Protein 9IP3 (pdb70)

Organism: Zaire ebolavirus (strain Mayinga-76) (NCBI:txid128952)

InterPro domains:
  IPR014023 Mononegavirales RNA-directed RNA polymerase catalytic domain [PF00946] (10-1089)
  IPR014023 Mononegavirales RNA-directed RNA polymerase catalytic domain [PS50526] (625-809)
  IPR017235 RNA-directed RNA polymerase L, filovirus [PIRSF037548] (1-2212)
  IPR025786 Mononegavirus L protein 2-O-ribose methyltransferase [PS51590] (1805-2003)
  IPR026890 Mononegavirales mRNA-capping domain V [PF14318] (1105-1357)
  IPR029063 S-adenosyl-L-methionine-dependent methyltransferase superfamily [G3DSA:3.40.50.150] (1848-2016)
  IPR039736 RNA-directed RNA polymerase L, C-terminal [TIGR04198] (1215-1593)
  IPR039736 RNA-directed RNA polymerase L, C-terminal [TIGR04198] (1752-2202)

Structure (mmCIF, N/CA/C/O backbone):
data_9IP3
#
_entry.id   9IP3
#
_cell.length_a   1.00
_cell.length_b   1.00
_cell.length_c   1.00
_cell.angle_alpha   90.00
_cell.angle_beta   90.00
_cell.angle_gamma   90.00
#
_symmetry.space_group_name_H-M   'P 1'
#
loop_
_entity.id
_entity.type
_entity.pdbx_description
1 polymer 'Maltose/maltodextrin-binding periplasmic protein,RNA-directed RNA polymerase L'
2 polymer 'Maltose/maltodextrin-binding periplasmic protein,Polymerase cofactor VP35'
3 non-polymer 'ZINC ION'
#
loop_
_atom_site.group_PDB
_atom_site.id
_atom_site.type_symbol
_atom_site.label_atom_id
_atom_site.label_alt_id
_atom_site.label_comp_id
_atom_site.label_asym_id
_atom_site.label_entity_id
_atom_site.label_seq_id
_atom_site.pdbx_PDB_ins_code
_atom_site.Cartn_x
_atom_site.Cartn_y
_atom_site.Cartn_z
_atom_site.occupancy
_atom_site.B_iso_or_equiv
_atom_site.auth_seq_id
_atom_site.auth_comp_id
_atom_site.auth_asym_id
_atom_site.auth_atom_id
_atom_site.pdbx_PDB_model_num
ATOM 1 N N . THR A 1 435 ? 90.041 116.537 105.238 1.00 116.64 6 THR A N 1
ATOM 2 C CA . THR A 1 435 ? 91.127 117.479 105.504 1.00 115.21 6 THR A CA 1
ATOM 3 C C . THR A 1 435 ? 92.235 116.806 106.317 1.00 104.23 6 THR A C 1
ATOM 4 O O . THR A 1 435 ? 92.287 116.938 107.546 1.00 102.45 6 THR A O 1
ATOM 8 N N . GLN A 1 436 ? 93.118 116.080 105.630 1.00 99.15 7 GLN A N 1
ATOM 9 C CA . GLN A 1 436 ? 94.162 115.350 106.333 1.00 87.92 7 GLN A CA 1
ATOM 10 C C . GLN A 1 436 ? 95.303 115.047 105.379 1.00 60.11 7 GLN A C 1
ATOM 11 O O . GLN A 1 436 ? 95.165 115.138 104.156 1.00 61.61 7 GLN A O 1
ATOM 17 N N . TYR A 1 437 ? 96.427 114.718 105.959 1.00 45.72 8 TYR A N 1
ATOM 18 C CA . TYR A 1 437 ? 97.595 114.454 105.156 1.00 42.30 8 TYR A CA 1
ATOM 19 C C . TYR A 1 437 ? 98.566 113.590 105.924 1.00 49.06 8 TYR A C 1
ATOM 20 O O . TYR A 1 437 ? 99.230 114.082 106.843 1.00 60.07 8 TYR A O 1
ATOM 29 N N . PRO A 1 438 ? 98.691 112.313 105.578 1.00 45.62 9 PRO A N 1
ATOM 30 C CA . PRO A 1 438 ? 99.648 111.445 106.283 1.00 46.36 9 PRO A CA 1
ATOM 31 C C . PRO A 1 438 ? 101.089 111.856 106.010 1.00 47.98 9 PRO A C 1
ATOM 32 O O . PRO A 1 438 ? 101.493 112.056 104.864 1.00 50.28 9 PRO A O 1
ATOM 36 N N . ASP A 1 439 ? 101.860 111.981 107.083 1.00 57.09 10 ASP A N 1
ATOM 37 C CA . ASP A 1 439 ? 103.250 112.379 106.967 1.00 58.35 10 ASP A CA 1
ATOM 38 C C . ASP A 1 439 ? 104.055 111.305 106.243 1.00 55.44 10 ASP A C 1
ATOM 39 O O . ASP A 1 439 ? 103.748 110.107 106.301 1.00 54.12 10 ASP A O 1
ATOM 44 N N . ALA A 1 440 ? 105.071 111.762 105.510 1.00 58.62 11 ALA A N 1
ATOM 45 C CA . ALA A 1 440 ? 105.879 110.850 104.708 1.00 59.26 11 ALA A CA 1
ATOM 46 C C . ALA A 1 440 ? 106.843 110.042 105.572 1.00 61.41 11 ALA A C 1
ATOM 47 O O . ALA A 1 440 ? 106.980 108.827 105.380 1.00 59.88 11 ALA A O 1
ATOM 49 N N . ARG A 1 441 ? 107.506 110.693 106.531 1.00 63.96 12 ARG A N 1
ATOM 50 C CA . ARG A 1 441 ? 108.496 110.065 107.399 1.00 58.34 12 ARG A CA 1
ATOM 51 C C . ARG A 1 441 ? 107.906 109.831 108.781 1.00 51.26 12 ARG A C 1
ATOM 52 O O . ARG A 1 441 ? 106.857 110.370 109.139 1.00 57.52 12 ARG A O 1
ATOM 60 N N . LEU A 1 442 ? 108.600 109.019 109.565 1.00 48.38 13 LEU A N 1
ATOM 61 C CA . LEU A 1 442 ? 108.178 108.777 110.934 1.00 47.36 13 LEU A CA 1
ATOM 62 C C . LEU A 1 442 ? 108.350 110.065 111.727 1.00 65.52 13 LEU A C 1
ATOM 63 O O . LEU A 1 442 ? 109.466 110.586 111.810 1.00 72.82 13 LEU A O 1
ATOM 68 N N . SER A 1 443 ? 107.262 110.595 112.312 1.00 63.42 14 SER A N 1
ATOM 69 C CA . SER A 1 443 ? 107.369 111.785 113.160 1.00 56.60 14 SER A CA 1
ATOM 70 C C . SER A 1 443 ? 106.601 111.690 114.470 1.00 47.95 14 SER A C 1
ATOM 71 O O . SER A 1 443 ? 106.573 112.668 115.222 1.00 53.83 14 SER A O 1
ATOM 74 N N . SER A 1 444 ? 106.005 110.550 114.776 1.00 51.40 15 SER A N 1
ATOM 75 C CA . SER A 1 444 ? 105.224 110.371 115.987 1.00 51.05 15 SER A CA 1
ATOM 76 C C . SER A 1 444 ? 105.756 109.176 116.760 1.00 40.85 15 SER A C 1
ATOM 77 O O . SER A 1 444 ? 106.361 108.275 116.174 1.00 48.98 15 SER A O 1
ATOM 80 N N . PRO A 1 445 ? 105.581 109.152 118.068 1.00 31.33 16 PRO A N 1
ATOM 81 C CA . PRO A 1 445 ? 106.136 108.047 118.834 1.00 28.51 16 PRO A CA 1
ATOM 82 C C . PRO A 1 445 ? 105.371 106.798 118.501 1.00 34.53 16 PRO A C 1
ATOM 83 O O . PRO A 1 445 ? 104.158 106.823 118.293 1.00 40.33 16 PRO A O 1
ATOM 87 N N . ILE A 1 446 ? 106.096 105.691 118.436 1.00 32.50 17 ILE A N 1
ATOM 88 C CA . ILE A 1 446 ? 105.459 104.443 118.075 1.00 26.18 17 ILE A CA 1
ATOM 89 C C . ILE A 1 446 ? 104.641 104.066 119.295 1.00 27.64 17 ILE A C 1
ATOM 90 O O . ILE A 1 446 ? 105.181 103.568 120.275 1.00 40.07 17 ILE A O 1
ATOM 95 N N . VAL A 1 447 ? 103.361 104.363 119.278 1.00 19.15 18 VAL A N 1
ATOM 96 C CA . VAL A 1 447 ? 102.501 103.951 120.360 1.00 22.62 18 VAL A CA 1
ATOM 97 C C . VAL A 1 447 ? 101.444 103.050 119.764 1.00 30.27 18 VAL A C 1
ATOM 98 O O . VAL A 1 447 ? 100.720 103.452 118.845 1.00 33.31 18 VAL A O 1
ATOM 102 N N . LEU A 1 448 ? 101.366 101.826 120.264 1.00 26.43 19 LEU A N 1
ATOM 103 C CA . LEU A 1 448 ? 100.505 100.845 119.643 1.00 24.36 19 LEU A CA 1
ATOM 104 C C . LEU A 1 448 ? 99.264 100.550 120.460 1.00 36.87 19 LEU A C 1
ATOM 105 O O . LEU A 1 448 ? 98.615 99.524 120.227 1.00 46.52 19 LEU A O 1
ATOM 110 N N . ASP A 1 449 ? 98.909 101.401 121.422 1.00 35.58 20 ASP A N 1
ATOM 111 C CA . ASP A 1 449 ? 97.722 101.081 122.217 1.00 42.31 20 ASP A CA 1
ATOM 112 C C . ASP A 1 449 ? 96.470 101.023 121.351 1.00 42.84 20 ASP A C 1
ATOM 113 O O . ASP A 1 449 ? 95.555 100.248 121.641 1.00 46.15 20 ASP A O 1
ATOM 118 N N . GLN A 1 450 ? 96.410 101.817 120.286 1.00 39.38 21 GLN A N 1
ATOM 119 C CA . GLN A 1 450 ? 95.233 101.787 119.433 1.00 33.15 21 GLN A CA 1
ATOM 120 C C . GLN A 1 450 ? 95.095 100.450 118.736 1.00 32.86 21 GLN A C 1
ATOM 121 O O . GLN A 1 450 ? 93.977 99.981 118.503 1.00 42.81 21 GLN A O 1
ATOM 127 N N . CYS A 1 451 ? 96.208 99.807 118.401 1.00 27.48 22 CYS A N 1
ATOM 128 C CA . CYS A 1 451 ? 96.073 98.535 117.711 1.00 27.71 22 CYS A CA 1
ATOM 129 C C . CYS A 1 451 ? 95.320 97.537 118.552 1.00 32.66 22 CYS A C 1
ATOM 130 O O . CYS A 1 451 ? 94.658 96.647 118.011 1.00 47.02 22 CYS A O 1
ATOM 133 N N . ASP A 1 452 ? 95.350 97.702 119.865 1.00 34.71 23 ASP A N 1
ATOM 134 C CA . ASP A 1 452 ? 94.638 96.770 120.723 1.00 37.69 23 ASP A CA 1
ATOM 135 C C . ASP A 1 452 ? 93.134 96.766 120.440 1.00 43.21 23 ASP A C 1
ATOM 136 O O . ASP A 1 452 ? 92.492 95.716 120.577 1.00 50.59 23 ASP A O 1
ATOM 141 N N . LEU A 1 453 ? 92.541 97.911 120.050 1.00 39.96 24 LEU A N 1
ATOM 142 C CA . LEU A 1 453 ? 91.122 97.872 119.683 1.00 33.45 24 LEU A CA 1
ATOM 143 C C . LEU A 1 453 ? 90.934 97.204 118.334 1.00 40.72 24 LEU A C 1
ATOM 144 O O . LEU A 1 453 ? 89.978 96.444 118.149 1.00 47.47 24 LEU A O 1
ATOM 149 N N . VAL A 1 454 ? 91.836 97.468 117.381 1.00 36.89 25 VAL A N 1
ATOM 150 C CA . VAL A 1 454 ? 91.692 96.869 116.059 1.00 27.04 25 VAL A CA 1
ATOM 151 C C . VAL A 1 454 ? 91.567 95.369 116.179 1.00 35.60 25 VAL A C 1
ATOM 152 O O . VAL A 1 454 ? 90.610 94.772 115.675 1.00 51.01 25 VAL A O 1
ATOM 156 N N . THR A 1 455 ? 92.479 94.741 116.906 1.00 31.34 26 THR A N 1
ATOM 157 C CA . THR A 1 455 ? 92.421 93.293 116.978 1.00 37.93 26 THR A CA 1
ATOM 158 C C . THR A 1 455 ? 91.109 92.823 117.600 1.00 43.81 26 THR A C 1
ATOM 159 O O . THR A 1 455 ? 90.595 91.756 117.235 1.00 52.02 26 THR A O 1
ATOM 163 N N . ARG A 1 456 ? 90.531 93.609 118.506 1.00 36.84 27 ARG A N 1
ATOM 164 C CA . ARG A 1 456 ? 89.289 93.175 119.129 1.00 35.89 27 ARG A CA 1
ATOM 165 C C . ARG A 1 456 ? 88.126 93.264 118.159 1.00 34.22 27 ARG A C 1
ATOM 166 O O . ARG A 1 456 ? 87.181 92.477 118.242 1.00 37.85 27 ARG A O 1
ATOM 174 N N . ALA A 1 457 ? 88.179 94.211 117.237 1.00 37.12 28 ALA A N 1
ATOM 175 C CA . ALA A 1 457 ? 87.127 94.300 116.245 1.00 37.96 28 ALA A CA 1
ATOM 176 C C . ALA A 1 457 ? 87.261 93.188 115.224 1.00 44.47 28 ALA A C 1
ATOM 177 O O . ALA A 1 457 ? 86.258 92.599 114.808 1.00 57.56 28 ALA A O 1
ATOM 179 N N . CYS A 1 458 ? 88.485 92.882 114.806 1.00 37.55 29 CYS A N 1
ATOM 180 C CA . CYS A 1 458 ? 88.644 91.847 113.796 1.00 41.80 29 CYS A CA 1
ATOM 181 C C . CYS A 1 458 ? 88.376 90.446 114.329 1.00 51.90 29 CYS A C 1
ATOM 182 O O . CYS A 1 458 ? 88.321 89.500 113.535 1.00 53.15 29 CYS A O 1
ATOM 185 N N . GLY A 1 459 ? 88.200 90.282 115.636 1.00 47.22 30 GLY A N 1
ATOM 186 C CA . GLY A 1 459 ? 88.143 88.963 116.213 1.00 41.36 30 GLY A CA 1
ATOM 187 C C . GLY A 1 459 ? 89.474 88.445 116.700 1.00 43.46 30 GLY A C 1
ATOM 188 O O . GLY A 1 459 ? 89.505 87.399 117.359 1.00 49.00 30 GLY A O 1
ATOM 189 N N . LEU A 1 460 ? 90.567 89.153 116.423 1.00 36.26 31 LEU A N 1
ATOM 190 C CA . LEU A 1 460 ? 91.887 88.763 116.898 1.00 35.58 31 LEU A CA 1
ATOM 191 C C . LEU A 1 460 ? 92.038 89.049 118.401 1.00 45.67 31 LEU A C 1
ATOM 192 O O . LEU A 1 460 ? 91.082 89.395 119.103 1.00 44.33 31 LEU A O 1
ATOM 197 N N . TYR A 1 461 ? 93.259 88.874 118.916 1.00 46.59 32 TYR A N 1
ATOM 198 C CA . TYR A 1 461 ? 93.618 89.173 120.297 1.00 40.92 32 TYR A CA 1
ATOM 199 C C . TYR A 1 461 ? 95.027 89.742 120.328 1.00 42.53 32 TYR A C 1
ATOM 200 O O . TYR A 1 461 ? 95.923 89.211 119.665 1.00 45.47 32 TYR A O 1
ATOM 209 N N . SER A 1 462 ? 95.228 90.801 121.104 1.00 48.79 33 SER A N 1
ATOM 210 C CA . SER A 1 462 ? 96.555 91.378 121.291 1.00 50.76 33 SER A CA 1
ATOM 211 C C . SER A 1 462 ? 96.566 92.110 122.620 1.00 52.23 33 SER A C 1
ATOM 212 O O . SER A 1 462 ? 95.515 92.486 123.142 1.00 60.83 33 SER A O 1
ATOM 215 N N . SER A 1 463 ? 97.750 92.323 123.175 1.00 41.17 34 SER A N 1
ATOM 216 C CA . SER A 1 463 ? 97.801 93.024 124.448 1.00 39.23 34 SER A CA 1
ATOM 217 C C . SER A 1 463 ? 98.910 94.064 124.457 1.00 41.29 34 SER A C 1
ATOM 218 O O . SER A 1 463 ? 99.704 94.153 125.396 1.00 43.26 34 SER A O 1
ATOM 221 N N . TYR A 1 464 ? 98.965 94.879 123.396 1.00 39.91 35 TYR A N 1
ATOM 222 C CA . TYR A 1 464 ? 99.945 95.956 123.337 1.00 29.07 35 TYR A CA 1
ATOM 223 C C . TYR A 1 464 ? 99.838 96.848 124.561 1.00 38.99 35 TYR A C 1
ATOM 224 O O . TYR A 1 464 ? 100.849 97.202 125.173 1.00 49.12 35 TYR A O 1
ATOM 233 N N . SER A 1 465 ? 98.624 97.236 124.930 1.00 30.87 36 SER A N 1
ATOM 234 C CA . SER A 1 465 ? 98.464 98.291 125.909 1.00 26.41 36 SER A CA 1
ATOM 235 C C . SER A 1 465 ? 98.485 97.699 127.300 1.00 41.50 36 SER A C 1
ATOM 236 O O . SER A 1 465 ? 97.889 96.648 127.546 1.00 45.59 36 SER A O 1
ATOM 239 N N . LEU A 1 466 ? 99.182 98.380 128.211 1.00 43.64 37 LEU A N 1
ATOM 240 C CA . LEU A 1 466 ? 99.177 98.019 129.618 1.00 29.03 37 LEU A CA 1
ATOM 241 C C . LEU A 1 466 ? 97.959 98.515 130.320 1.00 30.96 37 LEU A C 1
ATOM 242 O O . LEU A 1 466 ? 97.920 98.499 131.549 1.00 40.14 37 LEU A O 1
ATOM 247 N N . ASN A 1 467 ? 96.982 98.992 129.590 1.00 27.16 38 ASN A N 1
ATOM 248 C CA . ASN A 1 467 ? 95.873 99.619 130.234 1.00 25.56 38 ASN A CA 1
ATOM 249 C C . ASN A 1 467 ? 94.707 98.659 130.190 1.00 28.58 38 ASN A C 1
ATOM 250 O O . ASN A 1 467 ? 94.281 98.291 129.091 1.00 41.89 38 ASN A O 1
ATOM 255 N N . PRO A 1 468 ? 94.164 98.209 131.314 1.00 27.73 39 PRO A N 1
ATOM 256 C CA . PRO A 1 468 ? 93.044 97.267 131.243 1.00 26.76 39 PRO A CA 1
ATOM 257 C C . PRO A 1 468 ? 91.827 97.860 130.622 1.00 32.22 39 PRO A C 1
ATOM 258 O O . PRO A 1 468 ? 90.920 97.112 130.250 1.00 43.07 39 PRO A O 1
ATOM 262 N N . GLN A 1 469 ? 91.755 99.183 130.529 1.00 36.87 40 GLN A N 1
ATOM 263 C CA . GLN A 1 469 ? 90.594 99.807 129.911 1.00 39.64 40 GLN A CA 1
ATOM 264 C C . GLN A 1 469 ? 90.466 99.394 128.453 1.00 40.97 40 GLN A C 1
ATOM 265 O O . GLN A 1 469 ? 89.352 99.187 127.966 1.00 53.34 40 GLN A O 1
ATOM 271 N N . LEU A 1 470 ? 91.582 99.253 127.736 1.00 30.13 41 LEU A N 1
ATOM 272 C CA . LEU A 1 470 ? 91.443 98.946 126.320 1.00 27.88 41 LEU A CA 1
ATOM 273 C C . LEU A 1 470 ? 90.965 97.531 126.049 1.00 36.38 41 LEU A C 1
ATOM 274 O O . LEU A 1 470 ? 90.621 97.226 124.906 1.00 40.48 41 LEU A O 1
ATOM 279 N N . ARG A 1 471 ? 90.933 96.661 127.054 1.00 44.66 42 ARG A N 1
ATOM 280 C CA . ARG A 1 471 ? 90.377 95.326 126.854 1.00 45.42 42 ARG A CA 1
ATOM 281 C C . ARG A 1 471 ? 88.877 95.374 126.639 1.00 46.07 42 ARG A C 1
ATOM 282 O O . ARG A 1 471 ? 88.357 94.736 125.717 1.00 53.65 42 ARG A O 1
ATOM 290 N N . ASN A 1 472 ? 88.163 96.126 127.474 1.00 44.52 43 ASN A N 1
ATOM 291 C CA . ASN A 1 472 ? 86.706 96.076 127.508 1.00 50.27 43 ASN A CA 1
ATOM 292 C C . ASN A 1 472 ? 86.064 97.435 127.263 1.00 49.25 43 ASN A C 1
ATOM 293 O O . ASN A 1 472 ? 84.935 97.668 127.701 1.00 53.43 43 ASN A O 1
ATOM 298 N N . CYS A 1 473 ? 86.759 98.347 126.604 1.00 44.50 44 CYS A N 1
ATOM 299 C CA . CYS A 1 473 ? 86.138 99.616 126.278 1.00 42.13 44 CYS A CA 1
ATOM 300 C C . CYS A 1 473 ? 85.264 99.466 125.043 1.00 44.40 44 CYS A C 1
ATOM 301 O O . CYS A 1 473 ? 85.358 98.492 124.299 1.00 51.21 44 CYS A O 1
ATOM 304 N N . LYS A 1 474 ? 84.411 100.452 124.821 1.00 46.46 45 LYS A N 1
ATOM 305 C CA . LYS A 1 474 ? 83.550 100.409 123.654 1.00 40.75 45 LYS A CA 1
ATOM 306 C C . LYS A 1 474 ? 84.360 100.726 122.409 1.00 42.95 45 LYS A C 1
ATOM 307 O O . LYS A 1 474 ? 85.139 101.682 122.393 1.00 50.24 45 LYS A O 1
ATOM 313 N N . LEU A 1 475 ? 84.186 99.917 121.371 1.00 43.63 46 LEU A N 1
ATOM 314 C CA . LEU A 1 475 ? 84.976 100.070 120.157 1.00 40.60 46 LEU A CA 1
ATOM 315 C C . LEU A 1 475 ? 84.645 101.381 119.461 1.00 37.22 46 LEU A C 1
ATOM 316 O O . LEU A 1 475 ? 83.479 101.764 119.388 1.00 54.15 46 LEU A O 1
ATOM 321 N N . PRO A 1 476 ? 85.637 102.100 118.968 1.00 32.36 47 PRO A N 1
ATOM 322 C CA . PRO A 1 476 ? 85.345 103.287 118.172 1.00 36.61 47 PRO A CA 1
ATOM 323 C C . PRO A 1 476 ? 84.565 102.879 116.944 1.00 55.22 47 PRO A C 1
ATOM 324 O O . PRO A 1 476 ? 84.814 101.820 116.365 1.00 62.25 47 PRO A O 1
ATOM 328 N N . LYS A 1 477 ? 83.601 103.719 116.547 1.00 64.16 48 LYS A N 1
ATOM 329 C CA . LYS A 1 477 ? 82.774 103.390 115.385 1.00 65.38 48 LYS A CA 1
ATOM 330 C C . LYS A 1 477 ? 83.582 103.374 114.102 1.00 49.99 48 LYS A C 1
ATOM 331 O O . LYS A 1 477 ? 83.192 102.715 113.134 1.00 54.92 48 LYS A O 1
ATOM 337 N N . HIS A 1 478 ? 84.704 104.067 114.084 1.00 51.00 49 HIS A N 1
ATOM 338 C CA . HIS A 1 478 ? 85.550 104.022 112.912 1.00 58.38 49 HIS A CA 1
ATOM 339 C C . HIS A 1 478 ? 86.015 102.604 112.612 1.00 54.95 49 HIS A C 1
ATOM 340 O O . HIS A 1 478 ? 85.977 102.165 111.459 1.00 62.37 49 HIS A O 1
ATOM 347 N N . ILE A 1 479 ? 86.466 101.873 113.636 1.00 59.24 50 ILE A N 1
ATOM 348 C CA . ILE A 1 479 ? 87.043 100.541 113.449 1.00 55.41 50 ILE A CA 1
ATOM 349 C C . ILE A 1 479 ? 86.108 99.433 113.862 1.00 48.48 50 ILE A C 1
ATOM 350 O O . ILE A 1 479 ? 86.454 98.254 113.694 1.00 58.20 50 ILE A O 1
ATOM 355 N N . TYR A 1 480 ? 84.964 99.752 114.432 1.00 44.09 51 TYR A N 1
ATOM 356 C CA . TYR A 1 480 ? 84.002 98.703 114.644 1.00 38.97 51 TYR A CA 1
ATOM 357 C C . TYR A 1 480 ? 83.554 98.118 113.329 1.00 45.85 51 TYR A C 1
ATOM 358 O O . TYR A 1 480 ? 83.113 96.969 113.291 1.00 59.59 51 TYR A O 1
ATOM 367 N N . ARG A 1 481 ? 83.686 98.864 112.244 1.00 45.64 52 ARG A N 1
ATOM 368 C CA . ARG A 1 481 ? 83.175 98.370 110.982 1.00 50.58 52 ARG A CA 1
ATOM 369 C C . ARG A 1 481 ? 84.060 97.300 110.367 1.00 55.71 52 ARG A C 1
ATOM 370 O O . ARG A 1 481 ? 83.641 96.671 109.389 1.00 65.07 52 ARG A O 1
ATOM 378 N N . LEU A 1 482 ? 85.258 97.068 110.903 1.00 48.77 53 LEU A N 1
ATOM 379 C CA . LEU A 1 482 ? 86.107 96.031 110.334 1.00 42.91 53 LEU A CA 1
ATOM 380 C C . LEU A 1 482 ? 85.397 94.692 110.317 1.00 54.48 53 LEU A C 1
ATOM 381 O O . LEU A 1 482 ? 85.652 93.863 109.436 1.00 60.89 53 LEU A O 1
ATOM 386 N N . LYS A 1 483 ? 84.509 94.454 111.281 1.00 49.75 54 LYS A N 1
ATOM 387 C CA . LYS A 1 483 ? 83.804 93.190 111.258 1.00 57.08 54 LYS A CA 1
ATOM 388 C C . LYS A 1 483 ? 82.836 93.115 110.086 1.00 57.49 54 LYS A C 1
ATOM 389 O O . LYS A 1 483 ? 82.517 92.011 109.635 1.00 63.16 54 LYS A O 1
ATOM 395 N N . TYR A 1 484 ? 82.380 94.249 109.565 1.00 53.56 55 TYR A N 1
ATOM 396 C CA . TYR A 1 484 ? 81.538 94.213 108.378 1.00 55.95 55 TYR A CA 1
ATOM 397 C C . TYR A 1 484 ? 82.350 94.171 107.106 1.00 49.54 55 TYR A C 1
ATOM 398 O O . TYR A 1 484 ? 81.785 93.961 106.032 1.00 57.97 55 TYR A O 1
ATOM 407 N N . ASP A 1 485 ? 83.647 94.390 107.199 1.00 44.27 56 ASP A N 1
ATOM 408 C CA . ASP A 1 485 ? 84.477 94.329 106.017 1.00 43.49 56 ASP A CA 1
ATOM 409 C C . ASP A 1 485 ? 84.573 92.892 105.528 1.00 52.17 56 ASP A C 1
ATOM 410 O O . ASP A 1 485 ? 84.683 91.959 106.327 1.00 57.27 56 ASP A O 1
ATOM 415 N N . VAL A 1 486 ? 84.529 92.711 104.208 1.00 52.41 57 VAL A N 1
ATOM 416 C CA . VAL A 1 486 ? 84.764 91.394 103.617 1.00 50.62 57 VAL A CA 1
ATOM 417 C C . VAL A 1 486 ? 86.249 91.133 103.393 1.00 54.17 57 VAL A C 1
ATOM 418 O O . VAL A 1 486 ? 86.727 90.023 103.648 1.00 62.50 57 VAL A O 1
ATOM 422 N N . THR A 1 487 ? 86.997 92.146 102.948 1.00 49.82 58 THR A N 1
ATOM 423 C CA . THR A 1 487 ? 88.414 91.962 102.663 1.00 44.79 58 THR A CA 1
ATOM 424 C C . THR A 1 487 ? 89.172 91.552 103.928 1.00 50.68 58 THR A C 1
ATOM 425 O O . THR A 1 487 ? 90.018 90.648 103.892 1.00 57.79 58 THR A O 1
ATOM 429 N N . VAL A 1 488 ? 88.846 92.158 105.069 1.00 47.46 59 VAL A N 1
ATOM 430 C CA . VAL A 1 488 ? 89.547 91.816 106.303 1.00 44.75 59 VAL A CA 1
ATOM 431 C C . VAL A 1 488 ? 89.189 90.409 106.765 1.00 49.22 59 VAL A C 1
ATOM 432 O O . VAL A 1 488 ? 90.058 89.652 107.221 1.00 60.52 59 VAL A O 1
ATOM 436 N N . THR A 1 489 ? 87.916 90.033 106.675 1.00 43.06 60 THR A N 1
ATOM 437 C CA . THR A 1 489 ? 87.539 88.688 107.085 1.00 34.82 60 THR A CA 1
ATOM 438 C C . THR A 1 489 ? 88.209 87.640 106.219 1.00 45.56 60 THR A C 1
ATOM 439 O O . THR A 1 489 ? 88.708 86.628 106.729 1.00 57.17 60 THR A O 1
ATOM 443 N N . LYS A 1 490 ? 88.240 87.859 104.906 1.00 45.15 61 LYS A N 1
ATOM 444 C CA . LYS A 1 490 ? 88.880 86.881 104.034 1.00 46.84 61 LYS A CA 1
ATOM 445 C C . LYS A 1 490 ? 90.381 86.843 104.255 1.00 45.89 61 LYS A C 1
ATOM 446 O O . LYS A 1 490 ? 91.014 85.805 104.044 1.00 54.14 61 LYS A O 1
ATOM 452 N N . PHE A 1 491 ? 90.964 87.958 104.682 1.00 45.64 62 PHE A N 1
ATOM 453 C CA . PHE A 1 491 ? 92.389 87.979 104.979 1.00 39.84 62 PHE A CA 1
ATOM 454 C C . PHE A 1 491 ? 92.719 87.161 106.210 1.00 41.03 62 PHE A C 1
ATOM 455 O O . PHE A 1 491 ? 93.631 86.330 106.188 1.00 52.18 62 PHE A O 1
ATOM 463 N N . LEU A 1 492 ? 91.993 87.381 107.300 1.00 43.22 63 LEU A N 1
ATOM 464 C CA . LEU A 1 492 ? 92.298 86.683 108.542 1.00 55.08 63 LEU A CA 1
ATOM 465 C C . LEU A 1 492 ? 91.470 85.392 108.751 1.00 69.24 63 LEU A C 1
ATOM 466 O O . LEU A 1 492 ? 91.403 84.896 109.885 1.00 71.03 63 LEU A O 1
ATOM 471 N N . SER A 1 493 ? 90.856 84.826 107.697 1.00 61.60 64 SER A N 1
ATOM 472 C CA . SER A 1 493 ? 90.113 83.575 107.874 1.00 52.04 64 SER A CA 1
ATOM 473 C C . SER A 1 493 ? 91.029 82.422 108.258 1.00 52.02 64 SER A C 1
ATOM 474 O O . SER A 1 493 ? 90.666 81.594 109.099 1.00 63.02 64 SER A O 1
ATOM 477 N N . ASP A 1 494 ? 92.213 82.339 107.647 1.00 51.04 65 ASP A N 1
ATOM 478 C CA . ASP A 1 494 ? 93.154 81.241 107.871 1.00 57.14 65 ASP A CA 1
ATOM 479 C C . ASP A 1 494 ? 94.237 81.568 108.905 1.00 61.77 65 ASP A C 1
ATOM 480 O O . ASP A 1 494 ? 95.367 81.076 108.797 1.00 58.30 65 ASP A O 1
ATOM 485 N N . VAL A 1 495 ? 93.910 82.383 109.907 1.00 64.66 66 VAL A N 1
ATOM 486 C CA . VAL A 1 495 ? 94.836 82.846 110.948 1.00 59.18 66 VAL A CA 1
ATOM 487 C C . VAL A 1 495 ? 94.222 82.589 112.321 1.00 55.26 66 VAL A C 1
ATOM 488 O O . VAL A 1 495 ? 93.007 82.766 112.499 1.00 58.04 66 VAL A O 1
ATOM 492 N N . PRO A 1 496 ? 95.002 82.189 113.316 1.00 43.85 67 PRO A N 1
ATOM 493 C CA . PRO A 1 496 ? 94.427 81.927 114.629 1.00 41.05 67 PRO A CA 1
ATOM 494 C C . PRO A 1 496 ? 94.043 83.230 115.282 1.00 36.67 67 PRO A C 1
ATOM 495 O O . PRO A 1 496 ? 94.463 84.309 114.869 1.00 46.27 67 PRO A O 1
ATOM 499 N N . VAL A 1 497 ? 93.254 83.110 116.343 1.00 31.76 68 VAL A N 1
ATOM 500 C CA . VAL A 1 497 ? 92.864 84.295 117.079 1.00 24.41 68 VAL A CA 1
ATOM 501 C C . VAL A 1 497 ? 94.071 84.991 117.667 1.00 35.37 68 VAL A C 1
ATOM 502 O O . VAL A 1 497 ? 94.082 86.219 117.791 1.00 46.02 68 VAL A O 1
ATOM 506 N N . ALA A 1 498 ? 95.115 84.252 118.004 1.00 34.59 69 ALA A N 1
ATOM 507 C CA . ALA A 1 498 ? 96.286 84.895 118.587 1.00 38.73 69 ALA A CA 1
ATOM 508 C C . ALA A 1 498 ? 97.059 85.699 117.545 1.00 29.44 69 ALA A C 1
ATOM 509 O O . ALA A 1 498 ? 97.078 85.368 116.361 1.00 41.75 69 ALA A O 1
ATOM 511 N N . THR A 1 499 ? 97.680 86.772 117.989 1.00 21.99 70 THR A N 1
ATOM 512 C CA . THR A 1 499 ? 98.575 87.526 117.155 1.00 20.99 70 THR A CA 1
ATOM 513 C C . THR A 1 499 ? 99.854 87.736 117.921 1.00 32.44 70 THR A C 1
ATOM 514 O O . THR A 1 499 ? 99.996 87.300 119.060 1.00 46.38 70 THR A O 1
ATOM 518 N N . LEU A 1 500 ? 100.770 88.477 117.336 1.00 28.89 71 LEU A N 1
ATOM 519 C CA . LEU A 1 500 ? 102.018 88.679 118.041 1.00 30.25 71 LEU A CA 1
ATOM 520 C C . LEU A 1 500 ? 102.402 90.140 118.005 1.00 35.99 71 LEU A C 1
ATOM 521 O O . LEU A 1 500 ? 102.102 90.841 117.034 1.00 43.01 71 LEU A O 1
ATOM 526 N N . PRO A 1 501 ? 103.072 90.620 119.040 1.00 34.49 72 PRO A N 1
ATOM 527 C CA . PRO A 1 501 ? 103.490 92.014 119.036 1.00 34.47 72 PRO A CA 1
ATOM 528 C C . PRO A 1 501 ? 104.436 92.309 117.887 1.00 29.27 72 PRO A C 1
ATOM 529 O O . PRO A 1 501 ? 105.262 91.476 117.501 1.00 33.62 72 PRO A O 1
ATOM 533 N N . ILE A 1 502 ? 104.256 93.492 117.280 1.00 31.22 73 ILE A N 1
ATOM 534 C CA . ILE A 1 502 ? 105.055 93.833 116.094 1.00 26.34 73 ILE A CA 1
ATOM 535 C C . ILE A 1 502 ? 106.479 94.210 116.460 1.00 34.52 73 ILE A C 1
ATOM 536 O O . ILE A 1 502 ? 107.319 94.292 115.592 1.00 46.87 73 ILE A O 1
ATOM 541 N N . ASP A 1 503 ? 106.734 94.382 117.733 1.00 37.64 74 ASP A N 1
ATOM 542 C CA . ASP A 1 503 ? 108.096 94.505 118.221 1.00 49.68 74 ASP A CA 1
ATOM 543 C C . ASP A 1 503 ? 109.012 93.340 117.780 1.00 43.59 74 ASP A C 1
ATOM 544 O O . ASP A 1 503 ? 110.160 93.535 117.317 1.00 42.99 74 ASP A O 1
ATOM 549 N N . PHE A 1 504 ? 108.515 92.129 117.922 1.00 33.76 75 PHE A N 1
ATOM 550 C CA . PHE A 1 504 ? 109.274 90.950 117.593 1.00 25.92 75 PHE A CA 1
ATOM 551 C C . PHE A 1 504 ? 109.211 90.629 116.125 1.00 38.75 75 PHE A C 1
ATOM 552 O O . PHE A 1 504 ? 110.085 89.914 115.624 1.00 48.69 75 PHE A O 1
ATOM 560 N N . ILE A 1 505 ? 108.206 91.130 115.419 1.00 34.75 76 ILE A N 1
ATOM 561 C CA . ILE A 1 505 ? 108.094 90.799 114.011 1.00 27.06 76 ILE A CA 1
ATOM 562 C C . ILE A 1 505 ? 108.809 91.805 113.140 1.00 27.15 76 ILE A C 1
ATOM 563 O O . ILE A 1 505 ? 109.037 91.534 111.958 1.00 40.57 76 ILE A O 1
ATOM 568 N N . VAL A 1 506 ? 109.140 92.972 113.658 1.00 29.17 77 VAL A N 1
ATOM 569 C CA . VAL A 1 506 ? 109.790 93.963 112.822 1.00 28.01 77 VAL A CA 1
ATOM 570 C C . VAL A 1 506 ? 111.084 93.413 112.273 1.00 28.79 77 VAL A C 1
ATOM 571 O O . VAL A 1 506 ? 111.330 93.574 111.073 1.00 46.89 77 VAL A O 1
ATOM 575 N N . PRO A 1 507 ? 111.926 92.738 113.041 1.00 28.20 78 PRO A N 1
ATOM 576 C CA . PRO A 1 507 ? 113.160 92.184 112.457 1.00 36.86 78 PRO A CA 1
ATOM 577 C C . PRO A 1 507 ? 112.913 91.109 111.422 1.00 39.17 78 PRO A C 1
ATOM 578 O O . PRO A 1 507 ? 113.709 90.965 110.484 1.00 44.51 78 PRO A O 1
ATOM 582 N N . VAL A 1 508 ? 111.850 90.325 111.583 1.00 35.90 79 VAL A N 1
ATOM 583 C CA . VAL A 1 508 ? 111.490 89.346 110.563 1.00 29.30 79 VAL A CA 1
ATOM 584 C C . VAL A 1 508 ? 111.136 90.044 109.251 1.00 33.61 79 VAL A C 1
ATOM 585 O O . VAL A 1 508 ? 111.647 89.695 108.184 1.00 45.76 79 VAL A O 1
ATOM 589 N N . LEU A 1 509 ? 110.256 91.044 109.311 1.00 36.51 80 LEU A N 1
ATOM 590 C CA . LEU A 1 509 ? 109.877 91.757 108.098 1.00 37.72 80 LEU A CA 1
ATOM 591 C C . LEU A 1 509 ? 111.099 92.361 107.434 1.00 41.69 80 LEU A C 1
ATOM 592 O O . LEU A 1 509 ? 111.192 92.391 106.203 1.00 52.28 80 LEU A O 1
ATOM 597 N N . LEU A 1 510 ? 112.051 92.848 108.225 1.00 37.07 81 LEU A N 1
ATOM 598 C CA . LEU A 1 510 ? 113.191 93.511 107.612 1.00 42.38 81 LEU A CA 1
ATOM 599 C C . LEU A 1 510 ? 114.080 92.554 106.842 1.00 54.04 81 LEU A C 1
ATOM 600 O O . LEU A 1 510 ? 114.929 93.019 106.075 1.00 63.49 81 LEU A O 1
ATOM 605 N N . LYS A 1 511 ? 113.898 91.248 107.007 1.00 52.51 82 LYS A N 1
ATOM 606 C CA . LYS A 1 511 ? 114.623 90.238 106.236 1.00 53.70 82 LYS A CA 1
ATOM 607 C C . LYS A 1 511 ? 113.729 89.429 105.303 1.00 51.64 82 LYS A C 1
ATOM 608 O O . LYS A 1 511 ? 114.129 89.138 104.174 1.00 54.36 82 LYS A O 1
ATOM 614 N N . ALA A 1 512 ? 112.520 89.062 105.739 1.00 49.43 83 ALA A N 1
ATOM 615 C CA . ALA A 1 512 ? 111.641 88.253 104.902 1.00 44.11 83 ALA A CA 1
ATOM 616 C C . ALA A 1 512 ? 111.121 89.049 103.721 1.00 44.48 83 ALA A C 1
ATOM 617 O O . ALA A 1 512 ? 111.026 88.521 102.611 1.00 55.82 83 ALA A O 1
ATOM 619 N N . LEU A 1 513 ? 110.762 90.308 103.935 1.00 46.26 84 LEU A N 1
ATOM 620 C CA . LEU A 1 513 ? 110.165 91.089 102.859 1.00 51.53 84 LEU A CA 1
ATOM 621 C C . LEU A 1 513 ? 111.198 91.390 101.781 1.00 54.47 84 LEU A C 1
ATOM 622 O O . LEU A 1 513 ? 112.351 91.724 102.073 1.00 54.81 84 LEU A O 1
ATOM 627 N N . SER A 1 514 ? 110.775 91.236 100.526 1.00 52.25 85 SER A N 1
ATOM 628 C CA . SER A 1 514 ? 111.571 91.553 99.346 1.00 49.55 85 SER A CA 1
ATOM 629 C C . SER A 1 514 ? 110.637 92.166 98.310 1.00 52.89 85 SER A C 1
ATOM 630 O O . SER A 1 514 ? 109.465 92.433 98.589 1.00 60.70 85 SER A O 1
ATOM 633 N N . GLY A 1 515 ? 111.135 92.381 97.099 1.00 57.75 86 GLY A N 1
ATOM 634 C CA . GLY A 1 515 ? 110.312 92.925 96.038 1.00 67.18 86 GLY A CA 1
ATOM 635 C C . GLY A 1 515 ? 109.715 91.938 95.048 1.00 70.19 86 GLY A C 1
ATOM 636 O O . GLY A 1 515 ? 109.144 92.373 94.041 1.00 72.77 86 GLY A O 1
ATOM 637 N N . ASN A 1 516 ? 109.811 90.631 95.291 1.00 65.56 87 ASN A N 1
ATOM 638 C CA . ASN A 1 516 ? 109.501 89.675 94.236 1.00 63.08 87 ASN A CA 1
ATOM 639 C C . ASN A 1 516 ? 108.016 89.421 94.050 1.00 65.59 87 ASN A C 1
ATOM 640 O O . ASN A 1 516 ? 107.636 88.827 93.037 1.00 69.68 87 ASN A O 1
ATOM 645 N N . GLY A 1 517 ? 107.164 89.838 94.981 1.00 70.05 88 GLY A N 1
ATOM 646 C CA . GLY A 1 517 ? 105.745 89.563 94.878 1.00 71.27 88 GLY A CA 1
ATOM 647 C C . GLY A 1 517 ? 104.995 90.611 94.070 1.00 65.20 88 GLY A C 1
ATOM 648 O O . GLY A 1 517 ? 105.575 91.510 93.463 1.00 69.48 88 GLY A O 1
ATOM 649 N N . PHE A 1 518 ? 103.670 90.483 94.073 1.00 56.65 89 PHE A N 1
ATOM 650 C CA . PHE A 1 518 ? 102.816 91.457 93.413 1.00 60.17 89 PHE A CA 1
ATOM 651 C C . PHE A 1 518 ? 102.286 92.479 94.407 1.00 66.19 89 PHE A C 1
ATOM 652 O O . PHE A 1 518 ? 101.723 92.107 95.441 1.00 67.90 89 PHE A O 1
ATOM 660 N N . CYS A 1 519 ? 102.438 93.765 94.074 1.00 69.53 90 CYS A N 1
ATOM 661 C CA . CYS A 1 519 ? 101.996 94.885 94.903 1.00 65.14 90 CYS A CA 1
ATOM 662 C C . CYS A 1 519 ? 101.080 95.811 94.107 1.00 66.19 90 CYS A C 1
ATOM 663 O O . CYS A 1 519 ? 101.387 96.121 92.946 1.00 75.28 90 CYS A O 1
ATOM 666 N N . PRO A 1 520 ? 99.952 96.265 94.668 1.00 44.28 91 PRO A N 1
ATOM 667 C CA . PRO A 1 520 ? 99.004 97.084 93.893 1.00 42.33 91 PRO A CA 1
ATOM 668 C C . PRO A 1 520 ? 99.432 98.545 93.781 1.00 49.64 91 PRO A C 1
ATOM 669 O O . PRO A 1 520 ? 98.722 99.473 94.192 1.00 57.81 91 PRO A O 1
ATOM 673 N N . VAL A 1 521 ? 100.608 98.755 93.202 1.00 42.09 92 VAL A N 1
ATOM 674 C CA . VAL A 1 521 ? 101.178 100.068 92.952 1.00 26.21 92 VAL A CA 1
ATOM 675 C C . VAL A 1 521 ? 101.709 100.063 91.541 1.00 37.65 92 VAL A C 1
ATOM 676 O O . VAL A 1 521 ? 102.523 99.203 91.186 1.00 46.94 92 VAL A O 1
ATOM 680 N N . GLU A 1 522 ? 101.262 101.011 90.731 1.00 39.78 93 GLU A N 1
ATOM 681 C CA . GLU A 1 522 ? 101.800 101.086 89.398 1.00 38.56 93 GLU A CA 1
ATOM 682 C C . GLU A 1 522 ? 102.016 102.543 89.049 1.00 34.48 93 GLU A C 1
ATOM 683 O O . GLU A 1 522 ? 101.108 103.363 89.238 1.00 47.14 93 GLU A O 1
ATOM 689 N N . PRO A 1 523 ? 103.178 102.894 88.545 1.00 27.96 94 PRO A N 1
ATOM 690 C CA . PRO A 1 523 ? 104.284 101.986 88.295 1.00 33.42 94 PRO A CA 1
ATOM 691 C C . PRO A 1 523 ? 105.037 101.647 89.541 1.00 42.70 94 PRO A C 1
ATOM 692 O O . PRO A 1 523 ? 105.155 102.514 90.402 1.00 45.68 94 PRO A O 1
ATOM 696 N N . ARG A 1 524 ? 105.566 100.426 89.623 1.00 43.83 95 ARG A N 1
ATOM 697 C CA . ARG A 1 524 ? 106.338 100.024 90.790 1.00 40.13 95 ARG A CA 1
ATOM 698 C C . ARG A 1 524 ? 107.572 100.894 90.903 1.00 40.12 95 ARG A C 1
ATOM 699 O O . ARG A 1 524 ? 108.123 101.355 89.902 1.00 48.25 95 ARG A O 1
ATOM 707 N N . CYS A 1 525 ? 108.002 101.141 92.131 1.00 40.80 96 CYS A N 1
ATOM 708 C CA . CYS A 1 525 ? 109.226 101.905 92.272 1.00 41.98 96 CYS A CA 1
ATOM 709 C C . CYS A 1 525 ? 110.429 101.150 91.726 1.00 38.23 96 CYS A C 1
ATOM 710 O O . CYS A 1 525 ? 111.471 101.767 91.488 1.00 46.70 96 CYS A O 1
ATOM 713 N N . GLN A 1 526 ? 110.313 99.846 91.499 1.00 36.08 97 GLN A N 1
ATOM 714 C CA . GLN A 1 526 ? 111.469 99.115 90.999 1.00 38.43 97 GLN A CA 1
ATOM 715 C C . GLN A 1 526 ? 111.769 99.468 89.559 1.00 49.74 97 GLN A C 1
ATOM 716 O O . GLN A 1 526 ? 112.929 99.404 89.137 1.00 56.38 97 GLN A O 1
ATOM 722 N N . GLN A 1 527 ? 110.749 99.829 88.787 1.00 49.17 98 GLN A N 1
ATOM 723 C CA . GLN A 1 527 ? 110.990 100.158 87.390 1.00 46.67 98 GLN A CA 1
ATOM 724 C C . GLN A 1 527 ? 111.903 101.368 87.274 1.00 41.68 98 GLN A C 1
ATOM 725 O O . GLN A 1 527 ? 112.797 101.407 86.421 1.00 44.28 98 GLN A O 1
ATOM 731 N N . PHE A 1 528 ? 111.709 102.354 88.141 1.00 35.19 99 PHE A N 1
ATOM 732 C CA . PHE A 1 528 ? 112.547 103.528 88.067 1.00 32.46 99 PHE A CA 1
ATOM 733 C C . PHE A 1 528 ? 114.004 103.176 88.201 1.00 32.41 99 PHE A C 1
ATOM 734 O O . PHE A 1 528 ? 114.844 103.919 87.695 1.00 47.06 99 PHE A O 1
ATOM 742 N N . LEU A 1 529 ? 114.325 102.063 88.844 1.00 29.67 100 LEU A N 1
ATOM 743 C CA . LEU A 1 529 ? 115.714 101.806 89.183 1.00 30.02 100 LEU A CA 1
ATOM 744 C C . LEU A 1 529 ? 116.608 101.969 87.974 1.00 31.61 100 LEU A C 1
ATOM 745 O O . LEU A 1 529 ? 117.600 102.702 88.015 1.00 43.37 100 LEU A O 1
ATOM 750 N N . ASP A 1 530 ? 116.213 101.372 86.858 1.00 42.40 101 ASP A N 1
ATOM 751 C CA . ASP A 1 530 ? 117.071 101.321 85.677 1.00 51.93 101 ASP A CA 1
ATOM 752 C C . ASP A 1 530 ? 117.512 102.715 85.222 1.00 44.11 101 ASP A C 1
ATOM 753 O O . ASP A 1 530 ? 118.619 102.875 84.694 1.00 45.60 101 ASP A O 1
ATOM 758 N N . GLU A 1 531 ? 116.679 103.734 85.420 1.00 38.36 102 GLU A N 1
ATOM 759 C CA . GLU A 1 531 ? 117.083 105.075 85.035 1.00 34.72 102 GLU A CA 1
ATOM 760 C C . GLU A 1 531 ? 117.607 105.887 86.201 1.00 39.81 102 GLU A C 1
ATOM 761 O O . GLU A 1 531 ? 118.444 106.768 85.986 1.00 45.67 102 GLU A O 1
ATOM 767 N N . ILE A 1 532 ? 117.168 105.603 87.432 1.00 37.09 103 ILE A N 1
ATOM 768 C CA . ILE A 1 532 ? 117.781 106.253 88.587 1.00 26.30 103 ILE A CA 1
ATOM 769 C C . ILE A 1 532 ? 119.271 106.027 88.564 1.00 25.82 103 ILE A C 1
ATOM 770 O O . ILE A 1 532 ? 120.062 106.963 88.703 1.00 34.51 103 ILE A O 1
ATOM 775 N N . ILE A 1 533 ? 119.675 104.781 88.358 1.00 28.01 104 ILE A N 1
ATOM 776 C CA . ILE A 1 533 ? 121.090 104.501 88.235 1.00 25.50 104 ILE A CA 1
ATOM 777 C C . ILE A 1 533 ? 121.669 105.259 87.073 1.00 28.77 104 ILE A C 1
ATOM 778 O O . ILE A 1 533 ? 122.712 105.911 87.203 1.00 44.47 104 ILE A O 1
ATOM 783 N N . LYS A 1 534 ? 120.975 105.265 85.946 1.00 28.40 105 LYS A N 1
ATOM 784 C CA . LYS A 1 534 ? 121.506 106.018 84.820 1.00 34.67 105 LYS A CA 1
ATOM 785 C C . LYS A 1 534 ? 121.726 107.477 85.196 1.00 32.81 105 LYS A C 1
ATOM 786 O O . LYS A 1 534 ? 122.688 108.101 84.729 1.00 38.19 105 LYS A O 1
ATOM 792 N N . TYR A 1 535 ? 120.883 108.023 86.077 1.00 32.14 106 TYR A N 1
ATOM 793 C CA . TYR A 1 535 ? 121.092 109.393 86.527 1.00 28.70 106 TYR A CA 1
ATOM 794 C C . TYR A 1 535 ? 122.224 109.457 87.526 1.00 29.83 106 TYR A C 1
ATOM 795 O O . TYR A 1 535 ? 123.123 110.291 87.398 1.00 38.82 106 TYR A O 1
ATOM 804 N N . THR A 1 536 ? 122.202 108.570 88.522 1.00 28.89 107 THR A N 1
ATOM 805 C CA . THR A 1 536 ? 123.232 108.601 89.547 1.00 19.66 107 THR A CA 1
ATOM 806 C C . THR A 1 536 ? 124.584 108.567 88.921 1.00 23.93 107 THR A C 1
ATOM 807 O O . THR A 1 536 ? 125.411 109.449 89.161 1.00 38.93 107 THR A O 1
ATOM 811 N N . MET A 1 537 ? 124.816 107.588 88.064 1.00 26.61 108 MET A N 1
ATOM 812 C CA . MET A 1 537 ? 126.107 107.538 87.410 1.00 37.98 108 MET A CA 1
ATOM 813 C C . MET A 1 537 ? 126.367 108.839 86.687 1.00 39.84 108 MET A C 1
ATOM 814 O O . MET A 1 537 ? 127.402 109.485 86.911 1.00 48.74 108 MET A O 1
ATOM 819 N N . GLN A 1 538 ? 125.397 109.307 85.906 1.00 29.00 109 GLN A N 1
ATOM 820 C CA . GLN A 1 538 ? 125.652 110.547 85.185 1.00 31.10 109 GLN A CA 1
ATOM 821 C C . GLN A 1 538 ? 125.983 111.671 86.136 1.00 30.03 109 GLN A C 1
ATOM 822 O O . GLN A 1 538 ? 126.930 112.428 85.895 1.00 41.76 109 GLN A O 1
ATOM 828 N N . ASP A 1 539 ? 125.268 111.766 87.258 1.00 30.56 110 ASP A N 1
ATOM 829 C CA . ASP A 1 539 ? 125.596 112.842 88.187 1.00 29.17 110 ASP A CA 1
ATOM 830 C C . ASP A 1 539 ? 126.988 112.671 88.762 1.00 29.81 110 ASP A C 1
ATOM 831 O O . ASP A 1 539 ? 127.776 113.625 88.779 1.00 32.43 110 ASP A O 1
ATOM 836 N N . ALA A 1 540 ? 127.329 111.458 89.192 1.00 29.14 111 ALA A N 1
ATOM 837 C CA . ALA A 1 540 ? 128.694 111.218 89.620 1.00 26.42 111 ALA A CA 1
ATOM 838 C C . ALA A 1 540 ? 129.640 111.715 88.555 1.00 26.80 111 ALA A C 1
ATOM 839 O O . ALA A 1 540 ? 130.595 112.440 88.846 1.00 40.52 111 ALA A O 1
ATOM 841 N N . LEU A 1 541 ? 129.336 111.411 87.300 1.00 25.64 112 LEU A N 1
ATOM 842 C CA . LEU A 1 541 ? 130.247 111.797 86.240 1.00 28.91 112 LEU A CA 1
ATOM 843 C C . LEU A 1 541 ? 130.393 113.308 86.193 1.00 29.79 112 LEU A C 1
ATOM 844 O O . LEU A 1 541 ? 131.514 113.832 86.189 1.00 38.90 112 LEU A O 1
ATOM 849 N N . PHE A 1 542 ? 129.274 114.029 86.250 1.00 30.12 113 PHE A N 1
ATOM 850 C CA . PHE A 1 542 ? 129.340 115.487 86.332 1.00 31.54 113 PHE A CA 1
ATOM 851 C C . PHE A 1 542 ? 130.251 115.933 87.458 1.00 30.74 113 PHE A C 1
ATOM 852 O O . PHE A 1 542 ? 131.126 116.784 87.262 1.00 34.67 113 PHE A O 1
ATOM 860 N N . LEU A 1 543 ? 130.064 115.361 88.646 1.00 31.52 114 LEU A N 1
ATOM 861 C CA . LEU A 1 543 ? 130.891 115.786 89.756 1.00 24.11 114 LEU A CA 1
ATOM 862 C C . LEU A 1 543 ? 132.325 115.624 89.376 1.00 23.01 114 LEU A C 1
ATOM 863 O O . LEU A 1 543 ? 133.095 116.588 89.419 1.00 39.69 114 LEU A O 1
ATOM 868 N N . LYS A 1 544 ? 132.677 114.458 88.863 1.00 20.59 115 LYS A N 1
ATOM 869 C CA . LYS A 1 544 ? 134.064 114.287 88.492 1.00 28.99 115 LYS A CA 1
ATOM 870 C C . LYS A 1 544 ? 134.478 115.339 87.476 1.00 31.69 115 LYS A C 1
ATOM 871 O O . LYS A 1 544 ? 135.521 115.988 87.635 1.00 41.60 115 LYS A O 1
ATOM 877 N N . TYR A 1 545 ? 133.623 115.607 86.497 1.00 24.63 116 TYR A N 1
ATOM 878 C CA . TYR A 1 545 ? 133.978 116.593 85.489 1.00 23.89 116 TYR A CA 1
ATOM 879 C C . TYR A 1 545 ? 134.203 117.941 86.119 1.00 19.95 116 TYR A C 1
ATOM 880 O O . TYR A 1 545 ? 135.223 118.587 85.872 1.00 33.71 116 TYR A O 1
ATOM 889 N N . TYR A 1 546 ? 133.310 118.346 86.991 1.00 19.84 117 TYR A N 1
ATOM 890 C CA . TYR A 1 546 ? 133.502 119.610 87.665 1.00 20.26 117 TYR A CA 1
ATOM 891 C C . TYR A 1 546 ? 134.873 119.657 88.283 1.00 24.64 117 TYR A C 1
ATOM 892 O O . TYR A 1 546 ? 135.659 120.562 88.002 1.00 35.68 117 TYR A O 1
ATOM 901 N N . LEU A 1 547 ? 135.222 118.629 89.052 1.00 24.91 118 LEU A N 1
ATOM 902 C CA . LEU A 1 547 ? 136.499 118.661 89.746 1.00 22.55 118 LEU A CA 1
ATOM 903 C C . LEU A 1 547 ? 137.655 118.717 88.763 1.00 29.08 118 LEU A C 1
ATOM 904 O O . LEU A 1 547 ? 138.610 119.474 88.971 1.00 40.77 118 LEU A O 1
ATOM 909 N N . LYS A 1 548 ? 137.550 118.003 87.640 1.00 30.19 119 LYS A N 1
ATOM 910 C CA . LYS A 1 548 ? 138.614 118.061 86.635 1.00 38.26 119 LYS A CA 1
ATOM 911 C C . LYS A 1 548 ? 138.897 119.488 86.157 1.00 45.22 119 LYS A C 1
ATOM 912 O O . LYS A 1 548 ? 140.047 119.804 85.824 1.00 46.37 119 LYS A O 1
ATOM 918 N N . ASN A 1 549 ? 137.887 120.362 86.079 1.00 37.42 120 ASN A N 1
ATOM 919 C CA . ASN A 1 549 ? 138.262 121.686 85.612 1.00 38.95 120 ASN A CA 1
ATOM 920 C C . ASN A 1 549 ? 138.570 122.641 86.761 1.00 49.93 120 ASN A C 1
ATOM 921 O O . ASN A 1 549 ? 139.104 123.728 86.512 1.00 54.33 120 ASN A O 1
ATOM 926 N N . VAL A 1 550 ? 138.265 122.278 88.007 1.00 37.27 121 VAL A N 1
ATOM 927 C CA . VAL A 1 550 ? 138.611 123.187 89.084 1.00 26.16 121 VAL A CA 1
ATOM 928 C C . VAL A 1 550 ? 140.035 122.952 89.512 1.00 30.79 121 VAL A C 1
ATOM 929 O O . VAL A 1 550 ? 140.666 123.855 90.071 1.00 42.85 121 VAL A O 1
ATOM 933 N N . GLY A 1 551 ? 140.582 121.789 89.217 1.00 37.82 122 GLY A N 1
ATOM 934 C CA . GLY A 1 551 ? 141.910 121.450 89.662 1.00 47.85 122 GLY A CA 1
ATOM 935 C C . GLY A 1 551 ? 141.965 120.572 90.890 1.00 49.57 122 GLY A C 1
ATOM 936 O O . GLY A 1 551 ? 143.044 120.435 91.481 1.00 50.26 122 GLY A O 1
ATOM 937 N N . ALA A 1 552 ? 140.852 119.963 91.288 1.00 36.70 123 ALA A N 1
ATOM 938 C CA . ALA A 1 552 ? 140.803 119.151 92.493 1.00 33.73 123 ALA A CA 1
ATOM 939 C C . ALA A 1 552 ? 140.564 117.682 92.176 1.00 37.08 123 ALA A C 1
ATOM 940 O O . ALA A 1 552 ? 139.819 116.998 92.882 1.00 40.10 123 ALA A O 1
ATOM 942 N N . GLN A 1 553 ? 141.188 117.163 91.118 1.00 41.02 124 GLN A N 1
ATOM 943 C CA . GLN A 1 553 ? 141.010 115.756 90.773 1.00 43.21 124 GLN A CA 1
ATOM 944 C C . GLN A 1 553 ? 142.113 114.930 91.401 1.00 49.13 124 GLN A C 1
ATOM 945 O O . GLN A 1 553 ? 143.281 115.328 91.405 1.00 54.43 124 GLN A O 1
ATOM 951 N N . GLU A 1 554 ? 141.728 113.782 91.945 1.00 50.86 125 GLU A N 1
ATOM 952 C CA . GLU A 1 554 ? 142.704 112.858 92.492 1.00 49.92 125 GLU A CA 1
ATOM 953 C C . GLU A 1 554 ? 143.699 112.437 91.421 1.00 56.37 125 GLU A C 1
ATOM 954 O O . GLU A 1 554 ? 143.331 112.194 90.269 1.00 64.44 125 GLU A O 1
ATOM 960 N N . ASP A 1 555 ? 144.969 112.358 91.805 1.00 53.12 126 ASP A N 1
ATOM 961 C CA . ASP A 1 555 ? 145.994 111.927 90.861 1.00 58.69 126 ASP A CA 1
ATOM 962 C C . ASP A 1 555 ? 145.762 110.490 90.406 1.00 72.28 126 ASP A C 1
ATOM 963 O O . ASP A 1 555 ? 145.852 110.180 89.212 1.00 76.68 126 ASP A O 1
ATOM 968 N N . CYS A 1 556 ? 145.463 109.595 91.349 1.00 79.40 127 CYS A N 1
ATOM 969 C CA . CYS A 1 556 ? 145.166 108.198 91.042 1.00 80.23 127 CYS A CA 1
ATOM 970 C C . CYS A 1 556 ? 143.731 108.086 90.538 1.00 85.23 127 CYS A C 1
ATOM 971 O O . CYS A 1 556 ? 142.785 108.474 91.238 1.00 83.87 127 CYS A O 1
ATOM 974 N N . VAL A 1 557 ? 143.564 107.550 89.332 1.00 89.60 128 VAL A N 1
ATOM 975 C CA . VAL A 1 557 ? 142.268 107.497 88.660 1.00 89.83 128 VAL A CA 1
ATOM 976 C C . VAL A 1 557 ? 141.823 106.039 88.592 1.00 87.64 128 VAL A C 1
ATOM 977 O O . VAL A 1 557 ? 142.515 105.201 87.996 1.00 85.34 128 VAL A O 1
ATOM 981 N N . ASP A 1 558 ? 140.668 105.736 89.202 1.00 88.93 129 ASP A N 1
ATOM 982 C CA . ASP A 1 558 ? 140.090 104.390 89.153 1.00 84.07 129 ASP A CA 1
ATOM 983 C C . ASP A 1 558 ? 139.451 104.203 87.780 1.00 77.36 129 ASP A C 1
ATOM 984 O O . ASP A 1 558 ? 138.432 104.828 87.463 1.00 78.25 129 ASP A O 1
ATOM 989 N N . GLU A 1 559 ? 140.064 103.354 86.958 1.00 73.68 130 GLU A N 1
ATOM 990 C CA . GLU A 1 559 ? 139.615 103.218 85.584 1.00 75.02 130 GLU A CA 1
ATOM 991 C C . GLU A 1 559 ? 138.183 102.719 85.516 1.00 76.49 130 GLU A C 1
ATOM 992 O O . GLU A 1 559 ? 137.451 103.061 84.580 1.00 83.56 130 GLU A O 1
ATOM 998 N N . HIS A 1 560 ? 137.755 101.934 86.502 1.00 67.40 131 HIS A N 1
ATOM 999 C CA . HIS A 1 560 ? 136.417 101.368 86.507 1.00 61.55 131 HIS A CA 1
ATOM 1000 C C . HIS A 1 560 ? 135.501 102.082 87.481 1.00 56.78 131 HIS A C 1
ATOM 1001 O O . HIS A 1 560 ? 134.658 101.451 88.115 1.00 66.20 131 HIS A O 1
ATOM 1008 N N . PHE A 1 561 ? 135.629 103.397 87.596 1.00 52.29 132 PHE A N 1
ATOM 1009 C CA . PHE A 1 561 ? 134.900 104.076 88.650 1.00 45.87 132 PHE A CA 1
ATOM 1010 C C . PHE A 1 561 ? 133.409 103.993 88.418 1.00 49.57 132 PHE A C 1
ATOM 1011 O O . PHE A 1 561 ? 132.651 103.621 89.324 1.00 59.70 132 PHE A O 1
ATOM 1019 N N . GLN A 1 562 ? 132.965 104.312 87.201 1.00 49.73 133 GLN A N 1
ATOM 1020 C CA . GLN A 1 562 ? 131.548 104.153 86.894 1.00 57.65 133 GLN A CA 1
ATOM 1021 C C . GLN A 1 562 ? 131.116 102.707 87.091 1.00 54.57 133 GLN A C 1
ATOM 1022 O O . GLN A 1 562 ? 130.024 102.439 87.605 1.00 55.28 133 GLN A O 1
ATOM 1028 N N . GLU A 1 563 ? 131.956 101.759 86.696 1.00 56.26 134 GLU A N 1
ATOM 1029 C CA . GLU A 1 563 ? 131.543 100.372 86.792 1.00 52.19 134 GLU A CA 1
ATOM 1030 C C . GLU A 1 563 ? 131.329 100.027 88.249 1.00 44.38 134 GLU A C 1
ATOM 1031 O O . GLU A 1 563 ? 130.368 99.347 88.609 1.00 49.02 134 GLU A O 1
ATOM 1037 N N . LYS A 1 564 ? 132.262 100.451 89.094 1.00 41.73 135 LYS A N 1
ATOM 1038 C CA . LYS A 1 564 ? 132.167 100.143 90.506 1.00 40.73 135 LYS A CA 1
ATOM 1039 C C . LYS A 1 564 ? 130.904 100.736 91.079 1.00 45.70 135 LYS A C 1
ATOM 1040 O O . LYS A 1 564 ? 130.241 100.105 91.897 1.00 54.75 135 LYS A O 1
ATOM 1046 N N . ILE A 1 565 ? 130.582 101.973 90.705 1.00 48.56 136 ILE A N 1
ATOM 1047 C CA . ILE A 1 565 ? 129.344 102.576 91.187 1.00 41.20 136 ILE A CA 1
ATOM 1048 C C . ILE A 1 565 ? 128.161 101.734 90.777 1.00 48.38 136 ILE A C 1
ATOM 1049 O O . ILE A 1 565 ? 127.245 101.497 91.570 1.00 57.14 136 ILE A O 1
ATOM 1054 N N . LEU A 1 566 ? 128.150 101.280 89.526 1.00 53.50 137 LEU A N 1
ATOM 1055 C CA . LEU A 1 566 ? 127.019 100.496 89.044 1.00 50.23 137 LEU A CA 1
ATOM 1056 C C . LEU A 1 566 ? 126.907 99.187 89.815 1.00 46.35 137 LEU A C 1
ATOM 1057 O O . LEU A 1 566 ? 125.825 98.822 90.287 1.00 51.28 137 LEU A O 1
ATOM 1062 N N . SER A 1 567 ? 128.030 98.489 89.997 1.00 45.16 138 SER A N 1
ATOM 1063 C CA . SER A 1 567 ? 128.007 97.253 90.773 1.00 44.45 138 SER A CA 1
ATOM 1064 C C . SER A 1 567 ? 127.549 97.524 92.195 1.00 38.98 138 SER A C 1
ATOM 1065 O O . SER A 1 567 ? 126.654 96.846 92.706 1.00 46.54 138 SER A O 1
ATOM 1068 N N . SER A 1 568 ? 128.114 98.547 92.825 1.00 36.04 139 SER A N 1
ATOM 1069 C CA . SER A 1 568 ? 127.775 98.856 94.199 1.00 34.84 139 SER A CA 1
ATOM 1070 C C . SER A 1 568 ? 126.296 99.132 94.338 1.00 40.44 139 SER A C 1
ATOM 1071 O O . SER A 1 568 ? 125.658 98.668 95.288 1.00 51.96 139 SER A O 1
ATOM 1074 N N . ILE A 1 569 ? 125.723 99.891 93.417 1.00 40.27 140 ILE A N 1
ATOM 1075 C CA . ILE A 1 569 ? 124.313 100.200 93.569 1.00 41.19 140 ILE A CA 1
ATOM 1076 C C . ILE A 1 569 ? 123.477 98.955 93.311 1.00 45.60 140 ILE A C 1
ATOM 1077 O O . ILE A 1 569 ? 122.484 98.710 94.006 1.00 48.40 140 ILE A O 1
ATOM 1082 N N . GLN A 1 570 ? 123.865 98.139 92.323 1.00 46.72 141 GLN A N 1
ATOM 1083 C CA . GLN A 1 570 ? 123.072 96.953 92.005 1.00 44.89 141 GLN A CA 1
ATOM 1084 C C . GLN A 1 570 ? 123.158 95.919 93.117 1.00 45.90 141 GLN A C 1
ATOM 1085 O O . GLN A 1 570 ? 122.141 95.363 93.542 1.00 49.39 141 GLN A O 1
ATOM 1091 N N . GLY A 1 571 ? 124.351 95.654 93.607 1.00 44.11 142 GLY A N 1
ATOM 1092 C CA . GLY A 1 571 ? 124.472 94.581 94.562 1.00 45.87 142 GLY A CA 1
ATOM 1093 C C . GLY A 1 571 ? 124.137 94.947 95.979 1.00 43.14 142 GLY A C 1
ATOM 1094 O O . GLY A 1 571 ? 124.195 94.081 96.858 1.00 49.32 142 GLY A O 1
ATOM 1095 N N . ASN A 1 572 ? 123.810 96.210 96.230 1.00 38.16 143 ASN A N 1
ATOM 1096 C CA . ASN A 1 572 ? 123.369 96.622 97.548 1.00 30.44 143 ASN A CA 1
ATOM 1097 C C . ASN A 1 572 ? 122.261 95.699 98.017 1.00 37.09 143 ASN A C 1
ATOM 1098 O O . ASN A 1 572 ? 121.396 95.303 97.232 1.00 42.58 143 ASN A O 1
ATOM 1103 N N . GLU A 1 573 ? 122.309 95.302 99.277 1.00 29.22 144 GLU A N 1
ATOM 1104 C CA . GLU A 1 573 ? 121.377 94.268 99.664 1.00 26.19 144 GLU A CA 1
ATOM 1105 C C . GLU A 1 573 ? 120.041 94.811 100.128 1.00 37.08 144 GLU A C 1
ATOM 1106 O O . GLU A 1 573 ? 119.104 94.028 100.299 1.00 50.26 144 GLU A O 1
ATOM 1112 N N . PHE A 1 574 ? 119.907 96.111 100.334 1.00 35.07 145 PHE A N 1
ATOM 1113 C CA . PHE A 1 574 ? 118.612 96.671 100.694 1.00 37.06 145 PHE A CA 1
ATOM 1114 C C . PHE A 1 574 ? 117.988 97.442 99.551 1.00 34.52 145 PHE A C 1
ATOM 1115 O O . PHE A 1 574 ? 117.078 98.240 99.782 1.00 36.38 145 PHE A O 1
ATOM 1123 N N . LEU A 1 575 ? 118.495 97.264 98.334 1.00 34.36 146 LEU A N 1
ATOM 1124 C CA . LEU A 1 575 ? 117.929 97.971 97.199 1.00 24.67 146 LEU A CA 1
ATOM 1125 C C . LEU A 1 575 ? 116.492 97.530 96.977 1.00 34.37 146 LEU A C 1
ATOM 1126 O O . LEU A 1 575 ? 115.550 98.319 97.136 1.00 47.21 146 LEU A O 1
ATOM 1131 N N . HIS A 1 576 ? 116.291 96.258 96.650 1.00 32.72 147 HIS A N 1
ATOM 1132 C CA . HIS A 1 576 ? 114.935 95.829 96.352 1.00 31.14 147 HIS A CA 1
ATOM 1133 C C . HIS A 1 576 ? 114.052 95.918 97.565 1.00 27.52 147 HIS A C 1
ATOM 1134 O O . HIS A 1 576 ? 112.856 96.201 97.443 1.00 40.43 147 HIS A O 1
ATOM 1141 N N . GLN A 1 577 ? 114.619 95.772 98.737 1.00 23.55 148 GLN A N 1
ATOM 1142 C CA . GLN A 1 577 ? 113.785 95.943 99.905 1.00 33.14 148 GLN A CA 1
ATOM 1143 C C . GLN A 1 577 ? 113.360 97.397 100.058 1.00 32.47 148 GLN A C 1
ATOM 1144 O O . GLN A 1 577 ? 112.219 97.673 100.440 1.00 40.62 148 GLN A O 1
ATOM 1150 N N . MET A 1 578 ? 114.262 98.341 99.779 1.00 28.67 149 MET A N 1
ATOM 1151 C CA . MET A 1 578 ? 113.906 99.752 99.919 1.00 29.02 149 MET A CA 1
ATOM 1152 C C . MET A 1 578 ? 112.785 100.133 98.971 1.00 42.59 149 MET A C 1
ATOM 1153 O O . MET A 1 578 ? 111.836 100.832 99.358 1.00 45.94 149 MET A O 1
ATOM 1158 N N . PHE A 1 579 ? 112.885 99.705 97.714 1.00 37.18 150 PHE A N 1
ATOM 1159 C CA . PHE A 1 579 ? 111.796 99.979 96.792 1.00 26.92 150 PHE A CA 1
ATOM 1160 C C . PHE A 1 579 ? 110.501 99.337 97.257 1.00 27.66 150 PHE A C 1
ATOM 1161 O O . PHE A 1 579 ? 109.435 99.962 97.198 1.00 43.51 150 PHE A O 1
ATOM 1169 N N . PHE A 1 580 ? 110.560 98.114 97.747 1.00 20.88 151 PHE A N 1
ATOM 1170 C CA . PHE A 1 580 ? 109.322 97.533 98.209 1.00 22.11 151 PHE A CA 1
ATOM 1171 C C . PHE A 1 580 ? 108.731 98.329 99.363 1.00 37.04 151 PHE A C 1
ATOM 1172 O O . PHE A 1 580 ? 107.508 98.508 99.445 1.00 49.97 151 PHE A O 1
ATOM 1180 N N . TRP A 1 581 ? 109.571 98.814 100.275 1.00 37.76 152 TRP A N 1
ATOM 1181 C CA . TRP A 1 581 ? 109.056 99.534 101.439 1.00 29.53 152 TRP A CA 1
ATOM 1182 C C . TRP A 1 581 ? 108.526 100.892 101.061 1.00 35.80 152 TRP A C 1
ATOM 1183 O O . TRP A 1 581 ? 107.636 101.414 101.742 1.00 45.24 152 TRP A O 1
ATOM 1194 N N . TYR A 1 582 ? 109.039 101.479 99.972 1.00 42.10 153 TYR A N 1
ATOM 1195 C CA . TYR A 1 582 ? 108.417 102.700 99.458 1.00 42.40 153 TYR A CA 1
ATOM 1196 C C . TYR A 1 582 ? 107.063 102.407 98.836 1.00 37.49 153 TYR A C 1
ATOM 1197 O O . TYR A 1 582 ? 106.142 103.217 98.949 1.00 45.23 153 TYR A O 1
ATOM 1206 N N . ASP A 1 583 ? 106.909 101.268 98.181 1.00 32.40 154 ASP A N 1
ATOM 1207 C CA . ASP A 1 583 ? 105.572 100.943 97.702 1.00 34.96 154 ASP A CA 1
ATOM 1208 C C . ASP A 1 583 ? 104.610 100.785 98.854 1.00 29.94 154 ASP A C 1
ATOM 1209 O O . ASP A 1 583 ? 103.470 101.260 98.789 1.00 42.83 154 ASP A O 1
ATOM 1214 N N . LEU A 1 584 ? 105.032 100.105 99.906 1.00 27.71 155 LEU A N 1
ATOM 1215 C CA . LEU A 1 584 ? 104.128 99.958 101.039 1.00 37.41 155 LEU A CA 1
ATOM 1216 C C . LEU A 1 584 ? 103.815 101.316 101.676 1.00 41.84 155 LEU A C 1
ATOM 1217 O O . LEU A 1 584 ? 102.677 101.567 102.087 1.00 42.33 155 LEU A O 1
ATOM 1222 N N . ALA A 1 585 ? 104.807 102.204 101.775 1.00 36.14 156 ALA A N 1
ATOM 1223 C CA . ALA A 1 585 ? 104.533 103.527 102.309 1.00 26.62 156 ALA A CA 1
ATOM 1224 C C . ALA A 1 585 ? 103.571 104.302 101.408 1.00 41.92 156 ALA A C 1
ATOM 1225 O O . ALA A 1 585 ? 102.677 104.978 101.910 1.00 47.31 156 ALA A O 1
ATOM 1227 N N . ILE A 1 586 ? 103.738 104.226 100.076 1.00 42.76 157 ILE A N 1
ATOM 1228 C CA . ILE A 1 586 ? 102.801 104.864 99.139 1.00 24.13 157 ILE A CA 1
ATOM 1229 C C . ILE A 1 586 ? 101.391 104.379 99.386 1.00 25.39 157 ILE A C 1
ATOM 1230 O O . ILE A 1 586 ? 100.447 105.168 99.532 1.00 33.33 157 ILE A O 1
ATOM 1235 N N . LEU A 1 587 ? 101.233 103.066 99.407 1.00 22.74 158 LEU A N 1
ATOM 1236 C CA . LEU A 1 587 ? 99.935 102.498 99.661 1.00 20.49 158 LEU A CA 1
ATOM 1237 C C . LEU A 1 587 ? 99.387 102.974 100.973 1.00 24.78 158 LEU A C 1
ATOM 1238 O O . LEU A 1 587 ? 98.216 103.335 101.054 1.00 36.38 158 LEU A O 1
ATOM 1243 N N . THR A 1 588 ? 100.192 102.982 102.021 1.00 26.54 159 THR A N 1
ATOM 1244 C CA . THR A 1 588 ? 99.594 103.341 103.301 1.00 34.34 159 THR A CA 1
ATOM 1245 C C . THR A 1 588 ? 99.359 104.835 103.431 1.00 44.77 159 THR A C 1
ATOM 1246 O O . THR A 1 588 ? 98.502 105.239 104.223 1.00 50.03 159 THR A O 1
ATOM 1250 N N . ARG A 1 589 ? 100.050 105.658 102.631 1.00 43.03 160 ARG A N 1
ATOM 1251 C CA . ARG A 1 589 ? 99.760 107.087 102.615 1.00 36.30 160 ARG A CA 1
ATOM 1252 C C . ARG A 1 589 ? 98.402 107.331 101.975 1.00 33.81 160 ARG A C 1
ATOM 1253 O O . ARG A 1 589 ? 97.493 107.880 102.606 1.00 39.58 160 ARG A O 1
ATOM 1261 N N . ARG A 1 590 ? 98.234 106.861 100.742 1.00 31.63 161 ARG A N 1
ATOM 1262 C CA . ARG A 1 590 ? 96.920 106.887 100.122 1.00 26.80 161 ARG A CA 1
ATOM 1263 C C . ARG A 1 590 ? 95.869 106.332 101.043 1.00 28.08 161 ARG A C 1
ATOM 1264 O O . ARG A 1 590 ? 94.756 106.849 101.104 1.00 45.14 161 ARG A O 1
ATOM 1272 N N . GLY A 1 591 ? 96.192 105.259 101.750 1.00 30.58 162 GLY A N 1
ATOM 1273 C CA . GLY A 1 591 ? 95.215 104.654 102.619 1.00 33.09 162 GLY A CA 1
ATOM 1274 C C . GLY A 1 591 ? 94.830 105.586 103.737 1.00 39.09 162 GLY A C 1
ATOM 1275 O O . GLY A 1 591 ? 93.658 105.695 104.084 1.00 59.29 162 GLY A O 1
ATOM 1276 N N . ARG A 1 592 ? 95.802 106.276 104.314 1.00 33.06 163 ARG A N 1
ATOM 1277 C CA . ARG A 1 592 ? 95.481 107.157 105.428 1.00 42.88 163 ARG A CA 1
ATOM 1278 C C . ARG A 1 592 ? 94.683 108.368 104.958 1.00 52.64 163 ARG A C 1
ATOM 1279 O O . ARG A 1 592 ? 93.764 108.821 105.652 1.00 59.15 163 ARG A O 1
ATOM 1287 N N . LEU A 1 593 ? 95.022 108.906 103.781 1.00 56.28 164 LEU A N 1
ATOM 1288 C CA . LEU A 1 593 ? 94.365 110.118 103.295 1.00 45.26 164 LEU A CA 1
ATOM 1289 C C . LEU A 1 593 ? 92.872 109.914 103.177 1.00 51.95 164 LEU A C 1
ATOM 1290 O O . LEU A 1 593 ? 92.087 110.816 103.488 1.00 66.98 164 LEU A O 1
ATOM 1295 N N . ASN A 1 594 ? 92.457 108.730 102.768 1.00 52.86 165 ASN A N 1
ATOM 1296 C CA . ASN A 1 594 ? 91.036 108.474 102.615 1.00 73.65 165 ASN A CA 1
ATOM 1297 C C . ASN A 1 594 ? 90.601 107.352 103.554 1.00 86.70 165 ASN A C 1
ATOM 1298 O O . ASN A 1 594 ? 89.927 106.403 103.137 1.00 96.37 165 ASN A O 1
ATOM 1303 N N . ARG A 1 595 ? 90.994 107.461 104.832 1.00 86.77 166 ARG A N 1
ATOM 1304 C CA . ARG A 1 595 ? 90.774 106.392 105.814 1.00 99.02 166 ARG A CA 1
ATOM 1305 C C . ARG A 1 595 ? 89.294 106.037 105.991 1.00 111.99 166 ARG A C 1
ATOM 1306 O O . ARG A 1 595 ? 88.970 104.878 106.292 1.00 108.07 166 ARG A O 1
ATOM 1314 N N . GLY A 1 596 ? 88.387 107.018 105.843 1.00 111.90 167 GLY A N 1
ATOM 1315 C CA . GLY A 1 596 ? 86.953 106.760 105.939 1.00 115.32 167 GLY A CA 1
ATOM 1316 C C . GLY A 1 596 ? 86.301 106.210 104.677 1.00 118.71 167 GLY A C 1
ATOM 1317 O O . GLY A 1 596 ? 85.195 105.663 104.757 1.00 116.25 167 GLY A O 1
ATOM 1318 N N . ASN A 1 597 ? 86.956 106.346 103.519 1.00 118.23 168 ASN A N 1
ATOM 1319 C CA . ASN A 1 597 ? 86.439 105.888 102.231 1.00 123.48 168 ASN A CA 1
ATOM 1320 C C . ASN A 1 597 ? 86.757 104.395 102.020 1.00 120.86 168 ASN A C 1
ATOM 1321 O O . ASN A 1 597 ? 87.443 103.757 102.829 1.00 115.44 168 ASN A O 1
ATOM 1326 N N . SER A 1 598 ? 86.246 103.833 100.910 1.00 120.50 169 SER A N 1
ATOM 1327 C CA . SER A 1 598 ? 86.445 102.410 100.611 1.00 120.67 169 SER A CA 1
ATOM 1328 C C . SER A 1 598 ? 87.866 102.092 100.131 1.00 112.08 169 SER A C 1
ATOM 1329 O O . SER A 1 598 ? 88.288 100.929 100.208 1.00 99.73 169 SER A O 1
ATOM 1332 N N . ARG A 1 599 ? 88.616 103.099 99.657 1.00 112.34 170 ARG A N 1
ATOM 1333 C CA . ARG A 1 599 ? 89.972 102.944 99.121 1.00 108.07 170 ARG A CA 1
ATOM 1334 C C . ARG A 1 599 ? 91.021 102.669 100.204 1.00 95.30 170 ARG A C 1
ATOM 1335 O O . ARG A 1 599 ? 92.193 102.463 99.855 1.00 88.58 170 ARG A O 1
ATOM 1343 N N . SER A 1 600 ? 90.644 102.668 101.493 1.00 89.68 171 SER A N 1
ATOM 1344 C CA . SER A 1 600 ? 91.633 102.471 102.555 1.00 84.82 171 SER A CA 1
ATOM 1345 C C . SER A 1 600 ? 92.304 101.100 102.454 1.00 76.58 171 SER A C 1
ATOM 1346 O O . SER A 1 600 ? 93.532 100.995 102.582 1.00 66.59 171 SER A O 1
ATOM 1349 N N . THR A 1 601 ? 91.527 100.041 102.221 1.00 63.21 172 THR A N 1
ATOM 1350 C CA . THR A 1 601 ? 92.102 98.711 102.273 1.00 35.07 172 THR A CA 1
ATOM 1351 C C . THR A 1 601 ? 92.993 98.491 101.086 1.00 24.66 172 THR A C 1
ATOM 1352 O O . THR A 1 601 ? 92.694 98.916 99.975 1.00 39.89 172 THR A O 1
ATOM 1356 N N . TRP A 1 602 ? 94.101 97.839 101.334 1.00 24.98 173 TRP A N 1
ATOM 1357 C CA . TRP A 1 602 ? 95.001 97.462 100.271 1.00 33.29 173 TRP A CA 1
ATOM 1358 C C . TRP A 1 602 ? 95.653 96.163 100.685 1.00 38.94 173 TRP A C 1
ATOM 1359 O O . TRP A 1 602 ? 95.775 95.868 101.878 1.00 45.24 173 TRP A O 1
ATOM 1370 N N . PHE A 1 603 ? 96.045 95.374 99.701 1.00 35.37 174 PHE A N 1
ATOM 1371 C CA . PHE A 1 603 ? 96.525 94.031 99.964 1.00 29.93 174 PHE A CA 1
ATOM 1372 C C . PHE A 1 603 ? 97.789 93.790 99.180 1.00 26.02 174 PHE A C 1
ATOM 1373 O O . PHE A 1 603 ? 97.831 94.033 97.976 1.00 39.72 174 PHE A O 1
ATOM 1381 N N . VAL A 1 604 ? 98.798 93.281 99.842 1.00 27.16 175 VAL A N 1
ATOM 1382 C CA . VAL A 1 604 ? 100.049 92.974 99.192 1.00 26.12 175 VAL A CA 1
ATOM 1383 C C . VAL A 1 604 ? 100.445 91.569 99.570 1.00 35.23 175 VAL A C 1
ATOM 1384 O O . VAL A 1 604 ? 100.387 91.193 100.745 1.00 46.31 175 VAL A O 1
ATOM 1388 N N . HIS A 1 605 ? 100.836 90.796 98.592 1.00 38.94 176 HIS A N 1
ATOM 1389 C CA . HIS A 1 605 ? 101.205 89.414 98.814 1.00 39.38 176 HIS A CA 1
ATOM 1390 C C . HIS A 1 605 ? 102.631 89.240 98.361 1.00 44.58 176 HIS A C 1
ATOM 1391 O O . HIS A 1 605 ? 102.890 89.123 97.160 1.00 56.98 176 HIS A O 1
ATOM 1398 N N . ASP A 1 606 ? 103.547 89.210 99.308 1.00 50.99 177 ASP A N 1
ATOM 1399 C CA . ASP A 1 606 ? 104.929 88.917 98.976 1.00 54.09 177 ASP A CA 1
ATOM 1400 C C . ASP A 1 606 ? 105.125 87.407 98.881 1.00 61.12 177 ASP A C 1
ATOM 1401 O O . ASP A 1 606 ? 104.165 86.631 98.847 1.00 65.02 177 ASP A O 1
ATOM 1406 N N . ASP A 1 607 ? 106.383 86.977 98.820 1.00 57.31 178 ASP A N 1
ATOM 1407 C CA . ASP A 1 607 ? 106.663 85.555 98.706 1.00 57.69 178 ASP A CA 1
ATOM 1408 C C . ASP A 1 607 ? 106.027 84.780 99.852 1.00 58.12 178 ASP A C 1
ATOM 1409 O O . ASP A 1 607 ? 105.406 83.735 99.630 1.00 62.62 178 ASP A O 1
ATOM 1414 N N . LEU A 1 608 ? 106.130 85.295 101.078 1.00 57.69 179 LEU A N 1
ATOM 1415 C CA . LEU A 1 608 ? 105.603 84.588 102.237 1.00 51.83 179 LEU A CA 1
ATOM 1416 C C . LEU A 1 608 ? 104.877 85.477 103.241 1.00 43.92 179 LEU A C 1
ATOM 1417 O O . LEU A 1 608 ? 104.354 84.952 104.227 1.00 48.25 179 LEU A O 1
ATOM 1422 N N . ILE A 1 609 ? 104.797 86.784 103.012 1.00 44.00 180 ILE A N 1
ATOM 1423 C CA . ILE A 1 609 ? 104.195 87.737 103.939 1.00 44.99 180 ILE A CA 1
ATOM 1424 C C . ILE A 1 609 ? 102.970 88.373 103.286 1.00 47.41 180 ILE A C 1
ATOM 1425 O O . ILE A 1 609 ? 103.026 88.772 102.118 1.00 56.27 180 ILE A O 1
ATOM 1430 N N . ASP A 1 610 ? 101.875 88.499 104.030 1.00 31.23 181 ASP A N 1
ATOM 1431 C CA . ASP A 1 610 ? 100.696 89.188 103.532 1.00 24.96 181 ASP A CA 1
ATOM 1432 C C . ASP A 1 610 ? 100.442 90.413 104.372 1.00 27.87 181 ASP A C 1
ATOM 1433 O O . ASP A 1 610 ? 100.419 90.332 105.598 1.00 40.42 181 ASP A O 1
ATOM 1438 N N . ILE A 1 611 ? 100.244 91.534 103.724 1.00 24.04 182 ILE A N 1
ATOM 1439 C CA . ILE A 1 611 ? 100.427 92.774 104.437 1.00 22.61 182 ILE A CA 1
ATOM 1440 C C . ILE A 1 611 ? 99.146 93.555 104.315 1.00 21.20 182 ILE A C 1
ATOM 1441 O O . ILE A 1 611 ? 99.170 94.776 104.185 1.00 32.51 182 ILE A O 1
ATOM 1446 N N . LEU A 1 612 ? 98.018 92.879 104.314 1.00 24.15 183 LEU A N 1
ATOM 1447 C CA . LEU A 1 612 ? 96.777 93.613 104.117 1.00 27.20 183 LEU A CA 1
ATOM 1448 C C . LEU A 1 612 ? 96.670 94.763 105.081 1.00 21.52 183 LEU A C 1
ATOM 1449 O O . LEU A 1 612 ? 96.999 94.632 106.257 1.00 36.50 183 LEU A O 1
ATOM 1454 N N . GLY A 1 613 ? 96.196 95.887 104.593 1.00 27.45 184 GLY A N 1
ATOM 1455 C CA . GLY A 1 613 ? 96.253 97.074 105.419 1.00 34.03 184 GLY A CA 1
ATOM 1456 C C . GLY A 1 613 ? 95.008 97.928 105.354 1.00 37.18 184 GLY A C 1
ATOM 1457 O O . GLY A 1 613 ? 94.450 98.144 104.274 1.00 47.62 184 GLY A O 1
ATOM 1458 N N . TYR A 1 614 ? 94.571 98.424 106.491 1.00 29.88 185 TYR A N 1
ATOM 1459 C CA . TYR A 1 614 ? 93.401 99.275 106.601 1.00 25.46 185 TYR A CA 1
ATOM 1460 C C . TYR A 1 614 ? 93.837 100.725 106.536 1.00 30.10 185 TYR A C 1
ATOM 1461 O O . TYR A 1 614 ? 94.960 101.023 106.128 1.00 36.97 185 TYR A O 1
ATOM 1470 N N . GLY A 1 615 ? 92.968 101.634 106.941 1.00 38.01 186 GLY A N 1
ATOM 1471 C CA . GLY A 1 615 ? 93.342 103.029 106.913 1.00 48.24 186 GLY A CA 1
ATOM 1472 C C . GLY A 1 615 ? 94.715 103.317 107.493 1.00 41.99 186 GLY A C 1
ATOM 1473 O O . GLY A 1 615 ? 95.657 103.607 106.745 1.00 44.07 186 GLY A O 1
ATOM 1474 N N . ASP A 1 616 ? 94.862 103.200 108.809 1.00 37.03 187 ASP A N 1
ATOM 1475 C CA . ASP A 1 616 ? 96.161 103.382 109.443 1.00 33.32 187 ASP A CA 1
ATOM 1476 C C . ASP A 1 616 ? 96.470 102.219 110.362 1.00 35.53 187 ASP A C 1
ATOM 1477 O O . ASP A 1 616 ? 97.199 102.379 111.339 1.00 45.39 187 ASP A O 1
ATOM 1482 N N . TYR A 1 617 ? 95.896 101.070 110.081 1.00 31.93 188 TYR A N 1
ATOM 1483 C CA . TYR A 1 617 ? 96.294 99.832 110.698 1.00 26.22 188 TYR A CA 1
ATOM 1484 C C . TYR A 1 617 ? 96.797 98.894 109.622 1.00 35.03 188 TYR A C 1
ATOM 1485 O O . TYR A 1 617 ? 96.122 98.696 108.608 1.00 43.73 188 TYR A O 1
ATOM 1494 N N . VAL A 1 618 ? 97.954 98.294 109.844 1.00 28.91 189 VAL A N 1
ATOM 1495 C CA . VAL A 1 618 ? 98.520 97.345 108.902 1.00 23.69 189 VAL A CA 1
ATOM 1496 C C . VAL A 1 618 ? 98.513 95.976 109.540 1.00 29.84 189 VAL A C 1
ATOM 1497 O O . VAL A 1 618 ? 99.172 95.773 110.565 1.00 40.83 189 VAL A O 1
ATOM 1501 N N . PHE A 1 619 ? 97.829 95.024 108.926 1.00 25.06 190 PHE A N 1
ATOM 1502 C CA . PHE A 1 619 ? 97.900 93.638 109.372 1.00 24.91 190 PHE A CA 1
ATOM 1503 C C . PHE A 1 619 ? 99.039 92.941 108.644 1.00 39.71 190 PHE A C 1
ATOM 1504 O O . PHE A 1 619 ? 99.158 93.065 107.421 1.00 46.75 190 PHE A O 1
ATOM 1512 N N . TRP A 1 620 ? 99.886 92.220 109.370 1.00 29.46 191 TRP A N 1
ATOM 1513 C CA . TRP A 1 620 ? 100.933 91.459 108.712 1.00 29.07 191 TRP A CA 1
ATOM 1514 C C . TRP A 1 620 ? 100.679 89.979 108.943 1.00 44.10 191 TRP A C 1
ATOM 1515 O O . TRP A 1 620 ? 100.538 89.553 110.091 1.00 50.78 191 TRP A O 1
ATOM 1526 N N . LYS A 1 621 ? 100.640 89.195 107.871 1.00 40.86 192 LYS A N 1
ATOM 1527 C CA . LYS A 1 621 ? 100.464 87.758 107.986 1.00 35.04 192 LYS A CA 1
ATOM 1528 C C . LYS A 1 621 ? 101.818 87.109 107.755 1.00 41.31 192 LYS A C 1
ATOM 1529 O O . LYS A 1 621 ? 102.359 87.190 106.652 1.00 51.36 192 LYS A O 1
ATOM 1535 N N . ILE A 1 622 ? 102.366 86.467 108.780 1.00 43.16 193 ILE A N 1
ATOM 1536 C CA . ILE A 1 622 ? 103.731 85.939 108.715 1.00 47.86 193 ILE A CA 1
ATOM 1537 C C . ILE A 1 622 ? 103.732 84.444 108.998 1.00 48.35 193 ILE A C 1
ATOM 1538 O O . ILE A 1 622 ? 102.872 83.956 109.747 1.00 56.50 193 ILE A O 1
ATOM 1543 N N . PRO A 1 623 ? 104.691 83.688 108.465 1.00 39.64 194 PRO A N 1
ATOM 1544 C CA . PRO A 1 623 ? 104.747 82.255 108.763 1.00 41.02 194 PRO A CA 1
ATOM 1545 C C . PRO A 1 623 ? 105.264 82.023 110.174 1.00 50.29 194 PRO A C 1
ATOM 1546 O O . PRO A 1 623 ? 106.265 82.615 110.585 1.00 56.87 194 PRO A O 1
ATOM 1550 N N . ILE A 1 624 ? 104.583 81.150 110.920 1.00 40.52 195 ILE A N 1
ATOM 1551 C CA . ILE A 1 624 ? 105.069 80.846 112.256 1.00 33.03 195 ILE A CA 1
ATOM 1552 C C . ILE A 1 624 ? 106.470 80.285 112.183 1.00 44.68 195 ILE A C 1
ATOM 1553 O O . ILE A 1 624 ? 107.292 80.522 113.077 1.00 54.19 195 ILE A O 1
ATOM 1558 N N . SER A 1 625 ? 106.783 79.567 111.110 1.00 40.86 196 SER A N 1
ATOM 1559 C CA . SER A 1 625 ? 108.038 78.836 111.091 1.00 46.07 196 SER A CA 1
ATOM 1560 C C . SER A 1 625 ? 109.224 79.764 111.291 1.00 51.43 196 SER A C 1
ATOM 1561 O O . SER A 1 625 ? 110.243 79.345 111.854 1.00 60.07 196 SER A O 1
ATOM 1564 N N . MET A 1 626 ? 109.118 81.024 110.879 1.00 42.66 197 MET A N 1
ATOM 1565 C CA . MET A 1 626 ? 110.299 81.872 110.901 1.00 44.70 197 MET A CA 1
ATOM 1566 C C . MET A 1 626 ? 110.397 82.720 112.160 1.00 49.31 197 MET A C 1
ATOM 1567 O O . MET A 1 626 ? 111.141 83.706 112.167 1.00 57.64 197 MET A O 1
ATOM 1572 N N . LEU A 1 627 ? 109.664 82.371 113.220 1.00 46.40 198 LEU A N 1
ATOM 1573 C CA . LEU A 1 627 ? 109.841 83.012 114.529 1.00 46.98 198 LEU A CA 1
ATOM 1574 C C . LEU A 1 627 ? 110.828 82.207 115.374 1.00 55.06 198 LEU A C 1
ATOM 1575 O O . LEU A 1 627 ? 110.677 80.981 115.483 1.00 56.89 198 LEU A O 1
ATOM 1580 N N . PRO A 1 628 ? 111.844 82.826 115.984 1.00 45.28 199 PRO A N 1
ATOM 1581 C CA . PRO A 1 628 ? 112.685 82.074 116.924 1.00 37.46 199 PRO A CA 1
ATOM 1582 C C . PRO A 1 628 ? 111.861 81.552 118.093 1.00 41.02 199 PRO A C 1
ATOM 1583 O O . PRO A 1 628 ? 110.983 82.247 118.608 1.00 45.57 199 PRO A O 1
ATOM 1587 N N . LEU A 1 629 ? 112.158 80.327 118.524 1.00 33.17 200 LEU A N 1
ATOM 1588 C CA . LEU A 1 629 ? 111.429 79.707 119.620 1.00 27.69 200 LEU A CA 1
ATOM 1589 C C . LEU A 1 629 ? 112.178 79.852 120.928 1.00 32.72 200 LEU A C 1
ATOM 1590 O O . LEU A 1 629 ? 113.350 80.215 120.973 1.00 38.38 200 LEU A O 1
ATOM 1595 N N . ASN A 1 630 ? 111.476 79.574 122.003 1.00 33.62 201 ASN A N 1
ATOM 1596 C CA . ASN A 1 630 ? 112.048 79.570 123.337 1.00 37.04 201 ASN A CA 1
ATOM 1597 C C . ASN A 1 630 ? 112.124 78.125 123.820 1.00 40.14 201 ASN A C 1
ATOM 1598 O O . ASN A 1 630 ? 111.802 77.192 123.083 1.00 46.77 201 ASN A O 1
ATOM 1603 N N . THR A 1 631 ? 112.565 77.917 125.056 1.00 34.93 202 THR A N 1
ATOM 1604 C CA . THR A 1 631 ? 112.641 76.535 125.509 1.00 37.15 202 THR A CA 1
ATOM 1605 C C . THR A 1 631 ? 111.264 75.925 125.638 1.00 42.75 202 THR A C 1
ATOM 1606 O O . THR A 1 631 ? 111.092 74.730 125.389 1.00 53.48 202 THR A O 1
ATOM 1610 N N . GLN A 1 632 ? 110.276 76.713 126.042 1.00 43.56 203 GLN A N 1
ATOM 1611 C CA . GLN A 1 632 ? 108.954 76.144 126.243 1.00 46.84 203 GLN A CA 1
ATOM 1612 C C . GLN A 1 632 ? 108.287 75.732 124.942 1.00 49.68 203 GLN A C 1
ATOM 1613 O O . GLN A 1 632 ? 107.248 75.067 124.989 1.00 58.92 203 GLN A O 1
ATOM 1619 N N . GLY A 1 633 ? 108.836 76.114 123.793 1.00 43.14 204 GLY A N 1
ATOM 1620 C CA . GLY A 1 633 ? 108.270 75.727 122.516 1.00 51.21 204 GLY A CA 1
ATOM 1621 C C . GLY A 1 633 ? 107.326 76.722 121.865 1.00 49.93 204 GLY A C 1
ATOM 1622 O O . GLY A 1 633 ? 106.653 76.362 120.895 1.00 53.30 204 GLY A O 1
ATOM 1623 N N . ILE A 1 634 ? 107.239 77.946 122.369 1.00 38.74 205 ILE A N 1
ATOM 1624 C CA . ILE A 1 634 ? 106.435 78.976 121.733 1.00 27.79 205 ILE A CA 1
ATOM 1625 C C . ILE A 1 634 ? 107.366 80.080 121.268 1.00 30.67 205 ILE A C 1
ATOM 1626 O O . ILE A 1 634 ? 108.453 80.238 121.827 1.00 43.44 205 ILE A O 1
ATOM 1631 N N . PRO A 1 635 ? 106.996 80.870 120.280 1.00 31.02 206 PRO A N 1
ATOM 1632 C CA . PRO A 1 635 ? 107.892 81.932 119.827 1.00 31.04 206 PRO A CA 1
ATOM 1633 C C . PRO A 1 635 ? 108.138 82.915 120.946 1.00 35.68 206 PRO A C 1
ATOM 1634 O O . PRO A 1 635 ? 107.299 83.089 121.830 1.00 43.97 206 PRO A O 1
ATOM 1638 N N . HIS A 1 636 ? 109.302 83.565 120.903 1.00 32.27 207 HIS A N 1
ATOM 1639 C CA . HIS A 1 636 ? 109.613 84.557 121.924 1.00 34.65 207 HIS A CA 1
ATOM 1640 C C . HIS A 1 636 ? 108.584 85.675 121.962 1.00 30.65 207 HIS A C 1
ATOM 1641 O O . HIS A 1 636 ? 108.385 86.288 123.011 1.00 37.32 207 HIS A O 1
ATOM 1648 N N . ALA A 1 637 ? 107.906 85.934 120.854 1.00 32.75 208 ALA A N 1
ATOM 1649 C CA . ALA A 1 637 ? 106.838 86.919 120.882 1.00 39.79 208 ALA A CA 1
ATOM 1650 C C . ALA A 1 637 ? 105.693 86.456 121.760 1.00 29.65 208 ALA A C 1
ATOM 1651 O O . ALA A 1 637 ? 105.014 87.274 122.384 1.00 42.66 208 ALA A O 1
ATOM 1653 N N . ALA A 1 638 ? 105.446 85.174 121.808 1.00 24.67 209 ALA A N 1
ATOM 1654 C CA . ALA A 1 638 ? 104.280 84.768 122.555 1.00 38.05 209 ALA A CA 1
ATOM 1655 C C . ALA A 1 638 ? 104.520 84.802 124.051 1.00 46.48 209 ALA A C 1
ATOM 1656 O O . ALA A 1 638 ? 103.553 84.795 124.820 1.00 53.53 209 ALA A O 1
ATOM 1658 N N . MET A 1 639 ? 105.773 84.833 124.483 1.00 42.49 210 MET A N 1
ATOM 1659 C CA . MET A 1 639 ? 106.033 84.751 125.910 1.00 42.80 210 MET A CA 1
ATOM 1660 C C . MET A 1 639 ? 105.398 85.916 126.641 1.00 38.57 210 MET A C 1
ATOM 1661 O O . MET A 1 639 ? 104.810 85.737 127.709 1.00 48.71 210 MET A O 1
ATOM 1666 N N . ASP A 1 640 ? 105.478 87.113 126.076 1.00 39.10 211 ASP A N 1
ATOM 1667 C CA . ASP A 1 640 ? 104.925 88.253 126.789 1.00 51.86 211 ASP A CA 1
ATOM 1668 C C . ASP A 1 640 ? 103.428 88.093 127.032 1.00 51.51 211 ASP A C 1
ATOM 1669 O O . ASP A 1 640 ? 102.938 88.416 128.118 1.00 60.27 211 ASP A O 1
ATOM 1674 N N . TRP A 1 641 ? 102.684 87.594 126.060 1.00 38.96 212 TRP A N 1
ATOM 1675 C CA . TRP A 1 641 ? 101.239 87.709 126.148 1.00 32.50 212 TRP A CA 1
ATOM 1676 C C . TRP A 1 641 ? 100.542 86.422 126.521 1.00 41.82 212 TRP A C 1
ATOM 1677 O O . TRP A 1 641 ? 99.589 86.449 127.299 1.00 47.08 212 TRP A O 1
ATOM 1688 N N . TYR A 1 642 ? 100.975 85.302 125.954 1.00 42.92 213 TYR A N 1
ATOM 1689 C CA . TYR A 1 642 ? 100.311 84.015 126.099 1.00 39.16 213 TYR A CA 1
ATOM 1690 C C . TYR A 1 642 ? 101.121 83.100 126.993 1.00 43.47 213 TYR A C 1
ATOM 1691 O O . TYR A 1 642 ? 102.322 82.913 126.770 1.00 50.10 213 TYR A O 1
ATOM 1700 N N . GLN A 1 643 ? 100.463 82.493 127.966 1.00 45.07 214 GLN A N 1
ATOM 1701 C CA . GLN A 1 643 ? 101.103 81.400 128.674 1.00 50.62 214 GLN A CA 1
ATOM 1702 C C . GLN A 1 643 ? 101.278 80.226 127.718 1.00 54.26 214 GLN A C 1
ATOM 1703 O O . GLN A 1 643 ? 100.392 79.944 126.909 1.00 62.73 214 GLN A O 1
ATOM 1709 N N . ALA A 1 644 ? 102.433 79.558 127.774 1.00 51.39 215 ALA A N 1
ATOM 1710 C CA . ALA A 1 644 ? 102.654 78.411 126.897 1.00 48.85 215 ALA A CA 1
ATOM 1711 C C . ALA A 1 644 ? 101.543 77.388 127.103 1.00 56.73 215 ALA A C 1
ATOM 1712 O O . ALA A 1 644 ? 100.826 77.412 128.109 1.00 65.34 215 ALA A O 1
ATOM 1714 N N . SER A 1 645 ? 101.380 76.496 126.129 1.00 53.01 216 SER A N 1
ATOM 1715 C CA . SER A 1 645 ? 100.286 75.518 126.069 1.00 60.74 216 SER A CA 1
ATOM 1716 C C . SER A 1 645 ? 98.944 76.194 125.903 1.00 55.90 216 SER A C 1
ATOM 1717 O O . SER A 1 645 ? 97.911 75.513 125.902 1.00 59.75 216 SER A O 1
ATOM 1720 N N . VAL A 1 646 ? 98.920 77.518 125.854 1.00 50.81 217 VAL A N 1
ATOM 1721 C CA . VAL A 1 646 ? 97.785 78.256 125.352 1.00 46.20 217 VAL A CA 1
ATOM 1722 C C . VAL A 1 646 ? 98.093 78.894 124.007 1.00 51.95 217 VAL A C 1
ATOM 1723 O O . VAL A 1 646 ? 97.175 79.081 123.202 1.00 60.91 217 VAL A O 1
ATOM 1727 N N . PHE A 1 647 ? 99.363 79.206 123.725 1.00 55.37 218 PHE A N 1
ATOM 1728 C CA . PHE A 1 647 ? 99.709 79.686 122.391 1.00 50.00 218 PHE A CA 1
ATOM 1729 C C . PHE A 1 647 ? 99.747 78.548 121.388 1.00 57.72 218 PHE A C 1
ATOM 1730 O O . PHE A 1 647 ? 99.330 78.715 120.234 1.00 64.22 218 PHE A O 1
ATOM 1738 N N . LYS A 1 648 ? 100.289 77.399 121.788 1.00 52.92 219 LYS A N 1
ATOM 1739 C CA . LYS A 1 648 ? 100.344 76.283 120.859 1.00 51.66 219 LYS A CA 1
ATOM 1740 C C . LYS A 1 648 ? 98.981 75.614 120.679 1.00 57.43 219 LYS A C 1
ATOM 1741 O O . LYS A 1 648 ? 98.794 74.875 119.706 1.00 63.81 219 LYS A O 1
ATOM 1747 N N . GLU A 1 649 ? 98.019 75.847 121.578 1.00 51.34 220 GLU A N 1
ATOM 1748 C CA . GLU A 1 649 ? 96.677 75.335 121.312 1.00 54.29 220 GLU A CA 1
ATOM 1749 C C . GLU A 1 649 ? 95.876 76.296 120.452 1.00 49.15 220 GLU A C 1
ATOM 1750 O O . GLU A 1 649 ? 95.013 75.862 119.683 1.00 56.03 220 GLU A O 1
ATOM 1756 N N . ALA A 1 650 ? 96.142 77.594 120.568 1.00 47.94 221 ALA A N 1
ATOM 1757 C CA . ALA A 1 650 ? 95.546 78.547 119.642 1.00 49.72 221 ALA A CA 1
ATOM 1758 C C . ALA A 1 650 ? 96.144 78.390 118.255 1.00 46.75 221 ALA A C 1
ATOM 1759 O O . ALA A 1 650 ? 95.416 78.335 117.260 1.00 55.02 221 ALA A O 1
ATOM 1761 N N . VAL A 1 651 ? 97.468 78.313 118.168 1.00 41.01 222 VAL A N 1
ATOM 1762 C CA . VAL A 1 651 ? 98.142 78.112 116.879 1.00 44.61 222 VAL A CA 1
ATOM 1763 C C . VAL A 1 651 ? 98.312 76.609 116.707 1.00 54.76 222 VAL A C 1
ATOM 1764 O O . VAL A 1 651 ? 99.394 76.043 116.875 1.00 59.54 222 VAL A O 1
ATOM 1768 N N . GLN A 1 652 ? 97.229 75.945 116.304 1.00 57.53 223 GLN A N 1
ATOM 1769 C CA . GLN A 1 652 ? 97.249 74.489 116.268 1.00 62.53 223 GLN A CA 1
ATOM 1770 C C . GLN A 1 652 ? 97.585 73.975 114.876 1.00 62.12 223 GLN A C 1
ATOM 1771 O O . GLN A 1 652 ? 98.619 73.331 114.675 1.00 68.53 223 GLN A O 1
ATOM 1777 N N . GLY A 1 653 ? 96.729 74.254 113.906 1.00 58.74 224 GLY A N 1
ATOM 1778 C CA . GLY A 1 653 ? 97.004 73.814 112.558 1.00 57.92 224 GLY A CA 1
ATOM 1779 C C . GLY A 1 653 ? 97.480 74.970 111.713 1.00 60.37 224 GLY A C 1
ATOM 1780 O O . GLY A 1 653 ? 97.927 74.781 110.578 1.00 63.95 224 GLY A O 1
ATOM 1781 N N . HIS A 1 654 ? 97.391 76.178 112.253 1.00 57.26 225 HIS A N 1
ATOM 1782 C CA . HIS A 1 654 ? 97.700 77.337 111.439 1.00 48.58 225 HIS A CA 1
ATOM 1783 C C . HIS A 1 654 ? 99.187 77.437 111.212 1.00 34.92 225 HIS A C 1
ATOM 1784 O O . HIS A 1 654 ? 99.999 77.121 112.079 1.00 40.30 225 HIS A O 1
ATOM 1791 N N . THR A 1 655 ? 99.530 77.880 110.034 1.00 33.76 226 THR A N 1
ATOM 1792 C CA . THR A 1 655 ? 100.901 78.107 109.696 1.00 34.79 226 THR A CA 1
ATOM 1793 C C . THR A 1 655 ? 101.206 79.571 109.584 1.00 38.91 226 THR A C 1
ATOM 1794 O O . THR A 1 655 ? 102.381 79.941 109.590 1.00 49.26 226 THR A O 1
ATOM 1798 N N . HIS A 1 656 ? 100.193 80.406 109.469 1.00 39.12 227 HIS A N 1
ATOM 1799 C CA . HIS A 1 656 ? 100.391 81.839 109.408 1.00 43.86 227 HIS A CA 1
ATOM 1800 C C . HIS A 1 656 ? 99.672 82.527 110.552 1.00 49.68 227 HIS A C 1
ATOM 1801 O O . HIS A 1 656 ? 98.569 82.131 110.939 1.00 56.15 227 HIS A O 1
ATOM 1808 N N . ILE A 1 657 ? 100.302 83.576 111.060 1.00 41.24 228 ILE A N 1
ATOM 1809 C CA . ILE A 1 657 ? 99.782 84.334 112.184 1.00 40.49 228 ILE A CA 1
ATOM 1810 C C . ILE A 1 657 ? 99.860 85.823 111.855 1.00 56.52 228 ILE A C 1
ATOM 1811 O O . ILE A 1 657 ? 100.749 86.260 111.119 1.00 58.84 228 ILE A O 1
ATOM 1816 N N . VAL A 1 658 ? 98.904 86.612 112.376 1.00 50.95 229 VAL A N 1
ATOM 1817 C CA . VAL A 1 658 ? 98.817 88.041 112.040 1.00 36.09 229 VAL A CA 1
ATOM 1818 C C . VAL A 1 658 ? 99.413 88.823 113.195 1.00 40.05 229 VAL A C 1
ATOM 1819 O O . VAL A 1 658 ? 99.638 88.292 114.282 1.00 52.25 229 VAL A O 1
ATOM 1823 N N . SER A 1 659 ? 99.715 90.107 112.941 1.00 34.71 230 SER A N 1
ATOM 1824 C CA . SER A 1 659 ? 100.315 91.000 113.942 1.00 35.97 230 SER A CA 1
ATOM 1825 C C . SER A 1 659 ? 99.926 92.441 113.591 1.00 39.08 230 SER A C 1
ATOM 1826 O O . SER A 1 659 ? 100.533 93.050 112.707 1.00 43.74 230 SER A O 1
ATOM 1829 N N . VAL A 1 660 ? 98.878 92.949 114.228 1.00 26.49 231 VAL A N 1
ATOM 1830 C CA . VAL A 1 660 ? 98.319 94.252 113.887 1.00 18.96 231 VAL A CA 1
ATOM 1831 C C . VAL A 1 660 ? 99.237 95.359 114.357 1.00 35.78 231 VAL A C 1
ATOM 1832 O O . VAL A 1 660 ? 99.607 95.400 115.533 1.00 50.98 231 VAL A O 1
ATOM 1836 N N . SER A 1 661 ? 99.583 96.286 113.468 1.00 33.03 232 SER A N 1
ATOM 1837 C CA . SER A 1 661 ? 100.471 97.378 113.850 1.00 34.02 232 SER A CA 1
ATOM 1838 C C . SER A 1 661 ? 100.020 98.657 113.173 1.00 33.76 232 SER A C 1
ATOM 1839 O O . SER A 1 661 ? 99.364 98.626 112.130 1.00 43.32 232 SER A O 1
ATOM 1842 N N . THR A 1 662 ? 100.371 99.788 113.771 1.00 32.14 233 THR A N 1
ATOM 1843 C CA . THR A 1 662 ? 99.932 101.046 113.202 1.00 29.44 233 THR A CA 1
ATOM 1844 C C . THR A 1 662 ? 100.751 101.355 111.965 1.00 32.06 233 THR A C 1
ATOM 1845 O O . THR A 1 662 ? 101.850 100.840 111.781 1.00 47.56 233 THR A O 1
ATOM 1849 N N . ALA A 1 663 ? 100.192 102.175 111.089 1.00 30.16 234 ALA A N 1
ATOM 1850 C CA . ALA A 1 663 ? 100.906 102.504 109.875 1.00 27.66 234 ALA A CA 1
ATOM 1851 C C . ALA A 1 663 ? 102.229 103.152 110.186 1.00 40.61 234 ALA A C 1
ATOM 1852 O O . ALA A 1 663 ? 103.135 103.116 109.348 1.00 54.99 234 ALA A O 1
ATOM 1854 N N . ASP A 1 664 ? 102.371 103.732 111.375 1.00 42.28 235 ASP A N 1
ATOM 1855 C CA . ASP A 1 664 ? 103.649 104.334 111.738 1.00 49.28 235 ASP A CA 1
ATOM 1856 C C . ASP A 1 664 ? 104.773 103.305 111.785 1.00 49.65 235 ASP A C 1
ATOM 1857 O O . ASP A 1 664 ? 105.930 103.646 111.516 1.00 54.48 235 ASP A O 1
ATOM 1862 N N . VAL A 1 665 ? 104.473 102.056 112.146 1.00 44.82 236 VAL A N 1
ATOM 1863 C CA . VAL A 1 665 ? 105.510 101.036 112.111 1.00 32.14 236 VAL A CA 1
ATOM 1864 C C . VAL A 1 665 ? 105.895 100.736 110.679 1.00 33.29 236 VAL A C 1
ATOM 1865 O O . VAL A 1 665 ? 107.076 100.549 110.381 1.00 46.85 236 VAL A O 1
ATOM 1869 N N . LEU A 1 666 ? 104.933 100.705 109.763 1.00 31.72 237 LEU A N 1
ATOM 1870 C CA . LEU A 1 666 ? 105.318 100.550 108.364 1.00 34.55 237 LEU A CA 1
ATOM 1871 C C . LEU A 1 666 ? 106.209 101.707 107.921 1.00 48.83 237 LEU A C 1
ATOM 1872 O O . LEU A 1 666 ? 107.206 101.500 107.209 1.00 52.11 237 LEU A O 1
ATOM 1877 N N . ILE A 1 667 ? 105.885 102.928 108.368 1.00 48.92 238 ILE A N 1
ATOM 1878 C CA . ILE A 1 667 ? 106.684 104.109 108.026 1.00 46.43 238 ILE A CA 1
ATOM 1879 C C . ILE A 1 667 ? 108.115 103.983 108.572 1.00 45.63 238 ILE A C 1
ATOM 1880 O O . ILE A 1 667 ? 109.094 104.241 107.859 1.00 45.79 238 ILE A O 1
ATOM 1885 N N . MET A 1 668 ? 108.263 103.599 109.847 1.00 43.52 239 MET A N 1
ATOM 1886 C CA . MET A 1 668 ? 109.615 103.491 110.389 1.00 40.95 239 MET A CA 1
ATOM 1887 C C . MET A 1 668 ? 110.366 102.317 109.790 1.00 40.48 239 MET A C 1
ATOM 1888 O O . MET A 1 668 ? 111.592 102.356 109.741 1.00 48.21 239 MET A O 1
ATOM 1893 N N . CYS A 1 669 ? 109.698 101.244 109.387 1.00 34.63 240 CYS A N 1
ATOM 1894 C CA . CYS A 1 669 ? 110.476 100.204 108.736 1.00 26.80 240 CYS A CA 1
ATOM 1895 C C . CYS A 1 669 ? 110.951 100.694 107.394 1.00 31.77 240 CYS A C 1
ATOM 1896 O O . CYS A 1 669 ? 112.063 100.374 106.968 1.00 43.70 240 CYS A O 1
ATOM 1899 N N . LYS A 1 670 ? 110.143 101.495 106.719 1.00 32.84 241 LYS A N 1
ATOM 1900 C CA . LYS A 1 670 ? 110.637 102.123 105.499 1.00 39.75 241 LYS A CA 1
ATOM 1901 C C . LYS A 1 670 ? 111.842 103.020 105.784 1.00 44.16 241 LYS A C 1
ATOM 1902 O O . LYS A 1 670 ? 112.822 103.022 105.024 1.00 44.88 241 LYS A O 1
ATOM 1908 N N . ASP A 1 671 ? 111.799 103.770 106.886 1.00 45.56 242 ASP A N 1
ATOM 1909 C CA . ASP A 1 671 ? 112.927 104.630 107.243 1.00 35.84 242 ASP A CA 1
ATOM 1910 C C . ASP A 1 671 ? 114.160 103.809 107.605 1.00 37.86 242 ASP A C 1
ATOM 1911 O O . ASP A 1 671 ? 115.284 104.157 107.223 1.00 43.89 242 ASP A O 1
ATOM 1916 N N . LEU A 1 672 ? 113.975 102.715 108.337 1.00 32.05 243 LEU A N 1
ATOM 1917 C CA . LEU A 1 672 ? 115.093 101.829 108.580 1.00 22.12 243 LEU A CA 1
ATOM 1918 C C . LEU A 1 672 ? 115.691 101.372 107.278 1.00 32.92 243 LEU A C 1
ATOM 1919 O O . LEU A 1 672 ? 116.909 101.401 107.109 1.00 41.00 243 LEU A O 1
ATOM 1924 N N . ILE A 1 673 ? 114.864 100.865 106.371 1.00 27.03 244 ILE A N 1
ATOM 1925 C CA . ILE A 1 673 ? 115.453 100.217 105.222 1.00 19.89 244 ILE A CA 1
ATOM 1926 C C . ILE A 1 673 ? 116.138 101.239 104.341 1.00 27.12 244 ILE A C 1
ATOM 1927 O O . ILE A 1 673 ? 117.204 100.973 103.783 1.00 35.35 244 ILE A O 1
ATOM 1932 N N . THR A 1 674 ? 115.583 102.438 104.227 1.00 28.14 245 THR A N 1
ATOM 1933 C CA . THR A 1 674 ? 116.297 103.411 103.412 1.00 29.20 245 THR A CA 1
ATOM 1934 C C . THR A 1 674 ? 117.578 103.900 104.100 1.00 35.79 245 THR A C 1
ATOM 1935 O O . THR A 1 674 ? 118.564 104.179 103.407 1.00 37.45 245 THR A O 1
ATOM 1939 N N . CYS A 1 675 ? 117.606 103.989 105.448 1.00 38.02 246 CYS A N 1
ATOM 1940 C CA . CYS A 1 675 ? 118.852 104.326 106.148 1.00 30.87 246 CYS A CA 1
ATOM 1941 C C . CYS A 1 675 ? 119.889 103.231 105.975 1.00 31.75 246 CYS A C 1
ATOM 1942 O O . CYS A 1 675 ? 121.070 103.514 105.748 1.00 36.70 246 CYS A O 1
ATOM 1945 N N . ARG A 1 676 ? 119.474 101.979 106.108 1.00 27.04 247 ARG A N 1
ATOM 1946 C CA . ARG A 1 676 ? 120.388 100.885 105.878 1.00 21.43 247 ARG A CA 1
ATOM 1947 C C . ARG A 1 676 ? 120.912 100.922 104.465 1.00 26.37 247 ARG A C 1
ATOM 1948 O O . ARG A 1 676 ? 122.107 100.697 104.238 1.00 35.73 247 ARG A O 1
ATOM 1956 N N . PHE A 1 677 ? 120.045 101.213 103.500 1.00 23.30 248 PHE A N 1
ATOM 1957 C CA . PHE A 1 677 ? 120.501 101.277 102.123 1.00 22.48 248 PHE A CA 1
ATOM 1958 C C . PHE A 1 677 ? 121.539 102.378 101.943 1.00 27.64 248 PHE A C 1
ATOM 1959 O O . PHE A 1 677 ? 122.617 102.145 101.387 1.00 33.33 248 PHE A O 1
ATOM 1967 N N . ASN A 1 678 ? 121.253 103.580 102.433 1.00 32.15 249 ASN A N 1
ATOM 1968 C CA . ASN A 1 678 ? 122.223 104.660 102.300 1.00 25.05 249 ASN A CA 1
ATOM 1969 C C . ASN A 1 678 ? 123.544 104.259 102.927 1.00 29.54 249 ASN A C 1
ATOM 1970 O O . ASN A 1 678 ? 124.598 104.465 102.333 1.00 34.94 249 ASN A O 1
ATOM 1975 N N . THR A 1 679 ? 123.501 103.686 104.142 1.00 29.89 250 THR A N 1
ATOM 1976 C CA . THR A 1 679 ? 124.722 103.356 104.876 1.00 22.86 250 THR A CA 1
ATOM 1977 C C . THR A 1 679 ? 125.560 102.325 104.132 1.00 27.01 250 THR A C 1
ATOM 1978 O O . THR A 1 679 ? 126.785 102.469 104.022 1.00 33.36 250 THR A O 1
ATOM 1982 N N . THR A 1 680 ? 124.923 101.294 103.586 1.00 23.24 251 THR A N 1
ATOM 1983 C CA . THR A 1 680 ? 125.705 100.294 102.877 1.00 19.66 251 THR A CA 1
ATOM 1984 C C . THR A 1 680 ? 126.194 100.830 101.534 1.00 24.51 251 THR A C 1
ATOM 1985 O O . THR A 1 680 ? 127.320 100.531 101.123 1.00 41.30 251 THR A O 1
ATOM 1989 N N . LEU A 1 681 ? 125.398 101.643 100.842 1.00 22.51 252 LEU A N 1
ATOM 1990 C CA . LEU A 1 681 ? 125.889 102.267 99.611 1.00 21.84 252 LEU A CA 1
ATOM 1991 C C . LEU A 1 681 ? 127.044 103.211 99.878 1.00 27.15 252 LEU A C 1
ATOM 1992 O O . LEU A 1 681 ? 127.998 103.266 99.101 1.00 36.26 252 LEU A O 1
ATOM 1997 N N . ILE A 1 682 ? 126.956 103.982 100.955 1.00 25.54 253 ILE A N 1
ATOM 1998 C CA . ILE A 1 682 ? 127.986 104.946 101.298 1.00 17.67 253 ILE A CA 1
ATOM 1999 C C . ILE A 1 682 ? 129.283 104.229 101.615 1.00 29.47 253 ILE A C 1
ATOM 2000 O O . ILE A 1 682 ? 130.354 104.598 101.116 1.00 37.11 253 ILE A O 1
ATOM 2005 N N . SER A 1 683 ? 129.206 103.184 102.449 1.00 31.20 254 SER A N 1
ATOM 2006 C CA . SER A 1 683 ? 130.401 102.406 102.770 1.00 30.03 254 SER A CA 1
ATOM 2007 C C . SER A 1 683 ? 130.992 101.776 101.521 1.00 32.44 254 SER A C 1
ATOM 2008 O O . SER A 1 683 ? 132.218 101.769 101.338 1.00 44.94 254 SER A O 1
ATOM 2011 N N . LYS A 1 684 ? 130.149 101.252 100.643 1.00 24.08 255 LYS A N 1
ATOM 2012 C CA . LYS A 1 684 ? 130.706 100.606 99.482 1.00 21.55 255 LYS A CA 1
ATOM 2013 C C . LYS A 1 684 ? 131.356 101.618 98.542 1.00 38.09 255 LYS A C 1
ATOM 2014 O O . LYS A 1 684 ? 132.456 101.371 98.025 1.00 52.65 255 LYS A O 1
ATOM 2020 N N . ILE A 1 685 ? 130.722 102.776 98.316 1.00 31.40 256 ILE A N 1
ATOM 2021 C CA . ILE A 1 685 ? 131.332 103.763 97.420 1.00 29.24 256 ILE A CA 1
ATOM 2022 C C . ILE A 1 685 ? 132.602 104.345 98.032 1.00 39.27 256 ILE A C 1
ATOM 2023 O O . ILE A 1 685 ? 133.535 104.720 97.308 1.00 48.94 256 ILE A O 1
ATOM 2028 N N . ALA A 1 686 ? 132.672 104.448 99.357 1.00 35.45 257 ALA A N 1
ATOM 2029 C CA . ALA A 1 686 ? 133.928 104.850 99.971 1.00 35.80 257 ALA A CA 1
ATOM 2030 C C . ALA A 1 686 ? 135.022 103.827 99.695 1.00 29.26 257 ALA A C 1
ATOM 2031 O O . ALA A 1 686 ? 136.156 104.192 99.383 1.00 38.66 257 ALA A O 1
ATOM 2033 N N . GLU A 1 687 ? 134.712 102.543 99.813 1.00 33.78 258 GLU A N 1
ATOM 2034 C CA . GLU A 1 687 ? 135.722 101.554 99.456 1.00 34.33 258 GLU A CA 1
ATOM 2035 C C . GLU A 1 687 ? 136.160 101.725 98.027 1.00 32.31 258 GLU A C 1
ATOM 2036 O O . GLU A 1 687 ? 137.302 101.414 97.688 1.00 43.51 258 GLU A O 1
ATOM 2042 N N . ILE A 1 688 ? 135.260 102.193 97.171 1.00 38.55 259 ILE A N 1
ATOM 2043 C CA . ILE A 1 688 ? 135.617 102.388 95.766 1.00 41.26 259 ILE A CA 1
ATOM 2044 C C . ILE A 1 688 ? 136.574 103.564 95.606 1.00 39.36 259 ILE A C 1
ATOM 2045 O O . ILE A 1 688 ? 137.531 103.501 94.827 1.00 50.40 259 ILE A O 1
ATOM 2050 N N . GLU A 1 689 ? 136.322 104.664 96.315 1.00 48.36 260 GLU A N 1
ATOM 2051 C CA . GLU A 1 689 ? 137.184 105.835 96.176 1.00 49.42 260 GLU A CA 1
ATOM 2052 C C . GLU A 1 689 ? 138.437 105.766 97.048 1.00 51.53 260 GLU A C 1
ATOM 2053 O O . GLU A 1 689 ? 139.378 106.525 96.795 1.00 55.49 260 GLU A O 1
ATOM 2059 N N . ASP A 1 690 ? 138.480 104.878 98.051 1.00 51.35 261 ASP A N 1
ATOM 2060 C CA . ASP A 1 690 ? 139.622 104.757 98.968 1.00 45.59 261 ASP A CA 1
ATOM 2061 C C . ASP A 1 690 ? 139.838 103.305 99.400 1.00 49.81 261 ASP A C 1
ATOM 2062 O O . ASP A 1 690 ? 139.429 102.897 100.497 1.00 44.74 261 ASP A O 1
ATOM 2067 N N . PRO A 1 691 ? 140.487 102.491 98.555 1.00 48.43 262 PRO A N 1
ATOM 2068 C CA . PRO A 1 691 ? 140.567 101.053 98.851 1.00 35.92 262 PRO A CA 1
ATOM 2069 C C . PRO A 1 691 ? 141.313 100.754 100.131 1.00 42.59 262 PRO A C 1
ATOM 2070 O O . PRO A 1 691 ? 140.968 99.800 100.839 1.00 46.12 262 PRO A O 1
ATOM 2074 N N . VAL A 1 692 ? 142.326 101.556 100.453 1.00 48.88 263 VAL A N 1
ATOM 2075 C CA . VAL A 1 692 ? 143.224 101.243 101.564 1.00 46.61 263 VAL A CA 1
ATOM 2076 C C . VAL A 1 692 ? 142.493 101.326 102.899 1.00 48.50 263 VAL A C 1
ATOM 2077 O O . VAL A 1 692 ? 142.408 100.337 103.634 1.00 52.30 263 VAL A O 1
ATOM 2081 N N . CYS A 1 693 ? 141.962 102.507 103.241 1.00 44.22 264 CYS A N 1
ATOM 2082 C CA . CYS A 1 693 ? 141.252 102.668 104.510 1.00 33.13 264 CYS A CA 1
ATOM 2083 C C . CYS A 1 693 ? 140.175 103.741 104.370 1.00 35.15 264 CYS A C 1
ATOM 2084 O O . CYS A 1 693 ? 140.462 104.927 104.548 1.00 41.98 264 CYS A O 1
ATOM 2087 N N . SER A 1 694 ? 138.942 103.326 104.097 1.00 32.63 265 SER A N 1
ATOM 2088 C CA . SER A 1 694 ? 137.841 104.271 103.984 1.00 30.55 265 SER A CA 1
ATOM 2089 C C . SER A 1 694 ? 137.331 104.640 105.362 1.00 28.85 265 SER A C 1
ATOM 2090 O O . SER A 1 694 ? 137.311 103.818 106.278 1.00 36.00 265 SER A O 1
ATOM 2093 N N . ASP A 1 695 ? 136.873 105.868 105.502 1.00 26.48 266 ASP A N 1
ATOM 2094 C CA . ASP A 1 695 ? 136.456 106.256 106.828 1.00 21.92 266 ASP A CA 1
ATOM 2095 C C . ASP A 1 695 ? 135.128 105.659 107.216 1.00 32.15 266 ASP A C 1
ATOM 2096 O O . ASP A 1 695 ? 134.772 105.719 108.395 1.00 39.88 266 ASP A O 1
ATOM 2101 N N . TYR A 1 696 ? 134.413 105.096 106.310 1.00 27.67 267 TYR A N 1
ATOM 2102 C CA . TYR A 1 696 ? 133.187 104.540 106.839 1.00 23.96 267 TYR A CA 1
ATOM 2103 C C . TYR A 1 696 ? 133.441 103.119 107.299 1.00 27.25 267 TYR A C 1
ATOM 2104 O O . TYR A 1 696 ? 134.429 102.497 106.902 1.00 36.39 267 TYR A O 1
ATOM 2113 N N . PRO A 1 697 ? 132.606 102.587 108.175 1.00 20.45 268 PRO A N 1
ATOM 2114 C CA . PRO A 1 697 ? 132.796 101.202 108.605 1.00 21.79 268 PRO A CA 1
ATOM 2115 C C . PRO A 1 697 ? 132.576 100.301 107.416 1.00 31.01 268 PRO A C 1
ATOM 2116 O O . PRO A 1 697 ? 131.708 100.572 106.588 1.00 41.44 268 PRO A O 1
ATOM 2120 N N . ASN A 1 698 ? 133.345 99.220 107.329 1.00 30.51 269 ASN A N 1
ATOM 2121 C CA . ASN A 1 698 ? 133.168 98.304 106.209 1.00 21.86 269 ASN A CA 1
ATOM 2122 C C . ASN A 1 698 ? 131.738 97.790 106.168 1.00 34.47 269 ASN A C 1
ATOM 2123 O O . ASN A 1 698 ? 131.198 97.366 107.192 1.00 41.96 269 ASN A O 1
ATOM 2128 N N . PHE A 1 699 ? 131.125 97.818 104.978 1.00 37.50 270 PHE A N 1
ATOM 2129 C CA . PHE A 1 699 ? 129.687 97.566 104.873 1.00 31.53 270 PHE A CA 1
ATOM 2130 C C . PHE A 1 699 ? 129.323 96.155 105.301 1.00 33.20 270 PHE A C 1
ATOM 2131 O O . PHE A 1 699 ? 128.186 95.916 105.714 1.00 39.53 270 PHE A O 1
ATOM 2139 N N . LYS A 1 700 ? 130.259 95.205 105.198 1.00 37.56 271 LYS A N 1
ATOM 2140 C CA . LYS A 1 700 ? 130.016 93.858 105.720 1.00 34.60 271 LYS A CA 1
ATOM 2141 C C . LYS A 1 700 ? 129.846 93.861 107.233 1.00 30.28 271 LYS A C 1
ATOM 2142 O O . LYS A 1 700 ? 128.936 93.217 107.756 1.00 39.16 271 LYS A O 1
ATOM 2148 N N . ILE A 1 701 ? 130.727 94.550 107.955 1.00 30.25 272 ILE A N 1
ATOM 2149 C CA . ILE A 1 701 ? 130.587 94.619 109.401 1.00 25.02 272 ILE A CA 1
ATOM 2150 C C . ILE A 1 701 ? 129.291 95.306 109.764 1.00 30.71 272 ILE A C 1
ATOM 2151 O O . ILE A 1 701 ? 128.580 94.873 110.671 1.00 45.11 272 ILE A O 1
ATOM 2156 N N . VAL A 1 702 ? 128.985 96.414 109.105 1.00 31.24 273 VAL A N 1
ATOM 2157 C CA . VAL A 1 702 ? 127.735 97.091 109.403 1.00 27.99 273 VAL A CA 1
ATOM 2158 C C . VAL A 1 702 ? 126.564 96.162 109.152 1.00 37.48 273 VAL A C 1
ATOM 2159 O O . VAL A 1 702 ? 125.606 96.136 109.932 1.00 45.79 273 VAL A O 1
ATOM 2163 N N . SER A 1 703 ? 126.606 95.390 108.060 1.00 38.77 274 SER A N 1
ATOM 2164 C CA . SER A 1 703 ? 125.511 94.465 107.773 1.00 29.37 274 SER A CA 1
ATOM 2165 C C . SER A 1 703 ? 125.400 93.396 108.839 1.00 35.98 274 SER A C 1
ATOM 2166 O O . SER A 1 703 ? 124.294 93.012 109.238 1.00 47.63 274 SER A O 1
ATOM 2169 N N . MET A 1 704 ? 126.535 92.892 109.297 1.00 36.54 275 MET A N 1
ATOM 2170 C CA . MET A 1 704 ? 126.515 91.938 110.389 1.00 33.77 275 MET A CA 1
ATOM 2171 C C . MET A 1 704 ? 125.927 92.581 111.636 1.00 28.82 275 MET A C 1
ATOM 2172 O O . MET A 1 704 ? 125.174 91.940 112.366 1.00 40.33 275 MET A O 1
ATOM 2177 N N . LEU A 1 705 ? 126.257 93.844 111.898 1.00 27.34 276 LEU A N 1
ATOM 2178 C CA . LEU A 1 705 ? 125.668 94.542 113.038 1.00 33.04 276 LEU A CA 1
ATOM 2179 C C . LEU A 1 705 ? 124.166 94.638 112.895 1.00 34.67 276 LEU A C 1
ATOM 2180 O O . LEU A 1 705 ? 123.429 94.500 113.874 1.00 39.46 276 LEU A O 1
ATOM 2185 N N . TYR A 1 706 ? 123.699 94.899 111.687 1.00 29.81 277 TYR A N 1
ATOM 2186 C CA . TYR A 1 706 ? 122.271 94.965 111.464 1.00 26.05 277 TYR A CA 1
ATOM 2187 C C . TYR A 1 706 ? 121.628 93.623 111.778 1.00 34.19 277 TYR A C 1
ATOM 2188 O O . TYR A 1 706 ? 120.594 93.561 112.448 1.00 41.16 277 TYR A O 1
ATOM 2197 N N . GLN A 1 707 ? 122.230 92.532 111.297 1.00 35.19 278 GLN A N 1
ATOM 2198 C CA . GLN A 1 707 ? 121.645 91.209 111.522 1.00 33.40 278 GLN A CA 1
ATOM 2199 C C . GLN A 1 707 ? 121.673 90.828 112.992 1.00 33.87 278 GLN A C 1
ATOM 2200 O O . GLN A 1 707 ? 120.706 90.264 113.509 1.00 42.16 278 GLN A O 1
ATOM 2206 N N . SER A 1 708 ? 122.783 91.091 113.673 1.00 32.06 279 SER A N 1
ATOM 2207 C CA . SER A 1 708 ? 122.842 90.838 115.103 1.00 27.49 279 SER A CA 1
ATOM 2208 C C . SER A 1 708 ? 121.772 91.625 115.825 1.00 29.77 279 SER A C 1
ATOM 2209 O O . SER A 1 708 ? 121.055 91.086 116.670 1.00 41.92 279 SER A O 1
ATOM 2212 N N . GLY A 1 709 ? 121.647 92.905 115.508 1.00 33.59 280 GLY A N 1
ATOM 2213 C CA . GLY A 1 709 ? 120.678 93.723 116.204 1.00 36.64 280 GLY A CA 1
ATOM 2214 C C . GLY A 1 709 ? 119.266 93.245 115.963 1.00 32.28 280 GLY A C 1
ATOM 2215 O O . GLY A 1 709 ? 118.448 93.211 116.881 1.00 44.27 280 GLY A O 1
ATOM 2216 N N . ASP A 1 710 ? 118.966 92.852 114.735 1.00 30.87 281 ASP A N 1
ATOM 2217 C CA . ASP A 1 710 ? 117.629 92.353 114.454 1.00 36.45 281 ASP A CA 1
ATOM 2218 C C . ASP A 1 710 ? 117.378 91.025 115.150 1.00 40.56 281 ASP A C 1
ATOM 2219 O O . ASP A 1 710 ? 116.269 90.763 115.621 1.00 43.90 281 ASP A O 1
ATOM 2224 N N . TYR A 1 711 ? 118.375 90.157 115.196 1.00 40.57 282 TYR A N 1
ATOM 2225 C CA . TYR A 1 711 ? 118.194 88.907 115.909 1.00 37.62 282 TYR A CA 1
ATOM 2226 C C . TYR A 1 711 ? 117.892 89.183 117.371 1.00 27.20 282 TYR A C 1
ATOM 2227 O O . TYR A 1 711 ? 116.946 88.634 117.953 1.00 37.15 282 TYR A O 1
ATOM 2236 N N . LEU A 1 712 ? 118.651 90.084 117.949 1.00 30.29 283 LEU A N 1
ATOM 2237 C CA . LEU A 1 712 ? 118.452 90.452 119.330 1.00 28.72 283 LEU A CA 1
ATOM 2238 C C . LEU A 1 712 ? 117.066 90.990 119.526 1.00 28.58 283 LEU A C 1
ATOM 2239 O O . LEU A 1 712 ? 116.409 90.684 120.522 1.00 41.09 283 LEU A O 1
ATOM 2244 N N . LEU A 1 713 ? 116.607 91.806 118.593 1.00 34.80 284 LEU A N 1
ATOM 2245 C CA . LEU A 1 713 ? 115.271 92.357 118.729 1.00 37.21 284 LEU A CA 1
ATOM 2246 C C . LEU A 1 713 ? 114.221 91.257 118.576 1.00 42.98 284 LEU A C 1
ATOM 2247 O O . LEU A 1 713 ? 113.207 91.285 119.278 1.00 45.63 284 LEU A O 1
ATOM 2252 N N . SER A 1 714 ? 114.465 90.253 117.711 1.00 33.61 285 SER A N 1
ATOM 2253 C CA . SER A 1 714 ? 113.436 89.244 117.473 1.00 26.52 285 SER A CA 1
ATOM 2254 C C . SER A 1 714 ? 113.288 88.337 118.679 1.00 36.45 285 SER A C 1
ATOM 2255 O O . SER A 1 714 ? 112.231 87.725 118.874 1.00 41.99 285 SER A O 1
ATOM 2258 N N . ILE A 1 715 ? 114.337 88.228 119.482 1.00 38.12 286 ILE A N 1
ATOM 2259 C CA . ILE A 1 715 ? 114.256 87.438 120.704 1.00 26.71 286 ILE A CA 1
ATOM 2260 C C . ILE A 1 715 ? 113.768 88.258 121.874 1.00 23.02 286 ILE A C 1
ATOM 2261 O O . ILE A 1 715 ? 112.990 87.777 122.686 1.00 37.02 286 ILE A O 1
ATOM 2266 N N . LEU A 1 716 ? 114.186 89.499 121.995 1.00 25.88 287 LEU A N 1
ATOM 2267 C CA . LEU A 1 716 ? 113.881 90.269 123.186 1.00 33.80 287 LEU A CA 1
ATOM 2268 C C . LEU A 1 716 ? 112.631 91.128 123.051 1.00 39.52 287 LEU A C 1
ATOM 2269 O O . LEU A 1 716 ? 111.792 91.121 123.953 1.00 46.27 287 LEU A O 1
ATOM 2274 N N . GLY A 1 717 ? 112.494 91.890 121.967 1.00 37.47 288 GLY A N 1
ATOM 2275 C CA . GLY A 1 717 ? 111.353 92.767 121.823 1.00 43.83 288 GLY A CA 1
ATOM 2276 C C . GLY A 1 717 ? 111.743 94.229 121.818 1.00 47.73 288 GLY A C 1
ATOM 2277 O O . GLY A 1 717 ? 112.839 94.573 121.360 1.00 43.73 288 GLY A O 1
ATOM 2278 N N . SER A 1 718 ? 110.855 95.106 122.310 1.00 47.21 289 SER A N 1
ATOM 2279 C CA . SER A 1 718 ? 111.244 96.498 122.480 1.00 44.46 289 SER A CA 1
ATOM 2280 C C . SER A 1 718 ? 112.387 96.631 123.471 1.00 44.73 289 SER A C 1
ATOM 2281 O O . SER A 1 718 ? 113.157 97.593 123.390 1.00 49.46 289 SER A O 1
ATOM 2284 N N . ASP A 1 719 ? 112.521 95.682 124.395 1.00 42.15 290 ASP A N 1
ATOM 2285 C CA . ASP A 1 719 ? 113.635 95.731 125.330 1.00 41.59 290 ASP A CA 1
ATOM 2286 C C . ASP A 1 719 ? 114.965 95.626 124.613 1.00 37.02 290 ASP A C 1
ATOM 2287 O O . ASP A 1 719 ? 115.970 96.163 125.088 1.00 41.77 290 ASP A O 1
ATOM 2292 N N . GLY A 1 720 ? 114.997 94.953 123.471 1.00 35.90 291 GLY A N 1
ATOM 2293 C CA . GLY A 1 720 ? 116.260 94.819 122.799 1.00 29.70 291 GLY A CA 1
ATOM 2294 C C . GLY A 1 720 ? 116.897 96.154 122.556 1.00 27.92 291 GLY A C 1
ATOM 2295 O O . GLY A 1 720 ? 118.122 96.246 122.419 1.00 35.06 291 GLY A O 1
ATOM 2296 N N . TYR A 1 721 ? 116.101 97.210 122.536 1.00 26.93 292 TYR A N 1
ATOM 2297 C CA . TYR A 1 721 ? 116.730 98.488 122.326 1.00 26.19 292 TYR A CA 1
ATOM 2298 C C . TYR A 1 721 ? 117.561 98.866 123.523 1.00 32.09 292 TYR A C 1
ATOM 2299 O O . TYR A 1 721 ? 118.482 99.670 123.381 1.00 44.53 292 TYR A O 1
ATOM 2308 N N . LYS A 1 722 ? 117.321 98.260 124.682 1.00 29.73 293 LYS A N 1
ATOM 2309 C CA . LYS A 1 722 ? 118.198 98.570 125.798 1.00 24.89 293 LYS A CA 1
ATOM 2310 C C . LYS A 1 722 ? 119.580 97.984 125.604 1.00 25.88 293 LYS A C 1
ATOM 2311 O O . LYS A 1 722 ? 120.465 98.246 126.423 1.00 33.24 293 LYS A O 1
ATOM 2317 N N . ILE A 1 723 ? 119.785 97.182 124.565 1.00 28.38 294 ILE A N 1
ATOM 2318 C CA . ILE A 1 723 ? 121.118 96.763 124.181 1.00 23.02 294 ILE A CA 1
ATOM 2319 C C . ILE A 1 723 ? 121.596 97.484 122.936 1.00 25.98 294 ILE A C 1
ATOM 2320 O O . ILE A 1 723 ? 122.778 97.826 122.847 1.00 31.77 294 ILE A O 1
ATOM 2325 N N . ILE A 1 724 ? 120.702 97.762 121.993 1.00 27.59 295 ILE A N 1
ATOM 2326 C CA . ILE A 1 724 ? 121.120 98.486 120.802 1.00 22.54 295 ILE A CA 1
ATOM 2327 C C . ILE A 1 724 ? 121.606 99.850 121.224 1.00 23.15 295 ILE A C 1
ATOM 2328 O O . ILE A 1 724 ? 122.498 100.425 120.604 1.00 32.64 295 ILE A O 1
ATOM 2333 N N . LYS A 1 725 ? 121.010 100.399 122.275 1.00 25.24 296 LYS A N 1
ATOM 2334 C CA . LYS A 1 725 ? 121.360 101.715 122.744 1.00 24.55 296 LYS A CA 1
ATOM 2335 C C . LYS A 1 725 ? 122.819 101.804 123.113 1.00 27.75 296 LYS A C 1
ATOM 2336 O O . LYS A 1 725 ? 123.390 102.890 123.073 1.00 33.93 296 LYS A O 1
ATOM 2342 N N . PHE A 1 726 ? 123.447 100.701 123.434 1.00 25.47 297 PHE A N 1
ATOM 2343 C CA . PHE A 1 726 ? 124.843 100.786 123.791 1.00 22.75 297 PHE A CA 1
ATOM 2344 C C . PHE A 1 726 ? 125.730 100.802 122.613 1.00 24.18 297 PHE A C 1
ATOM 2345 O O . PHE A 1 726 ? 126.900 100.444 122.755 1.00 30.03 297 PHE A O 1
ATOM 2353 N N . LEU A 1 727 ? 125.218 101.105 121.429 1.00 24.27 298 LEU A N 1
ATOM 2354 C CA . LEU A 1 727 ? 126.117 101.219 120.290 1.00 26.75 298 LEU A CA 1
ATOM 2355 C C . LEU A 1 727 ? 126.948 102.496 120.381 1.00 37.59 298 LEU A C 1
ATOM 2356 O O . LEU A 1 727 ? 128.174 102.465 120.218 1.00 43.22 298 LEU A O 1
ATOM 2361 N N . GLU A 1 728 ? 126.302 103.631 120.659 1.00 37.74 299 GLU A N 1
ATOM 2362 C CA . GLU A 1 728 ? 127.034 104.895 120.748 1.00 36.13 299 GLU A CA 1
ATOM 2363 C C . GLU A 1 728 ? 128.044 104.914 121.887 1.00 33.40 299 GLU A C 1
ATOM 2364 O O . GLU A 1 728 ? 129.181 105.356 121.662 1.00 40.39 299 GLU A O 1
ATOM 2370 N N . PRO A 1 729 ? 127.713 104.533 123.110 1.00 20.75 300 PRO A N 1
ATOM 2371 C CA . PRO A 1 729 ? 128.738 104.562 124.133 1.00 19.72 300 PRO A CA 1
ATOM 2372 C C . PRO A 1 729 ? 129.854 103.603 123.838 1.00 29.39 300 PRO A C 1
ATOM 2373 O O . PRO A 1 729 ? 131.014 103.876 124.166 1.00 36.88 300 PRO A O 1
ATOM 2377 N N . LEU A 1 730 ? 129.556 102.478 123.213 1.00 25.86 301 LEU A N 1
ATOM 2378 C CA . LEU A 1 730 ? 130.641 101.567 122.904 1.00 21.49 301 LEU A CA 1
ATOM 2379 C C . LEU A 1 730 ? 131.488 102.114 121.775 1.00 24.40 301 LEU A C 1
ATOM 2380 O O . LEU A 1 730 ? 132.703 101.923 121.778 1.00 43.13 301 LEU A O 1
ATOM 2385 N N . CYS A 1 731 ? 130.898 102.836 120.833 1.00 22.52 302 CYS A N 1
ATOM 2386 C CA . CYS A 1 731 ? 131.722 103.503 119.832 1.00 31.70 302 CYS A CA 1
ATOM 2387 C C . CYS A 1 731 ? 132.572 104.616 120.437 1.00 38.96 302 CYS A C 1
ATOM 2388 O O . CYS A 1 731 ? 133.724 104.798 120.036 1.00 44.66 302 CYS A O 1
ATOM 2391 N N . LEU A 1 732 ? 132.032 105.382 121.389 1.00 36.44 303 LEU A N 1
ATOM 2392 C CA . LEU A 1 732 ? 132.846 106.421 122.017 1.00 35.63 303 LEU A CA 1
ATOM 2393 C C . LEU A 1 732 ? 133.991 105.804 122.824 1.00 37.37 303 LEU A C 1
ATOM 2394 O O . LEU A 1 732 ? 135.131 106.293 122.777 1.00 45.98 303 LEU A O 1
ATOM 2399 N N . ALA A 1 733 ? 133.724 104.715 123.540 1.00 26.32 304 ALA A N 1
ATOM 2400 C CA . ALA A 1 733 ? 134.805 103.999 124.197 1.00 26.33 304 ALA A CA 1
ATOM 2401 C C . ALA A 1 733 ? 135.849 103.566 123.199 1.00 24.79 304 ALA A C 1
ATOM 2402 O O . ALA A 1 733 ? 137.047 103.777 123.407 1.00 40.04 304 ALA A O 1
ATOM 2404 N N . LYS A 1 734 ? 135.422 102.921 122.129 1.00 21.28 305 LYS A N 1
ATOM 2405 C CA . LYS A 1 734 ? 136.395 102.380 121.207 1.00 24.29 305 LYS A CA 1
ATOM 2406 C C . LYS A 1 734 ? 137.203 103.490 120.533 1.00 38.11 305 LYS A C 1
ATOM 2407 O O . LYS A 1 734 ? 138.367 103.274 120.179 1.00 46.52 305 LYS A O 1
ATOM 2413 N N . ILE A 1 735 ? 136.621 104.683 120.358 1.00 41.66 306 ILE A N 1
ATOM 2414 C CA . ILE A 1 735 ? 137.384 105.821 119.834 1.00 35.82 306 ILE A CA 1
ATOM 2415 C C . ILE A 1 735 ? 138.446 106.238 120.834 1.00 36.44 306 ILE A C 1
ATOM 2416 O O . ILE A 1 735 ? 139.621 106.404 120.497 1.00 42.05 306 ILE A O 1
ATOM 2421 N N . GLN A 1 736 ? 138.034 106.430 122.081 1.00 34.85 307 GLN A N 1
ATOM 2422 C CA . GLN A 1 736 ? 138.959 106.922 123.081 1.00 32.18 307 GLN A CA 1
ATOM 2423 C C . GLN A 1 736 ? 140.133 105.969 123.221 1.00 27.70 307 GLN A C 1
ATOM 2424 O O . GLN A 1 736 ? 141.280 106.397 123.326 1.00 39.51 307 GLN A O 1
ATOM 2430 N N . LEU A 1 737 ? 139.876 104.676 123.183 1.00 30.90 308 LEU A N 1
ATOM 2431 C CA . LEU A 1 737 ? 141.012 103.777 123.302 1.00 26.87 308 LEU A CA 1
ATOM 2432 C C . LEU A 1 737 ? 141.948 103.850 122.149 1.00 28.55 308 LEU A C 1
ATOM 2433 O O . LEU A 1 737 ? 142.907 103.086 122.146 1.00 39.06 308 LEU A O 1
ATOM 2438 N N . CYS A 1 738 ? 141.720 104.692 121.161 1.00 33.85 309 CYS A N 1
ATOM 2439 C CA . CYS A 1 738 ? 142.622 104.730 120.016 1.00 47.03 309 CYS A CA 1
ATOM 2440 C C . CYS A 1 738 ? 143.777 105.697 120.221 1.00 45.74 309 CYS A C 1
ATOM 2441 O O . CYS A 1 738 ? 144.606 105.857 119.320 1.00 45.28 309 CYS A O 1
ATOM 2444 N N . SER A 1 739 ? 143.834 106.350 121.373 1.00 47.88 310 SER A N 1
ATOM 2445 C CA . SER A 1 739 ? 144.939 107.212 121.742 1.00 52.62 310 SER A CA 1
ATOM 2446 C C . SER A 1 739 ? 145.854 106.451 122.698 1.00 50.58 310 SER A C 1
ATOM 2447 O O . SER A 1 739 ? 145.642 105.269 122.984 1.00 51.49 310 SER A O 1
ATOM 2450 N N . LYS A 1 740 ? 146.886 107.129 123.196 1.00 48.92 311 LYS A N 1
ATOM 2451 C CA . LYS A 1 740 ? 147.788 106.493 124.135 1.00 42.47 311 LYS A CA 1
ATOM 2452 C C . LYS A 1 740 ? 146.980 105.976 125.301 1.00 48.19 311 LYS A C 1
ATOM 2453 O O . LYS A 1 740 ? 146.082 106.660 125.793 1.00 60.73 311 LYS A O 1
ATOM 2459 N N . TYR A 1 741 ? 147.259 104.752 125.710 1.00 52.88 312 TYR A N 1
ATOM 2460 C CA . TYR A 1 741 ? 146.437 104.093 126.714 1.00 51.53 312 TYR A CA 1
ATOM 2461 C C . TYR A 1 741 ? 146.817 104.541 128.119 1.00 65.98 312 TYR A C 1
ATOM 2462 O O . TYR A 1 741 ? 147.936 104.286 128.582 1.00 63.55 312 TYR A O 1
ATOM 2471 N N . THR A 1 742 ? 145.858 105.181 128.800 1.00 73.67 313 THR A N 1
ATOM 2472 C CA . THR A 1 742 ? 145.953 105.631 130.186 1.00 66.78 313 THR A CA 1
ATOM 2473 C C . THR A 1 742 ? 144.874 104.917 130.996 1.00 62.21 313 THR A C 1
ATOM 2474 O O . THR A 1 742 ? 143.784 104.634 130.488 1.00 61.33 313 THR A O 1
ATOM 2478 N N . GLU A 1 743 ? 145.170 104.642 132.266 1.00 63.08 314 GLU A N 1
ATOM 2479 C CA . GLU A 1 743 ? 144.329 103.720 133.017 1.00 60.00 314 GLU A CA 1
ATOM 2480 C C . GLU A 1 743 ? 142.866 104.105 132.902 1.00 56.17 314 GLU A C 1
ATOM 2481 O O . GLU A 1 743 ? 142.001 103.234 132.779 1.00 63.94 314 GLU A O 1
ATOM 2487 N N . ARG A 1 744 ? 142.565 105.400 132.894 1.00 56.99 315 ARG A N 1
ATOM 2488 C CA . ARG A 1 744 ? 141.168 105.799 132.809 1.00 59.08 315 ARG A CA 1
ATOM 2489 C C . ARG A 1 744 ? 140.641 105.767 131.382 1.00 60.61 315 ARG A C 1
ATOM 2490 O O . ARG A 1 744 ? 139.455 106.049 131.177 1.00 57.37 315 ARG A O 1
ATOM 2498 N N . LYS A 1 745 ? 141.485 105.480 130.387 1.00 54.81 316 LYS A N 1
ATOM 2499 C CA . LYS A 1 745 ? 140.964 105.365 129.029 1.00 51.40 316 LYS A CA 1
ATOM 2500 C C . LYS A 1 745 ? 140.149 104.096 128.883 1.00 48.22 316 LYS A C 1
ATOM 2501 O O . LYS A 1 745 ? 139.030 104.118 128.362 1.00 53.88 316 LYS A O 1
ATOM 2507 N N . GLY A 1 746 ? 140.686 102.982 129.358 1.00 51.11 317 GLY A N 1
ATOM 2508 C CA . GLY A 1 746 ? 139.954 101.745 129.246 1.00 51.79 317 GLY A CA 1
ATOM 2509 C C . GLY A 1 746 ? 138.777 101.654 130.184 1.00 41.28 317 GLY A C 1
ATOM 2510 O O . GLY A 1 746 ? 137.918 100.794 130.009 1.00 45.43 317 GLY A O 1
ATOM 2511 N N . ARG A 1 747 ? 138.712 102.531 131.173 1.00 35.89 318 ARG A N 1
ATOM 2512 C CA . ARG A 1 747 ? 137.626 102.474 132.126 1.00 32.56 318 ARG A CA 1
ATOM 2513 C C . ARG A 1 747 ? 136.306 102.873 131.510 1.00 35.66 318 ARG A C 1
ATOM 2514 O O . ARG A 1 747 ? 135.265 102.384 131.964 1.00 47.14 318 ARG A O 1
ATOM 2522 N N . PHE A 1 748 ? 136.326 103.654 130.435 1.00 38.18 319 PHE A N 1
ATOM 2523 C CA . PHE A 1 748 ? 135.098 103.919 129.707 1.00 39.88 319 PHE A CA 1
ATOM 2524 C C . PHE A 1 748 ? 134.560 102.592 129.154 1.00 40.93 319 PHE A C 1
ATOM 2525 O O . PHE A 1 748 ? 133.453 102.168 129.491 1.00 44.77 319 PHE A O 1
ATOM 2533 N N . LEU A 1 749 ? 135.347 101.928 128.288 1.00 36.29 320 LEU A N 1
ATOM 2534 C CA . LEU A 1 749 ? 134.934 100.663 127.678 1.00 30.37 320 LEU A CA 1
ATOM 2535 C C . LEU A 1 749 ? 134.615 99.596 128.718 1.00 40.12 320 LEU A C 1
ATOM 2536 O O . LEU A 1 749 ? 133.684 98.819 128.520 1.00 43.53 320 LEU A O 1
ATOM 2541 N N . THR A 1 750 ? 135.376 99.508 129.811 1.00 32.60 321 THR A N 1
ATOM 2542 C CA . THR A 1 750 ? 135.038 98.531 130.836 1.00 21.46 321 THR A CA 1
ATOM 2543 C C . THR A 1 750 ? 133.708 98.838 131.473 1.00 26.92 321 THR A C 1
ATOM 2544 O O . THR A 1 750 ? 132.897 97.935 131.674 1.00 40.33 321 THR A O 1
ATOM 2548 N N . GLN A 1 751 ? 133.442 100.099 131.798 1.00 29.52 322 GLN A N 1
ATOM 2549 C CA . GLN A 1 751 ? 132.135 100.406 132.369 1.00 29.57 322 GLN A CA 1
ATOM 2550 C C . GLN A 1 751 ? 131.021 100.145 131.376 1.00 38.03 322 GLN A C 1
ATOM 2551 O O . GLN A 1 751 ? 129.977 99.613 131.753 1.00 46.48 322 GLN A O 1
ATOM 2557 N N . MET A 1 752 ? 131.211 100.508 130.104 1.00 36.77 323 MET A N 1
ATOM 2558 C CA . MET A 1 752 ? 130.170 100.230 129.112 1.00 33.67 323 MET A CA 1
ATOM 2559 C C . MET A 1 752 ? 130.002 98.740 128.883 1.00 35.20 323 MET A C 1
ATOM 2560 O O . MET A 1 752 ? 128.878 98.257 128.730 1.00 42.70 323 MET A O 1
ATOM 2565 N N . HIS A 1 753 ? 131.093 97.996 128.857 1.00 24.50 324 HIS A N 1
ATOM 2566 C CA . HIS A 1 753 ? 130.992 96.566 128.674 1.00 23.82 324 HIS A CA 1
ATOM 2567 C C . HIS A 1 753 ? 130.306 95.900 129.851 1.00 31.45 324 HIS A C 1
ATOM 2568 O O . HIS A 1 753 ? 129.450 95.027 129.668 1.00 39.57 324 HIS A O 1
ATOM 2575 N N . LEU A 1 754 ? 130.662 96.294 131.070 1.00 29.91 325 LEU A N 1
ATOM 2576 C CA . LEU A 1 754 ? 129.943 95.810 132.238 1.00 28.91 325 LEU A CA 1
ATOM 2577 C C . LEU A 1 754 ? 128.477 96.205 132.167 1.00 31.11 325 LEU A C 1
ATOM 2578 O O . LEU A 1 754 ? 127.594 95.403 132.482 1.00 38.38 325 LEU A O 1
ATOM 2583 N N . ALA A 1 755 ? 128.196 97.434 131.770 1.00 21.51 326 ALA A N 1
ATOM 2584 C CA . ALA A 1 755 ? 126.814 97.841 131.693 1.00 19.44 326 ALA A CA 1
ATOM 2585 C C . ALA A 1 755 ? 126.076 96.988 130.697 1.00 26.84 326 ALA A C 1
ATOM 2586 O O . ALA A 1 755 ? 124.948 96.577 130.962 1.00 38.26 326 ALA A O 1
ATOM 2588 N N . VAL A 1 756 ? 126.689 96.708 129.542 1.00 25.44 327 VAL A N 1
ATOM 2589 C CA . VAL A 1 756 ? 126.014 95.915 128.515 1.00 19.61 327 VAL A CA 1
ATOM 2590 C C . VAL A 1 756 ? 125.721 94.530 129.034 1.00 28.75 327 VAL A C 1
ATOM 2591 O O . VAL A 1 756 ? 124.628 94.003 128.833 1.00 36.61 327 VAL A O 1
ATOM 2595 N N . ASN A 1 757 ? 126.699 93.907 129.695 1.00 29.19 328 ASN A N 1
ATOM 2596 C CA . ASN A 1 757 ? 126.455 92.582 130.244 1.00 20.27 328 ASN A CA 1
ATOM 2597 C C . ASN A 1 757 ? 125.376 92.612 131.288 1.00 23.25 328 ASN A C 1
ATOM 2598 O O . ASN A 1 757 ? 124.500 91.748 131.294 1.00 39.30 328 ASN A O 1
ATOM 2603 N N . HIS A 1 758 ? 125.412 93.575 132.190 1.00 20.25 329 HIS A N 1
ATOM 2604 C CA . HIS A 1 758 ? 124.368 93.586 133.197 1.00 26.18 329 HIS A CA 1
ATOM 2605 C C . HIS A 1 758 ? 123.005 93.773 132.557 1.00 29.94 329 HIS A C 1
ATOM 2606 O O . HIS A 1 758 ? 122.042 93.097 132.929 1.00 40.89 329 HIS A O 1
ATOM 2613 N N . THR A 1 759 ? 122.904 94.655 131.572 1.00 26.23 330 THR A N 1
ATOM 2614 C CA . THR A 1 759 ? 121.624 94.849 130.919 1.00 23.46 330 THR A CA 1
ATOM 2615 C C . THR A 1 759 ? 121.201 93.581 130.209 1.00 30.14 330 THR A C 1
ATOM 2616 O O . THR A 1 759 ? 120.026 93.189 130.260 1.00 43.55 330 THR A O 1
ATOM 2620 N N . LEU A 1 760 ? 122.145 92.912 129.559 1.00 25.67 331 LEU A N 1
ATOM 2621 C CA . LEU A 1 760 ? 121.787 91.736 128.789 1.00 26.93 331 LEU A CA 1
ATOM 2622 C C . LEU A 1 760 ? 121.328 90.617 129.709 1.00 32.98 331 LEU A C 1
ATOM 2623 O O . LEU A 1 760 ? 120.404 89.867 129.377 1.00 43.17 331 LEU A O 1
ATOM 2628 N N . GLU A 1 761 ? 121.937 90.506 130.882 1.00 30.69 332 GLU A N 1
ATOM 2629 C CA . GLU A 1 761 ? 121.493 89.497 131.832 1.00 34.17 332 GLU A CA 1
ATOM 2630 C C . GLU A 1 761 ? 120.127 89.843 132.401 1.00 35.90 332 GLU A C 1
ATOM 2631 O O . GLU A 1 761 ? 119.295 88.955 132.602 1.00 49.94 332 GLU A O 1
ATOM 2637 N N . GLU A 1 762 ? 119.881 91.118 132.692 1.00 33.18 333 GLU A N 1
ATOM 2638 C CA . GLU A 1 762 ? 118.621 91.476 133.331 1.00 31.80 333 GLU A CA 1
ATOM 2639 C C . GLU A 1 762 ? 117.449 91.288 132.394 1.00 41.55 333 GLU A C 1
ATOM 2640 O O . GLU A 1 762 ? 116.380 90.846 132.825 1.00 50.25 333 GLU A O 1
ATOM 2646 N N . ILE A 1 763 ? 117.605 91.635 131.112 1.00 39.47 334 ILE A N 1
ATOM 2647 C CA . ILE A 1 763 ? 116.463 91.468 130.211 1.00 34.20 334 ILE A CA 1
ATOM 2648 C C . ILE A 1 763 ? 116.295 90.051 129.686 1.00 40.34 334 ILE A C 1
ATOM 2649 O O . ILE A 1 763 ? 115.234 89.734 129.142 1.00 47.95 334 ILE A O 1
ATOM 2654 N N . THR A 1 764 ? 117.292 89.183 129.822 1.00 38.58 335 THR A N 1
ATOM 2655 C CA . THR A 1 764 ? 117.150 87.809 129.375 1.00 32.47 335 THR A CA 1
ATOM 2656 C C . THR A 1 764 ? 117.024 86.831 130.519 1.00 35.68 335 THR A C 1
ATOM 2657 O O . THR A 1 764 ? 117.011 85.621 130.282 1.00 43.39 335 THR A O 1
ATOM 2661 N N . GLU A 1 765 ? 116.961 87.303 131.753 1.00 37.94 336 GLU A N 1
ATOM 2662 C CA . GLU A 1 765 ? 116.968 86.353 132.853 1.00 51.31 336 GLU A CA 1
ATOM 2663 C C . GLU A 1 765 ? 115.689 85.527 132.845 1.00 57.49 336 GLU A C 1
ATOM 2664 O O . GLU A 1 765 ? 115.735 84.292 132.844 1.00 58.20 336 GLU A O 1
ATOM 2670 N N . MET A 1 766 ? 114.540 86.194 132.768 1.00 56.53 337 MET A N 1
ATOM 2671 C CA . MET A 1 766 ? 113.239 85.551 132.874 1.00 42.59 337 MET A CA 1
ATOM 2672 C C . MET A 1 766 ? 112.715 85.034 131.546 1.00 43.76 337 MET A C 1
ATOM 2673 O O . MET A 1 766 ? 111.643 84.430 131.518 1.00 51.79 337 MET A O 1
ATOM 2678 N N . ARG A 1 767 ? 113.434 85.262 130.451 1.00 48.28 338 ARG A N 1
ATOM 2679 C CA . ARG A 1 767 ? 113.017 84.844 129.117 1.00 41.17 338 ARG A CA 1
ATOM 2680 C C . ARG A 1 767 ? 113.749 83.559 128.795 1.00 46.19 338 ARG A C 1
ATOM 2681 O O . ARG A 1 767 ? 114.982 83.541 128.756 1.00 50.88 338 ARG A O 1
ATOM 2689 N N . ALA A 1 768 ? 113.009 82.488 128.585 1.00 40.53 339 ALA A N 1
ATOM 2690 C CA . ALA A 1 768 ? 113.666 81.217 128.331 1.00 34.93 339 ALA A CA 1
ATOM 2691 C C . ALA A 1 768 ? 114.317 81.287 126.969 1.00 27.92 339 ALA A C 1
ATOM 2692 O O . ALA A 1 768 ? 113.629 81.337 125.953 1.00 45.35 339 ALA A O 1
ATOM 2694 N N . LEU A 1 769 ? 115.624 81.317 126.918 1.00 25.12 340 LEU A N 1
ATOM 2695 C CA . LEU A 1 769 ? 116.300 81.248 125.638 1.00 31.33 340 LEU A CA 1
ATOM 2696 C C . LEU A 1 769 ? 116.970 79.891 125.519 1.00 31.15 340 LEU A C 1
ATOM 2697 O O . LEU A 1 769 ? 117.588 79.405 126.471 1.00 35.38 340 LEU A O 1
ATOM 2702 N N . LYS A 1 770 ? 116.869 79.283 124.355 1.00 29.74 341 LYS A N 1
ATOM 2703 C CA . LYS A 1 770 ? 117.649 78.087 124.146 1.00 31.63 341 LYS A CA 1
ATOM 2704 C C . LYS A 1 770 ? 119.133 78.441 124.236 1.00 31.46 341 LYS A C 1
ATOM 2705 O O . LYS A 1 770 ? 119.507 79.601 124.059 1.00 39.16 341 LYS A O 1
ATOM 2711 N N . PRO A 1 771 ? 119.993 77.477 124.571 1.00 27.40 342 PRO A N 1
ATOM 2712 C CA . PRO A 1 771 ? 121.428 77.782 124.661 1.00 26.00 342 PRO A CA 1
ATOM 2713 C C . PRO A 1 771 ? 122.012 78.302 123.365 1.00 34.08 342 PRO A C 1
ATOM 2714 O O . PRO A 1 771 ? 122.866 79.196 123.387 1.00 39.43 342 PRO A O 1
ATOM 2718 N N . SER A 1 772 ? 121.584 77.763 122.228 1.00 32.47 343 SER A N 1
ATOM 2719 C CA . SER A 1 772 ? 121.985 78.350 120.958 1.00 26.93 343 SER A CA 1
ATOM 2720 C C . SER A 1 772 ? 121.672 79.826 120.927 1.00 27.70 343 SER A C 1
ATOM 2721 O O . SER A 1 772 ? 122.522 80.640 120.568 1.00 42.45 343 SER A O 1
ATOM 2724 N N . GLN A 1 773 ? 120.447 80.188 121.294 1.00 30.70 344 GLN A N 1
ATOM 2725 C CA . GLN A 1 773 ? 120.051 81.589 121.260 1.00 33.62 344 GLN A CA 1
ATOM 2726 C C . GLN A 1 773 ? 120.869 82.434 122.233 1.00 39.75 344 GLN A C 1
ATOM 2727 O O . GLN A 1 773 ? 121.243 83.565 121.907 1.00 49.79 344 GLN A O 1
ATOM 2733 N N . ALA A 1 774 ? 121.166 81.915 123.425 1.00 34.35 345 ALA A N 1
ATOM 2734 C CA . ALA A 1 774 ? 121.963 82.694 124.370 1.00 31.96 345 ALA A CA 1
ATOM 2735 C C . ALA A 1 774 ? 123.322 83.041 123.783 1.00 29.75 345 ALA A C 1
ATOM 2736 O O . ALA A 1 774 ? 123.792 84.173 123.912 1.00 38.10 345 ALA A O 1
ATOM 2738 N N . GLN A 1 775 ? 123.960 82.089 123.122 1.00 34.11 346 GLN A N 1
ATOM 2739 C CA . GLN A 1 775 ? 125.261 82.366 122.534 1.00 40.07 346 GLN A CA 1
ATOM 2740 C C . GLN A 1 775 ? 125.157 83.335 121.369 1.00 39.68 346 GLN A C 1
ATOM 2741 O O . GLN A 1 775 ? 126.088 84.106 121.115 1.00 44.63 346 GLN A O 1
ATOM 2747 N N . LYS A 1 776 ? 124.035 83.323 120.669 1.00 42.79 347 LYS A N 1
ATOM 2748 C CA . LYS A 1 776 ? 123.894 84.100 119.448 1.00 48.54 347 LYS A CA 1
ATOM 2749 C C . LYS A 1 776 ? 123.238 85.457 119.672 1.00 40.53 347 LYS A C 1
ATOM 2750 O O . LYS A 1 776 ? 123.403 86.350 118.835 1.00 49.56 347 LYS A O 1
ATOM 2756 N N . ILE A 1 777 ? 122.489 85.638 120.759 1.00 31.94 348 ILE A N 1
ATOM 2757 C CA . ILE A 1 777 ? 121.934 86.950 121.024 1.00 26.04 348 ILE A CA 1
ATOM 2758 C C . ILE A 1 777 ? 123.038 87.897 121.400 1.00 34.08 348 ILE A C 1
ATOM 2759 O O . ILE A 1 777 ? 122.855 89.115 121.346 1.00 42.63 348 ILE A O 1
ATOM 2764 N N . ARG A 1 778 ? 124.198 87.375 121.774 1.00 34.63 349 ARG A N 1
ATOM 2765 C CA . ARG A 1 778 ? 125.294 88.227 122.201 1.00 32.29 349 ARG A CA 1
ATOM 2766 C C . ARG A 1 778 ? 126.191 88.672 121.067 1.00 29.18 349 ARG A C 1
ATOM 2767 O O . ARG A 1 778 ? 127.157 89.383 121.323 1.00 41.16 349 ARG A O 1
ATOM 2775 N N . GLU A 1 779 ? 125.912 88.282 119.830 1.00 31.13 350 GLU A N 1
ATOM 2776 C CA . GLU A 1 779 ? 126.802 88.658 118.741 1.00 30.74 350 GLU A CA 1
ATOM 2777 C C . GLU A 1 779 ? 126.833 90.160 118.532 1.00 38.18 350 GLU A C 1
ATOM 2778 O O . GLU A 1 779 ? 127.820 90.693 118.010 1.00 43.78 350 GLU A O 1
ATOM 2784 N N . PHE A 1 780 ? 125.770 90.862 118.923 1.00 34.46 351 PHE A N 1
ATOM 2785 C CA . PHE A 1 780 ? 125.700 92.291 118.655 1.00 29.73 351 PHE A CA 1
ATOM 2786 C C . PHE A 1 780 ? 126.810 93.032 119.387 1.00 33.00 351 PHE A C 1
ATOM 2787 O O . PHE A 1 780 ? 127.743 93.565 118.771 1.00 40.80 351 PHE A O 1
ATOM 2795 N N . HIS A 1 781 ? 126.763 93.028 120.716 1.00 33.75 352 HIS A N 1
ATOM 2796 C CA . HIS A 1 781 ? 127.787 93.749 121.444 1.00 26.58 352 HIS A CA 1
ATOM 2797 C C . HIS A 1 781 ? 129.111 93.029 121.411 1.00 26.44 352 HIS A C 1
ATOM 2798 O O . HIS A 1 781 ? 130.147 93.659 121.622 1.00 37.61 352 HIS A O 1
ATOM 2805 N N . ARG A 1 782 ? 129.115 91.735 121.138 1.00 28.83 353 ARG A N 1
ATOM 2806 C CA . ARG A 1 782 ? 130.391 91.057 120.990 1.00 26.69 353 ARG A CA 1
ATOM 2807 C C . ARG A 1 782 ? 131.154 91.607 119.798 1.00 27.04 353 ARG A C 1
ATOM 2808 O O . ARG A 1 782 ? 132.352 91.902 119.900 1.00 38.69 353 ARG A O 1
ATOM 2816 N N . THR A 1 783 ? 130.472 91.808 118.672 1.00 31.25 354 THR A N 1
ATOM 2817 C CA . THR A 1 783 ? 131.105 92.511 117.558 1.00 29.43 354 THR A CA 1
ATOM 2818 C C . THR A 1 783 ? 131.463 93.936 117.930 1.00 30.89 354 THR A C 1
ATOM 2819 O O . THR A 1 783 ? 132.516 94.431 117.531 1.00 38.58 354 THR A O 1
ATOM 2823 N N . LEU A 1 784 ? 130.601 94.624 118.683 1.00 37.58 355 LEU A N 1
ATOM 2824 C CA . LEU A 1 784 ? 130.897 96.024 119.013 1.00 34.30 355 LEU A CA 1
ATOM 2825 C C . LEU A 1 784 ? 132.152 96.160 119.861 1.00 32.54 355 LEU A C 1
ATOM 2826 O O . LEU A 1 784 ? 132.781 97.220 119.888 1.00 37.89 355 LEU A O 1
ATOM 2831 N N . ILE A 1 785 ? 132.497 95.130 120.605 1.00 30.41 356 ILE A N 1
ATOM 2832 C CA . ILE A 1 785 ? 133.689 95.194 121.417 1.00 24.73 356 ILE A CA 1
ATOM 2833 C C . ILE A 1 785 ? 134.902 94.761 120.638 1.00 29.71 356 ILE A C 1
ATOM 2834 O O . ILE A 1 785 ? 135.948 95.408 120.684 1.00 40.32 356 ILE A O 1
ATOM 2839 N N . ARG A 1 786 ? 134.786 93.657 119.922 1.00 26.52 357 ARG A N 1
ATOM 2840 C CA . ARG A 1 786 ? 135.956 93.110 119.266 1.00 25.04 357 ARG A CA 1
ATOM 2841 C C . ARG A 1 786 ? 136.481 94.020 118.159 1.00 42.51 357 ARG A C 1
ATOM 2842 O O . ARG A 1 786 ? 137.700 94.104 117.948 1.00 48.42 357 ARG A O 1
ATOM 2850 N N . LEU A 1 787 ? 135.590 94.712 117.451 1.00 46.31 358 LEU A N 1
ATOM 2851 C CA . LEU A 1 787 ? 135.947 95.230 116.142 1.00 39.65 358 LEU A CA 1
ATOM 2852 C C . LEU A 1 787 ? 136.951 96.342 116.309 1.00 28.73 358 LEU A C 1
ATOM 2853 O O . LEU A 1 787 ? 136.815 97.208 117.172 1.00 33.80 358 LEU A O 1
ATOM 2858 N N . GLU A 1 788 ? 137.993 96.261 115.523 1.00 32.92 359 GLU A N 1
ATOM 2859 C CA . GLU A 1 788 ? 139.083 97.203 115.565 1.00 41.63 359 GLU A CA 1
ATOM 2860 C C . GLU A 1 788 ? 139.003 98.065 114.319 1.00 37.65 359 GLU A C 1
ATOM 2861 O O . GLU A 1 788 ? 138.990 97.550 113.198 1.00 43.17 359 GLU A O 1
ATOM 2867 N N . MET A 1 789 ? 138.878 99.363 114.515 1.00 27.83 360 MET A N 1
ATOM 2868 C CA . MET A 1 789 ? 138.664 100.242 113.393 1.00 29.49 360 MET A CA 1
ATOM 2869 C C . MET A 1 789 ? 139.380 101.527 113.729 1.00 34.89 360 MET A C 1
ATOM 2870 O O . MET A 1 789 ? 139.684 101.782 114.896 1.00 40.66 360 MET A O 1
ATOM 2875 N N . THR A 1 790 ? 139.654 102.339 112.709 1.00 26.79 361 THR A N 1
ATOM 2876 C CA . THR A 1 790 ? 140.251 103.640 112.956 1.00 22.40 361 THR A CA 1
ATOM 2877 C C . THR A 1 790 ? 139.258 104.514 113.719 1.00 26.02 361 THR A C 1
ATOM 2878 O O . THR A 1 790 ? 138.061 104.228 113.730 1.00 34.88 361 THR A O 1
ATOM 2882 N N . PRO A 1 791 ? 139.721 105.550 114.412 1.00 19.62 362 PRO A N 1
ATOM 2883 C CA . PRO A 1 791 ? 138.760 106.363 115.146 1.00 17.20 362 PRO A CA 1
ATOM 2884 C C . PRO A 1 791 ? 137.688 106.892 114.234 1.00 35.21 362 PRO A C 1
ATOM 2885 O O . PRO A 1 791 ? 136.511 106.815 114.605 1.00 40.64 362 PRO A O 1
ATOM 2889 N N . GLN A 1 792 ? 138.053 107.365 113.019 1.00 31.03 363 GLN A N 1
ATOM 2890 C CA . GLN A 1 792 ? 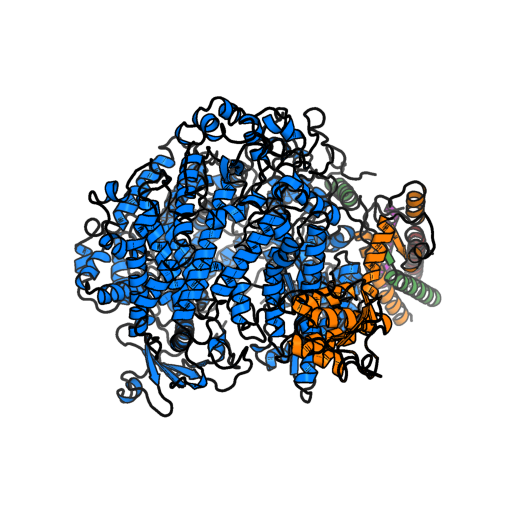137.064 107.903 112.079 1.00 21.70 363 GLN A CA 1
ATOM 2891 C C . GLN A 1 792 ? 135.976 106.888 111.753 1.00 28.96 363 GLN A C 1
ATOM 2892 O O . GLN A 1 792 ? 134.784 107.229 111.740 1.00 37.02 363 GLN A O 1
ATOM 2898 N N . GLN A 1 793 ? 136.363 105.639 111.477 1.00 27.41 364 GLN A N 1
ATOM 2899 C CA . GLN A 1 793 ? 135.374 104.600 111.218 1.00 25.01 364 GLN A CA 1
ATOM 2900 C C . GLN A 1 793 ? 134.443 104.437 112.397 1.00 24.34 364 GLN A C 1
ATOM 2901 O O . GLN A 1 793 ? 133.229 104.306 112.226 1.00 29.78 364 GLN A O 1
ATOM 2907 N N . LEU A 1 794 ? 134.988 104.434 113.599 1.00 24.32 365 LEU A N 1
ATOM 2908 C CA . LEU A 1 794 ? 134.119 104.294 114.745 1.00 28.77 365 LEU A CA 1
ATOM 2909 C C . LEU A 1 794 ? 133.181 105.488 114.878 1.00 32.94 365 LEU A C 1
ATOM 2910 O O . LEU A 1 794 ? 132.039 105.326 115.313 1.00 38.76 365 LEU A O 1
ATOM 2915 N N . CYS A 1 795 ? 133.616 106.689 114.499 1.00 35.14 366 CYS A N 1
ATOM 2916 C CA . CYS A 1 795 ? 132.751 107.853 114.695 1.00 32.76 366 CYS A CA 1
ATOM 2917 C C . CYS A 1 795 ? 131.640 107.899 113.653 1.00 35.77 366 CYS A C 1
ATOM 2918 O O . CYS A 1 795 ? 130.589 108.516 113.884 1.00 36.10 366 CYS A O 1
ATOM 2921 N N . GLU A 1 796 ? 131.873 107.271 112.499 1.00 36.39 367 GLU A N 1
ATOM 2922 C CA . GLU A 1 796 ? 130.803 107.064 111.528 1.00 26.87 367 GLU A CA 1
ATOM 2923 C C . GLU A 1 796 ? 129.837 105.977 111.989 1.00 32.08 367 GLU A C 1
ATOM 2924 O O . GLU A 1 796 ? 128.616 106.160 111.940 1.00 42.00 367 GLU A O 1
ATOM 2930 N N . LEU A 1 797 ? 130.359 104.845 112.456 1.00 30.91 368 LEU A N 1
ATOM 2931 C CA . LEU A 1 797 ? 129.492 103.816 113.024 1.00 26.92 368 LEU A CA 1
ATOM 2932 C C . LEU A 1 797 ? 128.664 104.365 114.165 1.00 25.02 368 LEU A C 1
ATOM 2933 O O . LEU A 1 797 ? 127.564 103.883 114.422 1.00 32.97 368 LEU A O 1
ATOM 2938 N N . PHE A 1 798 ? 129.181 105.362 114.863 1.00 28.38 369 PHE A N 1
ATOM 2939 C CA . PHE A 1 798 ? 128.454 105.933 115.980 1.00 27.12 369 PHE A CA 1
ATOM 2940 C C . PHE A 1 798 ? 127.089 106.387 115.537 1.00 29.00 369 PHE A C 1
ATOM 2941 O O . PHE A 1 798 ? 126.123 106.268 116.291 1.00 38.03 369 PHE A O 1
ATOM 2949 N N . SER A 1 799 ? 126.987 106.909 114.317 1.00 35.81 370 SER A N 1
ATOM 2950 C CA . SER A 1 799 ? 125.740 107.478 113.794 1.00 35.70 370 SER A CA 1
ATOM 2951 C C . SER A 1 799 ? 124.957 106.452 113.005 1.00 28.33 370 SER A C 1
ATOM 2952 O O . SER A 1 799 ? 124.528 106.716 111.887 1.00 28.10 370 SER A O 1
ATOM 2955 N N . ILE A 1 800 ? 124.766 105.267 113.568 1.00 29.93 371 ILE A N 1
ATOM 2956 C CA . ILE A 1 800 ? 123.821 104.324 112.996 1.00 24.03 371 ILE A CA 1
ATOM 2957 C C . ILE A 1 800 ? 122.961 103.844 114.138 1.00 19.85 371 ILE A C 1
ATOM 2958 O O . ILE A 1 800 ? 122.359 102.771 114.071 1.00 28.11 371 ILE A O 1
ATOM 2963 N N . GLN A 1 801 ? 122.894 104.608 115.204 1.00 17.85 372 GLN A N 1
ATOM 2964 C CA . GLN A 1 801 ? 122.223 103.997 116.320 1.00 24.48 372 GLN A CA 1
ATOM 2965 C C . GLN A 1 801 ? 120.744 103.830 116.057 1.00 31.35 372 GLN A C 1
ATOM 2966 O O . GLN A 1 801 ? 120.139 102.874 116.554 1.00 41.74 372 GLN A O 1
ATOM 2972 N N . LYS A 1 802 ? 120.144 104.668 115.232 1.00 25.81 373 LYS A N 1
ATOM 2973 C CA . LYS A 1 802 ? 118.703 104.519 115.074 1.00 28.63 373 LYS A CA 1
ATOM 2974 C C . LYS A 1 802 ? 118.333 103.623 113.899 1.00 30.91 373 LYS A C 1
ATOM 2975 O O . LYS A 1 802 ? 117.174 103.627 113.475 1.00 39.44 373 LYS A O 1
ATOM 2981 N N . HIS A 1 803 ? 119.275 102.895 113.333 1.00 19.04 374 HIS A N 1
ATOM 2982 C CA . HIS A 1 803 ? 118.891 102.122 112.184 1.00 7.76 374 HIS A CA 1
ATOM 2983 C C . HIS A 1 803 ? 118.165 100.853 112.556 1.00 23.68 374 HIS A C 1
ATOM 2984 O O . HIS A 1 803 ? 117.725 100.144 111.649 1.00 36.18 374 HIS A O 1
ATOM 2991 N N . TRP A 1 804 ? 118.021 100.522 113.841 1.00 25.70 375 TRP A N 1
ATOM 2992 C CA . TRP A 1 804 ? 117.261 99.336 114.208 1.00 21.73 375 TRP A CA 1
ATOM 2993 C C . TRP A 1 804 ? 115.842 99.670 114.591 1.00 22.59 375 TRP A C 1
ATOM 2994 O O . TRP A 1 804 ? 115.040 98.757 114.801 1.00 35.16 375 TRP A O 1
ATOM 3005 N N . GLY A 1 805 ? 115.494 100.916 114.634 1.00 14.94 376 GLY A N 1
ATOM 3006 C CA . GLY A 1 805 ? 114.122 101.137 114.973 1.00 18.61 376 GLY A CA 1
ATOM 3007 C C . GLY A 1 805 ? 113.991 102.139 116.092 1.00 31.69 376 GLY A C 1
ATOM 3008 O O . GLY A 1 805 ? 114.887 102.952 116.334 1.00 38.85 376 GLY A O 1
ATOM 3009 N N . HIS A 1 806 ? 112.834 102.110 116.754 1.00 34.32 377 HIS A N 1
ATOM 3010 C CA . HIS A 1 806 ? 112.557 102.868 117.956 1.00 27.45 377 HIS A CA 1
ATOM 3011 C C . HIS A 1 806 ? 111.542 102.072 118.751 1.00 25.68 377 HIS A C 1
ATOM 3012 O O . HIS A 1 806 ? 110.580 101.557 118.174 1.00 36.96 377 HIS A O 1
ATOM 3019 N N . PRO A 1 807 ? 111.709 101.971 120.039 1.00 12.51 378 PRO A N 1
ATOM 3020 C CA . PRO A 1 807 ? 110.911 101.043 120.797 1.00 15.38 378 PRO A CA 1
ATOM 3021 C C . PRO A 1 807 ? 109.494 101.526 120.823 1.00 27.83 378 PRO A C 1
ATOM 3022 O O . PRO A 1 807 ? 109.240 102.728 120.749 1.00 34.24 378 PRO A O 1
ATOM 3026 N N . VAL A 1 808 ? 108.566 100.584 120.976 1.00 29.31 379 VAL A N 1
ATOM 3027 C CA . VAL A 1 808 ? 107.161 100.929 121.147 1.00 26.21 379 VAL A CA 1
ATOM 3028 C C . VAL A 1 808 ? 106.920 101.559 122.514 1.00 31.84 379 VAL A C 1
ATOM 3029 O O . VAL A 1 808 ? 106.839 100.857 123.529 1.00 37.54 379 VAL A O 1
ATOM 3033 N N . LEU A 1 809 ? 106.778 102.879 122.556 1.00 25.01 380 LEU A N 1
ATOM 3034 C CA . LEU A 1 809 ? 106.655 103.551 123.835 1.00 18.82 380 LEU A CA 1
ATOM 3035 C C . LEU A 1 809 ? 105.352 103.199 124.501 1.00 26.77 380 LEU A C 1
ATOM 3036 O O . LEU A 1 809 ? 104.309 103.106 123.856 1.00 36.91 380 LEU A O 1
ATOM 3041 N N . HIS A 1 810 ? 105.396 103.031 125.799 1.00 24.72 381 HIS A N 1
ATOM 3042 C CA . HIS A 1 810 ? 104.160 102.961 126.542 1.00 27.39 381 HIS A CA 1
ATOM 3043 C C . HIS A 1 810 ? 104.009 104.213 127.376 1.00 33.41 381 HIS A C 1
ATOM 3044 O O . HIS A 1 810 ? 104.994 104.802 127.832 1.00 38.53 381 HIS A O 1
ATOM 3051 N N . SER A 1 811 ? 102.763 104.626 127.562 1.00 35.15 382 SER A N 1
ATOM 3052 C CA . SER A 1 811 ? 102.526 105.717 128.487 1.00 32.50 382 SER A CA 1
ATOM 3053 C C . SER A 1 811 ? 102.935 105.313 129.891 1.00 29.00 382 SER A C 1
ATOM 3054 O O . SER A 1 811 ? 103.494 106.124 130.633 1.00 38.95 382 SER A O 1
ATOM 3057 N N . GLU A 1 812 ? 102.689 104.061 130.271 1.00 26.08 383 GLU A N 1
ATOM 3058 C CA . GLU A 1 812 ? 102.995 103.662 131.634 1.00 24.34 383 GLU A CA 1
ATOM 3059 C C . GLU A 1 812 ? 104.489 103.621 131.883 1.00 29.21 383 GLU A C 1
ATOM 3060 O O . GLU A 1 812 ? 104.961 104.122 132.905 1.00 39.73 383 GLU A O 1
ATOM 3066 N N . THR A 1 813 ? 105.260 103.028 130.983 1.00 28.41 384 THR A N 1
ATOM 3067 C CA . THR A 1 813 ? 106.683 102.957 131.291 1.00 28.74 384 THR A CA 1
ATOM 3068 C C . THR A 1 813 ? 107.380 104.314 131.204 1.00 33.06 384 THR A C 1
ATOM 3069 O O . THR A 1 813 ? 108.526 104.419 131.649 1.00 41.51 384 THR A O 1
ATOM 3073 N N . ALA A 1 814 ? 106.748 105.343 130.638 1.00 29.11 385 ALA A N 1
ATOM 3074 C CA . ALA A 1 814 ? 107.361 106.662 130.532 1.00 27.38 385 ALA A CA 1
ATOM 3075 C C . ALA A 1 814 ? 106.934 107.613 131.637 1.00 37.00 385 ALA A C 1
ATOM 3076 O O . ALA A 1 814 ? 107.422 108.746 131.676 1.00 44.45 385 ALA A O 1
ATOM 3078 N N . ILE A 1 815 ? 106.017 107.204 132.511 1.00 32.36 386 ILE A N 1
ATOM 3079 C CA . ILE A 1 815 ? 105.619 108.016 133.653 1.00 22.29 386 ILE A CA 1
ATOM 3080 C C . ILE A 1 815 ? 106.290 107.485 134.895 1.00 32.95 386 ILE A C 1
ATOM 3081 O O . ILE A 1 815 ? 106.619 108.248 135.804 1.00 42.85 386 ILE A O 1
ATOM 3086 N N . GLN A 1 816 ? 106.513 106.178 134.943 1.00 30.18 387 GLN A N 1
ATOM 3087 C CA . GLN A 1 816 ? 107.294 105.639 136.041 1.00 30.59 387 GLN A CA 1
ATOM 3088 C C . GLN A 1 816 ? 108.676 106.268 136.077 1.00 34.98 387 GLN A C 1
ATOM 3089 O O . GLN A 1 816 ? 109.169 106.647 137.153 1.00 46.49 387 GLN A O 1
ATOM 3095 N N . LYS A 1 817 ? 109.300 106.431 134.912 1.00 24.78 388 LYS A N 1
ATOM 3096 C CA . LYS A 1 817 ? 110.631 107.015 134.885 1.00 27.82 388 LYS A CA 1
ATOM 3097 C C . LYS A 1 817 ? 110.654 108.383 135.528 1.00 33.74 388 LYS A C 1
ATOM 3098 O O . LYS A 1 817 ? 111.518 108.662 136.360 1.00 44.33 388 LYS A O 1
ATOM 3104 N N . VAL A 1 818 ? 109.734 109.268 135.142 1.00 34.60 389 VAL A N 1
ATOM 3105 C CA . VAL A 1 818 ? 109.773 110.607 135.725 1.00 36.29 389 VAL A CA 1
ATOM 3106 C C . VAL A 1 818 ? 109.312 110.583 137.173 1.00 33.36 389 VAL A C 1
ATOM 3107 O O . VAL A 1 818 ? 109.783 111.379 137.992 1.00 43.67 389 VAL A O 1
ATOM 3111 N N . LYS A 1 819 ? 108.394 109.694 137.523 1.00 31.09 390 LYS A N 1
ATOM 3112 C CA . LYS A 1 819 ? 107.884 109.701 138.882 1.00 28.94 390 LYS A CA 1
ATOM 3113 C C . LYS A 1 819 ? 108.977 109.355 139.870 1.00 28.81 390 LYS A C 1
ATOM 3114 O O . LYS A 1 819 ? 109.111 110.006 140.909 1.00 38.75 390 LYS A O 1
ATOM 3120 N N . LYS A 1 820 ? 109.803 108.376 139.552 1.00 31.79 391 LYS A N 1
ATOM 3121 C CA . LYS A 1 820 ? 110.813 107.988 140.534 1.00 40.09 391 LYS A CA 1
ATOM 3122 C C . LYS A 1 820 ? 111.890 109.044 140.736 1.00 30.45 391 LYS A C 1
ATOM 3123 O O . LYS A 1 820 ? 112.524 109.069 141.791 1.00 35.87 391 LYS A O 1
ATOM 3129 N N . HIS A 1 821 ? 112.115 109.912 139.772 1.00 26.63 392 HIS A N 1
ATOM 3130 C CA . HIS A 1 821 ? 113.158 110.891 139.940 1.00 21.18 392 HIS A CA 1
ATOM 3131 C C . HIS A 1 821 ? 112.628 112.237 140.349 1.00 28.75 392 HIS A C 1
ATOM 3132 O O . HIS A 1 821 ? 113.409 113.090 140.779 1.00 33.77 392 HIS A O 1
ATOM 3139 N N . ALA A 1 822 ? 111.335 112.461 140.187 1.00 30.30 393 ALA A N 1
ATOM 3140 C CA . ALA A 1 822 ? 110.747 113.745 140.504 1.00 26.34 393 ALA A CA 1
ATOM 3141 C C . ALA A 1 822 ? 110.000 113.739 141.824 1.00 27.61 393 ALA A C 1
ATOM 3142 O O . ALA A 1 822 ? 109.713 114.810 142.365 1.00 35.72 393 ALA A O 1
ATOM 3144 N N . THR A 1 823 ? 109.698 112.580 142.368 1.00 27.26 394 THR A N 1
ATOM 3145 C CA . THR A 1 823 ? 109.072 112.528 143.669 1.00 28.78 394 THR A CA 1
ATOM 3146 C C . THR A 1 823 ? 110.049 112.159 144.792 1.00 28.28 394 THR A C 1
ATOM 3147 O O . THR A 1 823 ? 109.701 112.305 145.967 1.00 35.06 394 THR A O 1
ATOM 3151 N N . VAL A 1 824 ? 111.278 111.747 144.480 1.00 25.25 395 VAL A N 1
ATOM 3152 C CA . VAL A 1 824 ? 112.175 111.270 145.526 1.00 23.12 395 VAL A CA 1
ATOM 3153 C C . VAL A 1 824 ? 112.604 112.431 146.412 1.00 30.61 395 VAL A C 1
ATOM 3154 O O . VAL A 1 824 ? 112.813 113.551 145.943 1.00 37.77 395 VAL A O 1
ATOM 3158 N N . LEU A 1 825 ? 112.692 112.171 147.713 1.00 34.21 396 LEU A N 1
ATOM 3159 C CA . LEU A 1 825 ? 113.216 113.122 148.679 1.00 29.62 396 LEU A CA 1
ATOM 3160 C C . LEU A 1 825 ? 114.742 113.193 148.529 1.00 30.32 396 LEU A C 1
ATOM 3161 O O . LEU A 1 825 ? 115.403 112.171 148.355 1.00 41.88 396 LEU A O 1
ATOM 3166 N N . LYS A 1 826 ? 115.315 114.395 148.679 1.00 20.28 397 LYS A N 1
ATOM 3167 C CA . LYS A 1 826 ? 116.752 114.604 148.512 1.00 24.21 397 LYS A CA 1
ATOM 3168 C C . LYS A 1 826 ? 117.348 115.291 149.735 1.00 39.77 397 LYS A C 1
ATOM 3169 O O . LYS A 1 826 ? 116.739 116.207 150.301 1.00 46.52 397 LYS A O 1
ATOM 3175 N N . ALA A 1 827 ? 118.553 114.885 150.109 1.00 33.82 398 ALA A N 1
ATOM 3176 C CA . ALA A 1 827 ? 119.293 115.526 151.175 1.00 25.56 398 ALA A CA 1
ATOM 3177 C C . ALA A 1 827 ? 120.247 116.530 150.563 1.00 36.39 398 ALA A C 1
ATOM 3178 O O . ALA A 1 827 ? 121.046 116.172 149.694 1.00 40.30 398 ALA A O 1
ATOM 3180 N N . LEU A 1 828 ? 120.164 117.781 151.021 1.00 45.88 399 LEU A N 1
ATOM 3181 C CA . LEU A 1 828 ? 120.980 118.894 150.535 1.00 43.24 399 LEU A CA 1
ATOM 3182 C C . LEU A 1 828 ? 121.827 119.480 151.664 1.00 47.32 399 LEU A C 1
ATOM 3183 O O . LEU A 1 828 ? 121.326 119.697 152.774 1.00 49.21 399 LEU A O 1
ATOM 3188 N N . ARG A 1 829 ? 123.095 119.776 151.385 1.00 35.60 400 ARG A N 1
ATOM 3189 C CA . ARG A 1 829 ? 123.909 120.492 152.355 1.00 27.24 400 ARG A CA 1
ATOM 3190 C C . ARG A 1 829 ? 123.761 121.983 152.134 1.00 36.28 400 ARG A C 1
ATOM 3191 O O . ARG A 1 829 ? 124.181 122.479 151.081 1.00 42.98 400 ARG A O 1
ATOM 3199 N N . PRO A 1 830 ? 123.205 122.733 153.075 1.00 22.91 401 PRO A N 1
ATOM 3200 C CA . PRO A 1 830 ? 122.993 124.142 152.808 1.00 19.37 401 PRO A CA 1
ATOM 3201 C C . PRO A 1 830 ? 124.272 124.822 152.516 1.00 20.57 401 PRO A C 1
ATOM 3202 O O . PRO A 1 830 ? 124.309 125.718 151.676 1.00 30.28 401 PRO A O 1
ATOM 3206 N N . ILE A 1 831 ? 125.338 124.438 153.189 1.00 20.89 402 ILE A N 1
ATOM 3207 C CA . ILE A 1 831 ? 126.574 125.147 152.924 1.00 21.41 402 ILE A CA 1
ATOM 3208 C C . ILE A 1 831 ? 126.919 125.101 151.468 1.00 28.28 402 ILE A C 1
ATOM 3209 O O . ILE A 1 831 ? 127.452 126.072 150.929 1.00 42.89 402 ILE A O 1
ATOM 3214 N N . VAL A 1 832 ? 126.629 123.995 150.790 1.00 28.69 403 VAL A N 1
ATOM 3215 C CA . VAL A 1 832 ? 126.963 123.986 149.372 1.00 29.39 403 VAL A CA 1
ATOM 3216 C C . VAL A 1 832 ? 125.952 124.813 148.600 1.00 33.44 403 VAL A C 1
ATOM 3217 O O . VAL A 1 832 ? 126.316 125.541 147.667 1.00 44.89 403 VAL A O 1
ATOM 3221 N N . ILE A 1 833 ? 124.682 124.774 149.000 1.00 27.71 404 ILE A N 1
ATOM 3222 C CA . ILE A 1 833 ? 123.706 125.618 148.318 1.00 23.68 404 ILE A CA 1
ATOM 3223 C C . ILE A 1 833 ? 124.034 127.079 148.527 1.00 28.02 404 ILE A C 1
ATOM 3224 O O . ILE A 1 833 ? 123.879 127.906 147.624 1.00 34.73 404 ILE A O 1
ATOM 3229 N N . PHE A 1 834 ? 124.492 127.426 149.716 1.00 28.64 405 PHE A N 1
ATOM 3230 C CA . PHE A 1 834 ? 124.923 128.793 149.912 1.00 28.59 405 PHE A CA 1
ATOM 3231 C C . PHE A 1 834 ? 126.083 129.128 148.997 1.00 28.15 405 PHE A C 1
ATOM 3232 O O . PHE A 1 834 ? 126.111 130.197 148.387 1.00 35.60 405 PHE A O 1
ATOM 3240 N N . GLU A 1 835 ? 127.064 128.249 148.908 1.00 23.79 406 GLU A N 1
ATOM 3241 C CA . GLU A 1 835 ? 128.212 128.607 148.106 1.00 25.92 406 GLU A CA 1
ATOM 3242 C C . GLU A 1 835 ? 127.856 128.660 146.631 1.00 34.55 406 GLU A C 1
ATOM 3243 O O . GLU A 1 835 ? 128.390 129.497 145.891 1.00 41.83 406 GLU A O 1
ATOM 3249 N N . THR A 1 836 ? 126.958 127.795 146.178 1.00 30.43 407 THR A N 1
ATOM 3250 C CA . THR A 1 836 ? 126.579 127.864 144.776 1.00 25.59 407 THR A CA 1
ATOM 3251 C C . THR A 1 836 ? 125.856 129.166 144.481 1.00 36.80 407 THR A C 1
ATOM 3252 O O . THR A 1 836 ? 126.113 129.791 143.451 1.00 46.35 407 THR A O 1
ATOM 3256 N N . TYR A 1 837 ? 124.970 129.612 145.383 1.00 35.01 408 TYR A N 1
ATOM 3257 C CA . TYR A 1 837 ? 124.251 130.872 145.172 1.00 23.89 408 TYR A CA 1
ATOM 3258 C C . TYR A 1 837 ? 125.190 132.061 145.157 1.00 31.42 408 TYR A C 1
ATOM 3259 O O . TYR A 1 837 ? 125.022 132.986 144.355 1.00 39.51 408 TYR A O 1
ATOM 3268 N N . CYS A 1 838 ? 126.157 132.083 146.068 1.00 28.26 409 CYS A N 1
ATOM 3269 C CA . CYS A 1 838 ? 127.097 133.183 146.066 1.00 20.59 409 CYS A CA 1
ATOM 3270 C C . CYS A 1 838 ? 127.916 133.176 144.812 1.00 22.98 409 CYS A C 1
ATOM 3271 O O . CYS A 1 838 ? 128.195 134.230 144.257 1.00 36.34 409 CYS A O 1
ATOM 3274 N N . VAL A 1 839 ? 128.297 132.009 144.325 1.00 20.66 410 VAL A N 1
ATOM 3275 C CA . VAL A 1 839 ? 129.017 132.049 143.069 1.00 21.82 410 VAL A CA 1
ATOM 3276 C C . VAL A 1 839 ? 128.103 132.446 141.928 1.00 30.13 410 VAL A C 1
ATOM 3277 O O . VAL A 1 839 ? 128.549 133.061 140.958 1.00 42.97 410 VAL A O 1
ATOM 3281 N N . PHE A 1 840 ? 126.818 132.143 142.024 1.00 28.02 411 PHE A N 1
ATOM 3282 C CA . PHE A 1 840 ? 125.853 132.610 141.029 1.00 31.46 411 PHE A CA 1
ATOM 3283 C C . PHE A 1 840 ? 125.852 134.136 140.958 1.00 37.68 411 PHE A C 1
ATOM 3284 O O . PHE A 1 840 ? 126.051 134.734 139.885 1.00 46.46 411 PHE A O 1
ATOM 3292 N N . LYS A 1 841 ? 125.695 134.783 142.111 1.00 34.26 412 LYS A N 1
ATOM 3293 C CA . LYS A 1 841 ? 125.773 136.237 142.148 1.00 29.89 412 LYS A CA 1
ATOM 3294 C C . LYS A 1 841 ? 127.125 136.705 141.682 1.00 27.68 412 LYS A C 1
ATOM 3295 O O . LYS A 1 841 ? 127.238 137.742 141.034 1.00 43.90 412 LYS A O 1
ATOM 3301 N N . TYR A 1 842 ? 128.167 135.987 142.040 1.00 29.26 413 TYR A N 1
ATOM 3302 C CA . TYR A 1 842 ? 129.483 136.444 141.665 1.00 33.89 413 TYR A CA 1
ATOM 3303 C C . TYR A 1 842 ? 129.607 136.455 140.170 1.00 38.23 413 TYR A C 1
ATOM 3304 O O . TYR A 1 842 ? 130.197 137.376 139.600 1.00 56.54 413 TYR A O 1
ATOM 3313 N N . SER A 1 843 ? 129.044 135.458 139.508 1.00 33.67 414 SER A N 1
ATOM 3314 C CA . SER A 1 843 ? 129.248 135.397 138.066 1.00 48.58 414 SER A CA 1
ATOM 3315 C C . SER A 1 843 ? 128.388 136.440 137.354 1.00 51.71 414 SER A C 1
ATOM 3316 O O . SER A 1 843 ? 128.788 136.962 136.303 1.00 53.24 414 SER A O 1
ATOM 3319 N N . ILE A 1 844 ? 127.232 136.799 137.934 1.00 51.08 415 ILE A N 1
ATOM 3320 C CA . ILE A 1 844 ? 126.424 137.882 137.353 1.00 43.92 415 ILE A CA 1
ATOM 3321 C C . ILE A 1 844 ? 127.085 139.243 137.578 1.00 44.30 415 ILE A C 1
ATOM 3322 O O . ILE A 1 844 ? 127.107 140.089 136.677 1.00 53.94 415 ILE A O 1
ATOM 3327 N N . ALA A 1 845 ? 127.627 139.481 138.769 1.00 32.62 416 ALA A N 1
ATOM 3328 C CA . ALA A 1 845 ? 128.381 140.701 138.990 1.00 28.73 416 ALA A CA 1
ATOM 3329 C C . ALA A 1 845 ? 129.547 140.790 138.040 1.00 32.10 416 ALA A C 1
ATOM 3330 O O . ALA A 1 845 ? 129.850 141.867 137.526 1.00 47.17 416 ALA A O 1
ATOM 3332 N N . LYS A 1 846 ? 130.225 139.675 137.799 1.00 35.70 417 LYS A N 1
ATOM 3333 C CA . LYS A 1 846 ? 131.372 139.703 136.898 1.00 46.42 417 LYS A CA 1
ATOM 3334 C C . LYS A 1 846 ? 130.954 139.988 135.461 1.00 53.73 417 LYS A C 1
ATOM 3335 O O . LYS A 1 846 ? 131.638 140.733 134.752 1.00 63.47 417 LYS A O 1
ATOM 3341 N N . HIS A 1 847 ? 129.856 139.392 134.999 1.00 52.46 418 HIS A N 1
ATOM 3342 C CA . HIS A 1 847 ? 129.384 139.676 133.645 1.00 50.53 418 HIS A CA 1
ATOM 3343 C C . HIS A 1 847 ? 128.951 141.123 133.493 1.00 57.68 418 HIS A C 1
ATOM 3344 O O . HIS A 1 847 ? 129.174 141.736 132.443 1.00 62.57 418 HIS A O 1
ATOM 3351 N N . TYR A 1 848 ? 128.275 141.669 134.508 1.00 56.01 419 TYR A N 1
ATOM 3352 C CA . TYR A 1 848 ? 127.881 143.070 134.455 1.00 49.76 419 TYR A CA 1
ATOM 3353 C C . TYR A 1 848 ? 129.093 143.973 134.437 1.00 42.78 419 TYR A C 1
ATOM 3354 O O . TYR A 1 848 ? 129.156 144.931 133.666 1.00 55.35 419 TYR A O 1
ATOM 3363 N N . PHE A 1 849 ? 130.078 143.664 135.257 1.00 42.68 420 PHE A N 1
ATOM 3364 C CA . PHE A 1 849 ? 131.268 144.485 135.284 1.00 45.71 420 PHE A CA 1
ATOM 3365 C C . PHE A 1 849 ? 131.943 144.549 133.920 1.00 59.54 420 PHE A C 1
ATOM 3366 O O . PHE A 1 849 ? 132.344 145.631 133.480 1.00 70.88 420 PHE A O 1
ATOM 3374 N N . ASP A 1 850 ? 132.082 143.413 133.229 1.00 59.44 421 ASP A N 1
ATOM 3375 C CA . ASP A 1 850 ? 132.856 143.407 131.982 1.00 61.99 421 ASP A CA 1
ATOM 3376 C C . ASP A 1 850 ? 132.149 144.167 130.868 1.00 56.52 421 ASP A C 1
ATOM 3377 O O . ASP A 1 850 ? 132.796 144.876 130.088 1.00 58.61 421 ASP A O 1
ATOM 3382 N N . SER A 1 851 ? 130.831 144.028 130.769 1.00 58.68 422 SER A N 1
ATOM 3383 C CA . SER A 1 851 ? 130.108 144.668 129.677 1.00 65.23 422 SER A CA 1
ATOM 3384 C C . SER A 1 851 ? 129.925 146.154 129.948 1.00 64.37 422 SER A C 1
ATOM 3385 O O . SER A 1 851 ? 130.372 147.002 129.167 1.00 66.52 422 SER A O 1
ATOM 3388 N N . GLN A 1 852 ? 129.283 146.479 131.061 1.00 59.33 423 GLN A N 1
ATOM 3389 C CA . GLN A 1 852 ? 129.012 147.856 131.414 1.00 56.63 423 GLN A CA 1
ATOM 3390 C C . GLN A 1 852 ? 130.250 148.585 131.886 1.00 51.96 423 GLN A C 1
ATOM 3391 O O . GLN A 1 852 ? 130.197 149.797 132.099 1.00 61.10 423 GLN A O 1
ATOM 3397 N N . GLY A 1 853 ? 131.344 147.886 132.092 1.00 47.13 424 GLY A N 1
ATOM 3398 C CA . GLY A 1 853 ? 132.561 148.571 132.409 1.00 59.03 424 GLY A CA 1
ATOM 3399 C C . GLY A 1 853 ? 132.681 149.054 133.834 1.00 61.45 424 GLY A C 1
ATOM 3400 O O . GLY A 1 853 ? 133.771 149.494 134.223 1.00 66.72 424 GLY A O 1
ATOM 3401 N N . SER A 1 854 ? 131.625 148.985 134.642 1.00 49.63 425 SER A N 1
ATOM 3402 C CA . SER A 1 854 ? 131.813 149.267 136.059 1.00 58.69 425 SER A CA 1
ATOM 3403 C C . SER A 1 854 ? 130.765 148.545 136.883 1.00 57.40 425 SER A C 1
ATOM 3404 O O . SER A 1 854 ? 129.815 147.966 136.351 1.00 56.76 425 SER A O 1
ATOM 3407 N N . TRP A 1 855 ? 130.970 148.574 138.199 1.00 45.74 426 TRP A N 1
ATOM 3408 C CA . TRP A 1 855 ? 130.045 147.936 139.104 1.00 35.03 426 TRP A CA 1
ATOM 3409 C C . TRP A 1 855 ? 128.650 148.472 138.890 1.00 47.81 426 TRP A C 1
ATOM 3410 O O . TRP A 1 855 ? 128.453 149.582 138.394 1.00 54.40 426 TRP A O 1
ATOM 3421 N N . TYR A 1 856 ? 127.667 147.654 139.243 1.00 46.27 427 TYR A N 1
ATOM 3422 C CA . TYR A 1 856 ? 126.318 148.173 139.284 1.00 40.35 427 TYR A CA 1
ATOM 3423 C C . TYR A 1 856 ? 126.116 148.920 140.593 1.00 41.82 427 TYR A C 1
ATOM 3424 O O . TYR A 1 856 ? 126.846 148.728 141.569 1.00 45.24 427 TYR A O 1
ATOM 3433 N N . SER A 1 857 ? 125.122 149.790 140.601 1.00 40.27 428 SER A N 1
ATOM 3434 C CA . SER A 1 857 ? 124.914 150.676 141.739 1.00 47.46 428 SER A CA 1
ATOM 3435 C C . SER A 1 857 ? 124.486 149.857 142.949 1.00 48.45 428 SER A C 1
ATOM 3436 O O . SER A 1 857 ? 123.359 149.358 143.013 1.00 53.68 428 SER A O 1
ATOM 3439 N N . VAL A 1 858 ? 125.376 149.723 143.923 1.00 44.90 429 VAL A N 1
ATOM 3440 C CA . VAL A 1 858 ? 125.129 148.819 145.033 1.00 40.22 429 VAL A CA 1
ATOM 3441 C C . VAL A 1 858 ? 124.256 149.549 146.037 1.00 38.12 429 VAL A C 1
ATOM 3442 O O . VAL A 1 858 ? 124.739 150.354 146.825 1.00 53.13 429 VAL A O 1
ATOM 3446 N N . THR A 1 859 ? 122.985 149.240 146.045 1.00 42.01 430 THR A N 1
ATOM 3447 C CA . THR A 1 859 ? 122.092 149.913 146.966 1.00 57.70 430 THR A CA 1
ATOM 3448 C C . THR A 1 859 ? 122.068 149.270 148.346 1.00 57.88 430 THR A C 1
ATOM 3449 O O . THR A 1 859 ? 121.334 149.744 149.220 1.00 64.04 430 THR A O 1
ATOM 3453 N N . SER A 1 860 ? 122.836 148.214 148.577 1.00 56.10 431 SER A N 1
ATOM 3454 C CA . SER A 1 860 ? 122.757 147.561 149.874 1.00 60.21 431 SER A CA 1
ATOM 3455 C C . SER A 1 860 ? 123.648 148.280 150.874 1.00 56.23 431 SER A C 1
ATOM 3456 O O . SER A 1 860 ? 124.389 149.204 150.535 1.00 64.66 431 SER A O 1
ATOM 3459 N N . ASP A 1 861 ? 123.586 147.838 152.121 1.00 51.71 432 ASP A N 1
ATOM 3460 C CA . ASP A 1 861 ? 124.435 148.422 153.139 1.00 57.87 432 ASP A CA 1
ATOM 3461 C C . ASP A 1 861 ? 125.896 148.126 152.825 1.00 66.94 432 ASP A C 1
ATOM 3462 O O . ASP A 1 861 ? 126.246 147.019 152.411 1.00 70.58 432 ASP A O 1
ATOM 3467 N N . ARG A 1 862 ? 126.747 149.139 152.979 1.00 65.95 433 ARG A N 1
ATOM 3468 C CA . ARG A 1 862 ? 128.173 148.950 152.771 1.00 59.86 433 ARG A CA 1
ATOM 3469 C C . ARG A 1 862 ? 128.834 148.256 153.940 1.00 58.35 433 ARG A C 1
ATOM 3470 O O . ARG A 1 862 ? 12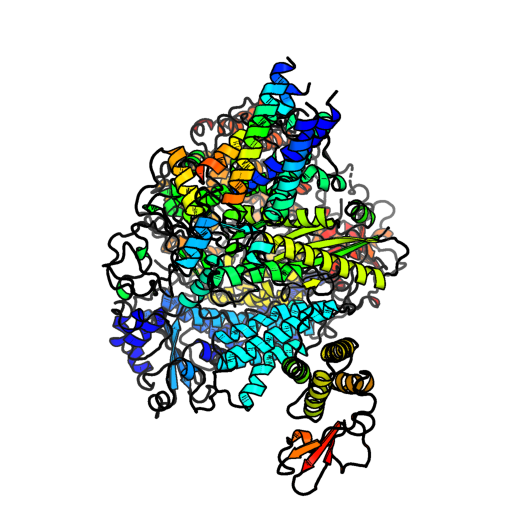9.930 147.707 153.785 1.00 66.53 433 ARG A O 1
ATOM 3478 N N . ASN A 1 863 ? 128.212 148.289 155.110 1.00 50.70 434 ASN A N 1
ATOM 3479 C CA . ASN A 1 863 ? 128.766 147.547 156.224 1.00 52.30 434 ASN A CA 1
ATOM 3480 C C . ASN A 1 863 ? 128.717 146.040 155.974 1.00 77.22 434 ASN A C 1
ATOM 3481 O O . ASN A 1 863 ? 129.656 145.318 156.332 1.00 78.90 434 ASN A O 1
ATOM 3486 N N . LEU A 1 864 ? 127.628 145.541 155.362 1.00 78.66 435 LEU A N 1
ATOM 3487 C CA . LEU A 1 864 ? 127.423 144.094 155.206 1.00 70.49 435 LEU A CA 1
ATOM 3488 C C . LEU A 1 864 ? 128.470 143.429 154.327 1.00 57.48 435 LEU A C 1
ATOM 3489 O O . LEU A 1 864 ? 128.590 142.201 154.338 1.00 65.57 435 LEU A O 1
ATOM 3494 N N . THR A 1 865 ? 129.212 144.198 153.565 1.00 47.38 436 THR A N 1
ATOM 3495 C CA . THR A 1 865 ? 130.195 143.665 152.643 1.00 52.43 436 THR A CA 1
ATOM 3496 C C . THR A 1 865 ? 131.514 144.359 152.947 1.00 62.17 436 THR A C 1
ATOM 3497 O O . THR A 1 865 ? 131.963 145.235 152.196 1.00 69.55 436 THR A O 1
ATOM 3501 N N . PRO A 1 866 ? 132.157 144.006 154.053 1.00 58.57 437 PRO A N 1
ATOM 3502 C CA . PRO A 1 866 ? 133.390 144.706 154.432 1.00 54.64 437 PRO A CA 1
ATOM 3503 C C . PRO A 1 866 ? 134.484 144.589 153.410 1.00 48.52 437 PRO A C 1
ATOM 3504 O O . PRO A 1 866 ? 135.278 145.519 153.255 1.00 61.24 437 PRO A O 1
ATOM 3508 N N . GLY A 1 867 ? 134.576 143.477 152.719 1.00 48.06 438 GLY A N 1
ATOM 3509 C CA . GLY A 1 867 ? 135.671 143.349 151.796 1.00 56.70 438 GLY A CA 1
ATOM 3510 C C . GLY A 1 867 ? 135.267 143.855 150.438 1.00 54.85 438 GLY A C 1
ATOM 3511 O O . GLY A 1 867 ? 136.030 144.548 149.767 1.00 62.46 438 GLY A O 1
ATOM 3512 N N . LEU A 1 868 ? 134.052 143.537 150.033 1.00 53.42 439 LEU A N 1
ATOM 3513 C CA . LEU A 1 868 ? 133.641 143.890 148.688 1.00 62.59 439 LEU A CA 1
ATOM 3514 C C . LEU A 1 868 ? 133.560 145.401 148.489 1.00 73.17 439 LEU A C 1
ATOM 3515 O O . LEU A 1 868 ? 133.844 145.893 147.385 1.00 77.63 439 LEU A O 1
ATOM 3520 N N . ASN A 1 869 ? 133.153 146.151 149.520 1.00 67.18 440 ASN A N 1
ATOM 3521 C CA . ASN A 1 869 ? 132.920 147.577 149.316 1.00 64.22 440 ASN A CA 1
ATOM 3522 C C . ASN A 1 869 ? 134.203 148.283 148.936 1.00 59.90 440 ASN A C 1
ATOM 3523 O O . ASN A 1 869 ? 134.169 149.282 148.214 1.00 69.13 440 ASN A O 1
ATOM 3528 N N . SER A 1 870 ? 135.340 147.777 149.404 1.00 52.19 441 SER A N 1
ATOM 3529 C CA . SER A 1 870 ? 136.603 148.375 149.008 1.00 62.65 441 SER A CA 1
ATOM 3530 C C . SER A 1 870 ? 136.849 148.216 147.506 1.00 64.50 441 SER A C 1
ATOM 3531 O O . SER A 1 870 ? 137.250 149.174 146.828 1.00 71.39 441 SER A O 1
ATOM 3534 N N . TYR A 1 871 ? 136.588 147.031 146.958 1.00 60.61 442 TYR A N 1
ATOM 3535 C CA . TYR A 1 871 ? 136.743 146.854 145.519 1.00 60.56 442 TYR A CA 1
ATOM 3536 C C . TYR A 1 871 ? 135.770 147.737 144.760 1.00 60.86 442 TYR A C 1
ATOM 3537 O O . TYR A 1 871 ? 136.151 148.391 143.783 1.00 68.62 442 TYR A O 1
ATOM 3546 N N . ILE A 1 872 ? 134.517 147.799 145.211 1.00 59.10 443 ILE A N 1
ATOM 3547 C CA . ILE A 1 872 ? 133.546 148.660 144.543 1.00 60.38 443 ILE A CA 1
ATOM 3548 C C . ILE A 1 872 ? 134.031 150.114 144.543 1.00 65.61 443 ILE A C 1
ATOM 3549 O O . ILE A 1 872 ? 133.927 150.820 143.531 1.00 66.15 443 ILE A O 1
ATOM 3554 N N . LYS A 1 873 ? 134.583 150.581 145.667 1.00 66.39 444 LYS A N 1
ATOM 3555 C CA . LYS A 1 873 ? 135.074 151.954 145.731 1.00 60.00 444 LYS A CA 1
ATOM 3556 C C . LYS A 1 873 ? 136.196 152.176 144.744 1.00 53.60 444 LYS A C 1
ATOM 3557 O O . LYS A 1 873 ? 136.200 153.165 144.003 1.00 63.35 444 LYS A O 1
ATOM 3563 N N . ARG A 1 874 ? 137.149 151.262 144.702 1.00 54.72 445 ARG A N 1
ATOM 3564 C CA . ARG A 1 874 ? 138.164 151.419 143.680 1.00 61.05 445 ARG A CA 1
ATOM 3565 C C . ARG A 1 874 ? 137.591 151.141 142.305 1.00 66.09 445 ARG A C 1
ATOM 3566 O O . ARG A 1 874 ? 138.271 151.332 141.306 1.00 70.55 445 ARG A O 1
ATOM 3574 N N . ASN A 1 875 ? 136.354 150.672 142.231 1.00 63.15 446 ASN A N 1
ATOM 3575 C CA . ASN A 1 875 ? 135.638 150.377 140.969 1.00 63.85 446 ASN A CA 1
ATOM 3576 C C . ASN A 1 875 ? 136.384 149.289 140.143 1.00 73.29 446 ASN A C 1
ATOM 3577 O O . ASN A 1 875 ? 136.386 149.319 138.908 1.00 73.20 446 ASN A O 1
ATOM 3582 N N . GLN A 1 876 ? 137.044 148.305 140.778 1.00 73.60 447 GLN A N 1
ATOM 3583 C CA . GLN A 1 876 ? 137.722 147.230 140.045 1.00 66.75 447 GLN A CA 1
ATOM 3584 C C . GLN A 1 876 ? 137.245 145.878 140.568 1.00 65.97 447 GLN A C 1
ATOM 3585 O O . GLN A 1 876 ? 136.869 145.739 141.740 1.00 66.28 447 GLN A O 1
ATOM 3591 N N . PHE A 1 877 ? 137.234 144.886 139.675 1.00 70.09 448 PHE A N 1
ATOM 3592 C CA . PHE A 1 877 ? 136.580 143.652 140.105 1.00 68.99 448 PHE A CA 1
ATOM 3593 C C . PHE A 1 877 ? 137.606 142.735 140.755 1.00 62.61 448 PHE A C 1
ATOM 3594 O O . PHE A 1 877 ? 138.730 142.616 140.260 1.00 67.85 448 PHE A O 1
ATOM 3602 N N . PRO A 1 878 ? 137.247 142.101 141.863 1.00 66.50 449 PRO A N 1
ATOM 3603 C CA . PRO A 1 878 ? 138.207 141.273 142.589 1.00 71.82 449 PRO A CA 1
ATOM 3604 C C . PRO A 1 878 ? 138.675 140.104 141.741 1.00 67.18 449 PRO A C 1
ATOM 3605 O O . PRO A 1 878 ? 137.904 139.549 140.946 1.00 72.48 449 PRO A O 1
ATOM 3609 N N . PRO A 1 879 ? 139.936 139.713 141.869 1.00 64.33 450 PRO A N 1
ATOM 3610 C CA . PRO A 1 879 ? 140.461 138.629 141.040 1.00 56.12 450 PRO A CA 1
ATOM 3611 C C . PRO A 1 879 ? 139.891 137.304 141.500 1.00 67.22 450 PRO A C 1
ATOM 3612 O O . PRO A 1 879 ? 139.319 137.187 142.583 1.00 73.25 450 PRO A O 1
ATOM 3616 N N . LEU A 1 880 ? 140.071 136.291 140.656 1.00 71.97 451 LEU A N 1
ATOM 3617 C CA . LEU A 1 880 ? 139.569 134.949 140.959 1.00 68.39 451 LEU A CA 1
ATOM 3618 C C . LEU A 1 880 ? 140.186 134.292 142.193 1.00 63.54 451 LEU A C 1
ATOM 3619 O O . LEU A 1 880 ? 139.461 133.550 142.880 1.00 63.72 451 LEU A O 1
ATOM 3624 N N . PRO A 1 881 ? 141.484 134.437 142.491 1.00 65.37 452 PRO A N 1
ATOM 3625 C CA . PRO A 1 881 ? 142.013 133.793 143.704 1.00 70.44 452 PRO A CA 1
ATOM 3626 C C . PRO A 1 881 ? 141.377 134.281 144.984 1.00 70.20 452 PRO A C 1
ATOM 3627 O O . PRO A 1 881 ? 141.196 133.492 145.920 1.00 74.33 452 PRO A O 1
ATOM 3631 N N . MET A 1 882 ? 141.049 135.564 145.068 1.00 70.17 453 MET A N 1
ATOM 3632 C CA . MET A 1 882 ? 140.600 136.136 146.329 1.00 75.11 453 MET A CA 1
ATOM 3633 C C . MET A 1 882 ? 139.099 136.016 146.531 1.00 65.79 453 MET A C 1
ATOM 3634 O O . MET A 1 882 ? 138.597 136.381 147.599 1.00 71.22 453 MET A O 1
ATOM 3639 N N . ILE A 1 883 ? 138.378 135.493 145.542 1.00 58.13 454 ILE A N 1
ATOM 3640 C CA . ILE A 1 883 ? 136.963 135.242 145.711 1.00 50.53 454 ILE A CA 1
ATOM 3641 C C . ILE A 1 883 ? 136.700 134.285 146.848 1.00 52.47 454 ILE A C 1
ATOM 3642 O O . ILE A 1 883 ? 135.603 134.278 147.406 1.00 64.01 454 ILE A O 1
ATOM 3647 N N . LYS A 1 884 ? 137.678 133.479 147.225 1.00 54.49 455 LYS A N 1
ATOM 3648 C CA . LYS A 1 884 ? 137.376 132.417 148.168 1.00 60.29 455 LYS A CA 1
ATOM 3649 C C . LYS A 1 884 ? 136.937 132.985 149.508 1.00 54.47 455 LYS A C 1
ATOM 3650 O O . LYS A 1 884 ? 135.947 132.528 150.087 1.00 58.35 455 LYS A O 1
ATOM 3656 N N . GLU A 1 885 ? 137.635 134.009 149.997 1.00 56.85 456 GLU A N 1
ATOM 3657 C CA . GLU A 1 885 ? 137.319 134.586 151.302 1.00 64.31 456 GLU A CA 1
ATOM 3658 C C . GLU A 1 885 ? 136.144 135.553 151.248 1.00 62.40 456 GLU A C 1
ATOM 3659 O O . GLU A 1 885 ? 135.385 135.655 152.216 1.00 59.28 456 GLU A O 1
ATOM 3665 N N . LEU A 1 886 ? 136.010 136.283 150.143 1.00 63.63 457 LEU A N 1
ATOM 3666 C CA . LEU A 1 886 ? 134.939 137.238 149.912 1.00 57.68 457 LEU A CA 1
ATOM 3667 C C . LEU A 1 886 ? 133.676 136.572 149.391 1.00 65.04 457 LEU A C 1
ATOM 3668 O O . LEU A 1 886 ? 132.711 137.272 149.064 1.00 66.39 457 LEU A O 1
ATOM 3673 N N . LEU A 1 887 ? 133.668 135.246 149.263 1.00 61.35 458 LEU A N 1
ATOM 3674 C CA . LEU A 1 887 ? 132.557 134.604 148.584 1.00 42.42 458 LEU A CA 1
ATOM 3675 C C . LEU A 1 887 ? 131.269 134.874 149.309 1.00 44.65 458 LEU A C 1
ATOM 3676 O O . LEU A 1 887 ? 130.243 135.136 148.676 1.00 57.39 458 LEU A O 1
ATOM 3681 N N . TRP A 1 888 ? 131.291 134.834 150.634 1.00 42.76 459 TRP A N 1
ATOM 3682 C CA . TRP A 1 888 ? 130.028 135.009 151.332 1.00 56.55 459 TRP A CA 1
ATOM 3683 C C . TRP A 1 888 ? 129.519 136.438 151.205 1.00 60.17 459 TRP A C 1
ATOM 3684 O O . TRP A 1 888 ? 128.301 136.671 151.196 1.00 55.94 459 TRP A O 1
ATOM 3695 N N . GLU A 1 889 ? 130.431 137.403 151.092 1.00 58.67 460 GLU A N 1
ATOM 3696 C CA . GLU A 1 889 ? 129.990 138.784 151.001 1.00 52.83 460 GLU A CA 1
ATOM 3697 C C . GLU A 1 889 ? 129.024 138.961 149.856 1.00 44.73 460 GLU A C 1
ATOM 3698 O O . GLU A 1 889 ? 128.079 139.746 149.963 1.00 53.50 460 GLU A O 1
ATOM 3704 N N . PHE A 1 890 ? 129.223 138.232 148.767 1.00 39.17 461 PHE A N 1
ATOM 3705 C CA . PHE A 1 890 ? 128.387 138.472 147.607 1.00 36.63 461 PHE A CA 1
ATOM 3706 C C . PHE A 1 890 ? 126.928 138.305 147.935 1.00 42.96 461 PHE A C 1
ATOM 3707 O O . PHE A 1 890 ? 126.073 138.872 147.250 1.00 52.28 461 PHE A O 1
ATOM 3715 N N . TYR A 1 891 ? 126.614 137.525 148.959 1.00 42.11 462 TYR A N 1
ATOM 3716 C CA . TYR A 1 891 ? 125.211 137.327 149.269 1.00 43.06 462 TYR A CA 1
ATOM 3717 C C . TYR A 1 891 ? 124.529 138.646 149.559 1.00 51.90 462 TYR A C 1
ATOM 3718 O O . TYR A 1 891 ? 123.342 138.810 149.258 1.00 58.92 462 TYR A O 1
ATOM 3727 N N . HIS A 1 892 ? 125.264 139.593 150.143 1.00 52.07 463 HIS A N 1
ATOM 3728 C CA . HIS A 1 892 ? 124.711 140.838 150.650 1.00 43.04 463 HIS A CA 1
ATOM 3729 C C . HIS A 1 892 ? 124.623 141.941 149.613 1.00 46.07 463 HIS A C 1
ATOM 3730 O O . HIS A 1 892 ? 124.005 142.970 149.899 1.00 54.81 463 HIS A O 1
ATOM 3737 N N . LEU A 1 893 ? 125.219 141.774 148.437 1.00 45.48 464 LEU A N 1
ATOM 3738 C CA . LEU A 1 893 ? 125.068 142.781 147.394 1.00 44.77 464 LEU A CA 1
ATOM 3739 C C . LEU A 1 893 ? 123.621 142.872 146.951 1.00 56.94 464 LEU A C 1
ATOM 3740 O O . LEU A 1 893 ? 122.972 141.853 146.694 1.00 61.48 464 LEU A O 1
ATOM 3745 N N . ASP A 1 894 ? 123.124 144.094 146.833 1.00 54.51 465 ASP A N 1
ATOM 3746 C CA . ASP A 1 894 ? 121.806 144.345 146.280 1.00 51.03 465 ASP A CA 1
ATOM 3747 C C . ASP A 1 894 ? 121.952 145.426 145.221 1.00 52.51 465 ASP A C 1
ATOM 3748 O O . ASP A 1 894 ? 122.962 146.132 145.172 1.00 60.11 465 ASP A O 1
ATOM 3753 N N . HIS A 1 895 ? 120.949 145.557 144.368 1.00 48.01 466 HIS A N 1
ATOM 3754 C CA . HIS A 1 895 ? 121.033 146.493 143.259 1.00 44.40 466 HIS A CA 1
ATOM 3755 C C . HIS A 1 895 ? 119.671 146.563 142.572 1.00 52.65 466 HIS A C 1
ATOM 3756 O O . HIS A 1 895 ? 118.845 145.660 142.732 1.00 58.10 466 HIS A O 1
ATOM 3763 N N . PRO A 1 896 ? 119.413 147.625 141.826 1.00 40.79 467 PRO A N 1
ATOM 3764 C CA . PRO A 1 896 ? 118.152 147.743 141.106 1.00 33.20 467 PRO A CA 1
ATOM 3765 C C . PRO A 1 896 ? 118.116 146.763 139.957 1.00 36.31 467 PRO A C 1
ATOM 3766 O O . PRO A 1 896 ? 119.152 146.199 139.586 1.00 51.82 467 PRO A O 1
ATOM 3770 N N . PRO A 1 897 ? 116.965 146.582 139.338 1.00 36.29 468 PRO A N 1
ATOM 3771 C CA . PRO A 1 897 ? 116.845 145.667 138.189 1.00 36.77 468 PRO A CA 1
ATOM 3772 C C . PRO A 1 897 ? 117.955 145.802 137.173 1.00 27.01 468 PRO A C 1
ATOM 3773 O O . PRO A 1 897 ? 118.276 146.894 136.735 1.00 36.91 468 PRO A O 1
ATOM 3777 N N . LEU A 1 898 ? 118.539 144.675 136.795 1.00 29.07 469 LEU A N 1
ATOM 3778 C CA . LEU A 1 898 ? 119.684 144.695 135.907 1.00 31.61 469 LEU A CA 1
ATOM 3779 C C . LEU A 1 898 ? 119.370 144.243 134.503 1.00 39.65 469 LEU A C 1
ATOM 3780 O O . LEU A 1 898 ? 120.302 144.020 133.730 1.00 47.39 469 LEU A O 1
ATOM 3785 N N . PHE A 1 899 ? 118.099 144.077 134.153 1.00 46.38 470 PHE A N 1
ATOM 3786 C CA . PHE A 1 899 ? 117.733 143.722 132.783 1.00 53.17 470 PHE A CA 1
ATOM 3787 C C . PHE A 1 899 ? 116.320 144.194 132.503 1.00 51.23 470 PHE A C 1
ATOM 3788 O O . PHE A 1 899 ? 115.528 144.439 133.416 1.00 54.09 470 PHE A O 1
ATOM 3796 N N . SER A 1 900 ? 116.007 144.316 131.230 1.00 47.85 471 SER A N 1
ATOM 3797 C CA . SER A 1 900 ? 114.723 144.894 130.902 1.00 55.27 471 SER A CA 1
ATOM 3798 C C . SER A 1 900 ? 113.683 143.800 130.780 1.00 54.65 471 SER A C 1
ATOM 3799 O O . SER A 1 900 ? 113.989 142.634 130.530 1.00 58.55 471 SER A O 1
ATOM 3802 N N . THR A 1 901 ? 112.442 144.193 130.980 1.00 57.85 472 THR A N 1
ATOM 3803 C CA . THR A 1 901 ? 111.331 143.272 130.879 1.00 61.61 472 THR A CA 1
ATOM 3804 C C . THR A 1 901 ? 110.764 143.219 129.475 1.00 66.73 472 THR A C 1
ATOM 3805 O O . THR A 1 901 ? 109.814 142.463 129.229 1.00 68.85 472 THR A O 1
ATOM 3809 N N . LYS A 1 902 ? 111.329 143.995 128.549 1.00 62.98 473 LYS A N 1
ATOM 3810 C CA . LYS A 1 902 ? 110.890 144.020 127.153 1.00 60.61 473 LYS A CA 1
ATOM 3811 C C . LYS A 1 902 ? 112.110 143.889 126.258 1.00 45.94 473 LYS A C 1
ATOM 3812 O O . LYS A 1 902 ? 112.703 144.894 125.861 1.00 55.39 473 LYS A O 1
ATOM 3818 N N . ILE A 1 903 ? 112.485 142.649 125.951 1.00 44.53 474 ILE A N 1
ATOM 3819 C CA . ILE A 1 903 ? 113.647 142.386 125.121 1.00 46.96 474 ILE A CA 1
ATOM 3820 C C . ILE A 1 903 ? 113.308 141.474 123.961 1.00 59.07 474 ILE A C 1
ATOM 3821 O O . ILE A 1 903 ? 114.178 141.190 123.137 1.00 65.73 474 ILE A O 1
ATOM 3826 N N . ILE A 1 904 ? 112.074 140.996 123.867 1.00 68.15 475 ILE A N 1
ATOM 3827 C CA . ILE A 1 904 ? 111.743 140.073 122.783 1.00 79.57 475 ILE A CA 1
ATOM 3828 C C . ILE A 1 904 ? 111.616 140.848 121.474 1.00 77.44 475 ILE A C 1
ATOM 3829 O O . ILE A 1 904 ? 110.995 141.915 121.412 1.00 76.45 475 ILE A O 1
ATOM 3834 N N . SER A 1 905 ? 112.206 140.307 120.413 1.00 79.44 476 SER A N 1
ATOM 3835 C CA . SER A 1 905 ? 112.160 140.927 119.094 1.00 81.07 476 SER A CA 1
ATOM 3836 C C . SER A 1 905 ? 111.468 140.048 118.067 1.00 85.39 476 SER A C 1
ATOM 3837 O O . SER A 1 905 ? 110.745 140.551 117.196 1.00 86.32 476 SER A O 1
ATOM 3840 N N . ASP A 1 906 ? 111.644 138.739 118.169 1.00 84.66 477 ASP A N 1
ATOM 3841 C CA . ASP A 1 906 ? 110.986 137.798 117.273 1.00 84.85 477 ASP A CA 1
ATOM 3842 C C . ASP A 1 906 ? 109.668 137.399 117.919 1.00 74.00 477 ASP A C 1
ATOM 3843 O O . ASP A 1 906 ? 109.626 136.510 118.770 1.00 76.70 477 ASP A O 1
ATOM 3848 N N . LEU A 1 907 ? 108.583 138.057 117.518 1.00 68.27 478 LEU A N 1
ATOM 3849 C CA . LEU A 1 907 ? 107.274 137.694 118.042 1.00 64.03 478 LEU A CA 1
ATOM 3850 C C . LEU A 1 907 ? 106.849 136.299 117.612 1.00 69.65 478 LEU A C 1
ATOM 3851 O O . LEU A 1 907 ? 105.873 135.766 118.158 1.00 70.82 478 LEU A O 1
ATOM 3856 N N . SER A 1 908 ? 107.553 135.703 116.642 1.00 70.78 479 SER A N 1
ATOM 3857 C CA . SER A 1 908 ? 107.220 134.371 116.151 1.00 64.92 479 SER A CA 1
ATOM 3858 C C . SER A 1 908 ? 107.317 133.307 117.236 1.00 66.49 479 SER A C 1
ATOM 3859 O O . SER A 1 908 ? 106.735 132.231 117.082 1.00 65.78 479 SER A O 1
ATOM 3862 N N . ILE A 1 909 ? 108.041 133.577 118.327 1.00 72.25 480 ILE A N 1
ATOM 3863 C CA . ILE A 1 909 ? 108.094 132.614 119.421 1.00 66.36 480 ILE A CA 1
ATOM 3864 C C . ILE A 1 909 ? 106.710 132.420 120.002 1.00 55.83 480 ILE A C 1
ATOM 3865 O O . ILE A 1 909 ? 106.363 131.321 120.444 1.00 62.96 480 ILE A O 1
ATOM 3870 N N . PHE A 1 910 ? 105.900 133.466 120.011 1.00 53.43 481 PHE A N 1
ATOM 3871 C CA . PHE A 1 910 ? 104.578 133.326 120.588 1.00 56.44 481 PHE A CA 1
ATOM 3872 C C . PHE A 1 910 ? 103.580 132.712 119.619 1.00 59.34 481 PHE A C 1
ATOM 3873 O O . PHE A 1 910 ? 102.514 132.269 120.058 1.00 62.06 481 PHE A O 1
ATOM 3881 N N . ILE A 1 911 ? 103.913 132.657 118.329 1.00 62.22 482 ILE A N 1
ATOM 3882 C CA . ILE A 1 911 ? 103.102 131.989 117.310 1.00 58.26 482 ILE A CA 1
ATOM 3883 C C . ILE A 1 911 ? 103.733 130.687 116.835 1.00 58.33 482 ILE A C 1
ATOM 3884 O O . ILE A 1 911 ? 103.041 129.884 116.189 1.00 62.52 482 ILE A O 1
ATOM 3889 N N . LYS A 1 912 ? 105.013 130.451 117.145 1.00 67.81 483 LYS A N 1
ATOM 3890 C CA . LYS A 1 912 ? 105.741 129.291 116.645 1.00 62.53 483 LYS A CA 1
ATOM 3891 C C . LYS A 1 912 ? 104.926 128.039 116.904 1.00 67.21 483 LYS A C 1
ATOM 3892 O O . LYS A 1 912 ? 104.495 127.794 118.031 1.00 73.93 483 LYS A O 1
ATOM 3898 N N . ASP A 1 913 ? 104.708 127.256 115.852 1.00 75.34 484 ASP A N 1
ATOM 3899 C CA . ASP A 1 913 ? 103.741 126.165 115.905 1.00 77.62 484 ASP A CA 1
ATOM 3900 C C . ASP A 1 913 ? 104.192 125.047 116.847 1.00 84.42 484 ASP A C 1
ATOM 3901 O O . ASP A 1 913 ? 105.358 124.637 116.842 1.00 87.88 484 ASP A O 1
ATOM 3906 N N . ARG A 1 914 ? 103.249 124.555 117.653 1.00 83.54 485 ARG A N 1
ATOM 3907 C CA . ARG A 1 914 ? 103.469 123.527 118.675 1.00 83.69 485 ARG A CA 1
ATOM 3908 C C . ARG A 1 914 ? 102.107 123.162 119.272 1.00 79.93 485 ARG A C 1
ATOM 3909 O O . ARG A 1 914 ? 101.059 123.614 118.798 1.00 79.58 485 ARG A O 1
ATOM 3917 N N . ALA A 1 915 ? 102.125 122.319 120.301 1.00 71.44 486 ALA A N 1
ATOM 3918 C CA . ALA A 1 915 ? 100.927 121.999 121.063 1.00 60.20 486 ALA A CA 1
ATOM 3919 C C . ALA A 1 915 ? 101.084 122.453 122.510 1.00 49.37 486 ALA A C 1
ATOM 3920 O O . ALA A 1 915 ? 102.196 122.571 123.035 1.00 49.83 486 ALA A O 1
ATOM 3922 N N . THR A 1 916 ? 99.954 122.727 123.140 1.00 37.73 487 THR A N 1
ATOM 3923 C CA . THR A 1 916 ? 99.912 123.160 124.521 1.00 27.12 487 THR A CA 1
ATOM 3924 C C . THR A 1 916 ? 98.795 122.410 125.218 1.00 23.78 487 THR A C 1
ATOM 3925 O O . THR A 1 916 ? 97.816 122.010 124.591 1.00 37.60 487 THR A O 1
ATOM 3929 N N . ALA A 1 917 ? 98.932 122.214 126.507 1.00 17.49 488 ALA A N 1
ATOM 3930 C CA . ALA A 1 917 ? 97.918 121.439 127.180 1.00 16.59 488 ALA A CA 1
ATOM 3931 C C . ALA A 1 917 ? 96.622 122.205 127.195 1.00 15.27 488 ALA A C 1
ATOM 3932 O O . ALA A 1 917 ? 96.607 123.426 127.261 1.00 23.49 488 ALA A O 1
ATOM 3934 N N . VAL A 1 918 ? 95.531 121.487 127.111 1.00 15.30 489 VAL A N 1
ATOM 3935 C CA . VAL A 1 918 ? 94.274 122.122 127.310 1.00 15.30 489 VAL A CA 1
ATOM 3936 C C . VAL A 1 918 ? 94.116 122.439 128.775 1.00 21.22 489 VAL A C 1
ATOM 3937 O O . VAL A 1 918 ? 94.676 121.767 129.644 1.00 29.33 489 VAL A O 1
ATOM 3941 N N . GLU A 1 919 ? 93.280 123.431 129.055 1.00 25.15 490 GLU A N 1
ATOM 3942 C CA . GLU A 1 919 ? 93.069 123.917 130.411 1.00 22.46 490 GLU A CA 1
ATOM 3943 C C . GLU A 1 919 ? 92.521 122.817 131.301 1.00 25.81 490 GLU A C 1
ATOM 3944 O O . GLU A 1 919 ? 92.022 121.801 130.827 1.00 37.81 490 GLU A O 1
ATOM 3950 N N . ARG A 1 920 ? 92.600 123.035 132.613 1.00 26.56 491 ARG A N 1
ATOM 3951 C CA . ARG A 1 920 ? 92.242 121.992 133.576 1.00 31.09 491 ARG A CA 1
ATOM 3952 C C . ARG A 1 920 ? 90.772 121.605 133.511 1.00 40.60 491 ARG A C 1
ATOM 3953 O O . ARG A 1 920 ? 90.430 120.445 133.766 1.00 43.85 491 ARG A O 1
ATOM 3961 N N . THR A 1 921 ? 89.887 122.552 133.219 1.00 35.39 492 THR A N 1
ATOM 3962 C CA . THR A 1 921 ? 88.480 122.209 133.220 1.00 24.76 492 THR A CA 1
ATOM 3963 C C . THR A 1 921 ? 88.167 121.183 132.152 1.00 35.30 492 THR A C 1
ATOM 3964 O O . THR A 1 921 ? 87.252 120.374 132.322 1.00 49.48 492 THR A O 1
ATOM 3968 N N . CYS A 1 922 ? 88.929 121.166 131.073 1.00 33.82 493 CYS A N 1
ATOM 3969 C CA . CYS A 1 922 ? 88.703 120.254 129.961 1.00 32.57 493 CYS A CA 1
ATOM 3970 C C . CYS A 1 922 ? 89.936 119.399 129.689 1.00 39.02 493 CYS A C 1
ATOM 3971 O O . CYS A 1 922 ? 90.271 119.113 128.536 1.00 45.37 493 CYS A O 1
ATOM 3974 N N . TRP A 1 923 ? 90.632 118.976 130.750 1.00 36.76 494 TRP A N 1
ATOM 3975 C CA . TRP A 1 923 ? 91.900 118.265 130.576 1.00 32.34 494 TRP A CA 1
ATOM 3976 C C . TRP A 1 923 ? 91.724 116.932 129.878 1.00 34.25 494 TRP A C 1
ATOM 3977 O O . TRP A 1 923 ? 92.595 116.521 129.103 1.00 41.23 494 TRP A O 1
ATOM 3988 N N . ASP A 1 924 ? 90.623 116.246 130.133 1.00 34.31 495 ASP A N 1
ATOM 3989 C CA . ASP A 1 924 ? 90.398 114.939 129.559 1.00 28.01 495 ASP A CA 1
ATOM 3990 C C . ASP A 1 924 ? 89.790 115.029 128.213 1.00 25.99 495 ASP A C 1
ATOM 3991 O O . ASP A 1 924 ? 89.305 114.025 127.701 1.00 40.89 495 ASP A O 1
ATOM 3996 N N . ALA A 1 925 ? 89.742 116.204 127.647 1.00 27.91 496 ALA A N 1
ATOM 3997 C CA . ALA A 1 925 ? 89.258 116.244 126.295 1.00 31.84 496 ALA A CA 1
ATOM 3998 C C . ALA A 1 925 ? 90.235 115.624 125.331 1.00 27.61 496 ALA A C 1
ATOM 3999 O O . ALA A 1 925 ? 89.841 115.323 124.207 1.00 43.50 496 ALA A O 1
ATOM 4001 N N . VAL A 1 926 ? 91.486 115.413 125.721 1.00 23.80 497 VAL A N 1
ATOM 4002 C CA . VAL A 1 926 ? 92.423 114.912 124.727 1.00 31.87 497 VAL A CA 1
ATOM 4003 C C . VAL A 1 926 ? 92.247 113.430 124.441 1.00 38.92 497 VAL A C 1
ATOM 4004 O O . VAL A 1 926 ? 92.620 112.982 123.360 1.00 46.27 497 VAL A O 1
ATOM 4008 N N . PHE A 1 927 ? 91.695 112.654 125.362 1.00 38.69 498 PHE A N 1
ATOM 4009 C CA . PHE A 1 927 ? 91.486 111.232 125.133 1.00 37.17 498 PHE A CA 1
ATOM 4010 C C . PHE A 1 927 ? 90.193 110.989 124.388 1.00 48.32 498 PHE A C 1
ATOM 4011 O O . PHE A 1 927 ? 89.190 111.662 124.646 1.00 55.57 498 PHE A O 1
ATOM 4019 N N . GLU A 1 928 ? 90.201 109.999 123.468 1.00 47.55 499 GLU A N 1
ATOM 4020 C CA . GLU A 1 928 ? 89.020 109.926 122.622 1.00 44.81 499 GLU A CA 1
ATOM 4021 C C . GLU A 1 928 ? 87.875 109.256 123.366 1.00 33.82 499 GLU A C 1
ATOM 4022 O O . GLU A 1 928 ? 88.097 108.323 124.129 1.00 51.44 499 GLU A O 1
ATOM 4028 N N . PRO A 1 929 ? 86.644 109.691 123.136 1.00 31.23 500 PRO A N 1
ATOM 4029 C CA . PRO A 1 929 ? 85.568 109.392 124.096 1.00 41.49 500 PRO A CA 1
ATOM 4030 C C . PRO A 1 929 ? 85.250 107.916 124.277 1.00 53.09 500 PRO A C 1
ATOM 4031 O O . PRO A 1 929 ? 84.853 107.515 125.383 1.00 52.77 500 PRO A O 1
ATOM 4035 N N . ASN A 1 930 ? 85.395 107.096 123.231 1.00 55.51 501 ASN A N 1
ATOM 4036 C CA . ASN A 1 930 ? 85.079 105.671 123.350 1.00 54.68 501 ASN A CA 1
ATOM 4037 C C . ASN A 1 930 ? 86.057 104.942 124.281 1.00 56.78 501 ASN A C 1
ATOM 4038 O O . ASN A 1 930 ? 85.629 104.172 125.151 1.00 59.05 501 ASN A O 1
ATOM 4043 N N . VAL A 1 931 ? 87.372 105.154 124.112 1.00 44.68 502 VAL A N 1
ATOM 4044 C CA . VAL A 1 931 ? 88.324 104.547 125.042 1.00 35.08 502 VAL A CA 1
ATOM 4045 C C . VAL A 1 931 ? 88.211 105.188 126.407 1.00 42.10 502 VAL A C 1
ATOM 4046 O O . VAL A 1 931 ? 88.390 104.523 127.436 1.00 47.97 502 VAL A O 1
ATOM 4050 N N . LEU A 1 932 ? 87.906 106.480 126.445 1.00 43.18 503 LEU A N 1
ATOM 4051 C CA . LEU A 1 932 ? 87.730 107.163 127.714 1.00 36.54 503 LEU A CA 1
ATOM 4052 C C . LEU A 1 932 ? 86.537 106.616 128.460 1.00 33.97 503 LEU A C 1
ATOM 4053 O O . LEU A 1 932 ? 86.545 106.569 129.690 1.00 42.35 503 LEU A O 1
ATOM 4058 N N . GLY A 1 933 ? 85.517 106.176 127.746 1.00 35.58 504 GLY A N 1
ATOM 4059 C CA . GLY A 1 933 ? 84.394 105.543 128.396 1.00 40.46 504 GLY A CA 1
ATOM 4060 C C . GLY A 1 933 ? 83.295 106.475 128.855 1.00 47.54 504 GLY A C 1
ATOM 4061 O O . GLY A 1 933 ? 82.313 106.002 129.440 1.00 50.09 504 GLY A O 1
ATOM 4062 N N . TYR A 1 934 ? 83.427 107.777 128.626 1.00 46.70 505 TYR A N 1
ATOM 4063 C CA . TYR A 1 934 ? 82.370 108.743 128.900 1.00 45.57 505 TYR A CA 1
ATOM 4064 C C . TYR A 1 934 ? 82.647 109.972 128.055 1.00 54.47 505 TYR A C 1
ATOM 4065 O O . TYR A 1 934 ? 83.790 110.232 127.669 1.00 59.47 505 TYR A O 1
ATOM 4074 N N . ASN A 1 935 ? 81.602 110.730 127.783 1.00 53.95 506 ASN A N 1
ATOM 4075 C CA . ASN A 1 935 ? 82.025 111.849 126.948 1.00 52.27 506 ASN A CA 1
ATOM 4076 C C . ASN A 1 935 ? 82.535 112.989 127.817 1.00 53.43 506 ASN A C 1
ATOM 4077 O O . ASN A 1 935 ? 81.974 113.251 128.886 1.00 58.58 506 ASN A O 1
ATOM 4082 N N . PRO A 1 936 ? 83.602 113.658 127.394 1.00 51.06 507 PRO A N 1
ATOM 4083 C CA . PRO A 1 936 ? 84.202 114.717 128.226 1.00 50.42 507 PRO A CA 1
ATOM 4084 C C . PRO A 1 936 ? 83.236 115.874 128.403 1.00 53.82 507 PRO A C 1
ATOM 4085 O O . PRO A 1 936 ? 82.765 116.447 127.411 1.00 62.60 507 PRO A O 1
ATOM 4089 N N . PRO A 1 937 ? 82.904 116.243 129.642 1.00 44.04 508 PRO A N 1
ATOM 4090 C CA . PRO A 1 937 ? 81.819 117.216 129.842 1.00 43.53 508 PRO A CA 1
ATOM 4091 C C . PRO A 1 937 ? 82.076 118.555 129.201 1.00 58.67 508 PRO A C 1
ATOM 4092 O O . PRO A 1 937 ? 81.117 119.218 128.783 1.00 68.47 508 PRO A O 1
ATOM 4096 N N . HIS A 1 938 ? 83.327 118.984 129.104 1.00 55.50 509 HIS A N 1
ATOM 4097 C CA . HIS A 1 938 ? 83.649 120.277 128.515 1.00 53.81 509 HIS A CA 1
ATOM 4098 C C . HIS A 1 938 ? 84.568 120.059 127.336 1.00 44.11 509 HIS A C 1
ATOM 4099 O O . HIS A 1 938 ? 85.661 119.508 127.483 1.00 52.88 509 HIS A O 1
ATOM 4106 N N . LYS A 1 939 ? 84.116 120.470 126.172 1.00 52.52 510 LYS A N 1
ATOM 4107 C CA . LYS A 1 939 ? 84.996 120.390 125.035 1.00 57.11 510 LYS A CA 1
ATOM 4108 C C . LYS A 1 939 ? 86.045 121.473 125.152 1.00 49.10 510 LYS A C 1
ATOM 4109 O O . LYS A 1 939 ? 85.979 122.351 126.013 1.00 51.24 510 LYS A O 1
ATOM 4115 N N . PHE A 1 940 ? 87.029 121.394 124.277 1.00 58.46 511 PHE A N 1
ATOM 4116 C CA . PHE A 1 940 ? 88.079 122.393 124.182 1.00 73.85 511 PHE A CA 1
ATOM 4117 C C . PHE A 1 940 ? 88.026 123.028 122.801 1.00 85.59 511 PHE A C 1
ATOM 4118 O O . PHE A 1 940 ? 87.729 122.351 121.811 1.00 87.50 511 PHE A O 1
ATOM 4126 N N . SER A 1 941 ? 88.291 124.339 122.743 1.00 92.17 512 SER A N 1
ATOM 4127 C CA . SER A 1 941 ? 88.220 125.064 121.472 1.00 103.57 512 SER A CA 1
ATOM 4128 C C . SER A 1 941 ? 89.325 124.621 120.512 1.00 95.79 512 SER A C 1
ATOM 4129 O O . SER A 1 941 ? 89.066 124.327 119.338 1.00 94.67 512 SER A O 1
ATOM 4132 N N . THR A 1 942 ? 90.563 124.580 120.994 1.00 89.28 513 THR A N 1
ATOM 4133 C CA . THR A 1 942 ? 91.737 124.188 120.225 1.00 84.79 513 THR A CA 1
ATOM 4134 C C . THR A 1 942 ? 92.903 124.002 121.172 1.00 89.61 513 THR A C 1
ATOM 4135 O O . THR A 1 942 ? 92.996 124.666 122.212 1.00 89.76 513 THR A O 1
ATOM 4139 N N . LYS A 1 943 ? 93.798 123.102 120.790 1.00 88.52 514 LYS A N 1
ATOM 4140 C CA . LYS A 1 943 ? 95.030 122.875 121.524 1.00 84.31 514 LYS A CA 1
ATOM 4141 C C . LYS A 1 943 ? 96.221 123.431 120.761 1.00 80.54 514 LYS A C 1
ATOM 4142 O O . LYS A 1 943 ? 97.368 123.241 121.179 1.00 77.42 514 LYS A O 1
ATOM 4148 N N . ARG A 1 944 ? 95.978 124.133 119.665 1.00 66.19 515 ARG A N 1
ATOM 4149 C CA . ARG A 1 944 ? 97.067 124.622 118.847 1.00 61.54 515 ARG A CA 1
ATOM 4150 C C . ARG A 1 944 ? 97.474 126.001 119.327 1.00 53.41 515 ARG A C 1
ATOM 4151 O O . ARG A 1 944 ? 96.623 126.793 119.736 1.00 61.67 515 ARG A O 1
ATOM 4159 N N . VAL A 1 945 ? 98.777 126.272 119.311 1.00 50.37 516 VAL A N 1
ATOM 4160 C CA . VAL A 1 945 ? 99.290 127.566 119.759 1.00 49.38 516 VAL A CA 1
ATOM 4161 C C . VAL A 1 945 ? 99.012 128.696 118.770 1.00 54.95 516 VAL A C 1
ATOM 4162 O O . VAL A 1 945 ? 98.834 129.837 119.219 1.00 59.28 516 VAL A O 1
ATOM 4166 N N . PRO A 1 946 ? 98.994 128.494 117.443 1.00 48.25 517 PRO A N 1
ATOM 4167 C CA . PRO A 1 946 ? 98.739 129.660 116.598 1.00 38.42 517 PRO A CA 1
ATOM 4168 C C . PRO A 1 946 ? 97.322 130.146 116.698 1.00 38.76 517 PRO A C 1
ATOM 4169 O O . PRO A 1 946 ? 97.102 131.360 116.785 1.00 53.63 517 PRO A O 1
ATOM 4173 N N . GLU A 1 947 ? 96.348 129.248 116.693 1.00 37.64 518 GLU A N 1
ATOM 4174 C CA . GLU A 1 947 ? 94.985 129.711 116.874 1.00 44.66 518 GLU A CA 1
ATOM 4175 C C . GLU A 1 947 ? 94.803 130.344 118.245 1.00 47.15 518 GLU A C 1
ATOM 4176 O O . GLU A 1 947 ? 94.082 131.335 118.378 1.00 55.74 518 GLU A O 1
ATOM 4182 N N . GLN A 1 948 ? 95.450 129.798 119.277 1.00 46.08 519 GLN A N 1
ATOM 4183 C CA . GLN A 1 948 ? 95.345 130.405 120.603 1.00 51.19 519 GLN A CA 1
ATOM 4184 C C . GLN A 1 948 ? 95.937 131.815 120.618 1.00 54.24 519 GLN A C 1
ATOM 4185 O O . GLN A 1 948 ? 95.348 132.737 121.195 1.00 58.76 519 GLN A O 1
ATOM 4191 N N . PHE A 1 949 ? 97.108 132.001 120.002 1.00 43.81 520 PHE A N 1
ATOM 4192 C CA . PHE A 1 949 ? 97.722 133.322 119.952 1.00 34.42 520 PHE A CA 1
ATOM 4193 C C . PHE A 1 949 ? 96.855 134.301 119.212 1.00 35.52 520 PHE A C 1
ATOM 4194 O O . PHE A 1 949 ? 96.766 135.471 119.585 1.00 47.56 520 PHE A O 1
ATOM 4202 N N . LEU A 1 950 ? 96.268 133.868 118.119 1.00 34.62 521 LEU A N 1
ATOM 4203 C CA . LEU A 1 950 ? 95.384 134.777 117.450 1.00 30.87 521 LEU A CA 1
ATOM 4204 C C . LEU A 1 950 ? 94.114 134.994 118.236 1.00 37.44 521 LEU A C 1
ATOM 4205 O O . LEU A 1 950 ? 93.466 136.026 118.058 1.00 53.84 521 LEU A O 1
ATOM 4210 N N . GLU A 1 951 ? 93.732 134.081 119.103 1.00 36.76 522 GLU A N 1
ATOM 4211 C CA . GLU A 1 951 ? 92.469 134.293 119.792 1.00 44.30 522 GLU A CA 1
ATOM 4212 C C . GLU A 1 951 ? 92.602 135.146 121.040 1.00 53.72 522 GLU A C 1
ATOM 4213 O O . GLU A 1 951 ? 91.581 135.509 121.634 1.00 59.92 522 GLU A O 1
ATOM 4219 N N . GLN A 1 952 ? 93.819 135.477 121.452 1.00 49.31 523 GLN A N 1
ATOM 4220 C CA . GLN A 1 952 ? 94.035 136.173 122.712 1.00 45.09 523 GLN A CA 1
ATOM 4221 C C . GLN A 1 952 ? 93.946 137.669 122.454 1.00 53.20 523 GLN A C 1
ATOM 4222 O O . GLN A 1 952 ? 94.844 138.252 121.840 1.00 53.12 523 GLN A O 1
ATOM 4228 N N . GLU A 1 953 ? 92.866 138.296 122.928 1.00 58.10 524 GLU A N 1
ATOM 4229 C CA . GLU A 1 953 ? 92.674 139.722 122.678 1.00 50.53 524 GLU A CA 1
ATOM 4230 C C . GLU A 1 953 ? 93.707 140.540 123.418 1.00 45.43 524 GLU A C 1
ATOM 4231 O O . GLU A 1 953 ? 94.622 141.113 122.816 1.00 46.46 524 GLU A O 1
ATOM 4237 N N . ASN A 1 954 ? 93.622 140.539 124.740 1.00 51.45 525 ASN A N 1
ATOM 4238 C CA . ASN A 1 954 ? 94.514 141.352 125.554 1.00 61.01 525 ASN A CA 1
ATOM 4239 C C . ASN A 1 954 ? 95.880 140.672 125.641 1.00 54.44 525 ASN A C 1
ATOM 4240 O O . ASN A 1 954 ? 96.325 140.209 126.694 1.00 58.72 525 ASN A O 1
ATOM 4245 N N . PHE A 1 955 ? 96.558 140.608 124.507 1.00 35.09 526 PHE A N 1
ATOM 4246 C CA . PHE A 1 955 ? 97.878 140.029 124.507 1.00 27.53 526 PHE A CA 1
ATOM 4247 C C . PHE A 1 955 ? 98.890 141.139 124.471 1.00 27.86 526 PHE A C 1
ATOM 4248 O O . PHE A 1 955 ? 98.824 142.000 123.598 1.00 43.11 526 PHE A O 1
ATOM 4256 N N . SER A 1 956 ? 99.831 141.109 125.392 1.00 27.29 527 SER A N 1
ATOM 4257 C CA . SER A 1 956 ? 100.981 141.987 125.284 1.00 35.38 527 SER A CA 1
ATOM 4258 C C . SER A 1 956 ? 102.012 141.510 126.284 1.00 52.55 527 SER A C 1
ATOM 4259 O O . SER A 1 956 ? 101.689 140.765 127.210 1.00 57.99 527 SER A O 1
ATOM 4262 N N . ILE A 1 957 ? 103.254 141.963 126.117 1.00 47.11 528 ILE A N 1
ATOM 4263 C CA . ILE A 1 957 ? 104.312 141.439 126.972 1.00 36.47 528 ILE A CA 1
ATOM 4264 C C . ILE A 1 957 ? 104.124 141.879 128.412 1.00 39.76 528 ILE A C 1
ATOM 4265 O O . ILE A 1 957 ? 104.284 141.082 129.343 1.00 51.79 528 ILE A O 1
ATOM 4270 N N . GLU A 1 958 ? 103.784 143.139 128.633 1.00 41.16 529 GLU A N 1
ATOM 4271 C CA . GLU A 1 958 ? 103.469 143.525 129.997 1.00 40.03 529 GLU A CA 1
ATOM 4272 C C . GLU A 1 958 ? 102.253 142.777 130.497 1.00 41.71 529 GLU A C 1
ATOM 4273 O O . GLU A 1 958 ? 102.092 142.597 131.704 1.00 49.74 529 GLU A O 1
ATOM 4279 N N . ASN A 1 959 ? 101.395 142.307 129.598 1.00 41.28 530 ASN A N 1
ATOM 4280 C CA . ASN A 1 959 ? 100.245 141.542 130.059 1.00 41.42 530 ASN A CA 1
ATOM 4281 C C . ASN A 1 959 ? 100.614 140.101 130.390 1.00 40.20 530 ASN A C 1
ATOM 4282 O O . ASN A 1 959 ? 100.045 139.523 131.320 1.00 49.83 530 ASN A O 1
ATOM 4287 N N . VAL A 1 960 ? 101.567 139.513 129.665 1.00 33.46 531 VAL A N 1
ATOM 4288 C CA . VAL A 1 960 ? 102.156 138.250 130.099 1.00 27.14 531 VAL A CA 1
ATOM 4289 C C . VAL A 1 960 ? 102.760 138.406 131.482 1.00 38.41 531 VAL A C 1
ATOM 4290 O O . VAL A 1 960 ? 102.574 137.557 132.362 1.00 47.25 531 VAL A O 1
ATOM 4294 N N . LEU A 1 961 ? 103.509 139.484 131.695 1.00 42.03 532 LEU A N 1
ATOM 4295 C CA . LEU A 1 961 ? 104.089 139.705 133.012 1.00 38.31 532 LEU A CA 1
ATOM 4296 C C . LEU A 1 961 ? 103.014 139.886 134.071 1.00 39.39 532 LEU A C 1
ATOM 4297 O O . LEU A 1 961 ? 103.185 139.434 135.199 1.00 50.71 532 LEU A O 1
ATOM 4302 N N . SER A 1 962 ? 101.931 140.590 133.764 1.00 36.19 533 SER A N 1
ATOM 4303 C CA . SER A 1 962 ? 100.903 140.752 134.784 1.00 37.97 533 SER A CA 1
ATOM 4304 C C . SER A 1 962 ? 100.205 139.437 135.066 1.00 45.32 533 SER A C 1
ATOM 4305 O O . SER A 1 962 ? 99.685 139.235 136.167 1.00 55.66 533 SER A O 1
ATOM 4308 N N . TYR A 1 963 ? 100.146 138.552 134.074 1.00 43.39 534 TYR A N 1
ATOM 4309 C CA . TYR A 1 963 ? 99.684 137.188 134.316 1.00 45.83 534 TYR A CA 1
ATOM 4310 C C . TYR A 1 963 ? 100.618 136.447 135.260 1.00 52.17 534 TYR A C 1
ATOM 4311 O O . TYR A 1 963 ? 100.163 135.717 136.150 1.00 53.31 534 TYR A O 1
ATOM 4320 N N . ALA A 1 964 ? 101.931 136.606 135.065 1.00 51.01 535 ALA A N 1
ATOM 4321 C CA . ALA A 1 964 ? 102.896 135.920 135.921 1.00 43.90 535 ALA A CA 1
ATOM 4322 C C . ALA A 1 964 ? 102.888 136.519 137.326 1.00 34.08 535 ALA A C 1
ATOM 4323 O O . ALA A 1 964 ? 102.522 135.854 138.298 1.00 39.05 535 ALA A O 1
ATOM 4325 N N . GLN A 1 965 ? 103.232 137.793 137.440 1.00 31.55 536 GLN A N 1
ATOM 4326 C CA . GLN A 1 965 ? 103.392 138.395 138.748 1.00 28.02 536 GLN A CA 1
ATOM 4327 C C . GLN A 1 965 ? 102.159 138.216 139.565 1.00 28.17 536 GLN A C 1
ATOM 4328 O O . GLN A 1 965 ? 102.233 138.043 140.780 1.00 41.40 536 GLN A O 1
ATOM 4334 N N . LYS A 1 966 ? 101.023 138.253 138.935 1.00 30.90 537 LYS A N 1
ATOM 4335 C CA . LYS A 1 966 ? 99.856 138.103 139.763 1.00 47.51 537 LYS A CA 1
ATOM 4336 C C . LYS A 1 966 ? 99.556 136.654 140.068 1.00 52.74 537 LYS A C 1
ATOM 4337 O O . LYS A 1 966 ? 98.478 136.356 140.601 1.00 58.60 537 LYS A O 1
ATOM 4343 N N . LEU A 1 967 ? 100.483 135.751 139.756 1.00 50.74 538 LEU A N 1
ATOM 4344 C CA . LEU A 1 967 ? 100.326 134.335 140.081 1.00 52.14 538 LEU A CA 1
ATOM 4345 C C . LEU A 1 967 ? 99.110 133.742 139.380 1.00 45.31 538 LEU A C 1
ATOM 4346 O O . LEU A 1 967 ? 98.459 132.832 139.894 1.00 53.93 538 LEU A O 1
ATOM 4351 N N . GLU A 1 968 ? 98.772 134.260 138.207 1.00 42.42 539 GLU A N 1
ATOM 4352 C CA . GLU A 1 968 ? 97.614 133.710 137.536 1.00 46.50 539 GLU A CA 1
ATOM 4353 C C . GLU A 1 968 ? 97.862 132.283 137.091 1.00 48.79 539 GLU A C 1
ATOM 4354 O O . GLU A 1 968 ? 96.900 131.548 136.847 1.00 55.57 539 GLU A O 1
ATOM 4360 N N . TYR A 1 969 ? 99.114 131.848 137.018 1.00 35.31 540 TYR A N 1
ATOM 4361 C CA . TYR A 1 969 ? 99.294 130.464 136.631 1.00 30.94 540 TYR A CA 1
ATOM 4362 C C . TYR A 1 969 ? 98.888 129.493 137.720 1.00 29.60 540 TYR A C 1
ATOM 4363 O O . TYR A 1 969 ? 98.839 128.291 137.463 1.00 41.20 540 TYR A O 1
ATOM 4372 N N . LEU A 1 970 ? 98.572 129.961 138.904 1.00 27.74 541 LEU A N 1
ATOM 4373 C CA . LEU A 1 970 ? 98.042 129.071 139.913 1.00 27.82 541 LEU A CA 1
ATOM 4374 C C . LEU A 1 970 ? 96.537 129.019 139.888 1.00 34.75 541 LEU A C 1
ATOM 4375 O O . LEU A 1 970 ? 95.938 128.416 140.781 1.00 48.60 541 LEU A O 1
ATOM 4380 N N . LEU A 1 971 ? 95.902 129.654 138.922 1.00 33.76 542 LEU A N 1
ATOM 4381 C CA . LEU A 1 971 ? 94.455 129.609 138.888 1.00 36.54 542 LEU A CA 1
ATOM 4382 C C . LEU A 1 971 ? 93.998 128.189 138.587 1.00 39.65 542 LEU A C 1
ATOM 4383 O O . LEU A 1 971 ? 94.720 127.427 137.939 1.00 49.23 542 LEU A O 1
ATOM 4388 N N . PRO A 1 972 ? 92.801 127.815 139.027 1.00 31.48 543 PRO A N 1
ATOM 4389 C CA . PRO A 1 972 ? 92.350 126.436 138.816 1.00 33.91 543 PRO A CA 1
ATOM 4390 C C . PRO A 1 972 ? 92.379 126.025 137.368 1.00 40.64 543 PRO A C 1
ATOM 4391 O O . PRO A 1 972 ? 92.761 124.894 137.052 1.00 46.34 543 PRO A O 1
ATOM 4395 N N . GLN A 1 973 ? 92.001 126.911 136.463 1.00 37.78 544 GLN A N 1
ATOM 4396 C CA . GLN A 1 973 ? 91.936 126.452 135.095 1.00 34.87 544 GLN A CA 1
ATOM 4397 C C . GLN A 1 973 ? 93.309 126.272 134.493 1.00 33.38 544 GLN A C 1
ATOM 4398 O O . GLN A 1 973 ? 93.423 125.619 133.453 1.00 49.69 544 GLN A O 1
ATOM 4404 N N . TYR A 1 974 ? 94.355 126.817 135.083 1.00 24.08 545 TYR A N 1
ATOM 4405 C CA . TYR A 1 974 ? 95.646 126.659 134.443 1.00 27.89 545 TYR A CA 1
ATOM 4406 C C . TYR A 1 974 ? 96.544 125.674 135.164 1.00 39.25 545 TYR A C 1
ATOM 4407 O O . TYR A 1 974 ? 97.716 125.537 134.798 1.00 46.23 545 TYR A O 1
ATOM 4416 N N . ARG A 1 975 ? 96.038 124.984 136.182 1.00 37.69 546 ARG A N 1
ATOM 4417 C CA . ARG A 1 975 ? 96.779 123.889 136.802 1.00 32.80 546 ARG A CA 1
ATOM 4418 C C . ARG A 1 975 ? 96.565 122.624 135.967 1.00 40.84 546 ARG A C 1
ATOM 4419 O O . ARG A 1 975 ? 95.811 121.719 136.330 1.00 39.92 546 ARG A O 1
ATOM 4427 N N . ASN A 1 976 ? 97.194 122.599 134.790 1.00 36.40 547 ASN A N 1
ATOM 4428 C CA . ASN A 1 976 ? 97.184 121.415 133.946 1.00 22.54 547 ASN A CA 1
ATOM 4429 C C . ASN A 1 976 ? 98.550 121.203 133.349 1.00 23.53 547 ASN A C 1
ATOM 4430 O O . ASN A 1 976 ? 99.276 122.159 133.084 1.00 36.22 547 ASN A O 1
ATOM 4435 N N . PHE A 1 977 ? 98.880 119.949 133.099 1.00 21.20 548 PHE A N 1
ATOM 4436 C CA . PHE A 1 977 ? 100.183 119.636 132.553 1.00 18.60 548 PHE A CA 1
ATOM 4437 C C . PHE A 1 977 ? 100.186 118.254 131.972 1.00 24.80 548 PHE A C 1
ATOM 4438 O O . PHE A 1 977 ? 99.708 117.324 132.615 1.00 36.42 548 PHE A O 1
ATOM 4446 N N . SER A 1 978 ? 100.789 118.089 130.809 1.00 20.04 549 SER A N 1
ATOM 4447 C CA . SER A 1 978 ? 100.569 116.826 130.126 1.00 21.57 549 SER A CA 1
ATOM 4448 C C . SER A 1 978 ? 101.761 116.450 129.279 1.00 25.45 549 SER A C 1
ATOM 4449 O O . SER A 1 978 ? 102.134 117.194 128.370 1.00 39.53 549 SER A O 1
ATOM 4452 N N . PHE A 1 979 ? 102.328 115.291 129.541 1.00 25.05 550 PHE A N 1
ATOM 4453 C CA . PHE A 1 979 ? 103.524 114.930 128.815 1.00 24.66 550 PHE A CA 1
ATOM 4454 C C . PHE A 1 979 ? 103.157 114.465 127.424 1.00 19.34 550 PHE A C 1
ATOM 4455 O O . PHE A 1 979 ? 101.994 114.326 127.063 1.00 28.17 550 PHE A O 1
ATOM 4463 N N . SER A 1 980 ? 104.172 114.194 126.648 1.00 19.21 551 SER A N 1
ATOM 4464 C CA . SER A 1 980 ? 103.938 113.674 125.325 1.00 20.76 551 SER A CA 1
ATOM 4465 C C . SER A 1 980 ? 105.195 112.927 124.914 1.00 38.05 551 SER A C 1
ATOM 4466 O O . SER A 1 980 ? 106.285 113.508 124.915 1.00 44.73 551 SER A O 1
ATOM 4469 N N . LEU A 1 981 ? 105.062 111.653 124.586 1.00 29.54 552 LEU A N 1
ATOM 4470 C CA . LEU A 1 981 ? 106.243 110.861 124.323 1.00 19.89 552 LEU A CA 1
ATOM 4471 C C . LEU A 1 981 ? 107.017 111.469 123.178 1.00 19.77 552 LEU A C 1
ATOM 4472 O O . LEU A 1 981 ? 106.451 111.797 122.140 1.00 32.79 552 LEU A O 1
ATOM 4477 N N . LYS A 1 982 ? 108.301 111.661 123.382 1.00 24.69 553 LYS A N 1
ATOM 4478 C CA . LYS A 1 982 ? 109.173 112.056 122.289 1.00 35.94 553 LYS A CA 1
ATOM 4479 C C . LYS A 1 982 ? 109.392 110.912 121.311 1.00 42.33 553 LYS A C 1
ATOM 4480 O O . LYS A 1 982 ? 109.543 109.755 121.708 1.00 43.98 553 LYS A O 1
ATOM 4486 N N . GLU A 1 983 ? 109.467 111.255 120.030 1.00 38.75 554 GLU A N 1
ATOM 4487 C CA . GLU A 1 983 ? 109.654 110.280 118.973 1.00 34.64 554 GLU A CA 1
ATOM 4488 C C . GLU A 1 983 ? 111.121 110.144 118.617 1.00 40.09 554 GLU A C 1
ATOM 4489 O O . GLU A 1 983 ? 111.943 111.001 118.938 1.00 52.11 554 GLU A O 1
ATOM 4495 N N . LYS A 1 984 ? 111.435 109.050 117.924 1.00 46.01 555 LYS A N 1
ATOM 4496 C CA . LYS A 1 984 ? 112.799 108.722 117.512 1.00 49.53 555 LYS A CA 1
ATOM 4497 C C . LYS A 1 984 ? 113.761 108.713 118.694 1.00 50.26 555 LYS A C 1
ATOM 4498 O O . LYS A 1 984 ? 114.808 109.361 118.684 1.00 60.48 555 LYS A O 1
ATOM 4504 N N . GLU A 1 985 ? 113.396 107.968 119.727 1.00 50.59 556 GLU A N 1
ATOM 4505 C CA . GLU A 1 985 ? 114.197 107.856 120.938 1.00 54.08 556 GLU A CA 1
ATOM 4506 C C . GLU A 1 985 ? 114.394 106.376 121.224 1.00 61.66 556 GLU A C 1
ATOM 4507 O O . GLU A 1 985 ? 113.407 105.635 121.307 1.00 57.05 556 GLU A O 1
ATOM 4513 N N . LEU A 1 986 ? 115.652 105.938 121.386 1.00 51.43 557 LEU A N 1
ATOM 4514 C CA . LEU A 1 986 ? 115.857 104.541 121.754 1.00 39.08 557 LEU A CA 1
ATOM 4515 C C . LEU A 1 986 ? 115.537 104.213 123.200 1.00 48.73 557 LEU A C 1
ATOM 4516 O O . LEU A 1 986 ? 115.315 103.033 123.504 1.00 48.82 557 LEU A O 1
ATOM 4521 N N . ASN A 1 987 ? 115.490 105.198 124.090 1.00 41.64 558 ASN A N 1
ATOM 4522 C CA . ASN A 1 987 ? 115.220 104.884 125.474 1.00 34.84 558 ASN A CA 1
ATOM 4523 C C . ASN A 1 987 ? 113.740 104.670 125.647 1.00 39.66 558 ASN A C 1
ATOM 4524 O O . ASN A 1 987 ? 112.924 105.239 124.922 1.00 45.31 558 ASN A O 1
ATOM 4529 N N . VAL A 1 988 ? 113.398 103.816 126.602 1.00 51.29 559 VAL A N 1
ATOM 4530 C CA . VAL A 1 988 ? 112.030 103.684 127.084 1.00 47.27 559 VAL A CA 1
ATOM 4531 C C . VAL A 1 988 ? 111.497 105.092 127.311 1.00 48.58 559 VAL A C 1
ATOM 4532 O O . VAL A 1 988 ? 112.256 105.999 127.683 1.00 50.40 559 VAL A O 1
ATOM 4536 N N . GLY A 1 989 ? 110.213 105.296 127.030 1.00 45.26 560 GLY A N 1
ATOM 4537 C CA . GLY A 1 989 ? 109.688 106.621 126.716 1.00 59.44 560 GLY A CA 1
ATOM 4538 C C . GLY A 1 989 ? 110.237 107.837 127.457 1.00 55.20 560 GLY A C 1
ATOM 4539 O O . GLY A 1 989 ? 110.190 107.909 128.691 1.00 51.88 560 GLY A O 1
ATOM 4540 N N . ARG A 1 990 ? 110.763 108.803 126.710 1.00 43.37 561 ARG A N 1
ATOM 4541 C CA . ARG A 1 990 ? 111.190 110.069 127.268 1.00 40.88 561 ARG A CA 1
ATOM 4542 C C . ARG A 1 990 ? 110.199 111.137 126.822 1.00 48.26 561 ARG A C 1
ATOM 4543 O O . ARG A 1 990 ? 109.808 111.164 125.651 1.00 55.67 561 ARG A O 1
ATOM 4551 N N . THR A 1 991 ? 109.781 112.011 127.749 1.00 44.03 562 THR A N 1
ATOM 4552 C CA . THR A 1 991 ? 108.616 112.878 127.562 1.00 38.13 562 THR A CA 1
ATOM 4553 C C . THR A 1 991 ? 108.995 114.359 127.563 1.00 45.03 562 THR A C 1
ATOM 4554 O O . THR A 1 991 ? 109.983 114.757 128.185 1.00 55.74 562 THR A O 1
ATOM 4558 N N . PHE A 1 992 ? 108.195 115.188 126.880 1.00 39.83 563 PHE A N 1
ATOM 4559 C CA . PHE A 1 992 ? 108.341 116.639 126.954 1.00 35.93 563 PHE A CA 1
ATOM 4560 C C . PHE A 1 992 ? 107.038 117.294 127.361 1.00 25.69 563 PHE A C 1
ATOM 4561 O O . PHE A 1 992 ? 105.972 116.954 126.845 1.00 31.38 563 PHE A O 1
ATOM 4569 N N . GLY A 1 993 ? 107.136 118.266 128.250 1.00 23.77 564 GLY A N 1
ATOM 4570 C CA . GLY A 1 993 ? 105.946 118.815 128.854 1.00 31.27 564 GLY A CA 1
ATOM 4571 C C . GLY A 1 993 ? 105.145 119.723 127.932 1.00 31.27 564 GLY A C 1
ATOM 4572 O O . GLY A 1 993 ? 105.655 120.325 126.997 1.00 37.87 564 GLY A O 1
ATOM 4573 N N . LYS A 1 994 ? 103.862 119.821 128.215 1.00 19.76 565 LYS A N 1
ATOM 4574 C CA . LYS A 1 994 ? 102.996 120.792 127.590 1.00 14.82 565 LYS A CA 1
ATOM 4575 C C . LYS A 1 994 ? 102.175 121.454 128.681 1.00 29.19 565 LYS A C 1
ATOM 4576 O O . LYS A 1 994 ? 101.647 120.764 129.555 1.00 36.94 565 LYS A O 1
ATOM 4582 N N . LEU A 1 995 ? 102.029 122.778 128.618 1.00 33.09 566 LEU A N 1
ATOM 4583 C CA . LEU A 1 995 ? 101.370 123.623 129.613 1.00 26.92 566 LEU A CA 1
ATOM 4584 C C . LEU A 1 995 ? 100.201 124.374 128.987 1.00 26.05 566 LEU A C 1
ATOM 4585 O O . LEU A 1 995 ? 100.091 124.438 127.759 1.00 31.20 566 LEU A O 1
ATOM 4590 N N . PRO A 1 996 ? 99.294 124.921 129.787 1.00 19.55 567 PRO A N 1
ATOM 4591 C CA . PRO A 1 996 ? 98.179 125.656 129.205 1.00 17.66 567 PRO A CA 1
ATOM 4592 C C . PRO A 1 996 ? 98.699 126.913 128.566 1.00 30.91 567 PRO A C 1
ATOM 4593 O O . PRO A 1 996 ? 99.665 127.502 129.048 1.00 40.06 567 PRO A O 1
ATOM 4597 N N . TYR A 1 997 ? 98.037 127.337 127.487 1.00 33.02 568 TYR A N 1
ATOM 4598 C CA . TYR A 1 997 ? 98.593 128.384 126.633 1.00 28.66 568 TYR A CA 1
ATOM 4599 C C . TYR A 1 997 ? 99.097 129.586 127.406 1.00 27.94 568 TYR A C 1
ATOM 4600 O O . TYR A 1 997 ? 100.161 130.111 127.045 1.00 40.75 568 TYR A O 1
ATOM 4609 N N . PRO A 1 998 ? 98.439 130.061 128.449 1.00 18.49 569 PRO A N 1
ATOM 4610 C CA . PRO A 1 998 ? 98.992 131.221 129.125 1.00 22.70 569 PRO A CA 1
ATOM 4611 C C . PRO A 1 998 ? 100.240 130.886 129.922 1.00 47.05 569 PRO A C 1
ATOM 4612 O O . PRO A 1 998 ? 101.212 131.664 129.905 1.00 52.71 569 PRO A O 1
ATOM 4616 N N . THR A 1 999 ? 100.262 129.747 130.631 1.00 41.88 570 THR A N 1
ATOM 4617 C CA . THR A 1 999 ? 101.510 129.360 131.283 1.00 27.89 570 THR A CA 1
ATOM 4618 C C . THR A 1 999 ? 102.590 129.165 130.236 1.00 25.85 570 THR A C 1
ATOM 4619 O O . THR A 1 999 ? 103.755 129.456 130.494 1.00 39.94 570 THR A O 1
ATOM 4623 N N . ARG A 1 1000 ? 102.214 128.717 129.041 1.00 25.75 571 ARG A N 1
ATOM 4624 C CA . ARG A 1 1000 ? 103.182 128.564 127.971 1.00 25.53 571 ARG A CA 1
ATOM 4625 C C . ARG A 1 1000 ? 103.765 129.896 127.559 1.00 38.30 571 ARG A C 1
ATOM 4626 O O . ARG A 1 1000 ? 104.967 129.990 127.286 1.00 52.22 571 ARG A O 1
ATOM 4634 N N . ASN A 1 1001 ? 102.937 130.937 127.483 1.00 36.95 572 ASN A N 1
ATOM 4635 C CA . ASN A 1 1001 ? 103.485 132.264 127.220 1.00 35.52 572 ASN A CA 1
ATOM 4636 C C . ASN A 1 1001 ? 104.432 132.696 128.330 1.00 41.60 572 ASN A C 1
ATOM 4637 O O . ASN A 1 1001 ? 105.470 133.306 128.055 1.00 48.12 572 ASN A O 1
ATOM 4642 N N . VAL A 1 1002 ? 104.102 132.393 129.588 1.00 31.77 573 VAL A N 1
ATOM 4643 C CA . VAL A 1 1002 ? 105.024 132.762 130.659 1.00 24.39 573 VAL A CA 1
ATOM 4644 C C . VAL A 1 1002 ? 106.347 132.046 130.494 1.00 31.56 573 VAL A C 1
ATOM 4645 O O . VAL A 1 1002 ? 107.416 132.621 130.718 1.00 42.97 573 VAL A O 1
ATOM 4649 N N . GLN A 1 1003 ? 106.305 130.781 130.113 1.00 36.89 574 GLN A N 1
ATOM 4650 C CA . GLN A 1 1003 ? 107.552 130.057 129.909 1.00 37.86 574 GLN A CA 1
ATOM 4651 C C . GLN A 1 1003 ? 108.349 130.643 128.766 1.00 39.50 574 GLN A C 1
ATOM 4652 O O . GLN A 1 1003 ? 109.568 130.799 128.871 1.00 53.27 574 GLN A O 1
ATOM 4658 N N . THR A 1 1004 ? 107.689 130.973 127.665 1.00 35.12 575 THR A N 1
ATOM 4659 C CA . THR A 1 1004 ? 108.437 131.527 126.550 1.00 36.07 575 THR A CA 1
ATOM 4660 C C . THR A 1 1004 ? 109.028 132.875 126.915 1.00 34.57 575 THR A C 1
ATOM 4661 O O . THR A 1 1004 ? 110.149 133.199 126.514 1.00 41.69 575 THR A O 1
ATOM 4665 N N . LEU A 1 1005 ? 108.293 133.676 127.670 1.00 32.86 576 LEU A N 1
ATOM 4666 C CA . LEU A 1 1005 ? 108.844 134.951 128.088 1.00 28.35 576 LEU A CA 1
ATOM 4667 C C . LEU A 1 1005 ? 110.042 134.749 128.990 1.00 42.17 576 LEU A C 1
ATOM 4668 O O . LEU A 1 1005 ? 111.029 135.470 128.861 1.00 54.01 576 LEU A O 1
ATOM 4673 N N . CYS A 1 1006 ? 109.976 133.799 129.938 1.00 45.36 577 CYS A N 1
ATOM 4674 C CA . CYS A 1 1006 ? 111.108 133.598 130.853 1.00 38.02 577 CYS A CA 1
ATOM 4675 C C . CYS A 1 1006 ? 112.325 133.102 130.106 1.00 36.42 577 CYS A C 1
ATOM 4676 O O . CYS A 1 1006 ? 113.453 133.481 130.424 1.00 45.36 577 CYS A O 1
ATOM 4679 N N . GLU A 1 1007 ? 112.115 132.259 129.108 1.00 37.46 578 GLU A N 1
ATOM 4680 C CA . GLU A 1 1007 ? 113.242 131.791 128.326 1.00 36.58 578 GLU A CA 1
ATOM 4681 C C . GLU A 1 1007 ? 113.813 132.915 127.487 1.00 42.78 578 GLU A C 1
ATOM 4682 O O . GLU A 1 1007 ? 115.034 133.033 127.351 1.00 57.17 578 GLU A O 1
ATOM 4688 N N . ALA A 1 1008 ? 112.952 133.745 126.903 1.00 40.59 579 ALA A N 1
ATOM 4689 C CA . ALA A 1 1008 ? 113.451 134.862 126.115 1.00 43.22 579 ALA A CA 1
ATOM 4690 C C . ALA A 1 1008 ? 114.161 135.863 126.999 1.00 44.53 579 ALA A C 1
ATOM 4691 O O . ALA A 1 1008 ? 115.223 136.376 126.635 1.00 57.48 579 ALA A O 1
ATOM 4693 N N . LEU A 1 1009 ? 113.600 136.134 128.172 1.00 33.26 580 LEU A N 1
ATOM 4694 C CA . LEU A 1 1009 ? 114.223 137.068 129.084 1.00 32.00 580 LEU A CA 1
ATOM 4695 C C . LEU A 1 1009 ? 115.604 136.594 129.517 1.00 51.19 580 LEU A C 1
ATOM 4696 O O . LEU A 1 1009 ? 116.563 137.372 129.490 1.00 59.48 580 LEU A O 1
ATOM 4701 N N . LEU A 1 1010 ? 115.736 135.328 129.918 1.00 47.04 581 LEU A N 1
ATOM 4702 C CA . LEU A 1 1010 ? 117.032 134.851 130.391 1.00 36.02 581 LEU A CA 1
ATOM 4703 C C . LEU A 1 1010 ? 118.054 134.849 129.271 1.00 40.49 581 LEU A C 1
ATOM 4704 O O . LEU A 1 1010 ? 119.184 135.302 129.459 1.00 56.52 581 LEU A O 1
ATOM 4709 N N . ALA A 1 1011 ? 117.679 134.368 128.091 1.00 43.65 582 ALA A N 1
ATOM 4710 C CA . ALA A 1 1011 ? 118.660 134.245 127.016 1.00 55.94 582 ALA A CA 1
ATOM 4711 C C . ALA A 1 1011 ? 119.267 135.597 126.645 1.00 61.99 582 ALA A C 1
ATOM 4712 O O . ALA A 1 1011 ? 120.484 135.698 126.444 1.00 66.16 582 ALA A O 1
ATOM 4714 N N . ASP A 1 1012 ? 118.443 136.650 126.548 1.00 57.19 583 ASP A N 1
ATOM 4715 C CA . ASP A 1 1012 ? 118.960 137.968 126.172 1.00 59.75 583 ASP A CA 1
ATOM 4716 C C . ASP A 1 1012 ? 119.636 138.702 127.326 1.00 59.59 583 ASP A C 1
ATOM 4717 O O . ASP A 1 1012 ? 120.449 139.597 127.079 1.00 64.34 583 ASP A O 1
ATOM 4722 N N . GLY A 1 1013 ? 119.327 138.345 128.570 1.00 59.73 584 GLY A N 1
ATOM 4723 C CA . GLY A 1 1013 ? 119.857 139.007 129.749 1.00 51.06 584 GLY A CA 1
ATOM 4724 C C . GLY A 1 1013 ? 120.801 138.152 130.586 1.00 59.99 584 GLY A C 1
ATOM 4725 O O . GLY A 1 1013 ? 121.999 138.062 130.292 1.00 64.66 584 GLY A O 1
ATOM 4726 N N . LEU A 1 1014 ? 120.252 137.522 131.642 1.00 61.44 585 LEU A N 1
ATOM 4727 C CA . LEU A 1 1014 ? 121.044 136.872 132.694 1.00 53.34 585 LEU A CA 1
ATOM 4728 C C . LEU A 1 1014 ? 121.853 135.688 132.189 1.00 44.34 585 LEU A C 1
ATOM 4729 O O . LEU A 1 1014 ? 123.001 135.496 132.596 1.00 51.92 585 LEU A O 1
ATOM 4734 N N . ALA A 1 1015 ? 121.257 134.850 131.356 1.00 44.42 586 ALA A N 1
ATOM 4735 C CA . ALA A 1 1015 ? 121.959 133.657 130.932 1.00 45.52 586 ALA A CA 1
ATOM 4736 C C . ALA A 1 1015 ? 123.215 134.006 130.183 1.00 42.67 586 ALA A C 1
ATOM 4737 O O . ALA A 1 1015 ? 124.104 133.161 130.076 1.00 55.54 586 ALA A O 1
ATOM 4739 N N . LYS A 1 1016 ? 123.318 135.223 129.663 1.00 41.85 587 LYS A N 1
ATOM 4740 C CA . LYS A 1 1016 ? 124.598 135.606 129.092 1.00 54.08 587 LYS A CA 1
ATOM 4741 C C . LYS A 1 1016 ? 125.696 135.726 130.147 1.00 63.20 587 LYS A C 1
ATOM 4742 O O . LYS A 1 1016 ? 126.871 135.812 129.769 1.00 68.18 587 LYS A O 1
ATOM 4748 N N . ALA A 1 1017 ? 125.359 135.729 131.448 1.00 53.39 588 ALA A N 1
ATOM 4749 C CA . ALA A 1 1017 ? 126.383 135.743 132.497 1.00 49.83 588 ALA A CA 1
ATOM 4750 C C . ALA A 1 1017 ? 127.061 134.384 132.704 1.00 52.14 588 ALA A C 1
ATOM 4751 O O . ALA A 1 1017 ? 128.086 134.322 133.389 1.00 55.82 588 ALA A O 1
ATOM 4753 N N . PHE A 1 1018 ? 126.514 133.305 132.147 1.00 48.51 589 PHE A N 1
ATOM 4754 C CA . PHE A 1 1018 ? 127.089 131.966 132.238 1.00 37.52 589 PHE A CA 1
ATOM 4755 C C . PHE A 1 1018 ? 127.213 131.414 130.835 1.00 45.32 589 PHE A C 1
ATOM 4756 O O . PHE A 1 1018 ? 126.444 130.538 130.426 1.00 47.68 589 PHE A O 1
ATOM 4764 N N . PRO A 1 1019 ? 128.161 131.894 130.082 1.00 49.10 590 PRO A N 1
ATOM 4765 C CA . PRO A 1 1019 ? 128.236 131.510 128.677 1.00 54.01 590 PRO A CA 1
ATOM 4766 C C . PRO A 1 1019 ? 128.669 130.070 128.553 1.00 63.78 590 PRO A C 1
ATOM 4767 O O . PRO A 1 1019 ? 129.840 129.738 128.764 1.00 73.63 590 PRO A O 1
ATOM 4771 N N . SER A 1 1020 ? 127.732 129.200 128.223 1.00 70.17 591 SER A N 1
ATOM 4772 C CA . SER A 1 1020 ? 128.034 127.783 128.110 1.00 82.10 591 SER A CA 1
ATOM 4773 C C . SER A 1 1020 ? 128.316 127.355 126.679 1.00 77.17 591 SER A C 1
ATOM 4774 O O . SER A 1 1020 ? 128.546 126.170 126.430 1.00 78.94 591 SER A O 1
ATOM 4777 N N . ASN A 1 1021 ? 128.301 128.276 125.736 1.00 77.89 592 ASN A N 1
ATOM 4778 C CA . ASN A 1 1021 ? 128.610 127.908 124.369 1.00 92.94 592 ASN A CA 1
ATOM 4779 C C . ASN A 1 1021 ? 130.114 127.919 124.115 1.00 99.50 592 ASN A C 1
ATOM 4780 O O . ASN A 1 1021 ? 130.543 127.671 122.980 1.00 99.70 592 ASN A O 1
ATOM 4785 N N . MET A 1 1022 ? 130.921 128.183 125.146 1.00 90.05 593 MET A N 1
ATOM 4786 C CA . MET A 1 1022 ? 132.358 128.369 124.966 1.00 85.51 593 MET A CA 1
ATOM 4787 C C . MET A 1 1022 ? 132.973 127.045 124.568 1.00 84.94 593 MET A C 1
ATOM 4788 O O . MET A 1 1022 ? 133.201 126.176 125.411 1.00 90.90 593 MET A O 1
ATOM 4793 N N . MET A 1 1023 ? 133.246 126.887 123.282 1.00 81.16 594 MET A N 1
ATOM 4794 C CA . MET A 1 1023 ? 133.835 125.658 122.780 1.00 86.96 594 MET A CA 1
ATOM 4795 C C . MET A 1 1023 ? 135.345 125.719 122.953 1.00 88.03 594 MET A C 1
ATOM 4796 O O . MET A 1 1023 ? 135.981 126.707 122.569 1.00 93.13 594 MET A O 1
ATOM 4801 N N . VAL A 1 1024 ? 135.912 124.669 123.539 1.00 85.43 595 VAL A N 1
ATOM 4802 C CA . VAL A 1 1024 ? 137.334 124.617 123.853 1.00 90.14 595 VAL A CA 1
ATOM 4803 C C . VAL A 1 1024 ? 137.909 123.331 123.268 1.00 82.84 595 VAL A C 1
ATOM 4804 O O . VAL A 1 1024 ? 137.495 122.230 123.654 1.00 83.42 595 VAL A O 1
ATOM 4808 N N . VAL A 1 1025 ? 138.840 123.471 122.326 1.00 77.74 596 VAL A N 1
ATOM 4809 C CA . VAL A 1 1025 ? 139.693 122.376 121.872 1.00 72.60 596 VAL A CA 1
ATOM 4810 C C . VAL A 1 1025 ? 141.126 122.819 122.102 1.00 75.57 596 VAL A C 1
ATOM 4811 O O . VAL A 1 1025 ? 141.610 123.748 121.443 1.00 83.40 596 VAL A O 1
ATOM 4815 N N . THR A 1 1026 ? 141.810 122.156 123.029 1.00 70.44 597 THR A N 1
ATOM 4816 C CA . THR A 1 1026 ? 143.067 122.697 123.516 1.00 69.64 597 THR A CA 1
ATOM 4817 C C . THR A 1 1026 ? 144.174 122.607 122.472 1.00 76.98 597 THR A C 1
ATOM 4818 O O . THR A 1 1026 ? 145.048 123.481 122.426 1.00 88.47 597 THR A O 1
ATOM 4822 N N . GLU A 1 1027 ? 144.150 121.585 121.616 1.00 74.96 598 GLU A N 1
ATOM 4823 C CA . GLU A 1 1027 ? 145.275 121.355 120.707 1.00 83.94 598 GLU A CA 1
ATOM 4824 C C . GLU A 1 1027 ? 145.403 122.440 119.639 1.00 85.21 598 GLU A C 1
ATOM 4825 O O . GLU A 1 1027 ? 146.513 122.713 119.162 1.00 83.58 598 GLU A O 1
ATOM 4831 N N . ARG A 1 1028 ? 144.286 123.053 119.241 1.00 86.85 599 ARG A N 1
ATOM 4832 C CA . ARG A 1 1028 ? 144.305 124.015 118.144 1.00 86.61 599 ARG A CA 1
ATOM 4833 C C . ARG A 1 1028 ? 144.671 125.419 118.611 1.00 93.87 599 ARG A C 1
ATOM 4834 O O . ARG A 1 1028 ? 145.281 126.180 117.850 1.00 94.07 599 ARG A O 1
ATOM 4842 N N . GLU A 1 1029 ? 144.308 125.774 119.845 1.00 95.54 600 GLU A N 1
ATOM 4843 C CA . GLU A 1 1029 ? 144.474 127.138 120.333 1.00 104.50 600 GLU A CA 1
ATOM 4844 C C . GLU A 1 1029 ? 145.953 127.488 120.520 1.00 107.12 600 GLU A C 1
ATOM 4845 O O . GLU A 1 1029 ? 146.786 126.630 120.831 1.00 108.33 600 GLU A O 1
ATOM 4851 N N . GLN A 1 1030 ? 146.269 128.771 120.325 1.00 98.99 601 GLN A N 1
ATOM 4852 C CA . GLN A 1 1030 ? 147.630 129.268 120.500 1.00 92.47 601 GLN A CA 1
ATOM 4853 C C . GLN A 1 1030 ? 148.115 129.022 121.924 1.00 99.25 601 GLN A C 1
ATOM 4854 O O . GLN A 1 1030 ? 147.344 129.099 122.884 1.00 107.89 601 GLN A O 1
ATOM 4860 N N . LYS A 1 1031 ? 149.410 128.733 122.068 1.00 94.43 602 LYS A N 1
ATOM 4861 C CA . LYS A 1 1031 ? 149.943 128.431 123.397 1.00 101.72 602 LYS A CA 1
ATOM 4862 C C . LYS A 1 1031 ? 149.821 129.616 124.357 1.00 98.73 602 LYS A C 1
ATOM 4863 O O . LYS A 1 1031 ? 149.421 129.443 125.515 1.00 96.19 602 LYS A O 1
ATOM 4869 N N . GLU A 1 1032 ? 150.162 130.823 123.901 1.00 102.81 603 GLU A N 1
ATOM 4870 C CA . GLU A 1 1032 ? 150.211 131.973 124.805 1.00 105.35 603 GLU A CA 1
ATOM 4871 C C . GLU A 1 1032 ? 148.828 132.317 125.346 1.00 89.09 603 GLU A C 1
ATOM 4872 O O . GLU A 1 1032 ? 148.653 132.531 126.552 1.00 93.56 603 GLU A O 1
ATOM 4878 N N . SER A 1 1033 ? 147.842 132.411 124.461 1.00 88.53 604 SER A N 1
ATOM 4879 C CA . SER A 1 1033 ? 146.503 132.735 124.917 1.00 81.78 604 SER A CA 1
ATOM 4880 C C . SER A 1 1033 ? 146.004 131.666 125.860 1.00 78.22 604 SER A C 1
ATOM 4881 O O . SER A 1 1033 ? 145.308 131.967 126.832 1.00 88.12 604 SER A O 1
ATOM 4884 N N . LEU A 1 1034 ? 146.361 130.409 125.594 1.00 85.48 605 LEU A N 1
ATOM 4885 C CA . LEU A 1 1034 ? 145.955 129.329 126.487 1.00 98.69 605 LEU A CA 1
ATOM 4886 C C . LEU A 1 1034 ? 146.575 129.491 127.871 1.00 106.12 605 LEU A C 1
ATOM 4887 O O . LEU A 1 1034 ? 145.891 129.329 128.892 1.00 105.25 605 LEU A O 1
ATOM 4892 N N . LEU A 1 1035 ? 147.874 129.809 127.930 1.00 102.37 606 LEU A N 1
ATOM 4893 C CA . LEU A 1 1035 ? 148.534 129.931 129.230 1.00 98.55 606 LEU A CA 1
ATOM 4894 C C . LEU A 1 1035 ? 147.963 131.101 130.028 1.00 94.64 606 LEU A C 1
ATOM 4895 O O . LEU A 1 1035 ? 147.695 130.969 131.226 1.00 97.75 606 LEU A O 1
ATOM 4900 N N . HIS A 1 1036 ? 147.749 132.249 129.376 1.00 99.48 607 HIS A N 1
ATOM 4901 C CA . HIS A 1 1036 ? 147.151 133.386 130.076 1.00 101.32 607 HIS A CA 1
ATOM 4902 C C . HIS A 1 1036 ? 145.685 133.141 130.372 1.00 93.29 607 HIS A C 1
ATOM 4903 O O . HIS A 1 1036 ? 145.098 133.856 131.188 1.00 95.79 607 HIS A O 1
ATOM 4910 N N . GLN A 1 1037 ? 145.082 132.164 129.705 1.00 90.75 608 GLN A N 1
ATOM 4911 C CA . GLN A 1 1037 ? 143.709 131.812 130.008 1.00 95.75 608 GLN A CA 1
ATOM 4912 C C . GLN A 1 1037 ? 143.625 130.915 131.226 1.00 96.32 608 GLN A C 1
ATOM 4913 O O . GLN A 1 1037 ? 142.627 130.958 131.954 1.00 101.86 608 GLN A O 1
ATOM 4919 N N . ALA A 1 1038 ? 144.653 130.109 131.475 1.00 96.90 609 ALA A N 1
ATOM 4920 C CA . ALA A 1 1038 ? 144.672 129.227 132.635 1.00 107.15 609 ALA A CA 1
ATOM 4921 C C . ALA A 1 1038 ? 145.545 129.766 133.779 1.00 111.44 609 ALA A C 1
ATOM 4922 O O . ALA A 1 1038 ? 145.923 129.001 134.675 1.00 107.63 609 ALA A O 1
ATOM 4924 N N . SER A 1 1039 ? 145.858 131.070 133.771 1.00 112.68 610 SER A N 1
ATOM 4925 C CA . SER A 1 1039 ? 146.742 131.655 134.783 1.00 116.98 610 SER A CA 1
ATOM 4926 C C . SER A 1 1039 ? 146.143 131.621 136.186 1.00 119.42 610 SER A C 1
ATOM 4927 O O . SER A 1 1039 ? 146.901 131.673 137.164 1.00 121.72 610 SER A O 1
ATOM 4930 N N . TRP A 1 1040 ? 144.816 131.547 136.306 1.00 115.09 611 TRP A N 1
ATOM 4931 C CA . TRP A 1 1040 ? 144.124 131.517 137.604 1.00 117.58 611 TRP A CA 1
ATOM 4932 C C . TRP A 1 1040 ? 144.439 132.760 138.451 1.00 116.57 611 TRP A C 1
ATOM 4933 O O . TRP A 1 1040 ? 143.960 133.860 138.170 1.00 113.10 611 TRP A O 1
ATOM 4944 N N . ALA A 1 1051 ? 155.614 128.286 130.854 1.00 100.86 622 ALA A N 1
ATOM 4945 C CA . ALA A 1 1051 ? 154.959 127.063 131.321 1.00 97.37 622 ALA A CA 1
ATOM 4946 C C . ALA A 1 1051 ? 154.052 126.472 130.233 1.00 85.41 622 ALA A C 1
ATOM 4947 O O . ALA A 1 1051 ? 153.936 127.040 129.150 1.00 86.35 622 ALA A O 1
ATOM 4949 N N . THR A 1 1052 ? 153.415 125.333 130.520 1.00 83.47 623 THR A N 1
ATOM 4950 C CA . THR A 1 1052 ? 152.493 124.692 129.586 1.00 79.52 623 THR A CA 1
ATOM 4951 C C . THR A 1 1052 ? 151.126 124.513 130.229 1.00 75.47 623 THR A C 1
ATOM 4952 O O . THR A 1 1052 ? 150.977 124.564 131.454 1.00 77.93 623 THR A O 1
ATOM 4956 N N . VAL A 1 1053 ? 150.122 124.294 129.390 1.00 66.31 624 VAL A N 1
ATOM 4957 C CA . VAL A 1 1053 ? 148.751 124.169 129.852 1.00 60.39 624 VAL A CA 1
ATOM 4958 C C . VAL A 1 1053 ? 148.093 122.987 129.165 1.00 58.19 624 VAL A C 1
ATOM 4959 O O . VAL A 1 1053 ? 148.186 122.841 127.943 1.00 66.20 624 VAL A O 1
ATOM 4963 N N . ARG A 1 1054 ? 147.448 122.132 129.955 1.00 57.63 625 ARG A N 1
ATOM 4964 C CA . ARG A 1 1054 ? 146.853 120.912 129.434 1.00 53.49 625 ARG A CA 1
ATOM 4965 C C . ARG A 1 1054 ? 145.417 120.786 129.907 1.00 49.89 625 ARG A C 1
ATOM 4966 O O . ARG A 1 1054 ? 145.105 121.059 131.072 1.00 55.00 625 ARG A O 1
ATOM 4974 N N . GLY A 1 1055 ? 144.550 120.365 129.001 1.00 43.45 626 GLY A N 1
ATOM 4975 C CA . GLY A 1 1055 ? 143.142 120.371 129.299 1.00 41.94 626 GLY A CA 1
ATOM 4976 C C . GLY A 1 1055 ? 142.516 119.019 129.130 1.00 33.70 626 GLY A C 1
ATOM 4977 O O . GLY A 1 1055 ? 142.720 118.346 128.121 1.00 43.58 626 GLY A O 1
ATOM 4978 N N . SER A 1 1056 ? 141.757 118.606 130.113 1.00 27.54 627 SER A N 1
ATOM 4979 C CA . SER A 1 1056 ? 141.126 117.311 130.028 1.00 27.54 627 SER A CA 1
ATOM 4980 C C . SER A 1 1056 ? 139.766 117.441 130.646 1.00 28.98 627 SER A C 1
ATOM 4981 O O . SER A 1 1056 ? 139.594 118.181 131.607 1.00 41.92 627 SER A O 1
ATOM 4984 N N . SER A 1 1057 ? 138.801 116.760 130.096 1.00 25.90 628 SER A N 1
ATOM 4985 C CA . SER A 1 1057 ? 137.438 117.104 130.409 1.00 26.81 628 SER A CA 1
ATOM 4986 C C . SER A 1 1057 ? 136.752 115.936 131.052 1.00 23.80 628 SER A C 1
ATOM 4987 O O . SER A 1 1057 ? 137.331 114.879 131.257 1.00 37.58 628 SER A O 1
ATOM 4990 N N . PHE A 1 1058 ? 135.500 116.131 131.359 1.00 20.71 629 PHE A N 1
ATOM 4991 C CA . PHE A 1 1058 ? 134.716 114.976 131.680 1.00 20.71 629 PHE A CA 1
ATOM 4992 C C . PHE A 1 1058 ? 133.293 115.347 131.425 1.00 31.58 629 PHE A C 1
ATOM 4993 O O . PHE A 1 1058 ? 132.867 116.433 131.816 1.00 44.85 629 PHE A O 1
ATOM 5001 N N . VAL A 1 1059 ? 132.574 114.478 130.751 1.00 32.11 630 VAL A N 1
ATOM 5002 C CA . VAL A 1 1059 ? 131.275 114.826 130.206 1.00 37.97 630 VAL A CA 1
ATOM 5003 C C . VAL A 1 1059 ? 130.205 114.170 131.046 1.00 40.02 630 VAL A C 1
ATOM 5004 O O . VAL A 1 1059 ? 130.254 112.960 131.294 1.00 53.15 630 VAL A O 1
ATOM 5008 N N . THR A 1 1060 ? 129.251 114.961 131.496 1.00 37.64 631 THR A N 1
ATOM 5009 C CA . THR A 1 1060 ? 128.163 114.472 132.314 1.00 45.12 631 THR A CA 1
ATOM 5010 C C . THR A 1 1060 ? 126.881 114.665 131.537 1.00 58.42 631 THR A C 1
ATOM 5011 O O . THR A 1 1060 ? 126.858 115.348 130.513 1.00 64.75 631 THR A O 1
ATOM 5015 N N . ASP A 1 1061 ? 125.799 114.090 132.046 1.00 61.58 632 ASP A N 1
ATOM 5016 C CA . ASP A 1 1061 ? 124.503 114.171 131.382 1.00 58.18 632 ASP A CA 1
ATOM 5017 C C . ASP A 1 1061 ? 123.637 115.196 132.114 1.00 57.85 632 ASP A C 1
ATOM 5018 O O . ASP A 1 1061 ? 123.006 114.880 133.123 1.00 64.64 632 ASP A O 1
ATOM 5023 N N . LEU A 1 1062 ? 123.600 116.428 131.589 1.00 63.99 633 LEU A N 1
ATOM 5024 C CA . LEU A 1 1062 ? 122.774 117.504 132.140 1.00 64.36 633 LEU A CA 1
ATOM 5025 C C . LEU A 1 1062 ? 121.278 117.240 131.993 1.00 67.79 633 LEU A C 1
ATOM 5026 O O . LEU A 1 1062 ? 120.483 117.926 132.645 1.00 65.95 633 LEU A O 1
ATOM 5031 N N . GLU A 1 1063 ? 120.875 116.270 131.162 1.00 73.80 634 GLU A N 1
ATOM 5032 C CA . GLU A 1 1063 ? 119.451 115.987 130.968 1.00 74.15 634 GLU A CA 1
ATOM 5033 C C . GLU A 1 1063 ? 118.794 115.499 132.254 1.00 67.84 634 GLU A C 1
ATOM 5034 O O . GLU A 1 1063 ? 117.662 115.889 132.569 1.00 62.61 634 GLU A O 1
ATOM 5040 N N . LYS A 1 1064 ? 119.487 114.639 133.003 1.00 60.67 635 LYS A N 1
ATOM 5041 C CA . LYS A 1 1064 ? 118.951 114.083 134.235 1.00 48.17 635 LYS A CA 1
ATOM 5042 C C . LYS A 1 1064 ? 119.003 115.048 135.405 1.00 39.42 635 LYS A C 1
ATOM 5043 O O . LYS A 1 1064 ? 118.451 114.744 136.466 1.00 40.81 635 LYS A O 1
ATOM 5049 N N . TYR A 1 1065 ? 119.656 116.191 135.247 1.00 41.59 636 TYR A N 1
ATOM 5050 C CA . TYR A 1 1065 ? 119.552 117.219 136.265 1.00 42.05 636 TYR A CA 1
ATOM 5051 C C . TYR A 1 1065 ? 118.097 117.643 136.434 1.00 36.77 636 TYR A C 1
ATOM 5052 O O . TYR A 1 1065 ? 117.627 117.840 137.558 1.00 39.34 636 TYR A O 1
ATOM 5061 N N . ASN A 1 1066 ? 117.360 117.749 135.333 1.00 30.57 637 ASN A N 1
ATOM 5062 C CA . ASN A 1 1066 ? 116.079 118.425 135.388 1.00 21.45 637 ASN A CA 1
ATOM 5063 C C . ASN A 1 1066 ? 115.163 117.774 136.371 1.00 22.32 637 ASN A C 1
ATOM 5064 O O . ASN A 1 1066 ? 114.483 118.458 137.135 1.00 36.57 637 ASN A O 1
ATOM 5069 N N . LEU A 1 1067 ? 115.127 116.465 136.395 1.00 24.06 638 LEU A N 1
ATOM 5070 C CA . LEU A 1 1067 ? 114.201 115.864 137.331 1.00 27.67 638 LEU A CA 1
ATOM 5071 C C . LEU A 1 1067 ? 114.677 116.007 138.768 1.00 28.11 638 LEU A C 1
ATOM 5072 O O . LEU A 1 1067 ? 113.873 115.893 139.696 1.00 32.65 638 LEU A O 1
ATOM 5077 N N . ALA A 1 1068 ? 115.951 116.268 138.976 1.00 28.97 639 ALA A N 1
ATOM 5078 C CA . ALA A 1 1068 ? 116.481 116.312 140.322 1.00 26.98 639 ALA A CA 1
ATOM 5079 C C . ALA A 1 1068 ? 116.478 117.700 140.923 1.00 24.10 639 ALA A C 1
ATOM 5080 O O . ALA A 1 1068 ? 116.894 117.851 142.073 1.00 33.88 639 ALA A O 1
ATOM 5082 N N . PHE A 1 1069 ? 116.056 118.720 140.203 1.00 19.01 640 PHE A N 1
ATOM 5083 C CA . PHE A 1 1069 ? 116.064 120.024 140.830 1.00 18.12 640 PHE A CA 1
ATOM 5084 C C . PHE A 1 1069 ? 115.016 120.076 141.905 1.00 17.56 640 PHE A C 1
ATOM 5085 O O . PHE A 1 1069 ? 113.986 119.416 141.826 1.00 27.49 640 PHE A O 1
ATOM 5093 N N . ARG A 1 1070 ? 115.296 120.801 142.925 1.00 10.44 641 ARG A N 1
ATOM 5094 C CA . ARG A 1 1070 ? 114.336 120.909 143.974 1.00 14.50 641 ARG A CA 1
ATOM 5095 C C . ARG A 1 1070 ? 114.192 122.358 144.357 1.00 26.04 641 ARG A C 1
ATOM 5096 O O . ARG A 1 1070 ? 115.146 123.127 144.252 1.00 35.52 641 ARG A O 1
ATOM 5104 N N . TYR A 1 1071 ? 113.011 122.733 144.840 1.00 22.89 642 TYR A N 1
ATOM 5105 C CA . TYR A 1 1071 ? 112.838 124.134 145.188 1.00 25.34 642 TYR A CA 1
ATOM 5106 C C . TYR A 1 1071 ? 113.697 124.549 146.376 1.00 32.77 642 TYR A C 1
ATOM 5107 O O . TYR A 1 1071 ? 114.146 125.694 146.434 1.00 38.20 642 TYR A O 1
ATOM 5116 N N . GLU A 1 1072 ? 113.961 123.657 147.321 1.00 31.90 643 GLU A N 1
ATOM 5117 C CA . GLU A 1 1072 ? 114.861 124.039 148.397 1.00 21.77 643 GLU A CA 1
ATOM 5118 C C . GLU A 1 1072 ? 116.202 124.369 147.852 1.00 17.71 643 GLU A C 1
ATOM 5119 O O . GLU A 1 1072 ? 116.969 125.089 148.474 1.00 32.90 643 GLU A O 1
ATOM 5125 N N . PHE A 1 1073 ? 116.503 123.859 146.701 1.00 18.93 644 PHE A N 1
ATOM 5126 C CA . PHE A 1 1073 ? 117.751 124.218 146.097 1.00 25.90 644 PHE A CA 1
ATOM 5127 C C . PHE A 1 1073 ? 117.636 125.414 145.182 1.00 34.77 644 PHE A C 1
ATOM 5128 O O . PHE A 1 1073 ? 118.542 126.252 145.176 1.00 39.65 644 PHE A O 1
ATOM 5136 N N . THR A 1 1074 ? 116.533 125.533 144.445 1.00 26.71 645 THR A N 1
ATOM 5137 C CA . THR A 1 1074 ? 116.414 126.498 143.373 1.00 16.99 645 THR A CA 1
ATOM 5138 C C . THR A 1 1074 ? 115.777 127.785 143.848 1.00 20.19 645 THR A C 1
ATOM 5139 O O . THR A 1 1074 ? 115.650 128.723 143.071 1.00 32.58 645 THR A O 1
ATOM 5143 N N . ALA A 1 1075 ? 115.366 127.875 145.093 1.00 22.12 646 ALA A N 1
ATOM 5144 C CA . ALA A 1 1075 ? 114.720 129.106 145.531 1.00 20.12 646 ALA A CA 1
ATOM 5145 C C . ALA A 1 1075 ? 115.630 130.306 145.447 1.00 20.07 646 ALA A C 1
ATOM 5146 O O . ALA A 1 1075 ? 115.186 131.343 144.940 1.00 38.60 646 ALA A O 1
ATOM 5148 N N . PRO A 1 1076 ? 116.858 130.274 145.926 1.00 19.51 647 PRO A N 1
ATOM 5149 C CA . PRO A 1 1076 ? 117.644 131.509 145.913 1.00 22.65 647 PRO A CA 1
ATOM 5150 C C . PRO A 1 1076 ? 117.923 131.988 144.521 1.00 27.31 647 PRO A C 1
ATOM 5151 O O . PRO A 1 1076 ? 117.829 133.186 144.240 1.00 36.35 647 PRO A O 1
ATOM 5155 N N . PHE A 1 1077 ? 118.247 131.070 143.624 1.00 26.13 648 PHE A N 1
ATOM 5156 C CA . PHE A 1 1077 ? 118.523 131.465 142.252 1.00 27.54 648 PHE A CA 1
ATOM 5157 C C . PHE A 1 1077 ? 117.303 132.089 141.609 1.00 28.67 648 PHE A C 1
ATOM 5158 O O . PHE A 1 1077 ? 117.410 133.110 140.924 1.00 40.23 648 PHE A O 1
ATOM 5166 N N . ILE A 1 1078 ? 116.128 131.509 141.836 1.00 31.82 649 ILE A N 1
ATOM 5167 C CA . ILE A 1 1078 ? 114.916 132.039 141.225 1.00 24.50 649 ILE A CA 1
ATOM 5168 C C . ILE A 1 1078 ? 114.561 133.388 141.809 1.00 28.47 649 ILE A C 1
ATOM 5169 O O . ILE A 1 1078 ? 114.232 134.330 141.075 1.00 42.06 649 ILE A O 1
ATOM 5174 N N . GLU A 1 1079 ? 114.593 133.507 143.125 1.00 26.14 650 GLU A N 1
ATOM 5175 C CA . GLU A 1 1079 ? 114.349 134.807 143.715 1.00 27.23 650 GLU A CA 1
ATOM 5176 C C . GLU A 1 1079 ? 115.291 135.839 143.130 1.00 30.64 650 GLU A C 1
ATOM 5177 O O . GLU A 1 1079 ? 114.881 136.964 142.814 1.00 39.91 650 GLU A O 1
ATOM 5183 N N . TYR A 1 1080 ? 116.546 135.470 142.941 1.00 29.38 651 TYR A N 1
ATOM 5184 C CA . TYR A 1 1080 ? 117.465 136.455 142.419 1.00 30.48 651 TYR A CA 1
ATOM 5185 C C . TYR A 1 1080 ? 117.147 136.782 140.981 1.00 25.05 651 TYR A C 1
ATOM 5186 O O . TYR A 1 1080 ? 117.349 137.916 140.564 1.00 40.86 651 TYR A O 1
ATOM 5195 N N . CYS A 1 1081 ? 116.688 135.827 140.194 1.00 21.92 652 CYS A N 1
ATOM 5196 C CA . CYS A 1 1081 ? 116.367 136.198 138.826 1.00 22.80 652 CYS A CA 1
ATOM 5197 C C . CYS A 1 1081 ? 115.209 137.178 138.800 1.00 29.80 652 CYS A C 1
ATOM 5198 O O . CYS A 1 1081 ? 115.197 138.124 138.002 1.00 39.85 652 CYS A O 1
ATOM 5201 N N . ASN A 1 1082 ? 114.232 136.985 139.677 1.00 29.34 653 ASN A N 1
ATOM 5202 C CA . ASN A 1 1082 ? 113.150 137.952 139.754 1.00 22.63 653 ASN A CA 1
ATOM 5203 C C . ASN A 1 1082 ? 113.697 139.328 140.112 1.00 26.60 653 ASN A C 1
ATOM 5204 O O . ASN A 1 1082 ? 113.412 140.318 139.434 1.00 38.25 653 ASN A O 1
ATOM 5209 N N . ARG A 1 1083 ? 114.529 139.404 141.144 1.00 22.79 654 ARG A N 1
ATOM 5210 C CA . ARG A 1 1083 ? 114.988 140.707 141.605 1.00 20.13 654 ARG A CA 1
ATOM 5211 C C . ARG A 1 1083 ? 115.921 141.363 140.612 1.00 19.82 654 ARG A C 1
ATOM 5212 O O . ARG A 1 1083 ? 116.029 142.586 140.559 1.00 29.36 654 ARG A O 1
ATOM 5220 N N . CYS A 1 1084 ? 116.606 140.560 139.838 1.00 31.81 655 CYS A N 1
ATOM 5221 C CA . CYS A 1 1084 ? 117.495 140.989 138.777 1.00 35.09 655 CYS A CA 1
ATOM 5222 C C . CYS A 1 1084 ? 116.735 141.489 137.554 1.00 37.43 655 CYS A C 1
ATOM 5223 O O . CYS A 1 1084 ? 117.264 142.326 136.815 1.00 47.90 655 CYS A O 1
ATOM 5226 N N . TYR A 1 1085 ? 115.518 141.010 137.322 1.00 23.36 656 TYR A N 1
ATOM 5227 C CA . TYR A 1 1085 ? 114.707 141.531 136.243 1.00 23.67 656 TYR A CA 1
ATOM 5228 C C . TYR A 1 1085 ? 113.636 142.511 136.704 1.00 31.79 656 TYR A C 1
ATOM 5229 O O . TYR A 1 1085 ? 112.801 142.926 135.893 1.00 37.55 656 TYR A O 1
ATOM 5238 N N . GLY A 1 1086 ? 113.628 142.888 137.975 1.00 30.53 657 GLY A N 1
ATOM 5239 C CA . GLY A 1 1086 ? 112.619 143.831 138.430 1.00 29.11 657 GLY A CA 1
ATOM 5240 C C . GLY A 1 1086 ? 111.192 143.352 138.273 1.00 28.27 657 GLY A C 1
ATOM 5241 O O . GLY A 1 1086 ? 110.325 144.129 137.858 1.00 37.53 657 GLY A O 1
ATOM 5242 N N . VAL A 1 1087 ? 110.925 142.085 138.584 1.00 25.54 658 VAL A N 1
ATOM 5243 C CA . VAL A 1 1087 ? 109.579 141.524 138.597 1.00 27.43 658 VAL A CA 1
ATOM 5244 C C . VAL A 1 1087 ? 109.400 140.732 139.884 1.00 25.25 658 VAL A C 1
ATOM 5245 O O . VAL A 1 1087 ? 110.298 140.665 140.717 1.00 31.79 658 VAL A O 1
ATOM 5249 N N . LYS A 1 1088 ? 108.237 140.120 140.041 1.00 23.13 659 LYS A N 1
ATOM 5250 C CA . LYS A 1 1088 ? 107.994 139.294 141.215 1.00 26.04 659 LYS A CA 1
ATOM 5251 C C . LYS A 1 1088 ? 107.243 138.048 140.798 1.00 27.14 659 LYS A C 1
ATOM 5252 O O . LYS A 1 1088 ? 106.168 138.146 140.207 1.00 34.25 659 LYS A O 1
ATOM 5258 N N . ASN A 1 1089 ? 107.796 136.889 141.111 1.00 24.79 660 ASN A N 1
ATOM 5259 C CA . ASN A 1 1089 ? 107.130 135.631 140.853 1.00 25.37 660 ASN A CA 1
ATOM 5260 C C . ASN A 1 1089 ? 107.073 135.325 139.373 1.00 26.75 660 ASN A C 1
ATOM 5261 O O . ASN A 1 1089 ? 106.162 134.643 138.910 1.00 34.09 660 ASN A O 1
ATOM 5266 N N . VAL A 1 1090 ? 108.006 135.818 138.585 1.00 22.31 661 VAL A N 1
ATOM 5267 C CA . VAL A 1 1090 ? 107.866 135.471 137.184 1.00 28.23 661 VAL A CA 1
ATOM 5268 C C . VAL A 1 1090 ? 108.683 134.210 136.927 1.00 33.42 661 VAL A C 1
ATOM 5269 O O . VAL A 1 1090 ? 108.149 133.194 136.465 1.00 30.43 661 VAL A O 1
ATOM 5273 N N . PHE A 1 1091 ? 109.987 134.248 137.270 1.00 36.59 662 PHE A N 1
ATOM 5274 C CA . PHE A 1 1091 ? 110.930 133.138 137.046 1.00 30.43 662 PHE A CA 1
ATOM 5275 C C . PHE A 1 1091 ? 110.730 132.047 137.962 1.00 33.67 662 PHE A C 1
ATOM 5276 O O . PHE A 1 1091 ? 111.464 131.055 138.030 1.00 42.92 662 PHE A O 1
ATOM 5284 N N . ASN A 1 1092 ? 109.670 132.222 138.707 1.00 29.49 663 ASN A N 1
ATOM 5285 C CA . ASN A 1 1092 ? 109.299 131.313 139.755 1.00 25.62 663 ASN A CA 1
ATOM 5286 C C . ASN A 1 1092 ? 108.246 130.306 139.332 1.00 34.79 663 ASN A C 1
ATOM 5287 O O . ASN A 1 1092 ? 107.895 129.445 140.133 1.00 41.85 663 ASN A O 1
ATOM 5292 N N . TRP A 1 1093 ? 107.743 130.380 138.097 1.00 36.02 664 TRP A N 1
ATOM 5293 C CA . TRP A 1 1093 ? 106.422 129.836 137.786 1.00 24.62 664 TRP A CA 1
ATOM 5294 C C . TRP A 1 1093 ? 106.382 128.330 137.877 1.00 30.01 664 TRP A C 1
ATOM 5295 O O . TRP A 1 1093 ? 105.382 127.771 138.330 1.00 35.90 664 TRP A O 1
ATOM 5306 N N . MET A 1 1094 ? 107.432 127.646 137.411 1.00 36.49 665 MET A N 1
ATOM 5307 C CA . MET A 1 1094 ? 107.388 126.183 137.371 1.00 34.13 665 MET A CA 1
ATOM 5308 C C . MET A 1 1094 ? 107.299 125.601 138.766 1.00 26.05 665 MET A C 1
ATOM 5309 O O . MET A 1 1094 ? 106.463 124.739 139.041 1.00 36.00 665 MET A O 1
ATOM 5314 N N . HIS A 1 1095 ? 108.148 126.050 139.664 1.00 20.82 666 HIS A N 1
ATOM 5315 C CA . HIS A 1 1095 ? 108.082 125.359 140.920 1.00 18.96 666 HIS A CA 1
ATOM 5316 C C . HIS A 1 1095 ? 106.806 125.678 141.644 1.00 21.16 666 HIS A C 1
ATOM 5317 O O . HIS A 1 1095 ? 106.450 124.933 142.549 1.00 35.05 666 HIS A O 1
ATOM 5324 N N . TYR A 1 1096 ? 106.065 126.693 141.207 1.00 18.11 667 TYR A N 1
ATOM 5325 C CA . TYR A 1 1096 ? 104.748 126.943 141.854 1.00 26.78 667 TYR A CA 1
ATOM 5326 C C . TYR A 1 1096 ? 103.653 126.169 141.124 1.00 39.94 667 TYR A C 1
ATOM 5327 O O . TYR A 1 1096 ? 102.706 125.717 141.796 1.00 43.78 667 TYR A O 1
ATOM 5336 N N . THR A 1 1097 ? 103.780 125.993 139.806 1.00 36.67 668 THR A N 1
ATOM 5337 C CA . THR A 1 1097 ? 102.694 125.360 139.020 1.00 27.71 668 THR A CA 1
ATOM 5338 C C . THR A 1 1097 ? 102.861 123.858 138.938 1.00 38.29 668 THR A C 1
ATOM 5339 O O . THR A 1 1097 ? 101.937 123.151 139.389 1.00 47.92 668 THR A O 1
ATOM 5343 N N . ILE A 1 1098 ? 103.983 123.370 138.400 1.00 31.53 669 ILE A N 1
ATOM 5344 C CA . ILE A 1 1098 ? 104.138 121.899 138.160 1.00 20.72 669 ILE A CA 1
ATOM 5345 C C . ILE A 1 1098 ? 103.800 121.095 139.428 1.00 27.58 669 ILE A C 1
ATOM 5346 O O . ILE A 1 1098 ? 102.971 120.168 139.320 1.00 44.35 669 ILE A O 1
ATOM 5351 N N . PRO A 1 1099 ? 104.376 121.377 140.615 1.00 20.98 670 PRO A N 1
ATOM 5352 C CA . PRO A 1 1099 ? 104.130 120.560 141.836 1.00 25.78 670 PRO A CA 1
ATOM 5353 C C . PRO A 1 1099 ? 102.639 120.414 142.107 1.00 35.53 670 PRO A C 1
ATOM 5354 O O . PRO A 1 1099 ? 102.250 119.439 142.786 1.00 44.31 670 PRO A O 1
ATOM 5358 N N . GLN A 1 1100 ? 101.823 121.338 141.597 1.00 29.00 671 GLN A N 1
ATOM 5359 C CA . GLN A 1 1100 ? 100.367 121.314 141.897 1.00 25.28 671 GLN A CA 1
ATOM 5360 C C . GLN A 1 1100 ? 99.567 120.969 140.632 1.00 34.97 671 GLN A C 1
ATOM 5361 O O . GLN A 1 1100 ? 98.479 121.551 140.450 1.00 40.72 671 GLN A O 1
ATOM 5367 N N . CYS A 1 1101 ? 100.082 120.058 139.802 1.00 31.09 672 CYS A N 1
ATOM 5368 C CA . CYS A 1 1101 ? 99.348 119.621 138.586 1.00 29.07 672 CYS A CA 1
ATOM 5369 C C . CYS A 1 1101 ? 99.075 118.112 138.670 1.00 35.83 672 CYS A C 1
ATOM 5370 O O . CYS A 1 1101 ? 99.548 117.487 139.640 1.00 39.16 672 CYS A O 1
ATOM 5373 N N . TYR A 1 1102 ? 98.338 117.557 137.704 1.00 32.10 673 TYR A N 1
ATOM 5374 C CA . TYR A 1 1102 ? 98.052 116.119 137.676 1.00 23.45 673 TYR A CA 1
ATOM 5375 C C . TYR A 1 1102 ? 98.795 115.527 136.506 1.00 23.13 673 TYR A C 1
ATOM 5376 O O . TYR A 1 1102 ? 98.267 115.446 135.403 1.00 34.78 673 TYR A O 1
ATOM 5385 N N . MET A 1 1103 ? 100.013 115.098 136.743 1.00 18.74 674 MET A N 1
ATOM 5386 C CA . MET A 1 1103 ? 100.879 114.753 135.636 1.00 20.87 674 MET A CA 1
ATOM 5387 C C . MET A 1 1103 ? 100.351 113.518 134.932 1.00 30.30 674 MET A C 1
ATOM 5388 O O . MET A 1 1103 ? 100.068 112.511 135.584 1.00 39.07 674 MET A O 1
ATOM 5393 N N . HIS A 1 1104 ? 100.221 113.576 133.609 1.00 26.65 675 HIS A N 1
ATOM 5394 C CA . HIS A 1 1104 ? 99.766 112.413 132.858 1.00 24.66 675 HIS A CA 1
ATOM 5395 C C . HIS A 1 1104 ? 100.256 112.547 131.453 1.00 24.74 675 HIS A C 1
ATOM 5396 O O . HIS A 1 1104 ? 100.884 113.544 131.101 1.00 37.16 675 HIS A O 1
ATOM 5403 N N . VAL A 1 1105 ? 99.926 111.584 130.619 1.00 22.60 676 VAL A N 1
ATOM 5404 C CA . VAL A 1 1105 ? 100.357 111.670 129.237 1.00 29.99 676 VAL A CA 1
ATOM 5405 C C . VAL A 1 1105 ? 99.135 111.844 128.351 1.00 33.50 676 VAL A C 1
ATOM 5406 O O . VAL A 1 1105 ? 98.158 111.093 128.453 1.00 37.14 676 VAL A O 1
ATOM 5410 N N . SER A 1 1106 ? 99.197 112.856 127.492 1.00 31.51 677 SER A N 1
ATOM 5411 C CA . SER A 1 1106 ? 98.102 113.241 126.618 1.00 30.81 677 SER A CA 1
ATOM 5412 C C . SER A 1 1106 ? 98.041 112.295 125.424 1.00 46.52 677 SER A C 1
ATOM 5413 O O . SER A 1 1106 ? 98.085 112.703 124.261 1.00 45.39 677 SER A O 1
ATOM 5416 N N . ASP A 1 1107 ? 97.955 110.998 125.743 1.00 58.80 678 ASP A N 1
ATOM 5417 C CA . ASP A 1 1107 ? 97.955 109.917 124.754 1.00 56.74 678 ASP A CA 1
ATOM 5418 C C . ASP A 1 1107 ? 96.531 109.655 124.280 1.00 42.53 678 ASP A C 1
ATOM 5419 O O . ASP A 1 1107 ? 95.644 109.369 125.091 1.00 46.71 678 ASP A O 1
ATOM 5424 N N . TYR A 1 1108 ? 96.313 109.745 122.978 1.00 33.19 679 TYR A N 1
ATOM 5425 C CA . TYR A 1 1108 ? 94.940 109.803 122.511 1.00 36.37 679 TYR A CA 1
ATOM 5426 C C . TYR A 1 1108 ? 94.148 108.552 122.870 1.00 39.10 679 TYR A C 1
ATOM 5427 O O . TYR A 1 1108 ? 92.944 108.638 123.139 1.00 47.17 679 TYR A O 1
ATOM 5436 N N . TYR A 1 1109 ? 94.787 107.385 122.887 1.00 34.12 680 TYR A N 1
ATOM 5437 C CA . TYR A 1 1109 ? 94.061 106.137 123.094 1.00 35.76 680 TYR A CA 1
ATOM 5438 C C . TYR A 1 1109 ? 94.370 105.454 124.410 1.00 42.84 680 TYR A C 1
ATOM 5439 O O . TYR A 1 1109 ? 94.147 104.243 124.544 1.00 46.74 680 TYR A O 1
ATOM 5448 N N . ASN A 1 1110 ? 94.897 106.181 125.374 1.00 37.97 681 ASN A N 1
ATOM 5449 C CA . ASN A 1 1110 ? 95.304 105.593 126.641 1.00 23.69 681 ASN A CA 1
ATOM 5450 C C . ASN A 1 1110 ? 95.188 106.668 127.672 1.00 21.84 681 ASN A C 1
ATOM 5451 O O . ASN A 1 1110 ? 96.152 107.375 127.987 1.00 34.88 681 ASN A O 1
ATOM 5456 N N . PRO A 1 1111 ? 94.005 106.862 128.184 1.00 20.05 682 PRO A N 1
ATOM 5457 C CA . PRO A 1 1111 ? 93.802 107.703 129.350 1.00 42.64 682 PRO A CA 1
ATOM 5458 C C . PRO A 1 1111 ? 94.436 107.107 130.606 1.00 46.74 682 PRO A C 1
ATOM 5459 O O . PRO A 1 1111 ? 94.765 105.909 130.635 1.00 47.31 682 PRO A O 1
ATOM 5463 N N . PRO A 1 1112 ? 94.640 107.913 131.664 1.00 25.05 683 PRO A N 1
ATOM 5464 C CA . PRO A 1 1112 ? 95.128 107.375 132.926 1.00 16.49 683 PRO A CA 1
ATOM 5465 C C . PRO A 1 1112 ? 94.186 106.330 133.451 1.00 24.42 683 PRO A C 1
ATOM 5466 O O . PRO A 1 1112 ? 92.977 106.408 133.257 1.00 36.46 683 PRO A O 1
ATOM 5470 N N . HIS A 1 1113 ? 94.742 105.357 134.135 1.00 23.74 684 HIS A N 1
ATOM 5471 C CA . HIS A 1 1113 ? 93.954 104.195 134.453 1.00 21.74 684 HIS A CA 1
ATOM 5472 C C . HIS A 1 1113 ? 92.801 104.591 135.328 1.00 19.11 684 HIS A C 1
ATOM 5473 O O . HIS A 1 1113 ? 92.822 105.628 135.981 1.00 30.26 684 HIS A O 1
ATOM 5480 N N . ASN A 1 1114 ? 91.758 103.790 135.270 1.00 27.86 685 ASN A N 1
ATOM 5481 C CA . ASN A 1 1114 ? 90.635 103.877 136.187 1.00 36.10 685 ASN A CA 1
ATOM 5482 C C . ASN A 1 1114 ? 89.935 105.221 136.116 1.00 47.84 685 ASN A C 1
ATOM 5483 O O . ASN A 1 1114 ? 89.232 105.610 137.058 1.00 53.16 685 ASN A O 1
ATOM 5488 N N . LEU A 1 1115 ? 90.125 105.943 135.018 1.00 43.27 686 LEU A N 1
ATOM 5489 C CA . LEU A 1 1115 ? 89.524 107.256 134.859 1.00 37.82 686 LEU A CA 1
ATOM 5490 C C . LEU A 1 1115 ? 88.083 107.096 134.434 1.00 39.82 686 LEU A C 1
ATOM 5491 O O . LEU A 1 1115 ? 87.795 106.403 133.457 1.00 48.35 686 LEU A O 1
ATOM 5496 N N . THR A 1 1116 ? 87.174 107.717 135.168 1.00 41.34 687 THR A N 1
ATOM 5497 C CA . THR A 1 1116 ? 85.760 107.627 134.842 1.00 50.02 687 THR A CA 1
ATOM 5498 C C . THR A 1 1116 ? 85.141 109.011 134.995 1.00 61.70 687 THR A C 1
ATOM 5499 O O . THR A 1 1116 ? 85.788 109.952 135.466 1.00 62.98 687 THR A O 1
ATOM 5503 N N . LEU A 1 1117 ? 83.876 109.144 134.576 1.00 66.38 688 LEU A N 1
ATOM 5504 C CA . LEU A 1 1117 ? 83.175 110.418 134.724 1.00 57.66 688 LEU A CA 1
ATOM 5505 C C . LEU A 1 1117 ? 82.890 110.758 136.180 1.00 53.75 688 LEU A C 1
ATOM 5506 O O . LEU A 1 1117 ? 82.695 111.933 136.502 1.00 59.33 688 LEU A O 1
ATOM 5511 N N . GLU A 1 1118 ? 82.870 109.767 137.066 1.00 49.43 689 GLU A N 1
ATOM 5512 C CA . GLU A 1 1118 ? 82.657 110.070 138.472 1.00 48.80 689 GLU A CA 1
ATOM 5513 C C . GLU A 1 1118 ? 83.843 110.823 139.054 1.00 49.72 689 GLU A C 1
ATOM 5514 O O . GLU A 1 1118 ? 83.667 111.846 139.722 1.00 54.19 689 GLU A O 1
ATOM 5520 N N . ASN A 1 1119 ? 85.063 110.349 138.807 1.00 48.78 690 ASN A N 1
ATOM 5521 C CA . ASN A 1 1119 ? 86.253 110.977 139.376 1.00 43.74 690 ASN A CA 1
ATOM 5522 C C . ASN A 1 1119 ? 87.024 111.774 138.336 1.00 47.61 690 ASN A C 1
ATOM 5523 O O . ASN A 1 1119 ? 88.255 111.757 138.321 1.00 53.25 690 ASN A O 1
ATOM 5528 N N . ARG A 1 1120 ? 86.330 112.447 137.424 1.00 45.49 691 ARG A N 1
ATOM 5529 C CA . ARG A 1 1120 ? 87.055 113.248 136.448 1.00 38.89 691 ARG A CA 1
ATOM 5530 C C . ARG A 1 1120 ? 87.672 114.477 137.092 1.00 50.68 691 ARG A C 1
ATOM 5531 O O . ARG A 1 1120 ? 88.781 114.882 136.726 1.00 56.65 691 ARG A O 1
ATOM 5539 N N . ASP A 1 1121 ? 86.984 115.075 138.066 1.00 52.83 692 ASP A N 1
ATOM 5540 C CA . ASP A 1 1121 ? 87.516 116.269 138.722 1.00 57.13 692 ASP A CA 1
ATOM 5541 C C . ASP A 1 1121 ? 88.762 115.966 139.558 1.00 57.70 692 ASP A C 1
ATOM 5542 O O . ASP A 1 1121 ? 89.694 116.780 139.610 1.00 61.66 692 ASP A O 1
ATOM 5547 N N . ASN A 1 1122 ? 88.808 114.803 140.205 1.00 49.29 693 ASN A N 1
ATOM 5548 C CA . ASN A 1 1122 ? 89.885 114.422 141.117 1.00 46.23 693 ASN A CA 1
ATOM 5549 C C . ASN A 1 1122 ? 90.439 113.081 140.653 1.00 48.44 693 ASN A C 1
ATOM 5550 O O . ASN A 1 1122 ? 90.189 112.045 141.288 1.00 55.62 693 ASN A O 1
ATOM 5555 N N . PRO A 1 1123 ? 91.207 113.060 139.566 1.00 40.16 694 PRO A N 1
ATOM 5556 C CA . PRO A 1 1123 ? 91.561 111.790 138.950 1.00 37.29 694 PRO A CA 1
ATOM 5557 C C . PRO A 1 1123 ? 92.385 110.948 139.934 1.00 41.20 694 PRO A C 1
ATOM 5558 O O . PRO A 1 1123 ? 93.103 111.503 140.775 1.00 54.36 694 PRO A O 1
ATOM 5562 N N . PRO A 1 1124 ? 92.268 109.640 139.850 1.00 31.83 695 PRO A N 1
ATOM 5563 C CA . PRO A 1 1124 ? 93.139 108.799 140.680 1.00 33.33 695 PRO A CA 1
ATOM 5564 C C . PRO A 1 1124 ? 94.531 108.671 140.088 1.00 39.74 695 PRO A C 1
ATOM 5565 O O . PRO A 1 1124 ? 94.707 108.548 138.874 1.00 44.38 695 PRO A O 1
ATOM 5569 N N . GLU A 1 1125 ? 95.524 108.681 140.973 1.00 41.69 696 GLU A N 1
ATOM 5570 C CA . GLU A 1 1125 ? 96.867 108.262 140.608 1.00 38.17 696 GLU A CA 1
ATOM 5571 C C . GLU A 1 1125 ? 96.845 106.817 140.141 1.00 40.19 696 GLU A C 1
ATOM 5572 O O . GLU A 1 1125 ? 96.026 106.013 140.586 1.00 49.52 696 GLU A O 1
ATOM 5578 N N . GLY A 1 1126 ? 97.749 106.484 139.238 1.00 37.00 697 GLY A N 1
ATOM 5579 C CA . GLY A 1 1126 ? 97.846 105.133 138.749 1.00 34.54 697 GLY A CA 1
ATOM 5580 C C . GLY A 1 1126 ? 99.182 104.968 138.084 1.00 32.98 697 GLY A C 1
ATOM 5581 O O . GLY A 1 1126 ? 100.048 105.835 138.184 1.00 43.37 697 GLY A O 1
ATOM 5582 N N . PRO A 1 1127 ? 99.389 103.856 137.397 1.00 24.51 698 PRO A N 1
ATOM 5583 C CA . PRO A 1 1127 ? 100.644 103.684 136.660 1.00 25.22 698 PRO A CA 1
ATOM 5584 C C . PRO A 1 1127 ? 100.822 104.659 135.528 1.00 27.93 698 PRO A C 1
ATOM 5585 O O . PRO A 1 1127 ? 101.953 104.872 135.078 1.00 35.44 698 PRO A O 1
ATOM 5589 N N . SER A 1 1128 ? 99.756 105.270 135.050 1.00 34.12 699 SER A N 1
ATOM 5590 C CA . SER A 1 1128 ? 99.893 106.233 133.968 1.00 35.27 699 SER A CA 1
ATOM 5591 C C . SER A 1 1128 ? 100.082 107.657 134.463 1.00 34.71 699 SER A C 1
ATOM 5592 O O . SER A 1 1128 ? 100.715 108.460 133.774 1.00 41.30 699 SER A O 1
ATOM 5595 N N . SER A 1 1129 ? 99.557 107.994 135.639 1.00 31.08 700 SER A N 1
ATOM 5596 C CA . SER A 1 1129 ? 99.527 109.374 136.095 1.00 28.20 700 SER A CA 1
ATOM 5597 C C . SER A 1 1129 ? 99.934 109.462 137.555 1.00 28.20 700 SER A C 1
ATOM 5598 O O . SER A 1 1129 ? 99.652 108.554 138.336 1.00 41.71 700 SER A O 1
ATOM 5601 N N . TYR A 1 1130 ? 100.556 110.570 137.938 1.00 22.16 701 TYR A N 1
ATOM 5602 C CA . TYR A 1 1130 ? 100.970 110.746 139.317 1.00 21.42 701 TYR A CA 1
ATOM 5603 C C . TYR A 1 1130 ? 100.858 112.194 139.693 1.00 24.42 701 TYR A C 1
ATOM 5604 O O . TYR A 1 1130 ? 100.915 113.072 138.838 1.00 33.81 701 TYR A O 1
ATOM 5613 N N . ARG A 1 1131 ? 100.741 112.458 140.986 1.00 25.40 702 ARG A N 1
ATOM 5614 C CA . ARG A 1 1131 ? 100.261 113.783 141.340 1.00 23.59 702 ARG A CA 1
ATOM 5615 C C . ARG A 1 1131 ? 101.381 114.773 141.608 1.00 26.49 702 ARG A C 1
ATOM 5616 O O . ARG A 1 1131 ? 101.520 115.773 140.894 1.00 32.45 702 ARG A O 1
ATOM 5624 N N . GLY A 1 1132 ? 102.180 114.544 142.637 1.00 31.55 703 GLY A N 1
ATOM 5625 C CA . GLY A 1 1132 ? 103.105 115.564 143.069 1.00 32.74 703 GLY A CA 1
ATOM 5626 C C . GLY A 1 1132 ? 104.403 115.461 142.319 1.00 20.57 703 GLY A C 1
ATOM 5627 O O . GLY A 1 1132 ? 105.035 114.410 142.312 1.00 34.38 703 GLY A O 1
ATOM 5628 N N . HIS A 1 1133 ? 104.821 116.552 141.727 1.00 13.12 704 HIS A N 1
ATOM 5629 C CA . HIS A 1 1133 ? 106.020 116.518 140.919 1.00 16.45 704 HIS A CA 1
ATOM 5630 C C . HIS A 1 1133 ? 106.973 117.532 141.486 1.00 23.69 704 HIS A C 1
ATOM 5631 O O . HIS A 1 1133 ? 107.044 118.665 141.010 1.00 35.24 704 HIS A O 1
ATOM 5638 N N . MET A 1 1134 ? 107.707 117.143 142.507 1.00 21.01 705 MET A N 1
ATOM 5639 C CA . MET A 1 1134 ? 108.616 118.075 143.145 1.00 19.52 705 MET A CA 1
ATOM 5640 C C . MET A 1 1134 ? 109.913 118.103 142.355 1.00 23.47 705 MET A C 1
ATOM 5641 O O . MET A 1 1134 ? 110.908 117.482 142.728 1.00 34.62 705 MET A O 1
ATOM 5646 N N . GLY A 1 1135 ? 109.922 118.817 141.241 1.00 16.09 706 GLY A N 1
ATOM 5647 C CA . GLY A 1 1135 ? 111.090 118.718 140.390 1.00 17.21 706 GLY A CA 1
ATOM 5648 C C . GLY A 1 1135 ? 110.973 119.549 139.150 1.00 21.06 706 GLY A C 1
ATOM 5649 O O . GLY A 1 1135 ? 110.100 120.411 139.045 1.00 33.68 706 GLY A O 1
ATOM 5650 N N . GLY A 1 1136 ? 111.864 119.290 138.200 1.00 18.30 707 GLY A N 1
ATOM 5651 C CA . GLY A 1 1136 ? 111.815 119.950 136.920 1.00 25.91 707 GLY A CA 1
ATOM 5652 C C . GLY A 1 1136 ? 111.182 119.079 135.845 1.00 34.31 707 GLY A C 1
ATOM 5653 O O . GLY A 1 1136 ? 110.818 117.929 136.066 1.00 40.39 707 GLY A O 1
ATOM 5654 N N . ILE A 1 1137 ? 111.046 119.672 134.660 1.00 36.82 708 ILE A N 1
ATOM 5655 C CA . ILE A 1 1137 ? 110.611 118.994 133.444 1.00 34.52 708 ILE A CA 1
ATOM 5656 C C . ILE A 1 1137 ? 111.611 119.309 132.348 1.00 46.30 708 ILE A C 1
ATOM 5657 O O . ILE A 1 1137 ? 112.134 120.426 132.274 1.00 55.24 708 ILE A O 1
ATOM 5662 N N . GLU A 1 1138 ? 111.866 118.341 131.479 1.00 38.85 709 GLU A N 1
ATOM 5663 C CA . GLU A 1 1138 ? 112.820 118.591 130.414 1.00 46.05 709 GLU A CA 1
ATOM 5664 C C . GLU A 1 1138 ? 112.382 119.777 129.569 1.00 52.43 709 GLU A C 1
ATOM 5665 O O . GLU A 1 1138 ? 111.207 119.918 129.220 1.00 52.41 709 GLU A O 1
ATOM 5671 N N . GLY A 1 1139 ? 113.341 120.647 129.267 1.00 62.18 710 GLY A N 1
ATOM 5672 C CA . GLY A 1 1139 ? 113.148 121.812 128.417 1.00 59.70 710 GLY A CA 1
ATOM 5673 C C . GLY A 1 1139 ? 112.711 123.069 129.134 1.00 58.32 710 GLY A C 1
ATOM 5674 O O . GLY A 1 1139 ? 113.213 124.159 128.847 1.00 63.08 710 GLY A O 1
ATOM 5675 N N . LEU A 1 1140 ? 111.778 122.935 130.069 1.00 50.31 711 LEU A N 1
ATOM 5676 C CA . LEU A 1 1140 ? 111.264 124.082 130.801 1.00 45.35 711 LEU A CA 1
ATOM 5677 C C . LEU A 1 1140 ? 112.377 124.667 131.655 1.00 50.81 711 LEU A C 1
ATOM 5678 O O . LEU A 1 1140 ? 113.078 123.925 132.344 1.00 55.93 711 LEU A O 1
ATOM 5683 N N . GLN A 1 1141 ? 112.570 125.984 131.599 1.00 46.42 712 GLN A N 1
ATOM 5684 C CA . GLN A 1 1141 ? 113.658 126.633 132.345 1.00 43.65 712 GLN A CA 1
ATOM 5685 C C . GLN A 1 1141 ? 115.010 125.986 132.058 1.00 36.02 712 GLN A C 1
ATOM 5686 O O . GLN A 1 1141 ? 115.841 125.814 132.948 1.00 39.82 712 GLN A O 1
ATOM 5692 N N . GLN A 1 1142 ? 115.229 125.606 130.809 1.00 35.38 713 GLN A N 1
ATOM 5693 C CA . GLN A 1 1142 ? 116.562 125.187 130.426 1.00 33.31 713 GLN A CA 1
ATOM 5694 C C . GLN A 1 1142 ? 117.574 126.298 130.680 1.00 45.25 713 GLN A C 1
ATOM 5695 O O . GLN A 1 1142 ? 118.708 126.032 131.091 1.00 51.76 713 GLN A O 1
ATOM 5701 N N . LYS A 1 1143 ? 117.193 127.553 130.430 1.00 46.76 714 LYS A N 1
ATOM 5702 C CA . LYS A 1 1143 ? 118.136 128.649 130.633 1.00 38.19 714 LYS A CA 1
ATOM 5703 C C . LYS A 1 1143 ? 118.468 128.836 132.102 1.00 28.84 714 LYS A C 1
ATOM 5704 O O . LYS A 1 1143 ? 119.586 129.226 132.440 1.00 38.34 714 LYS A O 1
ATOM 5710 N N . LEU A 1 1144 ? 117.513 128.632 132.987 1.00 24.59 715 LEU A N 1
ATOM 5711 C CA . LEU A 1 1144 ? 117.877 128.833 134.374 1.00 20.56 715 LEU A CA 1
ATOM 5712 C C . LEU A 1 1144 ? 118.729 127.698 134.878 1.00 30.95 715 LEU A C 1
ATOM 5713 O O . LEU A 1 1144 ? 119.711 127.922 135.588 1.00 45.55 715 LEU A O 1
ATOM 5718 N N . TRP A 1 1145 ? 118.383 126.474 134.523 1.00 32.14 716 TRP A N 1
ATOM 5719 C CA . TRP A 1 1145 ? 119.103 125.339 135.078 1.00 27.46 716 TRP A CA 1
ATOM 5720 C C . TRP A 1 1145 ? 120.529 125.306 134.588 1.00 27.90 716 TRP A C 1
ATOM 5721 O O . TRP A 1 1145 ? 121.442 125.039 135.370 1.00 42.92 716 TRP A O 1
ATOM 5732 N N . THR A 1 1146 ? 120.750 125.599 133.317 1.00 23.88 717 THR A N 1
ATOM 5733 C CA . THR A 1 1146 ? 122.121 125.670 132.856 1.00 27.97 717 THR A CA 1
ATOM 5734 C C . THR A 1 1146 ? 122.890 126.754 133.596 1.00 32.30 717 THR A C 1
ATOM 5735 O O . THR A 1 1146 ? 124.101 126.618 133.807 1.00 45.58 717 THR A O 1
ATOM 5739 N N . SER A 1 1147 ? 122.215 127.813 134.038 1.00 24.44 718 SER A N 1
ATOM 5740 C CA . SER A 1 1147 ? 122.910 128.847 134.802 1.00 24.37 718 SER A CA 1
ATOM 5741 C C . SER A 1 1147 ? 123.311 128.354 136.188 1.00 33.14 718 SER A C 1
ATOM 5742 O O . SER A 1 1147 ? 124.410 128.659 136.665 1.00 41.80 718 SER A O 1
ATOM 5745 N N . ILE A 1 1148 ? 122.447 127.602 136.863 1.00 26.50 719 ILE A N 1
ATOM 5746 C CA . ILE A 1 1148 ? 122.848 127.051 138.145 1.00 19.42 719 ILE A CA 1
ATOM 5747 C C . ILE A 1 1148 ? 123.933 126.019 137.966 1.00 34.19 719 ILE A C 1
ATOM 5748 O O . ILE A 1 1148 ? 124.802 125.857 138.830 1.00 47.54 719 ILE A O 1
ATOM 5753 N N . SER A 1 1149 ? 123.888 125.274 136.862 1.00 34.91 720 SER A N 1
ATOM 5754 C CA . SER A 1 1149 ? 124.962 124.332 136.555 1.00 34.51 720 SER A CA 1
ATOM 5755 C C . SER A 1 1149 ? 126.309 125.037 136.395 1.00 39.04 720 SER A C 1
ATOM 5756 O O . SER A 1 1149 ? 127.322 124.582 136.946 1.00 49.81 720 SER A O 1
ATOM 5759 N N . CYS A 1 1150 ? 126.350 126.149 135.653 1.00 31.78 721 CYS A N 1
ATOM 5760 C CA . CYS A 1 1150 ? 127.615 126.877 135.535 1.00 32.19 721 CYS A CA 1
ATOM 5761 C C . CYS A 1 1150 ? 128.018 127.527 136.848 1.00 34.71 721 CYS A C 1
ATOM 5762 O O . CYS A 1 1150 ? 129.211 127.717 137.104 1.00 38.91 721 CYS A O 1
ATOM 5765 N N . ALA A 1 1151 ? 127.047 127.864 137.693 1.00 34.40 722 ALA A N 1
ATOM 5766 C CA . ALA A 1 1151 ? 127.377 128.319 139.037 1.00 34.43 722 ALA A CA 1
ATOM 5767 C C . ALA A 1 1151 ? 128.081 127.223 139.840 1.00 41.78 722 ALA A C 1
ATOM 5768 O O . ALA A 1 1151 ? 129.075 127.498 140.521 1.00 51.21 722 ALA A O 1
ATOM 5770 N N . GLN A 1 1152 ? 127.588 125.977 139.785 1.00 31.66 723 GLN A N 1
ATOM 5771 C CA . GLN A 1 1152 ? 128.269 124.883 140.488 1.00 24.98 723 GLN A CA 1
ATOM 5772 C C . GLN A 1 1152 ? 129.661 124.636 139.916 1.00 29.48 723 GLN A C 1
ATOM 5773 O O . GLN A 1 1152 ? 130.607 124.362 140.665 1.00 35.65 723 GLN A O 1
ATOM 5779 N N . ILE A 1 1153 ? 129.805 124.712 138.587 1.00 29.18 724 ILE A N 1
ATOM 5780 C CA . ILE A 1 1153 ? 131.122 124.544 137.969 1.00 25.95 724 ILE A CA 1
ATOM 5781 C C . ILE A 1 1153 ? 132.087 125.622 138.442 1.00 35.88 724 ILE A C 1
ATOM 5782 O O . ILE A 1 1153 ? 133.261 125.345 138.727 1.00 43.73 724 ILE A O 1
ATOM 5787 N N . SER A 1 1154 ? 131.626 126.872 138.530 1.00 35.69 725 SER A N 1
ATOM 5788 C CA . SER A 1 1154 ? 132.510 127.915 139.040 1.00 29.01 725 SER A CA 1
ATOM 5789 C C . SER A 1 1154 ? 132.778 127.755 140.528 1.00 31.71 725 SER A C 1
ATOM 5790 O O . SER A 1 1154 ? 133.851 128.144 140.999 1.00 44.64 725 SER A O 1
ATOM 5793 N N . LEU A 1 1155 ? 131.843 127.199 141.293 1.00 22.93 726 LEU A N 1
ATOM 5794 C CA . LEU A 1 1155 ? 132.154 126.950 142.691 1.00 17.74 726 LEU A CA 1
ATOM 5795 C C . LEU A 1 1155 ? 133.276 125.933 142.820 1.00 27.53 726 LEU A C 1
ATOM 5796 O O . LEU A 1 1155 ? 134.191 126.102 143.637 1.00 39.91 726 LEU A O 1
ATOM 5801 N N . VAL A 1 1156 ? 133.238 124.876 142.007 1.00 33.55 727 VAL A N 1
ATOM 5802 C CA . VAL A 1 1156 ? 134.326 123.895 142.029 1.00 27.30 727 VAL A CA 1
ATOM 5803 C C . VAL A 1 1156 ? 135.629 124.530 141.578 1.00 31.98 727 VAL A C 1
ATOM 5804 O O . VAL A 1 1156 ? 136.699 124.198 142.092 1.00 43.27 727 VAL A O 1
ATOM 5808 N N . GLU A 1 1157 ? 135.570 125.447 140.610 1.00 34.75 728 GLU A N 1
ATOM 5809 C CA . GLU A 1 1157 ? 136.783 126.144 140.176 1.00 31.51 728 GLU A CA 1
ATOM 5810 C C . GLU A 1 1157 ? 137.398 126.987 141.288 1.00 33.31 728 GLU A C 1
ATOM 5811 O O . GLU A 1 1157 ? 138.620 127.012 141.452 1.00 45.49 728 GLU A O 1
ATOM 5817 N N . ILE A 1 1158 ? 136.571 127.691 142.052 1.00 37.29 729 ILE A N 1
ATOM 5818 C CA . ILE A 1 1158 ? 137.064 128.461 143.196 1.00 33.70 729 ILE A CA 1
ATOM 5819 C C . ILE A 1 1158 ? 137.704 127.552 144.233 1.00 39.92 729 ILE A C 1
ATOM 5820 O O . ILE A 1 1158 ? 138.788 127.844 144.747 1.00 48.62 729 ILE A O 1
ATOM 5825 N N . LYS A 1 1159 ? 137.022 126.453 144.583 1.00 43.81 730 LYS A N 1
ATOM 5826 C CA . LYS A 1 1159 ? 137.513 125.552 145.632 1.00 41.94 730 LYS A CA 1
ATOM 5827 C C . LYS A 1 1159 ? 138.775 124.807 145.199 1.00 45.22 730 LYS A C 1
ATOM 5828 O O . LYS A 1 1159 ? 139.835 124.945 145.820 1.00 50.73 730 LYS A O 1
ATOM 5834 N N . THR A 1 1160 ? 138.672 123.982 144.156 1.00 30.15 731 THR A N 1
ATOM 5835 C CA . THR A 1 1160 ? 139.817 123.194 143.740 1.00 24.49 731 THR A CA 1
ATOM 5836 C C . THR A 1 1160 ? 140.931 124.098 143.270 1.00 29.97 731 THR A C 1
ATOM 5837 O O . THR A 1 1160 ? 142.057 124.029 143.769 1.00 42.83 731 THR A O 1
ATOM 5841 N N . GLY A 1 1161 ? 140.632 124.982 142.342 1.00 31.09 732 GLY A N 1
ATOM 5842 C CA . GLY A 1 1161 ? 141.613 125.930 141.904 1.00 38.07 732 GLY A CA 1
ATOM 5843 C C . GLY A 1 1161 ? 142.127 125.721 140.516 1.00 42.04 732 GLY A C 1
ATOM 5844 O O . GLY A 1 1161 ? 143.166 126.291 140.176 1.00 58.30 732 GLY A O 1
ATOM 5845 N N . PHE A 1 1162 ? 141.454 124.932 139.696 1.00 43.88 733 PHE A N 1
ATOM 5846 C CA . PHE A 1 1162 ? 141.862 124.767 138.308 1.00 53.48 733 PHE A CA 1
ATOM 5847 C C . PHE A 1 1162 ? 140.955 125.601 137.413 1.00 50.76 733 PHE A C 1
ATOM 5848 O O . PHE A 1 1162 ? 139.863 126.000 137.816 1.00 56.77 733 PHE A O 1
ATOM 5856 N N . LYS A 1 1163 ? 141.407 125.868 136.187 1.00 48.66 734 LYS A N 1
ATOM 5857 C CA . LYS A 1 1163 ? 140.617 126.709 135.285 1.00 50.37 734 LYS A CA 1
ATOM 5858 C C . LYS A 1 1163 ? 139.535 125.878 134.600 1.00 50.98 734 LYS A C 1
ATOM 5859 O O . LYS A 1 1163 ? 139.833 125.071 133.719 1.00 55.28 734 LYS A O 1
ATOM 5865 N N . LEU A 1 1164 ? 138.280 126.075 134.955 1.00 42.48 735 LEU A N 1
ATOM 5866 C CA . LEU A 1 1164 ? 137.236 125.231 134.406 1.00 35.04 735 LEU A CA 1
ATOM 5867 C C . LEU A 1 1164 ? 136.547 125.953 133.263 1.00 50.09 735 LEU A C 1
ATOM 5868 O O . LEU A 1 1164 ? 136.224 127.138 133.378 1.00 64.74 735 LEU A O 1
ATOM 5873 N N . ARG A 1 1165 ? 136.332 125.241 132.165 1.00 45.41 736 ARG A N 1
ATOM 5874 C CA . ARG A 1 1165 ? 135.527 125.716 131.047 1.00 41.40 736 ARG A CA 1
ATOM 5875 C C . ARG A 1 1165 ? 134.299 124.838 130.917 1.00 45.76 736 ARG A C 1
ATOM 5876 O O . ARG A 1 1165 ? 134.421 123.638 130.669 1.00 53.03 736 ARG A O 1
ATOM 5884 N N . SER A 1 1166 ? 133.127 125.425 131.034 1.00 53.06 737 SER A N 1
ATOM 5885 C CA . SER A 1 1166 ? 131.894 124.656 130.993 1.00 55.38 737 SER A CA 1
ATOM 5886 C C . SER A 1 1166 ? 131.201 124.893 129.661 1.00 65.60 737 SER A C 1
ATOM 5887 O O . SER A 1 1166 ? 131.030 126.043 129.238 1.00 76.83 737 SER A O 1
ATOM 5890 N N . ALA A 1 1167 ? 130.810 123.809 129.001 1.00 57.62 738 ALA A N 1
ATOM 5891 C CA . ALA A 1 1167 ? 130.156 123.896 127.705 1.00 56.49 738 ALA A CA 1
ATOM 5892 C C . ALA A 1 1167 ? 129.067 122.838 127.621 1.00 57.55 738 ALA A C 1
ATOM 5893 O O . ALA A 1 1167 ? 129.334 121.659 127.868 1.00 62.02 738 ALA A O 1
ATOM 5895 N N . VAL A 1 1168 ? 127.848 123.254 127.268 1.00 58.28 739 VAL A N 1
ATOM 5896 C CA . VAL A 1 1168 ? 126.694 122.364 127.189 1.00 45.69 739 VAL A CA 1
ATOM 5897 C C . VAL A 1 1168 ? 126.173 122.356 125.767 1.00 40.92 739 VAL A C 1
ATOM 5898 O O . VAL A 1 1168 ? 126.154 123.390 125.095 1.00 56.42 739 VAL A O 1
ATOM 5902 N N . MET A 1 1169 ? 125.774 121.182 125.298 1.00 46.92 740 MET A N 1
ATOM 5903 C CA . MET A 1 1169 ? 125.167 121.084 123.981 1.00 51.19 740 MET A CA 1
ATOM 5904 C C . MET A 1 1169 ? 124.233 119.890 123.962 1.00 48.53 740 MET A C 1
ATOM 5905 O O . MET A 1 1169 ? 124.669 118.759 124.177 1.00 51.06 740 MET A O 1
ATOM 5910 N N . GLY A 1 1170 ? 122.961 120.142 123.673 1.00 45.98 741 GLY A N 1
ATOM 5911 C CA . GLY A 1 1170 ? 121.976 119.096 123.767 1.00 45.31 741 GLY A CA 1
ATOM 5912 C C . GLY A 1 1170 ? 121.838 118.684 125.210 1.00 49.83 741 GLY A C 1
ATOM 5913 O O . GLY A 1 1170 ? 121.525 119.513 126.068 1.00 57.51 741 GLY A O 1
ATOM 5914 N N . ASP A 1 1171 ? 122.085 117.411 125.496 1.00 54.68 742 ASP A N 1
ATOM 5915 C CA . ASP A 1 1171 ? 121.911 116.905 126.849 1.00 58.65 742 ASP A CA 1
ATOM 5916 C C . ASP A 1 1171 ? 123.196 116.915 127.664 1.00 66.36 742 ASP A C 1
ATOM 5917 O O . ASP A 1 1171 ? 123.132 117.010 128.893 1.00 74.35 742 ASP A O 1
ATOM 5922 N N . ASN A 1 1172 ? 124.361 116.826 127.030 1.00 56.22 743 ASN A N 1
ATOM 5923 C CA . ASN A 1 1172 ? 125.605 116.653 127.766 1.00 50.49 743 ASN A CA 1
ATOM 5924 C C . ASN A 1 1172 ? 126.234 117.981 128.149 1.00 52.30 743 ASN A C 1
ATOM 5925 O O . ASN A 1 1172 ? 126.117 118.977 127.434 1.00 60.64 743 ASN A O 1
ATOM 5930 N N . GLN A 1 1173 ? 126.914 117.983 129.292 1.00 53.18 744 GLN A N 1
ATOM 5931 C CA . GLN A 1 1173 ? 127.730 119.111 129.715 1.00 46.43 744 GLN A CA 1
ATOM 5932 C C . GLN A 1 1173 ? 129.159 118.649 129.898 1.00 40.12 744 GLN A C 1
ATOM 5933 O O . GLN A 1 1173 ? 129.433 117.756 130.704 1.00 50.72 744 GLN A O 1
ATOM 5939 N N . CYS A 1 1174 ? 130.060 119.267 129.168 1.00 39.67 745 CYS A N 1
ATOM 5940 C CA . CYS A 1 1174 ? 131.468 118.927 129.199 1.00 38.10 745 CYS A CA 1
ATOM 5941 C C . CYS A 1 1174 ? 132.212 119.974 130.002 1.00 43.16 745 CYS A C 1
ATOM 5942 O O . CYS A 1 1174 ? 132.145 121.162 129.676 1.00 55.39 745 CYS A O 1
ATOM 5945 N N . ILE A 1 1175 ? 132.931 119.553 131.028 1.00 29.12 746 ILE A N 1
ATOM 5946 C CA . ILE A 1 1175 ? 133.670 120.494 131.846 1.00 25.05 746 ILE A CA 1
ATOM 5947 C C . ILE A 1 1175 ? 135.142 120.254 131.590 1.00 29.98 746 ILE A C 1
ATOM 5948 O O . ILE A 1 1175 ? 135.704 119.266 132.073 1.00 41.61 746 ILE A O 1
ATOM 5953 N N . THR A 1 1176 ? 135.782 121.142 130.847 1.00 29.49 747 THR A N 1
ATOM 5954 C CA . THR A 1 1176 ? 137.200 121.000 130.545 1.00 32.13 747 THR A CA 1
ATOM 5955 C C . THR A 1 1176 ? 138.031 121.629 131.654 1.00 34.11 747 THR A C 1
ATOM 5956 O O . THR A 1 1176 ? 137.938 122.835 131.896 1.00 46.56 747 THR A O 1
ATOM 5960 N N . VAL A 1 1177 ? 138.830 120.826 132.326 1.00 26.56 748 VAL A N 1
ATOM 5961 C CA . VAL A 1 1177 ? 139.701 121.304 133.373 1.00 26.56 748 VAL A CA 1
ATOM 5962 C C . VAL A 1 1177 ? 141.024 121.624 132.766 1.00 26.56 748 VAL A C 1
ATOM 5963 O O . VAL A 1 1177 ? 141.689 120.733 132.231 1.00 44.34 748 VAL A O 1
ATOM 5967 N N . LEU A 1 1178 ? 141.429 122.863 132.861 1.00 32.26 749 LEU A N 1
ATOM 5968 C CA . LEU A 1 1178 ? 142.739 123.261 132.397 1.00 43.64 749 LEU A CA 1
ATOM 5969 C C . LEU A 1 1178 ? 143.647 123.357 133.605 1.00 42.56 749 LEU A C 1
ATOM 5970 O O . LEU A 1 1178 ? 143.305 124.017 134.600 1.00 48.78 749 LEU A O 1
ATOM 5975 N N . SER A 1 1179 ? 144.776 122.674 133.522 1.00 35.63 750 SER A N 1
ATOM 5976 C CA . SER A 1 1179 ? 145.760 122.661 134.575 1.00 35.63 750 SER A CA 1
ATOM 5977 C C . SER A 1 1179 ? 147.082 123.102 133.991 1.00 46.66 750 SER A C 1
ATOM 5978 O O . SER A 1 1179 ? 147.446 122.677 132.891 1.00 55.60 750 SER A O 1
ATOM 5981 N N . VAL A 1 1180 ? 147.796 123.956 134.723 1.00 49.33 751 VAL A N 1
ATOM 5982 C CA . VAL A 1 1180 ? 149.088 124.475 134.282 1.00 50.16 751 VAL A CA 1
ATOM 5983 C C . VAL A 1 1180 ? 150.205 123.649 134.887 1.00 54.55 751 VAL A C 1
ATOM 5984 O O . VAL A 1 1180 ? 150.162 123.298 136.070 1.00 61.70 751 VAL A O 1
ATOM 5988 N N . PHE A 1 1181 ? 151.207 123.346 134.079 1.00 57.14 752 PHE A N 1
ATOM 5989 C CA . PHE A 1 1181 ? 152.393 122.638 134.504 1.00 62.97 752 PHE A CA 1
ATOM 5990 C C . PHE A 1 1181 ? 153.635 123.459 134.218 1.00 78.04 752 PHE A C 1
ATOM 5991 O O . PHE A 1 1181 ? 153.630 124.315 133.324 1.00 87.38 752 PHE A O 1
ATOM 5999 N N . PRO A 1 1182 ? 154.714 123.223 134.960 1.00 78.95 753 PRO A N 1
ATOM 6000 C CA . PRO A 1 1182 ? 156.022 123.746 134.547 1.00 94.72 753 PRO A CA 1
ATOM 6001 C C . PRO A 1 1182 ? 156.448 123.162 133.201 1.00 102.09 753 PRO A C 1
ATOM 6002 O O . PRO A 1 1182 ? 156.104 122.028 132.858 1.00 103.17 753 PRO A O 1
ATOM 6006 N N . LEU A 1 1183 ? 157.195 123.964 132.427 1.00 103.60 754 LEU A N 1
ATOM 6007 C CA . LEU A 1 1183 ? 157.584 123.558 131.072 1.00 109.91 754 LEU A CA 1
ATOM 6008 C C . LEU A 1 1183 ? 158.487 122.326 131.084 1.00 113.41 754 LEU A C 1
ATOM 6009 O O . LEU A 1 1183 ? 158.354 121.439 130.229 1.00 111.31 754 LEU A O 1
ATOM 6014 N N . GLU A 1 1184 ? 159.420 122.259 132.034 1.00 111.88 755 GLU A N 1
ATOM 6015 C CA . GLU A 1 1184 ? 160.343 121.130 132.148 1.00 108.78 755 GLU A CA 1
ATOM 6016 C C . GLU A 1 1184 ? 159.658 119.963 132.868 1.00 116.59 755 GLU A C 1
ATOM 6017 O O . GLU A 1 1184 ? 159.989 119.597 133.999 1.00 113.98 755 GLU A O 1
ATOM 6023 N N . THR A 1 1185 ? 158.671 119.376 132.177 1.00 119.29 756 THR A N 1
ATOM 6024 C CA . THR A 1 1185 ? 157.986 118.167 132.632 1.00 119.65 756 THR A CA 1
ATOM 6025 C C . THR A 1 1185 ? 157.807 117.216 131.451 1.00 117.13 756 THR A C 1
ATOM 6026 O O . THR A 1 1185 ? 157.759 117.640 130.291 1.00 111.52 756 THR A O 1
ATOM 6030 N N . ASP A 1 1186 ? 157.719 115.921 131.760 1.00 117.61 757 ASP A N 1
ATOM 6031 C CA . ASP A 1 1186 ? 157.581 114.896 130.728 1.00 117.37 757 ASP A CA 1
ATOM 6032 C C . ASP A 1 1186 ? 156.194 114.993 130.094 1.00 107.73 757 ASP A C 1
ATOM 6033 O O . ASP A 1 1186 ? 155.188 115.119 130.799 1.00 106.10 757 ASP A O 1
ATOM 6038 N N . ALA A 1 1187 ? 156.142 114.944 128.758 1.00 105.21 758 ALA A N 1
ATOM 6039 C CA . ALA A 1 1187 ? 154.859 115.043 128.061 1.00 106.90 758 ALA A CA 1
ATOM 6040 C C . ALA A 1 1187 ? 153.942 113.870 128.404 1.00 98.77 758 ALA A C 1
ATOM 6041 O O . ALA A 1 1187 ? 152.722 114.039 128.522 1.00 96.35 758 ALA A O 1
ATOM 6043 N N . ASP A 1 1188 ? 154.502 112.669 128.538 1.00 102.69 759 ASP A N 1
ATOM 6044 C CA . ASP A 1 1188 ? 153.696 111.539 128.987 1.00 104.36 759 ASP A CA 1
ATOM 6045 C C . ASP A 1 1188 ? 153.231 111.739 130.422 1.00 87.99 759 ASP A C 1
ATOM 6046 O O . ASP A 1 1188 ? 152.091 111.404 130.761 1.00 87.72 759 ASP A O 1
ATOM 6051 N N . GLU A 1 1189 ? 154.104 112.270 131.282 1.00 88.08 760 GLU A N 1
ATOM 6052 C CA . GLU A 1 1189 ? 153.727 112.477 132.677 1.00 92.33 760 GLU A CA 1
ATOM 6053 C C . GLU A 1 1189 ? 152.681 113.579 132.813 1.00 93.97 760 GLU A C 1
ATOM 6054 O O . GLU A 1 1189 ? 151.728 113.443 133.594 1.00 90.32 760 GLU A O 1
ATOM 6060 N N . GLN A 1 1190 ? 152.830 114.677 132.062 1.00 95.15 761 GLN A N 1
ATOM 6061 C CA . GLN A 1 1190 ? 151.888 115.784 132.211 1.00 86.85 761 GLN A CA 1
ATOM 6062 C C . GLN A 1 1190 ? 150.490 115.392 131.751 1.00 73.05 761 GLN A C 1
ATOM 6063 O O . GLN A 1 1190 ? 149.506 115.838 132.340 1.00 73.77 761 GLN A O 1
ATOM 6069 N N . GLU A 1 1191 ? 150.373 114.575 130.709 1.00 71.06 762 GLU A N 1
ATOM 6070 C CA . GLU A 1 1191 ? 149.047 114.141 130.310 1.00 64.65 762 GLU A CA 1
ATOM 6071 C C . GLU A 1 1191 ? 148.402 113.334 131.410 1.00 54.60 762 GLU A C 1
ATOM 6072 O O . GLU A 1 1191 ? 147.220 113.521 131.718 1.00 68.05 762 GLU A O 1
ATOM 6078 N N . GLN A 1 1192 ? 149.147 112.412 131.986 1.00 50.23 763 GLN A N 1
ATOM 6079 C CA . GLN A 1 1192 ? 148.603 111.665 133.095 1.00 50.36 763 GLN A CA 1
ATOM 6080 C C . GLN A 1 1192 ? 148.170 112.600 134.211 1.00 68.21 763 GLN A C 1
ATOM 6081 O O . GLN A 1 1192 ? 147.074 112.446 134.763 1.00 72.56 763 GLN A O 1
ATOM 6087 N N . SER A 1 1193 ? 148.996 113.599 134.546 1.00 64.87 764 SER A N 1
ATOM 6088 C CA . SER A 1 1193 ? 148.644 114.463 135.673 1.00 59.18 764 SER A CA 1
ATOM 6089 C C . SER A 1 1193 ? 147.435 115.325 135.344 1.00 47.00 764 SER A C 1
ATOM 6090 O O . SER A 1 1193 ? 146.620 115.616 136.221 1.00 54.77 764 SER A O 1
ATOM 6093 N N . ALA A 1 1194 ? 147.309 115.750 134.093 1.00 47.87 765 ALA A N 1
ATOM 6094 C CA . ALA A 1 1194 ? 146.151 116.528 133.688 1.00 45.41 765 ALA A CA 1
ATOM 6095 C C . ALA A 1 1194 ? 144.893 115.704 133.791 1.00 44.02 765 ALA A C 1
ATOM 6096 O O . ALA A 1 1194 ? 143.863 116.188 134.270 1.00 54.03 765 ALA A O 1
ATOM 6098 N N . GLU A 1 1195 ? 144.947 114.462 133.339 1.00 40.32 766 GLU A N 1
ATOM 6099 C CA . GLU A 1 1195 ? 143.788 113.609 133.509 1.00 38.81 766 GLU A CA 1
ATOM 6100 C C . GLU A 1 1195 ? 143.476 113.417 134.978 1.00 40.29 766 GLU A C 1
ATOM 6101 O O . GLU A 1 1195 ? 142.305 113.367 135.367 1.00 50.83 766 GLU A O 1
ATOM 6107 N N . ASP A 1 1196 ? 144.502 113.314 135.817 1.00 38.08 767 ASP A N 1
ATOM 6108 C CA . ASP A 1 1196 ? 144.236 113.181 137.244 1.00 43.00 767 ASP A CA 1
ATOM 6109 C C . ASP A 1 1196 ? 143.562 114.427 137.809 1.00 49.75 767 ASP A C 1
ATOM 6110 O O . ASP A 1 1196 ? 142.651 114.323 138.637 1.00 53.17 767 ASP A O 1
ATOM 6115 N N . ASN A 1 1197 ? 144.003 115.612 137.384 1.00 46.62 768 ASN A N 1
ATOM 6116 C CA . ASN A 1 1197 ? 143.355 116.851 137.802 1.00 36.59 768 ASN A CA 1
ATOM 6117 C C . ASN A 1 1197 ? 141.905 116.880 137.356 1.00 40.40 768 ASN A C 1
ATOM 6118 O O . ASN A 1 1197 ? 141.028 117.367 138.079 1.00 45.61 768 ASN A O 1
ATOM 6123 N N . ALA A 1 1198 ? 141.633 116.377 136.159 1.00 38.09 769 ALA A N 1
ATOM 6124 C CA . ALA A 1 1198 ? 140.252 116.321 135.713 1.00 33.32 769 ALA A CA 1
ATOM 6125 C C . ALA A 1 1198 ? 139.453 115.383 136.582 1.00 32.33 769 ALA A C 1
ATOM 6126 O O . ALA A 1 1198 ? 138.296 115.661 136.896 1.00 46.04 769 ALA A O 1
ATOM 6128 N N . ALA A 1 1199 ? 140.035 114.268 136.981 1.00 29.98 770 ALA A N 1
ATOM 6129 C CA . ALA A 1 1199 ? 139.256 113.375 137.819 1.00 31.34 770 ALA A CA 1
ATOM 6130 C C . ALA A 1 1199 ? 139.064 113.968 139.199 1.00 37.43 770 ALA A C 1
ATOM 6131 O O . ALA A 1 1199 ? 138.052 113.689 139.851 1.00 49.36 770 ALA A O 1
ATOM 6133 N N . ARG A 1 1200 ? 140.006 114.797 139.659 1.00 37.66 771 ARG A N 1
ATOM 6134 C CA . ARG A 1 1200 ? 139.850 115.449 140.964 1.00 40.73 771 ARG A CA 1
ATOM 6135 C C . ARG A 1 1200 ? 138.766 116.513 140.934 1.00 38.25 771 ARG A C 1
ATOM 6136 O O . ARG A 1 1200 ? 137.974 116.633 141.880 1.00 42.92 771 ARG A O 1
ATOM 6144 N N . VAL A 1 1201 ? 138.723 117.293 139.852 1.00 38.67 772 VAL A N 1
ATOM 6145 C CA . VAL A 1 1201 ? 137.612 118.209 139.621 1.00 28.50 772 VAL A CA 1
ATOM 6146 C C . VAL A 1 1201 ? 136.306 117.460 139.554 1.00 28.30 772 VAL A C 1
ATOM 6147 O O . VAL A 1 1201 ? 135.295 117.910 140.090 1.00 38.89 772 VAL A O 1
ATOM 6151 N N . ALA A 1 1202 ? 136.289 116.329 138.869 1.00 30.48 773 ALA A N 1
ATOM 6152 C CA . ALA A 1 1202 ? 135.055 115.567 138.781 1.00 34.60 773 ALA A CA 1
ATOM 6153 C C . ALA A 1 1202 ? 134.616 115.076 140.151 1.00 34.03 773 ALA A C 1
ATOM 6154 O O . ALA A 1 1202 ? 133.423 115.080 140.451 1.00 47.91 773 ALA A O 1
ATOM 6156 N N . ALA A 1 1203 ? 135.551 114.650 140.998 1.00 31.42 774 ALA A N 1
ATOM 6157 C CA . ALA A 1 1203 ? 135.160 114.220 142.340 1.00 30.86 774 ALA A CA 1
ATOM 6158 C C . ALA A 1 1203 ? 134.607 115.383 143.160 1.00 37.48 774 ALA A C 1
ATOM 6159 O O . ALA A 1 1203 ? 133.568 115.245 143.826 1.00 45.34 774 ALA A O 1
ATOM 6161 N N . SER A 1 1204 ? 135.268 116.542 143.117 1.00 32.11 775 SER A N 1
ATOM 6162 C CA . SER A 1 1204 ? 134.717 117.700 143.815 1.00 25.47 775 SER A CA 1
ATOM 6163 C C . SER A 1 1204 ? 133.347 118.063 143.270 1.00 29.64 775 SER A C 1
ATOM 6164 O O . SER A 1 1204 ? 132.428 118.360 144.037 1.00 37.58 775 SER A O 1
ATOM 6167 N N . LEU A 1 1205 ? 133.192 118.064 141.953 1.00 30.78 776 LEU A N 1
ATOM 6168 C CA . LEU A 1 1205 ? 131.910 118.422 141.377 1.00 26.46 776 LEU A CA 1
ATOM 6169 C C . LEU A 1 1205 ? 130.873 117.393 141.737 1.00 22.25 776 LEU A C 1
ATOM 6170 O O . LEU A 1 1205 ? 129.697 117.722 141.895 1.00 36.46 776 LEU A O 1
ATOM 6175 N N . ALA A 1 1206 ? 131.286 116.163 141.920 1.00 20.54 777 ALA A N 1
ATOM 6176 C CA . ALA A 1 1206 ? 130.337 115.179 142.382 1.00 26.18 777 ALA A CA 1
ATOM 6177 C C . ALA A 1 1206 ? 129.868 115.530 143.768 1.00 25.69 777 ALA A C 1
ATOM 6178 O O . ALA A 1 1206 ? 128.676 115.442 144.058 1.00 35.33 777 ALA A O 1
ATOM 6180 N N . LYS A 1 1207 ? 130.779 115.962 144.631 1.00 25.39 778 LYS A N 1
ATOM 6181 C CA . LYS A 1 1207 ? 130.371 116.303 145.997 1.00 30.90 778 LYS A CA 1
ATOM 6182 C C . LYS A 1 1207 ? 129.443 117.520 146.005 1.00 31.54 778 LYS A C 1
ATOM 6183 O O . LYS A 1 1207 ? 128.381 117.515 146.646 1.00 34.50 778 LYS A O 1
ATOM 6189 N N . VAL A 1 1208 ? 129.818 118.553 145.249 1.00 32.59 779 VAL A N 1
ATOM 6190 C CA . VAL A 1 1208 ? 129.025 119.775 145.140 1.00 23.22 779 VAL A CA 1
ATOM 6191 C C . VAL A 1 1208 ? 127.617 119.457 144.676 1.00 24.06 779 VAL A C 1
ATOM 6192 O O . VAL A 1 1208 ? 126.641 119.711 145.389 1.00 30.79 779 VAL A O 1
ATOM 6196 N N . THR A 1 1209 ? 127.489 118.884 143.472 1.00 24.93 780 THR A N 1
ATOM 6197 C CA . THR A 1 1209 ? 126.157 118.632 142.940 1.00 23.60 780 THR A CA 1
ATOM 6198 C C . THR A 1 1209 ? 125.406 117.626 143.771 1.00 32.03 780 THR A C 1
ATOM 6199 O O . THR A 1 1209 ? 124.178 117.707 143.852 1.00 48.42 780 THR A O 1
ATOM 6203 N N . SER A 1 1210 ? 126.088 116.646 144.358 1.00 29.95 781 SER A N 1
ATOM 6204 C CA . SER A 1 1210 ? 125.383 115.733 145.237 1.00 27.04 781 SER A CA 1
ATOM 6205 C C . SER A 1 1210 ? 124.722 116.494 146.358 1.00 32.06 781 SER A C 1
ATOM 6206 O O . SER A 1 1210 ? 123.588 116.191 146.743 1.00 43.07 781 SER A O 1
ATOM 6209 N N . ALA A 1 1211 ? 125.410 117.496 146.887 1.00 33.72 782 ALA A N 1
ATOM 6210 C CA . ALA A 1 1211 ? 124.798 118.295 147.935 1.00 39.14 782 ALA A CA 1
ATOM 6211 C C . ALA A 1 1211 ? 123.689 119.176 147.382 1.00 38.48 782 ALA A C 1
ATOM 6212 O O . ALA A 1 1211 ? 122.757 119.527 148.113 1.00 46.20 782 ALA A O 1
ATOM 6214 N N . CYS A 1 1212 ? 123.778 119.562 146.116 1.00 33.54 783 CYS A N 1
ATOM 6215 C CA . CYS A 1 1212 ? 122.739 120.402 145.531 1.00 37.09 783 CYS A CA 1
ATOM 6216 C C . CYS A 1 1212 ? 121.494 119.609 145.150 1.00 44.84 783 CYS A C 1
ATOM 6217 O O . CYS A 1 1212 ? 120.479 120.212 144.776 1.00 46.78 783 CYS A O 1
ATOM 6220 N N . GLY A 1 1213 ? 121.546 118.276 145.243 1.00 39.36 784 GLY A N 1
ATOM 6221 C CA . GLY A 1 1213 ? 120.451 117.412 144.881 1.00 37.59 784 GLY A CA 1
ATOM 6222 C C . GLY A 1 1213 ? 120.650 116.627 143.601 1.00 42.91 784 GLY A C 1
ATOM 6223 O O . GLY A 1 1213 ? 119.924 115.652 143.378 1.00 48.10 784 GLY A O 1
ATOM 6224 N N . ILE A 1 1214 ? 121.602 117.012 142.759 1.00 35.09 785 ILE A N 1
ATOM 6225 C CA . ILE A 1 1214 ? 121.795 116.379 141.460 1.00 34.32 785 ILE A CA 1
ATOM 6226 C C . ILE A 1 1214 ? 122.902 115.348 141.586 1.00 39.67 785 ILE A C 1
ATOM 6227 O O . ILE A 1 1214 ? 124.075 115.709 141.745 1.00 46.36 785 ILE A O 1
ATOM 6232 N N . PHE A 1 1215 ? 122.571 114.066 141.485 1.00 41.02 786 PHE A N 1
ATOM 6233 C CA . PHE A 1 1215 ? 123.578 113.034 141.694 1.00 38.47 786 PHE A CA 1
ATOM 6234 C C . PHE A 1 1215 ? 124.266 112.756 140.375 1.00 36.51 786 PHE A C 1
ATOM 6235 O O . PHE A 1 1215 ? 123.662 112.244 139.432 1.00 41.71 786 PHE A O 1
ATOM 6243 N N . LEU A 1 1216 ? 125.534 113.104 140.329 1.00 41.51 787 LEU A N 1
ATOM 6244 C CA . LEU A 1 1216 ? 126.428 112.812 139.225 1.00 41.72 787 LEU A CA 1
ATOM 6245 C C . LEU A 1 1216 ? 126.894 111.379 139.391 1.00 54.87 787 LEU A C 1
ATOM 6246 O O . LEU A 1 1216 ? 127.778 111.098 140.203 1.00 60.02 787 LEU A O 1
ATOM 6251 N N . LYS A 1 1217 ? 126.320 110.464 138.630 1.00 57.68 788 LYS A N 1
ATOM 6252 C CA . LYS A 1 1217 ? 126.708 109.062 138.765 1.00 56.61 788 LYS A CA 1
ATOM 6253 C C . LYS A 1 1217 ? 128.143 108.869 138.295 1.00 52.53 788 LYS A C 1
ATOM 6254 O O . LYS A 1 1217 ? 128.408 109.037 137.100 1.00 62.82 788 LYS A O 1
ATOM 6260 N N . PRO A 1 1218 ? 129.092 108.548 139.173 1.00 37.92 789 PRO A N 1
ATOM 6261 C CA . PRO A 1 1218 ? 130.474 108.400 138.721 1.00 40.08 789 PRO A CA 1
ATOM 6262 C C . PRO A 1 1218 ? 130.696 107.243 137.750 1.00 56.84 789 PRO A C 1
ATOM 6263 O O . PRO A 1 1218 ? 131.701 107.261 137.029 1.00 63.61 789 PRO A O 1
ATOM 6267 N N . ASP A 1 1219 ? 129.823 106.231 137.704 1.00 57.11 790 ASP A N 1
ATOM 6268 C CA . ASP A 1 1219 ? 130.021 105.155 136.729 1.00 55.27 790 ASP A CA 1
ATOM 6269 C C . ASP A 1 1219 ? 129.890 105.655 135.303 1.00 54.45 790 ASP A C 1
ATOM 6270 O O . ASP A 1 1219 ? 130.670 105.265 134.430 1.00 61.41 790 ASP A O 1
ATOM 6275 N N . GLU A 1 1220 ? 128.897 106.496 135.038 1.00 63.83 791 GLU A N 1
ATOM 6276 C CA . GLU A 1 1220 ? 128.544 106.880 133.679 1.00 67.09 791 GLU A CA 1
ATOM 6277 C C . GLU A 1 1220 ? 129.130 108.227 133.263 1.00 67.88 791 GLU A C 1
ATOM 6278 O O . GLU A 1 1220 ? 128.780 108.729 132.189 1.00 71.56 791 GLU A O 1
ATOM 6284 N N . THR A 1 1221 ? 129.996 108.830 134.082 1.00 57.95 792 THR A N 1
ATOM 6285 C CA . THR A 1 1221 ? 130.747 110.017 133.689 1.00 48.47 792 THR A CA 1
ATOM 6286 C C . THR A 1 1221 ? 132.206 109.663 133.595 1.00 38.05 792 THR A C 1
ATOM 6287 O O . THR A 1 1221 ? 132.740 108.961 134.453 1.00 52.76 792 THR A O 1
ATOM 6291 N N . PHE A 1 1222 ? 132.845 110.127 132.562 1.00 30.76 793 PHE A N 1
ATOM 6292 C CA . PHE A 1 1222 ? 134.175 109.637 132.322 1.00 39.10 793 PHE A CA 1
ATOM 6293 C C . PHE A 1 1222 ? 135.125 110.791 132.094 1.00 45.26 793 PHE A C 1
ATOM 6294 O O . PHE A 1 1222 ? 134.740 111.838 131.577 1.00 52.27 793 PHE A O 1
ATOM 6302 N N . VAL A 1 1223 ? 136.368 110.590 132.500 1.00 37.10 794 VAL A N 1
ATOM 6303 C CA . VAL A 1 1223 ? 137.406 111.591 132.364 1.00 23.52 794 VAL A CA 1
ATOM 6304 C C . VAL A 1 1223 ? 138.138 111.360 131.056 1.00 27.90 794 VAL A C 1
ATOM 6305 O O . VAL A 1 1223 ? 138.875 110.384 130.907 1.00 38.56 794 VAL A O 1
ATOM 6309 N N . HIS A 1 1224 ? 137.970 112.277 130.126 1.00 31.56 795 HIS A N 1
ATOM 6310 C CA . HIS A 1 1224 ? 138.510 112.142 128.786 1.00 36.11 795 HIS A CA 1
ATOM 6311 C C . HIS A 1 1224 ? 139.678 113.097 128.672 1.00 30.58 795 HIS A C 1
ATOM 6312 O O . HIS A 1 1224 ? 139.511 114.302 128.841 1.00 39.32 795 HIS A O 1
ATOM 6319 N N . SER A 1 1225 ? 140.829 112.598 128.346 1.00 29.50 796 SER A N 1
ATOM 6320 C CA . SER A 1 1225 ? 141.934 113.507 128.142 1.00 34.86 796 SER A CA 1
ATOM 6321 C C . SER A 1 1225 ? 142.165 113.567 126.636 1.00 41.35 796 SER A C 1
ATOM 6322 O O . SER A 1 1225 ? 142.807 112.693 126.052 1.00 53.34 796 SER A O 1
ATOM 6325 N N . GLY A 1 1226 ? 141.616 114.580 125.997 1.00 35.46 797 GLY A N 1
ATOM 6326 C CA . GLY A 1 1226 ? 141.870 114.790 124.588 1.00 40.77 797 GLY A CA 1
ATOM 6327 C C . GLY A 1 1226 ? 140.730 114.416 123.668 1.00 50.59 797 GLY A C 1
ATOM 6328 O O . GLY A 1 1226 ? 140.758 114.807 122.492 1.00 56.37 797 GLY A O 1
ATOM 6329 N N . PHE A 1 1227 ? 139.729 113.682 124.148 1.00 44.23 798 PHE A N 1
ATOM 6330 C CA . PHE A 1 1227 ? 138.544 113.346 123.350 1.00 38.27 798 PHE A CA 1
ATOM 6331 C C . PHE A 1 1227 ? 137.363 114.244 123.737 1.00 44.27 798 PHE A C 1
ATOM 6332 O O . PHE A 1 1227 ? 136.657 113.983 124.716 1.00 50.13 798 PHE A O 1
ATOM 6340 N N . ILE A 1 1228 ? 137.165 115.307 122.958 1.00 41.98 799 ILE A N 1
ATOM 6341 C CA . ILE A 1 1228 ? 136.070 116.264 123.104 1.00 39.16 799 ILE A CA 1
ATOM 6342 C C . ILE A 1 1228 ? 134.951 115.788 122.189 1.00 46.16 799 ILE A C 1
ATOM 6343 O O . ILE A 1 1228 ? 135.035 115.962 120.969 1.00 53.95 799 ILE A O 1
ATOM 6348 N N . TYR A 1 1229 ? 133.902 115.181 122.730 1.00 43.19 800 TYR A N 1
ATOM 6349 C CA . TYR A 1 1229 ? 132.892 114.635 121.837 1.00 47.66 800 TYR A CA 1
ATOM 6350 C C . TYR A 1 1229 ? 131.509 115.189 122.056 1.00 53.00 800 TYR A C 1
ATOM 6351 O O . TYR A 1 1229 ? 130.598 114.849 121.296 1.00 60.65 800 TYR A O 1
ATOM 6360 N N . PHE A 1 1230 ? 131.311 116.010 123.066 1.00 59.74 801 PHE A N 1
ATOM 6361 C CA . PHE A 1 1230 ? 130.050 116.714 123.134 1.00 59.89 801 PHE A CA 1
ATOM 6362 C C . PHE A 1 1230 ? 129.953 117.651 121.943 1.00 61.23 801 PHE A C 1
ATOM 6363 O O . PHE A 1 1230 ? 130.932 117.913 121.237 1.00 64.95 801 PHE A O 1
ATOM 6371 N N . GLY A 1 1231 ? 128.761 118.157 121.720 1.00 72.37 802 GLY A N 1
ATOM 6372 C CA . GLY A 1 1231 ? 128.581 119.197 120.735 1.00 78.73 802 GLY A CA 1
ATOM 6373 C C . GLY A 1 1231 ? 128.508 118.681 119.311 1.00 68.91 802 GLY A C 1
ATOM 6374 O O . GLY A 1 1231 ? 128.436 117.479 119.033 1.00 68.72 802 GLY A O 1
ATOM 6375 N N . LYS A 1 1232 ? 128.523 119.632 118.387 1.00 59.77 803 LYS A N 1
ATOM 6376 C CA . LYS A 1 1232 ? 128.287 119.241 117.016 1.00 56.25 803 LYS A CA 1
ATOM 6377 C C . LYS A 1 1232 ? 129.469 118.485 116.458 1.00 53.48 803 LYS A C 1
ATOM 6378 O O . LYS A 1 1232 ? 129.278 117.580 115.640 1.00 60.64 803 LYS A O 1
ATOM 6384 N N . LYS A 1 1233 ? 130.679 118.789 116.902 1.00 41.51 804 LYS A N 1
ATOM 6385 C CA . LYS A 1 1233 ? 131.852 118.193 116.289 1.00 44.26 804 LYS A CA 1
ATOM 6386 C C . LYS A 1 1233 ? 132.681 117.431 117.312 1.00 47.96 804 LYS A C 1
ATOM 6387 O O . LYS A 1 1233 ? 132.991 117.958 118.384 1.00 52.43 804 LYS A O 1
ATOM 6393 N N . GLN A 1 1234 ? 133.029 116.186 116.980 1.00 37.25 805 GLN A N 1
ATOM 6394 C CA . GLN A 1 1234 ? 133.844 115.360 117.854 1.00 29.26 805 GLN A CA 1
ATOM 6395 C C . GLN A 1 1234 ? 135.302 115.516 117.497 1.00 35.41 805 GLN A C 1
ATOM 6396 O O . GLN A 1 1234 ? 135.663 115.448 116.319 1.00 46.01 805 GLN A O 1
ATOM 6402 N N . TYR A 1 1235 ? 136.142 115.687 118.506 1.00 29.69 806 TYR A N 1
ATOM 6403 C CA . TYR A 1 1235 ? 137.569 115.807 118.290 1.00 25.81 806 TYR A CA 1
ATOM 6404 C C . TYR A 1 1235 ? 138.293 114.748 119.089 1.00 30.02 806 TYR A C 1
ATOM 6405 O O . TYR A 1 1235 ? 137.955 114.497 120.242 1.00 44.84 806 TYR A O 1
ATOM 6414 N N . LEU A 1 1236 ? 139.290 114.137 118.485 1.00 29.93 807 LEU A N 1
ATOM 6415 C CA . LEU A 1 1236 ? 140.194 113.230 119.179 1.00 29.61 807 LEU A CA 1
ATOM 6416 C C . LEU A 1 1236 ? 141.571 113.861 119.186 1.00 36.72 807 LEU A C 1
ATOM 6417 O O . LEU A 1 1236 ? 142.240 113.886 118.149 1.00 51.71 807 LEU A O 1
ATOM 6422 N N . ASN A 1 1237 ? 141.999 114.373 120.329 1.00 35.43 808 ASN A N 1
ATOM 6423 C CA . ASN A 1 1237 ? 143.259 115.109 120.402 1.00 35.94 808 ASN A CA 1
ATOM 6424 C C . ASN A 1 1237 ? 143.315 116.205 119.354 1.00 42.71 808 ASN A C 1
ATOM 6425 O O . ASN A 1 1237 ? 144.367 116.483 118.774 1.00 50.30 808 ASN A O 1
ATOM 6430 N N . GLY A 1 1238 ? 142.171 116.820 119.082 1.00 45.82 809 GLY A N 1
ATOM 6431 C CA . GLY A 1 1238 ? 142.121 117.901 118.119 1.00 53.20 809 GLY A CA 1
ATOM 6432 C C . GLY A 1 1238 ? 142.061 117.493 116.654 1.00 45.83 809 GLY A C 1
ATOM 6433 O O . GLY A 1 1238 ? 141.948 118.370 115.791 1.00 47.85 809 GLY A O 1
ATOM 6434 N N . VAL A 1 1239 ? 142.143 116.216 116.331 1.00 32.51 810 VAL A N 1
ATOM 6435 C CA . VAL A 1 1239 ? 141.869 115.783 114.980 1.00 21.73 810 VAL A CA 1
ATOM 6436 C C . VAL A 1 1239 ? 140.373 115.625 114.882 1.00 33.24 810 VAL A C 1
ATOM 6437 O O . VAL A 1 1239 ? 139.771 114.931 115.708 1.00 41.34 810 VAL A O 1
ATOM 6441 N N . GLN A 1 1240 ? 139.754 116.284 113.914 1.00 29.06 811 GLN A N 1
ATOM 6442 C CA . GLN A 1 1240 ? 138.308 116.241 113.860 1.00 24.15 811 GLN A CA 1
ATOM 6443 C C . GLN A 1 1240 ? 137.843 114.915 113.292 1.00 26.19 811 GLN A C 1
ATOM 6444 O O . GLN A 1 1240 ? 138.328 114.471 112.250 1.00 35.80 811 GLN A O 1
ATOM 6450 N N . LEU A 1 1241 ? 136.983 114.288 113.977 1.00 22.00 812 LEU A N 1
ATOM 6451 C CA . LEU A 1 1241 ? 136.482 113.039 113.458 1.00 22.35 812 LEU A CA 1
ATOM 6452 C C . LEU A 1 1241 ? 135.238 113.293 112.622 1.00 29.52 812 LEU A C 1
ATOM 6453 O O . LEU A 1 1241 ? 134.487 114.233 112.891 1.00 42.73 812 LEU A O 1
ATOM 6458 N N . PRO A 1 1242 ? 134.969 112.477 111.617 1.00 16.65 813 PRO A N 1
ATOM 6459 C CA . PRO A 1 1242 ? 133.786 112.681 110.790 1.00 18.61 813 PRO A CA 1
ATOM 6460 C C . PRO A 1 1242 ? 132.565 112.009 111.373 1.00 27.32 813 PRO A C 1
ATOM 6461 O O . PRO A 1 1242 ? 132.626 110.870 111.836 1.00 40.59 813 PRO A O 1
ATOM 6465 N N . GLN A 1 1243 ? 131.425 112.696 111.314 1.00 29.01 814 GLN A N 1
ATOM 6466 C CA . GLN A 1 1243 ? 130.137 112.038 111.549 1.00 30.44 814 GLN A CA 1
ATOM 6467 C C . GLN A 1 1243 ? 129.292 112.400 110.342 1.00 35.58 814 GLN A C 1
ATOM 6468 O O . GLN A 1 1243 ? 128.436 113.284 110.381 1.00 43.82 814 GLN A O 1
ATOM 6474 N N . SER A 1 1244 ? 129.512 111.689 109.248 1.00 32.60 815 SER A N 1
ATOM 6475 C CA . SER A 1 1244 ? 128.756 112.024 108.058 1.00 26.32 815 SER A CA 1
ATOM 6476 C C . SER A 1 1244 ? 127.407 111.347 108.038 1.00 27.61 815 SER A C 1
ATOM 6477 O O . SER A 1 1244 ? 126.425 111.955 107.613 1.00 34.59 815 SER A O 1
ATOM 6480 N N . LEU A 1 1245 ? 127.329 110.107 108.503 1.00 28.63 816 LEU A N 1
ATOM 6481 C CA . LEU A 1 1245 ? 126.113 109.348 108.279 1.00 30.02 816 LEU A CA 1
ATOM 6482 C C . LEU A 1 1245 ? 124.907 109.929 109.000 1.00 33.16 816 LEU A C 1
ATOM 6483 O O . LEU A 1 1245 ? 123.778 109.580 108.640 1.00 41.59 816 LEU A O 1
ATOM 6488 N N . LYS A 1 1246 ? 125.085 110.788 110.000 1.00 25.25 817 LYS A N 1
ATOM 6489 C CA . LYS A 1 1246 ? 123.883 111.212 110.705 1.00 27.72 817 LYS A CA 1
ATOM 6490 C C . LYS A 1 1246 ? 123.012 112.123 109.851 1.00 37.24 817 LYS A C 1
ATOM 6491 O O . LYS A 1 1246 ? 121.819 112.265 110.141 1.00 44.31 817 LYS A O 1
ATOM 6497 N N . THR A 1 1247 ? 123.572 112.731 108.798 1.00 36.38 818 THR A N 1
ATOM 6498 C CA . THR A 1 1247 ? 122.806 113.505 107.823 1.00 32.61 818 THR A CA 1
ATOM 6499 C C . THR A 1 1247 ? 122.739 112.860 106.456 1.00 33.48 818 THR A C 1
ATOM 6500 O O . THR A 1 1247 ? 121.817 113.153 105.691 1.00 39.51 818 THR A O 1
ATOM 6504 N N . ALA A 1 1248 ? 123.718 112.027 106.116 1.00 28.83 819 ALA A N 1
ATOM 6505 C CA . ALA A 1 1248 ? 123.713 111.403 104.806 1.00 22.76 819 ALA A CA 1
ATOM 6506 C C . ALA A 1 1248 ? 122.693 110.295 104.721 1.00 25.82 819 ALA A C 1
ATOM 6507 O O . ALA A 1 1248 ? 122.202 110.017 103.625 1.00 37.09 819 ALA A O 1
ATOM 6509 N N . THR A 1 1249 ? 122.353 109.652 105.842 1.00 25.08 820 THR A N 1
ATOM 6510 C CA . THR A 1 1249 ? 121.356 108.585 105.820 1.00 26.09 820 THR A CA 1
ATOM 6511 C C . THR A 1 1249 ? 119.948 109.094 106.031 1.00 30.91 820 THR A C 1
ATOM 6512 O O . THR A 1 1249 ? 119.007 108.302 106.019 1.00 43.76 820 THR A O 1
ATOM 6516 N N . ARG A 1 1250 ? 119.766 110.373 106.234 1.00 33.78 821 ARG A N 1
ATOM 6517 C CA . ARG A 1 1250 ? 118.404 110.858 106.287 1.00 41.59 821 ARG A CA 1
ATOM 6518 C C . ARG A 1 1250 ? 117.834 111.205 104.906 1.00 47.22 821 ARG A C 1
ATOM 6519 O O . ARG A 1 1250 ? 116.657 111.568 104.819 1.00 57.90 821 ARG A O 1
ATOM 6527 N N . MET A 1 1251 ? 118.618 111.110 103.832 1.00 34.56 822 MET A N 1
ATOM 6528 C CA . MET A 1 1251 ? 118.107 111.438 102.511 1.00 25.49 822 MET A CA 1
ATOM 6529 C C . MET A 1 1251 ? 117.036 110.454 102.094 1.00 39.69 822 MET A C 1
ATOM 6530 O O . MET A 1 1251 ? 117.149 109.252 102.347 1.00 43.82 822 MET A O 1
ATOM 6535 N N . ALA A 1 1252 ? 115.996 110.965 101.440 1.00 37.64 823 ALA A N 1
ATOM 6536 C CA . ALA A 1 1252 ? 114.857 110.124 101.101 1.00 36.52 823 ALA A CA 1
ATOM 6537 C C . ALA A 1 1252 ? 114.020 110.821 100.054 1.00 35.69 823 ALA A C 1
ATOM 6538 O O . ALA A 1 1252 ? 113.926 112.053 100.055 1.00 46.33 823 ALA A O 1
ATOM 6540 N N . PRO A 1 1253 ? 113.396 110.066 99.160 1.00 29.59 824 PRO A N 1
ATOM 6541 C CA . PRO A 1 1253 ? 112.544 110.668 98.132 1.00 34.58 824 PRO A CA 1
ATOM 6542 C C . PRO A 1 1253 ? 111.330 111.363 98.688 1.00 37.53 824 PRO A C 1
ATOM 6543 O O . PRO A 1 1253 ? 110.725 112.196 98.002 1.00 42.15 824 PRO A O 1
ATOM 6547 N N . LEU A 1 1254 ? 110.902 111.013 99.873 1.00 28.65 825 LEU A N 1
ATOM 6548 C CA . LEU A 1 1254 ? 109.733 111.648 100.418 1.00 28.04 825 LEU A CA 1
ATOM 6549 C C . LEU A 1 1254 ? 110.208 112.326 101.679 1.00 42.42 825 LEU A C 1
ATOM 6550 O O . LEU A 1 1254 ? 110.844 111.690 102.522 1.00 51.30 825 LEU A O 1
ATOM 6555 N N . SER A 1 1255 ? 109.868 113.592 101.843 1.00 44.22 826 SER A N 1
ATOM 6556 C CA . SER A 1 1255 ? 110.212 114.337 103.042 1.00 40.22 826 SER A CA 1
ATOM 6557 C C . SER A 1 1255 ? 108.996 115.134 103.470 1.00 45.33 826 SER A C 1
ATOM 6558 O O . SER A 1 1255 ? 107.978 115.161 102.779 1.00 51.53 826 SER A O 1
ATOM 6561 N N . ASP A 1 1256 ? 109.070 115.799 104.612 1.00 56.78 827 ASP A N 1
ATOM 6562 C CA . ASP A 1 1256 ? 107.937 116.602 105.057 1.00 62.98 827 ASP A CA 1
ATOM 6563 C C . ASP A 1 1256 ? 107.981 118.025 104.507 1.00 51.65 827 ASP A C 1
ATOM 6564 O O . ASP A 1 1256 ? 108.124 118.987 105.257 1.00 54.77 827 ASP A O 1
ATOM 6569 N N . ALA A 1 1257 ? 107.856 118.143 103.193 1.00 45.73 828 ALA A N 1
ATOM 6570 C CA . ALA A 1 1257 ? 107.857 119.408 102.489 1.00 55.14 828 ALA A CA 1
ATOM 6571 C C . ALA A 1 1257 ? 106.461 119.994 102.525 1.00 69.83 828 ALA A C 1
ATOM 6572 O O . ALA A 1 1257 ? 105.512 119.316 102.903 1.00 70.90 828 ALA A O 1
ATOM 6574 N N . ILE A 1 1258 ? 106.312 121.266 102.169 1.00 72.94 829 ILE A N 1
ATOM 6575 C CA . ILE A 1 1258 ? 104.970 121.827 102.122 1.00 72.26 829 ILE A CA 1
ATOM 6576 C C . ILE A 1 1258 ? 104.306 121.065 100.983 1.00 65.47 829 ILE A C 1
ATOM 6577 O O . ILE A 1 1258 ? 104.893 120.938 99.897 1.00 65.85 829 ILE A O 1
ATOM 6582 N N . PHE A 1 1259 ? 103.085 120.592 101.231 1.00 64.25 830 PHE A N 1
ATOM 6583 C CA . PHE A 1 1259 ? 102.330 119.757 100.298 1.00 63.34 830 PHE A CA 1
ATOM 6584 C C . PHE A 1 1259 ? 103.259 118.595 100.012 1.00 50.46 830 PHE A C 1
ATOM 6585 O O . PHE A 1 1259 ? 103.688 117.907 100.933 1.00 59.52 830 PHE A O 1
ATOM 6593 N N . ASP A 1 1260 ? 103.518 118.315 98.751 1.00 40.18 831 ASP A N 1
ATOM 6594 C CA . ASP A 1 1260 ? 104.449 117.255 98.423 1.00 37.97 831 ASP A CA 1
ATOM 6595 C C . ASP A 1 1260 ? 105.359 117.824 97.369 1.00 31.80 831 ASP A C 1
ATOM 6596 O O . ASP A 1 1260 ? 105.675 117.162 96.380 1.00 38.44 831 ASP A O 1
ATOM 6601 N N . ASP A 1 1261 ? 105.783 119.062 97.576 1.00 32.89 832 ASP A N 1
ATOM 6602 C CA . ASP A 1 1261 ? 106.589 119.740 96.579 1.00 30.58 832 ASP A CA 1
ATOM 6603 C C . ASP A 1 1261 ? 107.860 118.997 96.273 1.00 28.28 832 ASP A C 1
ATOM 6604 O O . ASP A 1 1261 ? 108.536 118.507 97.166 1.00 40.74 832 ASP A O 1
ATOM 6609 N N . LEU A 1 1262 ? 108.157 118.881 94.986 1.00 26.61 833 LEU A N 1
ATOM 6610 C CA . LEU A 1 1262 ? 109.371 118.232 94.533 1.00 21.16 833 LEU A CA 1
ATOM 6611 C C . LEU A 1 1262 ? 110.559 119.061 94.950 1.00 32.07 833 LEU A C 1
ATOM 6612 O O . LEU A 1 1262 ? 111.577 118.534 95.393 1.00 42.29 833 LEU A O 1
ATOM 6617 N N . GLN A 1 1263 ? 110.413 120.374 94.823 1.00 36.29 834 GLN A N 1
ATOM 6618 C CA . GLN A 1 1263 ? 111.470 121.305 95.159 1.00 30.10 834 GLN A CA 1
ATOM 6619 C C . GLN A 1 1263 ? 111.809 121.210 96.621 1.00 31.00 834 GLN A C 1
ATOM 6620 O O . GLN A 1 1263 ? 112.977 121.225 96.988 1.00 37.99 834 GLN A O 1
ATOM 6626 N N . GLY A 1 1264 ? 110.798 121.102 97.465 1.00 30.12 835 GLY A N 1
ATOM 6627 C CA . GLY A 1 1264 ? 111.061 120.984 98.878 1.00 33.64 835 GLY A CA 1
ATOM 6628 C C . GLY A 1 1264 ? 111.826 119.712 99.166 1.00 39.84 835 GLY A C 1
ATOM 6629 O O . GLY A 1 1264 ? 112.771 119.719 99.947 1.00 45.24 835 GLY A O 1
ATOM 6630 N N . THR A 1 1265 ? 111.422 118.615 98.536 1.00 32.77 836 THR A N 1
ATOM 6631 C CA . THR A 1 1265 ? 112.097 117.340 98.737 1.00 28.83 836 THR A CA 1
ATOM 6632 C C . THR A 1 1265 ? 113.521 117.364 98.232 1.00 28.93 836 THR A C 1
ATOM 6633 O O . THR A 1 1265 ? 114.431 116.877 98.891 1.00 38.37 836 THR A O 1
ATOM 6637 N N . LEU A 1 1266 ? 113.714 117.936 97.056 1.00 24.60 837 LEU A N 1
ATOM 6638 C CA . LEU A 1 1266 ? 115.037 118.037 96.477 1.00 24.92 837 LEU A CA 1
ATOM 6639 C C . LEU A 1 1266 ? 115.917 118.951 97.313 1.00 27.77 837 LEU A C 1
ATOM 6640 O O . LEU A 1 1266 ? 117.098 118.689 97.487 1.00 29.20 837 LEU A O 1
ATOM 6645 N N . ALA A 1 1267 ? 115.340 120.024 97.836 1.00 28.31 838 ALA A N 1
ATOM 6646 C CA . ALA A 1 1267 ? 116.100 120.939 98.668 1.00 30.66 838 ALA A CA 1
ATOM 6647 C C . ALA A 1 1267 ? 116.586 120.232 99.916 1.00 35.04 838 ALA A C 1
ATOM 6648 O O . ALA A 1 1267 ? 117.724 120.429 100.335 1.00 42.53 838 ALA A O 1
ATOM 6650 N N . SER A 1 1268 ? 115.734 119.412 100.519 1.00 28.42 839 SER A N 1
ATOM 6651 C CA . SER A 1 1268 ? 116.132 118.685 101.710 1.00 24.06 839 SER A CA 1
ATOM 6652 C C . SER A 1 1268 ? 117.310 117.813 101.360 1.00 29.08 839 SER A C 1
ATOM 6653 O O . SER A 1 1268 ? 118.318 117.826 102.058 1.00 36.63 839 SER A O 1
ATOM 6656 N N . ILE A 1 1269 ? 117.199 117.051 100.279 1.00 27.85 840 ILE A N 1
ATOM 6657 C CA . ILE A 1 1269 ? 118.330 116.222 99.872 1.00 19.55 840 ILE A CA 1
ATOM 6658 C C . ILE A 1 1269 ? 119.570 117.075 99.625 1.00 25.59 840 ILE A C 1
ATOM 6659 O O . ILE A 1 1269 ? 120.688 116.675 99.962 1.00 39.03 840 ILE A O 1
ATOM 6664 N N . GLY A 1 1270 ? 119.408 118.255 99.032 1.00 26.34 841 GLY A N 1
ATOM 6665 C CA . GLY A 1 1270 ? 120.561 119.111 98.815 1.00 23.64 841 GLY A CA 1
ATOM 6666 C C . GLY A 1 1270 ? 121.172 119.570 100.116 1.00 26.01 841 GLY A C 1
ATOM 6667 O O . GLY A 1 1270 ? 122.396 119.638 100.247 1.00 37.34 841 GLY A O 1
ATOM 6668 N N . THR A 1 1271 ? 120.334 119.875 101.102 1.00 24.27 842 THR A N 1
ATOM 6669 C CA . THR A 1 1271 ? 120.860 120.289 102.394 1.00 24.69 842 THR A CA 1
ATOM 6670 C C . THR A 1 1271 ? 121.575 119.145 103.079 1.00 27.03 842 THR A C 1
ATOM 6671 O O . THR A 1 1271 ? 122.675 119.327 103.620 1.00 41.92 842 THR A O 1
ATOM 6675 N N . ALA A 1 1272 ? 120.969 117.962 103.085 1.00 24.40 843 ALA A N 1
ATOM 6676 C CA . ALA A 1 1272 ? 121.659 116.820 103.671 1.00 25.11 843 ALA A CA 1
ATOM 6677 C C . ALA A 1 1272 ? 122.976 116.548 102.952 1.00 26.85 843 ALA A C 1
ATOM 6678 O O . ALA A 1 1272 ? 123.953 116.133 103.583 1.00 36.61 843 ALA A O 1
ATOM 6680 N N . PHE A 1 1273 ? 123.050 116.820 101.651 1.00 23.19 844 PHE A N 1
ATOM 6681 C CA . PHE A 1 1273 ? 124.299 116.569 100.946 1.00 21.45 844 PHE A CA 1
ATOM 6682 C C . PHE A 1 1273 ? 125.367 117.584 101.292 1.00 30.32 844 PHE A C 1
ATOM 6683 O O . PHE A 1 1273 ? 126.548 117.228 101.422 1.00 42.44 844 PHE A O 1
ATOM 6691 N N . GLU A 1 1274 ? 124.991 118.853 101.425 1.00 33.32 845 GLU A N 1
ATOM 6692 C CA . GLU A 1 1274 ? 125.967 119.857 101.852 1.00 29.63 845 GLU A CA 1
ATOM 6693 C C . GLU A 1 1274 ? 126.508 119.523 103.221 1.00 27.40 845 GLU A C 1
ATOM 6694 O O . GLU A 1 1274 ? 127.727 119.496 103.432 1.00 40.46 845 GLU A O 1
ATOM 6700 N N . ARG A 1 1275 ? 125.616 119.239 104.167 1.00 21.55 846 ARG A N 1
ATOM 6701 C CA . ARG A 1 1275 ? 126.096 118.955 105.506 1.00 21.98 846 ARG A CA 1
ATOM 6702 C C . ARG A 1 1275 ? 126.968 117.706 105.536 1.00 32.21 846 ARG A C 1
ATOM 6703 O O . ARG A 1 1275 ? 128.047 117.702 106.161 1.00 43.32 846 ARG A O 1
ATOM 6711 N N . SER A 1 1276 ? 126.555 116.641 104.851 1.00 23.18 847 SER A N 1
ATOM 6712 C CA . SER A 1 1276 ? 127.340 115.426 104.953 1.00 20.11 847 SER A CA 1
ATOM 6713 C C . SER A 1 1276 ? 128.708 115.608 104.338 1.00 24.64 847 SER A C 1
ATOM 6714 O O . SER A 1 1276 ? 129.694 115.114 104.887 1.00 38.62 847 SER A O 1
ATOM 6717 N N . ILE A 1 1277 ? 128.814 116.318 103.215 1.00 24.42 848 ILE A N 1
ATOM 6718 C CA . ILE A 1 1277 ? 130.152 116.641 102.722 1.00 23.41 848 ILE A CA 1
ATOM 6719 C C . ILE A 1 1277 ? 130.960 117.362 103.785 1.00 28.44 848 ILE A C 1
ATOM 6720 O O . ILE A 1 1277 ? 132.138 117.051 103.997 1.00 32.09 848 ILE A O 1
ATOM 6725 N N . SER A 1 1278 ? 130.334 118.311 104.500 1.00 33.48 849 SER A N 1
ATOM 6726 C CA . SER A 1 1278 ? 131.092 119.093 105.480 1.00 34.68 849 SER A CA 1
ATOM 6727 C C . SER A 1 1278 ? 131.754 118.216 106.497 1.00 28.77 849 SER A C 1
ATOM 6728 O O . SER A 1 1278 ? 132.865 118.506 106.946 1.00 39.14 849 SER A O 1
ATOM 6731 N N . GLU A 1 1279 ? 131.052 117.232 106.978 1.00 29.12 850 GLU A N 1
ATOM 6732 C CA . GLU A 1 1279 ? 131.562 116.560 108.147 1.00 27.38 850 GLU A CA 1
ATOM 6733 C C . GLU A 1 1279 ? 132.085 115.190 107.784 1.00 27.32 850 GLU A C 1
ATOM 6734 O O . GLU A 1 1279 ? 131.848 114.226 108.497 1.00 36.52 850 GLU A O 1
ATOM 6740 N N . THR A 1 1280 ? 132.800 115.094 106.667 1.00 29.99 851 THR A N 1
ATOM 6741 C CA . THR A 1 1280 ? 133.552 113.889 106.343 1.00 22.83 851 THR A CA 1
ATOM 6742 C C . THR A 1 1280 ? 134.513 114.163 105.205 1.00 28.25 851 THR A C 1
ATOM 6743 O O . THR A 1 1280 ? 134.383 115.150 104.480 1.00 39.39 851 THR A O 1
ATOM 6747 N N . ARG A 1 1281 ? 135.453 113.260 105.026 1.00 23.95 852 ARG A N 1
ATOM 6748 C CA . ARG A 1 1281 ? 136.468 113.494 104.026 1.00 25.83 852 ARG A CA 1
ATOM 6749 C C . ARG A 1 1281 ? 136.185 112.774 102.725 1.00 45.39 852 ARG A C 1
ATOM 6750 O O . ARG A 1 1281 ? 137.077 112.688 101.873 1.00 52.76 852 ARG A O 1
ATOM 6758 N N . HIS A 1 1282 ? 134.978 112.257 102.535 1.00 45.51 853 HIS A N 1
ATOM 6759 C CA . HIS A 1 1282 ? 134.640 111.545 101.307 1.00 48.04 853 HIS A CA 1
ATOM 6760 C C . HIS A 1 1282 ? 133.538 112.265 100.528 1.00 50.11 853 HIS A C 1
ATOM 6761 O O . HIS A 1 1282 ? 132.454 112.531 101.068 1.00 43.59 853 HIS A O 1
ATOM 6768 N N . ILE A 1 1283 ? 133.805 112.530 99.250 1.00 43.92 854 ILE A N 1
ATOM 6769 C CA . ILE A 1 1283 ? 132.893 113.306 98.425 1.00 27.41 854 ILE A CA 1
ATOM 6770 C C . ILE A 1 1283 ? 131.900 112.412 97.724 1.00 32.48 854 ILE A C 1
ATOM 6771 O O . ILE A 1 1283 ? 130.695 112.671 97.737 1.00 41.81 854 ILE A O 1
ATOM 6776 N N . PHE A 1 1284 ? 132.378 111.377 97.093 1.00 30.13 855 PHE A N 1
ATOM 6777 C CA . PHE A 1 1284 ? 131.499 110.656 96.201 1.00 26.86 855 PHE A CA 1
ATOM 6778 C C . PHE A 1 1284 ? 130.460 109.779 96.889 1.00 28.28 855 PHE A C 1
ATOM 6779 O O . PHE A 1 1284 ? 129.416 109.536 96.280 1.00 40.87 855 PHE A O 1
ATOM 6787 N N . PRO A 1 1285 ? 130.681 109.238 98.089 1.00 23.02 856 PRO A N 1
ATOM 6788 C CA . PRO A 1 1285 ? 129.607 108.448 98.689 1.00 22.50 856 PRO A CA 1
ATOM 6789 C C . PRO A 1 1285 ? 128.333 109.243 98.841 1.00 35.11 856 PRO A C 1
ATOM 6790 O O . PRO A 1 1285 ? 127.263 108.797 98.388 1.00 42.73 856 PRO A O 1
ATOM 6794 N N . CYS A 1 1286 ? 128.414 110.432 99.451 1.00 35.02 857 CYS A N 1
ATOM 6795 C CA . CYS A 1 1286 ? 127.208 111.237 99.660 1.00 33.04 857 CYS A CA 1
ATOM 6796 C C . CYS A 1 1286 ? 126.689 111.821 98.357 1.00 32.36 857 CYS A C 1
ATOM 6797 O O . CYS A 1 1286 ? 125.477 111.983 98.194 1.00 38.44 857 CYS A O 1
ATOM 6800 N N . ARG A 1 1287 ? 127.572 112.147 97.425 1.00 28.15 858 ARG A N 1
ATOM 6801 C CA . ARG A 1 1287 ? 127.085 112.602 96.136 1.00 26.63 858 ARG A CA 1
ATOM 6802 C C . ARG A 1 1287 ? 126.240 111.534 95.478 1.00 28.02 858 ARG A C 1
ATOM 6803 O O . ARG A 1 1287 ? 125.189 111.834 94.902 1.00 35.37 858 ARG A O 1
ATOM 6811 N N . ILE A 1 1288 ? 126.677 110.277 95.559 1.00 24.18 859 ILE A N 1
ATOM 6812 C CA . ILE A 1 1288 ? 125.923 109.189 94.960 1.00 16.68 859 ILE A CA 1
ATOM 6813 C C . ILE A 1 1288 ? 124.594 109.006 95.668 1.00 23.85 859 ILE A C 1
ATOM 6814 O O . ILE A 1 1288 ? 123.558 108.817 95.019 1.00 32.54 859 ILE A O 1
ATOM 6819 N N . THR A 1 1289 ? 124.582 109.073 96.999 1.00 21.78 860 THR A N 1
ATOM 6820 C CA . THR A 1 1289 ? 123.311 108.896 97.705 1.00 21.25 860 THR A CA 1
ATOM 6821 C C . THR A 1 1289 ? 122.325 110.033 97.403 1.00 26.56 860 THR A C 1
ATOM 6822 O O . THR A 1 1289 ? 121.121 109.794 97.223 1.00 32.85 860 THR A O 1
ATOM 6826 N N . ALA A 1 1290 ? 122.807 111.270 97.303 1.00 28.48 861 ALA A N 1
ATOM 6827 C CA . ALA A 1 1290 ? 121.900 112.380 96.999 1.00 30.84 861 ALA A CA 1
ATOM 6828 C C . ALA A 1 1290 ? 121.426 112.353 95.545 1.00 22.74 861 ALA A C 1
ATOM 6829 O O . ALA A 1 1290 ? 120.278 112.699 95.269 1.00 29.73 861 ALA A O 1
ATOM 6831 N N . ALA A 1 1291 ? 122.278 111.968 94.599 1.00 17.91 862 ALA A N 1
ATOM 6832 C CA . ALA A 1 1291 ? 121.794 111.826 93.235 1.00 16.69 862 ALA A CA 1
ATOM 6833 C C . ALA A 1 1291 ? 120.713 110.771 93.165 1.00 20.10 862 ALA A C 1
ATOM 6834 O O . ALA A 1 1291 ? 119.652 110.981 92.551 1.00 24.43 862 ALA A O 1
ATOM 6836 N N . PHE A 1 1292 ? 120.982 109.613 93.775 1.00 20.32 863 PHE A N 1
ATOM 6837 C CA . PHE A 1 1292 ? 120.037 108.509 93.741 1.00 18.82 863 PHE A CA 1
ATOM 6838 C C . PHE A 1 1292 ? 118.693 108.970 94.274 1.00 20.94 863 PHE A C 1
ATOM 6839 O O . PHE A 1 1292 ? 117.655 108.827 93.614 1.00 29.23 863 PHE A O 1
ATOM 6847 N N . HIS A 1 1293 ? 118.695 109.601 95.432 1.00 17.20 864 HIS A N 1
ATOM 6848 C CA . HIS A 1 1293 ? 117.410 109.988 95.973 1.00 19.53 864 HIS A CA 1
ATOM 6849 C C . HIS A 1 1293 ? 116.789 111.198 95.254 1.00 22.42 864 HIS A C 1
ATOM 6850 O O . HIS A 1 1293 ? 115.565 111.341 95.271 1.00 26.69 864 HIS A O 1
ATOM 6857 N N . THR A 1 1294 ? 117.579 112.065 94.614 1.00 21.89 865 THR A N 1
ATOM 6858 C CA . THR A 1 1294 ? 116.999 113.155 93.837 1.00 14.54 865 THR A CA 1
ATOM 6859 C C . THR A 1 1294 ? 116.165 112.613 92.700 1.00 20.22 865 THR A C 1
ATOM 6860 O O . THR A 1 1294 ? 114.982 112.960 92.540 1.00 31.52 865 THR A O 1
ATOM 6864 N N . PHE A 1 1295 ? 116.755 111.746 91.900 1.00 17.97 866 PHE A N 1
ATOM 6865 C CA . PHE A 1 1295 ? 115.947 111.197 90.832 1.00 17.43 866 PHE A CA 1
ATOM 6866 C C . PHE A 1 1295 ? 114.780 110.403 91.359 1.00 16.66 866 PHE A C 1
ATOM 6867 O O . PHE A 1 1295 ? 113.696 110.430 90.770 1.00 27.52 866 PHE A O 1
ATOM 6875 N N . PHE A 1 1296 ? 114.976 109.676 92.436 1.00 17.89 867 PHE A N 1
ATOM 6876 C CA . PHE A 1 1296 ? 113.885 108.850 92.891 1.00 18.00 867 PHE A CA 1
ATOM 6877 C C . PHE A 1 1296 ? 112.748 109.690 93.418 1.00 23.63 867 PHE A C 1
ATOM 6878 O O . PHE A 1 1296 ? 111.590 109.295 93.269 1.00 36.23 867 PHE A O 1
ATOM 6886 N N . SER A 1 1297 ? 113.030 110.873 93.962 1.00 21.38 868 SER A N 1
ATOM 6887 C CA . SER A 1 1297 ? 111.933 111.753 94.341 1.00 17.02 868 SER A CA 1
ATOM 6888 C C . SER A 1 1297 ? 111.180 112.216 93.130 1.00 17.94 868 SER A C 1
ATOM 6889 O O . SER A 1 1297 ? 109.946 112.209 93.125 1.00 24.50 868 SER A O 1
ATOM 6892 N N . VAL A 1 1298 ? 111.909 112.659 92.105 1.00 19.52 869 VAL A N 1
ATOM 6893 C CA . VAL A 1 1298 ? 111.235 113.130 90.900 1.00 15.24 869 VAL A CA 1
ATOM 6894 C C . VAL A 1 1298 ? 110.249 112.090 90.427 1.00 15.71 869 VAL A C 1
ATOM 6895 O O . VAL A 1 1298 ? 109.057 112.362 90.274 1.00 27.41 869 VAL A O 1
ATOM 6899 N N . ARG A 1 1299 ? 110.714 110.879 90.244 1.00 14.09 870 ARG A N 1
ATOM 6900 C CA . ARG A 1 1299 ? 109.818 109.870 89.731 1.00 15.51 870 ARG A CA 1
ATOM 6901 C C . ARG A 1 1299 ? 108.691 109.578 90.700 1.00 21.73 870 ARG A C 1
ATOM 6902 O O . ARG A 1 1299 ? 107.549 109.370 90.278 1.00 30.08 870 ARG A O 1
ATOM 6910 N N . ILE A 1 1300 ? 108.981 109.508 91.994 1.00 17.39 871 ILE A N 1
ATOM 6911 C CA . ILE A 1 1300 ? 107.966 108.981 92.891 1.00 15.80 871 ILE A CA 1
ATOM 6912 C C . ILE A 1 1300 ? 106.847 109.992 93.098 1.00 24.36 871 ILE A C 1
ATOM 6913 O O . ILE A 1 1300 ? 105.695 109.617 93.345 1.00 30.70 871 ILE A O 1
ATOM 6918 N N . LEU A 1 1301 ? 107.143 111.280 93.004 1.00 26.22 872 LEU A N 1
ATOM 6919 C CA . LEU A 1 1301 ? 106.075 112.265 93.019 1.00 17.07 872 LEU A CA 1
ATOM 6920 C C . LEU A 1 1301 ? 105.451 112.393 91.655 1.00 22.82 872 LEU A C 1
ATOM 6921 O O . LEU A 1 1301 ? 104.326 112.881 91.555 1.00 34.95 872 LEU A O 1
ATOM 6926 N N . GLN A 1 1302 ? 106.163 111.989 90.601 1.00 22.40 873 GLN A N 1
ATOM 6927 C CA . GLN A 1 1302 ? 105.590 112.104 89.273 1.00 20.80 873 GLN A CA 1
ATOM 6928 C C . GLN A 1 1302 ? 104.351 111.253 89.155 1.00 26.90 873 GLN A C 1
ATOM 6929 O O . GLN A 1 1302 ? 103.322 111.728 88.671 1.00 44.64 873 GLN A O 1
ATOM 6935 N N . TYR A 1 1303 ? 104.397 110.021 89.632 1.00 26.04 874 TYR A N 1
ATOM 6936 C CA . TYR A 1 1303 ? 103.249 109.141 89.473 1.00 25.00 874 TYR A CA 1
ATOM 6937 C C . TYR A 1 1303 ? 102.347 109.088 90.689 1.00 25.29 874 TYR A C 1
ATOM 6938 O O . TYR A 1 1303 ? 101.131 109.233 90.562 1.00 33.63 874 TYR A O 1
ATOM 6947 N N . HIS A 1 1304 ? 102.926 108.927 91.866 1.00 23.67 875 HIS A N 1
ATOM 6948 C CA . HIS A 1 1304 ? 102.186 108.652 93.087 1.00 23.92 875 HIS A CA 1
ATOM 6949 C C . HIS A 1 1304 ? 102.003 109.887 93.952 1.00 23.65 875 HIS A C 1
ATOM 6950 O O . HIS A 1 1304 ? 102.160 109.816 95.170 1.00 30.99 875 HIS A O 1
ATOM 6957 N N . HIS A 1 1305 ? 101.741 111.045 93.380 1.00 23.84 876 HIS A N 1
ATOM 6958 C CA . HIS A 1 1305 ? 101.684 112.221 94.226 1.00 25.59 876 HIS A CA 1
ATOM 6959 C C . HIS A 1 1305 ? 100.544 112.032 95.191 1.00 17.86 876 HIS A C 1
ATOM 6960 O O . HIS A 1 1305 ? 99.528 111.438 94.847 1.00 26.28 876 HIS A O 1
ATOM 6967 N N . LEU A 1 1306 ? 100.735 112.445 96.426 1.00 23.10 877 LEU A N 1
ATOM 6968 C CA . LEU A 1 1306 ? 99.662 112.189 97.375 1.00 30.00 877 LEU A CA 1
ATOM 6969 C C . LEU A 1 1306 ? 98.534 113.199 97.249 1.00 41.02 877 LEU A C 1
ATOM 6970 O O . LEU A 1 1306 ? 97.378 112.881 97.560 1.00 46.13 877 LEU A O 1
ATOM 6975 N N . GLY A 1 1307 ? 98.841 114.420 96.819 1.00 43.77 878 GLY A N 1
ATOM 6976 C CA . GLY A 1 1307 ? 97.788 115.401 96.645 1.00 38.62 878 GLY A CA 1
ATOM 6977 C C . GLY A 1 1307 ? 96.831 115.028 95.533 1.00 35.11 878 GLY A C 1
ATOM 6978 O O . GLY A 1 1307 ? 95.615 115.110 95.701 1.00 47.82 878 GLY A O 1
ATOM 6979 N N . PHE A 1 1308 ? 97.356 114.589 94.402 1.00 24.98 879 PHE A N 1
ATOM 6980 C CA . PHE A 1 1308 ? 96.508 114.265 93.276 1.00 27.97 879 PHE A CA 1
ATOM 6981 C C . PHE A 1 1308 ? 95.905 112.878 93.396 1.00 38.25 879 PHE A C 1
ATOM 6982 O O . PHE A 1 1308 ? 96.329 112.055 94.205 1.00 44.85 879 PHE A O 1
ATOM 6990 N N . ASN A 1 1309 ? 94.892 112.618 92.575 1.00 37.67 880 ASN A N 1
ATOM 6991 C CA . ASN A 1 1309 ? 94.196 111.349 92.691 1.00 40.63 880 ASN A CA 1
ATOM 6992 C C . ASN A 1 1309 ? 95.078 110.199 92.226 1.00 46.93 880 ASN A C 1
ATOM 6993 O O . ASN A 1 1309 ? 96.146 110.387 91.642 1.00 45.92 880 ASN A O 1
ATOM 6998 N N . LYS A 1 1310 ? 94.628 108.988 92.536 1.00 44.43 881 LYS A N 1
ATOM 6999 C CA . LYS A 1 1310 ? 95.407 107.813 92.203 1.00 34.23 881 LYS A CA 1
ATOM 7000 C C . LYS A 1 1310 ? 95.623 107.758 90.705 1.00 38.69 881 LYS A C 1
ATOM 7001 O O . LYS A 1 1310 ? 94.736 108.112 89.928 1.00 47.89 881 LYS A O 1
ATOM 7007 N N . GLY A 1 1311 ? 96.819 107.348 90.299 1.00 43.49 882 GLY A N 1
ATOM 7008 C CA . GLY A 1 1311 ? 97.111 107.213 88.879 1.00 46.36 882 GLY A CA 1
ATOM 7009 C C . GLY A 1 1311 ? 97.056 108.525 88.126 1.00 48.77 882 GLY A C 1
ATOM 7010 O O . GLY A 1 1311 ? 96.466 108.598 87.040 1.00 54.77 882 GLY A O 1
ATOM 7011 N N . PHE A 1 1312 ? 97.636 109.564 88.687 1.00 39.00 883 PHE A N 1
ATOM 7012 C CA . PHE A 1 1312 ? 97.624 110.901 88.124 1.00 36.61 883 PHE A CA 1
ATOM 7013 C C . PHE A 1 1312 ? 99.054 111.166 87.717 1.00 32.60 883 PHE A C 1
ATOM 7014 O O . PHE A 1 1312 ? 99.868 111.634 88.507 1.00 41.33 883 PHE A O 1
ATOM 7022 N N . ASP A 1 1313 ? 99.370 110.836 86.496 1.00 35.01 884 ASP A N 1
ATOM 7023 C CA . ASP A 1 1313 ? 100.729 111.031 86.035 1.00 33.35 884 ASP A CA 1
ATOM 7024 C C . ASP A 1 1313 ? 101.017 112.518 85.922 1.00 37.37 884 ASP A C 1
ATOM 7025 O O . ASP A 1 1313 ? 100.698 113.148 84.914 1.00 51.02 884 ASP A O 1
ATOM 7030 N N . LEU A 1 1314 ? 101.650 113.090 86.941 1.00 32.14 885 LEU A N 1
ATOM 7031 C CA . LEU A 1 1314 ? 101.934 114.506 86.857 1.00 28.17 885 LEU A CA 1
ATOM 7032 C C . LEU A 1 1314 ? 102.768 114.817 85.646 1.00 39.39 885 LEU A C 1
ATOM 7033 O O . LEU A 1 1314 ? 102.748 115.956 85.172 1.00 47.34 885 LEU A O 1
ATOM 7038 N N . GLY A 1 1315 ? 103.490 113.834 85.126 1.00 37.75 886 GLY A N 1
ATOM 7039 C CA . GLY A 1 1315 ? 104.256 114.102 83.931 1.00 51.94 886 GLY A CA 1
ATOM 7040 C C . GLY A 1 1315 ? 103.428 114.211 82.675 1.00 52.42 886 GLY A C 1
ATOM 7041 O O . GLY A 1 1315 ? 103.937 114.658 81.643 1.00 54.73 886 GLY A O 1
ATOM 7042 N N . GLN A 1 1316 ? 102.158 113.826 82.746 1.00 50.20 887 GLN A N 1
ATOM 7043 C CA . GLN A 1 1316 ? 101.266 113.811 81.598 1.00 48.24 887 GLN A CA 1
ATOM 7044 C C . GLN A 1 1316 ? 100.362 115.023 81.565 1.00 41.83 887 GLN A C 1
ATOM 7045 O O . GLN A 1 1316 ? 100.121 115.583 80.493 1.00 50.75 887 GLN A O 1
ATOM 7051 N N . LEU A 1 1317 ? 99.866 115.448 82.719 1.00 36.62 888 LEU A N 1
ATOM 7052 C CA . LEU A 1 1317 ? 99.020 116.621 82.739 1.00 40.56 888 LEU A CA 1
ATOM 7053 C C . LEU A 1 1317 ? 99.802 117.913 82.584 1.00 48.67 888 LEU A C 1
ATOM 7054 O O . LEU A 1 1317 ? 99.186 118.979 82.493 1.00 53.63 888 LEU A O 1
ATOM 7059 N N . THR A 1 1318 ? 101.128 117.860 82.537 1.00 40.04 889 THR A N 1
ATOM 7060 C CA . THR A 1 1318 ? 101.913 119.044 82.243 1.00 32.78 889 THR A CA 1
ATOM 7061 C C . THR A 1 1318 ? 102.547 118.992 80.870 1.00 37.79 889 THR A C 1
ATOM 7062 O O . THR A 1 1318 ? 102.398 119.922 80.077 1.00 50.75 889 THR A O 1
ATOM 7066 N N . LEU A 1 1319 ? 103.262 117.924 80.577 1.00 41.30 890 LEU A N 1
ATOM 7067 C CA . LEU A 1 1319 ? 103.998 117.808 79.329 1.00 46.10 890 LEU A CA 1
ATOM 7068 C C . LEU A 1 1319 ? 103.193 117.193 78.203 1.00 43.29 890 LEU A C 1
ATOM 7069 O O . LEU A 1 1319 ? 103.699 117.104 77.081 1.00 45.33 890 LEU A O 1
ATOM 7074 N N . GLY A 1 1320 ? 101.997 116.713 78.470 1.00 41.48 891 GLY A N 1
ATOM 7075 C CA . GLY A 1 1320 ? 101.275 116.112 77.370 1.00 40.34 891 GLY A CA 1
ATOM 7076 C C . GLY A 1 1320 ? 101.866 114.802 76.906 1.00 47.81 891 GLY A C 1
ATOM 7077 O O . GLY A 1 1320 ? 101.137 113.821 76.744 1.00 56.59 891 GLY A O 1
ATOM 7078 N N . LYS A 1 1321 ? 103.173 114.756 76.664 1.00 45.65 892 LYS A N 1
ATOM 7079 C CA . LYS A 1 1321 ? 103.879 113.502 76.423 1.00 50.00 892 LYS A CA 1
ATOM 7080 C C . LYS A 1 1321 ? 104.636 113.127 77.684 1.00 56.05 892 LYS A C 1
ATOM 7081 O O . LYS A 1 1321 ? 104.917 113.986 78.525 1.00 65.99 892 LYS A O 1
ATOM 7087 N N . PRO A 1 1322 ? 104.961 111.860 77.870 1.00 40.59 893 PRO A N 1
ATOM 7088 C CA . PRO A 1 1322 ? 105.595 111.444 79.132 1.00 51.09 893 PRO A CA 1
ATOM 7089 C C . PRO A 1 1322 ? 106.992 112.044 79.337 1.00 63.33 893 PRO A C 1
ATOM 7090 O O . PRO A 1 1322 ? 107.782 112.160 78.396 1.00 61.65 893 PRO A O 1
ATOM 7094 N N . LEU A 1 1323 ? 107.292 112.419 80.596 1.00 60.14 894 LEU A N 1
ATOM 7095 C CA . LEU A 1 1323 ? 108.623 112.908 80.963 1.00 42.57 894 LEU A CA 1
ATOM 7096 C C . LEU A 1 1323 ? 109.644 111.831 80.724 1.00 39.09 894 LEU A C 1
ATOM 7097 O O . LEU A 1 1323 ? 109.512 110.713 81.223 1.00 53.30 894 LEU A O 1
ATOM 7102 N N . ASP A 1 1324 ? 110.674 112.153 80.024 1.00 32.48 895 ASP A N 1
ATOM 7103 C CA . ASP A 1 1324 ? 111.678 111.134 79.818 1.00 41.70 895 ASP A CA 1
ATOM 7104 C C . ASP A 1 1324 ? 112.881 111.399 80.722 1.00 44.46 895 ASP A C 1
ATOM 7105 O O . ASP A 1 1324 ? 112.896 112.338 81.522 1.00 48.62 895 ASP A O 1
ATOM 7110 N N . PHE A 1 1325 ? 113.873 110.518 80.639 1.00 41.49 896 PHE A N 1
ATOM 7111 C CA . PHE A 1 1325 ? 115.125 110.791 81.324 1.00 33.95 896 PHE A CA 1
ATOM 7112 C C . PHE A 1 1325 ? 115.679 112.139 80.912 1.00 36.68 896 PHE A C 1
ATOM 7113 O O . PHE A 1 1325 ? 116.231 112.868 81.739 1.00 45.30 896 PHE A O 1
ATOM 7121 N N . GLY A 1 1326 ? 115.543 112.488 79.636 1.00 34.72 897 GLY A N 1
ATOM 7122 C CA . GLY A 1 1326 ? 116.141 113.718 79.163 1.00 30.42 897 GLY A CA 1
ATOM 7123 C C . GLY A 1 1326 ? 115.583 114.935 79.868 1.00 33.14 897 GLY A C 1
ATOM 7124 O O . GLY A 1 1326 ? 116.338 115.793 80.327 1.00 40.03 897 GLY A O 1
ATOM 7125 N N . THR A 1 1327 ? 114.257 115.019 79.989 1.00 29.50 898 THR A N 1
ATOM 7126 C CA . THR A 1 1327 ? 113.667 116.228 80.556 1.00 25.53 898 THR A CA 1
ATOM 7127 C C . THR A 1 1327 ? 113.964 116.349 82.034 1.00 32.32 898 THR A C 1
ATOM 7128 O O . THR A 1 1327 ? 114.259 117.443 82.527 1.00 39.75 898 THR A O 1
ATOM 7132 N N . ILE A 1 1328 ? 113.868 115.251 82.765 1.00 27.29 899 ILE A N 1
ATOM 7133 C CA . ILE A 1 1328 ? 114.189 115.314 84.174 1.00 19.63 899 ILE A CA 1
ATOM 7134 C C . ILE A 1 1328 ? 115.640 115.690 84.373 1.00 22.69 899 ILE A C 1
ATOM 7135 O O . ILE A 1 1328 ? 115.962 116.575 85.170 1.00 32.54 899 ILE A O 1
ATOM 7140 N N . SER A 1 1329 ? 116.538 115.052 83.644 1.00 24.75 900 SER A N 1
ATOM 7141 C CA . SER A 1 1329 ? 117.949 115.298 83.889 1.00 27.05 900 SER A CA 1
ATOM 7142 C C . SER A 1 1329 ? 118.323 116.740 83.583 1.00 29.06 900 SER A C 1
ATOM 7143 O O . SER A 1 1329 ? 119.267 117.275 84.178 1.00 36.26 900 SER A O 1
ATOM 7146 N N . LEU A 1 1330 ? 117.615 117.385 82.658 1.00 28.72 901 LEU A N 1
ATOM 7147 C CA . LEU A 1 1330 ? 117.886 118.794 82.393 1.00 27.51 901 LEU A CA 1
ATOM 7148 C C . LEU A 1 1330 ? 117.172 119.726 83.363 1.00 32.37 901 LEU A C 1
ATOM 7149 O O . LEU A 1 1330 ? 117.663 120.827 83.619 1.00 40.59 901 LEU A O 1
ATOM 7154 N N . ALA A 1 1331 ? 116.029 119.328 83.911 1.00 26.11 902 ALA A N 1
ATOM 7155 C CA . ALA A 1 1331 ? 115.439 120.125 84.972 1.00 21.19 902 ALA A CA 1
ATOM 7156 C C . ALA A 1 1331 ? 116.164 119.949 86.290 1.00 23.78 902 ALA A C 1
ATOM 7157 O O . ALA A 1 1331 ? 115.969 120.766 87.191 1.00 32.32 902 ALA A O 1
ATOM 7159 N N . LEU A 1 1332 ? 116.973 118.903 86.444 1.00 24.86 903 LEU A N 1
ATOM 7160 C CA . LEU A 1 1332 ? 117.819 118.774 87.626 1.00 24.60 903 LEU A CA 1
ATOM 7161 C C . LEU A 1 1332 ? 119.191 119.398 87.441 1.00 29.23 903 LEU A C 1
ATOM 7162 O O . LEU A 1 1332 ? 120.002 119.315 88.363 1.00 35.05 903 LEU A O 1
ATOM 7167 N N . ALA A 1 1333 ? 119.483 120.008 86.289 1.00 23.86 904 ALA A N 1
ATOM 7168 C CA . ALA A 1 1333 ? 120.756 120.691 86.095 1.00 22.28 904 ALA A CA 1
ATOM 7169 C C . ALA A 1 1333 ? 120.635 122.196 86.155 1.00 24.80 904 ALA A C 1
ATOM 7170 O O . ALA A 1 1333 ? 121.665 122.873 86.146 1.00 28.85 904 ALA A O 1
ATOM 7172 N N . VAL A 1 1334 ? 119.416 122.729 86.238 1.00 28.49 905 VAL A N 1
ATOM 7173 C CA . VAL A 1 1334 ? 119.184 124.169 86.320 1.00 22.90 905 VAL A CA 1
ATOM 7174 C C . VAL A 1 1334 ? 119.071 124.545 87.794 1.00 16.02 905 VAL A C 1
ATOM 7175 O O . VAL A 1 1334 ? 118.059 124.211 88.424 1.00 24.16 905 VAL A O 1
ATOM 7179 N N . PRO A 1 1335 ? 120.030 125.260 88.351 1.00 11.95 906 PRO A N 1
ATOM 7180 C CA . PRO A 1 1335 ? 120.016 125.520 89.777 1.00 13.41 906 PRO A CA 1
ATOM 7181 C C . PRO A 1 1335 ? 118.772 126.277 90.122 1.00 18.01 906 PRO A C 1
ATOM 7182 O O . PRO A 1 1335 ? 118.205 126.980 89.293 1.00 28.12 906 PRO A O 1
ATOM 7186 N N . GLN A 1 1336 ? 118.364 126.146 91.373 1.00 21.68 907 GLN A N 1
ATOM 7187 C CA . GLN A 1 1336 ? 117.055 126.639 91.766 1.00 22.76 907 GLN A CA 1
ATOM 7188 C C . GLN A 1 1336 ? 116.912 128.133 91.539 1.00 29.44 907 GLN A C 1
ATOM 7189 O O . GLN A 1 1336 ? 115.808 128.608 91.251 1.00 37.35 907 GLN A O 1
ATOM 7195 N N . VAL A 1 1337 ? 117.999 128.897 91.647 1.00 25.63 908 VAL A N 1
ATOM 7196 C CA . VAL A 1 1337 ? 117.835 130.337 91.554 1.00 17.30 908 VAL A CA 1
ATOM 7197 C C . VAL A 1 1337 ? 117.614 130.762 90.113 1.00 20.09 908 VAL A C 1
ATOM 7198 O O . VAL A 1 1337 ? 116.933 131.757 89.858 1.00 37.14 908 VAL A O 1
ATOM 7202 N N . LEU A 1 1338 ? 118.159 130.042 89.144 1.00 18.32 909 LEU A N 1
ATOM 7203 C CA . LEU A 1 1338 ? 117.711 130.283 87.782 1.00 14.19 909 LEU A CA 1
ATOM 7204 C C . LEU A 1 1338 ? 116.313 129.777 87.538 1.00 24.68 909 LEU A C 1
ATOM 7205 O O . LEU A 1 1338 ? 115.695 130.170 86.546 1.00 40.94 909 LEU A O 1
ATOM 7210 N N . GLY A 1 1339 ? 115.810 128.897 88.382 1.00 21.15 910 GLY A N 1
ATOM 7211 C CA . GLY A 1 1339 ? 114.477 128.378 88.180 1.00 28.01 910 GLY A CA 1
ATOM 7212 C C . GLY A 1 1339 ? 114.566 126.976 87.645 1.00 29.17 910 GLY A C 1
ATOM 7213 O O . GLY A 1 1339 ? 114.766 126.760 86.447 1.00 34.35 910 GLY A O 1
ATOM 7214 N N . GLY A 1 1340 ? 114.421 126.009 88.539 1.00 30.04 911 GLY A N 1
ATOM 7215 C CA . GLY A 1 1340 ? 114.722 124.631 88.197 1.00 37.12 911 GLY A CA 1
ATOM 7216 C C . GLY A 1 1340 ? 114.780 123.809 89.467 1.00 38.62 911 GLY A C 1
ATOM 7217 O O . GLY A 1 1340 ? 114.281 124.239 90.507 1.00 41.62 911 GLY A O 1
ATOM 7218 N N . LEU A 1 1341 ? 115.393 122.633 89.384 1.00 21.00 912 LEU A N 1
ATOM 7219 C CA . LEU A 1 1341 ? 115.412 121.779 90.553 1.00 16.76 912 LEU A CA 1
ATOM 7220 C C . LEU A 1 1341 ? 116.814 121.355 90.975 1.00 36.92 912 LEU A C 1
ATOM 7221 O O . LEU A 1 1341 ? 116.948 120.459 91.815 1.00 39.22 912 LEU A O 1
ATOM 7226 N N . SER A 1 1342 ? 117.864 121.940 90.426 1.00 26.11 913 SER A N 1
ATOM 7227 C CA . SER A 1 1342 ? 119.199 121.537 90.850 1.00 19.22 913 SER A CA 1
ATOM 7228 C C . SER A 1 1342 ? 119.535 122.188 92.177 1.00 28.77 913 SER A C 1
ATOM 7229 O O . SER A 1 1342 ? 119.932 123.350 92.228 1.00 33.23 913 SER A O 1
ATOM 7232 N N . PHE A 1 1343 ? 119.403 121.437 93.268 1.00 28.73 914 PHE A N 1
ATOM 7233 C CA . PHE A 1 1343 ? 119.911 121.888 94.558 1.00 21.10 914 PHE A CA 1
ATOM 7234 C C . PHE A 1 1343 ? 121.240 121.261 94.960 1.00 27.21 914 PHE A C 1
ATOM 7235 O O . PHE A 1 1343 ? 121.731 121.543 96.053 1.00 32.81 914 PHE A O 1
ATOM 7243 N N . LEU A 1 1344 ? 121.813 120.391 94.130 1.00 31.44 915 LEU A N 1
ATOM 7244 C CA . LEU A 1 1344 ? 123.098 119.748 94.404 1.00 26.81 915 LEU A CA 1
ATOM 7245 C C . LEU A 1 1344 ? 124.166 120.509 93.641 1.00 25.89 915 LEU A C 1
ATOM 7246 O O . LEU A 1 1344 ? 124.516 120.182 92.510 1.00 33.36 915 LEU A O 1
ATOM 7251 N N . ASN A 1 1345 ? 124.648 121.503 94.238 1.00 24.90 916 ASN A N 1
ATOM 7252 C CA . ASN A 1 1345 ? 125.641 122.280 93.516 1.00 24.84 916 ASN A CA 1
ATOM 7253 C C . ASN A 1 1345 ? 127.024 121.780 93.867 1.00 25.11 916 ASN A C 1
ATOM 7254 O O . ASN A 1 1345 ? 127.353 121.691 95.050 1.00 40.46 916 ASN A O 1
ATOM 7259 N N . PRO A 1 1346 ? 127.846 121.410 92.898 1.00 23.71 917 PRO A N 1
ATOM 7260 C CA . PRO A 1 1346 ? 129.177 120.911 93.240 1.00 28.10 917 PRO A CA 1
ATOM 7261 C C . PRO A 1 1346 ? 129.989 121.901 94.023 1.00 36.56 917 PRO A C 1
ATOM 7262 O O . PRO A 1 1346 ? 130.770 121.510 94.896 1.00 44.10 917 PRO A O 1
ATOM 7266 N N . GLU A 1 1347 ? 129.810 123.180 93.760 1.00 39.17 918 GLU A N 1
ATOM 7267 C CA . GLU A 1 1347 ? 130.591 124.186 94.453 1.00 36.34 918 GLU A CA 1
ATOM 7268 C C . GLU A 1 1347 ? 130.385 124.123 95.952 1.00 32.65 918 GLU A C 1
ATOM 7269 O O . GLU A 1 1347 ? 131.220 124.630 96.700 1.00 45.76 918 GLU A O 1
ATOM 7275 N N . LYS A 1 1348 ? 129.304 123.514 96.417 1.00 29.74 919 LYS A N 1
ATOM 7276 C CA . LYS A 1 1348 ? 129.117 123.504 97.854 1.00 29.45 919 LYS A CA 1
ATOM 7277 C C . LYS A 1 1348 ? 130.075 122.550 98.548 1.00 39.89 919 LYS A C 1
ATOM 7278 O O . LYS A 1 1348 ? 130.129 122.561 99.778 1.00 45.28 919 LYS A O 1
ATOM 7284 N N . CYS A 1 1349 ? 130.823 121.719 97.800 1.00 46.57 920 CYS A N 1
ATOM 7285 C CA . CYS A 1 1349 ? 131.907 120.900 98.372 1.00 39.92 920 CYS A CA 1
ATOM 7286 C C . CYS A 1 1349 ? 133.118 121.737 98.747 1.00 41.17 920 CYS A C 1
ATOM 7287 O O . CYS A 1 1349 ? 133.935 121.307 99.570 1.00 50.13 920 CYS A O 1
ATOM 7290 N N . PHE A 1 1350 ? 133.265 122.899 98.130 1.00 31.23 921 PHE A N 1
ATOM 7291 C CA . PHE A 1 1350 ? 134.350 123.797 98.433 1.00 25.84 921 PHE A CA 1
ATOM 7292 C C . PHE A 1 1350 ? 134.020 124.772 99.557 1.00 40.92 921 PHE A C 1
ATOM 7293 O O . PHE A 1 1350 ? 134.919 125.112 100.333 1.00 48.36 921 PHE A O 1
ATOM 7301 N N . TYR A 1 1351 ? 132.775 125.244 99.674 1.00 35.97 922 TYR A N 1
ATOM 7302 C CA . TYR A 1 1351 ? 132.429 126.112 100.791 1.00 28.97 922 TYR A CA 1
ATOM 7303 C C . TYR A 1 1351 ? 130.938 126.270 100.903 1.00 30.64 922 TYR A C 1
ATOM 7304 O O . TYR A 1 1351 ? 130.204 126.211 99.918 1.00 43.46 922 TYR A O 1
ATOM 7313 N N . ARG A 1 1352 ? 130.521 126.574 102.113 1.00 35.01 923 ARG A N 1
ATOM 7314 C CA . ARG A 1 1352 ? 129.112 126.470 102.452 1.00 40.59 923 ARG A CA 1
ATOM 7315 C C . ARG A 1 1352 ? 128.350 127.663 101.896 1.00 51.67 923 ARG A C 1
ATOM 7316 O O . ARG A 1 1352 ? 127.575 127.538 100.946 1.00 57.50 923 ARG A O 1
ATOM 7324 N N . ASN A 1 1353 ? 128.601 128.843 102.443 1.00 52.52 924 ASN A N 1
ATOM 7325 C CA . ASN A 1 1353 ? 127.830 130.004 102.048 1.00 41.22 924 ASN A CA 1
ATOM 7326 C C . ASN A 1 1353 ? 128.384 130.521 100.749 1.00 41.11 924 ASN A C 1
ATOM 7327 O O . ASN A 1 1353 ? 129.594 130.577 100.547 1.00 52.82 924 ASN A O 1
ATOM 7332 N N . LEU A 1 1354 ? 127.504 130.892 99.865 1.00 36.89 925 LEU A N 1
ATOM 7333 C CA . LEU A 1 1354 ? 127.895 131.121 98.498 1.00 38.86 925 LEU A CA 1
ATOM 7334 C C . LEU A 1 1354 ? 127.809 132.610 98.210 1.00 46.96 925 LEU A C 1
ATOM 7335 O O . LEU A 1 1354 ? 126.814 133.254 98.561 1.00 49.50 925 LEU A O 1
ATOM 7340 N N . GLY A 1 1355 ? 128.851 133.157 97.575 1.00 49.38 926 GLY A N 1
ATOM 7341 C CA . GLY A 1 1355 ? 128.907 134.601 97.380 1.00 53.78 926 GLY A CA 1
ATOM 7342 C C . GLY A 1 1355 ? 127.706 135.133 96.624 1.00 45.50 926 GLY A C 1
ATOM 7343 O O . GLY A 1 1355 ? 127.034 136.066 97.071 1.00 48.54 926 GLY A O 1
ATOM 7344 N N . ASP A 1 1356 ? 127.392 134.524 95.510 1.00 33.67 927 ASP A N 1
ATOM 7345 C CA . ASP A 1 1356 ? 126.176 134.922 94.827 1.00 27.71 927 ASP A CA 1
ATOM 7346 C C . ASP A 1 1356 ? 125.476 133.722 94.221 1.00 34.67 927 ASP A C 1
ATOM 7347 O O . ASP A 1 1356 ? 126.045 133.070 93.339 1.00 44.62 927 ASP A O 1
ATOM 7352 N N . PRO A 1 1357 ? 124.263 133.390 94.641 1.00 23.39 928 PRO A N 1
ATOM 7353 C CA . PRO A 1 1357 ? 123.640 132.186 94.101 1.00 20.35 928 PRO A CA 1
ATOM 7354 C C . PRO A 1 1357 ? 123.450 132.256 92.610 1.00 26.50 928 PRO A C 1
ATOM 7355 O O . PRO A 1 1357 ? 123.601 131.238 91.934 1.00 31.71 928 PRO A O 1
ATOM 7359 N N . VAL A 1 1358 ? 123.137 133.419 92.055 1.00 25.93 929 VAL A N 1
ATOM 7360 C CA . VAL A 1 1358 ? 122.937 133.452 90.620 1.00 16.92 929 VAL A CA 1
ATOM 7361 C C . VAL A 1 1358 ? 124.224 133.204 89.896 1.00 22.03 929 VAL A C 1
ATOM 7362 O O . VAL A 1 1358 ? 124.248 132.434 88.941 1.00 36.37 929 VAL A O 1
ATOM 7366 N N . THR A 1 1359 ? 125.312 133.826 90.312 1.00 18.11 930 THR A N 1
ATOM 7367 C CA . THR A 1 1359 ? 126.548 133.600 89.579 1.00 21.51 930 THR A CA 1
ATOM 7368 C C . THR A 1 1359 ? 127.050 132.167 89.720 1.00 31.58 930 THR A C 1
ATOM 7369 O O . THR A 1 1359 ? 127.524 131.570 88.744 1.00 39.41 930 THR A O 1
ATOM 7373 N N . SER A 1 1360 ? 126.972 131.594 90.920 1.00 32.27 931 SER A N 1
ATOM 7374 C CA . SER A 1 1360 ? 127.390 130.201 91.086 1.00 40.08 931 SER A CA 1
ATOM 7375 C C . SER A 1 1360 ? 126.504 129.264 90.286 1.00 37.83 931 SER A C 1
ATOM 7376 O O . SER A 1 1360 ? 126.996 128.351 89.616 1.00 44.81 931 SER A O 1
ATOM 7379 N N . GLY A 1 1361 ? 125.189 129.444 90.390 1.00 31.11 932 GLY A N 1
ATOM 7380 C CA . GLY A 1 1361 ? 124.288 128.623 89.613 1.00 32.26 932 GLY A CA 1
ATOM 7381 C C . GLY A 1 1361 ? 124.577 128.736 88.136 1.00 23.49 932 GLY A C 1
ATOM 7382 O O . GLY A 1 1361 ? 124.552 127.744 87.410 1.00 29.06 932 GLY A O 1
ATOM 7383 N N . LEU A 1 1362 ? 124.868 129.933 87.676 1.00 19.25 933 LEU A N 1
ATOM 7384 C CA . LEU A 1 1362 ? 125.126 130.062 86.274 1.00 20.98 933 LEU A CA 1
ATOM 7385 C C . LEU A 1 1362 ? 126.385 129.316 85.912 1.00 27.43 933 LEU A C 1
ATOM 7386 O O . LEU A 1 1362 ? 126.424 128.619 84.892 1.00 38.68 933 LEU A O 1
ATOM 7391 N N . PHE A 1 1363 ? 127.418 129.424 86.731 1.00 24.40 934 PHE A N 1
ATOM 7392 C CA . PHE A 1 1363 ? 128.644 128.710 86.396 1.00 30.34 934 PHE A CA 1
ATOM 7393 C C . PHE A 1 1363 ? 128.439 127.207 86.388 1.00 30.34 934 PHE A C 1
ATOM 7394 O O . PHE A 1 1363 ? 129.022 126.495 85.562 1.00 37.82 934 PHE A O 1
ATOM 7402 N N . GLN A 1 1364 ? 127.645 126.702 87.327 1.00 27.65 935 GLN A N 1
ATOM 7403 C CA . GLN A 1 1364 ? 127.357 125.278 87.352 1.00 23.51 935 GLN A CA 1
ATOM 7404 C C . GLN A 1 1364 ? 126.614 124.850 86.111 1.00 26.42 935 GLN A C 1
ATOM 7405 O O . GLN A 1 1364 ? 126.946 123.830 85.492 1.00 35.33 935 GLN A O 1
ATOM 7411 N N . LEU A 1 1365 ? 125.584 125.598 85.747 1.00 24.95 936 LEU A N 1
ATOM 7412 C CA . LEU A 1 1365 ? 124.831 125.239 84.560 1.00 22.85 936 LEU A CA 1
ATOM 7413 C C . LEU A 1 1365 ? 125.735 125.252 83.362 1.00 17.90 936 LEU A C 1
ATOM 7414 O O . LEU A 1 1365 ? 125.639 124.390 82.488 1.00 27.68 936 LEU A O 1
ATOM 7419 N N . LYS A 1 1366 ? 126.641 126.197 83.320 1.00 17.59 937 LYS A N 1
ATOM 7420 C CA . LYS A 1 1366 ? 127.490 126.267 82.162 1.00 20.57 937 LYS A CA 1
ATOM 7421 C C . LYS A 1 1366 ? 128.401 125.065 82.096 1.00 28.13 937 LYS A C 1
ATOM 7422 O O . LYS A 1 1366 ? 128.582 124.492 81.018 1.00 38.79 937 LYS A O 1
ATOM 7428 N N . THR A 1 1367 ? 128.977 124.651 83.230 1.00 28.96 938 THR A N 1
ATOM 7429 C CA . THR A 1 1367 ? 129.866 123.481 83.197 1.00 26.93 938 THR A CA 1
ATOM 7430 C C . THR A 1 1367 ? 129.115 122.198 82.858 1.00 32.03 938 THR A C 1
ATOM 7431 O O . THR A 1 1367 ? 129.617 121.365 82.092 1.00 40.01 938 THR A O 1
ATOM 7435 N N . TYR A 1 1368 ? 127.912 122.016 83.401 1.00 27.58 939 TYR A N 1
ATOM 7436 C CA . TYR A 1 1368 ? 127.113 120.858 83.009 1.00 25.39 939 TYR A CA 1
ATOM 7437 C C . TYR A 1 1368 ? 126.881 120.843 81.513 1.00 28.08 939 TYR A C 1
ATOM 7438 O O . TYR A 1 1368 ? 127.107 119.826 80.843 1.00 38.60 939 TYR A O 1
ATOM 7447 N N . LEU A 1 1369 ? 126.407 121.960 80.967 1.00 26.08 940 LEU A N 1
ATOM 7448 C CA . LEU A 1 1369 ? 126.123 121.946 79.550 1.00 20.62 940 LEU A CA 1
ATOM 7449 C C . LEU A 1 1369 ? 127.383 121.730 78.779 1.00 25.92 940 LEU A C 1
ATOM 7450 O O . LEU A 1 1369 ? 127.342 121.110 77.718 1.00 40.37 940 LEU A O 1
ATOM 7455 N N . ARG A 1 1370 ? 128.515 122.174 79.288 1.00 21.54 941 ARG A N 1
ATOM 7456 C CA . ARG A 1 1370 ? 129.698 121.872 78.510 1.00 31.00 941 ARG A CA 1
ATOM 7457 C C . ARG A 1 1370 ? 129.996 120.392 78.553 1.00 34.84 941 ARG A C 1
ATOM 7458 O O . ARG A 1 1370 ? 130.526 119.833 77.591 1.00 47.21 941 ARG A O 1
ATOM 7466 N N . MET A 1 1371 ? 129.649 119.737 79.642 1.00 34.22 942 MET A N 1
ATOM 7467 C CA . MET A 1 1371 ? 129.928 118.311 79.713 1.00 39.87 942 MET A CA 1
ATOM 7468 C C . MET A 1 1371 ? 129.085 117.559 78.697 1.00 32.28 942 MET A C 1
ATOM 7469 O O . MET A 1 1371 ? 129.615 116.854 77.832 1.00 36.90 942 MET A O 1
ATOM 7474 N N . ILE A 1 1372 ? 127.774 117.759 78.735 1.00 31.57 943 ILE A N 1
ATOM 7475 C CA . ILE A 1 1372 ? 126.901 116.908 77.934 1.00 36.24 943 ILE A CA 1
ATOM 7476 C C . ILE A 1 1372 ? 126.859 117.423 76.492 1.00 41.31 943 ILE A C 1
ATOM 7477 O O . ILE A 1 1372 ? 126.043 116.968 75.680 1.00 47.82 943 ILE A O 1
ATOM 7482 N N . GLU A 1 1373 ? 127.741 118.359 76.156 1.00 31.21 944 GLU A N 1
ATOM 7483 C CA . GLU A 1 1373 ? 127.818 118.887 74.801 1.00 27.38 944 GLU A CA 1
ATOM 7484 C C . GLU A 1 1373 ? 126.461 119.377 74.342 1.00 25.95 944 GLU A C 1
ATOM 7485 O O . GLU A 1 1373 ? 125.888 118.881 73.381 1.00 35.35 944 GLU A O 1
ATOM 7491 N N . MET A 1 1374 ? 125.922 120.317 75.084 1.00 31.80 945 MET A N 1
ATOM 7492 C CA . MET A 1 1374 ? 124.719 121.030 74.713 1.00 28.47 945 MET A CA 1
ATOM 7493 C C . MET A 1 1374 ? 124.889 122.500 75.038 1.00 39.83 945 MET A C 1
ATOM 7494 O O . MET A 1 1374 ? 123.995 123.153 75.583 1.00 45.16 945 MET A O 1
ATOM 7499 N N . ASP A 1 1375 ? 126.075 123.034 74.724 1.00 36.10 946 ASP A N 1
ATOM 7500 C CA . ASP A 1 1375 ? 126.359 124.437 75.002 1.00 32.74 946 ASP A CA 1
ATOM 7501 C C . ASP A 1 1375 ? 125.258 125.328 74.465 1.00 33.00 946 ASP A C 1
ATOM 7502 O O . ASP A 1 1375 ? 124.789 126.230 75.155 1.00 35.25 946 ASP A O 1
ATOM 7507 N N . ASP A 1 1376 ? 124.812 125.065 73.245 1.00 37.42 947 ASP A N 1
ATOM 7508 C CA . ASP A 1 1376 ? 123.838 125.932 72.617 1.00 36.81 947 ASP A CA 1
ATOM 7509 C C . ASP A 1 1376 ? 122.535 125.960 73.379 1.00 31.78 947 ASP A C 1
ATOM 7510 O O . ASP A 1 1376 ? 121.700 126.828 73.125 1.00 41.39 947 ASP A O 1
ATOM 7515 N N . LEU A 1 1377 ? 122.343 125.059 74.311 1.00 29.15 948 LEU A N 1
ATOM 7516 C CA . LEU A 1 1377 ? 121.116 125.055 75.069 1.00 32.23 948 LEU A CA 1
ATOM 7517 C C . LEU A 1 1377 ? 121.210 125.971 76.255 1.00 38.62 948 LEU A C 1
ATOM 7518 O O . LEU A 1 1377 ? 120.291 126.000 77.079 1.00 46.76 948 LEU A O 1
ATOM 7523 N N . PHE A 1 1378 ? 122.306 126.728 76.354 1.00 39.72 949 PHE A N 1
ATOM 7524 C CA . PHE A 1 1378 ? 122.593 127.526 77.548 1.00 45.79 949 PHE A CA 1
ATOM 7525 C C . PHE A 1 1378 ? 121.585 128.659 77.716 1.00 46.42 949 PHE A C 1
ATOM 7526 O O . PHE A 1 1378 ? 120.765 128.645 78.646 1.00 43.45 949 PHE A O 1
ATOM 7534 N N . LEU A 1 1379 ? 121.595 129.612 76.784 1.00 39.95 950 LEU A N 1
ATOM 7535 C CA . LEU A 1 1379 ? 120.898 130.864 76.965 1.00 24.03 950 LEU A CA 1
ATOM 7536 C C . LEU A 1 1379 ? 119.436 130.559 77.156 1.00 27.59 950 LEU A C 1
ATOM 7537 O O . LEU A 1 1379 ? 118.839 131.044 78.115 1.00 44.40 950 LEU A O 1
ATOM 7542 N N . PRO A 1 1380 ? 118.842 129.724 76.327 1.00 16.40 951 PRO A N 1
ATOM 7543 C CA . PRO A 1 1380 ? 117.431 129.414 76.532 1.00 20.83 951 PRO A CA 1
ATOM 7544 C C . PRO A 1 1380 ? 117.090 128.881 77.896 1.00 28.31 951 PRO A C 1
ATOM 7545 O O . PRO A 1 1380 ? 116.046 129.259 78.430 1.00 38.06 951 PRO A O 1
ATOM 7549 N N . LEU A 1 1381 ? 117.903 128.019 78.485 1.00 28.64 952 LEU A N 1
ATOM 7550 C CA . LEU A 1 1381 ? 117.578 127.566 79.833 1.00 33.48 952 LEU A CA 1
ATOM 7551 C C . LEU A 1 1381 ? 117.576 128.722 80.828 1.00 48.23 952 LEU A C 1
ATOM 7552 O O . LEU A 1 1381 ? 116.778 128.744 81.776 1.00 47.74 952 LEU A O 1
ATOM 7557 N N . ILE A 1 1382 ? 118.505 129.665 80.652 1.00 46.75 953 ILE A N 1
ATOM 7558 C CA . ILE A 1 1382 ? 118.628 130.814 81.547 1.00 38.31 953 ILE A CA 1
ATOM 7559 C C . ILE A 1 1382 ? 117.475 131.773 81.343 1.00 45.17 953 ILE A C 1
ATOM 7560 O O . ILE A 1 1382 ? 116.621 131.946 82.217 1.00 52.10 953 ILE A O 1
ATOM 7565 N N . ALA A 1 1383 ? 117.433 132.400 80.175 1.00 41.69 954 ALA A N 1
ATOM 7566 C CA . ALA A 1 1383 ? 116.452 133.434 79.919 1.00 43.67 954 ALA A CA 1
ATOM 7567 C C . ALA A 1 1383 ? 115.075 132.847 80.069 1.00 33.24 954 ALA A C 1
ATOM 7568 O O . ALA A 1 1383 ? 114.627 132.079 79.217 1.00 47.52 954 ALA A O 1
ATOM 7570 N N . LYS A 1 1384 ? 114.402 133.175 81.141 1.00 24.47 955 LYS A N 1
ATOM 7571 C CA . LYS A 1 1384 ? 113.015 132.791 81.217 1.00 40.65 955 LYS A CA 1
ATOM 7572 C C . LYS A 1 1384 ? 112.153 134.037 81.142 1.00 47.29 955 LYS A C 1
ATOM 7573 O O . LYS A 1 1384 ? 112.643 135.168 81.111 1.00 52.69 955 LYS A O 1
ATOM 7579 N N . ASN A 1 1385 ? 110.864 133.822 81.089 1.00 48.87 956 ASN A N 1
ATOM 7580 C CA . ASN A 1 1385 ? 109.949 134.940 81.185 1.00 49.01 956 ASN A CA 1
ATOM 7581 C C . ASN A 1 1385 ? 109.917 135.402 82.630 1.00 39.05 956 ASN A C 1
ATOM 7582 O O . ASN A 1 1385 ? 109.562 134.618 83.517 1.00 43.88 956 ASN A O 1
ATOM 7587 N N . PRO A 1 1386 ? 110.293 136.632 82.913 1.00 28.94 957 PRO A N 1
ATOM 7588 C CA . PRO A 1 1386 ? 110.231 137.113 84.281 1.00 25.96 957 PRO A CA 1
ATOM 7589 C C . PRO A 1 1386 ? 108.813 137.027 84.770 1.00 22.91 957 PRO A C 1
ATOM 7590 O O . PRO A 1 1386 ? 107.866 137.182 84.007 1.00 32.61 957 PRO A O 1
ATOM 7594 N N . GLY A 1 1387 ? 108.676 136.733 86.047 1.00 30.54 958 GLY A N 1
ATOM 7595 C CA . GLY A 1 1387 ? 107.374 136.607 86.655 1.00 39.20 958 GLY A CA 1
ATOM 7596 C C . GLY A 1 1387 ? 106.870 137.928 87.176 1.00 34.52 958 GLY A C 1
ATOM 7597 O O . GLY A 1 1387 ? 107.482 138.977 87.002 1.00 41.65 958 GLY A O 1
ATOM 7598 N N . ASN A 1 1388 ? 105.720 137.870 87.821 1.00 35.53 959 ASN A N 1
ATOM 7599 C CA . ASN A 1 1388 ? 105.104 139.056 88.395 1.00 40.67 959 ASN A CA 1
ATOM 7600 C C . ASN A 1 1388 ? 105.282 139.011 89.897 1.00 49.85 959 ASN A C 1
ATOM 7601 O O . ASN A 1 1388 ? 104.470 138.435 90.619 1.00 54.10 959 ASN A O 1
ATOM 7606 N N . CYS A 1 1389 ? 106.342 139.652 90.370 1.00 52.43 960 CYS A N 1
ATOM 7607 C CA . CYS A 1 1389 ? 106.663 139.685 91.788 1.00 52.41 960 CYS A CA 1
ATOM 7608 C C . CYS A 1 1389 ? 106.802 141.122 92.241 1.00 40.77 960 CYS A C 1
ATOM 7609 O O . CYS A 1 1389 ? 107.454 141.933 91.579 1.00 45.90 960 CYS A O 1
ATOM 7612 N N . THR A 1 1390 ? 106.200 141.424 93.372 1.00 43.92 961 THR A N 1
ATOM 7613 C CA . THR A 1 1390 ? 106.186 142.791 93.840 1.00 55.51 961 THR A CA 1
ATOM 7614 C C . THR A 1 1390 ? 107.520 143.142 94.482 1.00 40.37 961 THR A C 1
ATOM 7615 O O . THR A 1 1390 ? 108.429 142.325 94.602 1.00 44.17 961 THR A O 1
ATOM 7619 N N . ALA A 1 1391 ? 107.641 144.386 94.890 1.00 31.71 962 ALA A N 1
ATOM 7620 C CA . ALA A 1 1391 ? 108.858 144.739 95.557 1.00 30.86 962 ALA A CA 1
ATOM 7621 C C . ALA A 1 1391 ? 108.962 144.050 96.889 1.00 38.38 962 ALA A C 1
ATOM 7622 O O . ALA A 1 1391 ? 110.077 143.907 97.404 1.00 52.60 962 ALA A O 1
ATOM 7624 N N . ILE A 1 1392 ? 107.849 143.615 97.473 1.00 32.34 963 ILE A N 1
ATOM 7625 C CA . ILE A 1 1392 ? 107.989 142.935 98.752 1.00 35.38 963 ILE A CA 1
ATOM 7626 C C . ILE A 1 1392 ? 108.827 141.680 98.579 1.00 59.19 963 ILE A C 1
ATOM 7627 O O . ILE A 1 1392 ? 109.669 141.352 99.429 1.00 62.74 963 ILE A O 1
ATOM 7632 N N . ASP A 1 1393 ? 108.613 140.953 97.473 1.00 61.44 964 ASP A N 1
ATOM 7633 C CA . ASP A 1 1393 ? 109.371 139.725 97.219 1.00 56.53 964 ASP A CA 1
ATOM 7634 C C . ASP A 1 1393 ? 110.842 140.028 97.005 1.00 36.66 964 ASP A C 1
ATOM 7635 O O . ASP A 1 1393 ? 111.713 139.319 97.514 1.00 46.30 964 ASP A O 1
ATOM 7640 N N . PHE A 1 1394 ? 111.129 141.093 96.282 1.00 33.70 965 PHE A N 1
ATOM 7641 C CA . PHE A 1 1394 ? 112.509 141.458 96.074 1.00 29.96 965 PHE A CA 1
ATOM 7642 C C . PHE A 1 1394 ? 113.197 141.737 97.377 1.00 29.99 965 PHE A C 1
ATOM 7643 O O . PHE A 1 1394 ? 114.349 141.351 97.570 1.00 44.70 965 PHE A O 1
ATOM 7651 N N . VAL A 1 1395 ? 112.532 142.445 98.272 1.00 37.28 966 VAL A N 1
ATOM 7652 C CA . VAL A 1 1395 ? 113.183 142.772 99.530 1.00 40.20 966 VAL A CA 1
ATOM 7653 C C . VAL A 1 1395 ? 113.336 141.526 100.393 1.00 49.41 966 VAL A C 1
ATOM 7654 O O . VAL A 1 1395 ? 114.349 141.364 101.086 1.00 52.70 966 VAL A O 1
ATOM 7658 N N . LEU A 1 1396 ? 112.346 140.617 100.358 1.00 49.47 967 LEU A N 1
ATOM 7659 C CA . LEU A 1 1396 ? 112.439 139.375 101.136 1.00 47.57 967 LEU A CA 1
ATOM 7660 C C . LEU A 1 1396 ? 113.491 138.406 100.596 1.00 57.88 967 LEU A C 1
ATOM 7661 O O . LEU A 1 1396 ? 114.026 137.588 101.356 1.00 60.69 967 LEU A O 1
ATOM 7666 N N . ASN A 1 1397 ? 113.774 138.441 99.297 1.00 47.96 968 ASN A N 1
ATOM 7667 C CA . ASN A 1 1397 ? 114.745 137.548 98.679 1.00 28.15 968 ASN A CA 1
ATOM 7668 C C . ASN A 1 1397 ? 115.659 138.342 97.771 1.00 31.91 968 ASN A C 1
ATOM 7669 O O . ASN A 1 1397 ? 115.503 138.313 96.545 1.00 43.40 968 ASN A O 1
ATOM 7674 N N . PRO A 1 1398 ? 116.617 139.039 98.318 1.00 31.41 969 PRO A N 1
ATOM 7675 C CA . PRO A 1 1398 ? 117.380 139.992 97.511 1.00 27.90 969 PRO A CA 1
ATOM 7676 C C . PRO A 1 1398 ? 118.174 139.329 96.413 1.00 31.31 969 PRO A C 1
ATOM 7677 O O . PRO A 1 1398 ? 118.086 139.717 95.244 1.00 42.38 969 PRO A O 1
ATOM 7681 N N . SER A 1 1399 ? 118.937 138.313 96.761 1.00 25.48 970 SER A N 1
ATOM 7682 C CA . SER A 1 1399 ? 119.888 137.835 95.774 1.00 32.93 970 SER A CA 1
ATOM 7683 C C . SER A 1 1399 ? 119.231 137.190 94.570 1.00 27.42 970 SER A C 1
ATOM 7684 O O . SER A 1 1399 ? 119.899 137.021 93.548 1.00 32.69 970 SER A O 1
ATOM 7687 N N . GLY A 1 1400 ? 117.954 136.844 94.648 1.00 32.70 971 GLY A N 1
ATOM 7688 C CA . GLY A 1 1400 ? 117.343 135.988 93.647 1.00 45.20 971 GLY A CA 1
ATOM 7689 C C . GLY A 1 1400 ? 117.020 136.685 92.321 1.00 46.18 971 GLY A C 1
ATOM 7690 O O . GLY A 1 1400 ? 117.315 137.859 92.092 1.00 47.87 971 GLY A O 1
ATOM 7691 N N . LEU A 1 1401 ? 116.422 135.919 91.419 1.00 26.48 972 LEU A N 1
ATOM 7692 C CA . LEU A 1 1401 ? 115.889 136.488 90.207 1.00 16.64 972 LEU A CA 1
ATOM 7693 C C . LEU A 1 1401 ? 114.379 136.473 90.265 1.00 39.38 972 LEU A C 1
ATOM 7694 O O . LEU A 1 1401 ? 113.765 135.769 91.069 1.00 45.06 972 LEU A O 1
ATOM 7699 N N . ASN A 1 1402 ? 113.779 137.225 89.354 1.00 35.69 973 ASN A N 1
ATOM 7700 C CA . ASN A 1 1402 ? 112.329 137.284 89.232 1.00 27.97 973 ASN A CA 1
ATOM 7701 C C . ASN A 1 1402 ? 111.816 136.227 88.263 1.00 37.10 973 ASN A C 1
ATOM 7702 O O . ASN A 1 1402 ? 111.208 136.524 87.239 1.00 46.04 973 ASN A O 1
ATOM 7707 N N . VAL A 1 1403 ? 112.026 134.967 88.624 1.00 33.35 974 VAL A N 1
ATOM 7708 C CA . VAL A 1 1403 ? 111.626 133.836 87.801 1.00 26.25 974 VAL A CA 1
ATOM 7709 C C . VAL A 1 1403 ? 110.659 132.983 88.603 1.00 25.28 974 VAL A C 1
ATOM 7710 O O . VAL A 1 1403 ? 110.974 132.611 89.731 1.00 38.37 974 VAL A O 1
ATOM 7714 N N . PRO A 1 1404 ? 109.477 132.684 88.090 1.00 21.12 975 PRO A N 1
ATOM 7715 C CA . PRO A 1 1404 ? 108.493 131.969 88.903 1.00 25.44 975 PRO A CA 1
ATOM 7716 C C . PRO A 1 1404 ? 108.962 130.611 89.342 1.00 36.89 975 PRO A C 1
ATOM 7717 O O . PRO A 1 1404 ? 108.628 130.175 90.451 1.00 40.23 975 PRO A O 1
ATOM 7721 N N . GLY A 1 1405 ? 109.741 129.921 88.516 1.00 41.19 976 GLY A N 1
ATOM 7722 C CA . GLY A 1 1405 ? 110.316 128.665 88.969 1.00 43.79 976 GLY A CA 1
ATOM 7723 C C . GLY A 1 1405 ? 111.167 128.837 90.215 1.00 44.20 976 GLY A C 1
ATOM 7724 O O . GLY A 1 1405 ? 111.156 127.991 91.110 1.00 49.98 976 GLY A O 1
ATOM 7725 N N . SER A 1 1406 ? 111.887 129.947 90.307 1.00 37.28 977 SER A N 1
ATOM 7726 C CA . SER A 1 1406 ? 112.768 130.189 91.438 1.00 36.45 977 SER A CA 1
ATOM 7727 C C . SER A 1 1406 ? 111.993 130.673 92.656 1.00 41.63 977 SER A C 1
ATOM 7728 O O . SER A 1 1406 ? 112.317 131.713 93.239 1.00 51.47 977 SER A O 1
ATOM 7731 N N . GLN A 1 1407 ? 110.966 129.951 93.051 1.00 34.96 978 GLN A N 1
ATOM 7732 C CA . GLN A 1 1407 ? 110.093 130.435 94.100 1.00 36.82 978 GLN A CA 1
ATOM 7733 C C . GLN A 1 1407 ? 109.648 129.260 94.930 1.00 48.98 978 GLN A C 1
ATOM 7734 O O . GLN A 1 1407 ? 109.200 128.251 94.380 1.00 54.52 978 GLN A O 1
ATOM 7740 N N . ASP A 1 1408 ? 109.751 129.392 96.239 1.00 55.49 979 ASP A N 1
ATOM 7741 C CA . ASP A 1 1408 ? 109.287 128.331 97.117 1.00 54.44 979 ASP A CA 1
ATOM 7742 C C . ASP A 1 1408 ? 107.887 128.638 97.612 1.00 38.57 979 ASP A C 1
ATOM 7743 O O . ASP A 1 1408 ? 107.385 129.752 97.483 1.00 48.84 979 ASP A O 1
ATOM 7748 N N . LEU A 1 1409 ? 107.287 127.675 98.179 1.00 31.66 980 LEU A N 1
ATOM 7749 C CA . LEU A 1 1409 ? 105.928 127.977 98.466 1.00 29.08 980 LEU A CA 1
ATOM 7750 C C . LEU A 1 1409 ? 105.770 128.977 99.487 1.00 43.50 980 LEU A C 1
ATOM 7751 O O . LEU A 1 1409 ? 104.612 129.168 99.821 1.00 57.15 980 LEU A O 1
ATOM 7756 N N . THR A 1 1410 ? 106.798 129.657 100.004 1.00 52.72 981 THR A N 1
ATOM 7757 C CA . THR A 1 1410 ? 106.602 130.499 101.187 1.00 61.41 981 THR A CA 1
ATOM 7758 C C . THR A 1 1410 ? 105.641 131.646 100.910 1.00 55.97 981 THR A C 1
ATOM 7759 O O . THR A 1 1410 ? 104.857 132.024 101.787 1.00 59.72 981 THR A O 1
ATOM 7763 N N . SER A 1 1411 ? 105.706 132.242 99.720 1.00 51.61 982 SER A N 1
ATOM 7764 C CA . SER A 1 1411 ? 104.800 133.348 99.434 1.00 52.92 982 SER A CA 1
ATOM 7765 C C . SER A 1 1411 ? 103.356 132.898 99.552 1.00 46.47 982 SER A C 1
ATOM 7766 O O . SER A 1 1411 ? 102.530 133.569 100.181 1.00 52.30 982 SER A O 1
ATOM 7769 N N . PHE A 1 1412 ? 103.046 131.750 98.972 1.00 38.80 983 PHE A N 1
ATOM 7770 C CA . PHE A 1 1412 ? 101.691 131.255 99.035 1.00 34.24 983 PHE A CA 1
ATOM 7771 C C . PHE A 1 1412 ? 101.263 131.015 100.475 1.00 38.68 983 PHE A C 1
ATOM 7772 O O . PHE A 1 1412 ? 100.156 131.396 100.881 1.00 51.48 983 PHE A O 1
ATOM 7780 N N . LEU A 1 1413 ? 102.128 130.418 101.274 1.00 34.46 984 LEU A N 1
ATOM 7781 C CA . LEU A 1 1413 ? 101.745 130.167 102.649 1.00 34.28 984 LEU A CA 1
ATOM 7782 C C . LEU A 1 1413 ? 101.536 131.467 103.392 1.00 44.69 984 LEU A C 1
ATOM 7783 O O . LEU A 1 1413 ? 100.633 131.567 104.230 1.00 55.31 984 LEU A O 1
ATOM 7788 N N . ARG A 1 1414 ? 102.394 132.462 103.147 1.00 43.22 985 ARG A N 1
ATOM 7789 C CA . ARG A 1 1414 ? 102.257 133.711 103.887 1.00 46.30 985 ARG A CA 1
ATOM 7790 C C . ARG A 1 1414 ? 100.991 134.426 103.490 1.00 39.07 985 ARG A C 1
ATOM 7791 O O . ARG A 1 1414 ? 100.365 135.092 104.316 1.00 44.78 985 ARG A O 1
ATOM 7799 N N . GLN A 1 1415 ? 100.582 134.271 102.250 1.00 35.42 986 GLN A N 1
ATOM 7800 C CA . GLN A 1 1415 ? 99.302 134.824 101.875 1.00 34.07 986 GLN A CA 1
ATOM 7801 C C . GLN A 1 1415 ? 98.172 134.102 102.602 1.00 32.92 986 GLN A C 1
ATOM 7802 O O . GLN A 1 1415 ? 97.203 134.735 103.019 1.00 41.73 986 GLN A O 1
ATOM 7808 N N . ILE A 1 1416 ? 98.259 132.786 102.777 1.00 30.93 987 ILE A N 1
ATOM 7809 C CA . ILE A 1 1416 ? 97.184 132.134 103.530 1.00 29.08 987 ILE A CA 1
ATOM 7810 C C . ILE A 1 1416 ? 97.172 132.525 104.997 1.00 38.57 987 ILE A C 1
ATOM 7811 O O . ILE A 1 1416 ? 96.103 132.720 105.587 1.00 48.93 987 ILE A O 1
ATOM 7816 N N . VAL A 1 1417 ? 98.330 132.639 105.622 1.00 39.59 988 VAL A N 1
ATOM 7817 C CA . VAL A 1 1417 ? 98.313 133.096 107.004 1.00 33.95 988 VAL A CA 1
ATOM 7818 C C . VAL A 1 1417 ? 97.767 134.516 107.073 1.00 42.30 988 VAL A C 1
ATOM 7819 O O . VAL A 1 1417 ? 97.045 134.871 108.004 1.00 47.49 988 VAL A O 1
ATOM 7823 N N . ARG A 1 1418 ? 98.121 135.363 106.101 1.00 40.35 989 ARG A N 1
ATOM 7824 C CA . ARG A 1 1418 ? 97.616 136.726 106.107 1.00 33.07 989 ARG A CA 1
ATOM 7825 C C . ARG A 1 1418 ? 96.117 136.733 105.984 1.00 30.33 989 ARG A C 1
ATOM 7826 O O . ARG A 1 1418 ? 95.432 137.494 106.667 1.00 44.43 989 ARG A O 1
ATOM 7834 N N . ARG A 1 1419 ? 95.591 135.901 105.116 1.00 33.71 990 ARG A N 1
ATOM 7835 C CA . ARG A 1 1419 ? 94.151 135.835 104.988 1.00 42.39 990 ARG A CA 1
ATOM 7836 C C . ARG A 1 1419 ? 93.522 135.364 106.286 1.00 38.84 990 ARG A C 1
ATOM 7837 O O . ARG A 1 1419 ? 92.502 135.904 106.723 1.00 52.85 990 ARG A O 1
ATOM 7845 N N . THR A 1 1420 ? 94.120 134.376 106.935 1.00 34.60 991 THR A N 1
ATOM 7846 C CA . THR A 1 1420 ? 93.514 133.921 108.173 1.00 39.06 991 THR A CA 1
ATOM 7847 C C . THR A 1 1420 ? 93.691 134.920 109.297 1.00 43.74 991 THR A C 1
ATOM 7848 O O . THR A 1 1420 ? 92.963 134.855 110.292 1.00 50.40 991 THR A O 1
ATOM 7852 N N . ILE A 1 1421 ? 94.652 135.823 109.173 1.00 43.29 992 ILE A N 1
ATOM 7853 C CA . ILE A 1 1421 ? 94.832 136.838 110.194 1.00 38.39 992 ILE A CA 1
ATOM 7854 C C . ILE A 1 1421 ? 93.811 137.939 110.019 1.00 41.37 992 ILE A C 1
ATOM 7855 O O . ILE A 1 1421 ? 93.111 138.320 110.963 1.00 53.61 992 ILE A O 1
ATOM 7860 N N . THR A 1 1422 ? 93.669 138.428 108.801 1.00 38.53 993 THR A N 1
ATOM 7861 C CA . THR A 1 1422 ? 92.642 139.419 108.555 1.00 42.10 993 THR A CA 1
ATOM 7862 C C . THR A 1 1422 ? 91.248 138.852 108.754 1.00 37.25 993 THR A C 1
ATOM 7863 O O . THR A 1 1422 ? 90.303 139.615 108.949 1.00 47.28 993 THR A O 1
ATOM 7867 N N . LEU A 1 1423 ? 91.083 137.545 108.718 1.00 39.35 994 LEU A N 1
ATOM 7868 C CA . LEU A 1 1423 ? 89.721 137.054 108.755 1.00 40.90 994 LEU A CA 1
ATOM 7869 C C . LEU A 1 1423 ? 89.278 136.782 110.183 1.00 51.63 994 LEU A C 1
ATOM 7870 O O . LEU A 1 1423 ? 88.299 137.366 110.651 1.00 61.15 994 LEU A O 1
ATOM 7875 N N . SER A 1 1424 ? 89.987 135.906 110.889 1.00 56.81 995 SER A N 1
ATOM 7876 C CA . SER A 1 1424 ? 89.537 135.426 112.197 1.00 65.82 995 SER A CA 1
ATOM 7877 C C . SER A 1 1424 ? 90.683 135.440 113.213 1.00 66.70 995 SER A C 1
ATOM 7878 O O . SER A 1 1424 ? 90.929 134.464 113.925 1.00 71.22 995 SER A O 1
ATOM 7881 N N . ALA A 1 1425 ? 91.407 136.560 113.286 1.00 57.23 996 ALA A N 1
ATOM 7882 C CA . ALA A 1 1425 ? 92.375 136.804 114.351 1.00 50.44 996 ALA A CA 1
ATOM 7883 C C . ALA A 1 1425 ? 91.829 137.924 115.226 1.00 50.21 996 ALA A C 1
ATOM 7884 O O . ALA A 1 1425 ? 91.794 139.086 114.809 1.00 56.35 996 ALA A O 1
ATOM 7886 N N . LYS A 1 1426 ? 91.412 137.579 116.432 1.00 39.51 997 LYS A N 1
ATOM 7887 C CA . LYS A 1 1426 ? 90.845 138.547 117.344 1.00 32.11 997 LYS A CA 1
ATOM 7888 C C . LYS A 1 1426 ? 91.8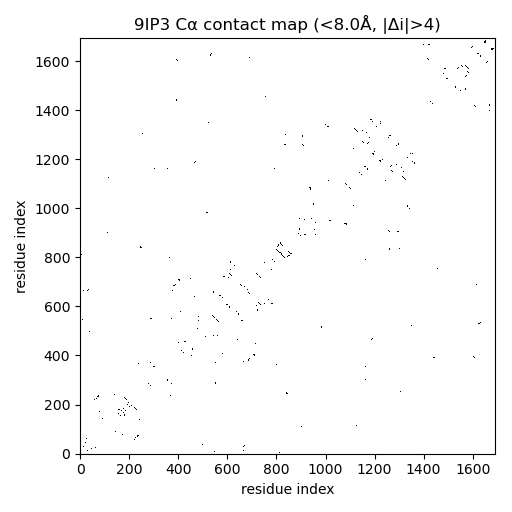82 139.227 118.202 1.00 32.15 997 LYS A C 1
ATOM 7889 O O . LYS A 1 1426 ? 91.525 140.087 118.999 1.00 43.32 997 LYS A O 1
ATOM 7895 N N . ASN A 1 1427 ? 93.143 138.852 118.081 1.00 38.24 998 ASN A N 1
ATOM 7896 C CA . ASN A 1 1427 ? 94.196 139.474 118.869 1.00 36.61 998 ASN A CA 1
ATOM 7897 C C . ASN A 1 1427 ? 94.270 140.968 118.630 1.00 46.20 998 ASN A C 1
ATOM 7898 O O . ASN A 1 1427 ? 94.305 141.424 117.483 1.00 51.77 998 ASN A O 1
ATOM 7903 N N . LYS A 1 1428 ? 94.351 141.735 119.716 1.00 47.77 999 LYS A N 1
ATOM 7904 C CA . LYS A 1 1428 ? 94.330 143.186 119.570 1.00 36.40 999 LYS A CA 1
ATOM 7905 C C . LYS A 1 1428 ? 95.633 143.703 119.002 1.00 31.80 999 LYS A C 1
ATOM 7906 O O . LYS A 1 1428 ? 95.634 144.552 118.114 1.00 40.49 999 LYS A O 1
ATOM 7912 N N . LEU A 1 1429 ? 96.745 143.222 119.497 1.00 33.35 1000 LEU A N 1
ATOM 7913 C CA . LEU A 1 1429 ? 97.996 143.782 119.038 1.00 35.26 1000 LEU A CA 1
ATOM 7914 C C . LEU A 1 1429 ? 98.466 143.137 117.763 1.00 43.62 1000 LEU A C 1
ATOM 7915 O O . LEU A 1 1429 ? 99.598 143.402 117.351 1.00 52.68 1000 LEU A O 1
ATOM 7920 N N . ILE A 1 1430 ? 97.665 142.257 117.170 1.00 40.95 1001 ILE A N 1
ATOM 7921 C CA . ILE A 1 1430 ? 97.907 141.777 115.810 1.00 48.08 1001 ILE A CA 1
ATOM 7922 C C . ILE A 1 1430 ? 96.985 142.459 114.803 1.00 47.29 1001 ILE A C 1
ATOM 7923 O O . ILE A 1 1430 ? 97.401 142.776 113.688 1.00 48.71 1001 ILE A O 1
ATOM 7928 N N . ASN A 1 1431 ? 95.735 142.710 115.172 1.00 38.39 1002 ASN A N 1
ATOM 7929 C CA . ASN A 1 1431 ? 94.888 143.475 114.282 1.00 30.52 1002 ASN A CA 1
ATOM 7930 C C . ASN A 1 1431 ? 95.425 144.880 114.089 1.00 43.02 1002 ASN A C 1
ATOM 7931 O O . ASN A 1 1431 ? 95.403 145.412 112.975 1.00 50.61 1002 ASN A O 1
ATOM 7936 N N . THR A 1 1432 ? 95.914 145.505 115.153 1.00 39.60 1003 THR A N 1
ATOM 7937 C CA . THR A 1 1432 ? 96.565 146.795 114.980 1.00 34.85 1003 THR A CA 1
ATOM 7938 C C . THR A 1 1432 ? 97.818 146.655 114.142 1.00 30.93 1003 THR A C 1
ATOM 7939 O O . THR A 1 1432 ? 98.102 147.500 113.293 1.00 42.31 1003 THR A O 1
ATOM 7943 N N . LEU A 1 1433 ? 98.585 145.611 114.363 1.00 29.41 1004 LEU A N 1
ATOM 7944 C CA . LEU A 1 1433 ? 99.738 145.421 113.509 1.00 32.71 1004 LEU A CA 1
ATOM 7945 C C . LEU A 1 1433 ? 99.325 145.081 112.081 1.00 52.97 1004 LEU A C 1
ATOM 7946 O O . LEU A 1 1433 ? 99.917 145.598 111.125 1.00 57.72 1004 LEU A O 1
ATOM 7951 N N . PHE A 1 1434 ? 98.333 144.195 111.908 1.00 54.23 1005 PHE A N 1
ATOM 7952 C CA . PHE A 1 1434 ? 97.809 143.819 110.580 1.00 44.53 1005 PHE A CA 1
ATOM 7953 C C . PHE A 1 1434 ? 96.481 144.539 110.333 1.00 47.21 1005 PHE A C 1
ATOM 7954 O O . PHE A 1 1434 ? 95.407 143.934 110.290 1.00 47.02 1005 PHE A O 1
ATOM 7962 N N . HIS A 1 1435 ? 96.560 145.860 110.208 1.00 45.44 1006 HIS A N 1
ATOM 7963 C CA . HIS A 1 1435 ? 95.387 146.693 109.959 1.00 38.85 1006 HIS A CA 1
ATOM 7964 C C . HIS A 1 1435 ? 94.912 146.499 108.522 1.00 47.48 1006 HIS A C 1
ATOM 7965 O O . HIS A 1 1435 ? 95.388 145.631 107.787 1.00 57.22 1006 HIS A O 1
ATOM 7972 N N . ALA A 1 1436 ? 93.944 147.301 108.096 1.00 40.75 1007 ALA A N 1
ATOM 7973 C CA . ALA A 1 1436 ? 93.402 147.082 106.763 1.00 41.48 1007 ALA A CA 1
ATOM 7974 C C . ALA A 1 1436 ? 94.435 147.388 105.696 1.00 39.27 1007 ALA A C 1
ATOM 7975 O O . ALA A 1 1436 ? 94.635 146.591 104.776 1.00 47.66 1007 ALA A O 1
ATOM 7977 N N . SER A 1 1437 ? 95.138 148.507 105.827 1.00 37.30 1008 SER A N 1
ATOM 7978 C CA . SER A 1 1437 ? 96.079 148.923 104.801 1.00 42.74 1008 SER A CA 1
ATOM 7979 C C . SER A 1 1437 ? 97.431 148.283 104.990 1.00 43.76 1008 SER A C 1
ATOM 7980 O O . SER A 1 1437 ? 98.453 148.881 104.646 1.00 53.66 1008 SER A O 1
ATOM 7983 N N . ALA A 1 1438 ? 97.471 147.102 105.583 1.00 41.80 1009 ALA A N 1
ATOM 7984 C CA . ALA A 1 1438 ? 98.750 146.445 105.756 1.00 49.48 1009 ALA A CA 1
ATOM 7985 C C . ALA A 1 1438 ? 99.423 146.261 104.419 1.00 49.03 1009 ALA A C 1
ATOM 7986 O O . ALA A 1 1438 ? 100.591 146.630 104.237 1.00 61.10 1009 ALA A O 1
ATOM 7988 N N . ASP A 1 1439 ? 98.694 145.708 103.463 1.00 43.65 1010 ASP A N 1
ATOM 7989 C CA . ASP A 1 1439 ? 99.340 145.368 102.215 1.00 58.01 1010 ASP A CA 1
ATOM 7990 C C . ASP A 1 1439 ? 99.859 146.620 101.536 1.00 60.64 1010 ASP A C 1
ATOM 7991 O O . ASP A 1 1439 ? 100.989 146.641 101.019 1.00 70.50 1010 ASP A O 1
ATOM 7996 N N . PHE A 1 1440 ? 99.061 147.680 101.562 1.00 55.57 1011 PHE A N 1
ATOM 7997 C CA . PHE A 1 1440 ? 99.469 148.919 100.924 1.00 57.80 1011 PHE A CA 1
ATOM 7998 C C . PHE A 1 1440 ? 100.752 149.452 101.547 1.00 57.35 1011 PHE A C 1
ATOM 7999 O O . PHE A 1 1440 ? 101.659 149.902 100.838 1.00 62.11 1011 PHE A O 1
ATOM 8007 N N . GLU A 1 1441 ? 100.847 149.396 102.875 1.00 59.98 1012 GLU A N 1
ATOM 8008 C CA . GLU A 1 1441 ? 102.026 149.905 103.564 1.00 53.83 1012 GLU A CA 1
ATOM 8009 C C . GLU A 1 1441 ? 103.264 149.107 103.192 1.00 50.06 1012 GLU A C 1
ATOM 8010 O O . GLU A 1 1441 ? 104.333 149.680 102.974 1.00 55.12 1012 GLU A O 1
ATOM 8016 N N . ASP A 1 1442 ? 103.154 147.780 103.148 1.00 55.79 1013 ASP A N 1
ATOM 8017 C CA . ASP A 1 1442 ? 104.331 146.987 102.810 1.00 51.34 1013 ASP A CA 1
ATOM 8018 C C . ASP A 1 1442 ? 104.785 147.291 101.409 1.00 40.72 1013 ASP A C 1
ATOM 8019 O O . ASP A 1 1442 ? 105.982 147.422 101.158 1.00 55.33 1013 ASP A O 1
ATOM 8024 N N . GLU A 1 1443 ? 103.850 147.436 100.487 1.00 42.60 1014 GLU A N 1
ATOM 8025 C CA . GLU A 1 1443 ? 104.250 147.832 99.146 1.00 53.15 1014 GLU A CA 1
ATOM 8026 C C . GLU A 1 1443 ? 104.926 149.204 99.146 1.00 62.47 1014 GLU A C 1
ATOM 8027 O O . GLU A 1 1443 ? 105.946 149.386 98.475 1.00 63.69 1014 GLU A O 1
ATOM 8033 N N . MET A 1 1444 ? 104.381 150.184 99.886 1.00 56.98 1015 MET A N 1
ATOM 8034 C CA . MET A 1 1444 ? 104.973 151.525 99.872 1.00 41.62 1015 MET A CA 1
ATOM 8035 C C . MET A 1 1444 ? 106.344 151.534 100.502 1.00 41.03 1015 MET A C 1
ATOM 8036 O O . MET A 1 1444 ? 107.290 152.109 99.951 1.00 55.01 1015 MET A O 1
ATOM 8041 N N . VAL A 1 1445 ? 106.467 150.901 101.652 1.00 35.61 1016 VAL A N 1
ATOM 8042 C CA . VAL A 1 1445 ? 107.757 150.778 102.290 1.00 33.33 1016 VAL A CA 1
ATOM 8043 C C . VAL A 1 1445 ? 108.745 150.131 101.342 1.00 37.71 1016 VAL A C 1
ATOM 8044 O O . VAL A 1 1445 ? 109.867 150.614 101.165 1.00 47.50 1016 VAL A O 1
ATOM 8048 N N . CYS A 1 1446 ? 108.345 149.042 100.700 1.00 39.84 1017 CYS A N 1
ATOM 8049 C CA . CYS A 1 1446 ? 109.304 148.337 99.870 1.00 43.30 1017 CYS A CA 1
ATOM 8050 C C . CYS A 1 1446 ? 109.688 149.147 98.647 1.00 48.08 1017 CYS A C 1
ATOM 8051 O O . CYS A 1 1446 ? 110.867 149.201 98.287 1.00 59.88 1017 CYS A O 1
ATOM 8054 N N . LYS A 1 1447 ? 108.731 149.778 97.981 1.00 41.94 1018 LYS A N 1
ATOM 8055 C CA . LYS A 1 1447 ? 109.116 150.578 96.831 1.00 36.15 1018 LYS A CA 1
ATOM 8056 C C . LYS A 1 1447 ? 110.063 151.659 97.274 1.00 37.43 1018 LYS A C 1
ATOM 8057 O O . LYS A 1 1447 ? 111.029 151.981 96.572 1.00 45.18 1018 LYS A O 1
ATOM 8063 N N . TRP A 1 1448 ? 109.834 152.197 98.468 1.00 42.13 1019 TRP A N 1
ATOM 8064 C CA . TRP A 1 1448 ? 110.703 153.261 98.927 1.00 45.52 1019 TRP A CA 1
ATOM 8065 C C . TRP A 1 1448 ? 112.118 152.758 99.151 1.00 46.31 1019 TRP A C 1
ATOM 8066 O O . TRP A 1 1448 ? 113.065 153.259 98.532 1.00 47.77 1019 TRP A O 1
ATOM 8077 N N . LEU A 1 1449 ? 112.269 151.700 99.943 1.00 43.92 1020 LEU A N 1
ATOM 8078 C CA . LEU A 1 1449 ? 113.607 151.213 100.234 1.00 36.28 1020 LEU A CA 1
ATOM 8079 C C . LEU A 1 1449 ? 114.342 150.914 98.946 1.00 34.46 1020 LEU A C 1
ATOM 8080 O O . LEU A 1 1449 ? 115.572 150.973 98.894 1.00 44.69 1020 LEU A O 1
ATOM 8085 N N . LEU A 1 1450 ? 113.605 150.643 97.889 1.00 34.45 1021 LEU A N 1
ATOM 8086 C CA . LEU A 1 1450 ? 114.192 150.453 96.583 1.00 43.71 1021 LEU A CA 1
ATOM 8087 C C . LEU A 1 1450 ? 114.025 151.673 95.704 1.00 47.80 1021 LEU A C 1
ATOM 8088 O O . LEU A 1 1450 ? 114.245 151.583 94.493 1.00 50.48 1021 LEU A O 1
ATOM 8093 N N . SER A 1 1451 ? 113.602 152.794 96.255 1.00 37.05 1022 SER A N 1
ATOM 8094 C CA . SER A 1 1451 ? 113.489 153.952 95.399 1.00 33.99 1022 SER A CA 1
ATOM 8095 C C . SER A 1 1451 ? 114.794 154.726 95.299 1.00 40.79 1022 SER A C 1
ATOM 8096 O O . SER A 1 1451 ? 114.851 155.718 94.567 1.00 49.65 1022 SER A O 1
ATOM 8099 N N . SER A 1 1452 ? 115.840 154.306 95.998 1.00 34.78 1023 SER A N 1
ATOM 8100 C CA . SER A 1 1452 ? 117.102 155.020 95.918 1.00 36.11 1023 SER A CA 1
ATOM 8101 C C . SER A 1 1452 ? 117.673 154.929 94.521 1.00 36.26 1023 SER A C 1
ATOM 8102 O O . SER A 1 1452 ? 117.451 153.955 93.807 1.00 44.03 1023 SER A O 1
ATOM 8105 N N . THR A 1 1453 ? 118.422 155.954 94.129 1.00 43.40 1024 THR A N 1
ATOM 8106 C CA . THR A 1 1453 ? 118.955 155.968 92.769 1.00 49.10 1024 THR A CA 1
ATOM 8107 C C . THR A 1 1453 ? 119.941 154.843 92.518 1.00 51.60 1024 THR A C 1
ATOM 8108 O O . THR A 1 1453 ? 119.838 154.190 91.465 1.00 56.38 1024 THR A O 1
ATOM 8112 N N . PRO A 1 1454 ? 120.913 154.577 93.374 1.00 44.17 1025 PRO A N 1
ATOM 8113 C CA . PRO A 1 1454 ? 121.531 153.246 93.351 1.00 46.41 1025 PRO A CA 1
ATOM 8114 C C . PRO A 1 1454 ? 120.750 152.304 94.250 1.00 48.91 1025 PRO A C 1
ATOM 8115 O O . PRO A 1 1454 ? 120.684 152.539 95.460 1.00 56.11 1025 PRO A O 1
ATOM 8119 N N . VAL A 1 1455 ? 120.149 151.255 93.702 1.00 39.07 1026 VAL A N 1
ATOM 8120 C CA . VAL A 1 1455 ? 119.282 150.389 94.483 1.00 31.94 1026 VAL A CA 1
ATOM 8121 C C . VAL A 1 1455 ? 120.127 149.303 95.110 1.00 42.93 1026 VAL A C 1
ATOM 8122 O O . VAL A 1 1455 ? 120.936 148.668 94.425 1.00 51.00 1026 VAL A O 1
ATOM 8126 N N . MET A 1 1456 ? 119.955 149.086 96.411 1.00 42.65 1027 MET A N 1
ATOM 8127 C CA . MET A 1 1456 ? 120.721 148.065 97.127 1.00 48.36 1027 MET A CA 1
ATOM 8128 C C . MET A 1 1456 ? 119.744 147.148 97.842 1.00 51.17 1027 MET A C 1
ATOM 8129 O O . MET A 1 1456 ? 119.232 147.476 98.914 1.00 54.10 1027 MET A O 1
ATOM 8134 N N . SER A 1 1457 ? 119.507 145.991 97.239 1.00 53.10 1028 SER A N 1
ATOM 8135 C CA . SER A 1 1457 ? 118.494 145.098 97.762 1.00 47.65 1028 SER A CA 1
ATOM 8136 C C . SER A 1 1457 ? 118.841 144.661 99.166 1.00 44.58 1028 SER A C 1
ATOM 8137 O O . SER A 1 1457 ? 117.962 144.577 100.030 1.00 57.60 1028 SER A O 1
ATOM 8140 N N . ARG A 1 1458 ? 120.110 144.374 99.421 1.00 44.90 1029 ARG A N 1
ATOM 8141 C CA . ARG A 1 1458 ? 120.433 143.826 100.728 1.00 56.89 1029 ARG A CA 1
ATOM 8142 C C . ARG A 1 1458 ? 120.159 144.845 101.825 1.00 66.38 1029 ARG A C 1
ATOM 8143 O O . ARG A 1 1458 ? 119.623 144.495 102.885 1.00 71.79 1029 ARG A O 1
ATOM 8151 N N . PHE A 1 1459 ? 120.487 146.116 101.581 1.00 68.60 1030 PHE A N 1
ATOM 8152 C CA . PHE A 1 1459 ? 120.196 147.167 102.560 1.00 68.38 1030 PHE A CA 1
ATOM 8153 C C . PHE A 1 1459 ? 118.696 147.308 102.771 1.00 52.73 1030 PHE A C 1
ATOM 8154 O O . PHE A 1 1459 ? 118.223 147.497 103.900 1.00 56.51 1030 PHE A O 1
ATOM 8162 N N . ALA A 1 1460 ? 117.938 147.236 101.683 1.00 52.19 1031 ALA A N 1
ATOM 8163 C CA . ALA A 1 1460 ? 116.501 147.219 101.812 1.00 47.14 1031 ALA A CA 1
ATOM 8164 C C . ALA A 1 1460 ? 116.088 146.125 102.768 1.00 44.77 1031 ALA A C 1
ATOM 8165 O O . ALA A 1 1460 ? 115.268 146.347 103.665 1.00 54.06 1031 ALA A O 1
ATOM 8167 N N . ALA A 1 1461 ? 116.660 144.942 102.609 1.00 45.06 1032 ALA A N 1
ATOM 8168 C CA . ALA A 1 1461 ? 116.231 143.835 103.446 1.00 50.01 1032 ALA A CA 1
ATOM 8169 C C . ALA A 1 1461 ? 116.598 144.100 104.890 1.00 49.12 1032 ALA A C 1
ATOM 8170 O O . ALA A 1 1461 ? 115.835 143.773 105.810 1.00 56.54 1032 ALA A O 1
ATOM 8172 N N . ASP A 1 1462 ? 117.745 144.734 105.099 1.00 48.94 1033 ASP A N 1
ATOM 8173 C CA . ASP A 1 1462 ? 118.216 144.948 106.457 1.00 52.30 1033 ASP A CA 1
ATOM 8174 C C . ASP A 1 1462 ? 117.324 145.929 107.203 1.00 53.67 1033 ASP A C 1
ATOM 8175 O O . ASP A 1 1462 ? 116.912 145.662 108.337 1.00 58.79 1033 ASP A O 1
ATOM 8180 N N . ILE A 1 1463 ? 117.002 147.059 106.584 1.00 50.82 1034 ILE A N 1
ATOM 8181 C CA . ILE A 1 1463 ? 116.075 147.989 107.224 1.00 45.58 1034 ILE A CA 1
ATOM 8182 C C . ILE A 1 1463 ? 114.726 147.317 107.434 1.00 47.72 1034 ILE A C 1
ATOM 8183 O O . ILE A 1 1463 ? 114.175 147.314 108.540 1.00 51.26 1034 ILE A O 1
ATOM 8188 N N . PHE A 1 1464 ? 114.200 146.698 106.378 1.00 47.22 1035 PHE A N 1
ATOM 8189 C CA . PHE A 1 1464 ? 112.911 146.048 106.451 1.00 33.53 1035 PHE A CA 1
ATOM 8190 C C . PHE A 1 1464 ? 112.839 145.156 107.656 1.00 31.18 1035 PHE A C 1
ATOM 8191 O O . PHE A 1 1464 ? 111.798 145.065 108.290 1.00 39.89 1035 PHE A O 1
ATOM 8199 N N . SER A 1 1465 ? 113.938 144.509 108.014 1.00 36.78 1036 SER A N 1
ATOM 8200 C CA . SER A 1 1465 ? 113.876 143.657 109.192 1.00 43.39 1036 SER A CA 1
ATOM 8201 C C . SER A 1 1465 ? 113.478 144.437 110.439 1.00 55.62 1036 SER A C 1
ATOM 8202 O O . SER A 1 1465 ? 112.949 143.839 111.383 1.00 63.94 1036 SER A O 1
ATOM 8205 N N . ARG A 1 1466 ? 113.715 145.751 110.465 1.00 48.38 1037 ARG A N 1
ATOM 8206 C CA . ARG A 1 1466 ? 113.403 146.594 111.615 1.00 41.77 1037 ARG A CA 1
ATOM 8207 C C . ARG A 1 1466 ? 112.090 147.330 111.471 1.00 40.46 1037 ARG A C 1
ATOM 8208 O O . ARG A 1 1466 ? 111.508 147.725 112.481 1.00 49.81 1037 ARG A O 1
ATOM 8216 N N . THR A 1 1467 ? 111.639 147.546 110.245 1.00 40.80 1038 THR A N 1
ATOM 8217 C CA . THR A 1 1467 ? 110.416 148.266 110.009 1.00 36.17 1038 THR A CA 1
ATOM 8218 C C . THR A 1 1467 ? 109.258 147.378 110.439 1.00 32.08 1038 THR A C 1
ATOM 8219 O O . THR A 1 1467 ? 109.427 146.176 110.619 1.00 43.99 1038 THR A O 1
ATOM 8223 N N . PRO A 1 1468 ? 108.101 147.951 110.696 1.00 30.11 1039 PRO A N 1
ATOM 8224 C CA . PRO A 1 1468 ? 106.965 147.123 111.077 1.00 33.58 1039 PRO A CA 1
ATOM 8225 C C . PRO A 1 1468 ? 106.587 146.117 110.030 1.00 48.32 1039 PRO A C 1
ATOM 8226 O O . PRO A 1 1468 ? 106.017 145.066 110.362 1.00 57.70 1039 PRO A O 1
ATOM 8230 N N . SER A 1 1469 ? 106.864 146.396 108.767 1.00 40.83 1040 SER A N 1
ATOM 8231 C CA . SER A 1 1469 ? 106.540 145.406 107.755 1.00 38.02 1040 SER A CA 1
ATOM 8232 C C . SER A 1 1469 ? 107.365 144.139 107.940 1.00 43.74 1040 SER A C 1
ATOM 8233 O O . SER A 1 1469 ? 106.870 143.035 107.700 1.00 56.44 1040 SER A O 1
ATOM 8236 N N . GLY A 1 1470 ? 108.604 144.266 108.408 1.00 46.60 1041 GLY A N 1
ATOM 8237 C CA . GLY A 1 1470 ? 109.388 143.085 108.731 1.00 38.59 1041 GLY A CA 1
ATOM 8238 C C . GLY A 1 1470 ? 108.798 142.295 109.878 1.00 43.75 1041 GLY A C 1
ATOM 8239 O O . GLY A 1 1470 ? 108.845 141.064 109.877 1.00 54.82 1041 GLY A O 1
ATOM 8240 N N . LYS A 1 1471 ? 108.228 142.984 110.869 1.00 43.04 1042 LYS A N 1
ATOM 8241 C CA . LYS A 1 1471 ? 107.548 142.289 111.963 1.00 52.19 1042 LYS A CA 1
ATOM 8242 C C . LYS A 1 1471 ? 106.311 141.544 111.474 1.00 45.72 1042 LYS A C 1
ATOM 8243 O O . LYS A 1 1471 ? 106.023 140.430 111.933 1.00 52.37 1042 LYS A O 1
ATOM 8249 N N . ARG A 1 1472 ? 105.567 142.135 110.551 1.00 38.41 1043 ARG A N 1
ATOM 8250 C CA . ARG A 1 1472 ? 104.456 141.398 109.971 1.00 36.57 1043 ARG A CA 1
ATOM 8251 C C . ARG A 1 1472 ? 104.956 140.176 109.199 1.00 42.83 1043 ARG A C 1
ATOM 8252 O O . ARG A 1 1472 ? 104.345 139.103 109.272 1.00 50.43 1043 ARG A O 1
ATOM 8260 N N . LEU A 1 1473 ? 106.071 140.304 108.459 1.00 37.25 1044 LEU A N 1
ATOM 8261 C CA . LEU A 1 1473 ? 106.591 139.146 107.725 1.00 28.79 1044 LEU A CA 1
ATOM 8262 C C . LEU A 1 1473 ? 107.140 138.074 108.635 1.00 31.72 1044 LEU A C 1
ATOM 8263 O O . LEU A 1 1473 ? 107.203 136.912 108.237 1.00 39.51 1044 LEU A O 1
ATOM 8268 N N . GLN A 1 1474 ? 107.582 138.439 109.826 1.00 35.12 1045 GLN A N 1
ATOM 8269 C CA . GLN A 1 1474 ? 108.002 137.432 110.790 1.00 37.73 1045 GLN A CA 1
ATOM 8270 C C . GLN A 1 1474 ? 106.814 136.743 111.421 1.00 30.22 1045 GLN A C 1
ATOM 8271 O O . GLN A 1 1474 ? 106.814 135.524 111.577 1.00 45.73 1045 GLN A O 1
ATOM 8277 N N . ILE A 1 1475 ? 105.801 137.490 111.801 1.00 25.96 1046 ILE A N 1
ATOM 8278 C CA . ILE A 1 1475 ? 104.638 136.837 112.359 1.00 25.96 1046 ILE A CA 1
ATOM 8279 C C . ILE A 1 1475 ? 104.018 135.890 111.348 1.00 36.45 1046 ILE A C 1
ATOM 8280 O O . ILE A 1 1475 ? 103.620 134.776 111.700 1.00 45.08 1046 ILE A O 1
ATOM 8285 N N . LEU A 1 1476 ? 103.916 136.313 110.075 1.00 41.32 1047 LEU A N 1
ATOM 8286 C CA . LEU A 1 1476 ? 103.296 135.470 109.044 1.00 32.41 1047 LEU A CA 1
ATOM 8287 C C . LEU A 1 1476 ? 104.076 134.191 108.811 1.00 43.81 1047 LEU A C 1
ATOM 8288 O O . LEU A 1 1476 ? 103.482 133.125 108.620 1.00 54.69 1047 LEU A O 1
ATOM 8293 N N . GLY A 1 1477 ? 105.400 134.276 108.764 1.00 42.24 1048 GLY A N 1
ATOM 8294 C CA . GLY A 1 1477 ? 106.190 133.096 108.481 1.00 44.36 1048 GLY A CA 1
ATOM 8295 C C . GLY A 1 1477 ? 106.243 132.142 109.655 1.00 54.78 1048 GLY A C 1
ATOM 8296 O O . GLY A 1 1477 ? 107.299 131.976 110.276 1.00 59.81 1048 GLY A O 1
ATOM 8297 N N . TYR A 1 1478 ? 105.105 131.525 109.993 1.00 56.62 1049 TYR A N 1
ATOM 8298 C CA . TYR A 1 1478 ? 105.069 130.500 111.029 1.00 60.69 1049 TYR A CA 1
ATOM 8299 C C . TYR A 1 1478 ? 104.545 129.155 110.545 1.00 70.84 1049 TYR A C 1
ATOM 8300 O O . TYR A 1 1478 ? 104.521 128.202 111.333 1.00 75.50 1049 TYR A O 1
ATOM 8309 N N . LEU A 1 1479 ? 104.114 129.045 109.293 1.00 69.52 1050 LEU A N 1
ATOM 8310 C CA . LEU A 1 1479 ? 103.514 127.822 108.767 1.00 70.36 1050 LEU A CA 1
ATOM 8311 C C . LEU A 1 1479 ? 104.559 127.057 107.959 1.00 72.36 1050 LEU A C 1
ATOM 8312 O O . LEU A 1 1479 ? 104.968 127.506 106.883 1.00 77.98 1050 LEU A O 1
ATOM 8317 N N . GLU A 1 1480 ? 104.999 125.902 108.472 1.00 72.37 1051 GLU A N 1
ATOM 8318 C CA . GLU A 1 1480 ? 105.964 125.083 107.745 1.00 77.39 1051 GLU A CA 1
ATOM 8319 C C . GLU A 1 1480 ? 105.599 123.601 107.696 1.00 78.66 1051 GLU A C 1
ATOM 8320 O O . GLU A 1 1480 ? 106.415 122.793 107.240 1.00 85.49 1051 GLU A O 1
ATOM 8326 N N . GLY A 1 1481 ? 104.411 123.216 108.135 1.00 74.08 1052 GLY A N 1
ATOM 8327 C CA . GLY A 1 1481 ? 103.952 121.839 108.028 1.00 71.72 1052 GLY A CA 1
ATOM 8328 C C . GLY A 1 1481 ? 102.830 121.751 107.009 1.00 77.89 1052 GLY A C 1
ATOM 8329 O O . GLY A 1 1481 ? 102.084 122.712 106.816 1.00 85.59 1052 GLY A O 1
ATOM 8330 N N . THR A 1 1482 ? 102.737 120.606 106.334 1.00 76.38 1053 THR A N 1
ATOM 8331 C CA . THR A 1 1482 ? 101.636 120.395 105.396 1.00 77.81 1053 THR A CA 1
ATOM 8332 C C . THR A 1 1482 ? 100.326 120.096 106.115 1.00 74.70 1053 THR A C 1
ATOM 8333 O O . THR A 1 1482 ? 99.259 120.572 105.705 1.00 83.01 1053 THR A O 1
ATOM 8337 N N . ARG A 1 1483 ? 100.383 119.298 107.177 1.00 77.10 1054 ARG A N 1
ATOM 8338 C CA . ARG A 1 1483 ? 99.173 118.980 107.924 1.00 79.53 1054 ARG A CA 1
ATOM 8339 C C . ARG A 1 1483 ? 98.593 120.221 108.592 1.00 84.06 1054 ARG A C 1
ATOM 8340 O O . ARG A 1 1483 ? 97.370 120.373 108.662 1.00 91.93 1054 ARG A O 1
ATOM 8348 N N . THR A 1 1484 ? 99.446 121.118 109.102 1.00 82.30 1055 THR A N 1
ATOM 8349 C CA . THR A 1 1484 ? 98.924 122.336 109.721 1.00 81.93 1055 THR A CA 1
ATOM 8350 C C . THR A 1 1484 ? 98.201 123.203 108.696 1.00 79.27 1055 THR A C 1
ATOM 8351 O O . THR A 1 1484 ? 97.105 123.705 108.959 1.00 91.10 1055 THR A O 1
ATOM 8355 N N . LEU A 1 1485 ? 98.792 123.374 107.516 1.00 74.71 1056 LEU A N 1
ATOM 8356 C CA . LEU A 1 1485 ? 98.129 124.142 106.473 1.00 74.67 1056 LEU A CA 1
ATOM 8357 C C . LEU A 1 1485 ? 96.802 123.505 106.085 1.00 83.01 1056 LEU A C 1
ATOM 8358 O O . LEU A 1 1485 ? 95.778 124.189 105.997 1.00 93.78 1056 LEU A O 1
ATOM 8363 N N . LEU A 1 1486 ? 96.795 122.192 105.877 1.00 90.02 1057 LEU A N 1
ATOM 8364 C CA . LEU A 1 1486 ? 95.664 121.506 105.262 1.00 88.98 1057 LEU A CA 1
ATOM 8365 C C . LEU A 1 1486 ? 94.618 121.046 106.265 1.00 85.67 1057 LEU A C 1
ATOM 8366 O O . LEU A 1 1486 ? 93.585 120.513 105.853 1.00 94.14 1057 LEU A O 1
ATOM 8371 N N . ALA A 1 1487 ? 94.850 121.228 107.563 1.00 89.46 1058 ALA A N 1
ATOM 8372 C CA . ALA A 1 1487 ? 93.913 120.704 108.548 1.00 103.94 1058 ALA A CA 1
ATOM 8373 C C . ALA A 1 1487 ? 93.717 121.629 109.742 1.00 117.66 1058 ALA A C 1
ATOM 8374 O O . ALA A 1 1487 ? 93.158 121.188 110.758 1.00 119.65 1058 ALA A O 1
ATOM 8376 N N . SER A 1 1488 ? 94.170 122.881 109.669 1.00 115.99 1059 SER A N 1
ATOM 8377 C CA . SER A 1 1488 ? 93.984 123.810 110.780 1.00 126.94 1059 SER A CA 1
ATOM 8378 C C . SER A 1 1488 ? 92.524 124.273 110.854 1.00 135.12 1059 SER A C 1
ATOM 8379 O O . SER A 1 1488 ? 91.855 124.433 109.826 1.00 133.66 1059 SER A O 1
ATOM 8382 N N . LYS A 1 1489 ? 92.021 124.470 112.087 1.00 138.11 1060 LYS A N 1
ATOM 8383 C CA . LYS A 1 1489 ? 90.664 124.992 112.284 1.00 141.61 1060 LYS A CA 1
ATOM 8384 C C . LYS A 1 1489 ? 90.550 126.473 111.908 1.00 138.92 1060 LYS A C 1
ATOM 8385 O O . LYS A 1 1489 ? 89.438 126.943 111.628 1.00 139.33 1060 LYS A O 1
ATOM 8391 N N . ILE A 1 1490 ? 91.674 127.205 111.870 1.00 139.19 1061 ILE A N 1
ATOM 8392 C CA . ILE A 1 1490 ? 91.676 128.630 111.517 1.00 139.88 1061 ILE A CA 1
ATOM 8393 C C . ILE A 1 1490 ? 92.148 128.896 110.066 1.00 135.13 1061 ILE A C 1
ATOM 8394 O O . ILE A 1 1490 ? 92.021 130.039 109.595 1.00 124.35 1061 ILE A O 1
ATOM 8399 N N . ILE A 1 1491 ? 92.659 127.883 109.344 1.00 137.25 1062 ILE A N 1
ATOM 8400 C CA . ILE A 1 1491 ? 93.144 128.045 107.951 1.00 134.84 1062 ILE A CA 1
ATOM 8401 C C . ILE A 1 1491 ? 92.083 127.644 106.916 1.00 136.98 1062 ILE A C 1
ATOM 8402 O O . ILE A 1 1491 ? 91.858 128.373 105.942 1.00 136.94 1062 ILE A O 1
ATOM 8407 N N . ASN A 1 1492 ? 91.422 126.488 107.104 1.00 139.73 1063 ASN A N 1
ATOM 8408 C CA . ASN A 1 1492 ? 90.425 125.970 106.162 1.00 144.56 1063 ASN A CA 1
ATOM 8409 C C . ASN A 1 1492 ? 89.047 126.634 106.291 1.00 148.45 1063 ASN A C 1
ATOM 8410 O O . ASN A 1 1492 ? 88.150 126.312 105.498 1.00 144.86 1063 ASN A O 1
ATOM 8415 N N . ASN A 1 1493 ? 88.853 127.564 107.242 1.00 147.12 1064 ASN A N 1
ATOM 8416 C CA . ASN A 1 1493 ? 87.554 128.224 107.407 1.00 152.50 1064 ASN A CA 1
ATOM 8417 C C . ASN A 1 1493 ? 87.273 129.294 106.344 1.00 157.12 1064 ASN A C 1
ATOM 8418 O O . ASN A 1 1493 ? 86.155 129.823 106.319 1.00 152.39 1064 ASN A O 1
ATOM 8423 N N . ASN A 1 1494 ? 88.242 129.623 105.475 1.00 156.79 1065 ASN A N 1
ATOM 8424 C CA . ASN A 1 1494 ? 88.053 130.676 104.473 1.00 154.25 1065 ASN A CA 1
ATOM 8425 C C . ASN A 1 1494 ? 86.907 130.328 103.518 1.00 157.25 1065 ASN A C 1
ATOM 8426 O O . ASN A 1 1494 ? 86.688 129.157 103.183 1.00 156.23 1065 ASN A O 1
ATOM 8431 N N . THR A 1 1495 ? 86.160 131.354 103.083 1.00 154.51 1066 THR A N 1
ATOM 8432 C CA . THR A 1 1495 ? 85.015 131.159 102.188 1.00 157.52 1066 THR A CA 1
ATOM 8433 C C . THR A 1 1495 ? 85.410 131.125 100.705 1.00 154.44 1066 THR A C 1
ATOM 8434 O O . THR A 1 1495 ? 84.531 130.976 99.846 1.00 147.85 1066 THR A O 1
ATOM 8438 N N . GLU A 1 1496 ? 86.709 131.236 100.393 1.00 152.32 1067 GLU A N 1
ATOM 8439 C CA . GLU A 1 1496 ? 87.230 131.206 99.026 1.00 145.66 1067 GLU A CA 1
ATOM 8440 C C . GLU A 1 1496 ? 87.353 129.748 98.540 1.00 131.89 1067 GLU A C 1
ATOM 8441 O O . GLU A 1 1496 ? 86.795 128.820 99.135 1.00 123.95 1067 GLU A O 1
ATOM 8447 N N . THR A 1 1497 ? 88.069 129.536 97.426 1.00 127.75 1068 THR A N 1
ATOM 8448 C CA . THR A 1 1497 ? 88.319 128.182 96.926 1.00 113.09 1068 THR A CA 1
ATOM 8449 C C . THR A 1 1497 ? 89.154 127.398 97.942 1.00 93.08 1068 THR A C 1
ATOM 8450 O O . THR A 1 1497 ? 90.049 127.967 98.580 1.00 99.74 1068 THR A O 1
ATOM 8454 N N . PRO A 1 1498 ? 88.887 126.110 98.135 1.00 70.14 1069 PRO A N 1
ATOM 8455 C CA . PRO A 1 1498 ? 89.531 125.393 99.235 1.00 63.46 1069 PRO A CA 1
ATOM 8456 C C . PRO A 1 1498 ? 91.026 125.319 99.012 1.00 70.77 1069 PRO A C 1
ATOM 8457 O O . PRO A 1 1498 ? 91.521 125.400 97.886 1.00 76.17 1069 PRO A O 1
ATOM 8461 N N . VAL A 1 1499 ? 91.746 125.158 100.119 1.00 66.59 1070 VAL A N 1
ATOM 8462 C CA . VAL A 1 1499 ? 93.200 125.151 100.057 1.00 61.95 1070 VAL A CA 1
ATOM 8463 C C . VAL A 1 1499 ? 93.683 124.046 99.138 1.00 54.45 1070 VAL A C 1
ATOM 8464 O O . VAL A 1 1499 ? 94.634 124.229 98.371 1.00 59.31 1070 VAL A O 1
ATOM 8468 N N . LEU A 1 1500 ? 93.031 122.891 99.185 1.00 56.65 1071 LEU A N 1
ATOM 8469 C CA . LEU A 1 1500 ? 93.543 121.758 98.433 1.00 54.90 1071 LEU A CA 1
ATOM 8470 C C . LEU A 1 1500 ? 93.504 122.035 96.935 1.00 51.06 1071 LEU A C 1
ATOM 8471 O O . LEU A 1 1500 ? 94.436 121.671 96.207 1.00 57.42 1071 LEU A O 1
ATOM 8476 N N . ASP A 1 1501 ? 92.447 122.680 96.448 1.00 43.99 1072 ASP A N 1
ATOM 8477 C CA . ASP A 1 1501 ? 92.382 122.910 95.011 1.00 45.09 1072 ASP A CA 1
ATOM 8478 C C . ASP A 1 1501 ? 93.398 123.943 94.579 1.00 44.42 1072 ASP A C 1
ATOM 8479 O O . ASP A 1 1501 ? 94.018 123.816 93.514 1.00 53.51 1072 ASP A O 1
ATOM 8484 N N . ARG A 1 1502 ? 93.603 124.960 95.397 1.00 47.69 1073 ARG A N 1
ATOM 8485 C CA . ARG A 1 1502 ? 94.622 125.935 95.063 1.00 51.90 1073 ARG A CA 1
ATOM 8486 C C . ARG A 1 1502 ? 95.980 125.277 95.027 1.00 46.92 1073 ARG A C 1
ATOM 8487 O O . ARG A 1 1502 ? 96.809 125.575 94.160 1.00 54.83 1073 ARG A O 1
ATOM 8495 N N . LEU A 1 1503 ? 96.219 124.377 95.969 1.00 46.84 1074 LEU A N 1
ATOM 8496 C CA . LEU A 1 1503 ? 97.491 123.682 96.011 1.00 46.64 1074 LEU A CA 1
ATOM 8497 C C . LEU A 1 1503 ? 97.670 122.836 94.762 1.00 39.22 1074 LEU A C 1
ATOM 8498 O O . LEU A 1 1503 ? 98.773 122.751 94.216 1.00 48.38 1074 LEU A O 1
ATOM 8503 N N . ARG A 1 1504 ? 96.608 122.194 94.296 1.00 33.61 1075 ARG A N 1
ATOM 8504 C CA . ARG A 1 1504 ? 96.775 121.382 93.103 1.00 32.43 1075 ARG A CA 1
ATOM 8505 C C . ARG A 1 1504 ? 97.120 122.256 91.914 1.00 38.54 1075 ARG A C 1
ATOM 8506 O O . ARG A 1 1504 ? 97.977 121.904 91.094 1.00 47.85 1075 ARG A O 1
ATOM 8514 N N . LYS A 1 1505 ? 96.468 123.408 91.809 1.00 40.25 1076 LYS A N 1
ATOM 8515 C CA . LYS A 1 1505 ? 96.780 124.312 90.714 1.00 35.59 1076 LYS A CA 1
ATOM 8516 C C . LYS A 1 1505 ? 98.234 124.731 90.769 1.00 36.41 1076 LYS A C 1
ATOM 8517 O O . LYS A 1 1505 ? 98.934 124.725 89.753 1.00 45.19 1076 LYS A O 1
ATOM 8523 N N . ILE A 1 1506 ? 98.702 125.107 91.956 1.00 39.24 1077 ILE A N 1
ATOM 8524 C CA . ILE A 1 1506 ? 100.074 125.577 92.098 1.00 32.93 1077 ILE A CA 1
ATOM 8525 C C . ILE A 1 1506 ? 101.041 124.464 91.740 1.00 39.31 1077 ILE A C 1
ATOM 8526 O O . ILE A 1 1506 ? 102.042 124.695 91.055 1.00 46.38 1077 ILE A O 1
ATOM 8531 N N . THR A 1 1507 ? 100.769 123.239 92.211 1.00 40.12 1078 THR A N 1
ATOM 8532 C CA . THR A 1 1507 ? 101.633 122.107 91.894 1.00 30.21 1078 THR A CA 1
ATOM 8533 C C . THR A 1 1507 ? 101.725 121.919 90.406 1.00 29.62 1078 THR A C 1
ATOM 8534 O O . THR A 1 1507 ? 102.812 121.749 89.854 1.00 38.62 1078 THR A O 1
ATOM 8538 N N . LEU A 1 1508 ? 100.602 121.980 89.739 1.00 32.48 1079 LEU A N 1
ATOM 8539 C CA . LEU A 1 1508 ? 100.618 121.642 88.340 1.00 30.20 1079 LEU A CA 1
ATOM 8540 C C . LEU A 1 1508 ? 101.311 122.739 87.556 1.00 32.16 1079 LEU A C 1
ATOM 8541 O O . LEU A 1 1508 ? 102.066 122.455 86.624 1.00 42.00 1079 LEU A O 1
ATOM 8546 N N . GLN A 1 1509 ? 101.108 124.001 87.948 1.00 32.22 1080 GLN A N 1
ATOM 8547 C CA . GLN A 1 1509 ? 101.836 125.098 87.311 1.00 30.76 1080 GLN A CA 1
ATOM 8548 C C . GLN A 1 1509 ? 103.334 124.964 87.531 1.00 39.98 1080 GLN A C 1
ATOM 8549 O O . GLN A 1 1509 ? 104.126 125.159 86.605 1.00 48.35 1080 GLN A O 1
ATOM 8555 N N . ARG A 1 1510 ? 103.746 124.688 88.765 1.00 30.45 1081 ARG A N 1
ATOM 8556 C CA . ARG A 1 1510 ? 105.158 124.534 89.050 1.00 20.48 1081 ARG A CA 1
ATOM 8557 C C . ARG A 1 1510 ? 105.748 123.410 88.230 1.00 26.12 1081 ARG A C 1
ATOM 8558 O O . ARG A 1 1510 ? 106.852 123.533 87.689 1.00 35.17 1081 ARG A O 1
ATOM 8566 N N . TRP A 1 1511 ? 105.054 122.288 88.158 1.00 25.19 1082 TRP A N 1
ATOM 8567 C CA . TRP A 1 1511 ? 105.563 121.209 87.337 1.00 23.97 1082 TRP A CA 1
ATOM 8568 C C . TRP A 1 1511 ? 105.689 121.669 85.903 1.00 30.3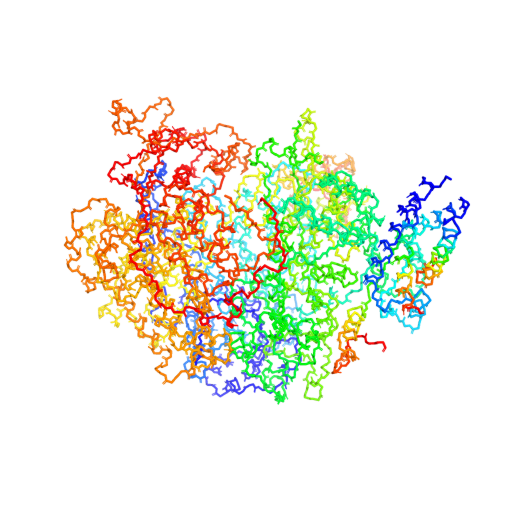8 1082 TRP A C 1
ATOM 8569 O O . TRP A 1 1511 ? 106.676 121.353 85.224 1.00 42.71 1082 TRP A O 1
ATOM 8580 N N . SER A 1 1512 ? 104.731 122.464 85.441 1.00 26.73 1083 SER A N 1
ATOM 8581 C CA . SER A 1 1512 ? 104.822 122.995 84.094 1.00 25.57 1083 SER A CA 1
ATOM 8582 C C . SER A 1 1512 ? 106.074 123.828 83.919 1.00 30.09 1083 SER A C 1
ATOM 8583 O O . SER A 1 1512 ? 106.760 123.732 82.898 1.00 38.91 1083 SER A O 1
ATOM 8586 N N . LEU A 1 1513 ? 106.378 124.659 84.902 1.00 30.49 1084 LEU A N 1
ATOM 8587 C CA . LEU A 1 1513 ? 107.513 125.564 84.782 1.00 30.03 1084 LEU A CA 1
ATOM 8588 C C . LEU A 1 1513 ? 108.809 124.780 84.717 1.00 30.21 1084 LEU A C 1
ATOM 8589 O O . LEU A 1 1513 ? 109.636 124.987 83.821 1.00 35.20 1084 LEU A O 1
ATOM 8594 N N . TRP A 1 1514 ? 108.973 123.840 85.648 1.00 29.73 1085 TRP A N 1
ATOM 8595 C CA . TRP A 1 1514 ? 110.221 123.099 85.785 1.00 26.39 1085 TRP A CA 1
ATOM 8596 C C . TRP A 1 1514 ? 110.485 122.222 84.575 1.00 32.47 1085 TRP A C 1
ATOM 8597 O O . TRP A 1 1514 ? 111.614 122.145 84.078 1.00 32.67 1085 TRP A O 1
ATOM 8608 N N . PHE A 1 1515 ? 109.470 121.506 84.124 1.00 27.25 1086 PHE A N 1
ATOM 8609 C CA . PHE A 1 1515 ? 109.722 120.459 83.173 1.00 22.93 1086 PHE A CA 1
ATOM 8610 C C . PHE A 1 1515 ? 109.315 120.809 81.762 1.00 40.77 1086 PHE A C 1
ATOM 8611 O O . PHE A 1 1515 ? 109.342 119.929 80.901 1.00 55.29 1086 PHE A O 1
ATOM 8619 N N . SER A 1 1516 ? 108.968 122.058 81.479 1.00 38.45 1087 SER A N 1
ATOM 8620 C CA . SER A 1 1516 ? 108.826 122.511 80.094 1.00 35.83 1087 SER A CA 1
ATOM 8621 C C . SER A 1 1516 ? 109.617 123.798 79.989 1.00 39.16 1087 SER A C 1
ATOM 8622 O O . SER A 1 1516 ? 109.145 124.854 80.409 1.00 48.01 1087 SER A O 1
ATOM 8625 N N . TYR A 1 1517 ? 110.822 123.720 79.458 1.00 42.44 1088 TYR A N 1
ATOM 8626 C CA . TYR A 1 1517 ? 111.617 124.930 79.393 1.00 54.83 1088 TYR A CA 1
ATOM 8627 C C . TYR A 1 1517 ? 111.471 125.668 78.063 1.00 63.23 1088 TYR A C 1
ATOM 8628 O O . TYR A 1 1517 ? 111.669 126.888 78.025 1.00 66.89 1088 TYR A O 1
ATOM 8637 N N . LEU A 1 1518 ? 111.138 124.979 76.968 1.00 57.89 1089 LEU A N 1
ATOM 8638 C CA . LEU A 1 1518 ? 110.949 125.684 75.702 1.00 54.33 1089 LEU A CA 1
ATOM 8639 C C . LEU A 1 1518 ? 109.752 126.606 75.775 1.00 51.99 1089 LEU A C 1
ATOM 8640 O O . LEU A 1 1518 ? 109.764 127.704 75.210 1.00 56.32 1089 LEU A O 1
ATOM 8645 N N . ASP A 1 1519 ? 108.706 126.168 76.463 1.00 56.27 1090 ASP A N 1
ATOM 8646 C CA . ASP A 1 1519 ? 107.516 126.988 76.566 1.00 56.13 1090 ASP A CA 1
ATOM 8647 C C . ASP A 1 1519 ? 107.839 128.282 77.265 1.00 49.92 1090 ASP A C 1
ATOM 8648 O O . ASP A 1 1519 ? 107.722 129.366 76.689 1.00 62.80 1090 ASP A O 1
ATOM 8653 N N . HIS A 1 1520 ? 108.306 128.188 78.489 1.00 50.43 1091 HIS A N 1
ATOM 8654 C CA . HIS A 1 1520 ? 108.519 129.387 79.277 1.00 62.25 1091 HIS A CA 1
ATOM 8655 C C . HIS A 1 1520 ? 109.903 129.907 78.936 1.00 64.12 1091 HIS A C 1
ATOM 8656 O O . HIS A 1 1520 ? 110.869 129.773 79.694 1.00 68.47 1091 HIS A O 1
ATOM 8663 N N . CYS A 1 1521 ? 110.013 130.497 77.764 1.00 48.70 1092 CYS A N 1
ATOM 8664 C CA . CYS A 1 1521 ? 111.270 131.139 77.472 1.00 46.31 1092 CYS A CA 1
ATOM 8665 C C . CYS A 1 1521 ? 110.963 132.508 76.917 1.00 52.15 1092 CYS A C 1
ATOM 8666 O O . CYS A 1 1521 ? 109.934 132.703 76.272 1.00 64.21 1092 CYS A O 1
ATOM 8669 N N . ASP A 1 1522 ? 111.839 133.463 77.196 1.00 55.71 1093 ASP A N 1
ATOM 8670 C CA . ASP A 1 1522 ? 111.717 134.805 76.643 1.00 55.50 1093 ASP A CA 1
ATOM 8671 C C . ASP A 1 1522 ? 112.809 135.001 75.606 1.00 54.32 1093 ASP A C 1
ATOM 8672 O O . ASP A 1 1522 ? 113.993 134.839 75.916 1.00 59.70 1093 ASP A O 1
ATOM 8677 N N . ASN A 1 1523 ? 112.422 135.374 74.394 1.00 50.62 1094 ASN A N 1
ATOM 8678 C CA . ASN A 1 1523 ? 113.431 135.587 73.366 1.00 55.59 1094 ASN A CA 1
ATOM 8679 C C . ASN A 1 1523 ? 114.155 136.925 73.489 1.00 63.84 1094 ASN A C 1
ATOM 8680 O O . ASN A 1 1523 ? 115.325 137.029 73.097 1.00 65.41 1094 ASN A O 1
ATOM 8685 N N . ILE A 1 1524 ? 113.489 137.961 73.986 1.00 60.74 1095 ILE A N 1
ATOM 8686 C CA . ILE A 1 1524 ? 114.155 139.250 74.121 1.00 58.22 1095 ILE A CA 1
ATOM 8687 C C . ILE A 1 1524 ? 115.388 139.099 74.999 1.00 59.31 1095 ILE A C 1
ATOM 8688 O O . ILE A 1 1524 ? 116.517 139.387 74.584 1.00 55.43 1095 ILE A O 1
ATOM 8693 N N . LEU A 1 1525 ? 115.182 138.572 76.209 1.00 66.00 1096 LEU A N 1
ATOM 8694 C CA . LEU A 1 1525 ? 116.271 138.361 77.151 1.00 53.72 1096 LEU A CA 1
ATOM 8695 C C . LEU A 1 1525 ? 117.312 137.452 76.553 1.00 42.93 1096 LEU A C 1
ATOM 8696 O O . LEU A 1 1525 ? 118.510 137.652 76.757 1.00 56.43 1096 LEU A O 1
ATOM 8701 N N . ALA A 1 1526 ? 116.871 136.446 75.814 1.00 46.94 1097 ALA A N 1
ATOM 8702 C CA . ALA A 1 1526 ? 117.819 135.556 75.172 1.00 51.14 1097 ALA A CA 1
ATOM 8703 C C . ALA A 1 1526 ? 118.693 136.323 74.205 1.00 54.35 1097 ALA A C 1
ATOM 8704 O O . ALA A 1 1526 ? 119.868 135.989 74.026 1.00 62.73 1097 ALA A O 1
ATOM 8706 N N . GLU A 1 1527 ? 118.150 137.362 73.579 1.00 51.51 1098 GLU A N 1
ATOM 8707 C CA . GLU A 1 1527 ? 118.992 138.194 72.726 1.00 59.54 1098 GLU A CA 1
ATOM 8708 C C . GLU A 1 1527 ? 119.891 139.101 73.549 1.00 50.89 1098 GLU A C 1
ATOM 8709 O O . GLU A 1 1527 ? 121.063 139.298 73.214 1.00 54.52 1098 GLU A O 1
ATOM 8715 N N . ALA A 1 1528 ? 119.362 139.651 74.633 1.00 47.20 1099 ALA A N 1
ATOM 8716 C CA . ALA A 1 1528 ? 120.174 140.478 75.507 1.00 44.74 1099 ALA A CA 1
ATOM 8717 C C . ALA A 1 1528 ? 121.375 139.706 76.032 1.00 50.19 1099 ALA A C 1
ATOM 8718 O O . ALA A 1 1528 ? 122.497 140.221 76.043 1.00 56.90 1099 ALA A O 1
ATOM 8720 N N . LEU A 1 1529 ? 121.168 138.464 76.443 1.00 47.98 1100 LEU A N 1
ATOM 8721 C CA . LEU A 1 1529 ? 122.212 137.704 77.107 1.00 46.39 1100 LEU A CA 1
ATOM 8722 C C . LEU A 1 1529 ? 123.238 137.130 76.148 1.00 47.07 1100 LEU A C 1
ATOM 8723 O O . LEU A 1 1529 ? 124.214 136.522 76.598 1.00 55.51 1100 LEU A O 1
ATOM 8728 N N . THR A 1 1530 ? 123.043 137.271 74.855 1.00 44.70 1101 THR A N 1
ATOM 8729 C CA . THR A 1 1530 ? 123.968 136.651 73.928 1.00 52.34 1101 THR A CA 1
ATOM 8730 C C . THR A 1 1530 ? 125.377 137.231 74.086 1.00 49.60 1101 THR A C 1
ATOM 8731 O O . THR A 1 1530 ? 125.570 138.344 74.583 1.00 50.75 1101 THR A O 1
ATOM 8735 N N . GLN A 1 1531 ? 126.361 136.432 73.692 1.00 51.99 1102 GLN A N 1
ATOM 8736 C CA . GLN A 1 1531 ? 127.757 136.843 73.541 1.00 55.67 1102 GLN A CA 1
ATOM 8737 C C . GLN A 1 1531 ? 128.223 137.697 74.713 1.00 54.56 1102 GLN A C 1
ATOM 8738 O O . GLN A 1 1531 ? 128.564 138.871 74.568 1.00 54.31 1102 GLN A O 1
ATOM 8744 N N . ILE A 1 1532 ? 128.215 137.079 75.894 1.00 57.92 1103 ILE A N 1
ATOM 8745 C CA . ILE A 1 1532 ? 128.741 137.691 77.108 1.00 48.59 1103 ILE A CA 1
ATOM 8746 C C . ILE A 1 1532 ? 129.555 136.664 77.879 1.00 46.82 1103 ILE A C 1
ATOM 8747 O O . ILE A 1 1532 ? 129.018 135.650 78.337 1.00 49.80 1103 ILE A O 1
ATOM 8752 N N . THR A 1 1533 ? 130.833 136.948 78.068 1.00 47.92 1104 THR A N 1
ATOM 8753 C CA . THR A 1 1533 ? 131.745 135.912 78.515 1.00 46.79 1104 THR A CA 1
ATOM 8754 C C . THR A 1 1533 ? 131.482 135.543 79.965 1.00 42.19 1104 THR A C 1
ATOM 8755 O O . THR A 1 1533 ? 131.112 134.406 80.262 1.00 47.89 1104 THR A O 1
ATOM 8759 N N . CYS A 1 1534 ? 131.628 136.503 80.876 1.00 53.60 1105 CYS A N 1
ATOM 8760 C CA . CYS A 1 1534 ? 131.814 136.184 82.288 1.00 58.72 1105 CYS A CA 1
ATOM 8761 C C . CYS A 1 1534 ? 130.487 136.067 83.021 1.00 40.60 1105 CYS A C 1
ATOM 8762 O O . CYS A 1 1534 ? 129.496 136.712 82.685 1.00 47.06 1105 CYS A O 1
ATOM 8765 N N . THR A 1 1535 ? 130.483 135.232 84.043 1.00 35.95 1106 THR A N 1
ATOM 8766 C CA . THR A 1 1535 ? 129.226 134.984 84.697 1.00 27.35 1106 THR A CA 1
ATOM 8767 C C . THR A 1 1535 ? 128.744 136.209 85.413 1.00 39.70 1106 THR A C 1
ATOM 8768 O O . THR A 1 1535 ? 127.537 136.398 85.538 1.00 47.95 1106 THR A O 1
ATOM 8772 N N . VAL A 1 1536 ? 129.645 137.060 85.897 1.00 43.17 1107 VAL A N 1
ATOM 8773 C CA . VAL A 1 1536 ? 129.155 138.168 86.711 1.00 37.84 1107 VAL A CA 1
ATOM 8774 C C . VAL A 1 1536 ? 128.341 139.120 85.857 1.00 39.40 1107 VAL A C 1
ATOM 8775 O O . VAL A 1 1536 ? 127.284 139.601 86.278 1.00 46.56 1107 VAL A O 1
ATOM 8779 N N . ASP A 1 1537 ? 128.789 139.373 84.632 1.00 36.99 1108 ASP A N 1
ATOM 8780 C CA . ASP A 1 1537 ? 127.997 140.188 83.729 1.00 31.56 1108 ASP A CA 1
ATOM 8781 C C . ASP A 1 1537 ? 126.656 139.547 83.450 1.00 38.10 1108 ASP A C 1
ATOM 8782 O O . ASP A 1 1537 ? 125.614 140.211 83.522 1.00 45.60 1108 ASP A O 1
ATOM 8787 N N . LEU A 1 1538 ? 126.660 138.273 83.061 1.00 37.24 1109 LEU A N 1
ATOM 8788 C CA . LEU A 1 1538 ? 125.390 137.620 82.802 1.00 30.72 1109 LEU A CA 1
ATOM 8789 C C . LEU A 1 1538 ? 124.496 137.794 83.988 1.00 29.45 1109 LEU A C 1
ATOM 8790 O O . LEU A 1 1538 ? 123.314 138.096 83.845 1.00 47.93 1109 LEU A O 1
ATOM 8795 N N . ALA A 1 1539 ? 125.042 137.634 85.166 1.00 24.46 1110 ALA A N 1
ATOM 8796 C CA . ALA A 1 1539 ? 124.171 137.630 86.311 1.00 31.42 1110 ALA A CA 1
ATOM 8797 C C . ALA A 1 1539 ? 123.615 139.012 86.544 1.00 45.80 1110 ALA A C 1
ATOM 8798 O O . ALA A 1 1539 ? 122.467 139.152 86.966 1.00 48.69 1110 ALA A O 1
ATOM 8800 N N . GLN A 1 1540 ? 124.398 140.054 86.245 1.00 50.63 1111 GLN A N 1
ATOM 8801 C CA . GLN A 1 1540 ? 123.912 141.401 86.539 1.00 50.11 1111 GLN A CA 1
ATOM 8802 C C . GLN A 1 1540 ? 122.911 141.869 85.498 1.00 45.16 1111 GLN A C 1
ATOM 8803 O O . GLN A 1 1540 ? 121.917 142.514 85.840 1.00 50.71 1111 GLN A O 1
ATOM 8809 N N . ILE A 1 1541 ? 123.118 141.523 84.231 1.00 31.94 1112 ILE A N 1
ATOM 8810 C CA . ILE A 1 1541 ? 122.110 141.934 83.262 1.00 31.37 1112 ILE A CA 1
ATOM 8811 C C . ILE A 1 1541 ? 120.877 141.061 83.363 1.00 31.34 1112 ILE A C 1
ATOM 8812 O O . ILE A 1 1541 ? 119.756 141.520 83.115 1.00 39.58 1112 ILE A O 1
ATOM 8817 N N . LEU A 1 1542 ? 121.032 139.825 83.792 1.00 29.46 1113 LEU A N 1
ATOM 8818 C CA . LEU A 1 1542 ? 119.851 139.038 84.001 1.00 24.15 1113 LEU A CA 1
ATOM 8819 C C . LEU A 1 1542 ? 119.161 139.462 85.255 1.00 23.40 1113 LEU A C 1
ATOM 8820 O O . LEU A 1 1542 ? 117.930 139.505 85.296 1.00 39.53 1113 LEU A O 1
ATOM 8825 N N . ARG A 1 1543 ? 119.907 139.824 86.263 1.00 22.07 1114 ARG A N 1
ATOM 8826 C CA . ARG A 1 1543 ? 119.245 140.254 87.466 1.00 32.69 1114 ARG A CA 1
ATOM 8827 C C . ARG A 1 1543 ? 118.533 141.589 87.261 1.00 37.47 1114 ARG A C 1
ATOM 8828 O O . ARG A 1 1543 ? 117.431 141.784 87.787 1.00 40.73 1114 ARG A O 1
ATOM 8836 N N . GLU A 1 1544 ? 119.091 142.485 86.448 1.00 39.17 1115 GLU A N 1
ATOM 8837 C CA . GLU A 1 1544 ? 118.421 143.755 86.201 1.00 34.62 1115 GLU A CA 1
ATOM 8838 C C . GLU A 1 1544 ? 117.215 143.587 85.287 1.00 34.99 1115 GLU A C 1
ATOM 8839 O O . GLU A 1 1544 ? 116.219 144.307 85.435 1.00 41.21 1115 GLU A O 1
ATOM 8845 N N . TYR A 1 1545 ? 117.273 142.649 84.340 1.00 30.75 1116 TYR A N 1
ATOM 8846 C CA . TYR A 1 1545 ? 116.119 142.429 83.480 1.00 34.37 1116 TYR A CA 1
ATOM 8847 C C . TYR A 1 1545 ? 114.978 141.744 84.205 1.00 26.85 1116 TYR A C 1
ATOM 8848 O O . TYR A 1 1545 ? 113.817 141.915 83.836 1.00 35.44 1116 TYR A O 1
ATOM 8857 N N . SER A 1 1546 ? 115.280 140.899 85.162 1.00 24.24 1117 SER A N 1
ATOM 8858 C CA . SER A 1 1546 ? 114.186 140.267 85.853 1.00 23.91 1117 SER A CA 1
ATOM 8859 C C . SER A 1 1546 ? 113.426 141.299 86.632 1.00 27.59 1117 SER A C 1
ATOM 8860 O O . SER A 1 1546 ? 112.228 141.493 86.418 1.00 41.75 1117 SER A O 1
ATOM 8863 N N . TRP A 1 1547 ? 114.115 142.018 87.503 1.00 27.77 1118 TRP A N 1
ATOM 8864 C CA . TRP A 1 1547 ? 113.441 143.033 88.296 1.00 35.32 1118 TRP A CA 1
ATOM 8865 C C . TRP A 1 1547 ? 113.297 144.343 87.550 1.00 39.66 1118 TRP A C 1
ATOM 8866 O O . TRP A 1 1547 ? 113.152 145.391 88.193 1.00 47.48 1118 TRP A O 1
ATOM 8877 N N . ALA A 1 1548 ? 113.312 144.319 86.216 1.00 36.08 1119 ALA A N 1
ATOM 8878 C CA . ALA A 1 1548 ? 113.213 145.571 85.480 1.00 34.30 1119 ALA A CA 1
ATOM 8879 C C . ALA A 1 1548 ? 112.070 146.411 86.014 1.00 33.08 1119 ALA A C 1
ATOM 8880 O O . ALA A 1 1548 ? 112.265 147.571 86.386 1.00 41.36 1119 ALA A O 1
ATOM 8882 N N . HIS A 1 1549 ? 110.899 145.815 86.166 1.00 29.62 1120 HIS A N 1
ATOM 8883 C CA . HIS A 1 1549 ? 109.763 146.656 86.454 1.00 31.71 1120 HIS A CA 1
ATOM 8884 C C . HIS A 1 1549 ? 109.848 147.273 87.832 1.00 32.63 1120 HIS A C 1
ATOM 8885 O O . HIS A 1 1549 ? 109.214 148.299 88.075 1.00 46.77 1120 HIS A O 1
ATOM 8892 N N . ILE A 1 1550 ? 110.594 146.694 88.746 1.00 27.69 1121 ILE A N 1
ATOM 8893 C CA . ILE A 1 1550 ? 110.736 147.379 90.018 1.00 29.49 1121 ILE A CA 1
ATOM 8894 C C . ILE A 1 1550 ? 111.896 148.354 89.980 1.00 35.10 1121 ILE A C 1
ATOM 8895 O O . ILE A 1 1550 ? 111.833 149.423 90.584 1.00 48.59 1121 ILE A O 1
ATOM 8900 N N . LEU A 1 1551 ? 112.980 148.020 89.295 1.00 36.76 1122 LEU A N 1
ATOM 8901 C CA . LEU A 1 1551 ? 114.104 148.947 89.250 1.00 39.14 1122 LEU A CA 1
ATOM 8902 C C . LEU A 1 1551 ? 113.786 150.173 88.409 1.00 46.49 1122 LEU A C 1
ATOM 8903 O O . LEU A 1 1551 ? 114.205 151.287 88.748 1.00 53.70 1122 LEU A O 1
ATOM 8908 N N . GLU A 1 1552 ? 113.067 149.995 87.307 1.00 43.99 1123 GLU A N 1
ATOM 8909 C CA . GLU A 1 1552 ? 112.776 151.101 86.408 1.00 36.83 1123 GLU A CA 1
ATOM 8910 C C . GLU A 1 1552 ? 114.076 151.782 86.013 1.00 37.77 1123 GLU A C 1
ATOM 8911 O O . GLU A 1 1552 ? 114.279 152.975 86.232 1.00 43.46 1123 GLU A O 1
ATOM 8917 N N . GLY A 1 1553 ? 115.010 150.981 85.519 1.00 41.81 1124 GLY A N 1
ATOM 8918 C CA . GLY A 1 1553 ? 116.228 151.508 84.948 1.00 46.37 1124 GLY A CA 1
ATOM 8919 C C . GLY A 1 1553 ? 117.276 151.972 85.934 1.00 37.13 1124 GLY A C 1
ATOM 8920 O O . GLY A 1 1553 ? 118.449 152.089 85.561 1.00 36.28 1124 GLY A O 1
ATOM 8921 N N . ARG A 1 1554 ? 116.908 152.254 87.165 1.00 31.70 1125 ARG A N 1
ATOM 8922 C CA . ARG A 1 1554 ? 117.919 152.631 88.134 1.00 34.51 1125 ARG A CA 1
ATOM 8923 C C . ARG A 1 1554 ? 118.879 151.460 88.333 1.00 36.87 1125 ARG A C 1
ATOM 8924 O O . ARG A 1 1554 ? 118.439 150.306 88.356 1.00 50.34 1125 ARG A O 1
ATOM 8932 N N . PRO A 1 1555 ? 120.180 151.700 88.458 1.00 28.45 1126 PRO A N 1
ATOM 8933 C CA . PRO A 1 1555 ? 121.125 150.586 88.497 1.00 24.77 1126 PRO A CA 1
ATOM 8934 C C . PRO A 1 1555 ? 120.911 149.807 89.761 1.00 42.97 1126 PRO A C 1
ATOM 8935 O O . PRO A 1 1555 ? 120.515 150.367 90.785 1.00 48.68 1126 PRO A O 1
ATOM 8939 N N . LEU A 1 1556 ? 121.204 148.509 89.699 1.00 49.84 1127 LEU A N 1
ATOM 8940 C CA . LEU A 1 1556 ? 121.183 147.645 90.875 1.00 42.46 1127 LEU A CA 1
ATOM 8941 C C . LEU A 1 1556 ? 122.609 147.275 91.226 1.00 42.94 1127 LEU A C 1
ATOM 8942 O O . LEU A 1 1556 ? 123.321 146.692 90.406 1.00 52.18 1127 LEU A O 1
ATOM 8947 N N . ILE A 1 1557 ? 123.034 147.633 92.426 1.00 40.50 1128 ILE A N 1
ATOM 8948 C CA . ILE A 1 1557 ? 124.380 147.314 92.854 1.00 35.97 1128 ILE A CA 1
ATOM 8949 C C . ILE A 1 1557 ? 124.297 146.641 94.203 1.00 48.35 1128 ILE A C 1
ATOM 8950 O O . ILE A 1 1557 ? 123.300 146.741 94.921 1.00 53.92 1128 ILE A O 1
ATOM 8955 N N . GLY A 1 1558 ? 125.384 145.974 94.562 1.00 60.88 1129 GLY A N 1
ATOM 8956 C CA . GLY A 1 1558 ? 125.388 145.213 95.794 1.00 69.11 1129 GLY A CA 1
ATOM 8957 C C . GLY A 1 1558 ? 124.613 143.916 95.705 1.00 76.49 1129 GLY A C 1
ATOM 8958 O O . GLY A 1 1558 ? 124.057 143.464 96.713 1.00 72.67 1129 GLY A O 1
ATOM 8959 N N . ALA A 1 1559 ? 124.547 143.306 94.517 1.00 65.61 1130 ALA A N 1
ATOM 8960 C CA . ALA A 1 1559 ? 123.826 142.049 94.374 1.00 59.31 1130 ALA A CA 1
ATOM 8961 C C . ALA A 1 1559 ? 124.518 141.011 93.508 1.00 50.33 1130 ALA A C 1
ATOM 8962 O O . ALA A 1 1559 ? 123.992 139.901 93.388 1.00 50.86 1130 ALA A O 1
ATOM 8964 N N . THR A 1 1560 ? 125.649 141.311 92.886 1.00 39.06 1131 THR A N 1
ATOM 8965 C CA . THR A 1 1560 ? 126.337 140.324 92.069 1.00 37.54 1131 THR A CA 1
ATOM 8966 C C . THR A 1 1560 ? 127.810 140.219 92.462 1.00 39.11 1131 THR A C 1
ATOM 8967 O O . THR A 1 1560 ? 128.553 141.203 92.408 1.00 42.96 1131 THR A O 1
ATOM 8971 N N . LEU A 1 1561 ? 128.226 139.029 92.856 1.00 27.18 1132 LEU A N 1
ATOM 8972 C CA . LEU A 1 1561 ? 129.583 138.747 93.249 1.00 17.95 1132 LEU A CA 1
ATOM 8973 C C . LEU A 1 1561 ? 130.072 137.557 92.474 1.00 20.91 1132 LEU A C 1
ATOM 8974 O O . LEU A 1 1561 ? 129.307 136.641 92.202 1.00 34.11 1132 LEU A O 1
ATOM 8979 N N . PRO A 1 1562 ? 131.336 137.518 92.159 1.00 20.64 1133 PRO A N 1
ATOM 8980 C CA . PRO A 1 1562 ? 131.822 136.525 91.211 1.00 25.47 1133 PRO A CA 1
ATOM 8981 C C . PRO A 1 1562 ? 131.750 135.127 91.788 1.00 39.49 1133 PRO A C 1
ATOM 8982 O O . PRO A 1 1562 ? 131.881 134.917 92.996 1.00 41.28 1133 PRO A O 1
ATOM 8986 N N . CYS A 1 1563 ? 131.544 134.160 90.899 1.00 42.00 1134 CYS A N 1
ATOM 8987 C CA . CYS A 1 1563 ? 131.548 132.753 91.285 1.00 31.95 1134 CYS A CA 1
ATOM 8988 C C . CYS A 1 1563 ? 132.976 132.305 91.493 1.00 29.78 1134 CYS A C 1
ATOM 8989 O O . CYS A 1 1563 ? 133.698 132.037 90.529 1.00 34.19 1134 CYS A O 1
ATOM 8992 N N . MET A 1 1564 ? 133.369 132.177 92.748 1.00 32.36 1135 MET A N 1
ATOM 8993 C CA . MET A 1 1564 ? 134.784 132.088 93.045 1.00 28.74 1135 MET A CA 1
ATOM 8994 C C . MET A 1 1564 ? 135.461 131.005 92.256 1.00 27.78 1135 MET A C 1
ATOM 8995 O O . MET A 1 1564 ? 136.679 131.050 92.092 1.00 40.71 1135 MET A O 1
ATOM 9000 N N . ILE A 1 1565 ? 134.728 130.026 91.765 1.00 24.76 1136 ILE A N 1
ATOM 9001 C CA . ILE A 1 1565 ? 135.445 128.979 91.072 1.00 29.70 1136 ILE A CA 1
ATOM 9002 C C . ILE A 1 1565 ? 135.984 129.483 89.754 1.00 36.89 1136 ILE A C 1
ATOM 9003 O O . ILE A 1 1565 ? 137.073 129.082 89.324 1.00 45.91 1136 ILE A O 1
ATOM 9008 N N . GLU A 1 1566 ? 135.265 130.365 89.092 1.00 34.54 1137 GLU A N 1
ATOM 9009 C CA . GLU A 1 1566 ? 135.820 130.892 87.855 1.00 37.60 1137 GLU A CA 1
ATOM 9010 C C . GLU A 1 1566 ? 136.779 132.035 88.113 1.00 39.21 1137 GLU A C 1
ATOM 9011 O O . GLU A 1 1566 ? 137.652 132.312 87.285 1.00 43.98 1137 GLU A O 1
ATOM 9017 N N . GLN A 1 1567 ? 136.640 132.696 89.253 1.00 42.74 1138 GLN A N 1
ATOM 9018 C CA . GLN A 1 1567 ? 137.479 133.843 89.541 1.00 36.52 1138 GLN A CA 1
ATOM 9019 C C . GLN A 1 1567 ? 138.910 133.411 89.746 1.00 28.90 1138 GLN A C 1
ATOM 9020 O O . GLN A 1 1567 ? 139.830 134.043 89.233 1.00 44.00 1138 GLN A O 1
ATOM 9026 N N . PHE A 1 1568 ? 139.115 132.319 90.435 1.00 23.39 1139 PHE A N 1
ATOM 9027 C CA . PHE A 1 1568 ? 140.443 131.873 90.754 1.00 25.09 1139 PHE A CA 1
ATOM 9028 C C . PHE A 1 1568 ? 140.723 130.545 90.097 1.00 34.56 1139 PHE A C 1
ATOM 9029 O O . PHE A 1 1568 ? 139.963 129.588 90.273 1.00 40.57 1139 PHE A O 1
ATOM 9037 N N . LYS A 1 1569 ? 141.839 130.471 89.401 1.00 29.83 1140 LYS A N 1
ATOM 9038 C CA . LYS A 1 1569 ? 142.302 129.235 88.806 1.00 26.68 1140 LYS A CA 1
ATOM 9039 C C . LYS A 1 1569 ? 143.501 128.708 89.577 1.00 38.12 1140 LYS A C 1
ATOM 9040 O O . LYS A 1 1569 ? 144.372 129.488 89.974 1.00 44.91 1140 LYS A O 1
ATOM 9046 N N . VAL A 1 1570 ? 143.567 127.380 89.766 1.00 39.31 1141 VAL A N 1
ATOM 9047 C CA . VAL A 1 1570 ? 144.518 126.745 90.689 1.00 30.68 1141 VAL A CA 1
ATOM 9048 C C . VAL A 1 1570 ? 145.737 126.248 89.951 1.00 28.24 1141 VAL A C 1
ATOM 9049 O O . VAL A 1 1570 ? 145.619 125.432 89.033 1.00 42.40 1141 VAL A O 1
ATOM 9053 N N . PHE A 1 1571 ? 146.906 126.651 90.409 1.00 29.70 1142 PHE A N 1
ATOM 9054 C CA . PHE A 1 1571 ? 148.164 126.162 89.867 1.00 36.22 1142 PHE A CA 1
ATOM 9055 C C . PHE A 1 1571 ? 148.976 125.480 90.953 1.00 44.87 1142 PHE A C 1
ATOM 9056 O O . PHE A 1 1571 ? 149.586 126.158 91.790 1.00 49.16 1142 PHE A O 1
ATOM 9064 N N . TRP A 1 1572 ? 148.963 124.146 90.948 1.00 42.60 1143 TRP A N 1
ATOM 9065 C CA . TRP A 1 1572 ? 149.739 123.397 91.918 1.00 42.75 1143 TRP A CA 1
ATOM 9066 C C . TRP A 1 1572 ? 151.194 123.422 91.521 1.00 49.57 1143 TRP A C 1
ATOM 9067 O O . TRP A 1 1572 ? 151.535 123.619 90.353 1.00 53.14 1143 TRP A O 1
ATOM 9078 N N . LEU A 1 1573 ? 152.059 123.186 92.497 1.00 45.31 1144 LEU A N 1
ATOM 9079 C CA . LEU A 1 1573 ? 153.480 123.272 92.242 1.00 43.61 1144 LEU A CA 1
ATOM 9080 C C . LEU A 1 1573 ? 154.198 122.122 92.915 1.00 54.52 1144 LEU A C 1
ATOM 9081 O O . LEU A 1 1573 ? 153.939 121.827 94.084 1.00 61.88 1144 LEU A O 1
ATOM 9086 N N . LYS A 1 1574 ? 155.095 121.480 92.183 1.00 53.44 1145 LYS A N 1
ATOM 9087 C CA . LYS A 1 1574 ? 156.045 120.586 92.812 1.00 55.24 1145 LYS A CA 1
ATOM 9088 C C . LYS A 1 1574 ? 157.136 121.399 93.518 1.00 60.47 1145 LYS A C 1
ATOM 9089 O O . LYS A 1 1574 ? 157.444 122.521 93.103 1.00 66.06 1145 LYS A O 1
ATOM 9095 N N . PRO A 1 1575 ? 157.726 120.869 94.594 1.00 53.81 1146 PRO A N 1
ATOM 9096 C CA . PRO A 1 1575 ? 158.726 121.646 95.331 1.00 53.64 1146 PRO A CA 1
ATOM 9097 C C . PRO A 1 1575 ? 159.854 122.057 94.416 1.00 57.77 1146 PRO A C 1
ATOM 9098 O O . PRO A 1 1575 ? 160.201 121.345 93.474 1.00 62.91 1146 PRO A O 1
ATOM 9102 N N . TYR A 1 1576 ? 160.383 123.242 94.666 1.00 58.38 1147 TYR A N 1
ATOM 9103 C CA . TYR A 1 1576 ? 161.459 123.786 93.853 1.00 68.91 1147 TYR A CA 1
ATOM 9104 C C . TYR A 1 1576 ? 160.993 123.978 92.422 1.00 75.96 1147 TYR A C 1
ATOM 9105 O O . TYR A 1 1576 ? 161.679 123.596 91.472 1.00 81.43 1147 TYR A O 1
ATOM 9114 N N . GLU A 1 1577 ? 159.803 124.543 92.269 1.00 75.25 1148 GLU A N 1
ATOM 9115 C CA . GLU A 1 1577 ? 159.356 124.943 90.943 1.00 85.98 1148 GLU A CA 1
ATOM 9116 C C . GLU A 1 1577 ? 158.454 126.161 91.057 1.00 87.88 1148 GLU A C 1
ATOM 9117 O O . GLU A 1 1577 ? 157.769 126.351 92.066 1.00 85.75 1148 GLU A O 1
ATOM 9123 N N . GLN A 1 1578 ? 158.458 126.986 90.015 1.00 82.22 1149 GLN A N 1
ATOM 9124 C CA . GLN A 1 1578 ? 157.620 128.175 89.970 1.00 82.28 1149 GLN A CA 1
ATOM 9125 C C . GLN A 1 1578 ? 156.446 127.961 89.017 1.00 86.61 1149 GLN A C 1
ATOM 9126 O O . GLN A 1 1578 ? 156.561 127.252 88.011 1.00 90.84 1149 GLN A O 1
ATOM 9132 N N . CYS A 1 1579 ? 155.285 128.562 89.362 1.00 74.55 1150 CYS A N 1
ATOM 9133 C CA . CYS A 1 1579 ? 154.106 128.307 88.546 1.00 67.26 1150 CYS A CA 1
ATOM 9134 C C . CYS A 1 1579 ? 154.142 129.133 87.265 1.00 69.98 1150 CYS A C 1
ATOM 9135 O O . CYS A 1 1579 ? 154.691 130.235 87.245 1.00 83.52 1150 CYS A O 1
ATOM 9138 N N . PRO A 1 1580 ? 153.602 128.599 86.173 1.00 66.45 1151 PRO A N 1
ATOM 9139 C CA . PRO A 1 1580 ? 153.702 129.309 84.892 1.00 73.34 1151 PRO A CA 1
ATOM 9140 C C . PRO A 1 1580 ? 153.083 130.686 84.922 1.00 84.79 1151 PRO A C 1
ATOM 9141 O O . PRO A 1 1580 ? 153.571 131.578 84.218 1.00 96.44 1151 PRO A O 1
ATOM 9145 N N . GLN A 1 1581 ? 152.023 130.899 85.703 1.00 78.61 1152 GLN A N 1
ATOM 9146 C CA . GLN A 1 1581 ? 151.438 132.234 85.758 1.00 79.43 1152 GLN A CA 1
ATOM 9147 C C . GLN A 1 1581 ? 152.434 133.234 86.307 1.00 81.88 1152 GLN A C 1
ATOM 9148 O O . GLN A 1 1581 ? 152.521 134.371 85.827 1.00 95.52 1152 GLN A O 1
ATOM 9154 N N . CYS A 1 1582 ? 153.188 132.834 87.319 1.00 73.48 1153 CYS A N 1
ATOM 9155 C CA . CYS A 1 1582 ? 154.136 133.758 87.902 1.00 78.98 1153 CYS A CA 1
ATOM 9156 C C . CYS A 1 1582 ? 155.351 133.989 87.004 1.00 102.77 1153 CYS A C 1
ATOM 9157 O O . CYS A 1 1582 ? 156.029 135.013 87.161 1.00 108.87 1153 CYS A O 1
ATOM 9160 N N . SER A 1 1583 ? 155.629 133.085 86.049 1.00 100.87 1154 SER A N 1
ATOM 9161 C CA . SER A 1 1583 ? 156.764 133.222 85.130 1.00 108.07 1154 SER A CA 1
ATOM 9162 C C . SER A 1 1583 ? 156.426 134.010 83.855 1.00 115.02 1154 SER A C 1
ATOM 9163 O O . SER A 1 1583 ? 157.273 134.763 83.360 1.00 116.79 1154 SER A O 1
ATOM 9166 N N . ASN A 1 1584 ? 155.213 133.849 83.303 1.00 117.78 1155 ASN A N 1
ATOM 9167 C CA . ASN A 1 1584 ? 154.823 134.575 82.086 1.00 130.25 1155 ASN A CA 1
ATOM 9168 C C . ASN A 1 1584 ? 154.723 136.082 82.336 1.00 137.01 1155 ASN A C 1
ATOM 9169 O O . ASN A 1 1584 ? 155.115 136.888 81.479 1.00 136.64 1155 ASN A O 1
ATOM 9174 N N . ALA A 1 1585 ? 154.190 136.479 83.497 1.00 133.44 1156 ALA A N 1
ATOM 9175 C CA . ALA A 1 1585 ? 154.042 137.891 83.850 1.00 141.51 1156 ALA A CA 1
ATOM 9176 C C . ALA A 1 1585 ? 155.412 138.532 84.061 1.00 148.18 1156 ALA A C 1
ATOM 9177 O O . ALA A 1 1585 ? 156.175 138.097 84.935 1.00 139.81 1156 ALA A O 1
ATOM 9179 N N . LYS A 1 1586 ? 155.740 139.555 83.254 1.00 152.83 1157 LYS A N 1
ATOM 9180 C CA . LYS A 1 1586 ? 157.026 140.221 83.441 1.00 154.13 1157 LYS A CA 1
ATOM 9181 C C . LYS A 1 1586 ? 157.050 140.944 84.792 1.00 156.42 1157 LYS A C 1
ATOM 9182 O O . LYS A 1 1586 ? 157.661 140.444 85.746 1.00 152.14 1157 LYS A O 1
ATOM 9188 N N . GLN A 1 1587 ? 156.398 142.130 84.897 1.00 159.54 1158 GLN A N 1
ATOM 9189 C CA . GLN A 1 1587 ? 155.947 142.682 86.179 1.00 159.48 1158 GLN A CA 1
ATOM 9190 C C . GLN A 1 1587 ? 154.468 142.384 86.485 1.00 157.10 1158 GLN A C 1
ATOM 9191 O O . GLN A 1 1587 ? 154.177 141.695 87.476 1.00 147.43 1158 GLN A O 1
ATOM 9197 N N . PRO A 1 1588 ? 153.472 142.888 85.633 1.00 160.00 1159 PRO A N 1
ATOM 9198 C CA . PRO A 1 1588 ? 152.063 142.917 86.080 1.00 156.14 1159 PRO A CA 1
ATOM 9199 C C . PRO A 1 1588 ? 151.103 141.836 85.558 1.00 147.32 1159 PRO A C 1
ATOM 9200 O O . PRO A 1 1588 ? 149.973 141.761 86.055 1.00 138.83 1159 PRO A O 1
ATOM 9204 N N . GLY A 1 1589 ? 151.509 141.008 84.586 1.00 144.69 1160 GLY A N 1
ATOM 9205 C CA . GLY A 1 1589 ? 150.581 140.191 83.805 1.00 135.82 1160 GLY A CA 1
ATOM 9206 C C . GLY A 1 1589 ? 149.539 139.347 84.529 1.00 132.59 1160 GLY A C 1
ATOM 9207 O O . GLY A 1 1589 ? 148.342 139.649 84.458 1.00 125.83 1160 GLY A O 1
ATOM 9208 N N . GLY A 1 1590 ? 149.972 138.287 85.219 1.00 124.25 1161 GLY A N 1
ATOM 9209 C CA . GLY A 1 1590 ? 149.069 137.434 85.971 1.00 109.67 1161 GLY A CA 1
ATOM 9210 C C . GLY A 1 1590 ? 149.489 137.366 87.420 1.00 81.29 1161 GLY A C 1
ATOM 9211 O O . GLY A 1 1590 ? 149.233 136.383 88.120 1.00 74.16 1161 GLY A O 1
ATOM 9212 N N . LYS A 1 1591 ? 150.090 138.452 87.887 1.00 80.26 1162 LYS A N 1
ATOM 9213 C CA . LYS A 1 1591 ? 150.762 138.407 89.176 1.00 82.31 1162 LYS A CA 1
ATOM 9214 C C . LYS A 1 1591 ? 149.861 138.001 90.334 1.00 63.70 1162 LYS A C 1
ATOM 9215 O O . LYS A 1 1591 ? 150.310 137.196 91.167 1.00 73.37 1162 LYS A O 1
ATOM 9221 N N . PRO A 1 1592 ? 148.644 138.479 90.468 1.00 35.67 1163 PRO A N 1
ATOM 9222 C CA . PRO A 1 1592 ? 148.007 138.409 91.774 1.00 39.88 1163 PRO A CA 1
ATOM 9223 C C . PRO A 1 1592 ? 147.478 137.016 92.023 1.00 42.09 1163 PRO A C 1
ATOM 9224 O O . PRO A 1 1592 ? 146.943 136.380 91.116 1.00 50.43 1163 PRO A O 1
ATOM 9228 N N . PHE A 1 1593 ? 147.658 136.528 93.259 1.00 47.71 1164 PHE A N 1
ATOM 9229 C CA . PHE A 1 1593 ? 147.299 135.152 93.607 1.00 41.71 1164 PHE A CA 1
ATOM 9230 C C . PHE A 1 1593 ? 147.236 134.962 95.111 1.00 37.04 1164 PHE A C 1
ATOM 9231 O O . PHE A 1 1593 ? 147.771 135.757 95.880 1.00 55.13 1164 PHE A O 1
ATOM 9239 N N . VAL A 1 1594 ? 146.644 133.850 95.513 1.00 25.84 1165 VAL A N 1
ATOM 9240 C CA . VAL A 1 1594 ? 146.612 133.434 96.906 1.00 28.73 1165 VAL A CA 1
ATOM 9241 C C . VAL A 1 1594 ? 147.537 132.248 97.086 1.00 40.11 1165 VAL A C 1
ATOM 9242 O O . VAL A 1 1594 ? 147.385 131.230 96.403 1.00 50.06 1165 VAL A O 1
ATOM 9246 N N . SER A 1 1595 ? 148.481 132.356 98.009 1.00 41.39 1166 SER A N 1
ATOM 9247 C CA . SER A 1 1595 ? 149.496 131.326 98.163 1.00 33.12 1166 SER A CA 1
ATOM 9248 C C . SER A 1 1595 ? 149.102 130.382 99.281 1.00 40.12 1166 SER A C 1
ATOM 9249 O O . SER A 1 1595 ? 148.785 130.825 100.384 1.00 48.81 1166 SER A O 1
ATOM 9252 N N . VAL A 1 1596 ? 149.144 129.089 99.013 1.00 43.09 1167 VAL A N 1
ATOM 9253 C CA . VAL A 1 1596 ? 148.870 128.078 100.020 1.00 41.43 1167 VAL A CA 1
ATOM 9254 C C . VAL A 1 1596 ? 150.077 127.158 100.078 1.00 55.10 1167 VAL A C 1
ATOM 9255 O O . VAL A 1 1596 ? 150.662 126.823 99.043 1.00 53.30 1167 VAL A O 1
ATOM 9259 N N . ALA A 1 1597 ? 150.474 126.776 101.284 1.00 51.97 1168 ALA A N 1
ATOM 9260 C CA . ALA A 1 1597 ? 151.598 125.865 101.428 1.00 49.38 1168 ALA A CA 1
ATOM 9261 C C . ALA A 1 1597 ? 151.327 124.924 102.590 1.00 52.40 1168 ALA A C 1
ATOM 9262 O O . ALA A 1 1597 ? 150.504 125.210 103.469 1.00 58.84 1168 ALA A O 1
ATOM 9264 N N . VAL A 1 1598 ? 152.038 123.816 102.601 1.00 44.75 1169 VAL A N 1
ATOM 9265 C CA . VAL A 1 1598 ? 151.850 122.803 103.627 1.00 42.39 1169 VAL A CA 1
ATOM 9266 C C . VAL A 1 1598 ? 152.746 123.115 104.821 1.00 52.88 1169 VAL A C 1
ATOM 9267 O O . VAL A 1 1598 ? 153.795 123.748 104.687 1.00 63.09 1169 VAL A O 1
ATOM 9271 N N . LYS A 1 1599 ? 152.313 122.694 106.005 1.00 49.84 1170 LYS A N 1
ATOM 9272 C CA . LYS A 1 1599 ? 153.102 122.766 107.230 1.00 50.05 1170 LYS A CA 1
ATOM 9273 C C . LYS A 1 1599 ? 153.664 121.390 107.551 1.00 64.48 1170 LYS A C 1
ATOM 9274 O O . LYS A 1 1599 ? 152.913 120.407 107.589 1.00 65.59 1170 LYS A O 1
ATOM 9280 N N . LYS A 1 1600 ? 154.970 121.318 107.814 1.00 57.28 1171 LYS A N 1
ATOM 9281 C CA . LYS A 1 1600 ? 155.548 120.005 108.049 1.00 53.13 1171 LYS A CA 1
ATOM 9282 C C . LYS A 1 1600 ? 155.217 119.471 109.428 1.00 49.44 1171 LYS A C 1
ATOM 9283 O O . LYS A 1 1600 ? 155.155 118.252 109.620 1.00 54.41 1171 LYS A O 1
ATOM 9289 N N . HIS A 1 1601 ? 154.982 120.345 110.381 1.00 48.07 1172 HIS A N 1
ATOM 9290 C CA . HIS A 1 1601 ? 154.721 119.882 111.726 1.00 51.01 1172 HIS A CA 1
ATOM 9291 C C . HIS A 1 1601 ? 153.375 119.175 111.771 1.00 52.35 1172 HIS A C 1
ATOM 9292 O O . HIS A 1 1601 ? 152.460 119.496 111.009 1.00 58.11 1172 HIS A O 1
ATOM 9299 N N . ILE A 1 1602 ? 153.263 118.182 112.646 1.00 45.68 1173 ILE A N 1
ATOM 9300 C CA . ILE A 1 1602 ? 152.020 117.450 112.850 1.00 31.96 1173 ILE A CA 1
ATOM 9301 C C . ILE A 1 1602 ? 151.770 117.400 114.343 1.00 34.85 1173 ILE A C 1
ATOM 9302 O O . ILE A 1 1602 ? 152.318 116.542 115.036 1.00 44.17 1173 ILE A O 1
ATOM 9307 N N . VAL A 1 1603 ? 150.932 118.294 114.844 1.00 34.88 1174 VAL A N 1
ATOM 9308 C CA . VAL A 1 1603 ? 150.666 118.307 116.272 1.00 29.88 1174 VAL A CA 1
ATOM 9309 C C . VAL A 1 1603 ? 150.058 116.992 116.705 1.00 40.36 1174 VAL A C 1
ATOM 9310 O O . VAL A 1 1603 ? 150.449 116.425 117.730 1.00 52.33 1174 VAL A O 1
ATOM 9314 N N . SER A 1 1604 ? 149.103 116.476 115.940 1.00 37.07 1175 SER A N 1
ATOM 9315 C CA . SER A 1 1604 ? 148.380 115.287 116.364 1.00 32.34 1175 SER A CA 1
ATOM 9316 C C . SER A 1 1604 ? 147.951 114.479 115.156 1.00 36.81 1175 SER A C 1
ATOM 9317 O O . SER A 1 1604 ? 147.518 115.048 114.152 1.00 43.46 1175 SER A O 1
ATOM 9320 N N . ALA A 1 1605 ? 148.043 113.157 115.254 1.00 34.48 1176 ALA A N 1
ATOM 9321 C CA . ALA A 1 1605 ? 147.616 112.299 114.157 1.00 35.07 1176 ALA A CA 1
ATOM 9322 C C . ALA A 1 1605 ? 146.961 111.063 114.737 1.00 35.96 1176 ALA A C 1
ATOM 9323 O O . ALA A 1 1605 ? 147.578 110.362 115.542 1.00 42.89 1176 ALA A O 1
ATOM 9325 N N . TRP A 1 1606 ? 145.719 110.797 114.340 1.00 30.72 1177 TRP A N 1
ATOM 9326 C CA . TRP A 1 1606 ? 145.085 109.544 114.680 1.00 30.80 1177 TRP A CA 1
ATOM 9327 C C . TRP A 1 1606 ? 144.307 109.068 113.471 1.00 34.57 1177 TRP A C 1
ATOM 9328 O O . TRP A 1 1606 ? 143.419 109.796 112.993 1.00 40.32 1177 TRP A O 1
ATOM 9339 N N . PRO A 1 1607 ? 144.545 107.842 112.999 1.00 31.41 1178 PRO A N 1
ATOM 9340 C CA . PRO A 1 1607 ? 145.403 106.835 113.602 1.00 28.31 1178 PRO A CA 1
ATOM 9341 C C . PRO A 1 1607 ? 146.818 107.004 113.207 1.00 26.84 1178 PRO A C 1
ATOM 9342 O O . PRO A 1 1607 ? 147.704 106.533 113.903 1.00 41.21 1178 PRO A O 1
ATOM 9346 N N . ASN A 1 1608 ? 147.056 107.648 112.094 1.00 23.86 1179 ASN A N 1
ATOM 9347 C CA . ASN A 1 1608 ? 148.434 107.912 111.744 1.00 28.28 1179 ASN A CA 1
ATOM 9348 C C . ASN A 1 1608 ? 148.444 109.063 110.762 1.00 31.04 1179 ASN A C 1
ATOM 9349 O O . ASN A 1 1608 ? 147.403 109.626 110.424 1.00 38.40 1179 ASN A O 1
ATOM 9354 N N . ALA A 1 1609 ? 149.625 109.433 110.323 1.00 32.17 1180 ALA A N 1
ATOM 9355 C CA . ALA A 1 1609 ? 149.736 110.591 109.466 1.00 40.88 1180 ALA A CA 1
ATOM 9356 C C . ALA A 1 1609 ? 149.506 110.257 107.996 1.00 43.75 1180 ALA A C 1
ATOM 9357 O O . ALA A 1 1609 ? 149.941 111.021 107.130 1.00 46.95 1180 ALA A O 1
ATOM 9359 N N . SER A 1 1610 ? 148.841 109.138 107.691 1.00 39.93 1181 SER A N 1
ATOM 9360 C CA . SER A 1 1610 ? 148.718 108.723 106.293 1.00 40.09 1181 SER A CA 1
ATOM 9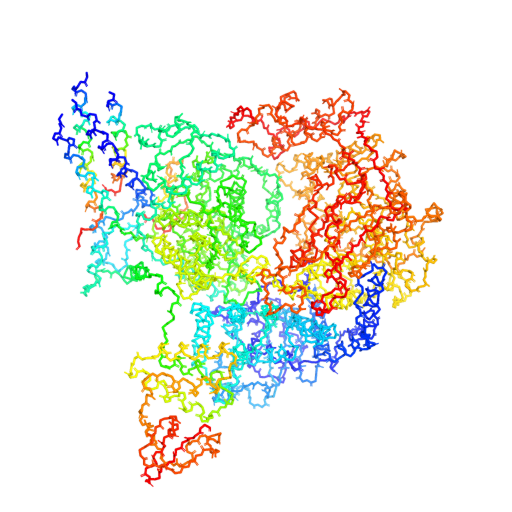361 C C . SER A 1 1610 ? 147.913 109.724 105.470 1.00 48.81 1181 SER A C 1
ATOM 9362 O O . SER A 1 1610 ? 148.277 110.030 104.330 1.00 54.15 1181 SER A O 1
ATOM 9365 N N . ARG A 1 1611 ? 146.822 110.241 106.020 1.00 43.21 1182 ARG A N 1
ATOM 9366 C CA . ARG A 1 1611 ? 145.904 111.104 105.295 1.00 31.05 1182 ARG A CA 1
ATOM 9367 C C . ARG A 1 1611 ? 145.959 112.510 105.847 1.00 32.01 1182 ARG A C 1
ATOM 9368 O O . ARG A 1 1611 ? 146.051 112.701 107.059 1.00 38.84 1182 ARG A O 1
ATOM 9376 N N . ILE A 1 1612 ? 145.867 113.496 104.966 1.00 29.82 1183 ILE A N 1
ATOM 9377 C CA . ILE A 1 1612 ? 145.840 114.857 105.463 1.00 21.63 1183 ILE A CA 1
ATOM 9378 C C . ILE A 1 1612 ? 144.709 115.026 106.425 1.00 20.13 1183 ILE A C 1
ATOM 9379 O O . ILE A 1 1612 ? 144.829 115.725 107.431 1.00 31.42 1183 ILE A O 1
ATOM 9384 N N . SER A 1 1613 ? 143.610 114.368 106.162 1.00 23.13 1184 SER A N 1
ATOM 9385 C CA . SER A 1 1613 ? 142.475 114.597 107.021 1.00 31.29 1184 SER A CA 1
ATOM 9386 C C . SER A 1 1613 ? 142.686 114.049 108.419 1.00 38.49 1184 SER A C 1
ATOM 9387 O O . SER A 1 1613 ? 141.927 114.398 109.330 1.00 42.34 1184 SER A O 1
ATOM 9390 N N . TRP A 1 1614 ? 143.681 113.201 108.613 1.00 36.94 1185 TRP A N 1
ATOM 9391 C CA . TRP A 1 1614 ? 143.916 112.598 109.915 1.00 34.12 1185 TRP A CA 1
ATOM 9392 C C . TRP A 1 1614 ? 144.844 113.396 110.825 1.00 35.02 1185 TRP A C 1
ATOM 9393 O O . TRP A 1 1614 ? 144.921 113.081 112.013 1.00 39.96 1185 TRP A O 1
ATOM 9404 N N . THR A 1 1615 ? 145.542 114.404 110.317 1.00 26.88 1186 THR A N 1
ATOM 9405 C CA . THR A 1 1615 ? 146.571 115.104 111.062 1.00 19.92 1186 THR A CA 1
ATOM 9406 C C . THR A 1 1615 ? 146.206 116.569 111.202 1.00 29.90 1186 THR A C 1
ATOM 9407 O O . THR A 1 1615 ? 145.611 117.148 110.293 1.00 37.95 1186 THR A O 1
ATOM 9411 N N . ILE A 1 1616 ? 146.572 117.191 112.323 1.00 24.92 1187 ILE A N 1
ATOM 9412 C CA . ILE A 1 1616 ? 146.397 118.630 112.465 1.00 24.26 1187 ILE A CA 1
ATOM 9413 C C . ILE A 1 1616 ? 147.758 119.263 112.722 1.00 46.17 1187 ILE A C 1
ATOM 9414 O O . ILE A 1 1616 ? 148.545 118.762 113.534 1.00 49.24 1187 ILE A O 1
ATOM 9419 N N . GLY A 1 1617 ? 148.053 120.349 112.004 1.00 49.02 1188 GLY A N 1
ATOM 9420 C CA . GLY A 1 1617 ? 149.238 121.141 112.254 1.00 38.72 1188 GLY A CA 1
ATOM 9421 C C . GLY A 1 1617 ? 148.952 122.185 113.309 1.00 48.54 1188 GLY A C 1
ATOM 9422 O O . GLY A 1 1617 ? 147.881 122.226 113.916 1.00 55.13 1188 GLY A O 1
ATOM 9423 N N . ASP A 1 1618 ? 149.923 123.051 113.524 1.00 54.72 1189 ASP A N 1
ATOM 9424 C CA . ASP A 1 1618 ? 149.783 124.057 114.562 1.00 55.13 1189 ASP A CA 1
ATOM 9425 C C . ASP A 1 1618 ? 149.112 125.322 114.071 1.00 49.07 1189 ASP A C 1
ATOM 9426 O O . ASP A 1 1618 ? 148.830 126.208 114.881 1.00 58.92 1189 ASP A O 1
ATOM 9431 N N . GLY A 1 1619 ? 148.813 125.410 112.786 1.00 56.24 1190 GLY A N 1
ATOM 9432 C CA . GLY A 1 1619 ? 148.368 126.666 112.227 1.00 73.28 1190 GLY A CA 1
ATOM 9433 C C . GLY A 1 1619 ? 147.073 127.152 112.843 1.00 86.08 1190 GLY A C 1
ATOM 9434 O O . GLY A 1 1619 ? 146.303 126.391 113.433 1.00 82.14 1190 GLY A O 1
ATOM 9435 N N . ILE A 1 1620 ? 146.856 128.460 112.723 1.00 99.97 1191 ILE A N 1
ATOM 9436 C CA . ILE A 1 1620 ? 145.596 129.083 113.124 1.00 110.48 1191 ILE A CA 1
ATOM 9437 C C . ILE A 1 1620 ? 144.514 128.555 112.186 1.00 122.72 1191 ILE A C 1
ATOM 9438 O O . ILE A 1 1620 ? 144.823 128.196 111.037 1.00 116.07 1191 ILE A O 1
ATOM 9443 N N . PRO A 1 1621 ? 143.231 128.452 112.636 1.00 133.78 1192 PRO A N 1
ATOM 9444 C CA . PRO A 1 1621 ? 142.184 127.890 111.758 1.00 143.42 1192 PRO A CA 1
ATOM 9445 C C . PRO A 1 1621 ? 141.901 128.714 110.497 1.00 140.97 1192 PRO A C 1
ATOM 9446 O O . PRO A 1 1621 ? 142.051 128.192 109.383 1.00 129.21 1192 PRO A O 1
ATOM 9450 N N . TYR A 1 1622 ? 141.518 129.988 110.646 1.00 142.31 1193 TYR A N 1
ATOM 9451 C CA . TYR A 1 1622 ? 141.218 130.862 109.511 1.00 141.89 1193 TYR A CA 1
ATOM 9452 C C . TYR A 1 1622 ? 141.577 132.300 109.890 1.00 142.64 1193 TYR A C 1
ATOM 9453 O O . TYR A 1 1622 ? 141.710 132.634 111.074 1.00 134.66 1193 TYR A O 1
ATOM 9462 N N . ILE A 1 1623 ? 141.762 133.142 108.866 1.00 138.62 1194 ILE A N 1
ATOM 9463 C CA . ILE A 1 1623 ? 142.113 134.557 109.065 1.00 138.24 1194 ILE A CA 1
ATOM 9464 C C . ILE A 1 1623 ? 141.305 135.442 108.107 1.00 123.41 1194 ILE A C 1
ATOM 9465 O O . ILE A 1 1623 ? 140.189 135.099 107.707 1.00 115.82 1194 ILE A O 1
ATOM 9470 N N . GLN A 1 1633 ? 131.770 155.122 117.748 1.00 113.33 1204 GLN A N 1
ATOM 9471 C CA . GLN A 1 1633 ? 131.285 154.702 119.060 1.00 105.18 1204 GLN A CA 1
ATOM 9472 C C . GLN A 1 1633 ? 130.157 155.603 119.526 1.00 95.21 1204 GLN A C 1
ATOM 9473 O O . GLN A 1 1633 ? 130.076 156.767 119.133 1.00 97.54 1204 GLN A O 1
ATOM 9479 N N . PRO A 1 1634 ? 129.276 155.058 120.356 1.00 94.46 1205 PRO A N 1
ATOM 9480 C CA . PRO A 1 1634 ? 128.117 155.832 120.810 1.00 95.49 1205 PRO A CA 1
ATOM 9481 C C . PRO A 1 1634 ? 128.493 156.823 121.896 1.00 87.89 1205 PRO A C 1
ATOM 9482 O O . PRO A 1 1634 ? 129.307 156.533 122.777 1.00 92.71 1205 PRO A O 1
ATOM 9486 N N . ALA A 1 1635 ? 127.887 158.007 121.824 1.00 83.87 1206 ALA A N 1
ATOM 9487 C CA . ALA A 1 1635 ? 128.123 159.014 122.852 1.00 87.27 1206 ALA A CA 1
ATOM 9488 C C . ALA A 1 1635 ? 127.548 158.574 124.196 1.00 92.39 1206 ALA A C 1
ATOM 9489 O O . ALA A 1 1635 ? 128.241 158.614 125.220 1.00 98.92 1206 ALA A O 1
ATOM 9491 N N . ILE A 1 1636 ? 126.281 158.148 124.211 1.00 91.31 1207 ILE A N 1
ATOM 9492 C CA . ILE A 1 1636 ? 125.596 157.672 125.414 1.00 88.48 1207 ILE A CA 1
ATOM 9493 C C . ILE A 1 1636 ? 124.940 156.330 125.108 1.00 87.97 1207 ILE A C 1
ATOM 9494 O O . ILE A 1 1636 ? 124.039 156.260 124.265 1.00 91.63 1207 ILE A O 1
ATOM 9499 N N . LYS A 1 1637 ? 125.361 155.275 125.815 1.00 87.16 1208 LYS A N 1
ATOM 9500 C CA . LYS A 1 1637 ? 124.840 153.930 125.586 1.00 86.95 1208 LYS A CA 1
ATOM 9501 C C . LYS A 1 1637 ? 123.794 153.585 126.633 1.00 83.79 1208 LYS A C 1
ATOM 9502 O O . LYS A 1 1637 ? 124.106 153.644 127.828 1.00 96.26 1208 LYS A O 1
ATOM 9508 N N . PRO A 1 1638 ? 122.563 153.239 126.265 1.00 72.11 1209 PRO A N 1
ATOM 9509 C CA . PRO A 1 1638 ? 121.577 152.882 127.285 1.00 68.62 1209 PRO A CA 1
ATOM 9510 C C . PRO A 1 1638 ? 122.002 151.609 127.994 1.00 82.97 1209 PRO A C 1
ATOM 9511 O O . PRO A 1 1638 ? 122.568 150.705 127.377 1.00 85.85 1209 PRO A O 1
ATOM 9515 N N . LYS A 1 1639 ? 121.732 151.545 129.309 1.00 93.94 1210 LYS A N 1
ATOM 9516 C CA . LYS A 1 1639 ? 122.158 150.399 130.123 1.00 97.69 1210 LYS A CA 1
ATOM 9517 C C . LYS A 1 1639 ? 121.297 149.150 129.899 1.00 96.68 1210 LYS A C 1
ATOM 9518 O O . LYS A 1 1639 ? 121.833 148.036 129.849 1.00 94.23 1210 LYS A O 1
ATOM 9524 N N . CYS A 1 1640 ? 119.974 149.296 129.778 1.00 90.43 1211 CYS A N 1
ATOM 9525 C CA . CYS A 1 1640 ? 119.080 148.167 129.501 1.00 79.79 1211 CYS A CA 1
ATOM 9526 C C . CYS A 1 1640 ? 118.212 148.518 128.302 1.00 73.18 1211 CYS A C 1
ATOM 9527 O O . CYS A 1 1640 ? 117.030 148.854 128.452 1.00 73.51 1211 CYS A O 1
ATOM 9530 N N . PRO A 1 1641 ? 118.768 148.457 127.095 1.00 66.27 1212 PRO A N 1
ATOM 9531 C CA . PRO A 1 1641 ? 117.992 148.855 125.929 1.00 56.87 1212 PRO A CA 1
ATOM 9532 C C . PRO A 1 1641 ? 116.938 147.814 125.652 1.00 62.77 1212 PRO A C 1
ATOM 9533 O O . PRO A 1 1641 ? 117.174 146.612 125.785 1.00 72.24 1212 PRO A O 1
ATOM 9537 N N . SER A 1 1642 ? 115.754 148.289 125.300 1.00 68.55 1213 SER A N 1
ATOM 9538 C CA . SER A 1 1642 ? 114.707 147.390 124.859 1.00 69.89 1213 SER A CA 1
ATOM 9539 C C . SER A 1 1642 ? 114.969 146.940 123.422 1.00 69.83 1213 SER A C 1
ATOM 9540 O O . SER A 1 1642 ? 115.746 147.549 122.682 1.00 71.81 1213 SER A O 1
ATOM 9543 N N . ALA A 1 1643 ? 114.310 145.847 123.033 1.00 72.69 1214 ALA A N 1
ATOM 9544 C CA . ALA A 1 1643 ? 114.461 145.365 121.667 1.00 68.99 1214 ALA A CA 1
ATOM 9545 C C . ALA A 1 1643 ? 114.100 146.456 120.688 1.00 59.68 1214 ALA A C 1
ATOM 9546 O O . ALA A 1 1643 ? 114.778 146.636 119.677 1.00 70.54 1214 ALA A O 1
ATOM 9548 N N . ALA A 1 1644 ? 113.044 147.207 120.981 1.00 55.13 1215 ALA A N 1
ATOM 9549 C CA . ALA A 1 1644 ? 112.624 148.256 120.067 1.00 59.82 1215 ALA A CA 1
ATOM 9550 C C . ALA A 1 1644 ? 113.666 149.353 119.978 1.00 64.29 1215 ALA A C 1
ATOM 9551 O O . ALA A 1 1644 ? 113.992 149.817 118.882 1.00 68.25 1215 ALA A O 1
ATOM 9553 N N . LEU A 1 1645 ? 114.203 149.780 121.121 1.00 68.75 1216 LEU A N 1
ATOM 9554 C CA . LEU A 1 1645 ? 115.244 150.806 121.118 1.00 69.75 1216 LEU A CA 1
ATOM 9555 C C . LEU A 1 1645 ? 116.504 150.321 120.419 1.00 67.13 1216 LEU A C 1
ATOM 9556 O O . LEU A 1 1645 ? 117.129 151.068 119.663 1.00 69.49 1216 LEU A O 1
ATOM 9561 N N . ARG A 1 1646 ? 116.897 149.079 120.673 1.00 68.79 1217 ARG A N 1
ATOM 9562 C CA . ARG A 1 1646 ? 118.075 148.530 120.024 1.00 67.44 1217 ARG A CA 1
ATOM 9563 C C . ARG A 1 1646 ? 117.888 148.461 118.513 1.00 65.30 1217 ARG A C 1
ATOM 9564 O O . ARG A 1 1646 ? 118.773 148.856 117.751 1.00 70.56 1217 ARG A O 1
ATOM 9572 N N . GLU A 1 1647 ? 116.743 147.964 118.061 1.00 68.56 1218 GLU A N 1
ATOM 9573 C CA . GLU A 1 1647 ? 116.481 147.961 116.633 1.00 64.18 1218 GLU A CA 1
ATOM 9574 C C . GLU A 1 1647 ? 116.438 149.371 116.111 1.00 63.86 1218 GLU A C 1
ATOM 9575 O O . GLU A 1 1647 ? 116.866 149.630 114.987 1.00 68.17 1218 GLU A O 1
ATOM 9581 N N . ALA A 1 1648 ? 115.918 150.301 116.909 1.00 56.28 1219 ALA A N 1
ATOM 9582 C CA . ALA A 1 1648 ? 115.863 151.684 116.466 1.00 63.74 1219 ALA A CA 1
ATOM 9583 C C . ALA A 1 1648 ? 117.268 152.219 116.212 1.00 74.12 1219 ALA A C 1
ATOM 9584 O O . ALA A 1 1648 ? 117.543 152.808 115.161 1.00 74.46 1219 ALA A O 1
ATOM 9586 N N . ILE A 1 1649 ? 118.174 151.995 117.165 1.00 70.85 1220 ILE A N 1
ATOM 9587 C CA . ILE A 1 1649 ? 119.552 152.463 117.041 1.00 56.65 1220 ILE A CA 1
ATOM 9588 C C . ILE A 1 1649 ? 120.213 151.802 115.859 1.00 51.17 1220 ILE A C 1
ATOM 9589 O O . ILE A 1 1649 ? 120.941 152.439 115.102 1.00 65.62 1220 ILE A O 1
ATOM 9594 N N . GLU A 1 1650 ? 119.995 150.505 115.700 1.00 61.11 1221 GLU A N 1
ATOM 9595 C CA . GLU A 1 1650 ? 120.572 149.809 114.562 1.00 71.16 1221 GLU A CA 1
ATOM 9596 C C . GLU A 1 1650 ? 120.040 150.386 113.265 1.00 65.23 1221 GLU A C 1
ATOM 9597 O O . GLU A 1 1650 ? 120.793 150.598 112.305 1.00 63.65 1221 GLU A O 1
ATOM 9603 N N . LEU A 1 1651 ? 118.740 150.636 113.220 1.00 56.63 1222 LEU A N 1
ATOM 9604 C CA . LEU A 1 1651 ? 118.148 151.147 112.013 1.00 49.40 1222 LEU A CA 1
ATOM 9605 C C . LEU A 1 1651 ? 118.733 152.496 111.695 1.00 58.63 1222 LEU A C 1
ATOM 9606 O O . LEU A 1 1651 ? 119.078 152.783 110.542 1.00 67.20 1222 LEU A O 1
ATOM 9611 N N . ALA A 1 1652 ? 118.873 153.330 112.713 1.00 54.15 1223 ALA A N 1
ATOM 9612 C CA . ALA A 1 1652 ? 119.447 154.646 112.507 1.00 58.16 1223 ALA A CA 1
ATOM 9613 C C . ALA A 1 1652 ? 120.893 154.544 112.061 1.00 48.42 1223 ALA A C 1
ATOM 9614 O O . ALA A 1 1652 ? 121.335 155.302 111.194 1.00 58.93 1223 ALA A O 1
ATOM 9616 N N . SER A 1 1653 ? 121.646 153.623 112.647 1.00 46.85 1224 SER A N 1
ATOM 9617 C CA . SER A 1 1653 ? 123.049 153.487 112.293 1.00 54.02 1224 SER A CA 1
ATOM 9618 C C . SER A 1 1653 ? 123.193 153.097 110.836 1.00 57.49 1224 SER A C 1
ATOM 9619 O O . SER A 1 1653 ? 124.012 153.662 110.100 1.00 65.25 1224 SER A O 1
ATOM 9622 N N . ARG A 1 1654 ? 122.379 152.156 110.396 1.00 58.12 1225 ARG A N 1
ATOM 9623 C CA . ARG A 1 1654 ? 122.429 151.749 109.004 1.00 56.55 1225 ARG A CA 1
ATOM 9624 C C . ARG A 1 1654 ? 122.036 152.891 108.098 1.00 46.48 1225 ARG A C 1
ATOM 9625 O O . ARG A 1 1654 ? 122.730 153.181 107.124 1.00 57.56 1225 ARG A O 1
ATOM 9633 N N . LEU A 1 1655 ? 120.948 153.570 108.421 1.00 42.16 1226 LEU A N 1
ATOM 9634 C CA . LEU A 1 1655 ? 120.511 154.634 107.550 1.00 42.16 1226 LEU A CA 1
ATOM 9635 C C . LEU A 1 1655 ? 121.554 155.719 107.449 1.00 45.85 1226 LEU A C 1
ATOM 9636 O O . LEU A 1 1655 ? 121.823 156.224 106.357 1.00 59.11 1226 LEU A O 1
ATOM 9641 N N . THR A 1 1656 ? 122.157 156.096 108.561 1.00 46.16 1227 THR A N 1
ATOM 9642 C CA . THR A 1 1656 ? 123.158 157.138 108.468 1.00 46.16 1227 THR A CA 1
ATOM 9643 C C . THR A 1 1656 ? 124.324 156.666 107.634 1.00 47.71 1227 THR A C 1
ATOM 9644 O O . THR A 1 1656 ? 124.785 157.380 106.741 1.00 63.14 1227 THR A O 1
ATOM 9648 N N . TRP A 1 1657 ? 124.797 155.451 107.883 1.00 51.48 1228 TRP A N 1
ATOM 9649 C CA . TRP A 1 1657 ? 126.001 155.006 107.199 1.00 59.90 1228 TRP A CA 1
ATOM 9650 C C . TRP A 1 1657 ? 125.780 154.908 105.698 1.00 64.34 1228 TRP A C 1
ATOM 9651 O O . TRP A 1 1657 ? 126.652 155.287 104.908 1.00 74.34 1228 TRP A O 1
ATOM 9662 N N . VAL A 1 1658 ? 124.624 154.397 105.286 1.00 63.93 1229 VAL A N 1
ATOM 9663 C CA . VAL A 1 1658 ? 124.362 154.207 103.864 1.00 64.60 1229 VAL A CA 1
ATOM 9664 C C . VAL A 1 1658 ? 124.135 155.539 103.177 1.00 55.01 1229 VAL A C 1
ATOM 9665 O O . VAL A 1 1658 ? 124.606 155.769 102.057 1.00 66.07 1229 VAL A O 1
ATOM 9669 N N . THR A 1 1659 ? 123.414 156.434 103.831 1.00 49.45 1230 THR A N 1
ATOM 9670 C CA . THR A 1 1659 ? 123.057 157.705 103.231 1.00 51.98 1230 THR A CA 1
ATOM 9671 C C . THR A 1 1659 ? 124.006 158.779 103.687 1.00 59.38 1230 THR A C 1
ATOM 9672 O O . THR A 1 1659 ? 123.594 159.909 103.942 1.00 71.09 1230 THR A O 1
ATOM 9676 N N . GLN A 1 1660 ? 125.282 158.434 103.852 1.00 65.36 1231 GLN A N 1
ATOM 9677 C CA . GLN A 1 1660 ? 126.238 159.401 104.387 1.00 76.81 1231 GLN A CA 1
ATOM 9678 C C . GLN A 1 1660 ? 126.464 160.559 103.420 1.00 88.65 1231 GLN A C 1
ATOM 9679 O O . GLN A 1 1660 ? 126.670 161.699 103.854 1.00 90.32 1231 GLN A O 1
ATOM 9685 N N . GLY A 1 1661 ? 126.432 160.288 102.107 1.00 88.69 1232 GLY A N 1
ATOM 9686 C CA . GLY A 1 1661 ? 126.690 161.339 101.127 1.00 83.57 1232 GLY A CA 1
ATOM 9687 C C . GLY A 1 1661 ? 125.646 162.444 101.141 1.00 83.41 1232 GLY A C 1
ATOM 9688 O O . GLY A 1 1661 ? 125.982 163.630 101.077 1.00 84.54 1232 GLY A O 1
ATOM 9689 N N . SER A 1 1662 ? 124.371 162.073 101.228 1.00 84.53 1233 SER A N 1
ATOM 9690 C CA . SER A 1 1662 ? 123.291 163.053 101.242 1.00 86.55 1233 SER A CA 1
ATOM 9691 C C . SER A 1 1662 ? 123.235 163.803 102.572 1.00 77.89 1233 SER A C 1
ATOM 9692 O O . SER A 1 1662 ? 123.577 163.273 103.633 1.00 75.74 1233 SER A O 1
ATOM 9695 N N . SER A 1 1663 ? 122.791 165.055 102.505 1.00 81.88 1234 SER A N 1
ATOM 9696 C CA . SER A 1 1663 ? 122.684 165.897 103.692 1.00 95.02 1234 SER A CA 1
ATOM 9697 C C . SER A 1 1663 ? 121.323 165.803 104.371 1.00 85.18 1234 SER A C 1
ATOM 9698 O O . SER A 1 1663 ? 121.136 166.383 105.449 1.00 84.22 1234 SER A O 1
ATOM 9701 N N . ASN A 1 1664 ? 120.369 165.102 103.773 1.00 67.33 1235 ASN A N 1
ATOM 9702 C CA . ASN A 1 1664 ? 119.050 164.974 104.356 1.00 57.99 1235 ASN A CA 1
ATOM 9703 C C . ASN A 1 1664 ? 118.906 163.683 105.133 1.00 65.36 1235 ASN A C 1
ATOM 9704 O O . ASN A 1 1664 ? 117.790 163.179 105.285 1.00 70.41 1235 ASN A O 1
ATOM 9709 N N . SER A 1 1665 ? 120.017 163.125 105.612 1.00 68.38 1236 SER A N 1
ATOM 9710 C CA . SER A 1 1665 ? 119.956 161.805 106.228 1.00 67.75 1236 SER A CA 1
ATOM 9711 C C . SER A 1 1665 ? 118.897 161.774 107.311 1.00 59.01 1236 SER A C 1
ATOM 9712 O O . SER A 1 1665 ? 118.090 160.843 107.381 1.00 65.73 1236 SER A O 1
ATOM 9715 N N . ASP A 1 1666 ? 118.867 162.801 108.150 1.00 59.95 1237 ASP A N 1
ATOM 9716 C CA . ASP A 1 1666 ? 117.908 162.789 109.240 1.00 68.14 1237 ASP A CA 1
ATOM 9717 C C . ASP A 1 1666 ? 116.495 162.742 108.704 1.00 57.02 1237 ASP A C 1
ATOM 9718 O O . ASP A 1 1666 ? 115.669 161.958 109.183 1.00 69.20 1237 ASP A O 1
ATOM 9723 N N . LEU A 1 1667 ? 116.216 163.513 107.669 1.00 51.63 1238 LEU A N 1
ATOM 9724 C CA . LEU A 1 1667 ? 114.874 163.490 107.122 1.00 62.00 1238 LEU A CA 1
ATOM 9725 C C . LEU A 1 1667 ? 114.487 162.096 106.609 1.00 71.58 1238 LEU A C 1
ATOM 9726 O O . LEU A 1 1667 ? 113.291 161.786 106.538 1.00 72.49 1238 LEU A O 1
ATOM 9731 N N . LEU A 1 1668 ? 115.463 161.243 106.256 1.00 64.61 1239 LEU A N 1
ATOM 9732 C CA . LEU A 1 1668 ? 115.145 159.874 105.845 1.00 53.52 1239 LEU A CA 1
ATOM 9733 C C . LEU A 1 1668 ? 114.843 158.984 107.034 1.00 47.80 1239 LEU A C 1
ATOM 9734 O O . LEU A 1 1668 ? 113.993 158.097 106.946 1.00 52.45 1239 LEU A O 1
ATOM 9739 N N . ILE A 1 1669 ? 115.563 159.188 108.132 1.00 51.72 1240 ILE A N 1
ATOM 9740 C CA . ILE A 1 1669 ? 115.426 158.314 109.281 1.00 46.83 1240 ILE A CA 1
ATOM 9741 C C . ILE A 1 1669 ? 114.122 158.558 109.969 1.00 49.19 1240 ILE A C 1
ATOM 9742 O O . ILE A 1 1669 ? 113.539 157.637 110.546 1.00 58.93 1240 ILE A O 1
ATOM 9747 N N . LYS A 1 1670 ? 113.639 159.782 109.915 1.00 51.12 1241 LYS A N 1
ATOM 9748 C CA . LYS A 1 1670 ? 112.587 160.171 110.835 1.00 61.66 1241 LYS A CA 1
ATOM 9749 C C . LYS A 1 1670 ? 111.404 159.218 110.839 1.00 58.81 1241 LYS A C 1
ATOM 9750 O O . LYS A 1 1670 ? 110.959 158.858 111.938 1.00 70.18 1241 LYS A O 1
ATOM 9756 N N . PRO A 1 1671 ? 110.867 158.749 109.715 1.00 47.67 1242 PRO A N 1
ATOM 9757 C CA . PRO A 1 1671 ? 109.606 158.011 109.829 1.00 51.53 1242 PRO A CA 1
ATOM 9758 C C . PRO A 1 1671 ? 109.780 156.713 110.563 1.00 53.82 1242 PRO A C 1
ATOM 9759 O O . PRO A 1 1671 ? 108.951 156.376 111.418 1.00 62.38 1242 PRO A O 1
ATOM 9763 N N . PHE A 1 1672 ? 110.877 156.003 110.303 1.00 52.76 1243 PHE A N 1
ATOM 9764 C CA . PHE A 1 1672 ? 111.055 154.692 110.915 1.00 59.40 1243 PHE A CA 1
ATOM 9765 C C . PHE A 1 1672 ? 111.163 154.793 112.433 1.00 68.68 1243 PHE A C 1
ATOM 9766 O O . PHE A 1 1672 ? 110.428 154.115 113.163 1.00 71.97 1243 PHE A O 1
ATOM 9774 N N . LEU A 1 1673 ? 112.055 155.648 112.936 1.00 60.48 1244 LEU A N 1
ATOM 9775 C CA . LEU A 1 1673 ? 112.135 155.808 114.380 1.00 51.35 1244 LEU A CA 1
ATOM 9776 C C . LEU A 1 1673 ? 110.829 156.284 114.972 1.00 50.95 1244 LEU A C 1
ATOM 9777 O O . LEU A 1 1673 ? 110.613 156.119 116.172 1.00 64.97 1244 LEU A O 1
ATOM 9782 N N . GLU A 1 1674 ? 109.961 156.885 114.179 1.00 54.71 1245 GLU A N 1
ATOM 9783 C CA . GLU A 1 1674 ? 108.724 157.352 114.769 1.00 64.63 1245 GLU A CA 1
ATOM 9784 C C . GLU A 1 1674 ? 107.756 156.210 115.028 1.00 64.68 1245 GLU A C 1
ATOM 9785 O O . GLU A 1 1674 ? 106.815 156.377 115.813 1.00 73.61 1245 GLU A O 1
ATOM 9791 N N . ALA A 1 1675 ? 107.966 155.054 114.414 1.00 58.17 1246 ALA A N 1
ATOM 9792 C CA . ALA A 1 1675 ? 107.148 153.888 114.713 1.00 64.99 1246 ALA A CA 1
ATOM 9793 C C . ALA A 1 1675 ? 107.777 152.996 115.767 1.00 65.67 1246 ALA A C 1
ATOM 9794 O O . ALA A 1 1675 ? 107.196 151.962 116.109 1.00 66.98 1246 ALA A O 1
ATOM 9796 N N . ARG A 1 1676 ? 108.945 153.356 116.276 1.00 60.82 1247 ARG A N 1
ATOM 9797 C CA . ARG A 1 1676 ? 109.689 152.439 117.122 1.00 55.99 1247 ARG A CA 1
ATOM 9798 C C . ARG A 1 1676 ? 110.036 153.009 118.485 1.00 57.23 1247 ARG A C 1
ATOM 9799 O O . ARG A 1 1676 ? 109.954 152.293 119.479 1.00 66.18 1247 ARG A O 1
ATOM 9807 N N . VAL A 1 1677 ? 110.429 154.272 118.573 1.00 52.60 1248 VAL A N 1
ATOM 9808 C CA . VAL A 1 1677 ? 110.851 154.844 119.840 1.00 51.64 1248 VAL A CA 1
ATOM 9809 C C . VAL A 1 1677 ? 110.236 156.220 120.033 1.00 55.97 1248 VAL A C 1
ATOM 9810 O O . VAL A 1 1677 ? 109.835 156.901 119.089 1.00 62.12 1248 VAL A O 1
ATOM 9814 N N . ASN A 1 1678 ? 110.170 156.624 121.281 1.00 55.47 1249 ASN A N 1
ATOM 9815 C CA . ASN A 1 1678 ? 109.779 157.973 121.589 1.00 52.51 1249 ASN A CA 1
ATOM 9816 C C . ASN A 1 1678 ? 111.050 158.770 121.808 1.00 42.82 1249 ASN A C 1
ATOM 9817 O O . ASN A 1 1678 ? 111.397 159.188 122.900 1.00 54.09 1249 ASN A O 1
ATOM 9822 N N . LEU A 1 1679 ? 111.768 158.916 120.744 1.00 42.53 1250 LEU A N 1
ATOM 9823 C CA . LEU A 1 1679 ? 112.938 159.733 120.807 1.00 42.53 1250 LEU A CA 1
ATOM 9824 C C . LEU A 1 1679 ? 112.920 160.648 119.615 1.00 49.26 1250 LEU A C 1
ATOM 9825 O O . LEU A 1 1679 ? 112.410 160.297 118.555 1.00 60.50 1250 LEU A O 1
ATOM 9830 N N . SER A 1 1680 ? 113.462 161.831 119.797 1.00 52.42 1251 SER A N 1
ATOM 9831 C CA . SER A 1 1680 ? 113.790 162.628 118.640 1.00 52.42 1251 SER A CA 1
ATOM 9832 C C . SER A 1 1680 ? 114.990 162.029 117.935 1.00 56.25 1251 SER A C 1
ATOM 9833 O O . SER A 1 1680 ? 115.882 161.445 118.558 1.00 57.52 1251 SER A O 1
ATOM 9836 N N . VAL A 1 1681 ? 115.032 162.257 116.625 1.00 65.94 1252 VAL A N 1
ATOM 9837 C CA . VAL A 1 1681 ? 116.114 161.739 115.801 1.00 69.54 1252 VAL A CA 1
ATOM 9838 C C . VAL A 1 1681 ? 117.457 162.145 116.375 1.00 78.69 1252 VAL A C 1
ATOM 9839 O O . VAL A 1 1681 ? 118.406 161.358 116.362 1.00 81.06 1252 VAL A O 1
ATOM 9843 N N . GLN A 1 1682 ? 117.574 163.384 116.864 1.00 82.06 1253 GLN A N 1
ATOM 9844 C CA . GLN A 1 1682 ? 118.851 163.811 117.426 1.00 81.32 1253 GLN A CA 1
ATOM 9845 C C . GLN A 1 1682 ? 119.215 162.976 118.637 1.00 77.83 1253 GLN A C 1
ATOM 9846 O O . GLN A 1 1682 ? 120.391 162.641 118.835 1.00 87.57 1253 GLN A O 1
ATOM 9852 N N . GLU A 1 1683 ? 118.228 162.587 119.438 1.00 61.52 1254 GLU A N 1
ATOM 9853 C CA . GLU A 1 1683 ? 118.572 161.761 120.583 1.00 64.99 1254 GLU A CA 1
ATOM 9854 C C . GLU A 1 1683 ? 119.110 160.410 120.151 1.00 77.55 1254 GLU A C 1
ATOM 9855 O O . GLU A 1 1683 ? 120.153 159.951 120.646 1.00 80.28 1254 GLU A O 1
ATOM 9861 N N . ILE A 1 1684 ? 118.448 159.777 119.191 1.00 80.08 1255 ILE A N 1
ATOM 9862 C CA . ILE A 1 1684 ? 118.937 158.488 118.725 1.00 79.72 1255 ILE A CA 1
ATOM 9863 C C . ILE A 1 1684 ? 120.317 158.645 118.100 1.00 72.65 1255 ILE A C 1
ATOM 9864 O O . ILE A 1 1684 ? 121.236 157.883 118.407 1.00 81.81 1255 ILE A O 1
ATOM 9869 N N . LEU A 1 1685 ? 120.500 159.668 117.264 1.00 73.74 1256 LEU A N 1
ATOM 9870 C CA . LEU A 1 1685 ? 121.804 159.905 116.660 1.00 71.38 1256 LEU A CA 1
ATOM 9871 C C . LEU A 1 1685 ? 122.884 160.051 117.713 1.00 75.92 1256 LEU A C 1
ATOM 9872 O O . LEU A 1 1685 ? 124.034 159.672 117.475 1.00 81.71 1256 LEU A O 1
ATOM 9877 N N . GLN A 1 1686 ? 122.544 160.605 118.876 1.00 76.84 1257 GLN A N 1
ATOM 9878 C CA . GLN A 1 1686 ? 123.517 160.608 119.962 1.00 82.00 1257 GLN A CA 1
ATOM 9879 C C . GLN A 1 1686 ? 123.745 159.203 120.494 1.00 86.36 1257 GLN A C 1
ATOM 9880 O O . GLN A 1 1686 ? 124.866 158.864 120.890 1.00 92.73 1257 GLN A O 1
ATOM 9886 N N . MET A 1 1687 ? 122.697 158.369 120.517 1.00 84.42 1258 MET A N 1
ATOM 9887 C CA . MET A 1 1687 ? 122.863 156.988 120.987 1.00 87.65 1258 MET A CA 1
ATOM 9888 C C . MET A 1 1687 ? 123.461 156.045 119.943 1.00 87.82 1258 MET A C 1
ATOM 9889 O O . MET A 1 1687 ? 123.815 154.914 120.300 1.00 88.04 1258 MET A O 1
ATOM 9894 N N . THR A 1 1688 ? 123.564 156.476 118.636 1.00 89.62 1259 THR A N 1
ATOM 9895 C CA . THR A 1 1688 ? 124.087 155.627 117.563 1.00 80.88 1259 THR A CA 1
ATOM 9896 C C . THR A 1 1688 ? 125.597 155.515 117.676 1.00 86.11 1259 THR A C 1
ATOM 9897 O O . THR A 1 1688 ? 126.271 156.494 118.001 1.00 93.91 1259 THR A O 1
ATOM 9901 N N . PRO A 1 1689 ? 126.146 154.367 117.375 1.00 93.50 1260 PRO A N 1
ATOM 9902 C CA . PRO A 1 1689 ? 127.604 154.251 117.318 1.00 101.04 1260 PRO A CA 1
ATOM 9903 C C . PRO A 1 1689 ? 128.120 154.673 115.952 1.00 99.66 1260 PRO A C 1
ATOM 9904 O O . PRO A 1 1689 ? 129.271 154.403 115.591 1.00 106.15 1260 PRO A O 1
ATOM 9908 N N . SER A 1 1690 ? 127.271 155.367 115.198 1.00 92.47 1261 SER A N 1
ATOM 9909 C CA . SER A 1 1690 ? 127.565 155.665 113.805 1.00 103.59 1261 SER A CA 1
ATOM 9910 C C . SER A 1 1690 ? 128.682 156.692 113.688 1.00 115.78 1261 SER A C 1
ATOM 9911 O O . SER A 1 1690 ? 128.432 157.857 113.359 1.00 117.66 1261 SER A O 1
ATOM 9914 N N . HIS A 1 1691 ? 129.922 156.269 113.956 1.00 124.24 1262 HIS A N 1
ATOM 9915 C CA . HIS A 1 1691 ? 131.089 157.112 113.733 1.00 140.34 1262 HIS A CA 1
ATOM 9916 C C . HIS A 1 1691 ? 132.047 156.563 112.674 1.00 146.15 1262 HIS A C 1
ATOM 9917 O O . HIS A 1 1691 ? 132.909 157.315 112.198 1.00 143.66 1262 HIS A O 1
ATOM 9924 N N . TYR A 1 1692 ? 131.915 155.295 112.279 1.00 142.15 1263 TYR A N 1
ATOM 9925 C CA . TYR A 1 1692 ? 132.823 154.670 111.324 1.00 144.12 1263 TYR A CA 1
ATOM 9926 C C . TYR A 1 1692 ? 132.341 154.889 109.885 1.00 140.44 1263 TYR A C 1
ATOM 9927 O O . TYR A 1 1692 ? 131.158 155.131 109.625 1.00 132.57 1263 TYR A O 1
ATOM 9936 N N . SER A 1 1693 ? 133.291 154.813 108.948 1.00 142.85 1264 SER A N 1
ATOM 9937 C CA . SER A 1 1693 ? 133.016 154.993 107.525 1.00 139.13 1264 SER A CA 1
ATOM 9938 C C . SER A 1 1693 ? 133.961 154.104 106.716 1.00 142.99 1264 SER A C 1
ATOM 9939 O O . SER A 1 1693 ? 135.001 153.653 107.209 1.00 139.75 1264 SER A O 1
ATOM 9942 N N . GLY A 1 1694 ? 133.575 153.843 105.470 1.00 139.53 1265 GLY A N 1
ATOM 9943 C CA . GLY A 1 1694 ? 134.334 152.966 104.598 1.00 134.59 1265 GLY A CA 1
ATOM 9944 C C . GLY A 1 1694 ? 133.531 152.645 103.351 1.00 129.44 1265 GLY A C 1
ATOM 9945 O O . GLY A 1 1694 ? 132.509 153.280 103.072 1.00 125.89 1265 GLY A O 1
ATOM 9946 N N . ASN A 1 1695 ? 134.010 151.648 102.599 1.00 122.26 1266 ASN A N 1
ATOM 9947 C CA . ASN A 1 1695 ? 133.289 151.200 101.409 1.00 116.83 1266 ASN A CA 1
ATOM 9948 C C . ASN A 1 1695 ? 132.010 150.475 101.835 1.00 111.38 1266 ASN A C 1
ATOM 9949 O O . ASN A 1 1695 ? 132.075 149.471 102.553 1.00 108.53 1266 ASN A O 1
ATOM 9954 N N . ILE A 1 1696 ? 130.846 150.994 101.410 1.00 106.08 1267 ILE A N 1
ATOM 9955 C CA . ILE A 1 1696 ? 129.567 150.425 101.847 1.00 95.59 1267 ILE A CA 1
ATOM 9956 C C . ILE A 1 1696 ? 129.435 148.969 101.422 1.00 96.23 1267 ILE A C 1
ATOM 9957 O O . ILE A 1 1696 ? 129.086 148.101 102.228 1.00 102.94 1267 ILE A O 1
ATOM 9962 N N . VAL A 1 1697 ? 129.702 148.678 100.154 1.00 93.66 1268 VAL A N 1
ATOM 9963 C CA . VAL A 1 1697 ? 129.399 147.351 99.645 1.00 89.92 1268 VAL A CA 1
ATOM 9964 C C . VAL A 1 1697 ? 130.285 146.304 100.311 1.00 95.80 1268 VAL A C 1
ATOM 9965 O O . VAL A 1 1697 ? 129.785 145.336 100.893 1.00 102.62 1268 VAL A O 1
ATOM 9969 N N . HIS A 1 1698 ? 131.607 146.513 100.301 1.00 102.34 1269 HIS A N 1
ATOM 9970 C CA . HIS A 1 1698 ? 132.521 145.474 100.771 1.00 113.53 1269 HIS A CA 1
ATOM 9971 C C . HIS A 1 1698 ? 132.284 145.201 102.253 1.00 116.64 1269 HIS A C 1
ATOM 9972 O O . HIS A 1 1698 ? 132.091 144.050 102.665 1.00 120.13 1269 HIS A O 1
ATOM 9979 N N . ARG A 1 1699 ? 132.228 146.261 103.063 1.00 116.69 1270 ARG A N 1
ATOM 9980 C CA . ARG A 1 1699 ? 132.013 146.112 104.498 1.00 119.12 1270 ARG A CA 1
ATOM 9981 C C . ARG A 1 1699 ? 130.593 145.666 104.784 1.00 104.91 1270 ARG A C 1
ATOM 9982 O O . ARG A 1 1699 ? 130.270 145.337 105.929 1.00 112.09 1270 ARG A O 1
ATOM 9990 N N . TYR A 1 1700 ? 129.747 145.650 103.761 1.00 96.67 1271 TYR A N 1
ATOM 9991 C CA . TYR A 1 1700 ? 128.432 145.067 103.907 1.00 101.47 1271 TYR A CA 1
ATOM 9992 C C . TYR A 1 1700 ? 128.469 143.549 103.814 1.00 116.74 1271 TYR A C 1
ATOM 9993 O O . TYR A 1 1700 ? 127.626 142.881 104.423 1.00 119.71 1271 TYR A O 1
ATOM 10002 N N . ASN A 1 1701 ? 129.418 142.988 103.045 1.00 124.71 1272 ASN A N 1
ATOM 10003 C CA . ASN A 1 1701 ? 129.514 141.541 102.805 1.00 132.14 1272 ASN A CA 1
ATOM 10004 C C . ASN A 1 1701 ? 130.311 140.788 103.885 1.00 135.39 1272 ASN A C 1
ATOM 10005 O O . ASN A 1 1701 ? 129.955 139.654 104.234 1.00 129.66 1272 ASN A O 1
ATOM 10010 N N . ASP A 1 1702 ? 131.393 141.384 104.411 1.00 136.56 1273 ASP A N 1
ATOM 10011 C CA . ASP A 1 1702 ? 132.246 140.693 105.384 1.00 142.41 1273 ASP A CA 1
ATOM 10012 C C . ASP A 1 1702 ? 131.591 140.608 106.767 1.00 145.49 1273 ASP A C 1
ATOM 10013 O O . ASP A 1 1702 ? 131.606 139.545 107.405 1.00 137.39 1273 ASP A O 1
ATOM 10018 N N . GLN A 1 1703 ? 131.013 141.726 107.254 1.00 145.99 1274 GLN A N 1
ATOM 10019 C CA . GLN A 1 1703 ? 130.502 141.838 108.625 1.00 149.32 1274 GLN A CA 1
ATOM 10020 C C . GLN A 1 1703 ? 128.993 142.095 108.727 1.00 146.89 1274 GLN A C 1
ATOM 10021 O O . GLN A 1 1703 ? 128.396 141.736 109.749 1.00 142.85 1274 GLN A O 1
ATOM 10027 N N . TYR A 1 1704 ? 128.358 142.705 107.711 1.00 143.58 1275 TYR A N 1
ATOM 10028 C CA . TYR A 1 1704 ? 126.920 142.999 107.735 1.00 143.39 1275 TYR A CA 1
ATOM 10029 C C . TYR A 1 1704 ? 126.062 141.954 107.022 1.00 136.55 1275 TYR A C 1
ATOM 10030 O O . TYR A 1 1704 ? 124.850 141.903 107.271 1.00 134.08 1275 TYR A O 1
ATOM 10039 N N . SER A 1 1705 ? 126.647 141.133 106.150 1.00 131.53 1276 SER A N 1
ATOM 10040 C CA . SER A 1 1705 ? 125.890 140.062 105.515 1.00 133.84 1276 SER A CA 1
ATOM 10041 C C . SER A 1 1705 ? 125.460 139.034 106.567 1.00 142.57 1276 SER A C 1
ATOM 10042 O O . SER A 1 1705 ? 126.221 138.749 107.503 1.00 137.82 1276 SER A O 1
ATOM 10045 N N . PRO A 1 1706 ? 124.243 138.474 106.456 1.00 147.04 1277 PRO A N 1
ATOM 10046 C CA . PRO A 1 1706 ? 123.807 137.467 107.453 1.00 147.16 1277 PRO A CA 1
ATOM 10047 C C . PRO A 1 1706 ? 124.682 136.205 107.512 1.00 141.13 1277 PRO A C 1
ATOM 10048 O O . PRO A 1 1706 ? 124.877 135.653 108.606 1.00 131.69 1277 PRO A O 1
ATOM 10052 N N . HIS A 1 1707 ? 125.227 135.752 106.373 1.00 140.73 1278 HIS A N 1
ATOM 10053 C CA . HIS A 1 1707 ? 126.017 134.521 106.297 1.00 130.63 1278 HIS A CA 1
ATOM 10054 C C . HIS A 1 1707 ? 127.436 134.755 106.836 1.00 119.78 1278 HIS A C 1
ATOM 10055 O O . HIS A 1 1707 ? 128.096 135.737 106.474 1.00 118.37 1278 HIS A O 1
ATOM 10062 N N . SER A 1 1708 ? 127.913 133.847 107.689 1.00 109.38 1279 SER A N 1
ATOM 10063 C CA . SER A 1 1708 ? 129.240 133.975 108.282 1.00 103.67 1279 SER A CA 1
ATOM 10064 C C . SER A 1 1708 ? 130.344 133.367 107.409 1.00 91.46 1279 SER A C 1
ATOM 10065 O O . SER A 1 1708 ? 131.524 133.477 107.758 1.00 95.38 1279 SER A O 1
ATOM 10068 N N . PHE A 1 1709 ? 129.988 132.735 106.290 1.00 83.41 1280 PHE A N 1
ATOM 10069 C CA . PHE A 1 1709 ? 130.945 132.203 105.306 1.00 75.88 1280 PHE A CA 1
ATOM 10070 C C . PHE A 1 1709 ? 131.849 131.108 105.883 1.00 60.47 1280 PHE A C 1
ATOM 10071 O O . PHE A 1 1709 ? 133.068 131.140 105.736 1.00 57.41 1280 PHE A O 1
ATOM 10079 N N . MET A 1 1710 ? 131.220 130.107 106.493 1.00 63.41 1281 MET A N 1
ATOM 10080 C CA . MET A 1 1710 ? 131.904 128.941 107.009 1.00 61.01 1281 MET A CA 1
ATOM 10081 C C . MET A 1 1710 ? 132.361 128.034 105.863 1.00 58.96 1281 MET A C 1
ATOM 10082 O O . MET A 1 1710 ? 131.796 128.048 104.752 1.00 62.12 1281 MET A O 1
ATOM 10087 N N . ALA A 1 1711 ? 133.353 127.191 106.138 1.00 60.58 1282 ALA A N 1
ATOM 10088 C CA . ALA A 1 1711 ? 133.856 126.247 105.144 1.00 59.32 1282 ALA A CA 1
ATOM 10089 C C . ALA A 1 1711 ? 133.035 124.971 105.223 1.00 51.05 1282 ALA A C 1
ATOM 10090 O O . ALA A 1 1711 ? 132.472 124.662 106.269 1.00 51.29 1282 ALA A O 1
ATOM 10092 N N . ASN A 1 1712 ? 132.946 124.235 104.120 1.00 53.30 1283 ASN A N 1
ATOM 10093 C CA . ASN A 1 1712 ? 132.160 123.007 104.103 1.00 57.94 1283 ASN A CA 1
ATOM 10094 C C . ASN A 1 1712 ? 133.025 121.771 104.238 1.00 57.41 1283 ASN A C 1
ATOM 10095 O O . ASN A 1 1712 ? 132.542 120.646 104.124 1.00 57.93 1283 ASN A O 1
ATOM 10100 N N . ARG A 1 1713 ? 134.307 121.987 104.476 1.00 46.27 1284 ARG A N 1
ATOM 10101 C CA . ARG A 1 1713 ? 135.250 120.899 104.618 1.00 31.07 1284 ARG A CA 1
ATOM 10102 C C . ARG A 1 1713 ? 135.866 120.891 106.009 1.00 36.80 1284 ARG A C 1
ATOM 10103 O O . ARG A 1 1713 ? 136.200 121.940 106.549 1.00 52.62 1284 ARG A O 1
ATOM 10111 N N . MET A 1 1714 ? 135.985 119.700 106.586 1.00 36.43 1285 MET A N 1
ATOM 10112 C CA . MET A 1 1714 ? 136.563 119.468 107.916 1.00 37.84 1285 MET A CA 1
ATOM 10113 C C . MET A 1 1714 ? 137.775 120.323 108.268 1.00 47.72 1285 MET A C 1
ATOM 10114 O O . MET A 1 1714 ? 138.698 120.479 107.473 1.00 51.80 1285 MET A O 1
ATOM 10119 N N . SER A 1 1715 ? 137.799 120.826 109.494 1.00 40.52 1286 SER A N 1
ATOM 10120 C CA . SER A 1 1715 ? 138.878 121.693 109.935 1.00 34.64 1286 SER A CA 1
ATOM 10121 C C . SER A 1 1715 ? 140.222 120.999 110.047 1.00 36.99 1286 SER A C 1
ATOM 10122 O O . SER A 1 1715 ? 141.206 121.664 110.382 1.00 43.57 1286 SER A O 1
ATOM 10125 N N . ASN A 1 1716 ? 140.315 119.697 109.823 1.00 33.95 1287 ASN A N 1
ATOM 10126 C CA . ASN A 1 1716 ? 141.589 119.053 110.067 1.00 23.45 1287 ASN A CA 1
ATOM 10127 C C . ASN A 1 1716 ? 142.595 119.503 109.063 1.00 25.96 1287 ASN A C 1
ATOM 10128 O O . ASN A 1 1716 ? 143.772 119.640 109.387 1.00 40.23 1287 ASN A O 1
ATOM 10133 N N . SER A 1 1717 ? 142.166 119.748 107.842 1.00 27.07 1288 SER A N 1
ATOM 10134 C CA . SER A 1 1717 ? 143.154 120.125 106.848 1.00 36.30 1288 SER A CA 1
ATOM 10135 C C . SER A 1 1717 ? 143.481 121.613 106.868 1.00 43.81 1288 SER A C 1
ATOM 10136 O O . SER A 1 1717 ? 144.539 122.003 106.356 1.00 44.83 1288 SER A O 1
ATOM 10139 N N . ALA A 1 1718 ? 142.608 122.452 107.432 1.00 42.23 1289 ALA A N 1
ATOM 10140 C CA . ALA A 1 1718 ? 142.912 123.880 107.486 1.00 44.73 1289 ALA A CA 1
ATOM 10141 C C . ALA A 1 1718 ? 144.120 124.159 108.380 1.00 45.85 1289 ALA A C 1
ATOM 10142 O O . ALA A 1 1718 ? 144.942 125.025 108.064 1.00 50.70 1289 ALA A O 1
ATOM 10144 N N . THR A 1 1719 ? 144.253 123.433 109.491 1.00 36.98 1290 THR A N 1
ATOM 10145 C CA . THR A 1 1719 ? 145.407 123.624 110.354 1.00 38.97 1290 THR A CA 1
ATOM 10146 C C . THR A 1 1719 ? 146.684 123.154 109.700 1.00 33.17 1290 THR A C 1
ATOM 10147 O O . THR A 1 1719 ? 147.770 123.580 110.094 1.00 46.53 1290 THR A O 1
ATOM 10151 N N . ARG A 1 1720 ? 146.592 122.292 108.730 1.00 25.25 1291 ARG A N 1
ATOM 10152 C CA . ARG A 1 1720 ? 147.819 121.897 108.093 1.00 26.04 1291 ARG A CA 1
ATOM 10153 C C . ARG A 1 1720 ? 148.275 122.858 107.020 1.00 37.47 1291 ARG A C 1
ATOM 10154 O O . ARG A 1 1720 ? 149.244 122.542 106.333 1.00 51.88 1291 ARG A O 1
ATOM 10162 N N . LEU A 1 1721 ? 147.631 123.999 106.820 1.00 35.99 1292 LEU A N 1
ATOM 10163 C CA . LEU A 1 1721 ? 148.016 124.847 105.701 1.00 36.94 1292 LEU A CA 1
ATOM 10164 C C . LEU A 1 1721 ? 148.210 126.287 106.126 1.00 42.47 1292 LEU A C 1
ATOM 10165 O O . LEU A 1 1721 ? 147.559 126.764 107.054 1.00 47.77 1292 LEU A O 1
ATOM 10170 N N . ILE A 1 1722 ? 149.106 126.981 105.421 1.00 46.47 1293 ILE A N 1
ATOM 10171 C CA . ILE A 1 1722 ? 149.238 128.432 105.528 1.00 43.47 1293 ILE A CA 1
ATOM 10172 C C . ILE A 1 1722 ? 148.715 129.051 104.245 1.00 44.79 1293 ILE A C 1
ATOM 10173 O O . ILE A 1 1722 ? 149.111 128.644 103.144 1.00 50.06 1293 ILE A O 1
ATOM 10178 N N . VAL A 1 1723 ? 147.818 130.021 104.391 1.00 42.75 1294 VAL A N 1
ATOM 10179 C CA . VAL A 1 1723 ? 147.119 130.648 103.275 1.00 40.96 1294 VAL A CA 1
ATOM 10180 C C . VAL A 1 1723 ? 147.385 132.141 103.353 1.00 36.49 1294 VAL A C 1
ATOM 10181 O O . VAL A 1 1723 ? 146.775 132.859 104.150 1.00 46.04 1294 VAL A O 1
ATOM 10185 N N . SER A 1 1724 ? 148.293 132.614 102.522 1.00 36.78 1295 SER A N 1
ATOM 10186 C CA . SER A 1 1724 ? 148.715 134.000 102.543 1.00 42.56 1295 SER A CA 1
ATOM 10187 C C . SER A 1 1724 ? 148.025 134.736 101.410 1.00 43.12 1295 SER A C 1
ATOM 10188 O O . SER A 1 1724 ? 148.136 134.337 100.241 1.00 48.03 1295 SER A O 1
ATOM 10191 N N . THR A 1 1725 ? 147.305 135.794 101.759 1.00 43.21 1296 THR A N 1
ATOM 10192 C CA . THR A 1 1725 ? 146.682 136.647 100.769 1.00 49.33 1296 THR A CA 1
ATOM 10193 C C . THR A 1 1725 ? 147.487 137.901 100.495 1.00 56.35 1296 THR A C 1
ATOM 10194 O O . THR A 1 1725 ? 147.051 138.735 99.699 1.00 65.46 1296 THR A O 1
ATOM 10198 N N . ASN A 1 1726 ? 148.645 138.063 101.125 1.00 50.89 1297 ASN A N 1
ATOM 10199 C CA . ASN A 1 1726 ? 149.433 139.248 100.837 1.00 52.15 1297 ASN A CA 1
ATOM 10200 C C . ASN A 1 1726 ? 149.955 139.252 99.409 1.00 55.70 1297 ASN A C 1
ATOM 10201 O O . ASN A 1 1726 ? 150.274 140.324 98.890 1.00 67.60 1297 ASN A O 1
ATOM 10206 N N . THR A 1 1727 ? 150.040 138.098 98.753 1.00 48.64 1298 THR A N 1
ATOM 10207 C CA . THR A 1 1727 ? 150.605 138.105 97.411 1.00 49.83 1298 THR A CA 1
ATOM 10208 C C . THR A 1 1727 ? 149.600 138.540 96.370 1.00 51.93 1298 THR A C 1
ATOM 10209 O O . THR A 1 1727 ? 149.933 138.545 95.180 1.00 55.18 1298 THR A O 1
ATOM 10213 N N . LEU A 1 1728 ? 148.380 138.877 96.783 1.00 57.63 1299 LEU A N 1
ATOM 10214 C CA . LEU A 1 1728 ? 147.401 139.407 95.846 1.00 62.13 1299 LEU A CA 1
ATOM 10215 C C . LEU A 1 1728 ? 147.783 140.789 95.317 1.00 81.02 1299 LEU A C 1
ATOM 10216 O O . LEU A 1 1728 ? 147.068 141.313 94.449 1.00 85.44 1299 LEU A O 1
ATOM 10221 N N . GLY A 1 1729 ? 148.880 141.383 95.798 1.00 78.65 1300 GLY A N 1
ATOM 10222 C CA . GLY A 1 1729 ? 149.257 142.712 95.334 1.00 79.24 1300 GLY A CA 1
ATOM 10223 C C . GLY A 1 1729 ? 148.245 143.747 95.793 1.00 84.69 1300 GLY A C 1
ATOM 10224 O O . GLY A 1 1729 ? 147.850 143.792 96.967 1.00 80.04 1300 GLY A O 1
ATOM 10225 N N . GLU A 1 1730 ? 147.803 144.585 94.854 1.00 84.89 1301 GLU A N 1
ATOM 10226 C CA . GLU A 1 1730 ? 146.900 145.663 95.225 1.00 85.93 1301 GLU A CA 1
ATOM 10227 C C . GLU A 1 1730 ? 145.634 145.109 95.854 1.00 80.40 1301 GLU A C 1
ATOM 10228 O O . GLU A 1 1730 ? 145.123 145.666 96.831 1.00 86.81 1301 GLU A O 1
ATOM 10234 N N . PHE A 1 1731 ? 145.132 143.993 95.337 1.00 74.26 1302 PHE A N 1
ATOM 10235 C CA . PHE A 1 1731 ? 143.859 143.504 95.832 1.00 74.21 1302 PHE A CA 1
ATOM 10236 C C . PHE A 1 1731 ? 143.965 143.041 97.265 1.00 64.12 1302 PHE A C 1
ATOM 10237 O O . PHE A 1 1731 ? 142.938 142.868 97.922 1.00 72.29 1302 PHE A O 1
ATOM 10245 N N . SER A 1 1732 ? 145.174 142.844 97.764 1.00 61.52 1303 SER A N 1
ATOM 10246 C CA . SER A 1 1732 ? 145.334 142.483 99.162 1.00 68.44 1303 SER A CA 1
ATOM 10247 C C . SER A 1 1732 ? 144.915 143.632 100.066 1.00 67.27 1303 SER A C 1
ATOM 10248 O O . SER A 1 1732 ? 145.106 144.805 99.736 1.00 76.81 1303 SER A O 1
ATOM 10251 N N . GLY A 1 1733 ? 144.342 143.288 101.212 1.00 57.51 1304 GLY A N 1
ATOM 10252 C CA . GLY A 1 1733 ? 143.947 144.289 102.180 1.00 53.69 1304 GLY A CA 1
ATOM 10253 C C . GLY A 1 1733 ? 145.150 145.014 102.740 1.00 61.00 1304 GLY A C 1
ATOM 10254 O O . GLY A 1 1733 ? 145.514 146.087 102.256 1.00 71.30 1304 GLY A O 1
ATOM 10255 N N . ALA A 1 1738 ? 144.961 149.297 101.467 1.00 110.25 1309 ALA A N 1
ATOM 10256 C CA . ALA A 1 1738 ? 143.709 150.050 101.387 1.00 119.64 1309 ALA A CA 1
ATOM 10257 C C . ALA A 1 1738 ? 143.061 149.905 99.997 1.00 127.12 1309 ALA A C 1
ATOM 10258 O O . ALA A 1 1738 ? 143.207 150.787 99.143 1.00 121.71 1309 ALA A O 1
ATOM 10260 N N . ARG A 1 1739 ? 142.346 148.791 99.782 1.00 125.32 1310 ARG A N 1
ATOM 10261 C CA . ARG A 1 1739 ? 141.728 148.473 98.496 1.00 120.93 1310 ARG A CA 1
ATOM 10262 C C . ARG A 1 1739 ? 140.376 147.797 98.717 1.00 107.69 1310 ARG A C 1
ATOM 10263 O O . ARG A 1 1739 ? 140.165 147.102 99.715 1.00 107.90 1310 ARG A O 1
ATOM 10271 N N . ASP A 1 1740 ? 139.466 148.000 97.765 1.00 94.08 1311 ASP A N 1
ATOM 10272 C CA . ASP A 1 1740 ? 138.143 147.396 97.792 1.00 86.39 1311 ASP A CA 1
ATOM 10273 C C . ASP A 1 1740 ? 137.928 146.580 96.527 1.00 82.50 1311 ASP A C 1
ATOM 10274 O O . ASP A 1 1740 ? 138.274 147.022 95.427 1.00 83.91 1311 ASP A O 1
ATOM 10279 N N . SER A 1 1741 ? 137.347 145.392 96.682 1.00 79.58 1312 SER A N 1
ATOM 10280 C CA . SER A 1 1741 ? 137.142 144.515 95.537 1.00 70.23 1312 SER A CA 1
ATOM 10281 C C . SER A 1 1741 ? 135.990 143.561 95.802 1.00 54.97 1312 SER A C 1
ATOM 10282 O O . SER A 1 1741 ? 135.578 143.340 96.941 1.00 62.61 1312 SER A O 1
ATOM 10285 N N . ASN A 1 1742 ? 135.492 142.984 94.726 1.00 52.18 1313 ASN A N 1
ATOM 10286 C CA . ASN A 1 1742 ? 134.476 141.970 94.893 1.00 46.76 1313 ASN A CA 1
ATOM 10287 C C . ASN A 1 1742 ? 135.034 140.677 95.441 1.00 50.40 1313 ASN A C 1
ATOM 10288 O O . ASN A 1 1742 ? 134.246 139.771 95.716 1.00 55.14 1313 ASN A O 1
ATOM 10293 N N . ILE A 1 1743 ? 136.353 140.556 95.613 1.00 53.53 1314 ILE A N 1
ATOM 10294 C CA . ILE A 1 1743 ? 136.928 139.321 96.143 1.00 48.98 1314 ILE A CA 1
ATOM 10295 C C . ILE A 1 1743 ? 136.431 139.103 97.559 1.00 41.22 1314 ILE A C 1
ATOM 10296 O O . ILE A 1 1743 ? 136.498 140.007 98.400 1.00 53.10 1314 ILE A O 1
ATOM 10301 N N . ILE A 1 1744 ? 135.914 137.918 97.829 1.00 31.05 1315 ILE A N 1
ATOM 10302 C CA . ILE A 1 1744 ? 135.420 137.594 99.153 1.00 31.96 1315 ILE A CA 1
ATOM 10303 C C . ILE A 1 1744 ? 136.506 136.828 99.888 1.00 39.77 1315 ILE A C 1
ATOM 10304 O O . ILE A 1 1744 ? 136.605 135.609 99.765 1.00 48.11 1315 ILE A O 1
ATOM 10309 N N . PHE A 1 1745 ? 137.298 137.531 100.689 1.00 35.74 1316 PHE A N 1
ATOM 10310 C CA . PHE A 1 1745 ? 138.520 136.927 101.185 1.00 33.61 1316 PHE A CA 1
ATOM 10311 C C . PHE A 1 1745 ? 138.233 135.719 102.036 1.00 34.96 1316 PHE A C 1
ATOM 10312 O O . PHE A 1 1745 ? 138.966 134.721 101.980 1.00 46.68 1316 PHE A O 1
ATOM 10320 N N . GLN A 1 1746 ? 137.205 135.780 102.848 1.00 30.24 1317 GLN A N 1
ATOM 10321 C CA . GLN A 1 1746 ? 137.022 134.639 103.712 1.00 31.93 1317 GLN A CA 1
ATOM 10322 C C . GLN A 1 1746 ? 136.686 133.403 102.905 1.00 38.64 1317 GLN A C 1
ATOM 10323 O O . GLN A 1 1746 ? 137.171 132.311 103.217 1.00 47.39 1317 GLN A O 1
ATOM 10329 N N . ASN A 1 1747 ? 135.902 133.539 101.833 1.00 42.38 1318 ASN A N 1
ATOM 10330 C CA . ASN A 1 1747 ? 135.707 132.350 101.003 1.00 36.93 1318 ASN A CA 1
ATOM 10331 C C . ASN A 1 1747 ? 136.890 132.023 100.125 1.00 29.83 1318 ASN A C 1
ATOM 10332 O O . ASN A 1 1747 ? 136.974 130.890 99.670 1.00 39.46 1318 ASN A O 1
ATOM 10337 N N . VAL A 1 1748 ? 137.778 132.958 99.821 1.00 26.79 1319 VAL A N 1
ATOM 10338 C CA . VAL A 1 1748 ? 138.991 132.528 99.140 1.00 27.39 1319 VAL A CA 1
ATOM 10339 C C . VAL A 1 1748 ? 139.784 131.614 100.042 1.00 30.99 1319 VAL A C 1
ATOM 10340 O O . VAL A 1 1748 ? 140.357 130.624 99.591 1.00 40.61 1319 VAL A O 1
ATOM 10344 N N . ILE A 1 1749 ? 139.843 131.926 101.330 1.00 34.57 1320 ILE A N 1
ATOM 10345 C CA . ILE A 1 1749 ? 140.556 131.034 102.239 1.00 36.15 1320 ILE A CA 1
ATOM 10346 C C . ILE A 1 1749 ? 139.820 129.703 102.383 1.00 40.95 1320 ILE A C 1
ATOM 10347 O O . ILE A 1 1749 ? 140.443 128.633 102.346 1.00 49.89 1320 ILE A O 1
ATOM 10352 N N . ASN A 1 1750 ? 138.493 129.737 102.548 1.00 34.11 1321 ASN A N 1
ATOM 10353 C CA . ASN A 1 1750 ? 137.756 128.482 102.605 1.00 31.41 1321 ASN A CA 1
ATOM 10354 C C . ASN A 1 1750 ? 137.946 127.679 101.328 1.00 37.29 1321 ASN A C 1
ATOM 10355 O O . ASN A 1 1750 ? 138.079 126.453 101.376 1.00 46.50 1321 ASN A O 1
ATOM 10360 N N . TYR A 1 1751 ? 137.996 128.348 100.178 1.00 31.64 1322 TYR A N 1
ATOM 10361 C CA . TYR A 1 1751 ? 138.155 127.650 98.911 1.00 30.89 1322 TYR A CA 1
ATOM 10362 C C . TYR A 1 1751 ? 139.551 127.083 98.746 1.00 31.93 1322 TYR A C 1
ATOM 10363 O O . TYR A 1 1751 ? 139.698 125.959 98.271 1.00 44.87 1322 TYR A O 1
ATOM 10372 N N . ALA A 1 1752 ? 140.585 127.831 99.118 1.00 26.51 1323 ALA A N 1
ATOM 10373 C CA . ALA A 1 1752 ? 141.941 127.314 98.998 1.00 24.44 1323 ALA A CA 1
ATOM 10374 C C . ALA A 1 1752 ? 142.137 126.108 99.895 1.00 31.54 1323 ALA A C 1
ATOM 10375 O O . ALA A 1 1752 ? 142.608 125.052 99.448 1.00 43.91 1323 ALA A O 1
ATOM 10377 N N . VAL A 1 1753 ? 141.747 126.227 101.163 1.00 30.13 1324 VAL A N 1
ATOM 10378 C CA . VAL A 1 1753 ? 141.894 125.093 102.064 1.00 28.83 1324 VAL A CA 1
ATOM 10379 C C . VAL A 1 1753 ? 141.090 123.912 101.554 1.00 33.86 1324 VAL A C 1
ATOM 10380 O O . VAL A 1 1753 ? 141.595 122.788 101.475 1.00 44.23 1324 VAL A O 1
ATOM 10384 N N . ALA A 1 1754 ? 139.822 124.140 101.213 1.00 33.19 1325 ALA A N 1
ATOM 10385 C CA . ALA A 1 1754 ? 138.964 123.027 100.847 1.00 34.32 1325 ALA A CA 1
ATOM 10386 C C . ALA A 1 1754 ? 139.447 122.367 99.572 1.00 33.33 1325 ALA A C 1
ATOM 10387 O O . ALA A 1 1754 ? 139.355 121.146 99.431 1.00 46.45 1325 ALA A O 1
ATOM 10389 N N . LEU A 1 1755 ? 139.946 123.146 98.626 1.00 30.23 1326 LEU A N 1
ATOM 10390 C CA . LEU A 1 1755 ? 140.478 122.557 97.410 1.00 36.35 1326 LEU A CA 1
ATOM 10391 C C . LEU A 1 1755 ? 141.698 121.712 97.670 1.00 42.09 1326 LEU A C 1
ATOM 10392 O O . LEU A 1 1755 ? 141.832 120.608 97.118 1.00 47.84 1326 LEU A O 1
ATOM 10397 N N . PHE A 1 1756 ? 142.594 122.194 98.515 1.00 46.61 1327 PHE A N 1
ATOM 10398 C CA . PHE A 1 1756 ? 143.744 121.368 98.842 1.00 45.84 1327 PHE A CA 1
ATOM 10399 C C . PHE A 1 1756 ? 143.317 120.086 99.539 1.00 41.64 1327 PHE A C 1
ATOM 10400 O O . PHE A 1 1756 ? 143.907 119.028 99.310 1.00 48.30 1327 PHE A O 1
ATOM 10408 N N . ASP A 1 1757 ? 142.310 120.170 100.418 1.00 43.36 1328 ASP A N 1
ATOM 10409 C CA . ASP A 1 1757 ? 141.797 118.971 101.074 1.00 37.42 1328 ASP A CA 1
ATOM 10410 C C . ASP A 1 1757 ? 141.205 118.011 100.061 1.00 40.48 1328 ASP A C 1
ATOM 10411 O O . ASP A 1 1757 ? 141.419 116.797 100.144 1.00 49.32 1328 ASP A O 1
ATOM 10416 N N . ILE A 1 1758 ? 140.462 118.531 99.096 1.00 38.29 1329 ILE A N 1
ATOM 10417 C CA . ILE A 1 1758 ? 139.787 117.652 98.158 1.00 31.86 1329 ILE A CA 1
ATOM 10418 C C . ILE A 1 1758 ? 140.802 116.935 97.297 1.00 24.77 1329 ILE A C 1
ATOM 10419 O O . ILE A 1 1758 ? 140.640 115.760 96.971 1.00 34.76 1329 ILE A O 1
ATOM 10424 N N . LYS A 1 1759 ? 141.850 117.614 96.897 1.00 24.31 1330 LYS A N 1
ATOM 10425 C CA . LYS A 1 1759 ? 142.670 116.933 95.933 1.00 24.04 1330 LYS A CA 1
ATOM 10426 C C . LYS A 1 1759 ? 143.406 115.787 96.583 1.00 30.00 1330 LYS A C 1
ATOM 10427 O O . LYS A 1 1759 ? 143.701 114.787 95.928 1.00 41.70 1330 LYS A O 1
ATOM 10433 N N . PHE A 1 1760 ? 143.644 115.867 97.867 1.00 31.22 1331 PHE A N 1
ATOM 10434 C CA . PHE A 1 1760 ? 144.463 114.869 98.526 1.00 28.71 1331 PHE A CA 1
ATOM 10435 C C . PHE A 1 1760 ? 143.708 114.148 99.625 1.00 30.66 1331 PHE A C 1
ATOM 10436 O O . PHE A 1 1760 ? 144.287 113.731 100.629 1.00 38.11 1331 PHE A O 1
ATOM 10444 N N . ARG A 1 1761 ? 142.411 113.994 99.457 1.00 29.02 1332 ARG A N 1
ATOM 10445 C CA . ARG A 1 1761 ? 141.662 113.446 100.571 1.00 33.29 1332 ARG A CA 1
ATOM 10446 C C . ARG A 1 1761 ? 141.931 111.975 100.728 1.00 38.62 1332 ARG A C 1
ATOM 10447 O O . ARG A 1 1761 ? 141.782 111.444 101.831 1.00 51.29 1332 ARG A O 1
ATOM 10455 N N . ASN A 1 1762 ? 142.328 111.296 99.663 1.00 34.48 1333 ASN A N 1
ATOM 10456 C CA . ASN A 1 1762 ? 142.605 109.881 99.790 1.00 29.13 1333 ASN A CA 1
ATOM 10457 C C . ASN A 1 1762 ? 144.054 109.543 99.610 1.00 31.84 1333 ASN A C 1
ATOM 10458 O O . ASN A 1 1762 ? 144.459 108.439 99.975 1.00 44.82 1333 ASN A O 1
ATOM 10463 N N . THR A 1 1763 ? 144.841 110.441 99.056 1.00 30.85 1334 THR A N 1
ATOM 10464 C CA . THR A 1 1763 ? 146.212 110.062 98.823 1.00 39.06 1334 THR A CA 1
ATOM 10465 C C . THR A 1 1763 ? 146.967 110.064 100.138 1.00 47.00 1334 THR A C 1
ATOM 10466 O O . THR A 1 1763 ? 146.631 110.791 101.075 1.00 46.75 1334 THR A O 1
ATOM 10470 N N . GLU A 1 1764 ? 147.971 109.196 100.207 1.00 55.21 1335 GLU A N 1
ATOM 10471 C CA . GLU A 1 1764 ? 148.829 109.122 101.376 1.00 54.42 1335 GLU A CA 1
ATOM 10472 C C . GLU A 1 1764 ? 149.610 110.418 101.520 1.00 60.21 1335 GLU A C 1
ATOM 10473 O O . GLU A 1 1764 ? 150.033 111.015 100.527 1.00 67.34 1335 GLU A O 1
ATOM 10479 N N . ALA A 1 1765 ? 149.788 110.864 102.762 1.00 56.53 1336 ALA A N 1
ATOM 10480 C CA . ALA A 1 1765 ? 150.409 112.164 102.978 1.00 59.44 1336 ALA A CA 1
ATOM 10481 C C . ALA A 1 1765 ? 151.832 112.189 102.447 1.00 58.00 1336 ALA A C 1
ATOM 10482 O O . ALA A 1 1765 ? 152.236 113.147 101.779 1.00 67.37 1336 ALA A O 1
ATOM 10484 N N . THR A 1 1766 ? 152.602 111.147 102.712 1.00 53.86 1337 THR A N 1
ATOM 10485 C CA . THR A 1 1766 ? 153.977 111.203 102.260 1.00 60.26 1337 THR A CA 1
ATOM 10486 C C . THR A 1 1766 ? 154.096 111.144 100.747 1.00 71.29 1337 THR A C 1
ATOM 10487 O O . THR A 1 1766 ? 155.175 111.431 100.218 1.00 82.05 1337 THR A O 1
ATOM 10491 N N . ASP A 1 1767 ? 153.025 110.804 100.036 1.00 71.79 1338 ASP A N 1
ATOM 10492 C CA . ASP A 1 1767 ? 153.065 110.661 98.583 1.00 84.50 1338 ASP A CA 1
ATOM 10493 C C . ASP A 1 1767 ? 152.564 111.911 97.845 1.00 82.10 1338 ASP A C 1
ATOM 10494 O O . ASP A 1 1767 ? 152.607 111.942 96.608 1.00 82.33 1338 ASP A O 1
ATOM 10499 N N . ILE A 1 1768 ? 152.091 112.936 98.570 1.00 73.71 1339 ILE A N 1
ATOM 10500 C CA . ILE A 1 1768 ? 151.663 114.193 97.950 1.00 56.34 1339 ILE A CA 1
ATOM 10501 C C . ILE A 1 1768 ? 152.851 114.841 97.262 1.00 62.60 1339 ILE A C 1
ATOM 10502 O O . ILE A 1 1768 ? 153.794 115.293 97.925 1.00 67.77 1339 ILE A O 1
ATOM 10507 N N . GLN A 1 1769 ? 152.802 114.929 95.937 1.00 56.52 1340 GLN A N 1
ATOM 10508 C CA . GLN A 1 1769 ? 153.943 115.432 95.190 1.00 52.34 1340 GLN A CA 1
ATOM 10509 C C . GLN A 1 1769 ? 153.929 116.950 95.053 1.00 57.28 1340 GLN A C 1
ATOM 10510 O O . GLN A 1 1769 ? 154.810 117.506 94.390 1.00 58.86 1340 GLN A O 1
ATOM 10516 N N . TYR A 1 1770 ? 152.963 117.624 95.678 1.00 59.62 1341 TYR A N 1
ATOM 10517 C CA . TYR A 1 1770 ? 152.834 119.076 95.668 1.00 55.14 1341 TYR A CA 1
ATOM 10518 C C . TYR A 1 1770 ? 152.952 119.637 97.080 1.00 59.19 1341 TYR A C 1
ATOM 10519 O O . TYR A 1 1770 ? 152.380 119.090 98.029 1.00 62.85 1341 TYR A O 1
ATOM 10528 N N . ASN A 1 1771 ? 153.674 120.750 97.213 1.00 59.73 1342 ASN A N 1
ATOM 10529 C CA . ASN A 1 1771 ? 153.789 121.447 98.488 1.00 62.09 1342 ASN A CA 1
ATOM 10530 C C . ASN A 1 1771 ? 153.232 122.860 98.472 1.00 54.50 1342 ASN A C 1
ATOM 10531 O O . ASN A 1 1771 ? 152.979 123.416 99.547 1.00 56.08 1342 ASN A O 1
ATOM 10536 N N . ARG A 1 1772 ? 153.042 123.456 97.302 1.00 52.89 1343 ARG A N 1
ATOM 10537 C CA . ARG A 1 1772 ? 152.581 124.828 97.222 1.00 54.33 1343 ARG A CA 1
ATOM 10538 C C . ARG A 1 1772 ? 151.505 124.962 96.150 1.00 55.78 1343 ARG A C 1
ATOM 10539 O O . ARG A 1 1772 ? 151.511 124.249 95.138 1.00 55.48 1343 ARG A O 1
ATOM 10547 N N . ALA A 1 1773 ? 150.572 125.881 96.390 1.00 45.34 1344 ALA A N 1
ATOM 10548 C CA . ALA A 1 1773 ? 149.470 126.139 95.478 1.00 50.30 1344 ALA A CA 1
ATOM 10549 C C . ALA A 1 1773 ? 149.315 127.636 95.293 1.00 44.28 1344 ALA A C 1
ATOM 10550 O O . ALA A 1 1773 ? 149.418 128.407 96.248 1.00 51.24 1344 ALA A O 1
ATOM 10552 N N . HIS A 1 1774 ? 149.065 128.047 94.071 1.00 32.98 1345 HIS A N 1
ATOM 10553 C CA . HIS A 1 1774 ? 148.725 129.423 93.804 1.00 30.38 1345 HIS A CA 1
ATOM 10554 C C . HIS A 1 1774 ? 147.300 129.451 93.292 1.00 37.17 1345 HIS A C 1
ATOM 10555 O O . HIS A 1 1774 ? 146.982 128.749 92.329 1.00 48.15 1345 HIS A O 1
ATOM 10562 N N . LEU A 1 1775 ? 146.448 130.247 93.897 1.00 28.39 1346 LEU A N 1
ATOM 10563 C CA . LEU A 1 1775 ? 145.129 130.497 93.325 1.00 29.49 1346 LEU A CA 1
ATOM 10564 C C . LEU A 1 1775 ? 145.237 131.839 92.599 1.00 39.81 1346 LEU A C 1
ATOM 10565 O O . LEU A 1 1775 ? 145.118 132.897 93.222 1.00 48.72 1346 LEU A O 1
ATOM 10570 N N . HIS A 1 1776 ? 145.514 131.807 91.299 1.00 29.80 1347 HIS A N 1
ATOM 10571 C CA . HIS A 1 1776 ? 145.701 133.037 90.558 1.00 29.57 1347 HIS A CA 1
ATOM 10572 C C . HIS A 1 1776 ? 144.370 133.638 90.135 1.00 42.85 1347 HIS A C 1
ATOM 10573 O O . HIS A 1 1776 ? 143.386 132.920 89.920 1.00 48.61 1347 HIS A O 1
ATOM 10580 N N . LEU A 1 1777 ? 144.357 134.973 89.987 1.00 46.15 1348 LEU A N 1
ATOM 10581 C CA . LEU A 1 1777 ? 143.170 135.723 89.567 1.00 38.56 1348 LEU A CA 1
ATOM 10582 C C . LEU A 1 1777 ? 142.957 135.626 88.071 1.00 45.68 1348 LEU A C 1
ATOM 10583 O O . LEU A 1 1777 ? 143.831 135.992 87.279 1.00 54.10 1348 LEU A O 1
ATOM 10588 N N . THR A 1 1778 ? 141.783 135.153 87.690 1.00 49.39 1349 THR A N 1
ATOM 10589 C CA . THR A 1 1778 ? 141.360 135.198 86.302 1.00 59.51 1349 THR A CA 1
ATOM 10590 C C . THR A 1 1778 ? 140.910 136.625 86.002 1.00 79.18 1349 THR A C 1
ATOM 10591 O O . THR A 1 1778 ? 140.022 137.160 86.682 1.00 76.35 1349 THR A O 1
ATOM 10595 N N . LYS A 1 1779 ? 141.526 137.244 84.991 1.00 79.47 1350 LYS A N 1
ATOM 10596 C CA . LYS A 1 1779 ? 141.312 138.669 84.756 1.00 79.25 1350 LYS A CA 1
ATOM 10597 C C . LYS A 1 1779 ? 139.849 138.968 84.485 1.00 68.18 1350 LYS A C 1
ATOM 10598 O O . LYS A 1 1779 ? 139.262 139.871 85.094 1.00 64.93 1350 LYS A O 1
ATOM 10604 N N . CYS A 1 1780 ? 139.234 138.179 83.619 1.00 67.14 1351 CYS A N 1
ATOM 10605 C CA . CYS A 1 1780 ? 137.925 138.546 83.114 1.00 81.97 1351 CYS A CA 1
ATOM 10606 C C . CYS A 1 1780 ? 136.898 138.643 84.222 1.00 61.88 1351 CYS A C 1
ATOM 10607 O O . CYS A 1 1780 ? 135.953 139.430 84.125 1.00 70.40 1351 CYS A O 1
ATOM 10610 N N . CYS A 1 1781 ? 137.042 137.868 85.270 1.00 43.55 1352 CYS A N 1
ATOM 10611 C CA . CYS A 1 1781 ? 135.863 137.690 86.076 1.00 49.38 1352 CYS A CA 1
ATOM 10612 C C . CYS A 1 1781 ? 135.960 138.365 87.426 1.00 62.30 1352 CYS A C 1
ATOM 10613 O O . CYS A 1 1781 ? 135.229 138.001 88.349 1.00 64.33 1352 CYS A O 1
ATOM 10616 N N . THR A 1 1782 ? 136.820 139.363 87.561 1.00 65.15 1353 THR A N 1
ATOM 10617 C CA . THR A 1 1782 ? 136.809 140.155 88.783 1.00 63.68 1353 THR A CA 1
ATOM 10618 C C . THR A 1 1782 ? 137.125 141.601 88.458 1.00 72.05 1353 THR A C 1
ATOM 10619 O O . THR A 1 1782 ? 137.856 141.902 87.506 1.00 72.62 1353 THR A O 1
ATOM 10623 N N . ARG A 1 1783 ? 136.557 142.496 89.259 1.00 67.40 1354 ARG A N 1
ATOM 10624 C CA . ARG A 1 1783 ? 136.777 143.906 89.007 1.00 63.87 1354 ARG A CA 1
ATOM 10625 C C . ARG A 1 1783 ? 136.451 144.711 90.250 1.00 62.81 1354 ARG A C 1
ATOM 10626 O O . ARG A 1 1783 ? 135.561 144.358 91.025 1.00 58.77 1354 ARG A O 1
ATOM 10634 N N . GLU A 1 1784 ? 137.173 145.818 90.391 1.00 68.11 1355 GLU A N 1
ATOM 10635 C CA . GLU A 1 1784 ? 137.067 146.673 91.553 1.00 62.97 1355 GLU A CA 1
ATOM 10636 C C . GLU A 1 1784 ? 135.694 147.306 91.606 1.00 62.36 1355 GLU A C 1
ATOM 10637 O O . GLU A 1 1784 ? 135.188 147.816 90.609 1.00 68.15 1355 GLU A O 1
ATOM 10643 N N . VAL A 1 1785 ? 135.078 147.263 92.780 1.00 68.86 1356 VAL A N 1
ATOM 10644 C CA . VAL A 1 1785 ? 133.741 147.792 92.985 1.00 80.20 1356 VAL A CA 1
ATOM 10645 C C . VAL A 1 1785 ? 133.860 149.242 93.487 1.00 81.54 1356 VAL A C 1
ATOM 10646 O O . VAL A 1 1785 ? 134.464 149.457 94.533 1.00 86.04 1356 VAL A O 1
ATOM 10650 N N . PRO A 1 1786 ? 133.395 150.215 92.734 1.00 78.42 1357 PRO A N 1
ATOM 10651 C CA . PRO A 1 1786 ? 133.543 151.591 93.205 1.00 72.89 1357 PRO A CA 1
ATOM 10652 C C . PRO A 1 1786 ? 132.759 151.788 94.478 1.00 69.97 1357 PRO A C 1
ATOM 10653 O O . PRO A 1 1786 ? 131.660 151.256 94.638 1.00 76.30 1357 PRO A O 1
ATOM 10657 N N . ALA A 1 1787 ? 133.309 152.591 95.386 1.00 69.84 1358 ALA A N 1
ATOM 10658 C CA . ALA A 1 1787 ? 132.546 152.963 96.571 1.00 69.97 1358 ALA A CA 1
ATOM 10659 C C . ALA A 1 1787 ? 131.467 153.958 96.174 1.00 67.01 1358 ALA A C 1
ATOM 10660 O O . ALA A 1 1787 ? 131.741 154.950 95.494 1.00 71.73 1358 ALA A O 1
ATOM 10662 N N . GLN A 1 1788 ? 130.236 153.684 96.574 1.00 63.07 1359 GLN A N 1
ATOM 10663 C CA . GLN A 1 1788 ? 129.130 154.567 96.262 1.00 59.40 1359 GLN A CA 1
ATOM 10664 C C . GLN A 1 1788 ? 128.342 154.816 97.533 1.00 59.55 1359 GLN A C 1
ATOM 10665 O O . GLN A 1 1788 ? 128.679 154.313 98.606 1.00 68.26 1359 GLN A O 1
ATOM 10671 N N . TYR A 1 1789 ? 127.282 155.599 97.411 1.00 55.50 1360 TYR A N 1
ATOM 10672 C CA . TYR A 1 1789 ? 126.385 155.790 98.534 1.00 58.51 1360 TYR A CA 1
ATOM 10673 C C . TYR A 1 1789 ? 124.964 155.949 98.037 1.00 61.63 1360 TYR A C 1
ATOM 10674 O O . TYR A 1 1789 ? 124.733 156.427 96.923 1.00 63.06 1360 TYR A O 1
ATOM 10683 N N . LEU A 1 1790 ? 124.010 155.586 98.886 1.00 52.72 1361 LEU A N 1
ATOM 10684 C CA . LEU A 1 1790 ? 122.616 155.681 98.491 1.00 52.99 1361 LEU A CA 1
ATOM 10685 C C . LEU A 1 1790 ? 122.116 157.109 98.620 1.00 56.83 1361 LEU A C 1
ATOM 10686 O O . LEU A 1 1790 ? 122.429 157.805 99.592 1.00 61.72 1361 LEU A O 1
ATOM 10691 N N . THR A 1 1791 ? 121.338 157.549 97.628 1.00 50.38 1362 THR A N 1
ATOM 10692 C CA . THR A 1 1791 ? 120.809 158.914 97.602 1.00 53.28 1362 THR A CA 1
ATOM 10693 C C . THR A 1 1791 ? 119.314 158.868 97.344 1.00 43.89 1362 THR A C 1
ATOM 10694 O O . THR A 1 1791 ? 118.856 158.907 96.202 1.00 53.06 1362 THR A O 1
ATOM 10698 N N . TYR A 1 1792 ? 118.555 158.810 98.419 1.00 46.22 1363 TYR A N 1
ATOM 10699 C CA . TYR A 1 1792 ? 117.110 158.886 98.317 1.00 49.67 1363 TYR A CA 1
ATOM 10700 C C . TYR A 1 1792 ? 116.702 160.307 97.957 1.00 55.11 1363 TYR A C 1
ATOM 10701 O O . TYR A 1 1792 ? 117.102 161.267 98.623 1.00 59.01 1363 TYR A O 1
ATOM 10710 N N . THR A 1 1793 ? 115.887 160.445 96.926 1.00 52.36 1364 THR A N 1
ATOM 10711 C CA . THR A 1 1793 ? 115.416 161.751 96.503 1.00 46.49 1364 THR A CA 1
ATOM 10712 C C . THR A 1 1793 ? 114.047 162.096 97.062 1.00 44.89 1364 THR A C 1
ATOM 10713 O O . THR A 1 1793 ? 113.465 163.101 96.651 1.00 54.43 1364 THR A O 1
ATOM 10717 N N . SER A 1 1794 ? 113.506 161.289 97.958 1.00 37.50 1365 SER A N 1
ATOM 10718 C CA . SER A 1 1794 ? 112.188 161.563 98.505 1.00 37.89 1365 SER A CA 1
ATOM 10719 C C . SER A 1 1794 ? 112.070 160.814 99.820 1.00 48.27 1365 SER A C 1
ATOM 10720 O O . SER A 1 1794 ? 112.926 159.995 100.161 1.00 55.23 1365 SER A O 1
ATOM 10723 N N . THR A 1 1795 ? 111.012 161.104 100.567 1.00 41.92 1366 THR A N 1
ATOM 10724 C CA . THR A 1 1795 ? 110.849 160.485 101.870 1.00 38.56 1366 THR A CA 1
ATOM 10725 C C . THR A 1 1795 ? 109.566 159.681 101.923 1.00 44.50 1366 THR A C 1
ATOM 10726 O O . THR A 1 1795 ? 108.591 159.989 101.236 1.00 50.84 1366 THR A O 1
ATOM 10730 N N . LEU A 1 1796 ? 109.600 158.623 102.728 1.00 50.44 1367 LEU A N 1
ATOM 10731 C CA . LEU A 1 1796 ? 108.420 157.815 102.964 1.00 48.66 1367 LEU A CA 1
ATOM 10732 C C . LEU A 1 1796 ? 107.326 158.710 103.505 1.00 61.93 1367 LEU A C 1
ATOM 10733 O O . LEU A 1 1796 ? 107.496 159.334 104.556 1.00 66.17 1367 LEU A O 1
ATOM 10738 N N . ASP A 1 1797 ? 106.214 158.793 102.779 1.00 62.58 1368 ASP A N 1
ATOM 10739 C CA . ASP A 1 1797 ? 105.122 159.693 103.129 1.00 61.48 1368 ASP A CA 1
ATOM 10740 C C . ASP A 1 1797 ? 104.099 159.068 104.070 1.00 68.34 1368 ASP A C 1
ATOM 10741 O O . ASP A 1 1797 ? 103.228 159.786 104.574 1.00 76.65 1368 ASP A O 1
ATOM 10746 N N . LEU A 1 1798 ? 104.175 157.765 104.311 1.00 59.56 1369 LEU A N 1
ATOM 10747 C CA . LEU A 1 1798 ? 103.266 157.109 105.236 1.00 56.83 1369 LEU A CA 1
ATOM 10748 C C . LEU A 1 1798 ? 103.489 157.595 106.664 1.00 70.02 1369 LEU A C 1
ATOM 10749 O O . LEU A 1 1798 ? 104.612 157.892 107.080 1.00 71.30 1369 LEU A O 1
ATOM 10754 N N . ASP A 1 1799 ? 102.409 157.632 107.436 1.00 80.01 1370 ASP A N 1
ATOM 10755 C CA . ASP A 1 1799 ? 102.451 158.069 108.836 1.00 78.07 1370 ASP A CA 1
ATOM 10756 C C . ASP A 1 1799 ? 102.546 156.825 109.708 1.00 69.95 1370 ASP A C 1
ATOM 10757 O O . ASP A 1 1799 ? 101.544 156.320 110.222 1.00 72.28 1370 ASP A O 1
ATOM 10762 N N . LEU A 1 1800 ? 103.771 156.337 109.892 1.00 70.15 1371 LEU A N 1
ATOM 10763 C CA . LEU A 1 1800 ? 103.967 155.136 110.699 1.00 69.70 1371 LEU A CA 1
ATOM 10764 C C . LEU A 1 1800 ? 103.614 155.341 112.170 1.00 69.10 1371 LEU A C 1
ATOM 10765 O O . LEU A 1 1800 ? 103.729 154.395 112.958 1.00 70.88 1371 LEU A O 1
ATOM 10770 N N . THR A 1 1801 ? 103.160 156.529 112.561 1.00 63.03 1372 THR A N 1
ATOM 10771 C CA . THR A 1 1801 ? 102.831 156.763 113.953 1.00 59.61 1372 THR A CA 1
ATOM 10772 C C . THR A 1 1801 ? 101.671 155.906 114.429 1.00 60.95 1372 THR A C 1
ATOM 10773 O O . THR A 1 1801 ? 101.401 155.885 115.634 1.00 67.32 1372 THR A O 1
ATOM 10777 N N . ARG A 1 1802 ? 100.982 155.203 113.528 1.00 55.36 1373 ARG A N 1
ATOM 10778 C CA . ARG A 1 1802 ? 99.872 154.368 113.966 1.00 53.58 1373 ARG A CA 1
ATOM 10779 C C . ARG A 1 1802 ? 100.306 153.372 115.013 1.00 48.51 1373 ARG A C 1
ATOM 10780 O O . ARG A 1 1802 ? 99.510 152.983 115.871 1.00 56.90 1373 ARG A O 1
ATOM 10788 N N . TYR A 1 1803 ? 101.547 152.946 114.963 1.00 45.22 1374 TYR A N 1
ATOM 10789 C CA . TYR A 1 1803 ? 101.965 151.902 115.863 1.00 48.63 1374 TYR A CA 1
ATOM 10790 C C . TYR A 1 1803 ? 102.268 152.422 117.247 1.00 62.28 1374 TYR A C 1
ATOM 10791 O O . TYR A 1 1803 ? 103.049 151.792 117.967 1.00 68.38 1374 TYR A O 1
ATOM 10800 N N . ARG A 1 1804 ? 101.697 153.558 117.650 1.00 60.87 1375 ARG A N 1
ATOM 10801 C CA . ARG A 1 1804 ? 102.049 154.088 118.960 1.00 57.61 1375 ARG A CA 1
ATOM 10802 C C . ARG A 1 1804 ? 101.524 153.206 120.065 1.00 50.96 1375 ARG A C 1
ATOM 10803 O O . ARG A 1 1804 ? 102.223 152.943 121.044 1.00 60.33 1375 ARG A O 1
ATOM 10811 N N . GLU A 1 1805 ? 100.317 152.709 119.907 1.00 53.26 1376 GLU A N 1
ATOM 10812 C CA . GLU A 1 1805 ? 99.724 151.881 120.933 1.00 59.90 1376 GLU A CA 1
ATOM 10813 C C . GLU A 1 1805 ? 100.297 150.470 120.920 1.00 58.18 1376 GLU A C 1
ATOM 10814 O O . GLU A 1 1805 ? 100.333 149.811 121.964 1.00 60.40 1376 GLU A O 1
ATOM 10820 N N . ASN A 1 1806 ? 100.757 150.003 119.764 1.00 61.35 1377 ASN A N 1
ATOM 10821 C CA . ASN A 1 1806 ? 101.206 148.620 119.574 1.00 65.42 1377 ASN A CA 1
ATOM 10822 C C . ASN A 1 1806 ? 102.534 148.400 120.288 1.00 65.05 1377 ASN A C 1
ATOM 10823 O O . ASN A 1 1806 ? 103.597 148.705 119.742 1.00 68.13 1377 ASN A O 1
ATOM 10828 N N . GLU A 1 1807 ? 102.496 147.826 121.496 1.00 61.80 1378 GLU A N 1
ATOM 10829 C CA . GLU A 1 1807 ? 103.723 147.757 122.278 1.00 58.51 1378 GLU A CA 1
ATOM 10830 C C . GLU A 1 1807 ? 104.672 146.693 121.750 1.00 59.47 1378 GLU A C 1
ATOM 10831 O O . GLU A 1 1807 ? 105.863 146.719 122.085 1.00 63.41 1378 GLU A O 1
ATOM 10837 N N . LEU A 1 1808 ? 104.173 145.754 120.943 1.00 54.96 1379 LEU A N 1
ATOM 10838 C CA . LEU A 1 1808 ? 105.080 144.861 120.243 1.00 51.73 1379 LEU A CA 1
ATOM 10839 C C . LEU A 1 1808 ? 105.991 145.661 119.349 1.00 52.36 1379 LEU A C 1
ATOM 10840 O O . LEU A 1 1808 ? 107.151 145.304 119.170 1.00 64.89 1379 LEU A O 1
ATOM 10845 N N . ILE A 1 1809 ? 105.492 146.746 118.780 1.00 52.47 1380 ILE A N 1
ATOM 10846 C CA . ILE A 1 1809 ? 106.290 147.508 117.849 1.00 52.55 1380 ILE A CA 1
ATOM 10847 C C . ILE A 1 1809 ? 106.884 148.734 118.506 1.00 63.08 1380 ILE A C 1
ATOM 10848 O O . ILE A 1 1809 ? 107.951 149.173 118.093 1.00 67.13 1380 ILE A O 1
ATOM 10853 N N . TYR A 1 1810 ? 106.247 149.293 119.525 1.00 64.63 1381 TYR A N 1
ATOM 10854 C CA . TYR A 1 1810 ? 106.619 150.669 119.745 1.00 57.98 1381 TYR A CA 1
ATOM 10855 C C . TYR A 1 1810 ? 107.784 150.498 120.752 1.00 65.80 1381 TYR A C 1
ATOM 10856 O O . TYR A 1 1810 ? 108.266 149.374 120.978 1.00 69.88 1381 TYR A O 1
ATOM 10865 N N . ASP A 1 1811 ? 108.142 151.580 121.457 1.00 71.36 1382 ASP A N 1
ATOM 10866 C CA . ASP A 1 1811 ? 108.811 151.572 122.757 1.00 70.90 1382 ASP A CA 1
ATOM 10867 C C . ASP A 1 1811 ? 108.519 152.912 123.426 1.00 65.59 1382 ASP A C 1
ATOM 10868 O O . ASP A 1 1811 ? 109.149 153.930 123.104 1.00 65.81 1382 ASP A O 1
ATOM 10873 N N . SER A 1 1812 ? 107.553 152.928 124.342 1.00 63.38 1383 SER A N 1
ATOM 10874 C CA . SER A 1 1812 ? 107.047 154.204 124.818 1.00 56.52 1383 SER A CA 1
ATOM 10875 C C . SER A 1 1812 ? 108.123 154.963 125.564 1.00 64.51 1383 SER A C 1
ATOM 10876 O O . SER A 1 1812 ? 108.389 156.131 125.266 1.00 70.72 1383 SER A O 1
ATOM 10879 N N . ASN A 1 1813 ? 108.780 154.310 126.516 1.00 65.01 1384 ASN A N 1
ATOM 10880 C CA . ASN A 1 1813 ? 109.723 154.969 127.417 1.00 61.87 1384 ASN A CA 1
ATOM 10881 C C . ASN A 1 1813 ? 111.071 154.289 127.312 1.00 61.12 1384 ASN A C 1
ATOM 10882 O O . ASN A 1 1813 ? 111.474 153.527 128.198 1.00 75.11 1384 ASN A O 1
ATOM 10887 N N . PRO A 1 1814 ? 111.796 154.546 126.234 1.00 58.68 1385 PRO A N 1
ATOM 10888 C CA . PRO A 1 1814 ? 113.030 153.792 125.981 1.00 71.78 1385 PRO A CA 1
ATOM 10889 C C . PRO A 1 1814 ? 114.116 154.025 127.007 1.00 80.81 1385 PRO A C 1
ATOM 10890 O O . PRO A 1 1814 ? 114.970 153.149 127.196 1.00 84.52 1385 PRO A O 1
ATOM 10894 N N . LEU A 1 1815 ? 114.109 155.169 127.685 1.00 75.93 1386 LEU A N 1
ATOM 10895 C CA . LEU A 1 1815 ? 115.110 155.470 128.701 1.00 66.52 1386 LEU A CA 1
ATOM 10896 C C . LEU A 1 1815 ? 114.447 155.276 130.059 1.00 81.91 1386 LEU A C 1
ATOM 10897 O O . LEU A 1 1815 ? 113.963 156.216 130.690 1.00 87.71 1386 LEU A O 1
ATOM 10902 N N . LYS A 1 1816 ? 114.393 154.023 130.491 1.00 83.82 1387 LYS A N 1
ATOM 10903 C CA . LYS A 1 1816 ? 113.852 153.665 131.796 1.00 94.77 1387 LYS A CA 1
ATOM 10904 C C . LYS A 1 1816 ? 114.878 152.963 132.663 1.00 102.04 1387 LYS A C 1
ATOM 10905 O O . LYS A 1 1816 ? 114.937 153.207 133.874 1.00 104.95 1387 LYS A O 1
ATOM 10911 N N . GLY A 1 1817 ? 115.709 152.113 132.064 1.00 103.44 1388 GLY A N 1
ATOM 10912 C CA . GLY A 1 1817 ? 116.718 151.361 132.776 1.00 110.87 1388 GLY A CA 1
ATOM 10913 C C . GLY A 1 1817 ? 117.972 152.130 133.105 1.00 110.81 1388 GLY A C 1
ATOM 10914 O O . GLY A 1 1817 ? 118.897 151.564 133.697 1.00 112.11 1388 GLY A O 1
ATOM 10915 N N . GLY A 1 1818 ? 118.025 153.410 132.740 1.00 100.92 1389 GLY A N 1
ATOM 10916 C CA . GLY A 1 1818 ? 119.180 154.237 133.002 1.00 108.13 1389 GLY A CA 1
ATOM 10917 C C . GLY A 1 1818 ? 120.137 154.297 131.824 1.00 109.96 1389 GLY A C 1
ATOM 10918 O O . GLY A 1 1818 ? 120.008 153.582 130.827 1.00 106.63 1389 GLY A O 1
ATOM 10919 N N . LEU A 1 1819 ? 121.129 155.181 131.955 1.00 113.37 1390 LEU A N 1
ATOM 10920 C CA . LEU A 1 1819 ? 122.131 155.423 130.924 1.00 111.43 1390 LEU A CA 1
ATOM 10921 C C . LEU A 1 1819 ? 123.518 155.483 131.571 1.00 118.88 1390 LEU A C 1
ATOM 10922 O O . LEU A 1 1819 ? 123.652 155.739 132.771 1.00 118.25 1390 LEU A O 1
ATOM 10927 N N . ASN A 1 1820 ? 124.557 155.225 130.764 1.00 121.51 1391 ASN A N 1
ATOM 10928 C CA . ASN A 1 1820 ? 125.953 155.269 131.205 1.00 122.57 1391 ASN A CA 1
ATOM 10929 C C . ASN A 1 1820 ? 126.746 156.216 130.302 1.00 131.45 1391 ASN A C 1
ATOM 10930 O O . ASN A 1 1820 ? 126.284 156.611 129.226 1.00 125.38 1391 ASN A O 1
ATOM 10935 N N . CYS A 1 1821 ? 127.940 156.607 130.765 1.00 140.10 1392 CYS A N 1
ATOM 10936 C CA . CYS A 1 1821 ? 128.840 157.445 129.972 1.00 144.74 1392 CYS A CA 1
ATOM 10937 C C . CYS A 1 1821 ? 129.683 156.582 129.018 1.00 149.67 1392 CYS A C 1
ATOM 10938 O O . CYS A 1 1821 ? 129.610 155.347 129.029 1.00 145.94 1392 CYS A O 1
ATOM 10941 N N . ASN A 1 1822 ? 130.474 157.261 128.172 1.00 150.21 1393 ASN A N 1
ATOM 10942 C CA . ASN A 1 1822 ? 131.353 156.669 127.128 1.00 148.68 1393 ASN A CA 1
ATOM 10943 C C . ASN A 1 1822 ? 131.013 155.237 126.662 1.00 139.27 1393 ASN A C 1
ATOM 10944 O O . ASN A 1 1822 ? 130.016 155.007 125.968 1.00 124.93 1393 ASN A O 1
ATOM 10949 N N . ASP B 2 440 ? 138.646 152.025 172.278 1.00 88.39 123 ASP B N 1
ATOM 10950 C CA . ASP B 2 440 ? 139.310 151.443 171.108 1.00 98.49 123 ASP B CA 1
ATOM 10951 C C . ASP B 2 440 ? 138.836 150.011 170.814 1.00 104.82 123 ASP B C 1
ATOM 10952 O O . ASP B 2 440 ? 139.457 149.036 171.248 1.00 102.28 123 ASP B O 1
ATOM 10957 N N . MET B 2 441 ? 137.744 149.895 170.051 1.00 105.24 124 MET B N 1
ATOM 10958 C CA . MET B 2 441 ? 137.171 148.609 169.664 1.00 94.40 124 MET B CA 1
ATOM 10959 C C . MET B 2 441 ? 137.109 148.441 168.152 1.00 91.68 124 MET B C 1
ATOM 10960 O O . MET B 2 441 ? 136.353 147.601 167.661 1.00 94.96 124 MET B O 1
ATOM 10965 N N . ALA B 2 442 ? 137.896 149.223 167.406 1.00 96.79 125 ALA B N 1
ATOM 10966 C CA . ALA B 2 442 ? 137.791 149.231 165.949 1.00 100.16 125 ALA B CA 1
ATOM 10967 C C . ALA B 2 442 ? 138.128 147.866 165.358 1.00 99.24 125 ALA B C 1
ATOM 10968 O O . ALA B 2 442 ? 137.387 147.337 164.519 1.00 99.47 125 ALA B O 1
ATOM 10970 N N . LYS B 2 443 ? 139.242 147.273 165.792 1.00 97.92 126 LYS B N 1
ATOM 10971 C CA . LYS B 2 443 ? 139.617 145.956 165.283 1.00 105.73 126 LYS B CA 1
ATOM 10972 C C . LYS B 2 443 ? 138.628 144.880 165.731 1.00 102.81 126 LYS B C 1
ATOM 10973 O O . LYS B 2 443 ? 138.237 144.008 164.936 1.00 100.23 126 LYS B O 1
ATOM 10979 N N . THR B 2 444 ? 138.221 144.923 167.005 1.00 97.95 127 THR B N 1
ATOM 10980 C CA . THR B 2 444 ? 137.302 143.918 167.532 1.00 93.85 127 THR B CA 1
ATOM 10981 C C . THR B 2 444 ? 135.938 144.012 166.861 1.00 90.07 127 THR B C 1
ATOM 10982 O O . THR B 2 444 ? 135.320 142.989 166.532 1.00 92.16 127 THR B O 1
ATOM 10986 N N . ILE B 2 445 ? 135.462 145.232 166.620 1.00 87.59 128 ILE B N 1
ATOM 10987 C CA . ILE B 2 445 ? 134.180 145.359 165.949 1.00 80.83 128 ILE B CA 1
ATOM 10988 C C . ILE B 2 445 ? 134.298 145.006 164.469 1.00 88.03 128 ILE B C 1
ATOM 10989 O O . ILE B 2 445 ? 133.331 144.523 163.875 1.00 90.22 128 ILE B O 1
ATOM 10994 N N . SER B 2 446 ? 135.467 145.204 163.843 1.00 89.84 129 SER B N 1
ATOM 10995 C CA . SER B 2 446 ? 135.617 144.770 162.452 1.00 84.00 129 SER B CA 1
ATOM 10996 C C . SER B 2 446 ? 135.568 143.251 162.330 1.00 79.59 129 SER B C 1
ATOM 10997 O O . SER B 2 446 ? 134.918 142.716 161.421 1.00 83.58 129 SER B O 1
ATOM 11000 N N . SER B 2 447 ? 136.258 142.539 163.225 1.00 84.42 130 SER B N 1
ATOM 11001 C CA . SER B 2 447 ? 136.171 141.078 163.206 1.00 87.95 130 SER B CA 1
ATOM 11002 C C . SER B 2 447 ? 134.746 140.617 163.487 1.00 81.94 130 SER B C 1
ATOM 11003 O O . SER B 2 447 ? 134.247 139.673 162.849 1.00 82.10 130 SER B O 1
ATOM 11006 N N . LEU B 2 448 ? 134.082 141.260 164.453 1.00 76.35 131 LEU B N 1
ATOM 11007 C CA . LEU B 2 448 ? 132.698 140.917 164.737 1.00 73.77 131 LEU B CA 1
ATOM 11008 C C . LEU B 2 448 ? 131.823 141.157 163.520 1.00 64.86 131 LEU B C 1
ATOM 11009 O O . LEU B 2 448 ? 130.912 140.377 163.241 1.00 68.88 131 LEU B O 1
ATOM 11014 N N . ASN B 2 449 ? 132.096 142.220 162.774 1.00 68.01 132 ASN B N 1
ATOM 11015 C CA . ASN B 2 449 ? 131.317 142.501 161.580 1.00 68.44 132 ASN B CA 1
ATOM 11016 C C . ASN B 2 449 ? 131.531 141.430 160.522 1.00 66.24 132 ASN B C 1
ATOM 11017 O O . ASN B 2 449 ? 130.573 140.992 159.883 1.00 71.02 132 ASN B O 1
ATOM 11022 N N . ARG B 2 450 ? 132.775 140.984 160.331 1.00 68.02 133 ARG B N 1
ATOM 11023 C CA . ARG B 2 450 ? 133.044 139.946 159.334 1.00 59.87 133 ARG B CA 1
ATOM 11024 C C . ARG B 2 450 ? 132.345 138.638 159.678 1.00 59.36 133 ARG B C 1
ATOM 11025 O O . ARG B 2 450 ? 131.617 138.071 158.849 1.00 63.68 133 ARG B O 1
ATOM 11033 N N . VAL B 2 451 ? 132.508 138.165 160.914 1.00 56.28 134 VAL B N 1
ATOM 11034 C CA . VAL B 2 451 ? 131.879 136.897 161.276 1.00 50.07 134 VAL B CA 1
ATOM 11035 C C . VAL B 2 451 ? 130.362 137.020 161.297 1.00 49.10 134 VAL B C 1
ATOM 11036 O O . VAL B 2 451 ? 129.655 136.124 160.830 1.00 62.39 134 VAL B O 1
ATOM 11040 N N . CYS B 2 452 ? 129.831 138.111 161.843 1.00 55.03 135 CYS B N 1
ATOM 11041 C CA . CYS B 2 452 ? 128.388 138.270 161.928 1.00 55.82 135 CYS B CA 1
ATOM 11042 C C . CYS B 2 452 ? 127.760 138.428 160.556 1.00 46.89 135 CYS B C 1
ATOM 11043 O O . CYS B 2 452 ? 126.682 137.888 160.303 1.00 59.46 135 CYS B O 1
ATOM 11046 N N . ALA B 2 453 ? 128.390 139.179 159.667 1.00 42.43 136 ALA B N 1
ATOM 11047 C CA . ALA B 2 453 ? 127.837 139.298 158.334 1.00 49.63 136 ALA B CA 1
ATOM 11048 C C . ALA B 2 453 ? 127.849 137.954 157.634 1.00 52.65 136 ALA B C 1
ATOM 11049 O O . ALA B 2 453 ? 126.886 137.605 156.943 1.00 57.06 136 ALA B O 1
ATOM 11051 N N . GLU B 2 454 ? 128.917 137.173 157.809 1.00 52.62 137 GLU B N 1
ATOM 11052 C CA . GLU B 2 454 ? 128.915 135.838 157.228 1.00 48.92 137 GLU B CA 1
ATOM 11053 C C . GLU B 2 454 ? 127.791 135.000 157.797 1.00 45.12 137 GLU B C 1
ATOM 11054 O O . GLU B 2 454 ? 127.130 134.254 157.065 1.00 57.23 137 GLU B O 1
ATOM 11060 N N . MET B 2 455 ? 127.569 135.096 159.103 1.00 44.28 138 MET B N 1
ATOM 11061 C CA . MET B 2 455 ? 126.558 134.259 159.722 1.00 40.75 138 MET B CA 1
ATOM 11062 C C . MET B 2 455 ? 125.179 134.659 159.254 1.00 47.90 138 MET B C 1
ATOM 11063 O O . MET B 2 455 ? 124.326 133.796 159.011 1.00 61.33 138 MET B O 1
ATOM 11068 N N . VAL B 2 456 ? 124.941 135.965 159.110 1.00 51.13 139 VAL B N 1
ATOM 11069 C CA . VAL B 2 456 ? 123.647 136.440 158.617 1.00 53.80 139 VAL B CA 1
ATOM 11070 C C . VAL B 2 456 ? 123.429 136.008 157.177 1.00 57.67 139 VAL B C 1
ATOM 11071 O O . VAL B 2 456 ? 122.344 135.546 156.821 1.00 64.42 139 VAL B O 1
ATOM 11075 N N . ALA B 2 457 ? 124.446 136.151 156.324 1.00 53.16 140 ALA B N 1
ATOM 11076 C CA . ALA B 2 457 ? 124.290 135.711 154.942 1.00 54.99 140 ALA B CA 1
ATOM 11077 C C . ALA B 2 457 ? 123.925 134.235 154.889 1.00 49.18 140 ALA B C 1
ATOM 11078 O O . ALA B 2 457 ? 122.926 133.848 154.263 1.00 56.37 140 ALA B O 1
ATOM 11080 N N . LYS B 2 458 ? 124.713 133.397 155.558 1.00 47.98 141 LYS B N 1
ATOM 11081 C CA . LYS B 2 458 ? 124.457 131.969 155.486 1.00 53.07 141 LYS B CA 1
ATOM 11082 C C . LYS B 2 458 ? 123.075 131.644 156.033 1.00 48.27 141 LYS B C 1
ATOM 11083 O O . LYS B 2 458 ? 122.296 130.929 155.387 1.00 58.20 141 LYS B O 1
ATOM 11089 N N . TYR B 2 459 ? 122.725 132.181 157.195 1.00 40.00 142 TYR B N 1
ATOM 11090 C CA . TYR B 2 459 ? 121.439 131.772 157.738 1.00 58.32 142 TYR B CA 1
ATOM 11091 C C . TYR B 2 459 ? 120.253 132.407 157.021 1.00 62.98 142 TYR B C 1
ATOM 11092 O O . TYR B 2 459 ? 119.145 131.843 157.049 1.00 61.09 142 TYR B O 1
ATOM 11101 N N . ASP B 2 460 ? 120.464 133.515 156.314 1.00 56.93 143 ASP B N 1
ATOM 11102 C CA . ASP B 2 460 ? 119.377 134.073 155.525 1.00 57.34 143 ASP B CA 1
ATOM 11103 C C . ASP B 2 460 ? 119.138 133.225 154.280 1.00 60.35 143 ASP B C 1
ATOM 11104 O O . ASP B 2 460 ? 117.985 133.021 153.871 1.00 66.08 143 ASP B O 1
ATOM 11109 N N . LEU B 2 461 ? 120.210 132.704 153.666 1.00 55.19 144 LEU B N 1
ATOM 11110 C CA . LEU B 2 461 ? 119.997 131.756 152.574 1.00 45.65 144 LEU B CA 1
ATOM 11111 C C . LEU B 2 461 ? 119.319 130.495 153.061 1.00 39.29 144 LEU B C 1
ATOM 11112 O O . LEU B 2 461 ? 118.463 129.940 152.368 1.00 48.98 144 LEU B O 1
ATOM 11117 N N . LEU B 2 462 ? 119.678 130.031 154.247 1.00 40.67 145 LEU B N 1
ATOM 11118 C CA . LEU B 2 462 ? 118.987 128.869 154.779 1.00 37.21 145 LEU B CA 1
ATOM 11119 C C . LEU B 2 462 ? 117.504 129.154 154.959 1.00 36.33 145 LEU B C 1
ATOM 11120 O O . LEU B 2 462 ? 116.669 128.286 154.696 1.00 47.44 145 LEU B O 1
ATOM 11125 N N . VAL B 2 463 ? 117.150 130.358 155.401 1.00 39.31 146 VAL B N 1
ATOM 11126 C CA . VAL B 2 463 ? 115.732 130.686 155.539 1.00 37.40 146 VAL B CA 1
ATOM 11127 C C . VAL B 2 463 ? 115.048 130.707 154.189 1.00 42.91 146 VAL B C 1
ATOM 11128 O O . VAL B 2 463 ? 113.922 130.224 154.038 1.00 48.29 146 VAL B O 1
ATOM 11132 N N . MET B 2 464 ? 115.692 131.325 153.200 1.00 49.68 147 MET B N 1
ATOM 11133 C CA . MET B 2 464 ? 115.105 131.432 151.868 1.00 44.74 147 MET B CA 1
ATOM 11134 C C . MET B 2 464 ? 114.875 130.059 151.237 1.00 53.11 147 MET B C 1
ATOM 11135 O O . MET B 2 464 ? 113.851 129.841 150.576 1.00 55.23 147 MET B O 1
ATOM 11140 N N . THR B 2 465 ? 115.826 129.126 151.406 1.00 44.32 148 THR B N 1
ATOM 11141 C CA . THR B 2 465 ? 115.684 127.803 150.799 1.00 32.94 148 THR B CA 1
ATOM 11142 C C . THR B 2 465 ? 114.565 127.014 151.459 1.00 39.60 148 THR B C 1
ATOM 11143 O O . THR B 2 465 ? 113.649 126.535 150.781 1.00 49.18 148 THR B O 1
ATOM 11147 N N . THR B 2 466 ? 114.634 126.839 152.777 1.00 33.72 149 THR B N 1
ATOM 11148 C CA . THR B 2 466 ? 113.604 126.097 153.494 1.00 32.20 149 THR B CA 1
ATOM 11149 C C . THR B 2 466 ? 112.441 127.046 153.716 1.00 38.37 149 THR B C 1
ATOM 11150 O O . THR B 2 466 ? 112.535 127.959 154.540 1.00 47.19 149 THR B O 1
ATOM 11154 N N . GLY B 2 467 ? 111.345 126.845 153.000 1.00 45.77 150 GLY B N 1
ATOM 11155 C CA . GLY B 2 467 ? 110.263 127.807 153.027 1.00 44.78 150 GLY B CA 1
ATOM 11156 C C . GLY B 2 467 ? 109.556 127.895 154.357 1.00 42.54 150 GLY B C 1
ATOM 11157 O O . GLY B 2 467 ? 110.080 127.468 155.386 1.00 46.83 150 GLY B O 1
ATOM 11158 N N . ARG B 2 468 ? 108.350 128.441 154.347 1.00 47.94 151 ARG B N 1
ATOM 11159 C CA . ARG B 2 468 ? 107.648 128.673 155.596 1.00 48.95 151 ARG B CA 1
ATOM 11160 C C . ARG B 2 468 ? 107.209 127.391 156.274 1.00 49.55 151 ARG B C 1
ATOM 11161 O O . ARG B 2 468 ? 106.782 127.439 157.432 1.00 62.32 151 ARG B O 1
ATOM 11169 N N . ALA B 2 469 ? 107.302 126.249 155.608 1.00 42.08 152 ALA B N 1
ATOM 11170 C CA . ALA B 2 469 ? 106.823 125.013 156.200 1.00 43.72 152 ALA B CA 1
ATOM 11171 C C . ALA B 2 469 ? 107.962 124.118 156.669 1.00 42.48 152 ALA B C 1
ATOM 11172 O O . ALA B 2 469 ? 107.826 122.890 156.646 1.00 52.86 152 ALA B O 1
ATOM 11174 N N . THR B 2 470 ? 109.083 124.697 157.095 1.00 39.95 153 THR B N 1
ATOM 11175 C CA . THR B 2 470 ? 110.176 123.889 157.636 1.00 36.68 153 THR B CA 1
ATOM 11176 C C . THR B 2 470 ? 109.752 123.185 158.903 1.00 40.21 153 THR B C 1
ATOM 11177 O O . THR B 2 470 ? 109.195 123.806 159.807 1.00 57.72 153 THR B O 1
ATOM 11181 N N . ALA B 2 471 ? 110.047 121.905 158.995 1.00 42.97 154 ALA B N 1
ATOM 11182 C CA . ALA B 2 471 ? 109.706 121.146 160.185 1.00 54.95 154 ALA B CA 1
ATOM 11183 C C . ALA B 2 471 ? 110.829 121.301 161.202 1.00 58.12 154 ALA B C 1
ATOM 11184 O O . ALA B 2 471 ? 112.013 121.233 160.846 1.00 60.24 154 ALA B O 1
ATOM 11186 N N . THR B 2 472 ? 110.454 121.524 162.459 1.00 51.18 155 THR B N 1
ATOM 11187 C CA . THR B 2 472 ? 111.434 121.665 163.521 1.00 51.92 155 THR B CA 1
ATOM 11188 C C . THR B 2 472 ? 112.029 120.309 163.865 1.00 52.28 155 THR B C 1
ATOM 11189 O O . THR B 2 472 ? 111.499 119.261 163.493 1.00 61.89 155 THR B O 1
ATOM 11193 N N . ALA B 2 473 ? 113.127 120.328 164.618 1.00 46.13 156 ALA B N 1
ATOM 11194 C CA . ALA B 2 473 ? 113.706 119.067 165.059 1.00 44.68 156 ALA B CA 1
ATOM 11195 C C . ALA B 2 473 ? 112.660 118.217 165.771 1.00 47.23 156 ALA B C 1
ATOM 11196 O O . ALA B 2 473 ? 112.464 117.037 165.440 1.00 56.59 156 ALA B O 1
ATOM 11198 N N . ALA B 2 474 ? 111.954 118.808 166.731 1.00 46.77 157 ALA B N 1
ATOM 11199 C CA . ALA B 2 474 ? 110.938 118.054 167.451 1.00 52.58 157 ALA B CA 1
ATOM 11200 C C . ALA B 2 474 ? 109.843 117.607 166.509 1.00 45.89 157 ALA B C 1
ATOM 11201 O O . ALA B 2 474 ? 109.391 116.457 166.561 1.00 53.66 157 ALA B O 1
ATOM 11203 N N . ALA B 2 475 ? 109.400 118.501 165.640 1.00 45.94 158 ALA B N 1
ATOM 11204 C CA . ALA B 2 475 ? 108.324 118.123 164.739 1.00 54.97 158 ALA B CA 1
ATOM 11205 C C . ALA B 2 475 ? 108.773 117.002 163.805 1.00 54.87 158 ALA B C 1
ATOM 11206 O O . ALA B 2 475 ? 108.011 116.062 163.539 1.00 59.19 158 ALA B O 1
ATOM 11208 N N . THR B 2 476 ? 109.999 117.097 163.273 1.00 49.59 159 THR B N 1
ATOM 11209 C CA . THR B 2 476 ? 110.510 116.032 162.409 1.00 39.27 159 THR B CA 1
ATOM 11210 C C . THR B 2 476 ? 110.461 114.698 163.090 1.00 46.45 159 THR B C 1
ATOM 11211 O O . THR B 2 476 ? 109.989 113.709 162.513 1.00 59.59 159 THR B O 1
ATOM 11215 N N . GLU B 2 477 ? 110.970 114.630 164.308 1.00 48.63 160 GLU B N 1
ATOM 11216 C CA . GLU B 2 477 ? 111.076 113.286 164.838 1.00 51.66 160 GLU B CA 1
ATOM 11217 C C . GLU B 2 477 ? 109.697 112.787 165.356 1.00 51.35 160 GLU B C 1
ATOM 11218 O O . GLU B 2 477 ? 109.389 111.589 165.281 1.00 57.79 160 GLU B O 1
ATOM 11224 N N . ALA B 2 478 ? 108.810 113.671 165.783 1.00 47.39 161 ALA B N 1
ATOM 11225 C CA . ALA B 2 478 ? 107.443 113.243 165.987 1.00 50.75 161 ALA B CA 1
ATOM 11226 C C . ALA B 2 478 ? 106.896 112.601 164.712 1.00 46.34 161 ALA B C 1
ATOM 11227 O O . ALA B 2 478 ? 106.392 111.469 164.729 1.00 55.34 161 ALA B O 1
ATOM 11229 N N . TYR B 2 479 ? 107.034 113.298 163.585 1.00 48.70 162 TYR B N 1
ATOM 11230 C CA . TYR B 2 479 ? 106.473 112.782 162.341 1.00 62.81 162 TYR B CA 1
ATOM 11231 C C . TYR B 2 479 ? 107.124 111.471 161.934 1.00 54.00 162 TYR B C 1
ATOM 11232 O O . TYR B 2 479 ? 106.453 110.594 161.390 1.00 63.97 162 TYR B O 1
ATOM 11241 N N . TRP B 2 480 ? 108.412 111.314 162.176 1.00 44.97 163 TRP B N 1
ATOM 11242 C CA . TRP B 2 480 ? 109.009 110.007 162.005 1.00 43.37 163 TRP B CA 1
ATOM 11243 C C . TRP B 2 480 ? 108.283 108.970 162.836 1.00 45.36 163 TRP B C 1
ATOM 11244 O O . TRP B 2 480 ? 108.034 107.846 162.390 1.00 51.09 163 TRP B O 1
ATOM 11255 N N . ALA B 2 481 ? 107.970 109.331 164.069 1.00 50.25 164 ALA B N 1
ATOM 11256 C CA . ALA B 2 481 ? 107.434 108.358 165.000 1.00 58.39 164 ALA B CA 1
ATOM 11257 C C . ALA B 2 481 ? 106.049 107.903 164.567 1.00 56.70 164 ALA B C 1
ATOM 11258 O O . ALA B 2 481 ? 105.813 106.711 164.362 1.00 61.61 164 ALA B O 1
ATOM 11260 N N . GLU B 2 482 ? 105.127 108.835 164.409 1.00 55.34 165 GLU B N 1
ATOM 11261 C CA . GLU B 2 482 ? 103.735 108.469 164.227 1.00 52.45 165 GLU B CA 1
ATOM 11262 C C . GLU B 2 482 ? 103.386 108.193 162.779 1.00 52.03 165 GLU B C 1
ATOM 11263 O O . GLU B 2 482 ? 102.251 107.821 162.486 1.00 58.69 165 GLU B O 1
ATOM 11269 N N . HIS B 2 483 ? 104.321 108.388 161.871 1.00 55.91 166 HIS B N 1
ATOM 11270 C CA . HIS B 2 483 ? 104.112 108.073 160.474 1.00 56.24 166 HIS B CA 1
ATOM 11271 C C . HIS B 2 483 ? 105.431 107.582 159.913 1.00 54.69 166 HIS B C 1
ATOM 11272 O O . HIS B 2 483 ? 106.500 108.008 160.350 1.00 58.54 166 HIS B O 1
ATOM 11279 N N . GLY B 2 484 ? 105.361 106.708 158.924 1.00 54.57 167 GLY B N 1
ATOM 11280 C CA . GLY B 2 484 ? 106.594 106.207 158.356 1.00 60.40 167 GLY B CA 1
ATOM 11281 C C . GLY B 2 484 ? 107.452 107.304 157.752 1.00 54.48 167 GLY B C 1
ATOM 11282 O O . GLY B 2 484 ? 108.648 107.378 158.021 1.00 57.53 167 GLY B O 1
ATOM 11283 N N . GLN B 2 485 ? 106.844 108.201 156.992 1.00 49.04 168 GLN B N 1
ATOM 11284 C CA . GLN B 2 485 ? 107.550 109.059 156.048 1.00 54.58 168 GLN B CA 1
ATOM 11285 C C . GLN B 2 485 ? 108.095 110.309 156.735 1.00 50.27 168 GLN B C 1
ATOM 11286 O O . GLN B 2 485 ? 107.788 110.577 157.895 1.00 59.41 168 GLN B O 1
ATOM 11292 N N . PRO B 2 486 ? 108.922 111.099 156.043 1.00 39.12 169 PRO B N 1
ATOM 11293 C CA . PRO B 2 486 ? 109.349 112.395 156.568 1.00 41.02 169 PRO B CA 1
ATOM 11294 C C . PRO B 2 486 ? 108.189 113.371 156.640 1.00 55.81 169 PRO B C 1
ATOM 11295 O O . PRO B 2 486 ? 107.191 113.209 155.925 1.00 64.10 169 PRO B O 1
ATOM 11299 N N . PRO B 2 487 ? 108.289 114.409 157.465 1.00 44.37 170 PRO B N 1
ATOM 11300 C CA . PRO B 2 487 ? 107.212 115.398 157.573 1.00 38.31 170 PRO B CA 1
ATOM 11301 C C . PRO B 2 487 ? 107.148 116.261 156.332 1.00 41.75 170 PRO B C 1
ATOM 11302 O O . PRO B 2 487 ? 108.154 116.411 155.626 1.00 49.38 170 PRO B O 1
ATOM 11306 N N . PRO B 2 488 ? 106.007 116.859 156.049 1.00 40.89 171 PRO B N 1
ATOM 11307 C CA . PRO B 2 488 ? 105.786 117.538 154.769 1.00 32.07 171 PRO B CA 1
ATOM 11308 C C . PRO B 2 488 ? 106.427 118.910 154.769 1.00 31.22 171 PRO B C 1
ATOM 11309 O O . PRO B 2 488 ? 105.802 119.945 154.891 1.00 45.45 171 PRO B O 1
ATOM 11313 N N . GLY B 2 489 ? 107.727 118.919 154.633 1.00 32.84 172 GLY B N 1
ATOM 11314 C CA . GLY B 2 489 ? 108.432 120.163 154.605 1.00 31.01 172 GLY B CA 1
ATOM 11315 C C . GLY B 2 489 ? 109.852 119.903 154.983 1.00 29.43 172 GLY B C 1
ATOM 11316 O O . GLY B 2 489 ? 110.168 118.945 155.695 1.00 37.70 172 GLY B O 1
ATOM 11317 N N . PRO B 2 490 ? 110.739 120.758 154.514 1.00 29.56 173 PRO B N 1
ATOM 11318 C CA . PRO B 2 490 ? 112.160 120.527 154.740 1.00 31.61 173 PRO B CA 1
ATOM 11319 C C . PRO B 2 490 ? 112.400 120.407 156.231 1.00 47.30 173 PRO B C 1
ATOM 11320 O O . PRO B 2 490 ? 111.749 121.075 157.036 1.00 55.01 173 PRO B O 1
ATOM 11324 N N . SER B 2 491 ? 113.309 119.523 156.598 1.00 45.91 174 SER B N 1
ATOM 11325 C CA . SER B 2 491 ? 113.753 119.405 157.975 1.00 45.02 174 SER B CA 1
ATOM 11326 C C . SER B 2 491 ? 115.258 119.566 157.990 1.00 43.80 174 SER B C 1
ATOM 11327 O O . SER B 2 491 ? 115.931 119.182 157.031 1.00 51.16 174 SER B O 1
ATOM 11330 N N . LEU B 2 492 ? 115.790 120.146 159.051 1.00 39.85 175 LEU B N 1
ATOM 11331 C CA . LEU B 2 492 ? 117.223 120.391 159.138 1.00 49.30 175 LEU B CA 1
ATOM 11332 C C . LEU B 2 492 ? 117.853 119.415 160.135 1.00 60.93 175 LEU B C 1
ATOM 11333 O O . LEU B 2 492 ? 117.327 119.235 161.240 1.00 61.41 175 LEU B O 1
ATOM 11338 N N . TYR B 2 493 ? 118.969 118.778 159.751 1.00 42.30 176 TYR B N 1
ATOM 11339 C CA . TYR B 2 493 ? 119.701 117.902 160.650 1.00 26.15 176 TYR B CA 1
ATOM 11340 C C . TYR B 2 493 ? 121.157 118.258 160.667 1.00 32.58 176 TYR B C 1
ATOM 11341 O O . TYR B 2 493 ? 121.693 118.735 159.672 1.00 48.02 176 TYR B O 1
ATOM 11350 N N . GLU B 2 494 ? 121.815 117.999 161.785 1.00 35.27 177 GLU B N 1
ATOM 11351 C CA . GLU B 2 494 ? 123.264 118.008 161.718 1.00 41.96 177 GLU B CA 1
ATOM 11352 C C . GLU B 2 494 ? 123.741 116.750 161.012 1.00 51.04 177 GLU B C 1
ATOM 11353 O O . GLU B 2 494 ? 123.059 115.722 160.989 1.00 53.55 177 GLU B O 1
ATOM 11359 N N . GLU B 2 495 ? 124.910 116.855 160.392 1.00 51.28 178 GLU B N 1
ATOM 11360 C CA . GLU B 2 495 ? 125.476 115.700 159.726 1.00 41.40 178 GLU B CA 1
ATOM 11361 C C . GLU B 2 495 ? 125.537 114.539 160.682 1.00 41.04 178 GLU B C 1
ATOM 11362 O O . GLU B 2 495 ? 125.007 113.467 160.405 1.00 55.39 178 GLU B O 1
ATOM 11368 N N . SER B 2 496 ? 126.129 114.760 161.848 1.00 46.65 179 SER B N 1
ATOM 11369 C CA . SER B 2 496 ? 126.297 113.680 162.800 1.00 48.69 179 SER B CA 1
ATOM 11370 C C . SER B 2 496 ? 124.990 113.280 163.438 1.00 38.32 179 SER B C 1
ATOM 11371 O O . SER B 2 496 ? 124.855 112.141 163.883 1.00 49.10 179 SER B O 1
ATOM 11374 N N . ALA B 2 497 ? 124.040 114.192 163.531 1.00 40.97 180 ALA B N 1
ATOM 11375 C CA . ALA B 2 497 ? 122.795 113.836 164.183 1.00 49.51 180 ALA B CA 1
ATOM 11376 C C . ALA B 2 497 ? 122.132 112.694 163.447 1.00 48.99 180 ALA B C 1
ATOM 11377 O O . ALA B 2 497 ? 121.707 111.710 164.056 1.00 60.45 180 ALA B O 1
ATOM 11379 N N . ILE B 2 498 ? 122.071 112.787 162.126 1.00 49.95 181 ILE B N 1
ATOM 11380 C CA . ILE B 2 498 ? 121.467 111.723 161.346 1.00 52.32 181 ILE B CA 1
ATOM 11381 C C . ILE B 2 498 ? 122.466 110.670 160.911 1.00 52.49 181 ILE B C 1
ATOM 11382 O O . ILE B 2 498 ? 122.056 109.567 160.538 1.00 65.81 181 ILE B O 1
ATOM 11387 N N . ARG B 2 499 ? 123.756 110.970 160.933 1.00 53.52 182 ARG B N 1
ATOM 11388 C CA . ARG B 2 499 ? 124.727 109.895 160.900 1.00 50.52 182 ARG B CA 1
ATOM 11389 C C . ARG B 2 499 ? 124.370 108.885 161.971 1.00 59.35 182 ARG B C 1
ATOM 11390 O O . ARG B 2 499 ? 124.213 107.691 161.699 1.00 70.38 182 ARG B O 1
ATOM 11398 N N . GLY B 2 500 ? 124.184 109.367 163.192 1.00 61.59 183 GLY B N 1
ATOM 11399 C CA . GLY B 2 500 ? 123.583 108.555 164.215 1.00 58.15 183 GLY B CA 1
ATOM 11400 C C . GLY B 2 500 ? 122.137 108.279 163.891 1.00 52.85 183 GLY B C 1
ATOM 11401 O O . GLY B 2 500 ? 121.535 108.896 163.026 1.00 59.35 183 GLY B O 1
ATOM 11402 N N . LYS B 2 501 ? 121.600 107.278 164.550 1.00 55.34 184 LYS B N 1
ATOM 11403 C CA . LYS B 2 501 ? 120.254 106.795 164.300 1.00 63.73 184 LYS B CA 1
ATOM 11404 C C . LYS B 2 501 ? 120.048 106.420 162.845 1.00 67.06 184 LYS B C 1
ATOM 11405 O O . LYS B 2 501 ? 118.933 106.056 162.449 1.00 75.31 184 LYS B O 1
ATOM 11411 N N . ILE B 2 502 ? 121.102 106.468 162.039 1.00 66.71 185 ILE B N 1
ATOM 11412 C CA . ILE B 2 502 ? 121.170 105.716 160.799 1.00 77.00 185 ILE B CA 1
ATOM 11413 C C . ILE B 2 502 ? 122.201 104.598 160.882 1.00 75.06 185 ILE B C 1
ATOM 11414 O O . ILE B 2 502 ? 121.931 103.470 160.466 1.00 84.50 185 ILE B O 1
ATOM 11419 N N . GLU B 2 503 ? 123.354 104.867 161.472 1.00 62.78 186 GLU B N 1
ATOM 11420 C CA . GLU B 2 503 ? 124.277 103.799 161.789 1.00 68.23 186 GLU B CA 1
ATOM 11421 C C . GLU B 2 503 ? 123.750 102.895 162.904 1.00 72.45 186 GLU B C 1
ATOM 11422 O O . GLU B 2 503 ? 124.192 101.745 163.018 1.00 81.30 186 GLU B O 1
ATOM 11428 N N . SER B 2 504 ? 122.823 103.377 163.732 1.00 64.26 187 SER B N 1
ATOM 11429 C CA . SER B 2 504 ? 122.252 102.558 164.793 1.00 71.78 187 SER B CA 1
ATOM 11430 C C . SER B 2 504 ? 120.888 102.034 164.364 1.00 79.87 187 SER B C 1
ATOM 11431 O O . SER B 2 504 ? 120.060 102.789 163.849 1.00 79.96 187 SER B O 1
ATOM 11434 N N . ARG B 2 505 ? 120.655 100.743 164.593 1.00 88.53 188 ARG B N 1
ATOM 11435 C CA . ARG B 2 505 ? 119.410 100.109 164.171 1.00 91.24 188 ARG B CA 1
ATOM 11436 C C . ARG B 2 505 ? 118.250 100.753 164.913 1.00 100.17 188 ARG B C 1
ATOM 11437 O O . ARG B 2 505 ? 118.063 100.527 166.114 1.00 101.38 188 ARG B O 1
ATOM 11445 N N . ASP B 2 506 ? 117.465 101.558 164.196 1.00 108.58 189 ASP B N 1
ATOM 11446 C CA . ASP B 2 506 ? 116.352 102.262 164.813 1.00 116.20 189 ASP B CA 1
ATOM 11447 C C . ASP B 2 506 ? 115.285 102.544 163.757 1.00 103.78 189 ASP B C 1
ATOM 11448 O O . ASP B 2 506 ? 115.586 102.761 162.579 1.00 93.44 189 ASP B O 1
ATOM 11453 N N . GLU B 2 507 ? 114.033 102.543 164.205 1.00 107.85 190 GLU B N 1
ATOM 11454 C CA . GLU B 2 507 ? 112.870 102.626 163.333 1.00 108.92 190 GLU B CA 1
ATOM 11455 C C . GLU B 2 507 ? 112.410 104.055 163.080 1.00 99.20 190 GLU B C 1
ATOM 11456 O O . GLU B 2 507 ? 111.433 104.251 162.348 1.00 95.29 190 GLU B O 1
ATOM 11462 N N . THR B 2 508 ? 113.070 105.055 163.666 1.00 98.88 191 THR B N 1
ATOM 11463 C CA . THR B 2 508 ? 112.599 106.427 163.492 1.00 98.50 191 THR B CA 1
ATOM 11464 C C . THR B 2 508 ? 112.855 106.928 162.070 1.00 82.81 191 THR B C 1
ATOM 11465 O O . THR B 2 508 ? 111.959 107.504 161.442 1.00 75.93 191 THR B O 1
ATOM 11469 N N . VAL B 2 509 ? 114.058 106.726 161.540 1.00 74.70 192 VAL B N 1
ATOM 11470 C CA . VAL B 2 509 ? 114.308 107.264 160.196 1.00 60.57 192 VAL B CA 1
ATOM 11471 C C . VAL B 2 509 ? 113.423 106.540 159.190 1.00 64.34 192 VAL B C 1
ATOM 11472 O O . VAL B 2 509 ? 113.349 105.300 159.205 1.00 73.03 192 VAL B O 1
ATOM 11476 N N . PRO B 2 510 ? 112.685 107.271 158.361 1.00 61.65 193 PRO B N 1
ATOM 11477 C CA . PRO B 2 510 ? 111.965 106.649 157.244 1.00 54.57 193 PRO B CA 1
ATOM 11478 C C . PRO B 2 510 ? 112.949 106.064 156.253 1.00 53.56 193 PRO B C 1
ATOM 11479 O O . PRO B 2 510 ? 114.108 106.473 156.170 1.00 62.66 193 PRO B O 1
ATOM 11483 N N . GLN B 2 511 ? 112.471 105.110 155.471 1.00 50.58 194 GLN B N 1
ATOM 11484 C CA . GLN B 2 511 ? 113.351 104.528 154.475 1.00 54.09 194 GLN B CA 1
ATOM 11485 C C . GLN B 2 511 ? 113.826 105.589 153.491 1.00 51.38 194 GLN B C 1
ATOM 11486 O O . GLN B 2 511 ? 114.989 105.582 153.077 1.00 59.78 194 GLN B O 1
ATOM 11492 N N . SER B 2 512 ? 112.957 106.530 153.130 1.00 49.72 195 SER B N 1
ATOM 11493 C CA . SER B 2 512 ? 113.357 107.545 152.163 1.00 50.19 195 SER B CA 1
ATOM 11494 C C . SER B 2 512 ? 114.471 108.418 152.712 1.00 47.61 195 SER B C 1
ATOM 11495 O O . SER B 2 512 ? 115.387 108.787 151.975 1.00 52.56 195 SER B O 1
ATOM 11498 N N . VAL B 2 513 ? 114.400 108.773 153.995 1.00 46.69 196 VAL B N 1
ATOM 11499 C CA . VAL B 2 513 ? 115.441 109.599 154.595 1.00 41.38 196 VAL B CA 1
ATOM 11500 C C . VAL B 2 513 ? 116.763 108.850 154.666 1.00 52.61 196 VAL B C 1
ATOM 11501 O O . VAL B 2 513 ? 117.823 109.424 154.388 1.00 62.23 196 VAL B O 1
ATOM 11505 N N . ARG B 2 514 ? 116.735 107.563 155.027 1.00 57.35 197 ARG B N 1
ATOM 11506 C CA . ARG B 2 514 ? 117.965 106.767 155.026 1.00 55.51 197 ARG B CA 1
ATOM 11507 C C . ARG B 2 514 ? 118.554 106.664 153.629 1.00 42.10 197 ARG B C 1
ATOM 11508 O O . ARG B 2 514 ? 119.764 106.815 153.447 1.00 54.66 197 ARG B O 1
ATOM 11516 N N . GLU B 2 515 ? 117.716 106.415 152.633 1.00 42.26 198 GLU B N 1
ATOM 11517 C CA . GLU B 2 515 ? 118.210 106.333 151.268 1.00 50.38 198 GLU B CA 1
ATOM 11518 C C . GLU B 2 515 ? 118.794 107.668 150.810 1.00 56.25 198 GLU B C 1
ATOM 11519 O O . GLU B 2 515 ? 119.858 107.705 150.175 1.00 59.84 198 GLU B O 1
ATOM 11525 N N . ALA B 2 516 ? 118.108 108.776 151.121 1.00 49.13 199 ALA B N 1
ATOM 11526 C CA . ALA B 2 516 ? 118.594 110.100 150.748 1.00 43.44 199 ALA B CA 1
ATOM 11527 C C . ALA B 2 516 ? 119.953 110.355 151.357 1.00 40.71 199 ALA B C 1
ATOM 11528 O O . ALA B 2 516 ? 120.900 110.759 150.669 1.00 50.31 199 ALA B O 1
ATOM 11530 N N . PHE B 2 517 ? 120.067 110.116 152.649 1.00 35.25 200 PHE B N 1
ATOM 11531 C CA . PHE B 2 517 ? 121.322 110.398 153.302 1.00 39.63 200 PHE B CA 1
ATOM 11532 C C . PHE B 2 517 ? 122.433 109.507 152.782 1.00 45.87 200 PHE B C 1
ATOM 11533 O O . PHE B 2 517 ? 123.565 109.972 152.615 1.00 56.82 200 PHE B O 1
ATOM 11541 N N . ASN B 2 518 ? 122.152 108.227 152.535 1.00 45.42 201 ASN B N 1
ATOM 11542 C CA . ASN B 2 518 ? 123.192 107.366 151.980 1.00 44.61 201 ASN B CA 1
ATOM 11543 C C . ASN B 2 518 ? 123.651 107.865 150.624 1.00 47.89 201 ASN B C 1
ATOM 11544 O O . ASN B 2 518 ? 124.848 107.852 150.331 1.00 51.81 201 ASN B O 1
ATOM 11549 N N . ASN B 2 519 ? 122.724 108.301 149.777 1.00 45.09 202 ASN B N 1
ATOM 11550 C CA . ASN B 2 519 ? 123.145 108.822 148.486 1.00 41.91 202 ASN B CA 1
ATOM 11551 C C . ASN B 2 519 ? 124.064 110.021 148.675 1.00 45.01 202 ASN B C 1
ATOM 11552 O O . ASN B 2 519 ? 125.138 110.100 148.068 1.00 47.57 202 ASN B O 1
ATOM 11557 N N . LEU B 2 520 ? 123.668 110.945 149.554 1.00 49.64 203 LEU B N 1
ATOM 11558 C CA . LEU B 2 520 ? 124.424 112.176 149.758 1.00 36.16 203 LEU B CA 1
ATOM 11559 C C . LEU B 2 520 ? 125.811 111.897 150.298 1.00 46.57 203 LEU B C 1
ATOM 11560 O O . LEU B 2 520 ? 126.775 112.570 149.926 1.00 54.68 203 LEU B O 1
ATOM 11565 N N . ASN B 2 521 ? 125.930 110.930 151.204 1.00 49.28 204 ASN B N 1
ATOM 11566 C CA . ASN B 2 521 ? 127.223 110.570 151.766 1.00 40.62 204 ASN B CA 1
ATOM 11567 C C . ASN B 2 521 ? 127.998 109.604 150.898 1.00 38.73 204 ASN B C 1
ATOM 11568 O O . ASN B 2 521 ? 129.179 109.370 151.160 1.00 48.64 204 ASN B O 1
ATOM 11573 N N . SER B 2 522 ? 127.366 109.013 149.899 1.00 38.72 205 SER B N 1
ATOM 11574 C CA . SER B 2 522 ? 128.118 108.181 148.986 1.00 37.75 205 SER B CA 1
ATOM 11575 C C . SER B 2 522 ? 129.141 108.992 148.229 1.00 49.77 205 SER B C 1
ATOM 11576 O O . SER B 2 522 ? 130.217 108.478 147.906 1.00 56.25 205 SER B O 1
ATOM 11579 N N . THR B 2 523 ? 128.830 110.255 147.926 1.00 45.13 206 THR B N 1
ATOM 11580 C CA . THR B 2 523 ? 129.777 111.070 147.179 1.00 45.33 206 THR B CA 1
ATOM 11581 C C . THR B 2 523 ? 130.951 111.562 148.025 1.00 52.10 206 THR B C 1
ATOM 11582 O O . THR B 2 523 ? 131.936 112.043 147.450 1.00 56.32 206 THR B O 1
ATOM 11586 N N . THR B 2 524 ? 130.880 111.475 149.361 1.00 46.65 207 THR B N 1
ATOM 11587 C CA . THR B 2 524 ? 132.017 111.893 150.179 1.00 38.75 207 THR B CA 1
ATOM 11588 C C . THR B 2 524 ? 133.236 111.001 149.945 1.00 42.09 207 THR B C 1
ATOM 11589 O O . THR B 2 524 ? 134.372 111.487 149.932 1.00 49.93 207 THR B O 1
ATOM 11593 N N . SER B 2 525 ? 133.024 109.702 149.724 1.00 41.50 208 SER B N 1
ATOM 11594 C CA . SER B 2 525 ? 134.138 108.779 149.510 1.00 39.65 208 SER B CA 1
ATOM 11595 C C . SER B 2 525 ? 134.893 109.028 148.208 1.00 36.73 208 SER B C 1
ATOM 11596 O O . SER B 2 525 ? 136.049 108.613 148.086 1.00 42.52 208 SER B O 1
ATOM 11599 N N . LEU B 2 526 ? 134.269 109.680 147.237 1.00 39.03 209 LEU B N 1
ATOM 11600 C CA . LEU B 2 526 ? 134.868 109.841 145.917 1.00 42.47 209 LEU B CA 1
ATOM 11601 C C . LEU B 2 526 ? 136.131 110.690 146.004 1.00 40.23 209 LEU B C 1
ATOM 11602 O O . LEU B 2 526 ? 136.113 111.799 146.543 1.00 49.76 209 LEU B O 1
ATOM 11607 N N . THR B 2 527 ? 137.223 110.191 145.459 1.00 34.52 210 THR B N 1
ATOM 11608 C CA . THR B 2 527 ? 138.415 111.015 145.342 1.00 33.72 210 THR B CA 1
ATOM 11609 C C . THR B 2 527 ? 138.853 110.996 143.897 1.00 45.30 210 THR B C 1
ATOM 11610 O O . THR B 2 527 ? 138.066 110.625 143.026 1.00 55.00 210 THR B O 1
ATOM 11614 N N . GLU B 2 528 ? 140.077 111.418 143.601 1.00 49.85 211 GLU B N 1
ATOM 11615 C CA . GLU B 2 528 ? 140.518 111.289 142.217 1.00 54.04 211 GLU B CA 1
ATOM 11616 C C . GLU B 2 528 ? 140.834 109.847 141.868 1.00 59.56 211 GLU B C 1
ATOM 11617 O O . GLU B 2 528 ? 140.626 109.431 140.722 1.00 65.43 211 GLU B O 1
ATOM 11623 N N . GLU B 2 529 ? 141.335 109.068 142.824 1.00 56.19 212 GLU B N 1
ATOM 11624 C CA . GLU B 2 529 ? 141.610 107.671 142.521 1.00 59.62 212 GLU B CA 1
ATOM 11625 C C . GLU B 2 529 ? 140.325 106.876 142.446 1.00 53.11 212 GLU B C 1
ATOM 11626 O O . GLU B 2 529 ? 140.177 105.993 141.599 1.00 58.87 212 GLU B O 1
ATOM 11632 N N . ASN B 2 530 ? 139.389 107.174 143.319 1.00 40.27 213 ASN B N 1
ATOM 11633 C CA . ASN B 2 530 ? 138.235 106.326 143.364 1.00 31.50 213 ASN B CA 1
ATOM 11634 C C . ASN B 2 530 ? 137.277 106.599 142.229 1.00 39.32 213 ASN B C 1
ATOM 11635 O O . ASN B 2 530 ? 136.484 105.725 141.884 1.00 53.53 213 ASN B O 1
ATOM 11640 N N . PHE B 2 531 ? 137.328 107.779 141.628 1.00 48.82 214 PHE B N 1
ATOM 11641 C CA . PHE B 2 531 ? 136.305 108.185 140.662 1.00 55.89 214 PHE B CA 1
ATOM 11642 C C . PHE B 2 531 ? 136.516 107.505 139.313 1.00 60.75 214 PHE B C 1
ATOM 11643 O O . PHE B 2 531 ? 137.567 107.674 138.682 1.00 56.94 214 PHE B O 1
ATOM 11651 N N . GLY B 2 532 ? 135.497 106.762 138.856 1.00 63.57 215 GLY B N 1
ATOM 11652 C CA . GLY B 2 532 ? 135.523 106.064 137.583 1.00 58.76 215 GLY B CA 1
ATOM 11653 C C . GLY B 2 532 ? 136.048 104.636 137.604 1.00 66.52 215 GLY B C 1
ATOM 11654 O O . GLY B 2 532 ? 136.042 103.982 136.553 1.00 70.20 215 GLY B O 1
ATOM 11655 N N . LYS B 2 533 ? 136.507 104.130 138.753 1.00 65.66 216 LYS B N 1
ATOM 11656 C CA . LYS B 2 533 ? 137.053 102.776 138.825 1.00 57.30 216 LYS B CA 1
ATOM 11657 C C . LYS B 2 533 ? 135.912 101.782 138.935 1.00 62.63 216 LYS B C 1
ATOM 11658 O O . LYS B 2 533 ? 135.137 101.850 139.896 1.00 64.97 216 LYS B O 1
ATOM 11664 N N . PRO B 2 534 ? 135.775 100.855 137.998 1.00 61.00 217 PRO B N 1
ATOM 11665 C CA . PRO B 2 534 ? 134.672 99.891 138.069 1.00 65.64 217 PRO B CA 1
ATOM 11666 C C . PRO B 2 534 ? 134.896 98.858 139.165 1.00 71.37 217 PRO B C 1
ATOM 11667 O O . PRO B 2 534 ? 136.030 98.558 139.546 1.00 74.16 217 PRO B O 1
ATOM 11671 N N . ASP B 2 535 ? 133.791 98.310 139.675 1.00 71.84 218 ASP B N 1
ATOM 11672 C CA . ASP B 2 535 ? 133.834 97.203 140.635 1.00 74.57 218 ASP B CA 1
ATOM 11673 C C . ASP B 2 535 ? 133.690 95.904 139.844 1.00 79.15 218 ASP B C 1
ATOM 11674 O O . ASP B 2 535 ? 132.587 95.538 139.422 1.00 79.63 218 ASP B O 1
ATOM 11679 N N . ILE B 2 536 ? 134.805 95.200 139.641 1.00 71.36 219 ILE B N 1
ATOM 11680 C CA . ILE B 2 536 ? 134.862 94.048 138.746 1.00 63.76 219 ILE B CA 1
ATOM 11681 C C . ILE B 2 536 ? 134.899 92.784 139.585 1.00 53.66 219 ILE B C 1
ATOM 11682 O O . ILE B 2 536 ? 135.912 92.484 140.225 1.00 57.45 219 ILE B O 1
ATOM 11687 N N . SER B 2 537 ? 133.801 92.031 139.558 1.00 56.31 220 SER B N 1
ATOM 11688 C CA . SER B 2 537 ? 133.674 90.792 140.309 1.00 60.95 220 SER B CA 1
ATOM 11689 C C . SER B 2 537 ? 134.199 89.626 139.474 1.00 58.18 220 SER B C 1
ATOM 11690 O O . SER B 2 537 ? 134.617 89.793 138.328 1.00 64.51 220 SER B O 1
ATOM 11693 N N . ALA B 2 538 ? 134.201 88.425 140.055 1.00 54.71 221 ALA B N 1
ATOM 11694 C CA . ALA B 2 538 ? 134.700 87.275 139.311 1.00 58.66 221 ALA B CA 1
ATOM 11695 C C . ALA B 2 538 ? 133.785 86.943 138.142 1.00 62.46 221 ALA B C 1
ATOM 11696 O O . ALA B 2 538 ? 134.260 86.680 137.030 1.00 67.20 221 ALA B O 1
ATOM 11698 N N . LYS B 2 539 ? 132.468 86.964 138.368 1.00 60.56 222 LYS B N 1
ATOM 11699 C CA . LYS B 2 539 ? 131.534 86.644 137.293 1.00 65.65 222 LYS B CA 1
ATOM 11700 C C . LYS B 2 539 ? 131.621 87.663 136.158 1.00 62.79 222 LYS B C 1
ATOM 11701 O O . LYS B 2 539 ? 131.655 87.297 134.972 1.00 62.32 222 LYS B O 1
ATOM 11707 N N . ASP B 2 540 ? 131.661 88.947 136.503 1.00 59.50 223 ASP B N 1
ATOM 11708 C CA . ASP B 2 540 ? 131.766 89.961 135.470 1.00 51.10 223 ASP B CA 1
ATOM 11709 C C . ASP B 2 540 ? 133.089 89.855 134.758 1.00 41.58 223 ASP B C 1
ATOM 11710 O O . ASP B 2 540 ? 133.173 90.115 133.556 1.00 56.91 223 ASP B O 1
ATOM 11715 N N . LEU B 2 541 ? 134.131 89.487 135.469 1.00 38.24 224 LEU B N 1
ATOM 11716 C CA . LEU B 2 541 ? 135.394 89.357 134.784 1.00 38.95 224 LEU B CA 1
ATOM 11717 C C . LEU B 2 541 ? 135.328 88.216 133.783 1.00 55.70 224 LEU B C 1
ATOM 11718 O O . LEU B 2 541 ? 135.836 88.343 132.663 1.00 62.66 224 LEU B O 1
ATOM 11723 N N . ARG B 2 542 ? 134.680 87.103 134.153 1.00 57.61 225 ARG B N 1
ATOM 11724 C CA . ARG B 2 542 ? 134.524 85.991 133.211 1.00 50.35 225 ARG B CA 1
ATOM 11725 C C . ARG B 2 542 ? 133.743 86.410 131.973 1.00 60.67 225 ARG B C 1
ATOM 11726 O O . ARG B 2 542 ? 134.136 86.076 130.853 1.00 62.15 225 ARG B O 1
ATOM 11734 N N . ASN B 2 543 ? 132.622 87.127 132.153 1.00 56.79 226 ASN B N 1
ATOM 11735 C CA . ASN B 2 543 ? 131.823 87.556 131.002 1.00 35.94 226 ASN B CA 1
ATOM 11736 C C . ASN B 2 543 ? 132.601 88.512 130.118 1.00 35.54 226 ASN B C 1
ATOM 11737 O O . ASN B 2 543 ? 132.491 88.462 128.894 1.00 45.45 226 ASN B O 1
ATOM 11742 N N . ILE B 2 544 ? 133.365 89.413 130.720 1.00 37.45 227 ILE B N 1
ATOM 11743 C CA . ILE B 2 544 ? 134.159 90.339 129.934 1.00 38.93 227 ILE B CA 1
ATOM 11744 C C . ILE B 2 544 ? 135.211 89.592 129.145 1.00 43.56 227 ILE B C 1
ATOM 11745 O O . ILE B 2 544 ? 135.480 89.921 127.986 1.00 53.80 227 ILE B O 1
ATOM 11750 N N . MET B 2 545 ? 135.856 88.600 129.757 1.00 45.59 228 MET B N 1
ATOM 11751 C CA . MET B 2 545 ? 136.914 87.915 129.021 1.00 56.67 228 MET B CA 1
ATOM 11752 C C . MET B 2 545 ? 136.368 86.922 127.999 1.00 55.54 228 MET B C 1
ATOM 11753 O O . MET B 2 545 ? 136.996 86.716 126.954 1.00 58.63 228 MET B O 1
ATOM 11758 N N . TYR B 2 546 ? 135.209 86.320 128.256 1.00 48.04 229 TYR B N 1
ATOM 11759 C CA . TYR B 2 546 ? 134.623 85.450 127.252 1.00 42.07 229 TYR B CA 1
ATOM 11760 C C . TYR B 2 546 ? 134.441 86.224 125.960 1.00 44.19 229 TYR B C 1
ATOM 11761 O O . TYR B 2 546 ? 134.986 85.855 124.915 1.00 52.66 229 TYR B O 1
ATOM 11770 N N . ASP B 2 547 ? 133.771 87.368 126.045 1.00 43.70 230 ASP B N 1
ATOM 11771 C CA . ASP B 2 547 ? 133.340 88.049 124.839 1.00 43.97 230 ASP B CA 1
ATOM 11772 C C . ASP B 2 547 ? 134.494 88.296 123.917 1.00 39.41 230 ASP B C 1
ATOM 11773 O O . ASP B 2 547 ? 134.312 88.304 122.702 1.00 53.53 230 ASP B O 1
ATOM 11778 N N . HIS B 2 548 ? 135.684 88.453 124.444 1.00 36.60 231 HIS B N 1
ATOM 11779 C CA . HIS B 2 548 ? 136.755 88.615 123.486 1.00 52.21 231 HIS B CA 1
ATOM 11780 C C . HIS B 2 548 ? 137.145 87.299 122.805 1.00 63.47 231 HIS B C 1
ATOM 11781 O O . HIS B 2 548 ? 137.592 87.319 121.649 1.00 62.49 231 HIS B O 1
ATOM 11788 N N . LEU B 2 549 ? 136.955 86.156 123.458 1.00 57.95 232 LEU B N 1
ATOM 11789 C CA . LEU B 2 549 ? 137.459 84.894 122.897 1.00 61.31 232 LEU B CA 1
ATOM 11790 C C . LEU B 2 549 ? 136.574 84.393 121.755 1.00 69.80 232 LEU B C 1
ATOM 11791 O O . LEU B 2 549 ? 135.347 84.333 121.908 1.00 70.07 232 LEU B O 1
ATOM 11796 N N . PRO B 2 550 ? 137.149 83.996 120.620 1.00 63.15 233 PRO B N 1
ATOM 11797 C CA . PRO B 2 550 ? 136.338 83.449 119.530 1.00 55.07 233 PRO B CA 1
ATOM 11798 C C . PRO B 2 550 ? 135.894 82.029 119.810 1.00 50.67 233 PRO B C 1
ATOM 11799 O O . PRO B 2 550 ? 136.575 81.257 120.485 1.00 59.37 233 PRO B O 1
ATOM 11803 N N . GLY B 2 551 ? 134.735 81.692 119.263 1.00 60.03 234 GLY B N 1
ATOM 11804 C CA . GLY B 2 551 ? 134.164 80.375 119.445 1.00 64.11 234 GLY B CA 1
ATOM 11805 C C . GLY B 2 551 ? 133.490 80.219 120.791 1.00 61.09 234 GLY B C 1
ATOM 11806 O O . GLY B 2 551 ? 133.385 81.145 121.596 1.00 68.66 234 GLY B O 1
ATOM 11807 N N . PHE B 2 552 ? 133.015 79.008 121.028 1.00 56.57 235 PHE B N 1
ATOM 11808 C CA . PHE B 2 552 ? 132.429 78.654 122.304 1.00 72.17 235 PHE B CA 1
ATOM 11809 C C . PHE B 2 552 ? 133.098 77.400 122.849 1.00 81.58 235 PHE B C 1
ATOM 11810 O O . PHE B 2 552 ? 133.372 76.456 122.101 1.00 83.08 235 PHE B O 1
ATOM 11818 N N . GLY B 2 553 ? 133.360 77.403 124.157 1.00 84.36 236 GLY B N 1
ATOM 11819 C CA . GLY B 2 553 ? 133.887 76.239 124.845 1.00 79.63 236 GLY B CA 1
ATOM 11820 C C . GLY B 2 553 ? 135.332 75.906 124.553 1.00 82.30 236 GLY B C 1
ATOM 11821 O O . GLY B 2 553 ? 135.754 74.777 124.815 1.00 91.83 236 GLY B O 1
ATOM 11822 N N . THR B 2 554 ? 136.114 76.850 124.023 1.00 77.53 237 THR B N 1
ATOM 11823 C CA . THR B 2 554 ? 137.506 76.567 123.688 1.00 75.80 237 THR B CA 1
ATOM 11824 C C . THR B 2 554 ? 138.323 76.342 124.962 1.00 70.32 237 THR B C 1
ATOM 11825 O O . THR B 2 554 ? 137.848 76.551 126.081 1.00 76.98 237 THR B O 1
ATOM 11829 N N . ALA B 2 555 ? 139.566 75.895 124.792 1.00 64.12 238 ALA B N 1
ATOM 11830 C CA . ALA B 2 555 ? 140.423 75.773 125.961 1.00 67.28 238 ALA B CA 1
ATOM 11831 C C . ALA B 2 555 ? 140.571 77.111 126.651 1.00 64.94 238 ALA B C 1
ATOM 11832 O O . ALA B 2 555 ? 140.629 77.176 127.883 1.00 72.95 238 ALA B O 1
ATOM 11834 N N . PHE B 2 556 ? 140.594 78.187 125.879 1.00 55.65 239 PHE B N 1
ATOM 11835 C CA . PHE B 2 556 ? 140.731 79.492 126.492 1.00 62.85 239 PHE B CA 1
ATOM 11836 C C . PHE B 2 556 ? 139.585 79.805 127.428 1.00 63.78 239 PHE B C 1
ATOM 11837 O O . PHE B 2 556 ? 139.796 80.474 128.442 1.00 73.12 239 PHE B O 1
ATOM 11845 N N . HIS B 2 557 ? 138.369 79.362 127.115 1.00 64.15 240 HIS B N 1
ATOM 11846 C CA . HIS B 2 557 ? 137.278 79.605 128.051 1.00 65.72 240 HIS B CA 1
ATOM 11847 C C . HIS B 2 557 ? 137.565 78.944 129.392 1.00 74.33 240 HIS B C 1
ATOM 11848 O O . HIS B 2 557 ? 137.332 79.544 130.456 1.00 80.28 240 HIS B O 1
ATOM 11855 N N . GLN B 2 558 ? 138.090 77.720 129.375 1.00 69.90 241 GLN B N 1
ATOM 11856 C CA . GLN B 2 558 ? 138.401 77.081 130.648 1.00 72.02 241 GLN B CA 1
ATOM 11857 C C . GLN B 2 558 ? 139.535 77.803 131.350 1.00 68.08 241 GLN B C 1
ATOM 11858 O O . GLN B 2 558 ? 139.517 77.968 132.576 1.00 74.67 241 GLN B O 1
ATOM 11864 N N . LEU B 2 559 ? 140.519 78.250 130.584 1.00 63.05 242 LEU B N 1
ATOM 11865 C CA . LEU B 2 559 ? 141.585 79.040 131.166 1.00 55.16 242 LEU B CA 1
ATOM 11866 C C . LEU B 2 559 ? 141.020 80.240 131.883 1.00 51.87 242 LEU B C 1
ATOM 11867 O O . LEU B 2 559 ? 141.460 80.582 132.980 1.00 62.83 242 LEU B O 1
ATOM 11872 N N . VAL B 2 560 ? 140.036 80.887 131.275 1.00 59.02 243 VAL B N 1
ATOM 11873 C CA . VAL B 2 560 ? 139.484 82.107 131.845 1.00 65.20 243 VAL B CA 1
ATOM 11874 C C . VAL B 2 560 ? 138.759 81.801 133.144 1.00 67.60 243 VAL B C 1
ATOM 11875 O O . VAL B 2 560 ? 138.948 82.488 134.154 1.00 76.91 243 VAL B O 1
ATOM 11879 N N . GLN B 2 561 ? 137.924 80.768 133.150 1.00 65.46 244 GLN B N 1
ATOM 11880 C CA . GLN B 2 561 ? 137.188 80.518 134.385 1.00 65.87 244 GLN B CA 1
ATOM 11881 C C . GLN B 2 561 ? 138.081 79.944 135.476 1.00 63.39 244 GLN B C 1
ATOM 11882 O O . GLN B 2 561 ? 137.692 79.959 136.647 1.00 68.56 244 GLN B O 1
ATOM 11888 N N . VAL B 2 562 ? 139.268 79.447 135.123 1.00 65.59 245 VAL B N 1
ATOM 11889 C CA . VAL B 2 562 ? 140.268 79.123 136.137 1.00 62.35 245 VAL B CA 1
ATOM 11890 C C . VAL B 2 562 ? 140.916 80.396 136.665 1.00 69.43 245 VAL B C 1
ATOM 11891 O O . VAL B 2 562 ? 141.076 80.572 137.878 1.00 76.25 245 VAL B O 1
ATOM 11895 N N . ILE B 2 563 ? 141.304 81.302 135.758 1.00 72.32 246 ILE B N 1
ATOM 11896 C CA . ILE B 2 563 ? 141.997 82.533 136.148 1.00 64.99 246 ILE B CA 1
ATOM 11897 C C . ILE B 2 563 ? 141.129 83.360 137.075 1.00 63.76 246 ILE B C 1
ATOM 11898 O O . ILE B 2 563 ? 141.591 83.878 138.097 1.00 73.60 246 ILE B O 1
ATOM 11903 N N . CYS B 2 564 ? 139.857 83.493 136.733 1.00 61.34 247 CYS B N 1
ATOM 11904 C CA . CYS B 2 564 ? 138.959 84.215 137.610 1.00 65.50 247 CYS B CA 1
ATOM 11905 C C . CYS B 2 564 ? 138.756 83.496 138.929 1.00 71.94 247 CYS B C 1
ATOM 11906 O O . CYS B 2 564 ? 138.314 84.124 139.895 1.00 79.46 247 CYS B O 1
ATOM 11909 N N . LYS B 2 565 ? 139.076 82.205 139.005 1.00 68.05 248 LYS B N 1
ATOM 11910 C CA . LYS B 2 565 ? 138.951 81.524 140.286 1.00 70.15 248 LYS B CA 1
ATOM 11911 C C . LYS B 2 565 ? 140.171 81.788 141.164 1.00 73.11 248 LYS B C 1
ATOM 11912 O O . LYS B 2 565 ? 140.024 82.080 142.355 1.00 81.60 248 LYS B O 1
ATOM 11918 N N . LEU B 2 566 ? 141.379 81.706 140.595 1.00 72.10 249 LEU B N 1
ATOM 11919 C CA . LEU B 2 566 ? 142.580 82.038 141.361 1.00 75.38 249 LEU B CA 1
ATOM 11920 C C . LEU B 2 566 ? 142.605 83.512 141.729 1.00 72.95 249 LEU B C 1
ATOM 11921 O O . LEU B 2 566 ? 143.038 83.879 142.829 1.00 75.24 249 LEU B O 1
ATOM 11926 N N . GLY B 2 567 ? 142.153 84.369 140.818 1.00 72.16 250 GLY B N 1
ATOM 11927 C CA . GLY B 2 567 ? 142.113 85.786 141.115 1.00 71.17 250 GLY B CA 1
ATOM 11928 C C . GLY B 2 567 ? 141.193 86.120 142.274 1.00 74.12 250 GLY B C 1
ATOM 11929 O O . GLY B 2 567 ? 141.574 86.867 143.179 1.00 81.68 250 GLY B O 1
ATOM 11930 N N . LYS B 2 568 ? 139.979 85.562 142.275 1.00 66.48 251 LYS B N 1
ATOM 11931 C CA . LYS B 2 568 ? 139.017 85.909 143.318 1.00 67.06 251 LYS B CA 1
ATOM 11932 C C . LYS B 2 568 ? 139.530 85.520 144.695 1.00 71.41 251 LYS B C 1
ATOM 11933 O O . LYS B 2 568 ? 139.349 86.260 145.669 1.00 75.65 251 LYS B O 1
ATOM 11939 N N . ASP B 2 569 ? 140.165 84.356 144.797 1.00 71.12 252 ASP B N 1
ATOM 11940 C CA . ASP B 2 569 ? 140.714 83.935 146.077 1.00 75.13 252 ASP B CA 1
ATOM 11941 C C . ASP B 2 569 ? 141.853 84.849 146.517 1.00 71.50 252 ASP B C 1
ATOM 11942 O O . ASP B 2 569 ? 141.910 85.260 147.682 1.00 72.49 252 ASP B O 1
ATOM 11947 N N . SER B 2 570 ? 142.751 85.203 145.599 1.00 68.24 253 SER B N 1
ATOM 11948 C CA . SER B 2 570 ? 143.910 86.024 145.919 1.00 65.80 253 SER B CA 1
ATOM 11949 C C . SER B 2 570 ? 143.598 87.513 145.900 1.00 70.81 253 SER B C 1
ATOM 11950 O O . SER B 2 570 ? 144.513 88.328 146.068 1.00 72.68 253 SER B O 1
ATOM 11953 N N . ASN B 2 571 ? 142.336 87.876 145.684 1.00 73.48 254 ASN B N 1
ATOM 11954 C CA . ASN B 2 571 ? 141.897 89.267 145.643 1.00 75.74 254 ASN B CA 1
ATOM 11955 C C . ASN B 2 571 ? 142.789 90.081 144.703 1.00 71.38 254 ASN B C 1
ATOM 11956 O O . ASN B 2 571 ? 143.247 91.178 145.028 1.00 76.44 254 ASN B O 1
ATOM 11961 N N . SER B 2 572 ? 143.051 89.520 143.526 1.00 62.76 255 SER B N 1
ATOM 11962 C CA . SER B 2 572 ? 143.889 90.153 142.521 1.00 61.45 255 SER B CA 1
ATOM 11963 C C . SER B 2 572 ? 143.171 90.319 141.177 1.00 70.37 255 SER B C 1
ATOM 11964 O O . SER B 2 572 ? 143.819 90.359 140.127 1.00 68.81 255 SER B O 1
ATOM 11967 N N . LEU B 2 573 ? 141.829 90.449 141.199 1.00 75.03 256 LEU B N 1
ATOM 11968 C CA . LEU B 2 573 ? 141.047 90.638 139.968 1.00 66.55 256 LEU B CA 1
ATOM 11969 C C . LEU B 2 573 ? 141.423 91.918 139.242 1.00 62.28 256 LEU B C 1
ATOM 11970 O O . LEU B 2 573 ? 141.530 91.933 138.012 1.00 65.54 256 LEU B O 1
ATOM 11975 N N . ASP B 2 574 ? 141.580 93.011 139.980 1.00 62.79 257 ASP B N 1
ATOM 11976 C CA . ASP B 2 574 ? 141.870 94.279 139.336 1.00 63.52 257 ASP B CA 1
ATOM 11977 C C . ASP B 2 574 ? 143.184 94.205 138.587 1.00 65.64 257 ASP B C 1
ATOM 11978 O O . ASP B 2 574 ? 143.298 94.724 137.473 1.00 70.72 257 ASP B O 1
ATOM 11983 N N . ILE B 2 575 ? 144.188 93.564 139.178 1.00 58.71 258 ILE B N 1
ATOM 11984 C CA . ILE B 2 575 ? 145.473 93.459 138.503 1.00 58.76 258 ILE B CA 1
ATOM 11985 C C . ILE B 2 575 ? 145.340 92.616 137.251 1.00 58.56 258 ILE B C 1
ATOM 11986 O O . ILE B 2 575 ? 145.888 92.948 136.193 1.00 62.72 258 ILE B O 1
ATOM 11991 N N . ILE B 2 576 ? 144.595 91.524 137.346 1.00 60.26 259 ILE B N 1
ATOM 11992 C CA . ILE B 2 576 ? 144.374 90.670 136.191 1.00 57.82 259 ILE B CA 1
ATOM 11993 C C . ILE B 2 576 ? 143.736 91.468 135.064 1.00 60.78 259 ILE B C 1
ATOM 11994 O O . ILE B 2 576 ? 144.263 91.520 133.950 1.00 63.77 259 ILE B O 1
ATOM 11999 N N . HIS B 2 577 ? 142.628 92.153 135.354 1.00 63.96 260 HIS B N 1
ATOM 12000 C CA . HIS B 2 577 ? 141.931 92.885 134.303 1.00 56.65 260 HIS B CA 1
ATOM 12001 C C . HIS B 2 577 ? 142.770 94.010 133.753 1.00 56.48 260 HIS B C 1
ATOM 12002 O O . HIS B 2 577 ? 142.715 94.300 132.557 1.00 67.49 260 HIS B O 1
ATOM 12009 N N . ALA B 2 578 ? 143.489 94.711 134.614 1.00 58.90 261 ALA B N 1
ATOM 12010 C CA . ALA B 2 578 ? 144.383 95.722 134.098 1.00 57.25 261 ALA B CA 1
ATOM 12011 C C . ALA B 2 578 ? 145.351 95.083 133.131 1.00 56.52 261 ALA B C 1
ATOM 12012 O O . ALA B 2 578 ? 145.612 95.625 132.051 1.00 66.12 261 ALA B O 1
ATOM 12014 N N . GLU B 2 579 ? 145.848 93.898 133.474 1.00 53.31 262 GLU B N 1
ATOM 12015 C CA . GLU B 2 579 ? 146.799 93.240 132.595 1.00 65.16 262 GLU B CA 1
ATOM 12016 C C . GLU B 2 579 ? 146.153 92.865 131.270 1.00 71.70 262 GLU B C 1
ATOM 12017 O O . GLU B 2 579 ? 146.741 93.063 130.198 1.00 76.35 262 GLU B O 1
ATOM 12023 N N . PHE B 2 580 ? 144.932 92.353 131.330 1.00 68.73 263 PHE B N 1
ATOM 12024 C CA . PHE B 2 580 ? 144.216 91.936 130.132 1.00 65.83 263 PHE B CA 1
ATOM 12025 C C . PHE B 2 580 ? 143.972 93.120 129.200 1.00 60.59 263 PHE B C 1
ATOM 12026 O O . PHE B 2 580 ? 144.304 93.071 128.012 1.00 65.16 263 PHE B O 1
ATOM 12034 N N . GLN B 2 581 ? 143.406 94.202 129.735 1.00 66.52 264 GLN B N 1
ATOM 12035 C CA . GLN B 2 581 ? 143.143 95.387 128.929 1.00 68.29 264 GLN B CA 1
ATOM 12036 C C . GLN B 2 581 ? 144.423 95.926 128.327 1.00 67.16 264 GLN B C 1
ATOM 12037 O O . GLN B 2 581 ? 144.448 96.318 127.155 1.00 75.19 264 GLN B O 1
ATOM 12043 N N . ALA B 2 582 ? 145.488 96.002 129.122 1.00 64.30 265 ALA B N 1
ATOM 12044 C CA . ALA B 2 582 ? 146.729 96.513 128.575 1.00 65.68 265 ALA B CA 1
ATOM 12045 C C . ALA B 2 582 ? 147.201 95.618 127.445 1.00 71.43 265 ALA B C 1
ATOM 12046 O O . ALA B 2 582 ? 147.697 96.104 126.419 1.00 78.22 265 ALA B O 1
ATOM 12048 N N . SER B 2 583 ? 147.023 94.306 127.593 1.00 60.37 266 SER B N 1
ATOM 12049 C CA . SER B 2 583 ? 147.461 93.426 126.522 1.00 70.18 266 SER B CA 1
ATOM 12050 C C . SER B 2 583 ? 146.624 93.644 125.267 1.00 76.12 266 SER B C 1
ATOM 12051 O O . SER B 2 583 ? 147.161 93.673 124.153 1.00 80.65 266 SER B O 1
ATOM 12054 N N . LEU B 2 584 ? 145.309 93.822 125.430 1.00 71.64 267 LEU B N 1
ATOM 12055 C CA . LEU B 2 584 ? 144.453 94.079 124.274 1.00 62.32 267 LEU B CA 1
ATOM 12056 C C . LEU B 2 584 ? 144.894 95.335 123.556 1.00 63.49 267 LEU B C 1
ATOM 12057 O O . LEU B 2 584 ? 145.030 95.352 122.328 1.00 67.39 267 LEU B O 1
ATOM 12062 N N . ALA B 2 585 ? 145.135 96.392 124.320 1.00 63.51 268 ALA B N 1
ATOM 12063 C CA . ALA B 2 585 ? 145.521 97.655 123.725 1.00 67.81 268 ALA B CA 1
ATOM 12064 C C . ALA B 2 585 ? 146.827 97.509 122.968 1.00 76.06 268 ALA B C 1
ATOM 12065 O O . ALA B 2 585 ? 146.970 98.036 121.859 1.00 83.98 268 ALA B O 1
ATOM 12067 N N . GLU B 2 586 ? 147.783 96.773 123.531 1.00 78.14 269 GLU B N 1
ATOM 12068 C CA . GLU B 2 586 ? 149.093 96.706 122.889 1.00 90.90 269 GLU B CA 1
ATOM 12069 C C . GLU B 2 586 ? 149.107 95.714 121.727 1.00 92.47 269 GLU B C 1
ATOM 12070 O O . GLU B 2 586 ? 149.998 94.861 121.650 1.00 95.45 269 GLU B O 1
ATOM 12076 N N . GLY B 2 587 ? 148.138 95.827 120.813 1.00 89.68 270 GLY B N 1
ATOM 12077 C CA . GLY B 2 587 ? 148.141 95.083 119.564 1.00 85.27 270 GLY B CA 1
ATOM 12078 C C . GLY B 2 587 ? 148.217 93.576 119.697 1.00 77.23 270 GLY B C 1
ATOM 12079 O O . GLY B 2 587 ? 148.958 92.925 118.955 1.00 82.06 270 GLY B O 1
ATOM 12080 N N . ASP B 2 588 ? 147.463 93.005 120.631 1.00 69.60 271 ASP B N 1
ATOM 12081 C CA . ASP B 2 588 ? 147.500 91.575 120.876 1.00 68.46 271 ASP B CA 1
ATOM 12082 C C . ASP B 2 588 ? 146.096 91.008 120.796 1.00 67.76 271 ASP B C 1
ATOM 12083 O O . ASP B 2 588 ? 145.120 91.675 121.141 1.00 74.78 271 ASP B O 1
ATOM 12088 N N . SER B 2 589 ? 146.007 89.775 120.340 1.00 64.34 272 SER B N 1
ATOM 12089 C CA . SER B 2 589 ? 144.746 89.063 120.333 1.00 61.08 272 SER B CA 1
ATOM 12090 C C . SER B 2 589 ? 144.409 88.575 121.738 1.00 61.61 272 SER B C 1
ATOM 12091 O O . SER B 2 589 ? 145.281 88.514 122.607 1.00 69.20 272 SER B O 1
ATOM 12094 N N . PRO B 2 590 ? 143.141 88.242 121.990 1.00 56.87 273 PRO B N 1
ATOM 12095 C CA . PRO B 2 590 ? 142.759 87.733 123.319 1.00 55.33 273 PRO B CA 1
ATOM 12096 C C . PRO B 2 590 ? 143.471 86.458 123.742 1.00 69.56 273 PRO B C 1
ATOM 12097 O O . PRO B 2 590 ? 143.653 86.251 124.950 1.00 75.58 273 PRO B O 1
ATOM 12101 N N . GLN B 2 591 ? 143.878 85.591 122.813 1.00 68.19 274 GLN B N 1
ATOM 12102 C CA . GLN B 2 591 ? 144.704 84.451 123.207 1.00 72.91 274 GLN B CA 1
ATOM 12103 C C . GLN B 2 591 ? 146.038 84.911 123.787 1.00 76.01 274 GLN B C 1
ATOM 12104 O O . GLN B 2 591 ? 146.477 84.423 124.842 1.00 80.39 274 GLN B O 1
ATOM 12110 N N . CYS B 2 592 ? 146.704 85.848 123.110 1.00 68.63 275 CYS B N 1
ATOM 12111 C CA . CYS B 2 592 ? 147.947 86.377 123.654 1.00 68.90 275 CYS B CA 1
ATOM 12112 C C . CYS B 2 592 ? 147.701 87.040 124.998 1.00 71.69 275 CYS B C 1
ATOM 12113 O O . CYS B 2 592 ? 148.539 86.957 125.905 1.00 80.19 275 CYS B O 1
ATOM 12116 N N . ALA B 2 593 ? 146.548 87.694 125.148 1.00 72.26 276 ALA B N 1
ATOM 12117 C CA . ALA B 2 593 ? 146.229 88.376 126.397 1.00 76.18 276 ALA B CA 1
ATOM 12118 C C . ALA B 2 593 ? 146.081 87.391 127.546 1.00 66.97 276 ALA B C 1
ATOM 12119 O O . ALA B 2 593 ? 146.587 87.635 128.644 1.00 75.50 276 ALA B O 1
ATOM 12121 N N . LEU B 2 594 ? 145.412 86.268 127.314 1.00 61.77 277 LEU B N 1
ATOM 12122 C CA . LEU B 2 594 ? 145.318 85.254 128.358 1.00 62.95 277 LEU B CA 1
ATOM 12123 C C . LEU B 2 594 ? 146.677 84.641 128.698 1.00 76.46 277 LEU B C 1
ATOM 12124 O O . LEU B 2 594 ? 147.006 84.464 129.877 1.00 82.12 277 LEU B O 1
ATOM 12129 N N . ILE B 2 595 ? 147.486 84.280 127.695 1.00 78.73 278 ILE B N 1
ATOM 12130 C CA . ILE B 2 595 ? 148.745 83.628 128.070 1.00 73.13 278 ILE B CA 1
ATOM 12131 C C . ILE B 2 595 ? 149.649 84.605 128.822 1.00 75.19 278 ILE B C 1
ATOM 12132 O O . ILE B 2 595 ? 150.313 84.232 129.800 1.00 82.98 278 ILE B O 1
ATOM 12137 N N . GLN B 2 596 ? 149.670 85.876 128.415 1.00 76.31 279 GLN B N 1
ATOM 12138 C CA . GLN B 2 596 ? 150.481 86.829 129.163 1.00 79.71 279 GLN B CA 1
ATOM 12139 C C . GLN B 2 596 ? 149.868 87.140 130.524 1.00 80.40 279 GLN B C 1
ATOM 12140 O O . GLN B 2 596 ? 150.594 87.500 131.457 1.00 88.54 279 GLN B O 1
ATOM 12146 N N . ILE B 2 597 ? 148.548 87.010 130.665 1.00 75.26 280 ILE B N 1
ATOM 12147 C CA . ILE B 2 597 ? 147.927 87.306 131.949 1.00 75.87 280 ILE B CA 1
ATOM 12148 C C . ILE B 2 597 ? 148.216 86.175 132.908 1.00 71.76 280 ILE B C 1
ATOM 12149 O O . ILE B 2 597 ? 148.105 86.353 134.125 1.00 78.19 280 ILE B O 1
ATOM 12154 N N . THR B 2 598 ? 148.570 85.010 132.372 1.00 72.82 281 THR B N 1
ATOM 12155 C CA . THR B 2 598 ? 148.971 83.905 133.224 1.00 73.03 281 THR B CA 1
ATOM 12156 C C . THR B 2 598 ? 150.454 84.004 133.573 1.00 79.17 281 THR B C 1
ATOM 12157 O O . THR B 2 598 ? 150.844 83.708 134.704 1.00 86.58 281 THR B O 1
ATOM 12161 N N . LYS B 2 599 ? 151.302 84.399 132.613 1.00 85.63 282 LYS B N 1
ATOM 12162 C CA . LYS B 2 599 ? 152.709 84.697 132.922 1.00 84.75 282 LYS B CA 1
ATOM 12163 C C . LYS B 2 599 ? 152.856 85.797 133.969 1.00 80.29 282 LYS B C 1
ATOM 12164 O O . LYS B 2 599 ? 153.361 85.559 135.071 1.00 81.76 282 LYS B O 1
ATOM 12170 N N . ARG B 2 600 ? 152.415 87.010 133.642 1.00 81.30 283 ARG B N 1
ATOM 12171 C CA . ARG B 2 600 ? 152.878 88.184 134.375 1.00 84.24 283 ARG B CA 1
ATOM 12172 C C . ARG B 2 600 ? 152.227 88.348 135.739 1.00 77.30 283 ARG B C 1
ATOM 12173 O O . ARG B 2 600 ? 152.871 88.856 136.659 1.00 81.72 283 ARG B O 1
ATOM 12181 N N . VAL B 2 601 ? 150.974 87.959 135.897 1.00 75.63 284 VAL B N 1
ATOM 12182 C CA . VAL B 2 601 ? 150.325 88.155 137.198 1.00 79.40 284 VAL B CA 1
ATOM 12183 C C . VAL B 2 601 ? 151.016 87.280 138.241 1.00 85.09 284 VAL B C 1
ATOM 12184 O O . VAL B 2 601 ? 151.199 86.069 138.016 1.00 89.41 284 VAL B O 1
ATOM 12188 N N . PRO B 2 602 ? 151.434 87.841 139.378 1.00 82.03 285 PRO B N 1
ATOM 12189 C CA . PRO B 2 602 ? 152.244 87.065 140.331 1.00 76.98 285 PRO B CA 1
ATOM 12190 C C . PRO B 2 602 ? 151.505 85.925 141.016 1.00 85.64 285 PRO B C 1
ATOM 12191 O O . PRO B 2 602 ? 152.164 84.972 141.442 1.00 94.78 285 PRO B O 1
ATOM 12195 N N . ILE B 2 603 ? 150.175 85.978 141.149 1.00 88.09 286 ILE B N 1
ATOM 12196 C CA . ILE B 2 603 ? 149.442 84.886 141.796 1.00 83.49 286 ILE B CA 1
ATOM 12197 C C . ILE B 2 603 ? 149.629 83.599 141.024 1.00 72.83 286 ILE B C 1
ATOM 12198 O O . ILE B 2 603 ? 149.488 82.504 141.574 1.00 79.56 286 ILE B O 1
ATOM 12203 N N . PHE B 2 604 ? 149.950 83.709 139.748 1.00 75.09 287 PHE B N 1
ATOM 12204 C CA . PHE B 2 604 ? 150.193 82.559 138.899 1.00 88.49 287 PHE B CA 1
ATOM 12205 C C . PHE B 2 604 ? 151.667 82.209 138.804 1.00 105.44 287 PHE B C 1
ATOM 12206 O O . PHE B 2 604 ? 152.103 81.666 137.779 1.00 108.87 287 PHE B O 1
ATOM 12214 N N . GLN B 2 605 ? 152.452 82.517 139.840 1.00 108.27 288 GLN B N 1
ATOM 12215 C CA . GLN B 2 605 ? 153.893 82.267 139.794 1.00 117.36 288 GLN B CA 1
ATOM 12216 C C . GLN B 2 605 ? 154.191 80.786 139.569 1.00 116.92 288 GLN B C 1
ATOM 12217 O O . GLN B 2 605 ? 154.880 80.413 138.613 1.00 115.94 288 GLN B O 1
ATOM 12223 N N . ASP B 2 606 ? 153.679 79.922 140.452 1.00 113.55 289 ASP B N 1
ATOM 12224 C CA . ASP B 2 606 ? 153.946 78.494 140.356 1.00 114.77 289 ASP B CA 1
ATOM 12225 C C . ASP B 2 606 ? 152.728 77.652 140.726 1.00 110.13 289 ASP B C 1
ATOM 12226 O O . ASP B 2 606 ? 152.867 76.433 140.889 1.00 113.62 289 ASP B O 1
ATOM 12231 N N . ALA B 2 607 ? 151.550 78.257 140.868 1.00 105.68 290 ALA B N 1
ATOM 12232 C CA . ALA B 2 607 ? 150.374 77.514 141.302 1.00 98.77 290 ALA B CA 1
ATOM 12233 C C . ALA B 2 607 ? 150.084 76.369 140.344 1.00 94.79 290 ALA B C 1
ATOM 12234 O O . ALA B 2 607 ? 150.200 76.510 139.125 1.00 102.82 290 ALA B O 1
ATOM 12236 N N . ALA B 2 608 ? 149.735 75.231 140.900 1.00 95.40 291 ALA B N 1
ATOM 12237 C CA . ALA B 2 608 ? 149.397 74.082 140.080 1.00 98.22 291 ALA B CA 1
ATOM 12238 C C . ALA B 2 608 ? 147.990 74.238 139.502 1.00 89.96 291 ALA B C 1
ATOM 12239 O O . ALA B 2 608 ? 147.165 74.973 140.050 1.00 94.37 291 ALA B O 1
ATOM 12241 N N . PRO B 2 609 ? 147.702 73.584 138.383 1.00 91.17 292 PRO B N 1
ATOM 12242 C CA . PRO B 2 609 ? 146.352 73.635 137.821 1.00 82.94 292 PRO B CA 1
ATOM 12243 C C . PRO B 2 609 ? 145.349 73.056 138.794 1.00 82.94 292 PRO B C 1
ATOM 12244 O O . PRO B 2 609 ? 145.624 72.047 139.456 1.00 95.50 292 PRO B O 1
ATOM 12248 N N . PRO B 2 610 ? 144.179 73.653 138.906 1.00 84.30 293 PRO B N 1
ATOM 12249 C CA . PRO B 2 610 ? 143.127 73.041 139.714 1.00 85.50 293 PRO B CA 1
ATOM 12250 C C . PRO B 2 610 ? 142.588 71.795 139.032 1.00 104.26 293 PRO B C 1
ATOM 12251 O O . PRO B 2 610 ? 142.654 71.644 137.809 1.00 107.93 293 PRO B O 1
ATOM 12255 N N . VAL B 2 611 ? 142.074 70.884 139.847 1.00 105.97 294 VAL B N 1
ATOM 12256 C CA . VAL B 2 611 ? 141.451 69.657 139.369 1.00 108.82 294 VAL B CA 1
ATOM 12257 C C . VAL B 2 611 ? 139.950 69.880 139.293 1.00 112.57 294 VAL B C 1
ATOM 12258 O O . VAL B 2 611 ? 139.350 70.494 140.186 1.00 111.46 294 VAL B O 1
ATOM 12262 N N . ILE B 2 612 ? 139.337 69.391 138.222 1.00 124.23 295 ILE B N 1
ATOM 12263 C CA . ILE B 2 612 ? 137.895 69.494 138.029 1.00 137.00 295 ILE B CA 1
ATOM 12264 C C . ILE B 2 612 ? 137.350 68.081 137.860 1.00 140.22 295 ILE B C 1
ATOM 12265 O O . ILE B 2 612 ? 137.717 67.377 136.910 1.00 137.24 295 ILE B O 1
ATOM 12270 N N . HIS B 2 613 ? 136.483 67.663 138.783 1.00 141.44 296 HIS B N 1
ATOM 12271 C CA . HIS B 2 613 ? 135.879 66.340 138.705 1.00 141.21 296 HIS B CA 1
ATOM 12272 C C . HIS B 2 613 ? 134.782 66.334 137.643 1.00 142.63 296 HIS B C 1
ATOM 12273 O O . HIS B 2 613 ? 133.918 67.218 137.622 1.00 140.66 296 HIS B O 1
ATOM 12280 N N . ILE B 2 614 ? 134.827 65.341 136.756 1.00 147.11 297 ILE B N 1
ATOM 12281 C CA . ILE B 2 614 ? 133.802 65.139 135.737 1.00 149.20 297 ILE B CA 1
ATOM 12282 C C . ILE B 2 614 ? 133.428 63.659 135.710 1.00 143.14 297 ILE B C 1
ATOM 12283 O O . ILE B 2 614 ? 134.294 62.782 135.814 1.00 139.57 297 ILE B O 1
ATOM 12288 N N . ARG B 2 615 ? 132.127 63.387 135.586 1.00 136.34 298 ARG B N 1
ATOM 12289 C CA . ARG B 2 615 ? 131.658 62.008 135.595 1.00 131.89 298 ARG B CA 1
ATOM 12290 C C . ARG B 2 615 ? 132.183 61.224 134.393 1.00 137.71 298 ARG B C 1
ATOM 12291 O O . ARG B 2 615 ? 132.375 60.006 134.489 1.00 137.51 298 ARG B O 1
ATOM 12299 N N . SER B 2 616 ? 132.451 61.896 133.271 1.00 132.45 299 SER B N 1
ATOM 12300 C CA . SER B 2 616 ? 132.915 61.216 132.069 1.00 124.90 299 SER B CA 1
ATOM 12301 C C . SER B 2 616 ? 133.770 62.166 131.248 1.00 121.46 299 SER B C 1
ATOM 12302 O O . SER B 2 616 ? 133.772 63.378 131.468 1.00 126.07 299 SER B O 1
ATOM 12305 N N . ARG B 2 617 ? 134.501 61.592 130.290 1.00 119.07 300 ARG B N 1
ATOM 12306 C CA . ARG B 2 617 ? 135.348 62.381 129.406 1.00 114.07 300 ARG B CA 1
ATOM 12307 C C . ARG B 2 617 ? 134.554 63.181 128.380 1.00 113.31 300 ARG B C 1
ATOM 12308 O O . ARG B 2 617 ? 135.129 64.056 127.725 1.00 114.71 300 ARG B O 1
ATOM 12316 N N . GLY B 2 618 ? 133.262 62.902 128.215 1.00 117.18 301 GLY B N 1
ATOM 12317 C CA . GLY B 2 618 ? 132.407 63.654 127.315 1.00 123.45 301 GLY B CA 1
ATOM 12318 C C . GLY B 2 618 ? 131.835 64.950 127.859 1.00 131.55 301 GLY B C 1
ATOM 12319 O O . GLY B 2 618 ? 131.127 65.650 127.128 1.00 130.57 301 GLY B O 1
ATOM 12320 N N . ASP B 2 619 ? 132.116 65.289 129.127 1.00 133.77 302 ASP B N 1
ATOM 12321 C CA . ASP B 2 619 ? 131.604 66.528 129.722 1.00 138.58 302 ASP B CA 1
ATOM 12322 C C . ASP B 2 619 ? 132.276 67.770 129.140 1.00 132.44 302 ASP B C 1
ATOM 12323 O O . ASP B 2 619 ? 131.646 68.834 129.062 1.00 126.04 302 ASP B O 1
ATOM 12328 N N . ILE B 2 620 ? 133.548 67.667 128.760 1.00 130.16 303 ILE B N 1
ATOM 12329 C CA . ILE B 2 620 ? 134.275 68.772 128.139 1.00 125.27 303 ILE B CA 1
ATOM 12330 C C . ILE B 2 620 ? 133.644 69.056 126.784 1.00 120.19 303 ILE B C 1
ATOM 12331 O O . ILE B 2 620 ? 133.205 68.123 126.095 1.00 124.14 303 ILE B O 1
ATOM 12336 N N . PRO B 2 621 ? 133.575 70.309 126.359 1.00 117.35 304 PRO B N 1
ATOM 12337 C CA . PRO B 2 621 ? 132.928 70.610 125.082 1.00 118.84 304 PRO B CA 1
ATOM 12338 C C . PRO B 2 621 ? 133.749 70.086 123.922 1.00 115.46 304 PRO B C 1
ATOM 12339 O O . PRO B 2 621 ? 134.925 69.743 124.055 1.00 116.39 304 PRO B O 1
ATOM 12343 N N . ARG B 2 622 ? 133.088 70.015 122.766 1.00 119.42 305 ARG B N 1
ATOM 12344 C CA . ARG B 2 622 ? 133.740 69.500 121.567 1.00 125.26 305 ARG B CA 1
ATOM 12345 C C . ARG B 2 622 ? 134.953 70.347 121.184 1.00 122.35 305 ARG B C 1
ATOM 12346 O O . ARG B 2 622 ? 135.973 69.810 120.738 1.00 121.40 305 ARG B O 1
ATOM 12354 N N . ALA B 2 623 ? 134.866 71.672 121.346 1.00 118.05 306 ALA B N 1
ATOM 12355 C CA . ALA B 2 623 ? 136.015 72.518 121.038 1.00 105.17 306 ALA B CA 1
ATOM 12356 C C . ALA B 2 623 ? 137.177 72.254 121.984 1.00 100.63 306 ALA B C 1
ATOM 12357 O O . ALA B 2 623 ? 138.313 72.614 121.668 1.00 100.81 306 ALA B O 1
ATOM 12359 N N . CYS B 2 624 ? 136.914 71.636 123.133 1.00 105.41 307 CYS B N 1
ATOM 12360 C CA . CYS B 2 624 ? 137.944 71.304 124.109 1.00 117.87 307 CYS B CA 1
ATOM 12361 C C . CYS B 2 624 ? 138.617 69.956 123.834 1.00 127.37 307 CYS B C 1
ATOM 12362 O O . CYS B 2 624 ? 139.634 69.639 124.466 1.00 123.10 307 CYS B O 1
ATOM 12365 N N . GLN B 2 625 ? 138.094 69.169 122.894 1.00 122.84 308 GLN B N 1
ATOM 12366 C CA . GLN B 2 625 ? 138.620 67.833 122.646 1.00 114.05 308 GLN B CA 1
ATOM 12367 C C . GLN B 2 625 ? 139.960 67.859 121.921 1.00 108.60 308 GLN B C 1
ATOM 12368 O O . GLN B 2 625 ? 140.633 66.828 121.860 1.00 111.58 308 GLN B O 1
ATOM 12374 N N . LYS B 2 626 ? 140.340 68.992 121.329 1.00 105.88 309 LYS B N 1
ATOM 12375 C CA . LYS B 2 626 ? 141.479 68.995 120.418 1.00 105.39 309 LYS B CA 1
ATOM 12376 C C . LYS B 2 626 ? 142.788 68.807 121.170 1.00 104.23 309 LYS B C 1
ATOM 12377 O O . LYS B 2 626 ? 143.532 67.854 120.917 1.00 111.47 309 LYS B O 1
ATOM 12383 N N . SER B 2 627 ? 143.087 69.697 122.092 1.00 97.84 310 SER B N 1
ATOM 12384 C CA . SER B 2 627 ? 144.394 69.719 122.726 1.00 97.34 310 SER B CA 1
ATOM 12385 C C . SER B 2 627 ? 144.213 69.311 124.183 1.00 107.80 310 SER B C 1
ATOM 12386 O O . SER B 2 627 ? 143.749 70.104 125.007 1.00 112.30 310 SER B O 1
ATOM 12389 N N . LEU B 2 628 ? 144.557 68.061 124.487 1.00 112.73 311 LEU B N 1
ATOM 12390 C CA . LEU B 2 628 ? 144.576 67.552 125.854 1.00 114.62 311 LEU B CA 1
ATOM 12391 C C . LEU B 2 628 ? 145.434 66.295 125.896 1.00 115.33 311 LEU B C 1
ATOM 12392 O O . LEU B 2 628 ? 145.382 65.470 124.981 1.00 118.31 311 LEU B O 1
ATOM 12397 N N . ARG B 2 629 ? 146.232 66.169 126.948 1.00 121.04 312 ARG B N 1
ATOM 12398 C CA . ARG B 2 629 ? 147.194 65.083 127.085 1.00 130.50 312 ARG B CA 1
ATOM 12399 C C . ARG B 2 629 ? 147.230 64.616 128.534 1.00 136.85 312 ARG B C 1
ATOM 12400 O O . ARG B 2 629 ? 146.796 65.343 129.434 1.00 136.25 312 ARG B O 1
ATOM 12408 N N . PRO B 2 630 ? 147.712 63.396 128.791 1.00 132.68 313 PRO B N 1
ATOM 12409 C CA . PRO B 2 630 ? 147.762 62.908 130.180 1.00 128.45 313 PRO B CA 1
ATOM 12410 C C . PRO B 2 630 ? 148.625 63.805 131.055 1.00 123.97 313 PRO B C 1
ATOM 12411 O O . PRO B 2 630 ? 149.641 64.341 130.612 1.00 127.36 313 PRO B O 1
ATOM 12415 N N . VAL B 2 631 ? 148.210 63.969 132.307 1.00 124.12 314 VAL B N 1
ATOM 12416 C CA . VAL B 2 631 ? 148.831 64.943 133.208 1.00 131.84 314 VAL B CA 1
ATOM 12417 C C . VAL B 2 631 ? 150.216 64.497 133.680 1.00 134.58 314 VAL B C 1
ATOM 12418 O O . VAL B 2 631 ? 150.363 63.386 134.210 1.00 134.84 314 VAL B O 1
ATOM 12422 N N . PRO B 2 632 ? 151.262 65.300 133.466 1.00 138.03 315 PRO B N 1
ATOM 12423 C CA . PRO B 2 632 ? 152.585 64.988 134.048 1.00 143.35 315 PRO B CA 1
ATOM 12424 C C . PRO B 2 632 ? 152.659 65.433 135.498 1.00 147.07 315 PRO B C 1
ATOM 12425 O O . PRO B 2 632 ? 151.894 66.316 135.919 1.00 144.40 315 PRO B O 1
ATOM 12429 N N . PRO B 2 633 ? 153.565 64.853 136.292 1.00 152.41 316 PRO B N 1
ATOM 12430 C CA . PRO B 2 633 ? 153.666 65.245 137.705 1.00 153.30 316 PRO B CA 1
ATOM 12431 C C . PRO B 2 633 ? 154.152 66.680 137.874 1.00 151.86 316 PRO B C 1
ATOM 12432 O O . PRO B 2 633 ? 154.920 67.204 137.061 1.00 148.56 316 PRO B O 1
ATOM 12436 N N . SER B 2 634 ? 153.680 67.314 138.962 1.00 152.12 317 SER B N 1
ATOM 12437 C CA . SER B 2 634 ? 153.969 68.694 139.357 1.00 151.41 317 SER B CA 1
ATOM 12438 C C . SER B 2 634 ? 153.825 69.667 138.186 1.00 149.06 317 SER B C 1
ATOM 12439 O O . SER B 2 634 ? 154.834 70.207 137.708 1.00 145.48 317 SER B O 1
ATOM 12442 N N . PRO B 2 635 ? 152.610 69.927 137.700 1.00 141.95 318 PRO B N 1
ATOM 12443 C CA . PRO B 2 635 ? 152.443 70.906 136.624 1.00 133.46 318 PRO B CA 1
ATOM 12444 C C . PRO B 2 635 ? 152.213 72.314 137.160 1.00 123.02 318 PRO B C 1
ATOM 12445 O O . PRO B 2 635 ? 151.798 72.524 138.300 1.00 120.76 318 PRO B O 1
ATOM 12449 N N . LYS B 2 636 ? 152.518 73.282 136.307 1.00 121.36 319 LYS B N 1
ATOM 12450 C CA . LYS B 2 636 ? 152.176 74.689 136.478 1.00 123.95 319 LYS B CA 1
ATOM 12451 C C . LYS B 2 636 ? 151.024 75.059 135.535 1.00 125.93 319 LYS B C 1
ATOM 12452 O O . LYS B 2 636 ? 150.671 74.306 134.624 1.00 127.39 319 LYS B O 1
ATOM 12458 N N . ILE B 2 637 ? 150.402 76.217 135.774 1.00 114.99 320 ILE B N 1
ATOM 12459 C CA . ILE B 2 637 ? 149.238 76.589 134.978 1.00 108.75 320 ILE B CA 1
ATOM 12460 C C . ILE B 2 637 ? 149.604 77.088 133.586 1.00 112.24 320 ILE B C 1
ATOM 12461 O O . ILE B 2 637 ? 148.817 76.917 132.647 1.00 114.36 320 ILE B O 1
ATOM 12466 N N . ASP B 2 638 ? 150.765 77.702 133.395 1.00 110.12 321 ASP B N 1
ATOM 12467 C CA . ASP B 2 638 ? 151.105 78.011 132.013 1.00 115.85 321 ASP B CA 1
ATOM 12468 C C . ASP B 2 638 ? 152.430 77.427 131.572 1.00 112.65 321 ASP B C 1
ATOM 12469 O O . ASP B 2 638 ? 152.514 76.862 130.476 1.00 113.70 321 ASP B O 1
ATOM 12474 N N . ARG B 2 639 ? 153.469 77.532 132.395 1.00 111.36 322 ARG B N 1
ATOM 12475 C CA . ARG B 2 639 ? 154.687 76.798 132.086 1.00 125.95 322 ARG B CA 1
ATOM 12476 C C . ARG B 2 639 ? 154.413 75.302 132.012 1.00 133.04 322 ARG B C 1
ATOM 12477 O O . ARG B 2 639 ? 155.136 74.567 131.328 1.00 132.39 322 ARG B O 1
ATOM 12485 N N . GLY B 2 640 ? 153.365 74.839 132.694 1.00 134.60 323 GLY B N 1
ATOM 12486 C CA . GLY B 2 640 ? 152.915 73.463 132.608 1.00 137.90 323 GLY B CA 1
ATOM 12487 C C . GLY B 2 640 ? 151.679 73.312 131.737 1.00 139.07 323 GLY B C 1
ATOM 12488 O O . GLY B 2 640 ? 151.786 73.287 130.505 1.00 137.48 323 GLY B O 1
ATOM 12489 N N . TRP B 2 641 ? 150.496 73.210 132.356 1.00 134.80 324 TRP B N 1
ATOM 12490 C CA . TRP B 2 641 ? 149.264 72.965 131.617 1.00 133.22 324 TRP B CA 1
ATOM 12491 C C . TRP B 2 641 ? 148.123 73.789 132.211 1.00 114.56 324 TRP B C 1
ATOM 12492 O O . TRP B 2 641 ? 148.092 74.063 133.411 1.00 111.56 324 TRP B O 1
ATOM 12503 N N . VAL B 2 642 ? 147.183 74.170 131.343 1.00 108.87 325 VAL B N 1
ATOM 12504 C CA . VAL B 2 642 ? 146.098 75.074 131.722 1.00 97.87 325 VAL B CA 1
ATOM 12505 C C . VAL B 2 642 ? 145.350 74.542 132.926 1.00 85.78 325 VAL B C 1
ATOM 12506 O O . VAL B 2 642 ? 145.250 75.205 133.963 1.00 98.56 325 VAL B O 1
ATOM 12510 N N . CYS B 2 643 ? 144.801 73.347 132.801 1.00 90.96 326 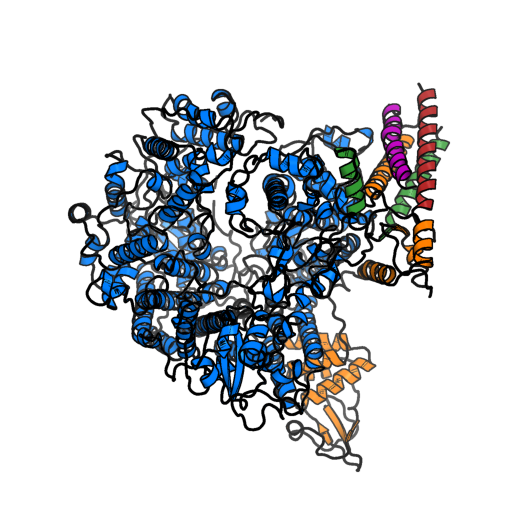CYS B N 1
ATOM 12511 C CA . CYS B 2 643 ? 144.006 72.791 133.880 1.00 111.21 326 CYS B CA 1
ATOM 12512 C C . CYS B 2 643 ? 143.830 71.297 133.645 1.00 128.51 326 CYS B C 1
ATOM 12513 O O . CYS B 2 643 ? 143.932 70.818 132.511 1.00 124.78 326 CYS B O 1
ATOM 12516 N N . VAL B 2 644 ? 143.573 70.565 134.734 1.00 128.45 327 VAL B N 1
ATOM 12517 C CA . VAL B 2 644 ? 143.462 69.106 134.711 1.00 131.18 327 VAL B CA 1
ATOM 12518 C C . VAL B 2 644 ? 142.083 68.691 135.220 1.00 134.17 327 VAL B C 1
ATOM 12519 O O . VAL B 2 644 ? 141.675 69.078 136.322 1.00 126.22 327 VAL B O 1
ATOM 12523 N N . PHE B 2 645 ? 141.365 67.905 134.406 1.00 138.56 328 PHE B N 1
ATOM 12524 C CA . PHE B 2 645 ? 140.058 67.350 134.772 1.00 139.57 328 PHE B CA 1
ATOM 12525 C C . PHE B 2 645 ? 140.277 65.907 135.218 1.00 145.43 328 PHE B C 1
ATOM 12526 O O . PHE B 2 645 ? 140.472 65.018 134.384 1.00 145.25 328 PHE B O 1
ATOM 12534 N N . GLN B 2 646 ? 140.216 65.658 136.527 1.00 148.44 329 GLN B N 1
ATOM 12535 C CA . GLN B 2 646 ? 140.341 64.299 137.051 1.00 150.78 329 GLN B CA 1
ATOM 12536 C C . GLN B 2 646 ? 138.970 63.623 137.033 1.00 148.02 329 GLN B C 1
ATOM 12537 O O . GLN B 2 646 ? 138.038 64.064 137.718 1.00 143.66 329 GLN B O 1
ATOM 12543 N N . LEU B 2 647 ? 138.834 62.579 136.218 1.00 143.55 330 LEU B N 1
ATOM 12544 C CA . LEU B 2 647 ? 137.564 61.874 136.174 1.00 143.69 330 LEU B CA 1
ATOM 12545 C C . LEU B 2 647 ? 137.402 61.020 137.428 1.00 145.77 330 LEU B C 1
ATOM 12546 O O . LEU B 2 647 ? 138.375 60.678 138.111 1.00 142.00 330 LEU B O 1
ATOM 12551 N N . GLN B 2 648 ? 136.144 60.692 137.741 1.00 143.01 331 GLN B N 1
ATOM 12552 C CA . GLN B 2 648 ? 135.869 59.879 138.922 1.00 140.06 331 GLN B CA 1
ATOM 12553 C C . GLN B 2 648 ? 136.464 58.479 138.803 1.00 138.80 331 GLN B C 1
ATOM 12554 O O . GLN B 2 648 ? 136.775 57.850 139.822 1.00 136.18 331 GLN B O 1
ATOM 12560 N N . ASP B 2 649 ? 136.636 57.978 137.581 1.00 137.32 332 ASP B N 1
ATOM 12561 C CA . AS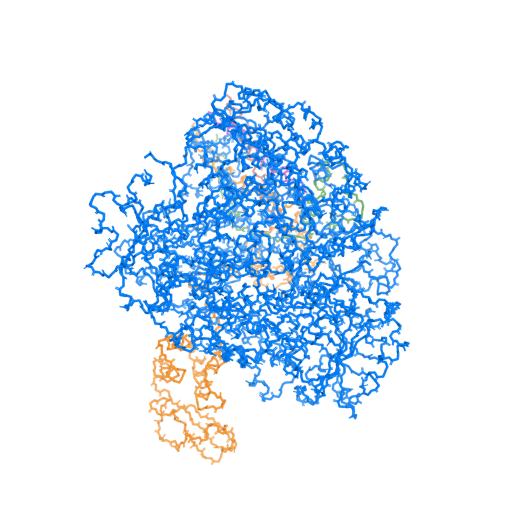P B 2 649 ? 137.341 56.714 137.349 1.00 135.97 332 ASP B CA 1
ATOM 12562 C C . ASP B 2 649 ? 138.829 56.924 137.047 1.00 131.58 332 ASP B C 1
ATOM 12563 O O . ASP B 2 649 ? 139.376 56.406 136.072 1.00 128.21 332 ASP B O 1
ATOM 12568 N N . GLY B 2 650 ? 139.495 57.696 137.905 1.00 132.10 333 GLY B N 1
ATOM 12569 C CA . GLY B 2 650 ? 140.942 57.789 137.899 1.00 126.53 333 GLY B CA 1
ATOM 12570 C C . GLY B 2 650 ? 141.512 58.691 136.829 1.00 125.06 333 GLY B C 1
ATOM 12571 O O . GLY B 2 650 ? 142.511 59.381 137.053 1.00 125.63 333 GLY B O 1
ATOM 12572 N N . LYS B 2 651 ? 140.877 58.696 135.662 1.00 128.69 334 LYS B N 1
ATOM 12573 C CA . LYS B 2 651 ? 141.458 59.364 134.509 1.00 139.09 334 LYS B CA 1
ATOM 12574 C C . LYS B 2 651 ? 141.598 60.861 134.756 1.00 138.19 334 LYS B C 1
ATOM 12575 O O . LYS B 2 651 ? 140.767 61.485 135.422 1.00 135.37 334 LYS B O 1
ATOM 12581 N N A THR B 2 652 ? 142.673 61.433 134.218 0.42 137.27 335 THR B N 1
ATOM 12582 N N B THR B 2 652 ? 142.681 61.430 134.228 0.58 138.29 335 THR B N 1
ATOM 12583 C CA A THR B 2 652 ? 142.949 62.857 134.339 0.42 135.52 335 THR B CA 1
ATOM 12584 C CA B THR B 2 652 ? 142.953 62.856 134.337 0.58 131.50 335 THR B CA 1
ATOM 12585 C C A THR B 2 652 ? 143.675 63.316 133.084 0.42 134.11 335 THR B C 1
ATOM 12586 C C B THR B 2 652 ? 143.679 63.317 133.081 0.58 129.67 335 THR B C 1
ATOM 12587 O O A THR B 2 652 ? 144.681 62.718 132.692 0.42 134.59 335 THR B O 1
ATOM 12588 O O B THR B 2 652 ? 144.682 62.717 132.681 0.58 132.13 335 THR B O 1
ATOM 12595 N N . LEU B 2 653 ? 143.157 64.370 132.458 1.00 136.49 336 LEU B N 1
ATOM 12596 C CA . LEU B 2 653 ? 143.720 64.910 131.229 1.00 139.30 336 LEU B CA 1
ATOM 12597 C C . LEU B 2 653 ? 143.869 66.421 131.403 1.00 142.92 336 LEU B C 1
ATOM 12598 O O . LEU B 2 653 ? 142.954 67.081 131.911 1.00 139.46 336 LEU B O 1
ATOM 12603 N N . GLY B 2 654 ? 145.020 66.968 131.008 1.00 139.87 337 GLY B N 1
ATOM 12604 C CA . GLY B 2 654 ? 145.298 68.390 131.137 1.00 131.69 337 GLY B CA 1
ATOM 12605 C C . GLY B 2 654 ? 145.323 69.093 129.791 1.00 123.37 337 GLY B C 1
ATOM 12606 O O . GLY B 2 654 ? 145.656 68.486 128.763 1.00 128.27 337 GLY B O 1
ATOM 12607 N N . LEU B 2 655 ? 144.976 70.378 129.802 1.00 111.45 338 LEU B N 1
ATOM 12608 C CA . LEU B 2 655 ? 144.862 71.169 128.587 1.00 107.97 338 LEU B CA 1
ATOM 12609 C C . LEU B 2 655 ? 146.126 71.970 128.336 1.00 106.25 338 LEU B C 1
ATOM 12610 O O . LEU B 2 655 ? 146.902 72.248 129.246 1.00 112.69 338 LEU B O 1
ATOM 12615 N N . LYS B 2 656 ? 146.306 72.367 127.084 1.00 107.64 339 LYS B N 1
ATOM 12616 C CA . LYS B 2 656 ? 147.443 73.184 126.700 1.00 116.35 339 LYS B CA 1
ATOM 12617 C C . LYS B 2 656 ? 146.994 74.181 125.646 1.00 125.49 339 LYS B C 1
ATOM 12618 O O . LYS B 2 656 ? 146.103 73.894 124.842 1.00 123.79 339 LYS B O 1
ATOM 12624 N N . ILE B 2 657 ? 147.622 75.355 125.659 1.00 134.65 340 ILE B N 1
ATOM 12625 C CA . ILE B 2 657 ? 147.316 76.426 124.705 1.00 145.98 340 ILE B CA 1
ATOM 12626 C C . ILE B 2 657 ? 147.765 76.015 123.291 1.00 142.95 340 ILE B C 1
ATOM 12627 O O . ILE B 2 657 ? 148.811 75.384 123.111 1.00 137.68 340 ILE B O 1
ATOM 12633 N N . MET C 2 441 ? 132.527 147.846 175.618 1.00 112.40 124 MET C N 1
ATOM 12634 C CA . MET C 2 441 ? 132.415 146.532 176.239 1.00 106.94 124 MET C CA 1
ATOM 12635 C C . MET C 2 441 ? 133.087 145.476 175.379 1.00 98.14 124 MET C C 1
ATOM 12636 O O . MET C 2 441 ? 132.433 144.788 174.601 1.00 100.72 124 MET C O 1
ATOM 12641 N N . ALA C 2 442 ? 134.412 145.372 175.531 1.00 103.68 125 ALA C N 1
ATOM 12642 C CA . ALA C 2 442 ? 135.195 144.416 174.751 1.00 107.24 125 ALA C CA 1
ATOM 12643 C C . ALA C 2 442 ? 134.836 142.970 175.096 1.00 112.38 125 ALA C C 1
ATOM 12644 O O . ALA C 2 442 ? 134.992 142.074 174.250 1.00 112.72 125 ALA C O 1
ATOM 12646 N N . LYS C 2 443 ? 134.351 142.720 176.321 1.00 106.37 126 LYS C N 1
ATOM 12647 C CA . LYS C 2 443 ? 133.943 141.367 176.699 1.00 106.10 126 LYS C CA 1
ATOM 12648 C C . LYS C 2 443 ? 132.695 140.924 175.941 1.00 103.92 126 LYS C C 1
ATOM 12649 O O . LYS C 2 443 ? 132.612 139.777 175.474 1.00 105.30 126 LYS C O 1
ATOM 12655 N N . THR C 2 444 ? 131.729 141.830 175.779 1.00 99.73 127 THR C N 1
ATOM 12656 C CA . THR C 2 444 ? 130.548 141.523 174.979 1.00 99.39 127 THR C CA 1
ATOM 12657 C C . THR C 2 444 ? 130.904 141.305 173.506 1.00 92.03 127 THR C C 1
ATOM 12658 O O . THR C 2 444 ? 130.339 140.420 172.854 1.00 91.61 127 THR C O 1
ATOM 12662 N N . ILE C 2 445 ? 131.840 142.100 172.967 1.00 96.90 128 ILE C N 1
ATOM 12663 C CA . ILE C 2 445 ? 132.270 141.942 171.572 1.00 93.40 128 ILE C CA 1
ATOM 12664 C C . ILE C 2 445 ? 132.929 140.585 171.362 1.00 86.80 128 ILE C C 1
ATOM 12665 O O . ILE C 2 445 ? 132.666 139.902 170.367 1.00 91.63 128 ILE C O 1
ATOM 12670 N N . SER C 2 446 ? 133.818 140.182 172.271 1.00 86.30 129 SER C N 1
ATOM 12671 C CA . SER C 2 446 ? 134.422 138.863 172.107 1.00 84.69 129 SER C CA 1
ATOM 12672 C C . SER C 2 446 ? 133.390 137.753 172.263 1.00 90.81 129 SER C C 1
ATOM 12673 O O . SER C 2 446 ? 133.453 136.746 171.546 1.00 95.05 129 SER C O 1
ATOM 12676 N N . SER C 2 447 ? 132.435 137.904 173.192 1.00 90.47 130 SER C N 1
ATOM 12677 C CA . SER C 2 447 ? 131.418 136.864 173.364 1.00 97.76 130 SER C CA 1
ATOM 12678 C C . SER C 2 447 ? 130.562 136.712 172.108 1.00 94.80 130 SER C C 1
ATOM 12679 O O . SER C 2 447 ? 130.253 135.587 171.679 1.00 93.64 130 SER C O 1
ATOM 12682 N N . LEU C 2 448 ? 130.176 137.835 171.500 1.00 91.08 131 LEU C N 1
ATOM 12683 C CA . LEU C 2 448 ? 129.382 137.780 170.280 1.00 83.66 131 LEU C CA 1
ATOM 12684 C C . LEU C 2 448 ? 130.196 137.223 169.110 1.00 78.35 131 LEU C C 1
ATOM 12685 O O . LEU C 2 448 ? 129.685 136.417 168.326 1.00 84.24 131 LEU C O 1
ATOM 12690 N N . ASN C 2 449 ? 131.457 137.643 168.963 1.00 75.21 132 ASN C N 1
ATOM 12691 C CA . ASN C 2 449 ? 132.362 136.993 168.012 1.00 67.35 132 ASN C CA 1
ATOM 12692 C C . ASN C 2 449 ? 132.410 135.478 168.189 1.00 67.65 132 ASN C C 1
ATOM 12693 O O . ASN C 2 449 ? 132.345 134.728 167.211 1.00 72.26 132 ASN C O 1
ATOM 12698 N N . ARG C 2 450 ? 132.547 134.997 169.422 1.00 71.77 133 ARG C N 1
ATOM 12699 C CA . ARG C 2 450 ? 132.625 133.545 169.598 1.00 83.40 133 ARG C CA 1
ATOM 12700 C C . ARG C 2 450 ? 131.301 132.850 169.244 1.00 82.23 133 ARG C C 1
ATOM 12701 O O . ARG C 2 450 ? 131.308 131.809 168.567 1.00 81.00 133 ARG C O 1
ATOM 12709 N N . VAL C 2 451 ? 130.155 133.410 169.658 1.00 69.44 134 VAL C N 1
ATOM 12710 C CA . VAL C 2 451 ? 128.874 132.775 169.330 1.00 55.81 134 VAL C CA 1
ATOM 12711 C C . VAL C 2 451 ? 128.648 132.735 167.827 1.00 61.10 134 VAL C C 1
ATOM 12712 O O . VAL C 2 451 ? 128.180 131.726 167.281 1.00 67.12 134 VAL C O 1
ATOM 12716 N N . CYS C 2 452 ? 128.959 133.829 167.130 1.00 65.10 135 CYS C N 1
ATOM 12717 C CA . CYS C 2 452 ? 128.834 133.829 165.674 1.00 67.62 135 CYS C CA 1
ATOM 12718 C C . CYS C 2 452 ? 129.790 132.837 165.017 1.00 61.41 135 CYS C C 1
ATOM 12719 O O . CYS C 2 452 ? 129.424 132.177 164.035 1.00 66.06 135 CYS C O 1
ATOM 12722 N N . ALA C 2 453 ? 131.027 132.741 165.507 1.00 51.81 136 ALA C N 1
ATOM 12723 C CA . ALA C 2 453 ? 131.951 131.796 164.897 1.00 47.29 136 ALA C CA 1
ATOM 12724 C C . ALA C 2 453 ? 131.452 130.375 165.078 1.00 48.36 136 ALA C C 1
ATOM 12725 O O . ALA C 2 453 ? 131.569 129.545 164.170 1.00 58.43 136 ALA C O 1
ATOM 12727 N N . GLU C 2 454 ? 130.856 130.084 166.226 1.00 45.66 137 GLU C N 1
ATOM 12728 C CA . GLU C 2 454 ? 130.305 128.752 166.434 1.00 49.49 137 GLU C CA 1
ATOM 12729 C C . GLU C 2 454 ? 129.112 128.482 165.521 1.00 54.66 137 GLU C C 1
ATOM 12730 O O . GLU C 2 454 ? 128.978 127.379 164.984 1.00 58.43 137 GLU C O 1
ATOM 12736 N N . MET C 2 455 ? 128.227 129.465 165.337 1.00 54.16 138 MET C N 1
ATOM 12737 C CA . MET C 2 455 ? 127.106 129.266 164.419 1.00 43.63 138 MET C CA 1
ATOM 12738 C C . MET C 2 455 ? 127.593 129.019 162.998 1.00 45.70 138 MET C C 1
ATOM 12739 O O . MET C 2 455 ? 127.109 128.101 162.324 1.00 58.78 138 MET C O 1
ATOM 12744 N N . VAL C 2 456 ? 128.558 129.812 162.525 1.00 40.96 139 VAL C N 1
ATOM 12745 C CA . VAL C 2 456 ? 129.073 129.601 161.173 1.00 39.45 139 VAL C CA 1
ATOM 12746 C C . VAL C 2 456 ? 129.710 128.237 161.061 1.00 39.63 139 VAL C C 1
ATOM 12747 O O . VAL C 2 456 ? 129.597 127.567 160.030 1.00 51.88 139 VAL C O 1
ATOM 12751 N N . ALA C 2 457 ? 130.400 127.801 162.099 1.00 38.49 140 ALA C N 1
ATOM 12752 C CA . ALA C 2 457 ? 130.961 126.467 162.019 1.00 45.03 140 ALA C CA 1
ATOM 12753 C C . ALA C 2 457 ? 129.854 125.428 161.923 1.00 39.32 140 ALA C C 1
ATOM 12754 O O . ALA C 2 457 ? 129.901 124.535 161.072 1.00 50.28 140 ALA C O 1
ATOM 12756 N N . LYS C 2 458 ? 128.829 125.548 162.757 1.00 37.86 141 LYS C N 1
ATOM 12757 C CA . LYS C 2 458 ? 127.793 124.526 162.773 1.00 44.22 141 LYS C CA 1
ATOM 12758 C C . LYS C 2 458 ? 126.985 124.531 161.495 1.00 41.61 141 LYS C C 1
ATOM 12759 O O . LYS C 2 458 ? 126.283 123.557 161.209 1.00 49.03 141 LYS C O 1
ATOM 12765 N N . TYR C 2 459 ? 127.070 125.607 160.728 1.00 41.93 142 TYR C N 1
ATOM 12766 C CA . TYR C 2 459 ? 126.377 125.655 159.446 1.00 43.21 142 TYR C CA 1
ATOM 12767 C C . TYR C 2 459 ? 126.975 124.686 158.435 1.00 45.60 142 TYR C C 1
ATOM 12768 O O . TYR C 2 459 ? 126.243 124.103 157.629 1.00 56.38 142 TYR C O 1
ATOM 12777 N N . ASP C 2 460 ? 128.295 124.521 158.431 1.00 41.72 143 ASP C N 1
ATOM 12778 C CA . ASP C 2 460 ? 128.935 123.662 157.443 1.00 32.65 143 ASP C CA 1
ATOM 12779 C C . ASP C 2 460 ? 128.625 122.203 157.663 1.00 37.18 143 ASP C C 1
ATOM 12780 O O . ASP C 2 460 ? 128.875 121.391 156.771 1.00 43.41 143 ASP C O 1
ATOM 12785 N N . LEU C 2 461 ? 128.107 121.862 158.838 1.00 42.62 144 LEU C N 1
ATOM 12786 C CA . LEU C 2 461 ? 127.692 120.514 159.188 1.00 41.17 144 LEU C CA 1
ATOM 12787 C C . LEU C 2 461 ? 126.175 120.382 159.171 1.00 44.61 144 LEU C C 1
ATOM 12788 O O . LEU C 2 461 ? 125.603 119.665 159.993 1.00 51.02 144 LEU C O 1
ATOM 12793 N N . LEU C 2 462 ? 125.502 121.098 158.285 1.00 37.78 145 LEU C N 1
ATOM 12794 C CA . LEU C 2 462 ? 124.064 120.953 158.178 1.00 33.00 145 LEU C CA 1
ATOM 12795 C C . LEU C 2 462 ? 123.722 120.113 156.965 1.00 41.42 145 LEU C C 1
ATOM 12796 O O . LEU C 2 462 ? 124.444 120.100 155.967 1.00 46.94 145 LEU C O 1
ATOM 12801 N N . VAL C 2 463 ? 122.618 119.386 157.079 1.00 43.01 146 VAL C N 1
ATOM 12802 C CA . VAL C 2 463 ? 122.023 118.642 155.979 1.00 36.46 146 VAL C CA 1
ATOM 12803 C C . VAL C 2 463 ? 120.507 118.779 156.085 1.00 42.15 146 VAL C C 1
ATOM 12804 O O . VAL C 2 463 ? 119.940 118.625 157.172 1.00 47.16 146 VAL C O 1
ATOM 12808 N N . MET C 2 464 ? 119.848 119.082 154.972 1.00 37.26 147 MET C N 1
ATOM 12809 C CA . MET C 2 464 ? 118.404 119.207 154.972 1.00 37.90 147 MET C CA 1
ATOM 12810 C C . MET C 2 464 ? 117.778 118.248 153.976 1.00 41.17 147 MET C C 1
ATOM 12811 O O . MET C 2 464 ? 118.363 117.923 152.938 1.00 44.67 147 MET C O 1
ATOM 12816 N N . THR C 2 465 ? 116.557 117.828 154.292 1.00 36.91 148 THR C N 1
ATOM 12817 C CA . THR C 2 465 ? 115.777 116.952 153.432 1.00 36.79 148 THR C CA 1
ATOM 12818 C C . THR C 2 465 ? 114.642 117.739 152.785 1.00 39.17 148 THR C C 1
ATOM 12819 O O . THR C 2 465 ? 113.756 118.245 153.482 1.00 42.25 148 THR C O 1
ATOM 12823 N N . THR C 2 466 ? 114.661 117.812 151.454 1.00 34.50 149 THR C N 1
ATOM 12824 C CA . THR C 2 466 ? 113.629 118.528 150.727 1.00 26.58 149 THR C CA 1
ATOM 12825 C C . THR C 2 466 ? 112.284 117.910 151.007 1.00 28.29 149 THR C C 1
ATOM 12826 O O . THR C 2 466 ? 112.138 116.691 151.044 1.00 34.15 149 THR C O 1
ATOM 12830 N N . GLY C 2 467 ? 111.294 118.766 151.203 1.00 35.55 150 GLY C N 1
ATOM 12831 C CA . GLY C 2 467 ? 109.990 118.333 151.628 1.00 37.52 150 GLY C CA 1
ATOM 12832 C C . GLY C 2 467 ? 109.015 118.249 150.476 1.00 35.04 150 GLY C C 1
ATOM 12833 O O . GLY C 2 467 ? 109.284 118.616 149.338 1.00 40.39 150 GLY C O 1
ATOM 12834 N N . ARG C 2 468 ? 107.842 117.777 150.812 1.00 35.88 151 ARG C N 1
ATOM 12835 C CA . ARG C 2 468 ? 106.778 117.712 149.849 1.00 34.52 151 ARG C CA 1
ATOM 12836 C C . ARG C 2 468 ? 105.947 118.961 149.829 1.00 38.83 151 ARG C C 1
ATOM 12837 O O . ARG C 2 468 ? 104.992 119.028 149.057 1.00 56.88 151 ARG C O 1
ATOM 12845 N N . ALA C 2 469 ? 106.237 119.934 150.671 1.00 36.35 152 ALA C N 1
ATOM 12846 C CA . ALA C 2 469 ? 105.365 121.091 150.721 1.00 39.07 152 ALA C CA 1
ATOM 12847 C C . ALA C 2 469 ? 106.103 122.380 150.441 1.00 35.84 152 ALA C C 1
ATOM 12848 O O . ALA C 2 469 ? 105.538 123.451 150.662 1.00 48.62 152 ALA C O 1
ATOM 12850 N N . THR C 2 470 ? 107.345 122.324 149.988 1.00 27.23 153 THR C N 1
ATOM 12851 C CA . THR C 2 470 ? 108.072 123.570 149.855 1.00 26.22 153 THR C CA 1
ATOM 12852 C C . THR C 2 470 ? 107.487 124.419 148.751 1.00 43.35 153 THR C C 1
ATOM 12853 O O . THR C 2 470 ? 107.247 125.620 148.939 1.00 54.34 153 THR C O 1
ATOM 12857 N N . ALA C 2 471 ? 107.232 123.819 147.593 1.00 39.85 154 ALA C N 1
ATOM 12858 C CA . ALA C 2 471 ? 106.650 124.595 146.507 1.00 35.41 154 ALA C CA 1
ATOM 12859 C C . ALA C 2 471 ? 105.300 125.172 146.911 1.00 32.18 154 ALA C C 1
ATOM 12860 O O . ALA C 2 471 ? 105.041 126.359 146.710 1.00 40.70 154 ALA C O 1
ATOM 12862 N N . THR C 2 472 ? 104.445 124.361 147.520 1.00 33.11 155 THR C N 1
ATOM 12863 C CA . THR C 2 472 ? 103.149 124.869 147.931 1.00 33.92 155 THR C CA 1
ATOM 12864 C C . THR C 2 472 ? 103.277 125.914 149.038 1.00 39.67 155 THR C C 1
ATOM 12865 O O . THR C 2 472 ? 102.449 126.829 149.119 1.00 48.36 155 THR C O 1
ATOM 12869 N N . ALA C 2 473 ? 104.276 125.804 149.911 1.00 32.01 156 ALA C N 1
ATOM 12870 C CA . ALA C 2 473 ? 104.390 126.801 150.966 1.00 29.03 156 ALA C CA 1
ATOM 12871 C C . ALA C 2 473 ? 104.849 128.123 150.399 1.00 26.47 156 ALA C C 1
ATOM 12872 O O . ALA C 2 473 ? 104.337 129.176 150.784 1.00 40.00 156 ALA C O 1
ATOM 12874 N N . ALA C 2 474 ? 105.774 128.096 149.451 1.00 26.94 157 ALA C N 1
ATOM 12875 C CA . ALA C 2 474 ? 106.127 129.342 148.782 1.00 33.47 157 ALA C CA 1
ATOM 12876 C C . ALA C 2 474 ? 104.978 129.886 147.929 1.00 45.08 157 ALA C C 1
ATOM 12877 O O . ALA C 2 474 ? 104.889 131.101 147.736 1.00 50.30 157 ALA C O 1
ATOM 12879 N N . ALA C 2 475 ? 104.093 129.026 147.403 1.00 40.83 158 ALA C N 1
ATOM 12880 C CA . ALA C 2 475 ? 102.942 129.527 146.644 1.00 35.39 158 ALA C CA 1
ATOM 12881 C C . ALA C 2 475 ? 101.907 130.190 147.548 1.00 33.82 158 ALA C C 1
ATOM 12882 O O . ALA C 2 475 ? 101.420 131.278 147.244 1.00 46.41 158 ALA C O 1
ATOM 12884 N N . THR C 2 476 ? 101.527 129.544 148.638 1.00 25.77 159 THR C N 1
ATOM 12885 C CA . THR C 2 476 ? 100.672 130.240 149.574 1.00 29.97 159 THR C CA 1
ATOM 12886 C C . THR C 2 476 ? 101.303 131.557 149.984 1.00 32.39 159 THR C C 1
ATOM 12887 O O . THR C 2 476 ? 100.617 132.578 150.079 1.00 42.08 159 THR C O 1
ATOM 12891 N N . GLU C 2 477 ? 102.609 131.564 150.217 1.00 33.18 160 GLU C N 1
ATOM 12892 C CA . GLU C 2 477 ? 103.256 132.796 150.640 1.00 35.05 160 GLU C CA 1
ATOM 12893 C C . GLU C 2 477 ? 103.214 133.862 149.553 1.00 37.68 160 GLU C C 1
ATOM 12894 O O . GLU C 2 477 ? 102.999 135.041 149.851 1.00 44.18 160 GLU C O 1
ATOM 12900 N N . ALA C 2 478 ? 103.443 133.488 148.297 1.00 33.36 161 ALA C N 1
ATOM 12901 C CA . ALA C 2 478 ? 103.487 134.505 147.253 1.00 29.83 161 ALA C CA 1
ATOM 12902 C C . ALA C 2 478 ? 102.097 134.961 146.863 1.00 36.48 161 ALA C C 1
ATOM 12903 O O . ALA C 2 478 ? 101.936 136.079 146.369 1.00 44.95 161 ALA C O 1
ATOM 12905 N N . TYR C 2 479 ? 101.088 134.116 147.066 1.00 37.63 162 TYR C N 1
ATOM 12906 C CA . TYR C 2 479 ? 99.714 134.498 146.766 1.00 40.06 162 TYR C CA 1
ATOM 12907 C C . TYR C 2 479 ? 99.099 135.340 147.886 1.00 42.35 162 TYR C C 1
ATOM 12908 O O . TYR C 2 479 ? 98.310 136.245 147.604 1.00 52.00 162 TYR C O 1
ATOM 12917 N N . TRP C 2 480 ? 99.437 135.078 149.150 1.00 35.66 163 TRP C N 1
ATOM 12918 C CA . TRP C 2 480 ? 98.934 135.935 150.213 1.00 28.01 163 TRP C CA 1
ATOM 12919 C C . TRP C 2 480 ? 99.552 137.302 150.145 1.00 31.72 163 TRP C C 1
ATOM 12920 O O . TRP C 2 480 ? 98.892 138.302 150.434 1.00 46.76 163 TRP C O 1
ATOM 12931 N N . ALA C 2 481 ? 100.813 137.379 149.773 1.00 32.14 164 ALA C N 1
ATOM 12932 C CA . ALA C 2 481 ? 101.424 138.693 149.697 1.00 41.62 164 ALA C CA 1
ATOM 12933 C C . ALA C 2 481 ? 100.820 139.503 148.570 1.00 36.26 164 ALA C C 1
ATOM 12934 O O . ALA C 2 481 ? 100.557 140.698 148.727 1.00 45.33 164 ALA C O 1
ATOM 12936 N N . GLU C 2 482 ? 100.577 138.872 147.436 1.00 38.41 165 GLU C N 1
ATOM 12937 C CA . GLU C 2 482 ? 100.228 139.647 146.257 1.00 47.82 165 GLU C CA 1
ATOM 12938 C C . GLU C 2 482 ? 98.747 140.013 146.226 1.00 51.74 165 GLU C C 1
ATOM 12939 O O . GLU C 2 482 ? 98.391 141.151 145.911 1.00 57.81 165 GLU C O 1
ATOM 12945 N N . HIS C 2 483 ? 97.872 139.072 146.550 1.00 43.76 166 HIS C N 1
ATOM 12946 C CA . HIS C 2 483 ? 96.445 139.297 146.443 1.00 38.57 166 HIS C CA 1
ATOM 12947 C C . HIS C 2 483 ? 95.746 139.342 147.774 1.00 38.67 166 HIS C C 1
ATOM 12948 O O . HIS C 2 483 ? 94.605 139.790 147.840 1.00 52.10 166 HIS C O 1
ATOM 12955 N N . GLY C 2 484 ? 96.371 138.866 148.812 1.00 38.19 167 GLY C N 1
ATOM 12956 C CA . GLY C 2 484 ? 95.730 138.945 150.080 1.00 43.53 167 GLY C CA 1
ATOM 12957 C C . GLY C 2 484 ? 94.693 137.881 150.315 1.00 55.02 167 GLY C C 1
ATOM 12958 O O . GLY C 2 484 ? 94.033 137.916 151.359 1.00 71.36 167 GLY C O 1
ATOM 12959 N N . GLN C 2 485 ? 94.517 136.939 149.404 1.00 49.42 168 GLN C N 1
ATOM 12960 C CA . GLN C 2 485 ? 93.643 135.805 149.664 1.00 58.72 168 GLN C CA 1
ATOM 12961 C C . GLN C 2 485 ? 94.452 134.536 149.463 1.00 61.34 168 GLN C C 1
ATOM 12962 O O . GLN C 2 485 ? 95.538 134.578 148.876 1.00 65.80 168 GLN C O 1
ATOM 12968 N N . PRO C 2 486 ? 93.981 133.399 149.968 1.00 49.95 169 PRO C N 1
ATOM 12969 C CA . PRO C 2 486 ? 94.654 132.137 149.639 1.00 48.60 169 PRO C CA 1
ATOM 12970 C C . PRO C 2 486 ? 94.508 131.827 148.209 1.00 44.30 169 PRO C C 1
ATOM 12971 O O . PRO C 2 486 ? 93.567 132.302 147.517 1.00 59.37 169 PRO C O 1
ATOM 12975 N N . PRO C 2 487 ? 95.415 131.047 147.609 1.00 40.05 170 PRO C N 1
ATOM 12976 C CA . PRO C 2 487 ? 95.264 130.614 146.231 1.00 48.10 170 PRO C CA 1
ATOM 12977 C C . PRO C 2 487 ? 93.916 129.949 146.052 1.00 53.04 170 PRO C C 1
ATOM 12978 O O . PRO C 2 487 ? 93.472 129.177 146.914 1.00 60.08 170 PRO C O 1
ATOM 12982 N N . PRO C 2 488 ? 93.233 130.232 144.972 1.00 42.15 171 PRO C N 1
ATOM 12983 C CA . PRO C 2 488 ? 91.830 129.868 144.858 1.00 39.68 171 PRO C CA 1
ATOM 12984 C C . PRO C 2 488 ? 91.726 128.421 144.410 1.00 56.18 171 PRO C C 1
ATOM 12985 O O . PRO C 2 488 ? 92.726 127.738 144.198 1.00 56.80 171 PRO C O 1
ATOM 12989 N N . GLY C 2 489 ? 90.483 127.977 144.224 1.00 65.51 172 GLY C N 1
ATOM 12990 C CA . GLY C 2 489 ? 90.191 126.690 143.628 1.00 66.93 172 GLY C CA 1
ATOM 12991 C C . GLY C 2 489 ? 90.467 125.494 144.518 1.00 52.70 172 GLY C C 1
ATOM 12992 O O . GLY C 2 489 ? 90.429 125.578 145.751 1.00 51.05 172 GLY C O 1
ATOM 12993 N N . PRO C 2 490 ? 90.728 124.346 143.901 1.00 50.06 173 PRO C N 1
ATOM 12994 C CA . PRO C 2 490 ? 90.961 123.135 144.687 1.00 53.29 173 PRO C CA 1
ATOM 12995 C C . PRO C 2 490 ? 92.211 123.335 145.514 1.00 54.35 173 PRO C C 1
ATOM 12996 O O . PRO C 2 490 ? 93.052 124.184 145.213 1.00 59.75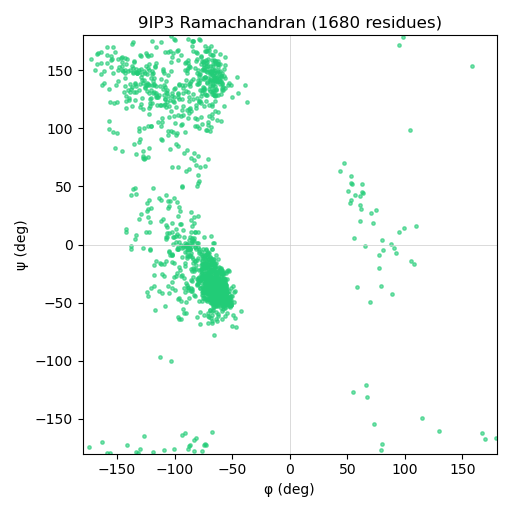 173 PRO C O 1
ATOM 13000 N N . SER C 2 491 ? 92.323 122.562 146.579 1.00 43.17 174 SER C N 1
ATOM 13001 C CA . SER C 2 491 ? 93.487 122.704 147.429 1.00 40.82 174 SER C CA 1
ATOM 13002 C C . SER C 2 491 ? 94.758 122.500 146.621 1.00 31.16 174 SER C C 1
ATOM 13003 O O . SER C 2 491 ? 94.772 121.773 145.630 1.00 41.74 174 SER C O 1
ATOM 13006 N N . LEU C 2 492 ? 95.830 123.149 147.042 1.00 28.21 175 LEU C N 1
ATOM 13007 C CA . LEU C 2 492 ? 97.111 122.910 146.401 1.00 32.51 175 LEU C CA 1
ATOM 13008 C C . LEU C 2 492 ? 97.631 121.528 146.831 1.00 42.33 175 LEU C C 1
ATOM 13009 O O . LEU C 2 492 ? 96.916 120.735 147.448 1.00 46.88 175 LEU C O 1
ATOM 13014 N N . TYR C 2 493 ? 98.882 121.205 146.472 1.00 40.08 176 TYR C N 1
ATOM 13015 C CA . TYR C 2 493 ? 99.380 119.835 146.602 1.00 34.61 176 TYR C CA 1
ATOM 13016 C C . TYR C 2 493 ? 99.547 119.397 148.050 1.00 44.56 176 TYR C C 1
ATOM 13017 O O . TYR C 2 493 ? 99.105 118.309 148.428 1.00 55.72 176 TYR C O 1
ATOM 13026 N N . GLU C 2 494 ? 100.211 120.191 148.869 1.00 42.53 177 GLU C N 1
ATOM 13027 C CA . GLU C 2 494 ? 100.391 119.844 150.273 1.00 46.47 177 GLU C CA 1
ATOM 13028 C C . GLU C 2 494 ? 100.111 121.078 151.102 1.00 58.01 177 GLU C C 1
ATOM 13029 O O . GLU C 2 494 ? 101.032 121.822 151.447 1.00 65.73 177 GLU C O 1
ATOM 13035 N N . GLU C 2 495 ? 98.850 121.292 151.437 1.00 64.07 178 GLU C N 1
ATOM 13036 C CA . GLU C 2 495 ? 98.498 122.435 152.260 1.00 85.44 178 GLU C CA 1
ATOM 13037 C C . GLU C 2 495 ? 98.625 122.074 153.740 1.00 99.60 178 GLU C C 1
ATOM 13038 O O . GLU C 2 495 ? 98.522 120.904 154.126 1.00 93.67 178 GLU C O 1
ATOM 13044 N N . SER C 2 496 ? 98.883 123.095 154.564 1.00 107.29 179 SER C N 1
ATOM 13045 C CA . SER C 2 496 ? 99.017 122.924 156.017 1.00 107.27 179 SER C CA 1
ATOM 13046 C C . SER C 2 496 ? 97.651 122.699 156.676 1.00 108.96 179 SER C C 1
ATOM 13047 O O . SER C 2 496 ? 96.609 123.083 156.132 1.00 105.04 179 SER C O 1
ATOM 13050 N N . PRO D 2 437 ? 127.984 159.646 171.694 1.00 90.00 120 PRO D N 1
ATOM 13051 C CA . PRO D 2 437 ? 126.930 158.622 171.597 1.00 104.99 120 PRO D CA 1
ATOM 13052 C C . PRO D 2 437 ? 127.384 157.177 171.907 1.00 107.87 120 PRO D C 1
ATOM 13053 O O . PRO D 2 437 ? 126.891 156.238 171.290 1.00 105.91 120 PRO D O 1
ATOM 13057 N N . VAL D 2 438 ? 128.285 157.031 172.890 1.00 121.63 121 VAL D N 1
ATOM 13058 C CA . VAL D 2 438 ? 128.763 155.717 173.348 1.00 135.69 121 VAL D CA 1
ATOM 13059 C C . VAL D 2 438 ? 127.644 154.911 174.019 1.00 137.33 121 VAL D C 1
ATOM 13060 O O . VAL D 2 438 ? 127.629 153.669 173.948 1.00 135.59 121 VAL D O 1
ATOM 13064 N N . TYR D 2 439 ? 126.716 155.587 174.711 1.00 137.34 122 TYR D N 1
ATOM 13065 C CA . TYR D 2 439 ? 125.562 154.888 175.281 1.00 140.78 122 TYR D CA 1
ATOM 13066 C C . TYR D 2 439 ? 124.698 154.267 174.186 1.00 133.52 122 TYR D C 1
ATOM 13067 O O . TYR D 2 439 ? 124.115 153.187 174.381 1.00 129.79 122 TYR D O 1
ATOM 13076 N N . ASP D 2 440 ? 124.635 154.916 173.018 1.00 126.66 123 ASP D N 1
ATOM 13077 C CA . ASP D 2 440 ? 123.968 154.316 171.867 1.00 127.88 123 ASP D CA 1
ATOM 13078 C C . ASP D 2 440 ? 124.664 153.024 171.430 1.00 125.14 123 ASP D C 1
ATOM 13079 O O . ASP D 2 440 ? 123.997 152.040 171.081 1.00 118.03 123 ASP D O 1
ATOM 13084 N N . MET D 2 441 ? 126.004 153.003 171.455 1.00 128.40 124 MET D N 1
ATOM 13085 C CA . MET D 2 441 ? 126.740 151.784 171.117 1.00 120.38 124 MET D CA 1
ATOM 13086 C C . MET D 2 441 ? 126.446 150.669 172.117 1.00 109.07 124 MET D C 1
ATOM 13087 O O . MET D 2 441 ? 126.278 149.511 171.725 1.00 106.90 124 MET D O 1
ATOM 13092 N N . ALA D 2 442 ? 126.394 150.993 173.415 1.00 113.07 125 ALA D N 1
ATOM 13093 C CA . ALA D 2 442 ? 126.079 149.967 174.410 1.00 105.66 125 ALA D CA 1
ATOM 13094 C C . ALA D 2 442 ? 124.673 149.420 174.210 1.00 97.97 125 ALA D C 1
ATOM 13095 O O . ALA D 2 442 ? 124.456 148.204 174.295 1.00 98.31 125 ALA D O 1
ATOM 13097 N N . LYS D 2 443 ? 123.707 150.298 173.920 1.00 100.40 126 LYS D N 1
ATOM 13098 C CA . LYS D 2 443 ? 122.336 149.838 173.701 1.00 103.70 126 LYS D CA 1
ATOM 13099 C C . LYS D 2 443 ? 122.224 148.950 172.461 1.00 103.36 126 LYS D C 1
ATOM 13100 O O . LYS D 2 443 ? 121.582 147.890 172.496 1.00 98.35 126 LYS D O 1
ATOM 13106 N N . THR D 2 444 ? 122.843 149.361 171.351 1.00 107.04 127 THR D N 1
ATOM 13107 C CA . THR D 2 444 ? 122.742 148.560 170.131 1.00 106.09 127 THR D CA 1
ATOM 13108 C C . THR D 2 444 ? 123.542 147.259 170.227 1.00 91.30 127 THR D C 1
ATOM 13109 O O . THR D 2 444 ? 123.122 146.243 169.673 1.00 92.61 127 THR D O 1
ATOM 13113 N N . ILE D 2 445 ? 124.669 147.249 170.931 1.00 85.98 128 ILE D N 1
ATOM 13114 C CA . ILE D 2 445 ? 125.362 145.991 171.137 1.00 72.86 128 ILE D CA 1
ATOM 13115 C C . ILE D 2 445 ? 124.518 145.076 172.004 1.00 76.47 128 ILE D C 1
ATOM 13116 O O . ILE D 2 445 ? 124.477 143.864 171.780 1.00 89.33 128 ILE D O 1
ATOM 13121 N N . SER D 2 446 ? 123.826 145.627 173.001 1.00 80.35 129 SER D N 1
ATOM 13122 C CA . SER D 2 446 ? 122.938 144.789 173.797 1.00 82.33 129 SER D CA 1
ATOM 13123 C C . SER D 2 446 ? 121.825 144.222 172.943 1.00 80.26 129 SER D C 1
ATOM 13124 O O . SER D 2 446 ? 121.469 143.044 173.068 1.00 87.92 129 SER D O 1
ATOM 13127 N N . SER D 2 447 ? 121.276 145.042 172.055 1.00 78.76 130 SER D N 1
ATOM 13128 C CA . SER D 2 447 ? 120.234 144.561 171.157 1.00 90.13 130 SER D CA 1
ATOM 13129 C C . SER D 2 447 ? 120.762 143.471 170.220 1.00 94.27 130 SER D C 1
ATOM 13130 O O . SER D 2 447 ? 120.089 142.457 169.985 1.00 94.02 130 SER D O 1
ATOM 13133 N N . LEU D 2 448 ? 121.968 143.666 169.677 1.00 93.30 131 LEU D N 1
ATOM 13134 C CA . LEU D 2 448 ? 122.543 142.723 168.721 1.00 87.74 131 LEU D CA 1
ATOM 13135 C C . LEU D 2 448 ? 122.864 141.394 169.388 1.00 82.20 131 LEU D C 1
ATOM 13136 O O . LEU D 2 448 ? 122.596 140.324 168.828 1.00 91.99 131 LEU D O 1
ATOM 13141 N N . ASN D 2 449 ? 123.429 141.439 170.585 1.00 72.94 132 ASN D N 1
ATOM 13142 C CA . ASN D 2 449 ? 123.629 140.205 171.315 1.00 75.34 132 ASN D CA 1
ATOM 13143 C C . ASN D 2 449 ? 122.300 139.548 171.642 1.00 82.04 132 ASN D C 1
ATOM 13144 O O . ASN D 2 449 ? 122.187 138.318 171.600 1.00 89.43 132 ASN D O 1
ATOM 13149 N N . ARG D 2 450 ? 121.275 140.340 171.960 1.00 75.99 133 ARG D N 1
ATOM 13150 C CA . ARG D 2 450 ? 119.983 139.738 172.257 1.00 78.31 133 ARG D CA 1
ATOM 13151 C C . ARG D 2 450 ? 119.448 138.971 171.052 1.00 91.89 133 ARG D C 1
ATOM 13152 O O . ARG D 2 450 ? 118.973 137.834 171.186 1.00 94.75 133 ARG D O 1
ATOM 13160 N N . VAL D 2 451 ? 119.535 139.570 169.854 1.00 96.84 134 VAL D N 1
ATOM 13161 C CA . VAL D 2 451 ? 118.971 138.914 168.663 1.00 95.43 134 VAL D CA 1
ATOM 13162 C C . VAL D 2 451 ? 119.826 137.715 168.222 1.00 90.96 134 VAL D C 1
ATOM 13163 O O . VAL D 2 451 ? 119.284 136.711 167.736 1.00 91.69 134 VAL D O 1
ATOM 13167 N N . CYS D 2 452 ? 121.156 137.768 168.397 1.00 82.53 135 CYS D N 1
ATOM 13168 C CA . CYS D 2 452 ? 121.966 136.583 168.104 1.00 75.51 135 CYS D CA 1
ATOM 13169 C C . CYS D 2 452 ? 121.682 135.442 169.075 1.00 76.09 135 CYS D C 1
ATOM 13170 O O . CYS D 2 452 ? 121.652 134.272 168.672 1.00 79.78 135 CYS D O 1
ATOM 13173 N N . ALA D 2 453 ? 121.482 135.751 170.356 1.00 81.18 136 ALA D N 1
ATOM 13174 C CA . ALA D 2 453 ? 121.079 134.706 171.293 1.00 87.73 136 ALA D CA 1
ATOM 13175 C C . ALA D 2 453 ? 119.719 134.125 170.913 1.00 78.86 136 ALA D C 1
ATOM 13176 O O . ALA D 2 453 ? 119.497 132.909 171.018 1.00 81.65 136 ALA D O 1
ATOM 13178 N N . GLU D 2 454 ? 118.798 134.972 170.461 1.00 71.51 137 GLU D N 1
ATOM 13179 C CA . GLU D 2 454 ? 117.510 134.449 170.034 1.00 78.86 137 GLU D CA 1
ATOM 13180 C C . GLU D 2 454 ? 117.675 133.527 168.829 1.00 80.20 137 GLU D C 1
ATOM 13181 O O . GLU D 2 454 ? 117.013 132.485 168.746 1.00 83.94 137 GLU D O 1
ATOM 13187 N N . MET D 2 455 ? 118.573 133.874 167.894 1.00 79.24 138 MET D N 1
ATOM 13188 C CA . MET D 2 455 ? 118.767 133.021 166.714 1.00 81.89 138 MET D CA 1
ATOM 13189 C C . MET D 2 455 ? 119.412 131.691 167.075 1.00 69.41 138 MET D C 1
ATOM 13190 O O . MET D 2 455 ? 119.099 130.658 166.474 1.00 69.50 138 MET D O 1
ATOM 13195 N N . VAL D 2 456 ? 120.348 131.702 168.015 1.00 65.31 139 VAL D N 1
ATOM 13196 C CA . VAL D 2 456 ? 120.906 130.441 168.472 1.00 58.15 139 VAL D CA 1
ATOM 13197 C C . VAL D 2 456 ? 119.815 129.591 169.099 1.00 49.89 139 VAL D C 1
ATOM 13198 O O . VAL D 2 456 ? 119.739 128.384 168.866 1.00 57.57 139 VAL D O 1
ATOM 13202 N N . ALA D 2 457 ? 118.952 130.207 169.899 1.00 56.71 140 ALA D N 1
ATOM 13203 C CA . ALA D 2 457 ? 117.878 129.450 170.523 1.00 58.15 140 ALA D CA 1
ATOM 13204 C C . ALA D 2 457 ? 116.942 128.861 169.478 1.00 56.67 140 ALA D C 1
ATOM 13205 O O . ALA D 2 457 ? 116.431 127.749 169.651 1.00 63.02 140 ALA D O 1
ATOM 13207 N N . LYS D 2 458 ? 116.685 129.598 168.396 1.00 60.53 141 LYS D N 1
ATOM 13208 C CA . LYS D 2 458 ? 115.801 129.082 167.349 1.00 65.97 141 LYS D CA 1
ATOM 13209 C C . LYS D 2 458 ? 116.483 128.003 166.499 1.00 59.88 141 LYS D C 1
ATOM 13210 O O . LYS D 2 458 ? 115.815 127.072 166.034 1.00 64.05 141 LYS D O 1
ATOM 13216 N N . TYR D 2 459 ? 117.797 128.111 166.289 1.00 48.73 142 TYR D N 1
ATOM 13217 C CA . TYR D 2 459 ? 118.543 127.088 165.565 1.00 35.31 142 TYR D CA 1
ATOM 13218 C C . TYR D 2 459 ? 118.375 125.719 166.191 1.00 43.10 142 TYR D C 1
ATOM 13219 O O . TYR D 2 459 ? 118.015 124.754 165.513 1.00 56.55 142 TYR D O 1
ATOM 13228 N N . ASP D 2 460 ? 118.673 125.604 167.480 1.00 41.75 143 ASP D N 1
ATOM 13229 C CA . ASP D 2 460 ? 118.596 124.304 168.114 1.00 42.90 143 ASP D CA 1
ATOM 13230 C C . ASP D 2 460 ? 117.176 123.791 168.147 1.00 48.60 143 ASP D C 1
ATOM 13231 O O . ASP D 2 460 ? 116.969 122.594 168.371 1.00 58.99 143 ASP D O 1
ATOM 13236 N N . LEU D 2 461 ? 116.191 124.662 167.976 1.00 43.14 144 LEU D N 1
ATOM 13237 C CA . LEU D 2 461 ? 114.850 124.129 167.837 1.00 52.97 144 LEU D CA 1
ATOM 13238 C C . LEU D 2 461 ? 114.588 123.615 166.416 1.00 60.14 144 LEU D C 1
ATOM 13239 O O . LEU D 2 461 ? 113.868 122.620 166.256 1.00 62.80 144 LEU D O 1
ATOM 13244 N N . LEU D 2 462 ? 115.176 124.230 165.379 1.00 49.48 145 LEU D N 1
ATOM 13245 C CA . LEU D 2 462 ? 115.046 123.660 164.040 1.00 41.05 145 LEU D CA 1
ATOM 13246 C C . LEU D 2 462 ? 115.912 122.435 163.869 1.00 43.89 145 LEU D C 1
ATOM 13247 O O . LEU D 2 462 ? 115.413 121.343 163.585 1.00 56.97 145 LEU D O 1
ATOM 13252 N N . VAL D 2 463 ? 117.195 122.600 164.010 1.00 35.33 146 VAL D N 1
ATOM 13253 C CA . VAL D 2 463 ? 118.139 121.531 163.731 1.00 35.85 146 VAL D CA 1
ATOM 13254 C C . VAL D 2 463 ? 118.132 120.478 164.819 1.00 46.68 146 VAL D C 1
ATOM 13255 O O . VAL D 2 463 ? 118.173 120.801 166.009 1.00 55.34 146 VAL D O 1
ATOM 13259 N N . MET D 2 464 ? 118.113 119.206 164.413 1.00 45.01 147 MET D N 1
ATOM 13260 C CA . MET D 2 464 ? 118.273 118.129 165.380 1.00 46.03 147 MET D CA 1
ATOM 13261 C C . MET D 2 464 ? 119.651 118.209 166.017 1.00 63.10 147 MET D C 1
ATOM 13262 O O . MET D 2 464 ? 120.645 118.512 165.352 1.00 65.20 147 MET D O 1
ATOM 13267 N N . THR D 2 465 ? 119.711 117.935 167.317 1.00 65.62 148 THR D N 1
ATOM 13268 C CA . THR D 2 465 ? 120.949 118.158 168.051 1.00 68.88 148 THR D CA 1
ATOM 13269 C C . THR D 2 465 ? 121.926 117.006 167.848 1.00 71.55 148 THR D C 1
ATOM 13270 O O . THR D 2 465 ? 123.018 117.191 167.300 1.00 70.46 148 THR D O 1
ATOM 13274 N N . THR D 2 466 ? 121.545 115.808 168.284 1.00 81.82 149 THR D N 1
ATOM 13275 C CA . THR D 2 466 ? 122.393 114.621 168.138 1.00 92.47 149 THR D CA 1
ATOM 13276 C C . THR D 2 466 ? 121.557 113.397 167.718 1.00 91.66 149 THR D C 1
ATOM 13277 O O . THR D 2 466 ? 121.510 112.375 168.412 1.00 87.63 149 THR D O 1
ATOM 13281 N N . ASP E 2 440 ? 133.317 155.544 163.975 1.00 67.11 123 ASP E N 1
ATOM 13282 C CA . ASP E 2 440 ? 132.356 155.214 162.906 1.00 96.63 123 ASP E CA 1
ATOM 13283 C C . ASP E 2 440 ? 131.727 153.813 162.989 1.00 97.30 123 ASP E C 1
ATOM 13284 O O . ASP E 2 440 ? 131.293 153.238 161.987 1.00 88.65 123 ASP E O 1
ATOM 13289 N N . MET E 2 441 ? 131.678 153.283 164.201 1.00 100.09 124 MET E N 1
ATOM 13290 C CA . MET E 2 441 ? 131.203 151.929 164.432 1.00 84.09 124 MET E CA 1
ATOM 13291 C C . MET E 2 441 ? 129.684 151.856 164.396 1.00 78.80 124 MET E C 1
ATOM 13292 O O . MET E 2 441 ? 129.126 150.828 164.004 1.00 85.70 124 MET E O 1
ATOM 13297 N N . ALA E 2 442 ? 129.015 152.942 164.794 1.00 83.18 125 ALA E N 1
ATOM 13298 C CA . ALA E 2 442 ? 127.569 152.951 164.998 1.00 82.64 125 ALA E CA 1
ATOM 13299 C C . ALA E 2 442 ? 126.834 152.326 163.832 1.00 78.43 125 ALA E C 1
ATOM 13300 O O . ALA E 2 442 ? 126.178 151.285 163.974 1.00 82.07 125 ALA E O 1
ATOM 13302 N N . LYS E 2 443 ? 126.959 152.947 162.656 1.00 85.76 126 LYS E N 1
ATOM 13303 C CA . LYS E 2 443 ? 126.373 152.412 161.435 1.00 92.79 126 LYS E CA 1
ATOM 13304 C C . LYS E 2 443 ? 126.576 150.898 161.351 1.00 90.37 126 LYS E C 1
ATOM 13305 O O . LYS E 2 443 ? 125.603 150.130 161.304 1.00 82.67 126 LYS E O 1
ATOM 13311 N N . THR E 2 444 ? 127.839 150.456 161.401 1.00 86.47 127 THR E N 1
ATOM 13312 C CA . THR E 2 444 ? 128.136 149.032 161.313 1.00 71.88 127 THR E CA 1
ATOM 13313 C C . THR E 2 444 ? 127.263 148.248 162.271 1.00 68.39 127 THR E C 1
ATOM 13314 O O . THR E 2 444 ? 126.457 147.412 161.857 1.00 78.22 127 THR E O 1
ATOM 13318 N N . ILE E 2 445 ? 127.381 148.531 163.557 1.00 61.99 128 ILE E N 1
ATOM 13319 C CA . ILE E 2 445 ? 126.605 147.752 164.502 1.00 63.84 128 ILE E CA 1
ATOM 13320 C C . ILE E 2 445 ? 125.127 147.996 164.299 1.00 63.81 128 ILE E C 1
ATOM 13321 O O . ILE E 2 445 ? 124.331 147.052 164.318 1.00 76.59 128 ILE E O 1
ATOM 13326 N N . SER E 2 446 ? 124.739 149.228 163.985 1.00 65.06 129 SER E N 1
ATOM 13327 C CA . SER E 2 446 ? 123.332 149.428 163.672 1.00 69.62 129 SER E CA 1
ATOM 13328 C C . SER E 2 446 ? 122.959 148.599 162.461 1.00 71.61 129 SER E C 1
ATOM 13329 O O . SER E 2 446 ? 121.913 147.939 162.444 1.00 75.71 129 SER E O 1
ATOM 13332 N N . SER E 2 447 ? 123.835 148.570 161.462 1.00 67.78 130 SER E N 1
ATOM 13333 C CA . SER E 2 447 ? 123.535 147.790 160.276 1.00 73.38 130 SER E CA 1
ATOM 13334 C C . SER E 2 447 ? 123.331 146.324 160.631 1.00 66.66 130 SER E C 1
ATOM 13335 O O . SER E 2 447 ? 122.467 145.659 160.053 1.00 74.56 130 SER E O 1
ATOM 13338 N N . LEU E 2 448 ? 124.088 145.806 161.597 1.00 61.03 131 LEU E N 1
ATOM 13339 C CA . LEU E 2 448 ? 123.865 144.420 161.977 1.00 53.78 131 LEU E CA 1
ATOM 13340 C C . LEU E 2 448 ? 122.479 144.241 162.552 1.00 62.33 131 LEU E C 1
ATOM 13341 O O . LEU E 2 448 ? 121.786 143.274 162.226 1.00 73.63 131 LEU E O 1
ATOM 13346 N N . ASN E 2 449 ? 122.037 145.175 163.384 1.00 62.78 132 ASN E N 1
ATOM 13347 C CA . ASN E 2 449 ? 120.679 145.097 163.892 1.00 59.88 132 ASN E CA 1
ATOM 13348 C C . ASN E 2 449 ? 119.664 145.243 162.780 1.00 61.92 132 ASN E C 1
ATOM 13349 O O . ASN E 2 449 ? 118.545 144.735 162.893 1.00 60.81 132 ASN E O 1
ATOM 13354 N N . ARG E 2 450 ? 120.041 145.918 161.702 1.00 72.00 133 ARG E N 1
ATOM 13355 C CA . ARG E 2 450 ? 119.172 146.047 160.546 1.00 80.91 133 ARG E CA 1
ATOM 13356 C C . ARG E 2 450 ? 119.075 144.748 159.750 1.00 83.13 133 ARG E C 1
ATOM 13357 O O . ARG E 2 450 ? 118.250 144.676 158.831 1.00 88.26 133 ARG E O 1
ATOM 13365 N N . VAL E 2 451 ? 119.898 143.729 160.042 1.00 71.25 134 VAL E N 1
ATOM 13366 C CA . VAL E 2 451 ? 119.751 142.465 159.320 1.00 66.92 134 VAL E CA 1
ATOM 13367 C C . VAL E 2 451 ? 119.370 141.335 160.263 1.00 66.04 134 VAL E C 1
ATOM 13368 O O . VAL E 2 451 ? 118.340 140.681 160.063 1.00 71.36 134 VAL E O 1
ATOM 13372 N N . CYS E 2 452 ? 120.178 141.100 161.293 1.00 56.49 135 CYS E N 1
ATOM 13373 C CA . CYS E 2 452 ? 119.935 139.956 162.151 1.00 48.13 135 CYS E CA 1
ATOM 13374 C C . CYS E 2 452 ? 118.500 139.947 162.620 1.00 52.42 135 CYS E C 1
ATOM 13375 O O . CYS E 2 452 ? 117.782 138.964 162.427 1.00 65.63 135 CYS E O 1
ATOM 13378 N N . ALA E 2 453 ? 118.040 141.065 163.173 1.00 59.87 136 ALA E N 1
ATOM 13379 C CA . ALA E 2 453 ? 116.677 141.110 163.680 1.00 67.96 136 ALA E CA 1
ATOM 13380 C C . ALA E 2 453 ? 115.709 140.626 162.618 1.00 60.82 136 ALA E C 1
ATOM 13381 O O . ALA E 2 453 ? 114.931 139.693 162.846 1.00 72.56 136 ALA E O 1
ATOM 13383 N N . GLU E 2 454 ? 115.826 141.178 161.417 1.00 58.03 137 GLU E N 1
ATOM 13384 C CA . GLU E 2 454 ? 114.914 140.823 160.341 1.00 60.99 137 GLU E CA 1
ATOM 13385 C C . GLU E 2 454 ? 114.916 139.325 160.095 1.00 69.42 137 GLU E C 1
ATOM 13386 O O . GLU E 2 454 ? 113.853 138.693 160.042 1.00 72.64 137 GLU E O 1
ATOM 13392 N N . MET E 2 455 ? 116.108 138.721 160.007 1.00 70.86 138 MET E N 1
ATOM 13393 C CA . MET E 2 455 ? 116.142 137.291 159.715 1.00 67.21 138 MET E CA 1
ATOM 13394 C C . MET E 2 455 ? 115.700 136.472 160.910 1.00 57.41 138 MET E C 1
ATOM 13395 O O . MET E 2 455 ? 115.091 135.412 160.734 1.00 69.57 138 MET E O 1
ATOM 13400 N N . VAL E 2 456 ? 115.943 136.959 162.123 1.00 53.33 139 VAL E N 1
ATOM 13401 C CA . VAL E 2 456 ? 115.328 136.309 163.268 1.00 56.15 139 VAL E CA 1
ATOM 13402 C C . VAL E 2 456 ? 113.819 136.332 163.119 1.00 66.42 139 VAL E C 1
ATOM 13403 O O . VAL E 2 456 ? 113.149 135.308 163.313 1.00 78.51 139 VAL E O 1
ATOM 13407 N N . ALA E 2 457 ? 113.263 137.477 162.701 1.00 69.36 140 ALA E N 1
ATOM 13408 C CA . ALA E 2 457 ? 111.827 137.549 162.435 1.00 69.99 140 ALA E CA 1
ATOM 13409 C C . ALA E 2 457 ? 111.409 136.489 161.427 1.00 71.67 140 ALA E C 1
ATOM 13410 O O . ALA E 2 457 ? 110.345 135.876 161.569 1.00 74.70 140 ALA E O 1
ATOM 13412 N N . LYS E 2 458 ? 112.258 136.228 160.425 1.00 70.28 141 LYS E N 1
ATOM 13413 C CA . LYS E 2 458 ? 111.974 135.154 159.480 1.00 65.49 141 LYS E CA 1
ATOM 13414 C C . LYS E 2 458 ? 111.855 133.817 160.197 1.00 68.03 141 LYS E C 1
ATOM 13415 O O . LYS E 2 458 ? 110.822 133.143 160.112 1.00 76.46 141 LYS E O 1
ATOM 13421 N N . TYR E 2 459 ? 112.876 133.448 160.966 1.00 64.97 142 TYR E N 1
ATOM 13422 C CA . TYR E 2 459 ? 112.779 132.204 161.707 1.00 64.02 142 TYR E CA 1
ATOM 13423 C C . TYR E 2 459 ? 111.597 132.252 162.663 1.00 72.10 142 TYR E C 1
ATOM 13424 O O . TYR E 2 459 ? 111.088 131.200 163.064 1.00 81.32 142 TYR E O 1
ATOM 13433 N N . ASP E 2 460 ? 111.141 133.458 163.021 1.00 69.27 143 ASP E N 1
ATOM 13434 C CA . ASP E 2 460 ? 110.016 133.572 163.935 1.00 76.88 143 ASP E CA 1
ATOM 13435 C C . ASP E 2 460 ? 108.752 133.019 163.295 1.00 87.17 143 ASP E C 1
ATOM 13436 O O . ASP E 2 460 ? 107.942 132.367 163.967 1.00 90.57 143 ASP E O 1
ATOM 13441 N N . LEU E 2 461 ? 108.568 133.260 161.994 1.00 83.03 144 LEU E N 1
ATOM 13442 C CA . LEU E 2 461 ? 107.364 132.765 161.334 1.00 78.78 144 LEU E CA 1
ATOM 13443 C C . LEU E 2 461 ? 107.322 131.245 161.345 1.00 76.56 144 LEU E C 1
ATOM 13444 O O . LEU E 2 461 ? 106.252 130.646 161.504 1.00 73.81 144 LEU E O 1
ATOM 13449 N N . LEU E 2 462 ? 108.485 130.606 161.202 1.00 77.94 145 LEU E N 1
ATOM 13450 C CA . LEU E 2 462 ? 108.531 129.152 161.162 1.00 76.29 145 LEU E CA 1
ATOM 13451 C C . LEU E 2 462 ? 108.024 128.551 162.465 1.00 78.92 145 LEU E C 1
ATOM 13452 O O . LEU E 2 462 ? 107.254 127.584 162.447 1.00 87.72 145 LEU E O 1
ATOM 13457 N N . VAL E 2 463 ? 108.426 129.113 163.602 1.00 79.10 146 VAL E N 1
ATOM 13458 C CA . VAL E 2 463 ? 108.080 128.518 164.893 1.00 88.05 146 VAL E CA 1
ATOM 13459 C C . VAL E 2 463 ? 106.906 129.283 165.537 1.00 91.97 146 VAL E C 1
ATOM 13460 O O . VAL E 2 463 ? 107.072 130.056 166.487 1.00 88.64 146 VAL E O 1
#

Sequence (1693 aa):
TQYPDARLSSPIVLDQCDLVTRACGLYSSYSLNPQLRNCKLPKHIYRLKYDVTVTKFLSDVPVATLPIDFIVPVLLKALSGNGFCPVEPRCQQFLDEIIKYTMQDALFLKYYLKNVGAQEDCVDEHFQEKILSSIQGNEFLHQMFFWYDLAILTRRGRLNRGNSRSTWFVHDDLIDILGYGDYVFWKIPISMLPLNTQGIPHAAMDWYQASVFKEAVQGHTHIVSVSTADVLIMCKDLITCRFNTTLISKIAEIEDPVCSDYPNFKIVSMLYQSGDYLLSILGSDGYKIIKFLEPLCLAKIQLCSKYTERKGRFLTQMHLAVNHTLEEITEMRALKPSQAQKIREFHRTLIRLEMTPQQLCELFSIQKHWGHPVLHSETAIQKVKKHATVLKALRPIVIFETYCVFKYSIAKHYFDSQGSWYSVTSDRNLTPGLNSYIKRNQFPPLPMIKELLWEFYHLDHPPLFSTKIISDLSIFIKDRATAVERTCWDAVFEPNVLGYNPPHKFSTKRVPEQFLEQENFSIENVLSYAQKLEYLLPQYRNFSFSLKEKELNVGRTFGKLPYPTRNVQTLCEALLADGLAKAFPSNMMVVTEREQKESLLHQASWATVRGSSFVTDLEKYNLAFRYEFTAPFIEYCNRCYGVKNVFNWMHYTIPQCYMHVSDYYNPPHNLTLENRDNPPEGPSSYRGHMGGIEGLQQKLWTSISCAQISLVEIKTGFKLRSAVMGDNQCITVLSVFPLETDADEQEQSAEDNAARVAASLAKVTSACGIFLKPDETFVHSGFIYFGKKQYLNGVQLPQSLKTATRMAPLSDAIFDDLQGTLASIGTAFERSISETRHIFPCRITAAFHTFFSVRILQYHHLGFNKGFDLGQLTLGKPLDFGTISLALAVPQVLGGLSFLNPEKCFYRNLGDPVTSGLFQLKTYLRMIEMDDLFLPLIAKNPGNCTAIDFVLNPSGLNVPGSQDLTSFLRQIVRRTITLSAKNKLINTLFHASADFEDEMVCKWLLSSTPVMSRFAADIFSRTPSGKRLQILGYLEGTRTLLASKIINNNTETPVLDRLRKITLQRWSLWFSYLDHCDNILAEALTQITCTVDLAQILREYSWAHILEGRPLIGATLPCMIEQFKVFWLKPYEQCPQCSNAKQPGGKPFVSVAVKKHIVSAWPNASRISWTIGDGIPYIQPAIKPKCPSAALREAIELASRLTWVTQGSSNSDLLIKPFLEARVNLSVQEILQMTPSHYSGNIVHRYNDQYSPHSFMANRMSNSATRLIVSTNTLGEFSGARDSNIIFQNVINYAVALFDIKFRNTEATDIQYNRAHLHLTKCCTREVPAQYLTYTSTLDLDLTRYRENELIYDSNPLKGGLNCNDMAKTISSLNRVCAEMVAKYDLLVMTTGRATATAAATEAYWAEHGQPPPGPSLYEESAIRGKIESRDETVPQSVREAFNNLNSTTSLTEENFGKPDISAKDLRNIMYDHLPGFGTAFHQLVQVICKLGKDSNSLDIIHAEFQASLAEGDSPQCALIQITKRVPIFQDAAPPVIHIRSRGDIPRACQKSLRPVPPSPKIDRGWVCVFQLQDGKTTLGLKIMAKTISSLNRVCAEMVAKYDLLVMTTGRATATAAATEAYWAEHGQPPPGPSLYEESPVYDMAKTISSLNRVCAEMVAKYDLLVMTTDMAKTISSLNRVCAEMVAKYDLLV

Radius of gyration: 36.14 Å; Cα contacts (8 Å, |Δi|>4): 3142; chains: 5; bounding box: 80×109×104 Å

B-factor: mean 58.55, std 27.45, range [7.76, 160.0]

Solvent-accessible surface area: 62565 Å² total; per-residue (Å²): 136,81,15,8,46,4,19,4,47,39,32,3,20,2,2,26,0,0,0,0,0,68,10,16,48,13,77,0,28,9,13,90,3,88,53,0,76,122,6,128,24,14,126,58,4,67,83,1,109,160,32,106,56,2,72,152,8,26,82,78,12,4,92,3,0,0,5,1,25,8,0,10,5,7,0,4,141,14,1,26,5,115,20,163,3,49,5,148,27,43,0,50,125,4,18,119,42,0,5,114,12,0,48,46,8,0,85,3,0,61,58,0,6,115,51,8,16,0,58,32,78,89,114,52,147,90,16,44,103,75,0,68,74,6,0,90,57,8,88,11,0,82,26,0,0,1,0,0,0,0,0,18,10,0,6,23,1,45,59,10,71,57,92,112,112,2,34,17,84,1,93,1,86,62,0,17,0,0,0,4,0,22,6,0,0,0,13,0,13,34,106,46,10,32,73,3,81,105,36,1,3,1,1,0,44,80,46,20,144,18,71,65,6,95,112,36,18,139,66,70,91,54,0,0,0,0,0,2,0,17,1,0,1,6,0,2,8,5,0,0,7,5,0,0,0,2,0,0,1,30,0,0,50,26,14,3,110,122,25,12,0,1,0,53,68,149,45,0,16,86,0,2,120,7,0,16,50,0,2,9,0,2,2,28,53,0,12,78,0,0,64,29,0,56,32,0,0,16,0,31,0,1,34,38,14,114,62,6,77,13,6,2,35,6,8,5,18,21,3,9,33,0,1,87,26,0,70,138,19,23,125,173,25,33,27,81,114,68,10,44,62,89,3,38,74,1,0,24,18,2,2,90,14,154,22,25,2,2,24,1,0,0,0,33,13,1,17,84,8,1,0,17,8,10,7,32,0,7,46,0,1,80,69,13,64,136,76,0,61,63,21,13,0,0,38,0,23,18,0,0,41,0,2,0,0,0,2,10,15,1,2,87,49,27,35,95,78,52,46,40,27,5,63,18,95,20,42,100,19,11,0,31,11,0,28,33,32,16,161,144,72,86,32,4,63,32,63,94,0,122,103,12,5,16,0,0,23,15,3,53,6,54,77,10,35,12,28,52,10,22,40,77,2,26,52,0,2,99,38,33,33,3,7,10,73,48,64,14,2,0,11,11,1,11,65,42,0,3,53,24,111,18,72,93,147,45,90,14,62,69,0,6,14,44,0,1,69,47,88,102,2,10,7,95,60,10,12,45,30,0,48,96,0,43,0,0,32,39,60,36,17,5,0,4,1,20,9,38,67,50,30,10,27,55,1,53,7,79,11,19,2,0,10,20,0,45,3,0,9,11,1,1,32,18,0,3,32,61,1,1,16,112,6,12,75,21,108,75,95,10,18,14,44,36,66,116,123,121,60,4,51,156,72,3,80,100,76,12,5,62,5,2,3,0,7,5,44,4,22,98,8,3,27,10,2,3,12,3,0,0,2,0,0,0,61,1,0,8,85,0,1,41,11,139,19,0,1,1,0,0,2,5,0,0,0,16,4,12,0,2,2,27,22,111,52,0,4,1,13,113,8,58,86,157,49,14,109,108,1,40,99,24,56,0,0,0,64,5,0,20,0,0,2,39,37,6,2,53,75,1,2,12,5,0,3,10,0,2,8,26,2,0,16,6,88,40,21,35,26,13,38,13,4,18,80,59,53,46,1,1,0,7,0,4,2,74,23,94,136,170,50,92,64,81,96,18,22,46,28,0,0,33,16,0,0,92,0,0,5,23,1,2,74,0,0,2,0,0,0,3,69,14,117,37,82,87,4,20,10,0,7,6,2,15,23,9,20,147,87,14,26,2,25,0,0,6,0,1,3,0,0,108,22,0,4,90,3,5,0,3,22,76,12,23,5,3,14,0,6,23,1,3,32,50,2,1,61,15,1,29,126,0,0,17,28,1,0,1,0,3,0,0,1,0,0,0,0,0,0,7,0,0,0,0,10,0,1,0,54,25,2,6,4,5,80,112,72,50,28,0,0,65,98,30,32,55,127,87,8,75,34,40,34,0,8,20,6,11,2,5,9,46,12,2,4,2,1,8,44,14,14,0,1,26,0,0,3,76,36,32,24,4,41,0,0,2,2,1,22,3,0,68,4,10,1,116,29,46,133,87,75,128,37,16,41,38,2,2,0,19,62,46,11,154,14,66,6,23,31,0,2,63,75,26,43,2,8,1,7,46,5,3,44,74,14,63,45,22,12,43,97,5,0,47,81,5,3,74,83,36,6,110,0,118,26,0,68,39,0,10,25,108,46,2,86,121,8,12,57,43,0,0,98,14,0,0,30,0,66,12,0,0,1,48,0,0,23,22,0,5,50,34,1,0,0,4,5,1,23,60,0,13,36,8,9,126,28,14,132,22,0,11,40,25,152,6,2,48,72,22,124,81,84,75,6,57,75,49,2,67,120,34,13,52,99,18,2,30,36,13,2,12,50,130,111,52,38,15,100,122,6,13,111,58,2,61,186,52,114,5,1,5,47,4,0,55,58,4,3,55,66,5,6,46,100,19,3,138,75,65,61,2,25,20,7,21,20,4,2,9,11,31,0,2,109,13,38,36,10,102,64,214,96,124,0,82,46,47,74,128,15,189,145,90,45,4,85,14,23,0,24,2,19,37,48,167,124,63,66,12,26,60,48,72,35,24,13,5,2,6,0,0,1,81,8,113,73,74,154,145,25,49,67,69,5,69,24,32,6,5,8,0,88,21,0,10,46,1,0,14,33,0,21,15,0,0,91,60,26,122,45,21,47,101,0,0,62,9,0,1,88,0,4,3,70,28,59,24,109,85,0,38,106,7,8,43,46,152,146,77,35,24,1,7,30,88,3,12,62,138,53,16,111,93,71,11,110,22,0,8,4,29,0,0,2,1,23,7,88,23,42,33,107,51,0,35,75,34,24,83,141,103,26,5,13,0,2,46,46,2,0,5,6,0,1,2,0,1,3,0,0,10,0,2,9,29,84,16,125,104,32,84,34,32,65,1,19,0,5,10,34,129,80,4,17,101,64,40,75,59,64,70,1,55,7,119,62,46,11,114,42,96,5,54,87,0,118,133,1,45,14,0,7,6,76,90,11,66,134,36,27,78,36,94,148,159,52,56,133,45,12,56,47,0,13,94,20,0,0,40,2,4,0,10,4,24,0,0,15,58,1,1,12,109,36,9,12,22,15,69,46,0,66,58,55,5,77,112,94,54,104,7,8,47,1,0,0,2,0,29,21,69,0,1,88,18,34,17,117,54,199,53,162,30,7,7,113,33,0,63,86,5,7,74,60,0,45,68,9,67,80,17,66,46,105,77,2,15,114,11,138,16,53,14,127,13,0,71,20,0,0,48,2,19,0,69,50,136,9,24,8,31,17,32,4,0,66,7,1,2,117,38,0,126,100,41,135,7,19,83,96,0,6,63,36,0,13,39,5,37,44,137,76,45,50,25,49,46,0,0,58,65,0,1,98,172,3,90,66,1,135,109,36,61,10,44,98,52,139,21,176,51,101,57,63,13,52,222,31,3,59,142,28,32,107,101,56,52,127,112,28,29,3,20,201,13,59,2,0,6,5,64,6,139,98,67,102,29,25,2,0,56,87,124,60,149,34,3,66,40,4,47,138,44,0,51,94,4,18,60,60,0,72,99,1,0,0,4,5,8,64,5,2,0,3,15,9,0,53,76,12,14,128,89,77,61,38,110,76,21,47,53,77,68,20,62,48,120,157,132,113,196,86,30,53,141,24,11,38,44,0,31,158,25,3,60,80,2,42,54,26,13,67,71,2,2,10,85,136,138,77,38,132,32,2,45,2,0,30,121,22,0,39,87,1,8,50,83,7,76,111,28,78

Foldseek 3Di:
DFFDFQFQFAAFAFLLLQLLLVLLLAHDPSAPFVLSVDFFRDPLRNCCNVDPVSCVVCVQAFSYFFACLLCLLVCLPVDFQPFDFPAPPQLVVCPVVLLVQLLVLLVLLQLVCVFLVQAFPDDDPCLSVLLVCLLVPQPLNRVLSVLVSVSLLQRLLQVPQNDPSNWTWIDGPAWIWTGGNFKTKIKHFLVPADAFPLGHGLRCVVPDDPVRVCVRCPVHGIHIHIGTNSSSNQSSLLSLLLRLLSLLLSSQCSVFVPAGLAARNVLVVVLLSLLSLLSNNQGLLSLVQLVLLQQLLLLLLQCLDPDDPQSNLSNVLSVVVNVVSVCVRCVPRGHDPVSVVRNCVNVVSSNPDHGFNQNSLQSSQCSCSNDAHNAHLLQQVVVLCVLQVDDAFFDVVLLLLLLLLLLVLLQVVLCVPQVFGADFPFDCVLQVVVVVCNVVRHRDQLQPCVVSSNSSVRTAHFAQFELFFDQQCCLQQFWDFAQFWLLQRPLLADARSLNHHGPDHGPDRIRNQVQLADAPDDSVVLQVCQQVLVCPPRRFLAKAWGFGHSDSDHTHTFMHGHSSVVVLQSSLVSRLVVPVLVSQDQADDDQPLQDDQVVQCVLWVLQGKFKWKKKFFQQSQFSQAACVSCVSLQCVVCRNHVGHRRSVNCQVRVQAHKYFHSDHNDDAHPRDPVCSSPGDDDSGIDGGRRGGGGPGPPSSSVSSVSSLLSSLCSVLPWRWRWHDDDGMIMIMTMDHHNNPDDPVVVLNVNLVSNVVSVVSSQVSVSSSRRHGPVSNMGIRGQWDCPDDWTTRVNQTHAHQSNLLSSQALARQFAQGALLRNLLSLLVSLLQSLQRGLDNSSSSSSSSSSNSSNVVCCQQSRSLDDHRDRLQCLQVVDHFDSVLLSLLCQQDLLLAGRPSNQSCSSLFPDFLAVQQSSLVSSCSVCVVVVNNVCRLLSRAFDFDDDALLVCLVPVQGFRHVSSDGCQVVQLVLLLVLSVPDRSYNLSCLLSPPCLVVVSRLLSLQQQVWLAGESPLSNLLCCQFSNVSSVSNSRNDGGNRCCQPPPSRQPDPDDGPSVVVVVVSSVSSNRSRPSVVRHDVVSSVVQPPDPFSQVSSLVRRCVNCVVSNVPRHYPLRGFHRLSVFWRKFFDFPPDDGVLCVVDPDPRQFAWKKKFFAPAFSDATPHQFFLSRTFANANQADAAQWAASHFRNLLVSLLVSLLSQCQQAVPDPCSQVASPQRLLLREPDRSVVSVNNHRNPDHDQCSQCCPCPVDPDPTGASYDSSQSRRMDIDNPSRPPCPPNFAWSDDVRSVSSSVSSSVSSSGRNGTPVPPRTGMMITIGDPPGIDGDDRDHTDRPDYSPDRSNSNVVSVSGYPYCRRDRHMDGD/DCVVVVVVVCVVVVVVCVVVVVVDVVFDPPEAEPVRQQVCLVVDQAGDDTHYDDDLVRVVPVLVDDDSSHHPVNNVVNCVVCVCVPDDPVNPPDDDAALVNQLVVLVVQDPDPLAVVSVLSNQVSVLCRVVVNSVVLVVQLVVQVVVPHGSVVSSLVSLVPDCSQVQDAADEAEDQDPPPRDPNHPPFKAFADPRAGCAVGFVHWYQYPVRGIITGYD/DVVVVVVVVVVVVVVVVVVVVDDDDDDPCPVVVVQQVVCCVPPVDGDDDDDDDDDD/DVVVVVVVVVVVVVVVVVVVVVVCVPDPDD/DCCCVVVVVVVPPVVVVVVVVVVD

GO terms:
  GO:0039689 negative stranded viral RNA replication (P, IDA)
  GO:0039697 negative stranded viral RNA transcription (P, IDA)
  GO:0030430 host cell cytoplasm (C, EXP)
  GO:0097747 RNA polymerase activity (F, IEP)

Secondary structure (DSSP, 8-state):
-----SS--S----TTHHHHHHHHT-B----S-THHHHSPPPHHHHGGGG-HHHHHHSTTS-SBB--HHHHHHHHHHH--S-SB-S-SS-HHHHHHHHHHHHHHHHHHHHHHHHHHT---SS--TTHHHHHHHHHHH-TTHHHHHHHHHHHHHHHHHHHTTTSGGG-B--B-SS-B--B-SSEEEEEEEGGGSPB-TTSSBHHHHHHS-TTTHHHHSSS--EEEEEEEHHHHHHHHHHHHHHHHHHHHHHHHHHH-SS--SSPPHHHHHHHHHHHHHHHHHH-GGGHHHHTTHHHHHHHHHHTTSS--HHHHHHHHHHHHHHHHHHHHHHSSS---HHHHHHHTHHHHHHHH----HHHHHHHGGGGGGG------HHHHHHHHHHHHS---EE-HHHHHHHHHHHHHHHHHHHHHHHSS-----S-STT-TTHHHHHHHT-PPPTTTHHHHTGGGGG---S--S-S-----THHHHS--B-BPPGGGGGGGS-HHHHTS--SS--S--BHHHHHHH-SS--HHHHHHHHHTTGGGSGGG---EE-BPSS-SSS--B----BHHHHHHHHHHHHHHHHTGGGGS-TT----TTTS-HHHHHHHS---EEEEEEEEEEGGGHHHH--HHHHHHHHHHHHHHHT-SSSTTHHHHHGGGS-BEE--TT-PPTT--STTSSSPPP-SS-BS---S--TTTTHHHHHHHHHHHHHHHHHHH-SEEEEEEETTEEEEEEEEEE-SSS-HHHHHHHHHHHHHHHHHHHHHHHHHHT----TTS-EEESSEE-SSSS-EETTEEPP--HHHHTT--S----STT-HHHHHHHHHHHHHHHHHTSS-SHHHHHHHHHHHHHHHHHHHHS-SSSPTT--HHHHHHSSPP-HHHHHHHTSSBTTTSSSB---GGGGT-SS-S-HHHHHHHHHHHHHHHTT-GGGHHHHH--------HHHHHHSTTS-S-TTS--THHHHHHHHHHHHHHH---HHHHTTT-TTHHHHHHHHHHHHT-SSSB-HHHHHHHHTTSHHHHHHHHHTT---HHHHHH-TTTTT-SSS-HHHHHHHHHHHHHHHHH-TTTS--HHHHHHTSS---HHHHHHHHHHHHTHHHHTT--B-SS----HHHHEEEEEE-SS---HHHHH-SSSSS--EEEEEE----SEESS-TTSGGGEE-S--S----SSEESS--HHHHHHHHHHHHHHHHT-SSS-HHHHHHHHHHTT-S--HHHHHHH--TT----HHHHHHHTSSS-----SS-TTTTTTEEEE-GGGGGG------S--HHHHHHHHHHHHHHHTSSS-GGG----EEEEEEPGGG-----------SS---S-GGGGGS-TTT--S-S--S-EE--/--HHHHHHHHHHHHHHHHHHHHHHHHS-TTPBPHHHHHHHHHHSSSPPSS-EEEEHHHHHTTTSS--SSS-HHHHHHHHHHHHGGG--TTTTT-----HHHHHHHHHHHS-SSS-HHHHHHHHHHHHHHHHT-HHHHHHHHHHHHHTT--HHHHHHHHHHHSGGGSSPPPPB--BSSTTSS-GGGSSSEEEPPSS--TTTT-S-EEEBTTS-EEEE--/-HHHHHHHHHHHHHHHHHHHTEEEE--SSHHHHHHHHHHHHHHSS---SS--SS--/-HHHHHHHHHHHHHHHHHHHHHHHHHSB--/-HHHHHHHHHTTHHHHHHHHHHH-

Nearest PDB structures (foldseek):
  8jsl-assembly1_B  TM=9.462E-01  e=1.112E-35  Ebola virus
  8jsn-assembly1_B  TM=9.437E-01  e=2.237E-35  Ebola virus
  4ibi-assembly2_B  TM=9.511E-01  e=5.409E-21  Ebola virus - Mayinga, Zaire, 1976
  4ije-assembly4_D  TM=9.724E-01  e=2.055E-20  Ebola virus - Mayinga, Zaire, 1976
  3l29-assembly1_A  TM=9.824E-01  e=4.696E-20  Ebola virus - Mayinga, Zaire, 1976